Protein 3M7N (pdb70)

Nearest PDB structures (foldseek):
  3m85-assembly1_D  TM=9.993E-01  e=7.919E-49  Archaeoglobus fulgidus
  2ba0-assembly1_E  TM=9.795E-01  e=8.213E-48  Archaeoglobus fulgidus
  2pnz-assembly1_A  TM=9.876E-01  e=5.494E-36  Pyrococcus abyssi
  8xfx-assembly1_A  TM=9.866E-01  e=2.811E-33  Thermoplasma acidophilum DSM 1728
  8xfx-assembly2_B  TM=9.864E-01  e=5.120E-33  Thermoplasma acidophilum DSM 1728

Foldseek 3Di:
DQWDAFFAWPFFCVQAPEDAQWDDDPRTITGRATAGWDDDPRYTHGPHPADAAADDAFWKWKWWFADFDWQKTWTQTWDTPPDPHTHPDGDIAIEGNCQFAVPDDRGLCLADDHGFIWMWGQHDPPHYTHQHDQQTGTQWDADPPPRHIWDDDPQWTAHPPVRHTGHHSDHPNHPVPDD/DQWFAFVDWDAFCVQAPEDEQWDDDPRTITGRATAGWDADPRHTYGDHPADADAADAWFKWKWWFAADDQFKTWTFTFDTPPDPHTHPPTGIEIEGQCQFQVDHDRRPCQAHHHRFIWMWGAHDPPRHTHANDLQTGTQWDADPPPRHIWDDDDQWTADPVPRDTGHHSDHPNRPVVDD/DQWDAFVAWDAFCVQAPEDEQWDDDPRTITGRATAGWDADPRYTYGDHPADQAADDAFWKWKWWFADFDFFKTWTQTFDTPPDPHTHPDTDIEIEGQCQQAVPHDRGPCLAHPHGFIWMWGQHDPPRHTHQRDLQTGTQWDADPPPRHIWDDDPQWTARPVPGDTGHHRDHPNHPVPDD/DVFQDDPQAGPVGDGQQDWADKDKAKDPDDPALIKMWMDGHQWTKMKGKHDQAADPPQVPFAQQWEEEFEFEFEQLPQDPHRDDGDDDVVRVVLRVLLRQLQVVWFPGSVDGNGYMYMYMYTDHDWPCNSQRRSLGRQLRCVRSVGHTQAGKHKWKWFAGPRRIGTRDTRVCVVPTFKIWIWIAGADPLAGDDTSGIDMDGDDDPVRVVVRVVSTRVVRSVSVVSSVVNVVVVVVVVVVVVVD/DAPVAQADPQAGPVGDHQQDFADKDKAKDPDDPALIKMWMDGHQWTKIKGKHDQDDLPPPVVFAAQWEAEFEFEFEQQPQDPHRDDGDDDPVRVVLRVLLSQLQVVWFPGSVRGSGYMYMYMYTDHDWPPNSQRRSLGRQLRCVSSVGHTQAGKHKWKWFAAPNRIGTRDTRSCVVNPFKIWMWIAGADPLAGDGTSGIDMDGDDDPVRVVVRVVSTRVVRSVSVVSSVVNVVVVVVVVVCVVCVVVD/DPFQADPQAGPVGDHQQDFADKDKAKDPDPPALIKIWMDGHQWTKIKGKHDQDADPPQPVFAQQWEQEFFFEFEQQPQDPHGDDGDDDPVRVVLRVLLRQLQVQWFPGRVPGNGYMYMYMYTDHDWPCNSQRRSLGRQLRCVRSVGGTQATKHKWKWAATPNGIGTRDTRCCVVPGFKIKIWIAGADPLAGDGTSGIDMDGDDDPVRVVVRVVSGRVVRSVVVVNSVVNVVVVVVVVVVVVVVVVD/DVVLVVLLVVQVVQVVVPAGPVRDHLLDWADKDKAWPPDPVFLFKIWIQGPNWIKIKGKHKDKWADDQVFQQFAEEDWFEDADVQADVPHDNDDQDDVRVVLRVQLVQLCVQLVFAVRNVQAQDGRTIGMYMYMYMYTRHAFFPVSQRRSQGRQNRLQRGKAPCVVVPNDDIGRGRTDKRKGKWKWADDPLGTHIGDTVSSCSNDDWMKMWIAMPVLDTRDIDTDDPDDDDPVSVVVVSVSGSVVRVVVVVVVD/DVLVVLVVLLVVQVVQVVVVAGPVGDHQLDWADKDKAWDPDVVALTKIWMDGPNWIKIKGKHKDKDADDPVCLQFEEEDFFEDPDCLAPVPHDDDPDDVVRVVLRVQLVQLCVQLVQAPGNVQHQDRRGIGMYMYIYMYTRYAFFCVSQRRSQGRSNRLQRGWAPCVVVVRDDIGRGRTDKRKGKWKWDDDPLGTHIGDTNSNCSNDVWMKMWIAIPVLDTRDIDTDGPDDHDVVSVVVVSVSGSVSRVVVSVVSVVD/DVLVVLVVLLVVQVVQVVVVAGPVRDHQLDWADKDWAWCPDVPALFKIWMQGPNWIKIKGKHKDKDFDDPVDALFEEEDWFEQPDVQADVPRDPDPDDPVRVVLRVQLVQLCVQLVQFVGSVQHQDRGGIGMYMYMYMYTRHAFFPSSQRSSQGRSRRLQSGWHPCVVVVNDDIDRGRTDKRKGKWKWDQDPLGIHIGDTNSNCSNDDWMKMWIAIQVLHTRDIDTDGPDDHDPVSVVVVSVSGSVSRNVVSVVVVVD

Sequence (2044 aa):
MRFVMPGDRIGSAEEYVKGEGVYEEGGELFAAVAGKLIIKDRVAKVESISPIPEIVKGDVVLGRVVDLRNSIALIEVSSKKGENRGPSNRGIGILHVSNVDEGYVKEISEAVGYLDILKARVIGDNLRLSTKEEEMGVLRALCSNCKTEMVREGDILKCPECGRVEKRKISTDYGKGEWMRFVMPGDRIGSAEEYVKGEGVYEEGGELFAAVAGKLIIKDRVAKVESISPIPEIVKGDVVLGRVVDLRNSIALIEVSSKKGENRGPSNRGIGILHVSNVDEGYVKEISEAVGYLDILKARVIGDNLRLSTKEEEMGVLRALCSNCKTEMVREGDILKCPECGRVEKRKISTDYGKGEWMRFVMPGDRIGSAEEYVKGEGVYEEGGELFAAVAGKLIIKDRVAKVESISPIPEIVKGDVVLGRVVDLRNSIALIEVSSKKGENRGPSNRGIGILHVSNVDEGYVKEISEAVGYLDILKARVIGDNLRLSTKEEEMGVLRALCSNCKTEMVREGDILKCPECGRVEKRKISTDYGKGEWPEKLIVDGLRLDGRKFDELRPIKIEASVLKRADGSCYLEMGKNKVIAAVFGPREVHPEHLQDPSKAIIRYRYNMAPFSVEERKRPGPDRRSIEISKVSKEAFEAVIMKELFPRSAIDIFVEVLQADAGSRTACLNAASVALVDAGVPMKGMITSVAVGKADGQLVLDPMKEEDNFGEADMPFAFLIRNGKIESIALLQMDGRMTRDEVKQAIELAKKGALQIYEMQREAILRRYIEVGEEMDEEKPEKLIVDGLRLDGRKFDELRPIKIEASVLKRADGSCYLEMGKNKVIAAVFGPREVHPEHLQDPSKAIIRYRYNMAPFSVEERKRPGPDRRSIEISKVSKEAFEAVIMKELFPRSAIDIFVEVLQADAGSRTACLNAASVALVDAGVPMKGMITSVAVGKADGQLVLDPMKEEDNFGEADMPFAFLIRNGKIESIALLQMDGRMTRDEVKQAIELAKKGALQIYEMQREAILRRYIEVGEEMDEITEPEKLIVDGLRLDGRKFDELRPIKIEASVLKRADGSCYLEMGKNKVIAAVFGPREVHPEHLQDPSKAIIRYRYNMAPFSVEERKRPGPDRRSIEISKVSKEAFEAVIMKELFPRSAIDIFVEVLQADAGSRTACLNAASVALVDAGVPMKGMITSVAVGKADGQLVLDPMKEEDNFGEADMPFAFLIRNGKIESIALLQMDGRMTRDEVKQAIELAKKGALQIYEMQREAILRRYIEVGEEMDEITEDILVDIKRDYVLSKLRDNERIDGRGFDEFRKVEIIPNVIEKAEGSALVKLGDTQVVVGVKMQPGEPYPDTPDRGVIIVNAELVPLASPTFEPGPPDENSIELARVVDRGIRESEAVDLSKLVIEEGEKVWIVFVDIHALDDDGNLLDASALAAIAALMNTKVPAERFDLGEDYLLPVRDLPVSVTSLIVGNKYLVDPSREEMSVGDTTLTITTDKDDNVVAMQKSGGYLLDEKLFDELLDVSINCARKLREKFKPEDILVDIKRDYVLSKLRDNERIDGRGFDEFRKVEIIPNVIEKAEGSALVKLGDTQVVVGVKMQPGEPYPDTPDRGVIIVNAELVPLASPTFEPGPPDENSIELARVVDRGIRESEAVDLSKLVIEEGEKVWIVFVDIHALDDDGNLLDASALAAIAALMNTKVPAERFDLGEDYLLPVRDLPVSVTSLIVGNKYLVDPSREEMSVGDTTLTITTDKDDNVVAMQKSGGYLLDEKLFDELLDVSINCARKLREKFKEIPEDILVDIKRDYVLSKLRDNERIDGRGFDEFRKVEIIPNVIEKAEGSALVKLGDTQVVVGVKMQPGEPYPDTPDRGVIIVNAELVPLASPTFEPGPPDENSIELARVVDRGIRESEAVDLSKLVIEEGEKVWIVFVDIHALDDDGNLLDASALAAIAALMNTKVPAERFDLGEDYLLPVRDLPVSVTSLIVGNKYLVDPSREEMSVGDTTLTITTDKDDNVVAMQKSGGYLLDEKLFDELLDVSINCARKLREKFKEI

Radius of gyration: 37.45 Å; Cα contacts (8 Å, |Δi|>4): 5303; chains: 9; bounding box: 106×106×103 Å

B-factor: mean 49.71, std 21.22, range [17.11, 153.88]

Organism: Archaeoglobus fulgidus (strain ATCC 49558 / DSM 4304 / JCM 9628 / NBRC 100126 / VC-16) (NCBI:txid224325)

CATH classification: 2.40.50.100 (+2 more: 2.40.50.140, 2.20.70.10)

InterPro domains:
  IPR003029 S1 domain [SM00316] (56-132)
  IPR012340 Nucleic acid-binding, OB-fold [G3DSA:2.40.50.140] (53-138)
  IPR012340 Nucleic acid-binding, OB-fold [SSF50249] (54-170)
  IPR019495 Exosome complex component CSL4, C-terminal [PF10447] (52-172)
  IPR025721 Exosome complex component, N-terminal domain [PF14382] (3-39)
  IPR030850 Exosome complex component Csl4, archaea [MF_00975] (3-176)
  IPR030850 Exosome complex component Csl4, archaea [NF034126] (3-176)
  IPR039771 Exosome complex component Csl4 [PTHR12686] (2-173)

Solvent-accessible surface area: 82580 Å² total; per-residue (Å²): 169,167,10,16,0,2,1,32,110,19,4,31,38,168,105,62,88,108,20,134,16,6,9,46,56,76,39,46,3,17,0,4,10,0,0,77,35,42,68,146,113,183,57,0,79,6,74,24,14,20,82,28,4,96,11,74,159,35,23,18,0,0,0,29,0,51,54,42,142,133,50,47,0,40,0,35,2,3,4,33,87,78,61,144,33,28,2,29,58,48,29,86,0,69,1,58,18,65,16,2,69,128,50,219,25,171,102,0,62,97,4,3,9,95,28,2,0,0,2,0,62,2,59,12,129,133,18,108,0,8,3,68,73,138,58,0,1,1,3,27,0,39,0,62,88,25,49,39,42,3,79,91,86,67,114,32,0,68,0,84,106,58,38,109,73,21,134,26,25,22,0,53,28,14,30,100,10,91,50,181,177,11,12,0,3,1,27,122,24,2,31,39,172,101,53,91,117,17,145,14,6,11,68,66,71,31,54,2,16,0,5,9,0,0,86,34,49,77,147,114,181,60,0,78,5,80,24,14,21,75,28,3,102,11,72,145,34,25,22,0,0,0,35,0,52,43,52,136,133,38,58,0,32,0,72,1,11,8,39,87,75,60,154,34,26,5,38,50,142,27,95,0,78,3,62,30,68,20,3,78,125,53,212,26,178,110,9,60,91,4,3,8,91,25,1,0,1,0,0,69,5,54,10,114,136,19,133,1,9,2,86,68,132,62,0,1,0,2,27,0,30,2,72,96,36,50,49,48,1,81,90,102,64,116,41,0,78,1,89,107,51,38,112,66,21,143,22,21,23,0,56,24,12,36,100,8,95,54,170,151,14,18,0,2,1,34,111,24,2,20,45,157,86,52,91,120,20,136,18,9,11,63,61,77,33,54,2,16,0,4,9,0,0,81,33,40,69,143,121,171,55,0,74,3,79,26,16,19,80,27,6,94,7,76,156,36,22,20,0,0,0,25,0,52,59,49,126,138,46,44,0,34,0,43,1,2,4,33,88,77,58,148,33,26,6,35,52,82,27,92,0,67,0,56,26,69,17,0,67,127,52,224,33,182,94,2,59,88,2,2,5,110,22,1,0,0,1,0,62,4,55,15,135,142,17,114,0,9,0,72,68,135,62,0,2,0,3,22,0,36,0,59,93,30,51,36,41,2,88,95,99,60,102,39,0,78,1,82,104,58,36,113,77,17,144,30,24,23,0,56,24,17,23,103,11,90,49,97,159,111,4,28,85,138,53,81,8,82,77,43,18,111,94,26,49,29,13,109,20,114,14,58,5,42,43,17,98,60,14,47,3,1,0,52,0,30,1,22,128,0,33,0,9,0,0,0,4,2,10,59,58,4,131,86,118,150,77,57,28,43,22,83,1,37,7,83,14,37,4,8,15,0,2,0,0,34,88,93,38,49,198,44,25,94,47,82,78,7,52,3,0,16,19,3,1,55,10,0,0,32,8,2,7,27,41,62,79,17,56,88,3,0,0,0,1,14,0,0,0,10,0,9,24,10,22,7,45,0,0,0,0,0,0,0,0,0,0,0,3,5,0,3,1,14,0,66,0,0,0,0,0,0,4,2,3,26,0,53,53,74,22,0,0,1,4,14,72,71,3,54,91,114,22,66,8,26,0,10,0,0,1,0,2,18,80,38,134,30,84,11,2,1,0,0,7,1,48,3,79,4,63,90,71,26,0,50,99,0,1,101,16,0,36,94,0,0,71,82,0,10,95,70,0,53,85,1,0,21,93,45,51,88,70,27,28,105,108,162,135,186,208,140,35,157,110,6,27,66,146,52,70,6,67,63,39,17,106,93,35,62,25,13,110,37,98,8,67,9,37,32,15,103,48,13,51,1,1,0,38,1,48,0,24,113,0,29,0,8,0,0,0,3,1,8,56,66,50,69,48,119,157,89,57,30,56,16,70,2,36,6,78,12,45,3,8,13,0,2,0,0,26,70,102,39,45,200,45,36,99,51,84,81,3,51,4,2,18,17,3,1,46,12,0,0,40,7,1,6,42,29,72,91,18,44,131,10,0,0,4,1,13,1,1,0,10,0,8,20,11,21,3,50,1,0,0,0,1,0,0,0,0,0,0,3,6,0,3,3,16,0,69,0,0,0,0,0,0,3,3,3,23,0,68,48,76,17,0,0,1,3,31,79,58,3,58,88,54,23,65,10,35,0,10,0,0,1,0,2,17,61,42,116,37,75,10,1,1,0,0,7,2,48,4,80,3,56,86,77,32,0,65,98,0,1,98,18,0,40,98,0,0,68,76,1,6,88,67,0,48,88,1,0,29,109,56,49,83,80,27,33,104,90,132,84,98,150,123,169,87,174,140,6,19,80,151,46,76,7,82,75,41,12,118,109,35,68,21,13,109,32,140,12,71,5,41,47,17,106,52,22,49,3,0,0,55,1,32,0,25,126,0,31,0,7,0,0,0,5,2,13,62,56,5,103,72,144,147,85,52,27,45,15,66,1,33,5,80,14,54,3,10,20,0,1,0,0,34,99,106,39,41,189,39,35,96,57,76,66,3,51,4,1,17,25,4,1,45,9,0,0,38,11,0,6,41,34,68,95,14,61,113,13,0,0,2,1,16,0,2,0,12,0,11,20,9,23,7,49,1,0,0,0,1,0,0,0,0,0,0,3,8,0,3,3,15,0,68,0,0,0,0,0,0,5,1,3,24,0,58,48,86,26,0,0,1,6,14,75,64,5,56,94,112,22,64,10,41,0,11,0,0,2,0,2,19,68,39,128,37,78,11,1,2,3,0,5,0,38,4,76,2,62,81,76,28,0,61,99,0,2,96,15,0,37,96,0,0,64,69,0,7,89,69,0,63,99,2,0,31,89,63,49,87,78,22,27,99,97,115,86,112,153,116,168,130,7,76,61,22,10,73,60,10,52,6,24,34,55,11,157,94,94,79,6,38,84,64,24,32,48,69,80,29,26,151,10,62,36,60,54,92,34,2,88,52,14,15,2,1,0,25,0,70,0,29,71,0,34,0,2,0,0,0,2,2,54,28,22,118,14,122,118,116,38,57,73,112,2,16,15,51,6,29,3,27,22,7,3,0,0,8,72,111,35,130,66,38,116,73,81,74,76,3,14,16,18,0,51,7,5,21,28,3,5,111,35,2,84,0,6,18,43,71,118,0,38,57,99,109,41,85,84,0,8,17,0,29,0,4,3,0,0,11,1,26,8,3,8,12,29,0,0,1,11,1,0,0,0,2,0,0,76,53,2,105,0,3,1,95,137,49,134,59,40,133,45,92,126,8,48,45,117,18,20,6,0,2,1,4,1,0,3,23,62,116,60,29,3,0,0,0,16,100,54,1,51,15,27,25,87,23,11,2,3,0,4,0,2,130,106,34,30,0,0,2,2,4,3,15,8,33,25,42,0,63,34,163,9,0,36,96,0,0,56,23,1,14,67,4,0,111,117,11,28,90,104,39,208,43,95,62,0,67,68,23,6,66,65,7,64,4,29,34,55,10,173,98,107,76,5,49,83,66,22,30,45,78,84,28,26,153,14,66,39,63,43,96,38,5,110,45,12,15,2,1,0,29,0,68,0,30,69,0,32,0,2,0,0,0,4,2,59,16,19,102,17,101,124,132,54,62,55,136,4,12,14,56,5,34,5,34,25,8,3,0,0,1,60,99,30,146,83,52,124,71,82,64,65,4,9,15,15,0,51,3,4,21,23,3,6,106,47,3,88,0,5,17,48,55,134,0,39,59,94,123,45,107,76,0,6,10,0,28,0,3,2,0,0,14,2,20,8,3,15,12,30,0,0,0,10,1,0,0,0,3,0,0,75,54,1,110,0,7,3,89,109,56,130,62,44,148,43,88,129,9,45,44,118,16,24,6,0,2,1,6,1,0,5,23,64,108,77,25,1,0,0,1,19,53,55,1,48,17,20,28,86,21,15,1,2,0,4,0,3,114,103,35,28,0,0,1,1,4,2,15,6,36,23,41,0,55,44,165,8,0,33,84,0,0,59,30,2,15,63,12,0,94,112,7,26,103,73,22,167,151,152,62,107,79,0,78,72,22,8,62,59,7,61,5,31,35,58,10,172,98,111,76,8,46,86,67,23,31,45,78,82,28,24,155,11,65,30,56,62,98,36,6,104,53,9,12,2,1,0,28,0,72,0,28,73,0,30,0,5,0,0,0,5,3,51,29,12,101,12,107,124,116,72,55,75,107,3,15,11,54,2,34,3,25,25,3,4,0,2,4,47,94,35,137,78,41,125,66,78,74,77,4,14,16,14,0,57,4,4,21,23,4,6,106,45,2,83,0,5,19,40,45,134,1,44,48,83,150,33,128,84,1,6,12,0,25,0,5,2,1,0,13,2,23,8,3,14,13,28,0,0,0,11,2,0,0,0,7,0,0,84,33,1,111,0,4,1,130,101,54,133,64,40,143,58,90,128,7,49,42,120,16,24,6,0,3,0,5,0,0,3,21,66,101,76,41,2,0,0,2,17,55,64,2,47,17,23,25,89,25,13,1,2,1,3,0,2,103,101,37,28,0,0,1,1,4,5,14,7,36,27,43,0,56,41,120,4,0,32,78,0,0,60,30,2,13,60,10,0,96,103,7,27,106,103,33,174,140,219

Structure (mmCIF, N/CA/C/O backbone):
data_3M7N
#
_entry.id   3M7N
#
_cell.length_a   138.268
_cell.length_b   138.268
_cell.length_c   262.273
_cell.angle_alpha   90.00
_cell.angle_beta   90.00
_cell.angle_gamma   90.00
#
_symmetry.space_group_name_H-M   'P 43 2 2'
#
loop_
_entity.id
_entity.type
_entity.pdbx_description
1 polymer 'Putative uncharacterized protein AF_0206'
2 polymer 'Probable exosome complex exonuclease 1'
3 polymer 'Probable exosome complex exonuclease 2'
4 polymer "5'-R(*C*UP*CP*CP*CP*C)-3'"
5 non-polymer 'ZINC ION'
6 water water
#
loop_
_atom_site.group_PDB
_atom_site.id
_atom_site.type_symbol
_atom_site.label_atom_id
_atom_site.label_alt_id
_atom_site.label_comp_id
_atom_site.label_asym_id
_atom_site.label_entity_id
_atom_site.label_seq_id
_atom_site.pdbx_PDB_ins_code
_atom_site.Cartn_x
_atom_site.Cartn_y
_atom_site.Cartn_z
_atom_site.occupancy
_atom_site.B_iso_or_equiv
_atom_site.auth_seq_id
_atom_site.auth_comp_id
_atom_site.auth_asym_id
_atom_site.auth_atom_id
_atom_site.pdbx_PDB_model_num
ATOM 1 N N . MET A 1 1 ? 27.228 -2.853 -10.171 1.00 50.98 1 MET A N 1
ATOM 2 C CA . MET A 1 1 ? 27.766 -3.956 -9.384 1.00 49.09 1 MET A CA 1
ATOM 3 C C . MET A 1 1 ? 26.650 -4.942 -9.004 1.00 52.26 1 MET A C 1
ATOM 4 O O . MET A 1 1 ? 25.620 -4.546 -8.461 1.00 54.16 1 MET A O 1
ATOM 9 N N . ARG A 1 2 ? 26.854 -6.222 -9.309 1.00 55.21 2 ARG A N 1
ATOM 10 C CA . ARG A 1 2 ? 25.878 -7.266 -9.004 1.00 53.09 2 ARG A CA 1
ATOM 11 C C . ARG A 1 2 ? 26.125 -7.913 -7.630 1.00 53.15 2 ARG A C 1
ATOM 12 O O . ARG A 1 2 ? 25.294 -8.667 -7.124 1.00 48.88 2 ARG A O 1
ATOM 20 N N . PHE A 1 3 ? 27.281 -7.634 -7.042 1.00 45.70 3 PHE A N 1
ATOM 21 C CA . PHE A 1 3 ? 27.627 -8.182 -5.746 1.00 44.39 3 PHE A CA 1
ATOM 22 C C . PHE A 1 3 ? 26.614 -7.762 -4.680 1.00 48.77 3 PHE A C 1
ATOM 23 O O . PHE A 1 3 ? 26.146 -6.625 -4.657 1.00 51.02 3 PHE A O 1
ATOM 31 N N . VAL A 1 4 ? 26.279 -8.693 -3.801 1.00 43.22 4 VAL A N 1
ATOM 32 C CA . VAL A 1 4 ? 25.373 -8.416 -2.701 1.00 43.46 4 VAL A CA 1
ATOM 33 C C . VAL A 1 4 ? 25.925 -9.032 -1.424 1.00 43.38 4 VAL A C 1
ATOM 34 O O . VAL A 1 4 ? 26.520 -10.113 -1.445 1.00 39.19 4 VAL A O 1
ATOM 38 N N . MET A 1 5 ? 25.747 -8.308 -0.327 1.00 42.04 5 MET A N 1
ATOM 39 C CA . MET A 1 5 ? 26.008 -8.805 1.009 1.00 41.86 5 MET A CA 1
ATOM 40 C C . MET A 1 5 ? 24.749 -9.471 1.537 1.00 41.57 5 MET A C 1
ATOM 41 O O . MET A 1 5 ? 23.643 -9.110 1.161 1.00 39.91 5 MET A O 1
ATOM 46 N N . PRO A 1 6 ? 24.915 -10.434 2.444 1.00 44.20 6 PRO A N 1
ATOM 47 C CA . PRO A 1 6 ? 23.750 -11.039 3.092 1.00 39.34 6 PRO A CA 1
ATOM 48 C C . PRO A 1 6 ? 22.959 -9.953 3.800 1.00 41.46 6 PRO A C 1
ATOM 49 O O . PRO A 1 6 ? 23.532 -9.131 4.524 1.00 36.56 6 PRO A O 1
ATOM 53 N N . GLY A 1 7 ? 21.652 -9.937 3.591 1.00 43.14 7 GLY A N 1
ATOM 54 C CA . GLY A 1 7 ? 20.824 -8.901 4.181 1.00 43.55 7 GLY A CA 1
ATOM 55 C C . GLY A 1 7 ? 20.542 -7.771 3.201 1.00 46.60 7 GLY A C 1
ATOM 56 O O . GLY A 1 7 ? 19.725 -6.885 3.482 1.00 44.30 7 GLY A O 1
ATOM 57 N N . ASP A 1 8 ? 21.224 -7.789 2.056 1.00 40.99 8 ASP A N 1
ATOM 58 C CA . ASP A 1 8 ? 20.923 -6.820 1.003 1.00 48.49 8 ASP A CA 1
ATOM 59 C C . ASP A 1 8 ? 19.546 -7.104 0.409 1.00 48.52 8 ASP A C 1
ATOM 60 O O . ASP A 1 8 ? 19.188 -8.257 0.156 1.00 51.44 8 ASP A O 1
ATOM 65 N N . ARG A 1 9 ? 18.764 -6.051 0.212 1.00 50.68 9 ARG A N 1
ATOM 66 C CA . ARG A 1 9 ? 17.409 -6.211 -0.308 1.00 54.53 9 ARG A CA 1
ATOM 67 C C . ARG A 1 9 ? 17.436 -6.400 -1.819 1.00 53.20 9 ARG A C 1
ATOM 68 O O . ARG A 1 9 ? 18.112 -5.661 -2.536 1.00 51.72 9 ARG A O 1
ATOM 76 N N . ILE A 1 10 ? 16.718 -7.410 -2.294 1.00 53.78 10 ILE A N 1
ATOM 77 C CA . ILE A 1 10 ? 16.668 -7.711 -3.715 1.00 52.07 10 ILE A CA 1
ATOM 78 C C . ILE A 1 10 ? 15.360 -7.234 -4.330 1.00 58.56 10 ILE A C 1
ATOM 79 O O . ILE A 1 10 ? 15.283 -6.998 -5.527 1.00 57.57 10 ILE A O 1
ATOM 84 N N . GLY A 1 11 ? 14.332 -7.088 -3.502 1.00 65.62 11 GLY A N 1
ATOM 85 C CA . GLY A 1 11 ? 13.038 -6.631 -3.973 1.00 68.10 11 GLY A CA 1
ATOM 86 C C . GLY A 1 11 ? 11.869 -7.359 -3.336 1.00 71.95 11 GLY A C 1
ATOM 87 O O . GLY A 1 11 ? 12.051 -8.204 -2.456 1.00 66.73 11 GLY A O 1
ATOM 88 N N . SER A 1 12 ? 10.662 -7.033 -3.791 1.00 77.60 12 SER A N 1
ATOM 89 C CA . SER A 1 12 ? 9.450 -7.633 -3.243 1.00 79.13 12 SER A CA 1
ATOM 90 C C . SER A 1 12 ? 9.323 -9.104 -3.618 1.00 75.21 12 SER A C 1
ATOM 91 O O . SER A 1 12 ? 9.893 -9.563 -4.610 1.00 74.99 12 SER A O 1
ATOM 94 N N . ALA A 1 13 ? 8.568 -9.835 -2.807 1.00 77.33 13 ALA A N 1
ATOM 95 C CA . ALA A 1 13 ? 8.318 -11.245 -3.048 1.00 78.50 13 ALA A CA 1
ATOM 96 C C . ALA A 1 13 ? 7.502 -11.410 -4.324 1.00 83.69 13 ALA A C 1
ATOM 97 O O . ALA A 1 13 ? 7.455 -12.488 -4.920 1.00 81.52 13 ALA A O 1
ATOM 99 N N . GLU A 1 14 ? 6.863 -10.326 -4.747 1.00 82.50 14 GLU A N 1
ATOM 100 C CA . GLU A 1 14 ? 5.980 -10.381 -5.897 1.00 82.63 14 GLU A CA 1
ATOM 101 C C . GLU A 1 14 ? 6.696 -9.956 -7.168 1.00 81.04 14 GLU A C 1
ATOM 102 O O . GLU A 1 14 ? 6.262 -10.292 -8.269 1.00 84.65 14 GLU A O 1
ATOM 108 N N . GLU A 1 15 ? 7.800 -9.229 -7.018 1.00 76.90 15 GLU A N 1
ATOM 109 C CA . GLU A 1 15 ? 8.620 -8.874 -8.171 1.00 77.05 15 GLU A CA 1
ATOM 110 C C . GLU A 1 15 ? 9.348 -10.104 -8.700 1.00 77.48 15 GLU A C 1
ATOM 111 O O . GLU A 1 15 ? 9.299 -10.392 -9.894 1.00 73.47 15 GLU A O 1
ATOM 117 N N . TYR A 1 16 ? 10.007 -10.838 -7.809 1.00 78.60 16 TYR A N 1
ATOM 118 C CA . TYR A 1 16 ? 10.770 -12.013 -8.223 1.00 75.74 16 TYR A CA 1
ATOM 119 C C . TYR A 1 16 ? 10.467 -13.254 -7.388 1.00 72.00 16 TYR A C 1
ATOM 120 O O . TYR A 1 16 ? 9.911 -13.165 -6.296 1.00 70.65 16 TYR A O 1
ATOM 129 N N . VAL A 1 17 ? 10.869 -14.406 -7.914 1.00 70.31 17 VAL A N 1
ATOM 130 C CA . VAL A 1 17 ? 10.767 -15.675 -7.208 1.00 71.95 17 VAL A CA 1
ATOM 131 C C . VAL A 1 17 ? 12.068 -16.014 -6.470 1.00 73.38 17 VAL A C 1
ATOM 132 O O . VAL A 1 17 ? 13.167 -15.821 -6.997 1.00 71.20 17 VAL A O 1
ATOM 136 N N . LYS A 1 18 ? 11.922 -16.524 -5.249 1.00 70.09 18 LYS A N 1
ATOM 137 C CA . LYS A 1 18 ? 13.046 -16.909 -4.401 1.00 68.35 18 LYS A CA 1
ATOM 138 C C . LYS A 1 18 ? 13.823 -18.105 -4.963 1.00 69.72 18 LYS A C 1
ATOM 139 O O . LYS A 1 18 ? 13.257 -19.176 -5.187 1.00 66.99 18 LYS A O 1
ATOM 145 N N . GLY A 1 19 ? 15.121 -17.906 -5.191 1.00 67.94 19 GLY A N 1
ATOM 146 C CA . GLY A 1 19 ? 16.023 -18.975 -5.598 1.00 61.08 19 GLY A CA 1
ATOM 147 C C . GLY A 1 19 ? 17.154 -19.172 -4.591 1.00 60.34 19 GLY A C 1
ATOM 148 O O . GLY A 1 19 ? 17.087 -18.697 -3.451 1.00 59.00 19 GLY A O 1
ATOM 149 N N . GLU A 1 20 ? 18.207 -19.868 -5.003 1.00 57.71 20 GLU A N 1
ATOM 150 C CA . GLU A 1 20 ? 19.284 -20.199 -4.072 1.00 59.68 20 GLU A CA 1
ATOM 151 C C . GLU A 1 20 ? 20.043 -18.952 -3.600 1.00 53.57 20 GLU A C 1
ATOM 152 O O . GLU A 1 20 ? 20.450 -18.123 -4.409 1.00 53.24 20 GLU A O 1
ATOM 158 N N . GLY A 1 21 ? 20.209 -18.820 -2.286 1.00 48.93 21 GLY A N 1
ATOM 159 C CA . GLY A 1 21 ? 20.953 -17.715 -1.696 1.00 49.27 21 GLY A CA 1
ATOM 160 C C . GLY A 1 21 ? 20.093 -16.541 -1.250 1.00 54.41 21 GLY A C 1
ATOM 161 O O . GLY A 1 21 ? 20.599 -15.520 -0.752 1.00 45.07 21 GLY A O 1
ATOM 162 N N . VAL A 1 22 ? 18.783 -16.687 -1.429 1.00 54.96 22 VAL A N 1
ATOM 163 C CA . VAL A 1 22 ? 17.851 -15.604 -1.163 1.00 51.68 22 VAL A CA 1
ATOM 164 C C . VAL A 1 22 ? 16.755 -16.105 -0.247 1.00 53.99 22 VAL A C 1
ATOM 165 O O . VAL A 1 22 ? 16.349 -17.253 -0.350 1.00 58.87 22 VAL A O 1
ATOM 169 N N . TYR A 1 23 ? 16.274 -15.251 0.652 1.00 57.09 23 TYR A N 1
ATOM 170 C CA . TYR A 1 23 ? 15.234 -15.662 1.590 1.00 56.61 23 TYR A CA 1
ATOM 171 C C . TYR A 1 23 ? 14.079 -14.665 1.662 1.00 61.41 23 TYR A C 1
ATOM 172 O O . TYR A 1 23 ? 14.250 -13.486 1.360 1.00 63.00 23 TYR A O 1
ATOM 181 N N . GLU A 1 24 ? 12.908 -15.149 2.071 1.00 64.55 24 GLU A N 1
ATOM 182 C CA . GLU A 1 24 ? 11.689 -14.345 2.077 1.00 59.60 24 GLU A CA 1
ATOM 183 C C . GLU A 1 24 ? 11.289 -13.965 3.498 1.00 64.11 24 GLU A C 1
ATOM 184 O O . GLU A 1 24 ? 11.220 -14.823 4.382 1.00 69.05 24 GLU A O 1
ATOM 190 N N . GLU A 1 25 ? 11.026 -12.684 3.727 1.00 59.75 25 GLU A N 1
ATOM 191 C CA . GLU A 1 25 ? 10.495 -12.260 5.022 1.00 64.11 25 GLU A CA 1
ATOM 192 C C . GLU A 1 25 ? 9.745 -10.934 4.917 1.00 67.88 25 GLU A C 1
ATOM 193 O O . GLU A 1 25 ? 10.202 -10.003 4.253 1.00 67.56 25 GLU A O 1
ATOM 199 N N . GLY A 1 26 ? 8.592 -10.854 5.573 1.00 66.75 26 GLY A N 1
ATOM 200 C CA . GLY A 1 26 ? 7.774 -9.657 5.515 1.00 67.15 26 GLY A CA 1
ATOM 201 C C . GLY A 1 26 ? 7.488 -9.243 4.084 1.00 72.36 26 GLY A C 1
ATOM 202 O O . GLY A 1 26 ? 7.459 -8.049 3.766 1.00 69.43 26 GLY A O 1
ATOM 203 N N . GLY A 1 27 ? 7.296 -10.235 3.217 1.00 66.41 27 GLY A N 1
ATOM 204 C CA . GLY A 1 27 ? 6.962 -9.996 1.825 1.00 66.44 27 GLY A CA 1
ATOM 205 C C . GLY A 1 27 ? 8.125 -9.582 0.944 1.00 73.04 27 GLY A C 1
ATOM 206 O O . GLY A 1 27 ? 7.941 -9.282 -0.236 1.00 78.29 27 GLY A O 1
ATOM 207 N N . GLU A 1 28 ? 9.328 -9.577 1.507 1.00 73.47 28 GLU A N 1
ATOM 208 C CA . GLU A 1 28 ? 10.507 -9.103 0.789 1.00 69.99 28 GLU A CA 1
ATOM 209 C C . GLU A 1 28 ? 11.512 -10.211 0.490 1.00 64.41 28 GLU A C 1
ATOM 210 O O . GLU A 1 28 ? 11.503 -11.259 1.128 1.00 66.94 28 GLU A O 1
ATOM 216 N N . LEU A 1 29 ? 12.373 -9.974 -0.494 1.00 68.67 29 LEU A N 1
ATOM 217 C CA . LEU A 1 29 ? 13.463 -10.896 -0.800 1.00 62.68 29 LEU A CA 1
ATOM 218 C C . LEU A 1 29 ? 14.796 -10.285 -0.388 1.00 56.90 29 LEU A C 1
ATOM 219 O O . LEU A 1 29 ? 15.073 -9.128 -0.686 1.00 55.72 29 LEU A O 1
ATOM 224 N N . PHE A 1 30 ? 15.606 -11.068 0.317 1.00 57.06 30 PHE A N 1
ATOM 225 C CA . PHE A 1 30 ? 16.919 -10.627 0.766 1.00 51.16 30 PHE A CA 1
ATOM 226 C C . PHE A 1 30 ? 17.998 -11.617 0.363 1.00 50.83 30 PHE A C 1
ATOM 227 O O . PHE A 1 30 ? 17.715 -12.780 0.091 1.00 50.24 30 PHE A O 1
ATOM 235 N N . ALA A 1 31 ? 19.241 -11.150 0.337 1.00 50.17 31 ALA A N 1
ATOM 236 C CA . ALA A 1 31 ? 20.378 -12.025 0.080 1.00 49.54 31 ALA A CA 1
ATOM 237 C C . ALA A 1 31 ? 20.723 -12.741 1.373 1.00 44.65 31 ALA A C 1
ATOM 238 O O . ALA A 1 31 ? 20.665 -12.147 2.442 1.00 47.60 31 ALA A O 1
ATOM 240 N N . ALA A 1 32 ? 21.066 -14.015 1.283 1.00 43.92 32 ALA A N 1
ATOM 241 C CA . ALA A 1 32 ? 21.418 -14.780 2.476 1.00 45.78 32 ALA A CA 1
ATOM 242 C C . ALA A 1 32 ? 22.917 -15.005 2.485 1.00 45.40 32 ALA A C 1
ATOM 243 O O . ALA A 1 32 ? 23.521 -15.315 3.519 1.00 43.65 32 ALA A O 1
ATOM 245 N N . VAL A 1 33 ? 23.515 -14.843 1.314 1.00 40.94 33 VAL A N 1
ATOM 246 C CA . VAL A 1 33 ? 24.941 -15.042 1.167 1.00 44.64 33 VAL A CA 1
ATOM 247 C C . VAL A 1 33 ? 25.540 -13.919 0.355 1.00 44.52 33 VAL A C 1
ATOM 248 O O . VAL A 1 33 ? 24.865 -13.303 -0.463 1.00 43.70 33 VAL A O 1
ATOM 252 N N . ALA A 1 34 ? 26.810 -13.639 0.610 1.00 43.04 34 ALA A N 1
ATOM 253 C CA . ALA A 1 34 ? 27.535 -12.683 -0.193 1.00 40.25 34 ALA A CA 1
ATOM 254 C C . ALA A 1 34 ? 27.835 -13.328 -1.535 1.00 40.22 34 ALA A C 1
ATOM 255 O O . ALA A 1 34 ? 28.014 -14.540 -1.623 1.00 41.40 34 ALA A O 1
ATOM 257 N N . GLY A 1 35 ? 27.855 -12.521 -2.588 1.00 44.11 35 GLY A N 1
ATOM 258 C CA . GLY A 1 35 ? 28.082 -13.047 -3.921 1.00 42.19 35 GLY A CA 1
ATOM 259 C C . GLY A 1 35 ? 27.369 -12.267 -5.008 1.00 44.85 35 GLY A C 1
ATOM 260 O O . GLY A 1 35 ? 26.851 -11.174 -4.773 1.00 41.28 35 GLY A O 1
ATOM 261 N N . LYS A 1 36 ? 27.350 -12.849 -6.205 1.00 49.55 36 LYS A N 1
ATOM 262 C CA . LYS A 1 36 ? 26.815 -12.207 -7.401 1.00 50.03 36 LYS A CA 1
ATOM 263 C C . LYS A 1 36 ? 25.317 -12.459 -7.545 1.00 52.23 36 LYS A C 1
ATOM 264 O O . LYS A 1 36 ? 24.891 -13.584 -7.838 1.00 48.07 36 LYS A O 1
ATOM 270 N N . LEU A 1 37 ? 24.526 -11.407 -7.343 1.00 54.71 37 LEU A N 1
ATOM 271 C CA . LEU A 1 37 ? 23.081 -11.480 -7.541 1.00 52.14 37 LEU A CA 1
ATOM 272 C C . LEU A 1 37 ? 22.810 -11.717 -9.015 1.00 54.21 37 LEU A C 1
ATOM 273 O O . LEU A 1 37 ? 23.320 -10.997 -9.871 1.00 58.79 37 LEU A O 1
ATOM 278 N N . ILE A 1 38 ? 22.027 -12.748 -9.307 1.00 58.84 38 ILE A N 1
ATOM 279 C CA . ILE A 1 38 ? 21.657 -13.064 -10.676 1.00 59.93 38 ILE A CA 1
ATOM 280 C C . ILE A 1 38 ? 20.158 -13.282 -10.756 1.00 65.51 38 ILE A C 1
ATOM 281 O O . ILE A 1 38 ? 19.585 -13.984 -9.921 1.00 61.47 38 ILE A O 1
ATOM 286 N N . ILE A 1 39 ? 19.530 -12.667 -11.758 1.00 66.18 39 ILE A N 1
ATOM 287 C CA . ILE A 1 39 ? 18.100 -12.836 -11.992 1.00 68.28 39 ILE A CA 1
ATOM 288 C C . ILE A 1 39 ? 17.830 -13.350 -13.403 1.00 63.66 39 ILE A C 1
ATOM 289 O O . ILE A 1 39 ? 18.261 -12.753 -14.378 1.00 63.16 39 ILE A O 1
ATOM 294 N N . LYS A 1 40 ? 17.126 -14.473 -13.494 1.00 67.12 40 LYS A N 1
ATOM 295 C CA . LYS A 1 40 ? 16.768 -15.061 -14.777 1.00 72.68 40 LYS A CA 1
ATOM 296 C C . LYS A 1 40 ? 15.354 -15.627 -14.734 1.00 75.80 40 LYS A C 1
ATOM 297 O O . LYS A 1 40 ? 15.049 -16.490 -13.908 1.00 76.30 40 LYS A O 1
ATOM 303 N N . ASP A 1 41 ? 14.496 -15.127 -15.620 1.00 77.39 41 ASP A N 1
ATOM 304 C CA . ASP A 1 41 ? 13.120 -15.599 -15.713 1.00 74.54 41 ASP A CA 1
ATOM 305 C C . ASP A 1 41 ? 12.376 -15.362 -14.402 1.00 73.20 41 ASP A C 1
ATOM 306 O O . ASP A 1 41 ? 11.649 -16.228 -13.917 1.00 74.94 41 ASP A O 1
ATOM 311 N N . ARG A 1 42 ? 12.574 -14.177 -13.836 1.00 70.71 42 ARG A N 1
ATOM 312 C CA . ARG A 1 42 ? 11.928 -13.787 -12.587 1.00 75.62 42 ARG A CA 1
ATOM 313 C C . ARG A 1 42 ? 12.541 -14.454 -11.352 1.00 72.44 42 ARG A C 1
ATOM 314 O O . ARG A 1 42 ? 12.096 -14.209 -10.232 1.00 70.12 42 ARG A O 1
ATOM 322 N N . VAL A 1 43 ? 13.558 -15.288 -11.552 1.00 71.25 43 VAL A N 1
ATOM 323 C CA . VAL A 1 43 ? 14.183 -15.995 -10.431 1.00 71.51 43 VAL A CA 1
ATOM 324 C C . VAL A 1 43 ? 15.433 -15.296 -9.897 1.00 68.15 43 VAL A C 1
ATOM 325 O O . VAL A 1 43 ? 16.410 -15.110 -10.624 1.00 65.24 43 VAL A O 1
ATOM 329 N N . ALA A 1 44 ? 15.390 -14.921 -8.620 1.00 63.68 44 ALA A N 1
ATOM 330 C CA . ALA A 1 44 ? 16.542 -14.334 -7.941 1.00 63.30 44 ALA A CA 1
ATOM 331 C C . ALA A 1 44 ? 17.385 -15.398 -7.233 1.00 63.89 44 ALA A C 1
ATOM 332 O O . ALA A 1 44 ? 16.876 -16.184 -6.435 1.00 59.77 44 ALA A O 1
ATOM 334 N N . LYS A 1 45 ? 18.676 -15.423 -7.535 1.00 61.58 45 LYS A N 1
ATOM 335 C CA . LYS A 1 45 ? 19.602 -16.270 -6.803 1.00 57.17 45 LYS A CA 1
ATOM 336 C C . LYS A 1 45 ? 20.918 -15.531 -6.583 1.00 57.66 45 LYS A C 1
ATOM 337 O O . LYS A 1 45 ? 21.294 -14.666 -7.374 1.00 56.52 45 LYS A O 1
ATOM 343 N N . VAL A 1 46 ? 21.604 -15.856 -5.493 1.00 54.59 46 VAL A N 1
ATOM 344 C CA . VAL A 1 46 ? 22.940 -15.331 -5.259 1.00 50.11 46 VAL A CA 1
ATOM 345 C C . VAL A 1 46 ? 23.927 -16.485 -5.424 1.00 48.10 46 VAL A C 1
ATOM 346 O O . VAL A 1 46 ? 23.763 -17.519 -4.793 1.00 50.42 46 VAL A O 1
ATOM 350 N N . GLU A 1 47 ? 24.916 -16.326 -6.304 1.00 51.39 47 GLU A N 1
ATOM 351 C CA . GLU A 1 47 ? 26.024 -17.275 -6.397 1.00 48.24 47 GLU A CA 1
ATOM 352 C C . GLU A 1 47 ? 26.975 -16.932 -5.277 1.00 45.50 47 GLU A C 1
ATOM 353 O O . GLU A 1 47 ? 27.642 -15.903 -5.331 1.00 45.05 47 GLU A O 1
ATOM 359 N N . SER A 1 48 ? 27.044 -17.795 -4.268 1.00 46.79 48 SER A N 1
ATOM 360 C CA . SER A 1 48 ? 27.773 -17.491 -3.045 1.00 40.98 48 SER A CA 1
ATOM 361 C C . SER A 1 48 ? 29.278 -17.511 -3.243 1.00 39.50 48 SER A C 1
ATOM 362 O O . SER A 1 48 ? 29.790 -18.286 -4.046 1.00 34.59 48 SER A O 1
ATOM 365 N N . ILE A 1 49 ? 29.982 -16.667 -2.490 1.00 40.10 49 ILE A N 1
ATOM 366 C CA . ILE A 1 49 ? 31.437 -16.689 -2.503 1.00 38.54 49 ILE A CA 1
ATOM 367 C C . ILE A 1 49 ? 31.960 -17.997 -1.915 1.00 42.37 49 ILE A C 1
ATOM 368 O O . ILE A 1 49 ? 33.132 -18.325 -2.084 1.00 42.33 49 ILE A O 1
ATOM 373 N N . SER A 1 50 ? 31.098 -18.737 -1.216 1.00 39.42 50 SER A N 1
ATOM 374 C CA . SER A 1 50 ? 31.501 -20.032 -0.646 1.00 43.08 50 SER A CA 1
ATOM 375 C C . SER A 1 50 ? 30.340 -21.021 -0.606 1.00 40.71 50 SER A C 1
ATOM 376 O O . SER A 1 50 ? 29.694 -21.196 0.424 1.00 41.18 50 SER A O 1
ATOM 379 N N . PRO A 1 51 ? 30.065 -21.652 -1.748 1.00 39.35 51 PRO A N 1
ATOM 380 C CA . PRO A 1 51 ? 28.919 -22.541 -1.962 1.00 40.95 51 PRO A CA 1
ATOM 381 C C . PRO A 1 51 ? 28.983 -23.762 -1.065 1.00 49.39 51 PRO A C 1
ATOM 382 O O . PRO A 1 51 ? 30.027 -24.419 -0.988 1.00 48.37 51 PRO A O 1
ATOM 386 N N . ILE A 1 52 ? 27.880 -24.065 -0.394 1.00 45.76 52 ILE A N 1
ATOM 387 C CA . ILE A 1 52 ? 27.802 -25.290 0.373 1.00 42.83 52 ILE A CA 1
ATOM 388 C C . ILE A 1 52 ? 27.232 -26.381 -0.517 1.00 49.20 52 ILE A C 1
ATOM 389 O O . ILE A 1 52 ? 26.067 -26.319 -0.914 1.00 50.83 52 ILE A O 1
ATOM 394 N N . PRO A 1 53 ? 28.065 -27.378 -0.848 1.00 48.32 53 PRO A N 1
ATOM 395 C CA . PRO A 1 53 ? 27.672 -28.408 -1.813 1.00 50.44 53 PRO A CA 1
ATOM 396 C C . PRO A 1 53 ? 26.452 -29.193 -1.334 1.00 47.07 53 PRO A C 1
ATOM 397 O O . PRO A 1 53 ? 26.294 -29.449 -0.139 1.00 48.84 53 PRO A O 1
ATOM 401 N N . GLU A 1 54 ? 25.597 -29.560 -2.279 1.00 49.93 54 GLU A N 1
ATOM 402 C CA . GLU A 1 54 ? 24.408 -30.346 -1.990 1.00 58.66 54 GLU A CA 1
ATOM 403 C C . GLU A 1 54 ? 24.378 -31.551 -2.935 1.00 61.73 54 GLU A C 1
ATOM 404 O O . GLU A 1 54 ? 24.430 -31.400 -4.162 1.00 59.50 54 GLU A O 1
ATOM 410 N N . ILE A 1 55 ? 24.311 -32.749 -2.368 1.00 57.52 55 ILE A N 1
ATOM 411 C CA . ILE A 1 55 ? 24.341 -33.944 -3.199 1.00 61.98 55 ILE A CA 1
ATOM 412 C C . ILE A 1 55 ? 22.998 -34.165 -3.886 1.00 61.76 55 ILE A C 1
ATOM 413 O O . ILE A 1 55 ? 21.949 -34.180 -3.238 1.00 58.17 55 ILE A O 1
ATOM 418 N N . VAL A 1 56 ? 23.034 -34.326 -5.203 1.00 63.58 56 VAL A N 1
ATOM 419 C CA . VAL A 1 56 ? 21.808 -34.517 -5.968 1.00 64.79 56 VAL A CA 1
ATOM 420 C C . VAL A 1 56 ? 21.948 -35.637 -6.986 1.00 63.20 56 VAL A C 1
ATOM 421 O O . VAL A 1 56 ? 23.048 -36.124 -7.245 1.00 63.13 56 VAL A O 1
ATOM 425 N N . LYS A 1 57 ? 20.822 -36.032 -7.570 1.00 63.84 57 LYS A N 1
ATOM 426 C CA . LYS A 1 57 ? 20.818 -37.031 -8.629 1.00 67.14 57 LYS A CA 1
ATOM 427 C C . LYS A 1 57 ? 21.826 -36.667 -9.724 1.00 64.95 57 LYS A C 1
ATOM 428 O O . LYS A 1 57 ? 21.801 -35.565 -10.266 1.00 65.86 57 LYS A O 1
ATOM 434 N N . GLY A 1 58 ? 22.729 -37.587 -10.035 1.00 64.45 58 GLY A N 1
ATOM 435 C CA . GLY A 1 58 ? 23.691 -37.353 -11.093 1.00 57.88 58 GLY A CA 1
ATOM 436 C C . GLY A 1 58 ? 25.072 -37.011 -10.572 1.00 59.68 58 GLY A C 1
ATOM 437 O O . GLY A 1 58 ? 26.060 -37.131 -11.291 1.00 59.93 58 GLY A O 1
ATOM 438 N N . ASP A 1 59 ? 25.152 -36.580 -9.320 1.00 61.53 59 ASP A N 1
ATOM 439 C CA . ASP A 1 59 ? 26.447 -36.250 -8.732 1.00 57.89 59 ASP A CA 1
ATOM 440 C C . ASP A 1 59 ? 27.345 -37.487 -8.566 1.00 59.74 59 ASP A C 1
ATOM 441 O O . ASP A 1 59 ? 26.861 -38.624 -8.493 1.00 59.00 59 ASP A O 1
ATOM 446 N N . VAL A 1 60 ? 28.655 -37.265 -8.521 1.00 55.31 60 VAL A N 1
ATOM 447 C CA . VAL A 1 60 ? 29.584 -38.346 -8.221 1.00 55.28 60 VAL A CA 1
ATOM 448 C C . VAL A 1 60 ? 30.032 -38.236 -6.774 1.00 55.06 60 VAL A C 1
ATOM 449 O O . VAL A 1 60 ? 30.165 -37.140 -6.232 1.00 53.16 60 VAL A O 1
ATOM 453 N N . VAL A 1 61 ? 30.258 -39.378 -6.143 1.00 51.64 61 VAL A N 1
ATOM 454 C CA . VAL A 1 61 ? 30.280 -39.400 -4.695 1.00 53.14 61 VAL A CA 1
ATOM 455 C C . VAL A 1 61 ? 31.246 -40.432 -4.111 1.00 52.23 61 VAL A C 1
ATOM 456 O O . VAL A 1 61 ? 31.359 -41.551 -4.607 1.00 51.51 61 VAL A O 1
ATOM 460 N N . LEU A 1 62 ? 31.945 -40.033 -3.054 1.00 49.54 62 LEU A N 1
ATOM 461 C CA . LEU A 1 62 ? 32.865 -40.919 -2.355 1.00 48.08 62 LEU A CA 1
ATOM 462 C C . LEU A 1 62 ? 32.212 -41.389 -1.064 1.00 52.11 62 LEU A C 1
ATOM 463 O O . LEU A 1 62 ? 31.595 -40.588 -0.350 1.00 51.08 62 LEU A O 1
ATOM 468 N N . GLY A 1 63 ? 32.338 -42.683 -0.766 1.00 49.65 63 GLY A N 1
ATOM 469 C CA . GLY A 1 63 ? 31.743 -43.238 0.439 1.00 46.80 63 GLY A CA 1
ATOM 470 C C . GLY A 1 63 ? 32.406 -44.489 0.993 1.00 49.73 63 GLY A C 1
ATOM 471 O O . GLY A 1 63 ? 33.273 -45.097 0.363 1.00 46.05 63 GLY A O 1
ATOM 472 N N . ARG A 1 64 ? 31.989 -44.869 2.193 1.00 51.10 64 ARG A N 1
ATOM 473 C CA . ARG A 1 64 ? 32.483 -46.078 2.837 1.00 53.00 64 ARG A CA 1
ATOM 474 C C . ARG A 1 64 ? 31.336 -47.028 3.200 1.00 52.03 64 ARG A C 1
ATOM 475 O O . ARG A 1 64 ? 30.280 -46.588 3.653 1.00 52.59 64 ARG A O 1
ATOM 483 N N . VAL A 1 65 ? 31.536 -48.328 3.000 1.00 50.30 65 VAL A N 1
ATOM 484 C CA . VAL A 1 65 ? 30.500 -49.305 3.358 1.00 56.59 65 VAL A CA 1
ATOM 485 C C . VAL A 1 65 ? 30.457 -49.559 4.861 1.00 54.41 65 VAL A C 1
ATOM 486 O O . VAL A 1 65 ? 31.416 -50.050 5.433 1.00 53.04 65 VAL A O 1
ATOM 490 N N . VAL A 1 66 ? 29.337 -49.243 5.499 1.00 58.25 66 VAL A N 1
ATOM 491 C CA . VAL A 1 66 ? 29.231 -49.409 6.945 1.00 58.95 66 VAL A CA 1
ATOM 492 C C . VAL A 1 66 ? 28.375 -50.607 7.369 1.00 64.86 66 VAL A C 1
ATOM 493 O O . VAL A 1 66 ? 28.442 -51.046 8.523 1.00 60.25 66 VAL A O 1
ATOM 497 N N . ASP A 1 67 ? 27.574 -51.132 6.443 1.00 64.07 67 ASP A N 1
ATOM 498 C CA . ASP A 1 67 ? 26.741 -52.299 6.734 1.00 68.02 67 ASP A CA 1
ATOM 499 C C . ASP A 1 67 ? 26.258 -52.992 5.460 1.00 68.04 67 ASP A C 1
ATOM 500 O O . ASP A 1 67 ? 25.795 -52.340 4.533 1.00 71.09 67 ASP A O 1
ATOM 505 N N . LEU A 1 68 ? 26.378 -54.316 5.425 1.00 71.13 68 LEU A N 1
ATOM 506 C CA . LEU A 1 68 ? 25.813 -55.117 4.347 1.00 72.37 68 LEU A CA 1
ATOM 507 C C . LEU A 1 68 ? 24.666 -55.971 4.857 1.00 77.63 68 LEU A C 1
ATOM 508 O O . LEU A 1 68 ? 24.843 -56.784 5.765 1.00 76.43 68 LEU A O 1
ATOM 513 N N . ARG A 1 69 ? 23.491 -55.788 4.269 1.00 79.61 69 ARG A N 1
ATOM 514 C CA . ARG A 1 69 ? 22.392 -56.710 4.490 1.00 82.14 69 ARG A CA 1
ATOM 515 C C . ARG A 1 69 ? 22.509 -57.763 3.398 1.00 85.76 69 ARG A C 1
ATOM 516 O O . ARG A 1 69 ? 23.620 -58.119 3.010 1.00 86.21 69 ARG A O 1
ATOM 524 N N . ASN A 1 70 ? 21.389 -58.258 2.883 1.00 88.44 70 ASN A N 1
ATOM 525 C CA . ASN A 1 70 ? 21.464 -59.311 1.868 1.00 90.55 70 ASN A CA 1
ATOM 526 C C . ASN A 1 70 ? 21.397 -58.823 0.424 1.00 82.59 70 ASN A C 1
ATOM 527 O O . ASN A 1 70 ? 22.125 -59.316 -0.436 1.00 87.59 70 ASN A O 1
ATOM 532 N N . SER A 1 71 ? 20.536 -57.853 0.158 1.00 76.82 71 SER A N 1
ATOM 533 C CA . SER A 1 71 ? 20.483 -57.267 -1.170 1.00 80.77 71 SER A CA 1
ATOM 534 C C . SER A 1 71 ? 20.791 -55.779 -1.099 1.00 79.77 71 SER A C 1
ATOM 535 O O . SER A 1 71 ? 20.436 -55.014 -1.997 1.00 81.81 71 SER A O 1
ATOM 538 N N . ILE A 1 72 ? 21.469 -55.373 -0.034 1.00 78.88 72 ILE A N 1
ATOM 539 C CA . ILE A 1 72 ? 21.646 -53.954 0.240 1.00 76.72 72 ILE A CA 1
ATOM 540 C C . ILE A 1 72 ? 22.988 -53.635 0.889 1.00 72.30 72 ILE A C 1
ATOM 541 O O . ILE A 1 72 ? 23.425 -54.304 1.824 1.00 77.02 72 ILE A O 1
ATOM 546 N N . ALA A 1 73 ? 23.647 -52.610 0.365 1.00 73.12 73 ALA A N 1
ATOM 547 C CA . ALA A 1 73 ? 24.868 -52.095 0.965 1.00 68.90 73 ALA A CA 1
ATOM 548 C C . ALA A 1 73 ? 24.595 -50.690 1.497 1.00 68.54 73 ALA A C 1
ATOM 549 O O . ALA A 1 73 ? 24.123 -49.818 0.765 1.00 68.93 73 ALA A O 1
ATOM 551 N N . LEU A 1 74 ? 24.866 -50.481 2.778 1.00 64.57 74 LEU A N 1
ATOM 552 C CA . LEU A 1 74 ? 24.704 -49.162 3.374 1.00 67.24 74 LEU A CA 1
ATOM 553 C C . LEU A 1 74 ? 25.996 -48.358 3.276 1.00 63.38 74 LEU A C 1
ATOM 554 O O . LEU A 1 74 ? 27.011 -48.697 3.889 1.00 60.16 74 LEU A O 1
ATOM 559 N N . ILE A 1 75 ? 25.947 -47.283 2.501 1.00 62.44 75 ILE A N 1
ATOM 560 C CA . ILE A 1 75 ? 27.135 -46.477 2.264 1.00 62.75 75 ILE A CA 1
ATOM 561 C C . ILE A 1 75 ? 27.152 -45.139 3.017 1.00 60.80 75 ILE A C 1
ATOM 562 O O . ILE A 1 75 ? 26.214 -44.343 2.945 1.00 59.21 75 ILE A O 1
ATOM 567 N N . GLU A 1 76 ? 28.234 -44.914 3.750 1.00 59.26 76 GLU A N 1
ATOM 568 C CA . GLU A 1 76 ? 28.472 -43.646 4.412 1.00 58.78 76 GLU A CA 1
ATOM 569 C C . GLU A 1 76 ? 29.019 -42.666 3.368 1.00 59.21 76 GLU A C 1
ATOM 570 O O . GLU A 1 76 ? 30.224 -42.624 3.110 1.00 55.68 76 GLU A O 1
ATOM 576 N N . VAL A 1 77 ? 28.118 -41.913 2.742 1.00 57.90 77 VAL A N 1
ATOM 577 C CA . VAL A 1 77 ? 28.489 -40.933 1.728 1.00 55.68 77 VAL A CA 1
ATOM 578 C C . VAL A 1 77 ? 28.995 -39.654 2.379 1.00 54.97 77 VAL A C 1
ATOM 579 O O . VAL A 1 77 ? 28.325 -39.073 3.234 1.00 51.42 77 VAL A O 1
ATOM 583 N N . SER A 1 78 ? 30.174 -39.201 1.980 1.00 53.65 78 SER A N 1
ATOM 584 C CA . SER A 1 78 ? 30.767 -38.088 2.702 1.00 58.59 78 SER A CA 1
ATOM 585 C C . SER A 1 78 ? 31.235 -36.939 1.817 1.00 47.27 78 SER A C 1
ATOM 586 O O . SER A 1 78 ? 31.362 -35.817 2.283 1.00 50.69 78 SER A O 1
ATOM 589 N N . SER A 1 79 ? 31.497 -37.214 0.549 1.00 43.32 79 SER A N 1
ATOM 590 C CA . SER A 1 79 ? 32.072 -36.194 -0.309 1.00 47.47 79 SER A CA 1
ATOM 591 C C . SER A 1 79 ? 31.439 -36.143 -1.696 1.00 50.40 79 SER A C 1
ATOM 592 O O . SER A 1 79 ? 31.074 -37.180 -2.260 1.00 51.86 79 SER A O 1
ATOM 595 N N . LYS A 1 80 ? 31.309 -34.931 -2.243 1.00 53.44 80 LYS A N 1
ATOM 596 C CA . LYS A 1 80 ? 30.786 -34.745 -3.604 1.00 45.66 80 LYS A CA 1
ATOM 597 C C . LYS A 1 80 ? 31.883 -34.306 -4.552 1.00 47.37 80 LYS A C 1
ATOM 598 O O . LYS A 1 80 ? 32.521 -33.278 -4.336 1.00 48.99 80 LYS A O 1
ATOM 604 N N . LYS A 1 81 ? 32.096 -35.082 -5.609 1.00 49.32 81 LYS A N 1
ATOM 605 C CA . LYS A 1 81 ? 33.223 -34.837 -6.498 1.00 49.08 81 LYS A CA 1
ATOM 606 C C . LYS A 1 81 ? 33.235 -33.397 -6.976 1.00 50.22 81 LYS A C 1
ATOM 607 O O . LYS A 1 81 ? 32.187 -32.825 -7.252 1.00 54.23 81 LYS A O 1
ATOM 613 N N . GLY A 1 82 ? 34.424 -32.813 -7.065 1.00 50.26 82 GLY A N 1
ATOM 614 C CA . GLY A 1 82 ? 34.569 -31.466 -7.578 1.00 47.28 82 GLY A CA 1
ATOM 615 C C . GLY A 1 82 ? 34.471 -30.370 -6.534 1.00 56.10 82 GLY A C 1
ATOM 616 O O . GLY A 1 82 ? 34.636 -29.198 -6.858 1.00 60.16 82 GLY A O 1
ATOM 617 N N . GLU A 1 83 ? 34.208 -30.742 -5.284 1.00 54.28 83 GLU A N 1
ATOM 618 C CA . GLU A 1 83 ? 34.037 -29.756 -4.215 1.00 53.06 83 GLU A CA 1
ATOM 619 C C . GLU A 1 83 ? 34.601 -30.256 -2.893 1.00 52.85 83 GLU A C 1
ATOM 620 O O . GLU A 1 83 ? 34.193 -31.300 -2.391 1.00 52.69 83 GLU A O 1
ATOM 626 N N . ASN A 1 84 ? 35.536 -29.500 -2.326 1.00 57.49 84 ASN A N 1
ATOM 627 C CA . ASN A 1 84 ? 36.176 -29.886 -1.067 1.00 55.52 84 ASN A CA 1
ATOM 628 C C . ASN A 1 84 ? 35.331 -29.652 0.177 1.00 48.79 84 ASN A C 1
ATOM 629 O O . ASN A 1 84 ? 35.495 -30.349 1.171 1.00 53.73 84 ASN A O 1
ATOM 634 N N . ARG A 1 85 ? 34.436 -28.673 0.125 1.00 45.01 85 ARG A N 1
ATOM 635 C CA . ARG A 1 85 ? 33.560 -28.376 1.254 1.00 46.18 85 ARG A CA 1
ATOM 636 C C . ARG A 1 85 ? 32.667 -29.592 1.563 1.00 44.63 85 ARG A C 1
ATOM 637 O O . ARG A 1 85 ? 32.217 -30.287 0.654 1.00 43.43 85 ARG A O 1
ATOM 645 N N . GLY A 1 86 ? 32.425 -29.852 2.843 1.00 41.81 86 GLY A N 1
ATOM 646 C CA . GLY A 1 86 ? 31.551 -30.942 3.228 1.00 43.22 86 GLY A CA 1
ATOM 647 C C . GLY A 1 86 ? 30.134 -30.672 2.762 1.00 46.34 86 GLY A C 1
ATOM 648 O O . GLY A 1 86 ? 29.601 -29.592 3.006 1.00 46.56 86 GLY A O 1
ATOM 649 N N . PRO A 1 87 ? 29.522 -31.642 2.071 1.00 43.74 87 PRO A N 1
ATOM 650 C CA . PRO A 1 87 ? 28.137 -31.504 1.600 1.00 49.36 87 PRO A CA 1
ATOM 651 C C . PRO A 1 87 ? 27.164 -31.216 2.742 1.00 52.06 87 PRO A C 1
ATOM 652 O O . PRO A 1 87 ? 27.347 -31.721 3.851 1.00 47.20 87 PRO A O 1
ATOM 656 N N . SER A 1 88 ? 26.145 -30.406 2.467 1.00 49.10 88 SER A N 1
ATOM 657 C CA . SER A 1 88 ? 25.138 -30.078 3.472 1.00 52.63 88 SER A CA 1
ATOM 658 C C . SER A 1 88 ? 24.375 -31.322 3.937 1.00 55.42 88 SER A C 1
ATOM 659 O O . SER A 1 88 ? 23.975 -31.425 5.097 1.00 52.83 88 SER A O 1
ATOM 662 N N . ASN A 1 89 ? 24.176 -32.256 3.014 1.00 51.75 89 ASN A N 1
ATOM 663 C CA . ASN A 1 89 ? 23.370 -33.439 3.259 1.00 57.21 89 ASN A CA 1
ATOM 664 C C . ASN A 1 89 ? 24.195 -34.724 3.255 1.00 60.46 89 ASN A C 1
ATOM 665 O O . ASN A 1 89 ? 23.823 -35.706 2.611 1.00 59.73 89 ASN A O 1
ATOM 670 N N . ARG A 1 90 ? 25.326 -34.710 3.955 1.00 61.94 90 ARG A N 1
ATOM 671 C CA . ARG A 1 90 ? 26.070 -35.936 4.199 1.00 59.18 90 ARG A CA 1
ATOM 672 C C . ARG A 1 90 ? 25.132 -36.919 4.877 1.00 62.98 90 ARG A C 1
ATOM 673 O O . ARG A 1 90 ? 24.357 -36.534 5.755 1.00 61.69 90 ARG A O 1
ATOM 681 N N . GLY A 1 91 ? 25.193 -38.184 4.480 1.00 61.76 91 GLY A N 1
ATOM 682 C CA . GLY A 1 91 ? 24.416 -39.198 5.166 1.00 60.87 91 GLY A CA 1
ATOM 683 C C . GLY A 1 91 ? 24.615 -40.609 4.658 1.00 64.64 91 GLY A C 1
ATOM 684 O O . GLY A 1 91 ? 25.585 -40.911 3.959 1.00 64.43 91 GLY A O 1
ATOM 685 N N . ILE A 1 92 ? 23.677 -41.478 5.015 1.00 67.75 92 ILE A N 1
ATOM 686 C CA . ILE A 1 92 ? 23.697 -42.858 4.557 1.00 64.55 92 ILE A CA 1
ATOM 687 C C . ILE A 1 92 ? 23.038 -42.982 3.200 1.00 61.11 92 ILE A C 1
ATOM 688 O O . ILE A 1 92 ? 21.923 -42.515 2.991 1.00 63.65 92 ILE A O 1
ATOM 693 N N . GLY A 1 93 ? 23.744 -43.611 2.276 1.00 59.97 93 GLY A N 1
ATOM 694 C CA . GLY A 1 93 ? 23.197 -43.893 0.968 1.00 68.02 93 GLY A CA 1
ATOM 695 C C . GLY A 1 93 ? 22.968 -45.382 0.820 1.00 69.74 93 GLY A C 1
ATOM 696 O O . GLY A 1 93 ? 23.487 -46.179 1.603 1.00 68.39 93 GLY A O 1
ATOM 697 N N . ILE A 1 94 ? 22.193 -45.765 -0.186 1.00 70.54 94 ILE A N 1
ATOM 698 C CA . ILE A 1 94 ? 21.869 -47.170 -0.375 1.00 72.68 94 ILE A CA 1
ATOM 699 C C . ILE A 1 94 ? 22.332 -47.695 -1.730 1.00 69.15 94 ILE A C 1
ATOM 700 O O . ILE A 1 94 ? 22.073 -47.082 -2.773 1.00 65.55 94 ILE A O 1
ATOM 705 N N . LEU A 1 95 ? 23.036 -48.827 -1.691 1.00 65.83 95 LEU A N 1
ATOM 706 C CA . LEU A 1 95 ? 23.518 -49.498 -2.891 1.00 69.78 95 LEU A CA 1
ATOM 707 C C . LEU A 1 95 ? 22.841 -50.859 -3.004 1.00 73.39 95 LEU A C 1
ATOM 708 O O . LEU A 1 95 ? 23.229 -51.815 -2.332 1.00 73.63 95 LEU A O 1
ATOM 713 N N . HIS A 1 96 ? 21.824 -50.938 -3.853 1.00 76.67 96 HIS A N 1
ATOM 714 C CA . HIS A 1 96 ? 21.113 -52.186 -4.086 1.00 79.61 96 HIS A CA 1
ATOM 715 C C . HIS A 1 96 ? 21.894 -53.028 -5.092 1.00 76.78 96 HIS A C 1
ATOM 716 O O . HIS A 1 96 ? 22.652 -52.492 -5.901 1.00 74.61 96 HIS A O 1
ATOM 723 N N . VAL A 1 97 ? 21.706 -54.344 -5.045 1.00 75.76 97 VAL A N 1
ATOM 724 C CA . VAL A 1 97 ? 22.509 -55.248 -5.862 1.00 76.40 97 VAL A CA 1
ATOM 725 C C . VAL A 1 97 ? 22.287 -55.041 -7.355 1.00 75.36 97 VAL A C 1
ATOM 726 O O . VAL A 1 97 ? 23.139 -55.385 -8.175 1.00 76.76 97 VAL A O 1
ATOM 730 N N . SER A 1 98 ? 21.139 -54.477 -7.702 1.00 80.59 98 SER A N 1
ATOM 731 C CA . SER A 1 98 ? 20.791 -54.243 -9.098 1.00 77.07 98 SER A CA 1
ATOM 732 C C . SER A 1 98 ? 21.789 -53.306 -9.758 1.00 76.84 98 SER A C 1
ATOM 733 O O . SER A 1 98 ? 22.196 -53.516 -10.902 1.00 79.34 98 SER A O 1
ATOM 736 N N . ASN A 1 99 ? 22.187 -52.277 -9.015 1.00 78.75 99 ASN A N 1
ATOM 737 C CA . ASN A 1 99 ? 22.972 -51.170 -9.558 1.00 79.67 99 ASN A CA 1
ATOM 738 C C . ASN A 1 99 ? 24.479 -51.323 -9.372 1.00 77.82 99 ASN A C 1
ATOM 739 O O . ASN A 1 99 ? 25.252 -50.400 -9.634 1.00 74.96 99 ASN A O 1
ATOM 744 N N . VAL A 1 100 ? 24.884 -52.502 -8.921 1.00 74.26 100 VAL A N 1
ATOM 745 C CA . VAL A 1 100 ? 26.285 -52.807 -8.712 1.00 71.29 100 VAL A CA 1
ATOM 746 C C . VAL A 1 100 ? 27.060 -52.918 -10.027 1.00 77.85 100 VAL A C 1
ATOM 747 O O . VAL A 1 100 ? 28.136 -52.332 -10.170 1.00 75.45 100 VAL A O 1
ATOM 751 N N . ASP A 1 101 ? 26.518 -53.666 -10.987 1.00 79.44 101 ASP A N 1
ATOM 752 C CA . ASP A 1 101 ? 27.261 -53.954 -12.212 1.00 79.25 101 ASP A CA 1
ATOM 753 C C . ASP A 1 101 ? 26.413 -54.045 -13.484 1.00 84.27 101 ASP A C 1
ATOM 754 O O . ASP A 1 101 ? 26.956 -54.160 -14.583 1.00 87.18 101 ASP A O 1
ATOM 759 N N . GLU A 1 102 ? 25.093 -53.994 -13.344 1.00 84.40 102 GLU A N 1
ATOM 760 C CA . GLU A 1 102 ? 24.215 -54.149 -14.498 1.00 90.34 102 GLU A CA 1
ATOM 761 C C . GLU A 1 102 ? 24.409 -55.536 -15.098 1.00 95.65 102 GLU A C 1
ATOM 762 O O . GLU A 1 102 ? 24.058 -55.787 -16.250 1.00 97.57 102 GLU A O 1
ATOM 768 N N . GLY A 1 103 ? 24.995 -56.428 -14.306 1.00 95.88 103 GLY A N 1
ATOM 769 C CA . GLY A 1 103 ? 25.067 -57.835 -14.648 1.00 96.98 103 GLY A CA 1
ATOM 770 C C . GLY A 1 103 ? 24.234 -58.602 -13.640 1.00 103.48 103 GLY A C 1
ATOM 771 O O . GLY A 1 103 ? 23.275 -58.063 -13.084 1.00 103.72 103 GLY A O 1
ATOM 772 N N . TYR A 1 104 ? 24.595 -59.857 -13.400 1.00 108.14 104 TYR A N 1
ATOM 773 C CA . TYR A 1 104 ? 23.971 -60.641 -12.340 1.00 113.12 104 TYR A CA 1
ATOM 774 C C . TYR A 1 104 ? 24.930 -60.716 -11.156 1.00 107.96 104 TYR A C 1
ATOM 775 O O . TYR A 1 104 ? 26.092 -61.100 -11.307 1.00 105.23 104 TYR A O 1
ATOM 784 N N . VAL A 1 105 ? 24.447 -60.331 -9.981 1.00 101.73 105 VAL A N 1
ATOM 785 C CA . VAL A 1 105 ? 25.287 -60.296 -8.793 1.00 101.84 105 VAL A CA 1
ATOM 786 C C . VAL A 1 105 ? 24.519 -60.836 -7.591 1.00 101.14 105 VAL A C 1
ATOM 787 O O . VAL A 1 105 ? 23.867 -60.081 -6.873 1.00 98.34 105 VAL A O 1
ATOM 791 N N . LYS A 1 106 ? 24.598 -62.145 -7.379 1.00 100.59 106 LYS A N 1
ATOM 792 C CA . LYS A 1 106 ? 23.827 -62.792 -6.321 1.00 106.92 106 LYS A CA 1
ATOM 793 C C . LYS A 1 106 ? 23.932 -62.043 -4.992 1.00 102.57 106 LYS A C 1
ATOM 794 O O . LYS A 1 106 ? 23.059 -61.241 -4.659 1.00 99.79 106 LYS A O 1
ATOM 800 N N . GLU A 1 107 ? 24.993 -62.308 -4.234 1.00 99.39 107 GLU A N 1
ATOM 801 C CA . GLU A 1 107 ? 25.229 -61.576 -2.994 1.00 97.32 107 GLU A CA 1
ATOM 802 C C . GLU A 1 107 ? 25.845 -60.213 -3.288 1.00 90.31 107 GLU A C 1
ATOM 803 O O . GLU A 1 107 ? 26.732 -60.081 -4.133 1.00 84.73 107 GLU A O 1
ATOM 809 N N . ILE A 1 108 ? 25.366 -59.196 -2.585 1.00 87.66 108 ILE A N 1
ATOM 810 C CA . ILE A 1 108 ? 25.944 -57.872 -2.710 1.00 82.83 108 ILE A CA 1
ATOM 811 C C . ILE A 1 108 ? 27.360 -57.933 -2.153 1.00 79.01 108 ILE A C 1
ATOM 812 O O . ILE A 1 108 ? 28.171 -57.034 -2.370 1.00 77.69 108 ILE A O 1
ATOM 817 N N . SER A 1 109 ? 27.654 -59.024 -1.455 1.00 77.27 109 SER A N 1
ATOM 818 C CA . SER A 1 109 ? 28.965 -59.234 -0.855 1.00 79.42 109 SER A CA 1
ATOM 819 C C . SER A 1 109 ? 30.031 -59.606 -1.879 1.00 76.73 109 SER A C 1
ATOM 820 O O . SER A 1 109 ? 31.220 -59.548 -1.586 1.00 79.18 109 SER A O 1
ATOM 823 N N . GLU A 1 110 ? 29.607 -59.995 -3.074 1.00 77.15 110 GLU A N 1
ATOM 824 C CA . GLU A 1 110 ? 30.548 -60.361 -4.124 1.00 78.62 110 GLU A CA 1
ATOM 825 C C . GLU A 1 110 ? 31.128 -59.102 -4.762 1.00 78.70 110 GLU A C 1
ATOM 826 O O . GLU A 1 110 ? 32.132 -59.154 -5.474 1.00 72.46 110 GLU A O 1
ATOM 832 N N . ALA A 1 111 ? 30.494 -57.967 -4.481 1.00 75.36 111 ALA A N 1
ATOM 833 C CA . ALA A 1 111 ? 30.872 -56.700 -5.094 1.00 69.77 111 ALA A CA 1
ATOM 834 C C . ALA A 1 111 ? 31.442 -55.695 -4.093 1.00 68.84 111 ALA A C 1
ATOM 835 O O . ALA A 1 111 ? 32.416 -55.010 -4.390 1.00 63.99 111 ALA A O 1
ATOM 837 N N . VAL A 1 112 ? 30.823 -55.605 -2.919 1.00 67.61 112 VAL A N 1
ATOM 838 C CA . VAL A 1 112 ? 31.190 -54.610 -1.916 1.00 61.96 112 VAL A CA 1
ATOM 839 C C . VAL A 1 112 ? 31.445 -55.256 -0.557 1.00 71.59 112 VAL A C 1
ATOM 840 O O . VAL A 1 112 ? 30.771 -56.223 -0.190 1.00 75.81 112 VAL A O 1
ATOM 844 N N . GLY A 1 113 ? 32.401 -54.713 0.196 1.00 62.35 113 GLY A N 1
ATOM 845 C CA . GLY A 1 113 ? 32.781 -55.286 1.476 1.00 56.85 113 GLY A CA 1
ATOM 846 C C . GLY A 1 113 ? 32.834 -54.308 2.637 1.00 54.94 113 GLY A C 1
ATOM 847 O O . GLY A 1 113 ? 33.181 -53.144 2.471 1.00 54.61 113 GLY A O 1
ATOM 848 N N . TYR A 1 114 ? 32.494 -54.796 3.824 1.00 52.97 114 TYR A N 1
ATOM 849 C CA . TYR A 1 114 ? 32.473 -53.978 5.030 1.00 53.65 114 TYR A CA 1
ATOM 850 C C . TYR A 1 114 ? 33.745 -53.122 5.176 1.00 52.24 114 TYR A C 1
ATOM 851 O O . TYR A 1 114 ? 34.865 -53.634 5.198 1.00 48.53 114 TYR A O 1
ATOM 860 N N . LEU A 1 115 ? 33.549 -51.810 5.252 1.00 49.48 115 LEU A N 1
ATOM 861 C CA . LEU A 1 115 ? 34.646 -50.845 5.367 1.00 51.28 115 LEU A CA 1
ATOM 862 C C . LEU A 1 115 ? 35.378 -50.552 4.057 1.00 47.11 115 LEU A C 1
ATOM 863 O O . LEU A 1 115 ? 36.458 -49.957 4.069 1.00 47.42 115 LEU A O 1
ATOM 868 N N . ASP A 1 116 ? 34.807 -50.972 2.935 1.00 43.69 116 ASP A N 1
ATOM 869 C CA . ASP A 1 116 ? 35.413 -50.648 1.655 1.00 47.48 116 ASP A CA 1
ATOM 870 C C . ASP A 1 116 ? 35.196 -49.176 1.391 1.00 46.37 116 ASP A C 1
ATOM 871 O O . ASP A 1 116 ? 34.173 -48.622 1.799 1.00 45.23 116 ASP A O 1
ATOM 876 N N . ILE A 1 117 ? 36.172 -48.543 0.740 1.00 43.91 117 ILE A N 1
ATOM 877 C CA . ILE A 1 117 ? 36.002 -47.186 0.237 1.00 43.66 117 ILE A CA 1
ATOM 878 C C . ILE A 1 117 ? 35.655 -47.234 -1.240 1.00 44.67 117 ILE A C 1
ATOM 879 O O . ILE A 1 117 ? 36.173 -48.055 -2.007 1.00 47.67 117 ILE A O 1
ATOM 884 N N . LEU A 1 118 ? 34.782 -46.333 -1.648 1.00 44.77 118 LEU A N 1
ATOM 885 C CA . LEU A 1 118 ? 34.045 -46.566 -2.866 1.00 49.64 118 LEU A CA 1
ATOM 886 C C . LEU A 1 118 ? 33.588 -45.282 -3.547 1.00 49.21 118 LEU A C 1
ATOM 887 O O . LEU A 1 118 ? 33.309 -44.271 -2.894 1.00 48.14 118 LEU A O 1
ATOM 892 N N . LYS A 1 119 ? 33.523 -45.353 -4.870 1.00 48.72 119 LYS A N 1
ATOM 893 C CA . LYS A 1 119 ? 33.146 -44.243 -5.726 1.00 48.15 119 LYS A CA 1
ATOM 894 C C . LYS A 1 119 ? 31.876 -44.621 -6.500 1.00 52.95 119 LYS A C 1
ATOM 895 O O . LYS A 1 119 ? 31.817 -45.676 -7.135 1.00 46.38 119 LYS A O 1
ATOM 901 N N . ALA A 1 120 ? 30.858 -43.763 -6.439 1.00 60.20 120 ALA A N 1
ATOM 902 C CA . ALA A 1 120 ? 29.541 -44.082 -7.008 1.00 60.85 120 ALA A CA 1
ATOM 903 C C . ALA A 1 120 ? 28.854 -42.896 -7.678 1.00 60.55 120 ALA A C 1
ATOM 904 O O . ALA A 1 120 ? 29.214 -41.743 -7.443 1.00 60.40 120 ALA A O 1
ATOM 906 N N . ARG A 1 121 ? 27.848 -43.179 -8.502 1.00 63.91 121 ARG A N 1
ATOM 907 C CA . ARG A 1 121 ? 26.957 -42.115 -8.965 1.00 65.08 121 ARG A CA 1
ATOM 908 C C . ARG A 1 121 ? 25.588 -42.137 -8.290 1.00 60.23 121 ARG A C 1
ATOM 909 O O . ARG A 1 121 ? 24.920 -43.166 -8.246 1.00 58.32 121 ARG A O 1
ATOM 917 N N . VAL A 1 122 ? 25.178 -40.984 -7.773 1.00 60.88 122 VAL A N 1
ATOM 918 C CA . VAL A 1 122 ? 23.842 -40.839 -7.205 1.00 66.91 122 VAL A CA 1
ATOM 919 C C . VAL A 1 122 ? 22.788 -40.966 -8.309 1.00 68.35 122 VAL A C 1
ATOM 920 O O . VAL A 1 122 ? 22.892 -40.314 -9.352 1.00 66.56 122 VAL A O 1
ATOM 924 N N . ILE A 1 123 ? 21.784 -41.811 -8.082 1.00 70.02 123 ILE A N 1
ATOM 925 C CA . ILE A 1 123 ? 20.733 -42.040 -9.074 1.00 69.57 123 ILE A CA 1
ATOM 926 C C . ILE A 1 123 ? 19.321 -41.875 -8.507 1.00 72.52 123 ILE A C 1
ATOM 927 O O . ILE A 1 123 ? 18.346 -42.247 -9.155 1.00 72.36 123 ILE A O 1
ATOM 932 N N . GLY A 1 124 ? 19.204 -41.325 -7.303 1.00 69.44 124 GLY A N 1
ATOM 933 C CA . GLY A 1 124 ? 17.895 -41.101 -6.724 1.00 68.84 124 GLY A CA 1
ATOM 934 C C . GLY A 1 124 ? 17.942 -40.305 -5.441 1.00 77.12 124 GLY A C 1
ATOM 935 O O . GLY A 1 124 ? 19.015 -39.998 -4.927 1.00 78.99 124 GLY A O 1
ATOM 936 N N . ASP A 1 125 ? 16.769 -39.967 -4.921 1.00 78.52 125 ASP A N 1
ATOM 937 C CA . ASP A 1 125 ? 16.670 -39.274 -3.646 1.00 80.06 125 ASP A CA 1
ATOM 938 C C . ASP A 1 125 ? 17.243 -40.130 -2.532 1.00 77.92 125 ASP A C 1
ATOM 939 O O . ASP A 1 125 ? 17.521 -41.311 -2.730 1.00 73.27 125 ASP A O 1
ATOM 944 N N . ASN A 1 126 ? 17.404 -39.528 -1.357 1.00 79.05 126 ASN A N 1
ATOM 945 C CA . ASN A 1 126 ? 17.888 -40.245 -0.182 1.00 80.88 126 ASN A CA 1
ATOM 946 C C . ASN A 1 126 ? 19.212 -40.973 -0.432 1.00 74.47 126 ASN A C 1
ATOM 947 O O . ASN A 1 126 ? 19.494 -42.007 0.180 1.00 72.26 126 ASN A O 1
ATOM 952 N N . LEU A 1 127 ? 20.016 -40.434 -1.341 1.00 70.18 127 LEU A N 1
ATOM 953 C CA . LEU A 1 127 ? 21.327 -41.002 -1.630 1.00 72.84 127 LEU A CA 1
ATOM 954 C C . LEU A 1 127 ? 21.252 -42.421 -2.183 1.00 74.22 127 LEU A C 1
ATOM 955 O O . LEU A 1 127 ? 21.883 -43.341 -1.653 1.00 70.22 127 LEU A O 1
ATOM 960 N N . ARG A 1 128 ? 20.471 -42.585 -3.247 1.00 72.87 128 ARG A N 1
ATOM 961 C CA . ARG A 1 128 ? 20.374 -43.852 -3.951 1.00 71.44 128 ARG A CA 1
ATOM 962 C C . ARG A 1 128 ? 21.548 -43.946 -4.912 1.00 68.93 128 ARG A C 1
ATOM 963 O O . ARG A 1 128 ? 21.739 -43.071 -5.756 1.00 67.95 128 ARG A O 1
ATOM 971 N N . LEU A 1 129 ? 22.334 -45.008 -4.780 1.00 70.60 129 LEU A N 1
ATOM 972 C CA . LEU A 1 129 ? 23.614 -45.092 -5.472 1.00 68.28 129 LEU A CA 1
ATOM 973 C C . LEU A 1 129 ? 23.707 -46.225 -6.491 1.00 69.32 129 LEU A C 1
ATOM 974 O O . LEU A 1 129 ? 23.023 -47.240 -6.385 1.00 71.39 129 LEU A O 1
ATOM 979 N N . SER A 1 130 ? 24.573 -46.029 -7.476 1.00 64.56 130 SER A N 1
ATOM 980 C CA . SER A 1 130 ? 24.850 -47.028 -8.490 1.00 66.67 130 SER A CA 1
ATOM 981 C C . SER A 1 130 ? 26.355 -47.138 -8.630 1.00 66.57 130 SER A C 1
ATOM 982 O O . SER A 1 130 ? 27.064 -46.163 -8.388 1.00 64.38 130 SER A O 1
ATOM 985 N N . THR A 1 131 ? 26.846 -48.315 -9.013 1.00 69.24 131 THR A N 1
ATOM 986 C CA . THR A 1 131 ? 28.270 -48.488 -9.306 1.00 65.26 131 THR A CA 1
ATOM 987 C C . THR A 1 131 ? 28.462 -49.098 -10.684 1.00 64.18 131 THR A C 1
ATOM 988 O O . THR A 1 131 ? 29.548 -49.575 -11.015 1.00 62.06 131 THR A O 1
ATOM 992 N N . LYS A 1 132 ? 27.399 -49.060 -11.485 1.00 69.04 132 LYS A N 1
ATOM 993 C CA . LYS A 1 132 ? 27.369 -49.733 -12.784 1.00 68.13 132 LYS A CA 1
ATOM 994 C C . LYS A 1 132 ? 28.476 -49.287 -13.733 1.00 63.09 132 LYS A C 1
ATOM 995 O O . LYS A 1 132 ? 29.154 -50.124 -14.333 1.00 64.53 132 LYS A O 1
ATOM 1001 N N . GLU A 1 133 ? 28.657 -47.977 -13.871 1.00 61.29 133 GLU A N 1
ATOM 1002 C CA . GLU A 1 133 ? 29.664 -47.438 -14.784 1.00 62.56 133 GLU A CA 1
ATOM 1003 C C . GLU A 1 133 ? 31.035 -47.990 -14.418 1.00 64.57 133 GLU A C 1
ATOM 1004 O O . GLU A 1 133 ? 31.273 -48.334 -13.261 1.00 62.52 133 GLU A O 1
ATOM 1010 N N . GLU A 1 134 ? 31.932 -48.075 -15.397 1.00 61.59 134 GLU A N 1
ATOM 1011 C CA . GLU A 1 134 ? 33.249 -48.660 -15.163 1.00 62.84 134 GLU A CA 1
ATOM 1012 C C . GLU A 1 134 ? 34.114 -47.811 -14.226 1.00 63.61 134 GLU A C 1
ATOM 1013 O O . GLU A 1 134 ? 35.003 -48.320 -13.543 1.00 62.79 134 GLU A O 1
ATOM 1019 N N . GLU A 1 135 ? 33.836 -46.516 -14.206 1.00 61.89 135 GLU A N 1
ATOM 1020 C CA . GLU A 1 135 ? 34.600 -45.552 -13.432 1.00 59.02 135 GLU A CA 1
ATOM 1021 C C . GLU A 1 135 ? 34.263 -45.707 -11.947 1.00 60.05 135 GLU A C 1
ATOM 1022 O O . GLU A 1 135 ? 35.055 -45.358 -11.066 1.00 52.15 135 GLU A O 1
ATOM 1028 N N . MET A 1 136 ? 33.084 -46.259 -11.687 1.00 58.27 136 MET A N 1
ATOM 1029 C CA . MET A 1 136 ? 32.589 -46.454 -10.334 1.00 58.37 136 MET A CA 1
ATOM 1030 C C . MET A 1 136 ? 33.009 -47.796 -9.728 1.00 59.71 136 MET A C 1
ATOM 1031 O O . MET A 1 136 ? 33.429 -48.709 -10.439 1.00 54.96 136 MET A O 1
ATOM 1036 N N . GLY A 1 137 ? 32.875 -47.907 -8.409 1.00 57.38 137 GLY A N 1
ATOM 1037 C CA . GLY A 1 137 ? 33.255 -49.114 -7.703 1.00 57.54 137 GLY A CA 1
ATOM 1038 C C . GLY A 1 137 ? 34.165 -48.883 -6.509 1.00 55.15 137 GLY A C 1
ATOM 1039 O O . GLY A 1 137 ? 34.297 -47.765 -6.007 1.00 51.46 137 GLY A O 1
ATOM 1040 N N . VAL A 1 138 ? 34.794 -49.961 -6.054 1.00 55.33 138 VAL A N 1
ATOM 1041 C CA . VAL A 1 138 ? 35.654 -49.924 -4.879 1.00 53.85 138 VAL A CA 1
ATOM 1042 C C . VAL A 1 138 ? 36.993 -49.294 -5.210 1.00 52.24 138 VAL A C 1
ATOM 1043 O O . VAL A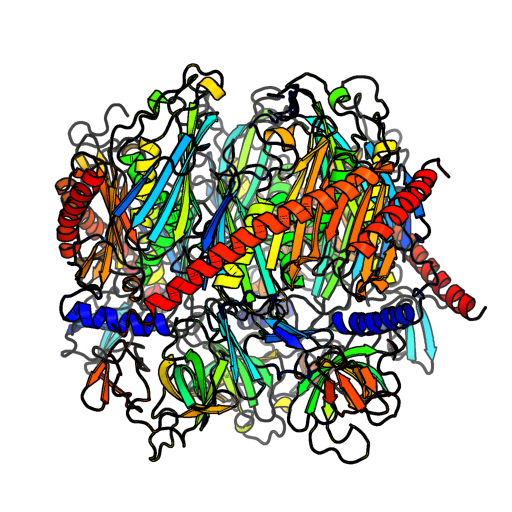 1 138 ? 37.540 -49.515 -6.291 1.00 51.82 138 VAL A O 1
ATOM 1047 N N . LEU A 1 139 ? 37.518 -48.513 -4.270 1.00 50.00 139 LEU A N 1
ATOM 1048 C CA . LEU A 1 139 ? 38.758 -47.775 -4.483 1.00 45.41 139 LEU A CA 1
ATOM 1049 C C . LEU A 1 139 ? 39.848 -48.284 -3.564 1.00 44.85 139 LEU A C 1
ATOM 1050 O O . LEU A 1 139 ? 41.033 -48.222 -3.890 1.00 44.52 139 LEU A O 1
ATOM 1055 N N . ARG A 1 140 ? 39.425 -48.792 -2.410 1.00 46.70 140 ARG A N 1
ATOM 1056 C CA . ARG A 1 140 ? 40.331 -49.301 -1.399 1.00 43.73 140 ARG A CA 1
ATOM 1057 C C . ARG A 1 140 ? 39.609 -50.338 -0.528 1.00 46.73 140 ARG A C 1
ATOM 1058 O O . ARG A 1 140 ? 38.568 -50.052 0.072 1.00 41.06 140 ARG A O 1
ATOM 1066 N N . ALA A 1 141 ? 40.171 -51.544 -0.468 1.00 48.05 141 ALA A N 1
ATOM 1067 C CA . ALA A 1 141 ? 39.620 -52.621 0.353 1.00 47.81 141 ALA A CA 1
ATOM 1068 C C . ALA A 1 141 ? 40.691 -53.232 1.252 1.00 46.86 141 ALA A C 1
ATOM 1069 O O . ALA A 1 141 ? 41.853 -53.341 0.868 1.00 46.59 141 ALA A O 1
ATOM 1071 N N . LEU A 1 142 ? 40.285 -53.630 2.451 1.00 46.57 142 LEU A N 1
ATOM 1072 C CA . LEU A 1 142 ? 41.183 -54.273 3.406 1.00 53.18 142 LEU A CA 1
ATOM 1073 C C . LEU A 1 142 ? 40.933 -55.777 3.469 1.00 51.17 142 LEU A C 1
ATOM 1074 O O . LEU A 1 142 ? 39.790 -56.220 3.428 1.00 56.41 142 LEU A O 1
ATOM 1079 N N . CYS A 1 143 ? 42.004 -56.556 3.580 1.00 55.00 143 CYS A N 1
ATOM 1080 C CA . CYS A 1 143 ? 41.893 -58.013 3.637 1.00 58.87 143 CYS A CA 1
ATOM 1081 C C . CYS A 1 143 ? 41.031 -58.482 4.807 1.00 58.74 143 CYS A C 1
ATOM 1082 O O . CYS A 1 143 ? 41.233 -58.054 5.946 1.00 55.22 143 CYS A O 1
ATOM 1085 N N . SER A 1 144 ? 40.085 -59.376 4.521 1.00 59.76 144 SER A N 1
ATOM 1086 C CA . SER A 1 144 ? 39.188 -59.901 5.549 1.00 64.93 144 SER A CA 1
ATOM 1087 C C . SER A 1 144 ? 39.976 -60.531 6.689 1.00 61.86 144 SER A C 1
ATOM 1088 O O . SER A 1 144 ? 39.612 -60.406 7.860 1.00 56.48 144 SER A O 1
ATOM 1091 N N . ASN A 1 145 ? 41.064 -61.200 6.329 1.00 59.07 145 ASN A N 1
ATOM 1092 C CA . ASN A 1 145 ? 41.905 -61.892 7.293 1.00 59.08 145 ASN A CA 1
ATOM 1093 C C . ASN A 1 145 ? 42.822 -60.971 8.114 1.00 59.61 145 ASN A C 1
ATOM 1094 O O . ASN A 1 145 ? 42.620 -60.793 9.319 1.00 51.85 145 ASN A O 1
ATOM 1099 N N . CYS A 1 146 ? 43.832 -60.393 7.469 1.00 58.57 146 CYS A N 1
ATOM 1100 C CA . CYS A 1 146 ? 44.831 -59.616 8.205 1.00 56.21 146 CYS A CA 1
ATOM 1101 C C . CYS A 1 146 ? 44.611 -58.103 8.151 1.00 56.36 146 CYS A C 1
ATOM 1102 O O . CYS A 1 146 ? 45.425 -57.331 8.670 1.00 52.85 146 CYS A O 1
ATOM 1105 N N . LYS A 1 147 ? 43.514 -57.684 7.525 1.00 55.99 147 LYS A N 1
ATOM 1106 C CA . LYS A 1 147 ? 43.166 -56.271 7.479 1.00 55.95 147 LYS A CA 1
ATOM 1107 C C . LYS A 1 147 ? 44.167 -55.451 6.667 1.00 53.17 147 LYS A C 1
ATOM 1108 O O . LYS A 1 147 ? 44.211 -54.227 6.780 1.00 56.20 147 LYS A O 1
ATOM 1114 N N . THR A 1 148 ? 44.975 -56.124 5.856 1.00 51.26 148 THR A N 1
ATOM 1115 C CA . THR A 1 148 ? 45.942 -55.425 5.023 1.00 54.87 148 THR A CA 1
ATOM 1116 C C . THR A 1 148 ? 45.292 -54.820 3.780 1.00 54.48 148 THR A C 1
ATOM 1117 O O . THR A 1 148 ? 44.401 -55.416 3.166 1.00 52.98 148 THR A O 1
ATOM 1121 N N . GLU A 1 149 ? 45.733 -53.620 3.423 1.00 52.99 149 GLU A N 1
ATOM 1122 C CA . GLU A 1 149 ? 45.250 -52.974 2.219 1.00 49.64 149 GLU A CA 1
ATOM 1123 C C . GLU A 1 149 ? 45.454 -53.897 1.033 1.00 52.34 149 GLU A C 1
ATOM 1124 O O . GLU A 1 149 ? 46.584 -54.245 0.692 1.00 55.59 149 GLU A O 1
ATOM 1130 N N . MET A 1 150 ? 44.356 -54.310 0.419 1.00 52.38 150 MET A N 1
ATOM 1131 C CA . MET A 1 150 ? 44.419 -55.175 -0.747 1.00 53.63 150 MET A CA 1
ATOM 1132 C C . MET A 1 150 ? 45.071 -54.445 -1.910 1.00 55.20 150 MET A C 1
ATOM 1133 O O . MET A 1 150 ? 44.979 -53.225 -2.029 1.00 52.61 150 MET A O 1
ATOM 1138 N N . VAL A 1 151 ? 45.726 -55.200 -2.777 1.00 62.24 151 VAL A N 1
ATOM 1139 C CA . VAL A 1 151 ? 46.344 -54.621 -3.958 1.00 61.90 151 VAL A CA 1
ATOM 1140 C C . VAL A 1 151 ? 45.676 -55.146 -5.221 1.00 69.00 151 VAL A C 1
ATOM 1141 O O . VAL A 1 151 ? 45.305 -56.320 -5.290 1.00 71.27 151 VAL A O 1
ATOM 1145 N N . ARG A 1 152 ? 45.502 -54.278 -6.214 1.00 66.85 152 ARG A N 1
ATOM 1146 C CA . ARG A 1 152 ? 44.859 -54.711 -7.446 1.00 71.81 152 ARG A CA 1
ATOM 1147 C C . ARG A 1 152 ? 45.764 -55.644 -8.247 1.00 79.27 152 ARG A C 1
ATOM 1148 O O . ARG A 1 152 ? 46.929 -55.331 -8.511 1.00 72.74 152 ARG A O 1
ATOM 1156 N N . GLU A 1 153 ? 45.221 -56.796 -8.627 1.00 81.49 153 GLU A N 1
ATOM 1157 C CA . GLU A 1 153 ? 45.980 -57.773 -9.396 1.00 84.78 153 GLU A CA 1
ATOM 1158 C C . GLU A 1 153 ? 45.214 -58.128 -10.659 1.00 86.57 153 GLU A C 1
ATOM 1159 O O . GLU A 1 153 ? 44.328 -58.987 -10.640 1.00 87.98 153 GLU A O 1
ATOM 1165 N N . GLY A 1 154 ? 45.557 -57.458 -11.755 1.00 83.61 154 GLY A N 1
ATOM 1166 C CA . GLY A 1 154 ? 44.776 -57.562 -12.971 1.00 85.39 154 GLY A CA 1
ATOM 1167 C C . GLY A 1 154 ? 43.370 -57.071 -12.689 1.00 82.21 154 GLY A C 1
ATOM 1168 O O . GLY A 1 154 ? 43.151 -55.876 -12.488 1.00 80.47 154 GLY A O 1
ATOM 1169 N N . ASP A 1 155 ? 42.417 -57.996 -12.657 1.00 78.77 155 ASP A N 1
ATOM 1170 C CA . ASP A 1 155 ? 41.034 -57.650 -12.355 1.00 82.45 155 ASP A CA 1
ATOM 1171 C C . ASP A 1 155 ? 40.549 -58.444 -11.151 1.00 81.10 155 ASP A C 1
ATOM 1172 O O . ASP A 1 155 ? 39.510 -59.105 -11.188 1.00 77.60 155 ASP A O 1
ATOM 1177 N N . ILE A 1 156 ? 41.334 -58.365 -10.084 1.00 82.03 156 ILE A N 1
ATOM 1178 C CA . ILE A 1 156 ? 41.034 -59.032 -8.829 1.00 81.73 156 ILE A CA 1
ATOM 1179 C C . ILE A 1 156 ? 41.835 -58.353 -7.723 1.00 78.31 156 ILE A C 1
ATOM 1180 O O . ILE A 1 156 ? 42.948 -57.873 -7.962 1.00 79.92 156 ILE A O 1
ATOM 1185 N N . LEU A 1 157 ? 41.266 -58.289 -6.523 1.00 74.07 157 LEU A N 1
ATOM 1186 C CA . LEU A 1 157 ? 42.010 -57.787 -5.370 1.00 73.65 157 LEU A CA 1
ATOM 1187 C C . LEU A 1 157 ? 42.686 -58.928 -4.614 1.00 72.82 157 LEU A C 1
ATOM 1188 O O . LEU A 1 157 ? 42.083 -59.977 -4.378 1.00 72.03 157 LEU A O 1
ATOM 1193 N N . LYS A 1 158 ? 43.943 -58.721 -4.241 1.00 71.22 158 LYS A N 1
ATOM 1194 C CA . LYS A 1 158 ? 44.685 -59.734 -3.506 1.00 72.46 158 LYS A CA 1
ATOM 1195 C C . LYS A 1 158 ? 45.470 -59.118 -2.356 1.00 69.27 158 LYS A C 1
ATOM 1196 O O . LYS A 1 158 ? 46.138 -58.100 -2.527 1.00 65.13 158 LYS A O 1
ATOM 1202 N N . CYS A 1 159 ? 45.394 -59.741 -1.185 1.00 69.08 159 CYS A N 1
ATOM 1203 C CA . CYS A 1 159 ? 46.224 -59.317 -0.066 1.00 70.15 159 CYS A CA 1
ATOM 1204 C C . CYS A 1 159 ? 47.688 -59.653 -0.345 1.00 71.15 159 CYS A C 1
ATOM 1205 O O . CYS A 1 159 ? 48.008 -60.777 -0.728 1.00 74.23 159 CYS A O 1
ATOM 1208 N N . PRO A 1 160 ? 48.584 -58.675 -0.160 1.00 68.69 160 PRO A N 1
ATOM 1209 C CA . PRO A 1 160 ? 50.005 -58.885 -0.429 1.00 69.83 160 PRO A CA 1
ATOM 1210 C C . PRO A 1 160 ? 50.691 -59.474 0.794 1.00 76.70 160 PRO A C 1
ATOM 1211 O O . PRO A 1 160 ? 51.863 -59.842 0.724 1.00 80.29 160 PRO A O 1
ATOM 1215 N N . GLU A 1 161 ? 49.962 -59.546 1.905 1.00 77.30 161 GLU A N 1
ATOM 1216 C CA . GLU A 1 161 ? 50.521 -59.999 3.173 1.00 72.44 161 GLU A CA 1
ATOM 1217 C C . GLU A 1 161 ? 50.211 -61.470 3.439 1.00 72.37 161 GLU A C 1
ATOM 1218 O O . GLU A 1 161 ? 51.115 -62.264 3.681 1.00 76.51 161 GLU A O 1
ATOM 1224 N N . CYS A 1 162 ? 48.933 -61.830 3.393 1.00 72.86 162 CYS A N 1
ATOM 1225 C CA . CYS A 1 162 ? 48.526 -63.214 3.615 1.00 69.51 162 CYS A CA 1
ATOM 1226 C C . CYS A 1 162 ? 48.257 -63.931 2.297 1.00 71.96 162 CYS A C 1
ATOM 1227 O O . CYS A 1 162 ? 47.966 -65.129 2.276 1.00 69.55 162 CYS A O 1
ATOM 1230 N N . GLY A 1 163 ? 48.335 -63.186 1.200 1.00 71.84 163 GLY A N 1
ATOM 1231 C CA . GLY A 1 163 ? 48.117 -63.745 -0.118 1.00 66.25 163 GLY A CA 1
ATOM 1232 C C . GLY A 1 163 ? 46.665 -63.990 -0.480 1.00 67.67 163 GLY A C 1
ATOM 1233 O O . GLY A 1 163 ? 46.370 -64.340 -1.622 1.00 70.44 163 GLY A O 1
ATOM 1234 N N . ARG A 1 164 ? 45.754 -63.816 0.474 1.00 66.28 164 ARG A N 1
ATOM 1235 C CA . ARG A 1 164 ? 44.333 -64.009 0.184 1.00 69.84 164 ARG A CA 1
ATOM 1236 C C . ARG A 1 164 ? 43.902 -63.256 -1.072 1.00 73.80 164 ARG A C 1
ATOM 1237 O O . ARG A 1 164 ? 44.548 -62.294 -1.493 1.00 73.97 164 ARG A O 1
ATOM 1245 N N . VAL A 1 165 ? 42.803 -63.699 -1.666 1.00 71.55 165 VAL A N 1
ATOM 1246 C CA . VAL A 1 165 ? 42.241 -63.016 -2.815 1.00 68.48 165 VAL A CA 1
ATOM 1247 C C . VAL A 1 165 ? 40.745 -62.829 -2.616 1.00 76.91 165 VAL A C 1
ATOM 1248 O O . VAL A 1 165 ? 40.055 -63.726 -2.119 1.00 77.63 165 VAL A O 1
ATOM 1252 N N . GLU A 1 166 ? 40.255 -61.648 -2.983 1.00 76.62 166 GLU A N 1
ATOM 1253 C CA . GLU A 1 166 ? 38.832 -61.339 -2.892 1.00 77.56 166 GLU A CA 1
ATOM 1254 C C . GLU A 1 166 ? 38.354 -60.642 -4.159 1.00 78.20 166 GLU A C 1
ATOM 1255 O O . GLU A 1 166 ? 39.139 -60.017 -4.875 1.00 76.61 166 GLU A O 1
ATOM 1261 N N . LYS A 1 167 ? 37.061 -60.747 -4.432 1.00 72.39 167 LYS A N 1
ATOM 1262 C CA . LYS A 1 167 ? 36.530 -60.217 -5.670 1.00 74.99 167 LYS A CA 1
ATOM 1263 C C . LYS A 1 167 ? 35.456 -59.177 -5.410 1.00 75.68 167 LYS A C 1
ATOM 1264 O O . LYS A 1 167 ? 34.557 -59.385 -4.589 1.00 77.08 167 LYS A O 1
ATOM 1270 N N . ARG A 1 168 ? 35.563 -58.053 -6.112 1.00 72.30 168 ARG A N 1
ATOM 1271 C CA . ARG A 1 168 ? 34.546 -57.014 -6.045 1.00 70.10 168 ARG A CA 1
ATOM 1272 C C . ARG A 1 168 ? 34.385 -56.247 -7.341 1.00 62.52 168 ARG A C 1
ATOM 1273 O O . ARG A 1 168 ? 35.128 -56.459 -8.300 1.00 58.62 168 ARG A O 1
ATOM 1281 N N . LYS A 1 169 ? 33.391 -55.360 -7.356 1.00 66.69 169 LYS A N 1
ATOM 1282 C CA . LYS A 1 169 ? 33.230 -54.399 -8.439 1.00 63.71 169 LYS A CA 1
ATOM 1283 C C . LYS A 1 169 ? 34.323 -53.344 -8.276 1.00 58.88 169 LYS A C 1
ATOM 1284 O O . LYS A 1 169 ? 34.159 -52.363 -7.551 1.00 57.24 169 LYS A O 1
ATOM 1290 N N . ILE A 1 170 ? 35.452 -53.572 -8.932 1.00 58.42 170 ILE A N 1
ATOM 1291 C CA . ILE A 1 170 ? 36.600 -52.690 -8.803 1.00 57.88 170 ILE A CA 1
ATOM 1292 C C . ILE A 1 170 ? 36.444 -51.463 -9.699 1.00 54.04 170 ILE A C 1
ATOM 1293 O O . ILE A 1 170 ? 36.121 -51.593 -10.868 1.00 52.13 170 ILE A O 1
ATOM 1298 N N . SER A 1 171 ? 36.661 -50.275 -9.143 1.00 55.88 171 SER A N 1
ATOM 1299 C CA . SER A 1 171 ? 36.709 -49.057 -9.950 1.00 55.54 171 SER A CA 1
ATOM 1300 C C . SER A 1 171 ? 38.043 -48.996 -10.680 1.00 54.73 171 SER A C 1
ATOM 1301 O O . SER A 1 171 ? 39.040 -49.562 -10.224 1.00 53.40 171 SER A O 1
ATOM 1304 N N . THR A 1 172 ? 38.073 -48.303 -11.808 1.00 51.98 172 THR A N 1
ATOM 1305 C CA . THR A 1 172 ? 39.312 -48.213 -12.567 1.00 57.64 172 THR A CA 1
ATOM 1306 C C . THR A 1 172 ? 40.326 -47.362 -11.822 1.00 51.25 172 THR A C 1
ATOM 1307 O O . THR A 1 172 ? 41.512 -47.370 -12.146 1.00 50.07 172 THR A O 1
ATOM 1311 N N . ASP A 1 173 ? 39.855 -46.629 -10.821 1.00 49.95 173 ASP A N 1
ATOM 1312 C CA . ASP A 1 173 ? 40.723 -45.736 -10.069 1.00 47.54 173 ASP A CA 1
ATOM 1313 C C . ASP A 1 173 ? 41.291 -46.412 -8.825 1.00 52.61 173 ASP A C 1
ATOM 1314 O O . ASP A 1 173 ? 41.980 -45.771 -8.020 1.00 52.35 173 ASP A O 1
ATOM 1319 N N . TYR A 1 174 ? 41.001 -47.704 -8.663 1.00 50.78 174 TYR A N 1
ATOM 1320 C CA . TYR A 1 174 ? 41.402 -48.422 -7.452 1.00 47.01 174 TYR A CA 1
ATOM 1321 C C . TYR A 1 174 ? 42.905 -48.280 -7.198 1.00 45.93 174 TYR A C 1
ATOM 1322 O O . TYR A 1 174 ? 43.722 -48.550 -8.079 1.00 49.11 174 TYR A O 1
ATOM 1331 N N . GLY A 1 175 ? 43.263 -47.844 -5.996 1.00 44.60 175 GLY A N 1
ATOM 1332 C CA . GLY A 1 175 ? 44.656 -47.734 -5.610 1.00 39.24 175 GLY A CA 1
ATOM 1333 C C . GLY A 1 175 ? 45.390 -46.496 -6.097 1.00 45.03 175 GLY A C 1
ATOM 1334 O O . GLY A 1 175 ? 46.547 -46.290 -5.734 1.00 50.01 175 GLY A O 1
ATOM 1335 N N . LYS A 1 176 ? 44.733 -45.663 -6.898 1.00 43.30 176 LYS A N 1
ATOM 1336 C CA . LYS A 1 176 ? 45.390 -44.487 -7.464 1.00 43.72 176 LYS A CA 1
ATOM 1337 C C . LYS A 1 176 ? 45.362 -43.276 -6.547 1.00 46.71 176 LYS A C 1
ATOM 1338 O O . LYS A 1 176 ? 46.028 -42.278 -6.817 1.00 49.44 176 LYS A O 1
ATOM 1344 N N . GLY A 1 177 ? 44.585 -43.347 -5.472 1.00 43.15 177 GLY A N 1
ATOM 1345 C CA . GLY A 1 177 ? 44.454 -42.205 -4.585 1.00 42.71 177 GLY A CA 1
ATOM 1346 C C . GLY A 1 177 ? 43.704 -41.045 -5.227 1.00 43.94 177 GLY A C 1
ATOM 1347 O O . GLY A 1 177 ? 43.886 -39.880 -4.867 1.00 41.67 177 GLY A O 1
ATOM 1348 N N . GLU A 1 178 ? 42.846 -41.372 -6.181 1.00 43.39 178 GLU A N 1
ATOM 1349 C CA . GLU A 1 178 ? 42.055 -40.371 -6.870 1.00 45.72 178 GLU A CA 1
ATOM 1350 C C . GLU A 1 178 ? 40.670 -40.930 -7.141 1.00 47.45 178 GLU A C 1
ATOM 1351 O O . GLU A 1 178 ? 40.451 -42.139 -7.062 1.00 44.08 178 GLU A O 1
ATOM 1357 N N . TRP A 1 179 ? 39.734 -40.050 -7.464 1.00 48.07 179 TRP A N 1
ATOM 1358 C CA . TRP A 1 179 ? 38.373 -40.474 -7.762 1.00 47.34 179 TRP A CA 1
ATOM 1359 C C . TRP A 1 179 ? 37.637 -39.413 -8.553 1.00 47.78 179 TRP A C 1
ATOM 1360 O O . TRP A 1 179 ? 38.017 -38.232 -8.570 1.00 43.82 179 TRP A O 1
ATOM 1372 N N . MET B 1 1 ? -9.725 -44.461 61.986 1.00 48.27 1 MET B N 1
ATOM 1373 C CA . MET B 1 1 ? -8.933 -43.771 60.969 1.00 43.58 1 MET B CA 1
ATOM 1374 C C . MET B 1 1 ? -8.360 -44.813 60.009 1.00 45.14 1 MET B C 1
ATOM 1375 O O . MET B 1 1 ? -7.817 -45.830 60.436 1.00 46.78 1 MET B O 1
ATOM 1380 N N . ARG B 1 2 ? -8.529 -44.572 58.714 1.00 48.28 2 ARG B N 1
ATOM 1381 C CA . ARG B 1 2 ? -8.155 -45.539 57.689 1.00 49.18 2 ARG B CA 1
ATOM 1382 C C . ARG B 1 2 ? -6.775 -45.240 57.099 1.00 44.67 2 ARG B C 1
ATOM 1383 O O . ARG B 1 2 ? -6.212 -46.047 56.373 1.00 44.73 2 ARG B O 1
ATOM 1391 N N . PHE B 1 3 ? -6.241 -44.071 57.430 1.00 44.86 3 PHE B N 1
ATOM 1392 C CA . PHE B 1 3 ? -4.886 -43.684 57.050 1.00 45.56 3 PHE B CA 1
ATOM 1393 C C . PHE B 1 3 ? -3.862 -44.765 57.381 1.00 42.48 3 PHE B C 1
ATOM 1394 O O . PHE B 1 3 ? -3.950 -45.415 58.421 1.00 49.38 3 PHE B O 1
ATOM 1402 N N . VAL B 1 4 ? -2.898 -44.956 56.486 1.00 41.69 4 VAL B N 1
ATOM 1403 C CA . VAL B 1 4 ? -1.800 -45.889 56.720 1.00 42.06 4 VAL B CA 1
ATOM 1404 C C . VAL B 1 4 ? -0.460 -45.292 56.270 1.00 43.07 4 VAL B C 1
ATOM 1405 O O . VAL B 1 4 ? -0.401 -44.461 55.346 1.00 37.17 4 VAL B O 1
ATOM 1409 N N . MET B 1 5 ? 0.603 -45.716 56.955 1.00 41.31 5 MET B N 1
ATOM 1410 C CA . MET B 1 5 ? 1.975 -45.404 56.582 1.00 36.83 5 MET B CA 1
ATOM 1411 C C . MET B 1 5 ? 2.609 -46.650 55.975 1.00 36.11 5 MET B C 1
ATOM 1412 O O . MET B 1 5 ? 2.232 -47.778 56.317 1.00 36.93 5 MET B O 1
ATOM 1417 N N . PRO B 1 6 ? 3.597 -46.467 55.086 1.00 38.55 6 PRO B N 1
ATOM 1418 C CA . PRO B 1 6 ? 4.245 -47.670 54.554 1.00 38.19 6 PRO B CA 1
ATOM 1419 C C . PRO B 1 6 ? 4.970 -48.410 55.680 1.00 37.10 6 PRO B C 1
ATOM 1420 O O . PRO B 1 6 ? 5.555 -47.790 56.563 1.00 30.18 6 PRO B O 1
ATOM 1424 N N . GLY B 1 7 ? 4.922 -49.735 55.658 1.00 39.22 7 GLY B N 1
ATOM 1425 C CA . GLY B 1 7 ? 5.465 -50.508 56.756 1.00 34.87 7 GLY B CA 1
ATOM 1426 C C . GLY B 1 7 ? 4.361 -51.006 57.678 1.00 39.68 7 GLY B C 1
ATOM 1427 O O . GLY B 1 7 ? 4.496 -52.084 58.268 1.00 39.37 7 GLY B O 1
ATOM 1428 N N . ASP B 1 8 ? 3.272 -50.236 57.791 1.00 39.62 8 ASP B N 1
ATOM 1429 C CA . ASP B 1 8 ? 2.103 -50.634 58.599 1.00 39.25 8 ASP B CA 1
ATOM 1430 C C . ASP B 1 8 ? 1.516 -51.985 58.210 1.00 40.52 8 ASP B C 1
ATOM 1431 O O . ASP B 1 8 ? 1.206 -52.233 57.048 1.00 38.46 8 ASP B O 1
ATOM 1436 N N . ARG B 1 9 ? 1.352 -52.852 59.201 1.00 45.84 9 ARG B N 1
ATOM 1437 C CA . ARG B 1 9 ? 0.768 -54.168 58.971 1.00 47.96 9 ARG B CA 1
ATOM 1438 C C . ARG B 1 9 ? -0.727 -54.058 58.673 1.00 49.75 9 ARG B C 1
ATOM 1439 O O . ARG B 1 9 ? -1.489 -53.480 59.456 1.00 46.68 9 ARG B O 1
ATOM 1447 N N . ILE B 1 10 ? -1.143 -54.618 57.542 1.00 50.21 10 ILE B N 1
ATOM 1448 C CA . ILE B 1 10 ? -2.553 -54.633 57.180 1.00 49.52 10 ILE B CA 1
ATOM 1449 C C . ILE B 1 10 ? -3.252 -55.905 57.650 1.00 56.92 10 ILE B C 1
ATOM 1450 O O . ILE B 1 10 ? -4.348 -55.854 58.206 1.00 55.74 10 ILE B O 1
ATOM 1455 N N . GLY B 1 11 ? -2.621 -57.049 57.428 1.00 61.18 11 GLY B N 1
ATOM 1456 C CA . GLY B 1 11 ? -3.217 -58.308 57.831 1.00 61.34 11 GLY B CA 1
ATOM 1457 C C . GLY B 1 11 ? -2.411 -59.498 57.371 1.00 67.11 11 GLY B C 1
ATOM 1458 O O . GLY B 1 11 ? -1.196 -59.398 57.179 1.00 64.81 11 GLY B O 1
ATOM 1459 N N . SER B 1 12 ? -3.092 -60.626 57.192 1.00 68.56 12 SER B N 1
ATOM 1460 C CA . SER B 1 12 ? -2.451 -61.848 56.739 1.00 67.54 12 SER B CA 1
ATOM 1461 C C . SER B 1 12 ? -2.666 -62.077 55.250 1.00 69.00 12 SER B C 1
ATOM 1462 O O . SER B 1 12 ? -3.690 -61.682 54.690 1.00 70.58 12 SER B O 1
ATOM 1465 N N . ALA B 1 13 ? -1.692 -62.724 54.616 1.00 67.97 13 ALA B N 1
ATOM 1466 C CA . ALA B 1 13 ? -1.772 -63.038 53.195 1.00 72.21 13 ALA B CA 1
ATOM 1467 C C . ALA B 1 13 ? -3.055 -63.797 52.872 1.00 75.27 13 ALA B C 1
ATOM 1468 O O . ALA B 1 13 ? -3.742 -63.482 51.904 1.00 76.10 13 ALA B O 1
ATOM 1470 N N . GLU B 1 14 ? -3.374 -64.793 53.690 1.00 76.89 14 GLU B N 1
ATOM 1471 C CA . GLU B 1 14 ? -4.595 -65.566 53.505 1.00 80.63 14 GLU B CA 1
ATOM 1472 C C . GLU B 1 14 ? -5.831 -64.696 53.706 1.00 79.15 14 GLU B C 1
ATOM 1473 O O . GLU B 1 14 ? -6.743 -64.712 52.878 1.00 79.88 14 GLU B O 1
ATOM 1479 N N . GLU B 1 15 ? -5.858 -63.936 54.798 1.00 76.51 15 GLU B N 1
ATOM 1480 C CA . GLU B 1 15 ? -6.973 -63.024 55.058 1.00 78.01 15 GLU B CA 1
ATOM 1481 C C . GLU B 1 15 ? -7.363 -62.215 53.815 1.00 75.51 15 GLU B C 1
ATOM 1482 O O . GLU B 1 15 ? -8.505 -62.279 53.351 1.00 73.60 15 GLU B O 1
ATOM 1488 N N . TYR B 1 16 ? -6.414 -61.460 53.272 1.00 69.20 16 TYR B N 1
ATOM 1489 C CA . TYR B 1 16 ? -6.728 -60.572 52.163 1.00 68.87 16 TYR B CA 1
ATOM 1490 C C . TYR B 1 16 ? -5.883 -60.843 50.934 1.00 66.33 16 TYR B C 1
ATOM 1491 O O . TYR B 1 16 ? -4.798 -61.406 51.024 1.00 69.24 16 TYR B O 1
ATOM 1500 N N . VAL B 1 17 ? -6.397 -60.438 49.781 1.00 66.92 17 VAL B N 1
ATOM 1501 C CA . VAL B 1 17 ? -5.617 -60.469 48.558 1.00 63.02 17 VAL B CA 1
ATOM 1502 C C . VAL B 1 17 ? -4.919 -59.129 48.324 1.00 65.69 17 VAL B C 1
ATOM 1503 O O . VAL B 1 17 ? -5.555 -58.067 48.309 1.00 64.08 17 VAL B O 1
ATOM 1507 N N . LYS B 1 18 ? -3.604 -59.198 48.151 1.00 62.79 18 LYS B N 1
ATOM 1508 C CA . LYS B 1 18 ? -2.783 -58.034 47.863 1.00 54.89 18 LYS B CA 1
ATOM 1509 C C . LYS B 1 18 ? -3.246 -57.266 46.616 1.00 57.34 18 LYS B C 1
ATOM 1510 O O . LYS B 1 18 ? -3.257 -57.799 45.502 1.00 54.21 18 LYS B O 1
ATOM 1516 N N . GLY B 1 19 ? -3.614 -56.005 46.813 1.00 53.63 19 GLY B N 1
ATOM 1517 C CA . GLY B 1 19 ? -3.903 -55.114 45.708 1.00 49.67 19 GLY B CA 1
ATOM 1518 C C . GLY B 1 19 ? -2.887 -53.988 45.643 1.00 51.94 19 GLY B C 1
ATOM 1519 O O . GLY B 1 19 ? -1.777 -54.104 46.176 1.00 52.40 19 GLY B O 1
ATOM 1520 N N . GLU B 1 20 ? -3.273 -52.882 45.016 1.00 49.42 20 GLU B N 1
ATOM 1521 C CA . GLU B 1 20 ? -2.355 -51.768 44.785 1.00 53.23 20 GLU B CA 1
ATOM 1522 C C . GLU B 1 20 ? -2.046 -50.929 46.039 1.00 49.94 20 GLU B C 1
ATOM 1523 O O . GLU B 1 20 ? -2.956 -50.495 46.759 1.00 47.20 20 GLU B O 1
ATOM 1529 N N . GLY B 1 21 ? -0.761 -50.687 46.278 1.00 43.42 21 GLY B N 1
ATOM 1530 C CA . GLY B 1 21 ? -0.320 -49.966 47.463 1.00 45.45 21 GLY B CA 1
ATOM 1531 C C . GLY B 1 21 ? 0.021 -50.883 48.633 1.00 46.80 21 GLY B C 1
ATOM 1532 O O . GLY B 1 21 ? 0.254 -50.425 49.766 1.00 44.05 21 GLY B O 1
ATOM 1533 N N . VAL B 1 22 ? 0.057 -52.183 48.350 1.00 45.58 22 VAL B N 1
ATOM 1534 C CA . VAL B 1 22 ? 0.331 -53.198 49.362 1.00 47.49 22 VAL B CA 1
ATOM 1535 C C . VAL B 1 22 ? 1.384 -54.176 48.846 1.00 47.69 22 VAL B C 1
ATOM 1536 O O . VAL B 1 22 ? 1.437 -54.460 47.661 1.00 48.96 22 VAL B O 1
ATOM 1540 N N . TYR B 1 23 ? 2.236 -54.681 49.728 1.00 47.35 23 TYR B N 1
ATOM 1541 C CA . TYR B 1 23 ? 3.133 -55.754 49.336 1.00 46.37 23 TYR B CA 1
ATOM 1542 C C . TYR B 1 23 ? 3.052 -56.854 50.370 1.00 47.74 23 TYR B C 1
ATOM 1543 O O . TYR B 1 23 ? 2.450 -56.671 51.431 1.00 49.27 23 TYR B O 1
ATOM 1552 N N . GLU B 1 24 ? 3.649 -57.997 50.048 1.00 51.30 24 GLU B N 1
ATOM 1553 C CA . GLU B 1 24 ? 3.625 -59.166 50.918 1.00 47.19 24 GLU B CA 1
ATOM 1554 C C . GLU B 1 24 ? 5.022 -59.544 51.366 1.00 52.77 24 GLU B C 1
ATOM 1555 O O . GLU B 1 24 ? 6.000 -59.338 50.643 1.00 59.40 24 GLU B O 1
ATOM 1561 N N . GLU B 1 25 ? 5.114 -60.105 52.562 1.00 54.30 25 GLU B N 1
ATOM 1562 C CA . GLU B 1 25 ? 6.373 -60.630 53.050 1.00 56.62 25 GLU B CA 1
ATOM 1563 C C . GLU B 1 25 ? 6.123 -61.539 54.248 1.00 58.52 25 GLU B C 1
ATOM 1564 O O . GLU B 1 25 ? 5.399 -61.170 55.173 1.00 57.45 25 GLU B O 1
ATOM 1570 N N . GLY B 1 26 ? 6.722 -62.727 54.223 1.00 59.67 26 GLY B N 1
ATOM 1571 C CA . GLY B 1 26 ? 6.524 -63.703 55.279 1.00 56.74 26 GLY B CA 1
ATOM 1572 C C . GLY B 1 26 ? 5.056 -63.855 55.624 1.00 61.98 26 GLY B C 1
ATOM 1573 O O . GLY B 1 26 ? 4.676 -63.849 56.799 1.00 59.80 26 GLY B O 1
ATOM 1574 N N . GLY B 1 27 ? 4.227 -63.953 54.588 1.00 61.06 27 GLY B N 1
ATOM 1575 C CA . GLY B 1 27 ? 2.808 -64.205 54.756 1.00 59.29 27 GLY B CA 1
ATOM 1576 C C . GLY B 1 27 ? 1.966 -63.021 55.197 1.00 64.40 27 GLY B C 1
ATOM 1577 O O . GLY B 1 27 ? 0.747 -63.140 55.328 1.00 64.58 27 GLY B O 1
ATOM 1578 N N . GLU B 1 28 ? 2.599 -61.875 55.422 1.00 63.52 28 GLU B N 1
ATOM 1579 C CA . GLU B 1 28 ? 1.872 -60.710 55.923 1.00 61.43 28 GLU B CA 1
ATOM 1580 C C . GLU B 1 28 ? 1.814 -59.586 54.890 1.00 56.61 28 GLU B C 1
ATOM 1581 O O . GLU B 1 28 ? 2.782 -59.344 54.174 1.00 51.97 28 GLU B O 1
ATOM 1587 N N . LEU B 1 29 ? 0.679 -58.892 54.830 1.00 54.46 29 LEU B N 1
ATOM 1588 C CA . LEU B 1 29 ? 0.533 -57.741 53.943 1.00 51.38 29 LEU B CA 1
ATOM 1589 C C . LEU B 1 29 ? 0.846 -56.426 54.657 1.00 52.30 29 LEU B C 1
ATOM 1590 O O . LEU B 1 29 ? 0.396 -56.196 55.782 1.00 48.82 29 LEU B O 1
ATOM 1595 N N . PHE B 1 30 ? 1.625 -55.570 53.993 1.00 51.11 30 PHE B N 1
ATOM 1596 C CA . PHE B 1 30 ? 1.933 -54.232 54.497 1.00 44.08 30 PHE B CA 1
ATOM 1597 C C . PHE B 1 30 ? 1.618 -53.155 53.462 1.00 43.18 30 PHE B C 1
ATOM 1598 O O . PHE B 1 30 ? 1.591 -53.405 52.251 1.00 45.49 30 PHE B O 1
ATOM 1606 N N . ALA B 1 31 ? 1.404 -51.943 53.953 1.00 41.41 31 ALA B N 1
ATOM 1607 C CA . ALA B 1 31 ? 1.262 -50.792 53.085 1.00 43.95 31 ALA B CA 1
ATOM 1608 C C . ALA B 1 31 ? 2.612 -50.495 52.453 1.00 44.65 31 ALA B C 1
ATOM 1609 O O . ALA B 1 31 ? 3.631 -50.440 53.157 1.00 38.67 31 ALA B O 1
ATOM 1611 N N . ALA B 1 32 ? 2.619 -50.310 51.132 1.00 45.08 32 ALA B N 1
ATOM 1612 C CA . ALA B 1 32 ? 3.829 -49.878 50.433 1.00 43.73 32 ALA B CA 1
ATOM 1613 C C . ALA B 1 32 ? 3.873 -48.363 50.346 1.00 38.46 32 ALA B C 1
ATOM 1614 O O . ALA B 1 32 ? 4.943 -47.759 50.243 1.00 42.85 32 ALA B O 1
ATOM 1616 N N . VAL B 1 33 ? 2.701 -47.747 50.387 1.00 38.10 33 VAL B N 1
ATOM 1617 C CA . VAL B 1 33 ? 2.614 -46.298 50.273 1.00 39.37 33 VAL B CA 1
ATOM 1618 C C . VAL B 1 33 ? 1.799 -45.709 51.404 1.00 34.97 33 VAL B C 1
ATOM 1619 O O . VAL B 1 33 ? 1.028 -46.400 52.041 1.00 37.79 33 VAL B O 1
ATOM 1623 N N . ALA B 1 34 ? 1.979 -44.422 51.652 1.00 38.85 34 ALA B N 1
ATOM 1624 C CA . ALA B 1 34 ? 1.098 -43.708 52.558 1.00 37.36 34 ALA B CA 1
ATOM 1625 C C . ALA B 1 34 ? -0.240 -43.442 51.858 1.00 42.41 34 ALA B C 1
ATOM 1626 O O . ALA B 1 34 ? -0.296 -43.325 50.620 1.00 38.94 34 ALA B O 1
ATOM 1628 N N . GLY B 1 35 ? -1.313 -43.355 52.648 1.00 39.85 35 GLY B N 1
ATOM 1629 C CA . GLY B 1 35 ? -2.640 -43.105 52.108 1.00 37.73 35 GLY B CA 1
ATOM 1630 C C . GLY B 1 35 ? -3.764 -43.842 52.817 1.00 42.84 35 GLY B C 1
ATOM 1631 O O . GLY B 1 35 ? -3.633 -44.248 53.982 1.00 40.39 35 GLY B O 1
ATOM 1632 N N . LYS B 1 36 ? -4.871 -44.022 52.100 1.00 43.09 36 LYS B N 1
ATOM 1633 C CA . LYS B 1 36 ? -6.086 -44.622 52.657 1.00 43.41 36 LYS B CA 1
ATOM 1634 C C . LYS B 1 36 ? -6.189 -46.129 52.421 1.00 47.16 36 LYS B C 1
ATOM 1635 O O . LYS B 1 36 ? -6.207 -46.597 51.275 1.00 43.67 36 LYS B O 1
ATOM 1641 N N . LEU B 1 37 ? -6.287 -46.884 53.512 1.00 44.37 37 LEU B N 1
ATOM 1642 C CA . LEU B 1 37 ? -6.477 -48.329 53.429 1.00 45.01 37 LEU B CA 1
ATOM 1643 C C . LEU B 1 37 ? -7.920 -48.615 53.038 1.00 49.46 37 LEU B C 1
ATOM 1644 O O . LEU B 1 37 ? -8.842 -48.033 53.602 1.00 48.62 37 LEU B O 1
ATOM 1649 N N . ILE B 1 38 ? -8.113 -49.501 52.066 1.00 49.31 38 ILE B N 1
ATOM 1650 C CA . ILE B 1 38 ? -9.452 -49.883 51.624 1.00 50.04 38 ILE B CA 1
ATOM 1651 C C . ILE B 1 38 ? -9.565 -51.391 51.442 1.00 54.79 38 ILE B C 1
ATOM 1652 O O . ILE B 1 38 ? -8.794 -51.994 50.700 1.00 53.15 38 ILE B O 1
ATOM 1657 N N . ILE B 1 39 ? -10.538 -52.002 52.103 1.00 58.83 39 ILE B N 1
ATOM 1658 C CA . ILE B 1 39 ? -10.757 -53.430 51.932 1.00 64.29 39 ILE B CA 1
ATOM 1659 C C . ILE B 1 39 ? -12.142 -53.738 51.384 1.00 68.57 39 ILE B C 1
ATOM 1660 O O . ILE B 1 39 ? -13.142 -53.631 52.092 1.00 73.76 39 ILE B O 1
ATOM 1665 N N . LYS B 1 40 ? -12.187 -54.123 50.115 1.00 71.48 40 LYS B N 1
ATOM 1666 C CA . LYS B 1 40 ? -13.434 -54.493 49.464 1.00 76.03 40 LYS B CA 1
ATOM 1667 C C . LYS B 1 40 ? -13.286 -55.851 48.791 1.00 77.19 40 LYS B C 1
ATOM 1668 O O . LYS B 1 40 ? -12.378 -56.058 47.983 1.00 72.45 40 LYS B O 1
ATOM 1674 N N . ASP B 1 41 ? -14.181 -56.773 49.131 1.00 79.27 41 ASP B N 1
ATOM 1675 C CA . ASP B 1 41 ? -14.146 -58.121 48.573 1.00 83.02 41 ASP B CA 1
ATOM 1676 C C . ASP B 1 41 ? -12.823 -58.804 48.882 1.00 77.53 41 ASP B C 1
ATOM 1677 O O . ASP B 1 41 ? -12.201 -59.410 48.003 1.00 74.75 41 ASP B O 1
ATOM 1682 N N . ARG B 1 42 ? -12.397 -58.689 50.137 1.00 71.21 42 ARG B N 1
ATOM 1683 C CA . ARG B 1 42 ? -11.191 -59.362 50.611 1.00 74.14 42 ARG B CA 1
ATOM 1684 C C . ARG B 1 42 ? -9.893 -58.799 50.024 1.00 72.02 42 ARG B C 1
ATOM 1685 O O . ARG B 1 42 ? -8.802 -59.235 50.398 1.00 69.37 42 ARG B O 1
ATOM 1693 N N . VAL B 1 43 ? -10.010 -57.838 49.112 1.00 67.15 43 VAL B N 1
ATOM 1694 C CA . VAL B 1 43 ? -8.836 -57.245 48.482 1.00 63.54 43 VAL B CA 1
ATOM 1695 C C . VAL B 1 43 ? -8.347 -56.011 49.226 1.00 63.17 43 VAL B C 1
ATOM 1696 O O . VAL B 1 43 ? -9.089 -55.042 49.401 1.00 64.90 43 VAL B O 1
ATOM 1700 N N . ALA B 1 44 ? -7.091 -56.033 49.650 1.00 57.17 44 ALA B N 1
ATOM 1701 C CA . ALA B 1 44 ? -6.553 -54.897 50.380 1.00 56.19 44 ALA B CA 1
ATOM 1702 C C . ALA B 1 44 ? -5.775 -53.994 49.444 1.00 55.02 44 ALA B C 1
ATOM 1703 O O . ALA B 1 44 ? -4.896 -54.465 48.721 1.00 54.56 44 ALA B O 1
ATOM 1705 N N . LYS B 1 45 ? -6.099 -52.703 49.453 1.00 47.03 45 LYS B N 1
ATOM 1706 C CA . LYS B 1 45 ? -5.351 -51.732 48.660 1.00 48.55 45 LYS B CA 1
ATOM 1707 C C . LYS B 1 45 ? -5.116 -50.448 49.444 1.00 45.65 45 LYS B C 1
ATOM 1708 O O . LYS B 1 45 ? -5.815 -50.169 50.413 1.00 45.80 45 LYS B O 1
ATOM 1714 N N . VAL B 1 46 ? -4.123 -49.671 49.029 1.00 43.23 46 VAL B N 1
ATOM 1715 C CA . VAL B 1 46 ? -3.899 -48.362 49.629 1.00 43.10 46 VAL B CA 1
ATOM 1716 C C . VAL B 1 46 ? -3.924 -47.284 48.558 1.00 42.55 46 VAL B C 1
ATOM 1717 O O . VAL B 1 46 ? -3.142 -47.320 47.616 1.00 47.74 46 VAL B O 1
ATOM 1721 N N . GLU B 1 47 ? -4.839 -46.334 48.690 1.00 46.05 47 GLU B N 1
ATOM 1722 C CA . GLU B 1 47 ? -4.877 -45.208 47.778 1.00 44.13 47 GLU B CA 1
ATOM 1723 C C . GLU B 1 47 ? -3.790 -44.265 48.214 1.00 42.84 47 GLU B C 1
ATOM 1724 O O . GLU B 1 47 ? -3.851 -43.715 49.308 1.00 44.84 47 GLU B O 1
ATOM 1730 N N . SER B 1 48 ? -2.799 -44.099 47.343 1.00 35.82 48 SER B N 1
ATOM 1731 C CA . SER B 1 48 ? -1.578 -43.383 47.632 1.00 36.76 48 SER B CA 1
ATOM 1732 C C . SER B 1 48 ? -1.773 -41.882 47.619 1.00 39.66 48 SER B C 1
ATOM 1733 O O . SER B 1 48 ? -2.455 -41.343 46.753 1.00 44.35 48 SER B O 1
ATOM 1736 N N . ILE B 1 49 ? -1.162 -41.198 48.578 1.00 40.94 49 ILE B N 1
ATOM 1737 C CA . ILE B 1 49 ? -1.166 -39.746 48.557 1.00 37.54 49 ILE B CA 1
ATOM 1738 C C . ILE B 1 49 ? -0.532 -39.191 47.275 1.00 41.97 49 ILE B C 1
ATOM 1739 O O . ILE B 1 49 ? -0.703 -38.013 46.969 1.00 48.44 49 ILE B O 1
ATOM 1744 N N . SER B 1 50 ? 0.197 -40.018 46.527 1.00 39.01 50 SER B N 1
ATOM 1745 C CA . SER B 1 50 ? 0.839 -39.546 45.292 1.00 40.23 50 SER B CA 1
ATOM 1746 C C . SER B 1 50 ? 0.946 -40.660 44.274 1.00 41.55 50 SER B C 1
ATOM 1747 O O . SER B 1 50 ? 2.028 -41.186 44.044 1.00 39.90 50 SER B O 1
ATOM 1750 N N . PRO B 1 51 ? -0.180 -41.021 43.654 1.00 43.42 51 PRO B N 1
ATOM 1751 C CA . PRO B 1 51 ? -0.206 -42.151 42.720 1.00 44.57 51 PRO B CA 1
ATOM 1752 C C . PRO B 1 51 ? 0.831 -41.962 41.624 1.00 46.19 51 PRO B C 1
ATOM 1753 O O . PRO B 1 51 ? 1.117 -40.840 41.200 1.00 44.94 51 PRO B O 1
ATOM 1757 N N . ILE B 1 52 ? 1.428 -43.060 41.200 1.00 45.65 52 ILE B N 1
ATOM 1758 C CA . ILE B 1 52 ? 2.337 -43.010 40.074 1.00 53.25 52 ILE B CA 1
ATOM 1759 C C . ILE B 1 52 ? 1.575 -43.562 38.875 1.00 54.63 52 ILE B C 1
ATOM 1760 O O . ILE B 1 52 ? 1.158 -44.725 38.878 1.00 50.91 52 ILE B O 1
ATOM 1765 N N . PRO B 1 53 ? 1.366 -42.708 37.861 1.00 56.10 53 PRO B N 1
ATOM 1766 C CA . PRO B 1 53 ? 0.427 -42.981 36.769 1.00 59.24 53 PRO B CA 1
ATOM 1767 C C . PRO B 1 53 ? 0.798 -44.244 36.025 1.00 56.54 53 PRO B C 1
ATOM 1768 O O . PRO B 1 53 ? 1.971 -44.489 35.736 1.00 59.08 53 PRO B O 1
ATOM 1772 N N . GLU B 1 54 ? -0.208 -45.055 35.739 1.00 60.50 54 GLU B N 1
ATOM 1773 C CA . GLU B 1 54 ? -0.022 -46.221 34.890 1.00 66.19 54 GLU B CA 1
ATOM 1774 C C . GLU B 1 54 ? -0.884 -46.079 33.642 1.00 66.70 54 GLU B C 1
ATOM 1775 O O . GLU B 1 54 ? -2.098 -45.901 33.734 1.00 70.25 54 GLU B O 1
ATOM 1781 N N . ILE B 1 55 ? -0.249 -46.133 32.477 1.00 69.11 55 ILE B N 1
ATOM 1782 C CA . ILE B 1 55 ? -0.980 -46.078 31.220 1.00 69.81 55 ILE B CA 1
ATOM 1783 C C . ILE B 1 55 ? -1.530 -47.448 30.882 1.00 68.33 55 ILE B C 1
ATOM 1784 O O . ILE B 1 55 ? -0.774 -48.390 30.663 1.00 65.75 55 ILE B O 1
ATOM 1789 N N . VAL B 1 56 ? -2.850 -47.561 30.848 1.00 71.98 56 VAL B N 1
ATOM 1790 C CA . VAL B 1 56 ? -3.484 -48.839 30.562 1.00 75.51 56 VAL B CA 1
ATOM 1791 C C . VAL B 1 56 ? -4.470 -48.715 29.416 1.00 80.24 56 VAL B C 1
ATOM 1792 O O . VAL B 1 56 ? -4.857 -47.612 29.035 1.00 78.83 56 VAL B O 1
ATOM 1796 N N . LYS B 1 57 ? -4.872 -49.864 28.881 1.00 85.62 57 LYS B N 1
ATOM 1797 C CA . LYS B 1 57 ? -5.833 -49.928 27.788 1.00 86.71 57 LYS B CA 1
ATOM 1798 C C . LYS B 1 57 ? -7.044 -49.047 28.075 1.00 86.22 57 LYS B C 1
ATOM 1799 O O . LYS B 1 57 ? -7.872 -49.373 28.927 1.00 86.86 57 LYS B O 1
ATOM 1805 N N . GLY B 1 58 ? -7.130 -47.923 27.369 1.00 85.48 58 GLY B N 1
ATOM 1806 C CA . GLY B 1 58 ? -8.257 -47.014 27.497 1.00 82.86 58 GLY B CA 1
ATOM 1807 C C . GLY B 1 58 ? -7.858 -45.572 27.765 1.00 83.59 58 GLY B C 1
ATOM 1808 O O . GLY B 1 58 ? -8.639 -44.644 27.545 1.00 79.08 58 GLY B O 1
ATOM 1809 N N . ASP B 1 59 ? -6.635 -45.376 28.242 1.00 83.06 59 ASP B N 1
ATOM 1810 C CA . ASP B 1 59 ? -6.202 -44.047 28.651 1.00 81.39 59 ASP B CA 1
ATOM 1811 C C . ASP B 1 59 ? -6.064 -43.101 27.464 1.00 80.16 59 ASP B C 1
ATOM 1812 O O . ASP B 1 59 ? -5.870 -43.533 26.327 1.00 80.45 59 ASP B O 1
ATOM 1817 N N . VAL B 1 60 ? -6.190 -41.808 27.742 1.00 77.18 60 VAL B N 1
ATOM 1818 C CA . VAL B 1 60 ? -5.931 -40.772 26.756 1.00 73.58 60 VAL B CA 1
ATOM 1819 C C . VAL B 1 60 ? -4.507 -40.257 26.960 1.00 76.04 60 VAL B C 1
ATOM 1820 O O . VAL B 1 60 ? -4.124 -39.883 28.072 1.00 72.50 60 VAL B O 1
ATOM 1824 N N . VAL B 1 61 ? -3.734 -40.231 25.878 1.00 74.21 61 VAL B N 1
ATOM 1825 C CA . VAL B 1 61 ? -2.294 -40.019 25.955 1.00 70.00 61 VAL B CA 1
ATOM 1826 C C . VAL B 1 61 ? -1.781 -38.884 25.058 1.00 72.75 61 VAL B C 1
ATOM 1827 O O . VAL B 1 61 ? -2.406 -38.542 24.056 1.00 74.85 61 VAL B O 1
ATOM 1831 N N . LEU B 1 62 ? -0.640 -38.308 25.435 1.00 67.24 62 LEU B N 1
ATOM 1832 C CA . LEU B 1 62 ? 0.023 -37.272 24.654 1.00 65.06 62 LEU B CA 1
ATOM 1833 C C . LEU B 1 62 ? 1.380 -37.775 24.168 1.00 73.49 62 LEU B C 1
ATOM 1834 O O . LEU B 1 62 ? 2.235 -38.125 24.976 1.00 74.11 62 LEU B O 1
ATOM 1839 N N . GLY B 1 63 ? 1.587 -37.802 22.853 1.00 77.71 63 GLY B N 1
ATOM 1840 C CA . GLY B 1 63 ? 2.820 -38.337 22.297 1.00 77.83 63 GLY B CA 1
ATOM 1841 C C . GLY B 1 63 ? 3.381 -37.574 21.110 1.00 78.61 63 GLY B C 1
ATOM 1842 O O . GLY B 1 63 ? 2.706 -36.734 20.519 1.00 74.55 63 GLY B O 1
ATOM 1843 N N . ARG B 1 64 ? 4.633 -37.863 20.771 1.00 84.29 64 ARG B N 1
ATOM 1844 C CA . ARG B 1 64 ? 5.273 -37.275 19.597 1.00 82.16 64 ARG B CA 1
ATOM 1845 C C . ARG B 1 64 ? 5.826 -38.338 18.658 1.00 83.36 64 ARG B C 1
ATOM 1846 O O . ARG B 1 64 ? 6.457 -39.299 19.097 1.00 82.31 64 ARG B O 1
ATOM 1854 N N . VAL B 1 65 ? 5.595 -38.143 17.363 1.00 86.77 65 VAL B N 1
ATOM 1855 C CA . VAL B 1 65 ? 6.100 -39.038 16.330 1.00 86.72 65 VAL B CA 1
ATOM 1856 C C . VAL B 1 65 ? 7.615 -38.957 16.232 1.00 87.24 65 VAL B C 1
ATOM 1857 O O . VAL B 1 65 ? 8.168 -37.901 15.929 1.00 83.23 65 VAL B O 1
ATOM 1861 N N . VAL B 1 66 ? 8.282 -40.078 16.477 1.00 90.15 66 VAL B N 1
ATOM 1862 C CA . VAL B 1 66 ? 9.737 -40.120 16.416 1.00 89.18 66 VAL B CA 1
ATOM 1863 C C . VAL B 1 66 ? 10.222 -40.909 15.203 1.00 93.77 66 VAL B C 1
ATOM 1864 O O . VAL B 1 66 ? 11.352 -40.729 14.749 1.00 95.36 66 VAL B O 1
ATOM 1868 N N . ASP B 1 67 ? 9.362 -41.781 14.681 1.00 96.02 67 ASP B N 1
ATOM 1869 C CA . ASP B 1 67 ? 9.704 -42.597 13.520 1.00 101.34 67 ASP B CA 1
ATOM 1870 C C . ASP B 1 67 ? 8.455 -42.910 12.701 1.00 102.35 67 ASP B C 1
ATOM 1871 O O . ASP B 1 67 ? 7.384 -43.143 13.260 1.00 101.76 67 ASP B O 1
ATOM 1876 N N . LEU B 1 68 ? 8.599 -42.900 11.377 1.00 105.64 68 LEU B N 1
ATOM 1877 C CA . LEU B 1 68 ? 7.523 -43.303 10.471 1.00 107.68 68 LEU B CA 1
ATOM 1878 C C . LEU B 1 68 ? 7.919 -44.543 9.676 1.00 109.94 68 LEU B C 1
ATOM 1879 O O . LEU B 1 68 ? 8.998 -44.593 9.081 1.00 112.38 68 LEU B O 1
ATOM 1884 N N . ARG B 1 69 ? 7.048 -45.546 9.676 1.00 110.28 69 ARG B N 1
ATOM 1885 C CA . ARG B 1 69 ? 7.249 -46.729 8.848 1.00 114.14 69 ARG B CA 1
ATOM 1886 C C . ARG B 1 69 ? 6.232 -46.726 7.712 1.00 116.40 69 ARG B C 1
ATOM 1887 O O . ARG B 1 69 ? 5.683 -45.680 7.360 1.00 117.04 69 ARG B O 1
ATOM 1895 N N . ASN B 1 70 ? 5.983 -47.899 7.141 1.00 116.72 70 ASN B N 1
ATOM 1896 C CA . ASN B 1 70 ? 4.985 -48.030 6.089 1.00 119.09 70 ASN B CA 1
ATOM 1897 C C . ASN B 1 70 ? 3.577 -47.860 6.647 1.00 117.99 70 ASN B C 1
ATOM 1898 O O . ASN B 1 70 ? 2.915 -46.846 6.408 1.00 118.41 70 ASN B O 1
ATOM 1903 N N . SER B 1 71 ? 3.130 -48.864 7.393 1.00 116.94 71 SER B N 1
ATOM 1904 C CA . SER B 1 71 ? 1.818 -48.836 8.027 1.00 116.84 71 SER B CA 1
ATOM 1905 C C . SER B 1 71 ? 1.955 -48.501 9.509 1.00 117.83 71 SER B C 1
ATOM 1906 O O . SER B 1 71 ? 1.012 -48.010 10.136 1.00 116.04 71 SER B O 1
ATOM 1909 N N . ILE B 1 72 ? 3.140 -48.770 10.055 1.00 117.69 72 ILE B N 1
ATOM 1910 C CA . ILE B 1 72 ? 3.436 -48.525 11.462 1.00 109.60 72 ILE B CA 1
ATOM 1911 C C . ILE B 1 72 ? 4.075 -47.156 11.662 1.00 106.91 72 ILE B C 1
ATOM 1912 O O . ILE B 1 72 ? 4.853 -46.699 10.830 1.00 106.41 72 ILE B O 1
ATOM 1917 N N . ALA B 1 73 ? 3.717 -46.495 12.759 1.00 107.29 73 ALA B N 1
ATOM 1918 C CA . ALA B 1 73 ? 4.347 -45.235 13.143 1.00 105.86 73 ALA B CA 1
ATOM 1919 C C . ALA B 1 73 ? 4.678 -45.243 14.634 1.00 101.54 73 ALA B C 1
ATOM 1920 O O . ALA B 1 73 ? 3.829 -45.561 15.468 1.00 96.87 73 ALA B O 1
ATOM 1922 N N . LEU B 1 74 ? 5.918 -44.894 14.960 1.00 98.88 74 LEU B N 1
ATOM 1923 C CA . LEU B 1 74 ? 6.373 -44.905 16.342 1.00 96.73 74 LEU B CA 1
ATOM 1924 C C . LEU B 1 74 ? 6.140 -43.559 17.031 1.00 93.23 74 LEU B C 1
ATOM 1925 O O . LEU B 1 74 ? 6.667 -42.527 16.604 1.00 87.62 74 LEU B O 1
ATOM 1930 N N . ILE B 1 75 ? 5.334 -43.588 18.092 1.00 94.64 75 ILE B N 1
ATOM 1931 C CA . ILE B 1 75 ? 5.019 -42.392 18.877 1.00 91.91 75 ILE B CA 1
ATOM 1932 C C . ILE B 1 75 ? 5.532 -42.506 20.315 1.00 84.98 75 ILE B C 1
ATOM 1933 O O . ILE B 1 75 ? 5.231 -43.465 21.024 1.00 83.41 75 ILE B O 1
ATOM 1938 N N . GLU B 1 76 ? 6.317 -41.521 20.733 1.00 83.29 76 GLU B N 1
ATOM 1939 C CA . GLU B 1 76 ? 6.865 -41.499 22.080 1.00 87.03 76 GLU B CA 1
ATOM 1940 C C . GLU B 1 76 ? 5.813 -40.995 23.069 1.00 85.66 76 GLU B C 1
ATOM 1941 O O . GLU B 1 76 ? 5.519 -39.798 23.117 1.00 82.45 76 GLU B O 1
ATOM 1947 N N . VAL B 1 77 ? 5.245 -41.919 23.842 1.00 83.23 77 VAL B N 1
ATOM 1948 C CA . VAL B 1 77 ? 4.199 -41.598 24.813 1.00 80.65 77 VAL B CA 1
ATOM 1949 C C . VAL B 1 77 ? 4.804 -41.010 26.090 1.00 76.65 77 VAL B C 1
ATOM 1950 O O . VAL B 1 77 ? 5.632 -41.646 26.740 1.00 78.64 77 VAL B O 1
ATOM 1954 N N . SER B 1 78 ? 4.386 -39.801 26.454 1.00 73.08 78 SER B N 1
ATOM 1955 C CA . SER B 1 78 ? 5.040 -39.071 27.537 1.00 73.66 78 SER B CA 1
ATOM 1956 C C . SER B 1 78 ? 4.117 -38.643 28.681 1.00 70.90 78 SER B C 1
ATOM 1957 O O . SER B 1 78 ? 4.597 -38.207 29.726 1.00 68.51 78 SER B O 1
ATOM 1960 N N . SER B 1 79 ? 2.805 -38.750 28.489 1.00 64.87 79 SER B N 1
ATOM 1961 C CA . SER B 1 79 ? 1.863 -38.319 29.520 1.00 62.92 79 SER B CA 1
ATOM 1962 C C . SER B 1 79 ? 0.568 -39.107 29.535 1.00 66.15 79 SER B C 1
ATOM 1963 O O . SER B 1 79 ? 0.145 -39.667 28.525 1.00 63.80 79 SER B O 1
ATOM 1966 N N . LYS B 1 80 ? -0.057 -39.136 30.703 1.00 63.60 80 LYS B N 1
ATOM 1967 C CA . LYS B 1 80 ? -1.391 -39.679 30.843 1.00 60.75 80 LYS B CA 1
ATOM 1968 C C . LYS B 1 80 ? -2.281 -38.523 31.247 1.00 56.36 80 LYS B C 1
ATOM 1969 O O . LYS B 1 80 ? -2.002 -37.842 32.222 1.00 58.19 80 LYS B O 1
ATOM 1975 N N . LYS B 1 81 ? -3.335 -38.281 30.476 1.00 63.30 81 LYS B N 1
ATOM 1976 C CA . LYS B 1 81 ? -4.213 -37.149 30.734 1.00 60.71 81 LYS B CA 1
ATOM 1977 C C . LYS B 1 81 ? -4.825 -37.264 32.120 1.00 58.20 81 LYS B C 1
ATOM 1978 O O . LYS B 1 81 ? -5.118 -38.362 32.597 1.00 59.93 81 LYS B O 1
ATOM 1984 N N . GLY B 1 82 ? -5.010 -36.125 32.770 1.00 57.83 82 GLY B N 1
ATOM 1985 C CA . GLY B 1 82 ? -5.612 -36.101 34.088 1.00 60.23 82 GLY B CA 1
ATOM 1986 C C . GLY B 1 82 ? -4.609 -36.299 35.205 1.00 63.95 82 GLY B C 1
ATOM 1987 O O . GLY B 1 82 ? -4.976 -36.296 36.379 1.00 66.43 82 GLY B O 1
ATOM 1988 N N . GLU B 1 83 ? -3.341 -36.474 34.846 1.00 62.92 83 GLU B N 1
ATOM 1989 C CA . GLU B 1 83 ? -2.298 -36.679 35.838 1.00 61.49 83 GLU B CA 1
ATOM 1990 C C . GLU B 1 83 ? -0.953 -36.086 35.434 1.00 59.62 83 GLU B C 1
ATOM 1991 O O . GLU B 1 83 ? -0.323 -36.517 34.473 1.00 65.11 83 GLU B O 1
ATOM 1997 N N . ASN B 1 84 ? -0.519 -35.091 36.193 1.00 58.97 84 ASN B N 1
ATOM 1998 C CA . ASN B 1 84 ? 0.722 -34.395 35.900 1.00 67.98 84 ASN B CA 1
ATOM 1999 C C . ASN B 1 84 ? 1.987 -35.231 36.083 1.00 65.14 84 ASN B C 1
ATOM 2000 O O . ASN B 1 84 ? 2.977 -35.025 35.380 1.00 64.23 84 ASN B O 1
ATOM 2005 N N . ARG B 1 85 ? 1.964 -36.163 37.028 1.00 63.20 85 ARG B N 1
ATOM 2006 C CA . ARG B 1 85 ? 3.150 -36.974 37.304 1.00 62.62 85 ARG B CA 1
ATOM 2007 C C . ARG B 1 85 ? 3.482 -37.874 36.104 1.00 59.78 85 ARG B C 1
ATOM 2008 O O . ARG B 1 85 ? 2.587 -38.423 35.463 1.00 53.25 85 ARG B O 1
ATOM 2016 N N . GLY B 1 86 ? 4.767 -38.001 35.789 1.00 59.60 86 GLY B N 1
ATOM 2017 C CA . GLY B 1 86 ? 5.191 -38.889 34.722 1.00 53.89 86 GLY B CA 1
ATOM 2018 C C . GLY B 1 86 ? 4.763 -40.324 34.988 1.00 60.31 86 GLY B C 1
ATOM 2019 O O . GLY B 1 86 ? 4.994 -40.851 36.075 1.00 63.78 86 GLY B O 1
ATOM 2020 N N . PRO B 1 87 ? 4.125 -40.966 33.998 1.00 62.52 87 PRO B N 1
ATOM 2021 C CA . PRO B 1 87 ? 3.718 -42.370 34.107 1.00 59.62 87 PRO B CA 1
ATOM 2022 C C . PRO B 1 87 ? 4.931 -43.278 34.207 1.00 66.28 87 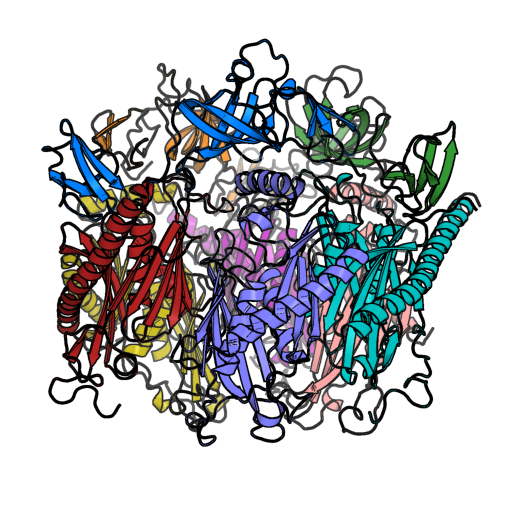PRO B C 1
ATOM 2023 O O . PRO B 1 87 ? 5.964 -43.003 33.591 1.00 69.20 87 PRO B O 1
ATOM 2027 N N . SER B 1 88 ? 4.806 -44.352 34.977 1.00 66.79 88 SER B N 1
ATOM 2028 C CA . SER B 1 88 ? 5.915 -45.269 35.183 1.00 63.63 88 SER B CA 1
ATOM 2029 C C . SER B 1 88 ? 6.226 -46.001 33.889 1.00 70.59 88 SER B C 1
ATOM 2030 O O . SER B 1 88 ? 7.375 -46.346 33.619 1.00 71.05 88 SER B O 1
ATOM 2033 N N . ASN B 1 89 ? 5.194 -46.225 33.083 1.00 72.83 89 ASN B N 1
ATOM 2034 C CA . ASN B 1 89 ? 5.354 -46.970 31.842 1.00 75.75 89 ASN B CA 1
ATOM 2035 C C . ASN B 1 89 ? 5.436 -46.096 30.593 1.00 77.89 89 ASN B C 1
ATOM 2036 O O . ASN B 1 89 ? 4.852 -46.430 29.559 1.00 77.74 89 ASN B O 1
ATOM 2041 N N . ARG B 1 90 ? 6.157 -44.980 30.698 1.00 77.29 90 ARG B N 1
ATOM 2042 C CA . ARG B 1 90 ? 6.528 -44.196 29.524 1.00 77.54 90 ARG B CA 1
ATOM 2043 C C . ARG B 1 90 ? 7.202 -45.118 28.529 1.00 82.75 90 ARG B C 1
ATOM 2044 O O . ARG B 1 90 ? 7.835 -46.097 28.927 1.00 86.53 90 ARG B O 1
ATOM 2052 N N . GLY B 1 91 ? 7.098 -44.802 27.242 1.00 84.47 91 GLY B N 1
ATOM 2053 C CA . GLY B 1 91 ? 7.777 -45.597 26.236 1.00 88.48 91 GLY B CA 1
ATOM 2054 C C . GLY B 1 91 ? 7.370 -45.360 24.795 1.00 88.37 91 GLY B C 1
ATOM 2055 O O . GLY B 1 91 ? 6.881 -44.288 24.430 1.00 82.74 91 GLY B O 1
ATOM 2056 N N . ILE B 1 92 ? 7.593 -46.381 23.973 1.00 92.98 92 ILE B N 1
ATOM 2057 C CA . ILE B 1 92 ? 7.272 -46.334 22.553 1.00 93.05 92 ILE B CA 1
ATOM 2058 C C . ILE B 1 92 ? 5.943 -47.026 22.295 1.00 89.70 92 ILE B C 1
ATOM 2059 O O . ILE B 1 92 ? 5.730 -48.154 22.737 1.00 92.70 92 ILE B O 1
ATOM 2064 N N . GLY B 1 93 ? 5.052 -46.344 21.583 1.00 87.61 93 GLY B N 1
ATOM 2065 C CA . GLY B 1 93 ? 3.755 -46.901 21.235 1.00 95.97 93 GLY B CA 1
ATOM 2066 C C . GLY B 1 93 ? 3.498 -46.882 19.736 1.00 99.47 93 GLY B C 1
ATOM 2067 O O . GLY B 1 93 ? 3.613 -45.838 19.091 1.00 97.08 93 GLY B O 1
ATOM 2068 N N . ILE B 1 94 ? 3.143 -48.040 19.184 1.00 101.81 94 ILE B N 1
ATOM 2069 C CA . ILE B 1 94 ? 2.939 -48.189 17.743 1.00 102.24 94 ILE B CA 1
ATOM 2070 C C . ILE B 1 94 ? 1.532 -47.787 17.300 1.00 102.80 94 ILE B C 1
ATOM 2071 O O . ILE B 1 94 ? 0.536 -48.284 17.830 1.00 101.66 94 ILE B O 1
ATOM 2076 N N . LEU B 1 95 ? 1.467 -46.883 16.325 1.00 102.81 95 LEU B N 1
ATOM 2077 C CA . LEU B 1 95 ? 0.201 -46.457 15.733 1.00 103.81 95 LEU B CA 1
ATOM 2078 C C . LEU B 1 95 ? 0.102 -46.991 14.304 1.00 105.60 95 LEU B C 1
ATOM 2079 O O . LEU B 1 95 ? 1.055 -46.891 13.529 1.00 101.67 95 LEU B O 1
ATOM 2084 N N . HIS B 1 96 ? -1.052 -47.552 13.954 1.00 108.41 96 HIS B N 1
ATOM 2085 C CA . HIS B 1 96 ? -1.232 -48.155 12.636 1.00 111.24 96 HIS B CA 1
ATOM 2086 C C . HIS B 1 96 ? -2.168 -47.349 11.729 1.00 113.59 96 HIS B C 1
ATOM 2087 O O . HIS B 1 96 ? -3.037 -46.617 12.209 1.00 108.82 96 HIS B O 1
ATOM 2094 N N . VAL B 1 97 ? -1.985 -47.498 10.417 1.00 116.86 97 VAL B N 1
ATOM 2095 C CA . VAL B 1 97 ? -2.793 -46.783 9.431 1.00 114.80 97 VAL B CA 1
ATOM 2096 C C . VAL B 1 97 ? -4.284 -47.084 9.568 1.00 112.93 97 VAL B C 1
ATOM 2097 O O . VAL B 1 97 ? -5.121 -46.219 9.321 1.00 111.83 97 VAL B O 1
ATOM 2101 N N . SER B 1 98 ? -4.611 -48.311 9.962 1.00 113.08 98 SER B N 1
ATOM 2102 C CA . SER B 1 98 ? -6.003 -48.709 10.145 1.00 110.68 98 SER B CA 1
ATOM 2103 C C . SER B 1 98 ? -6.682 -47.890 11.242 1.00 110.80 98 SER B C 1
ATOM 2104 O O . SER B 1 98 ? -7.826 -47.451 11.088 1.00 108.29 98 SER B O 1
ATOM 2107 N N . ASN B 1 99 ? -5.964 -47.686 12.345 1.00 112.02 99 ASN B N 1
ATOM 2108 C CA . ASN B 1 99 ? -6.473 -46.920 13.482 1.00 111.08 99 ASN B CA 1
ATOM 2109 C C . ASN B 1 99 ? -6.121 -45.429 13.384 1.00 111.43 99 ASN B C 1
ATOM 2110 O O . ASN B 1 99 ? -5.242 -44.942 14.101 1.00 109.58 99 ASN B O 1
ATOM 2115 N N . VAL B 1 100 ? -6.813 -44.706 12.504 1.00 109.93 100 VAL B N 1
ATOM 2116 C CA . VAL B 1 100 ? -6.481 -43.306 12.239 1.00 104.43 100 VAL B CA 1
ATOM 2117 C C . VAL B 1 100 ? -7.693 -42.381 12.072 1.00 105.08 100 VAL B C 1
ATOM 2118 O O . VAL B 1 100 ? -7.800 -41.360 12.754 1.00 101.73 100 VAL B O 1
ATOM 2122 N N . ASP B 1 101 ? -8.596 -42.728 11.160 1.00 108.40 101 ASP B N 1
ATOM 2123 C CA . ASP B 1 101 ? -9.755 -41.877 10.896 1.00 109.74 101 ASP B CA 1
ATOM 2124 C C . ASP B 1 101 ? -11.035 -42.684 10.679 1.00 108.48 101 ASP B C 1
ATOM 2125 O O . ASP B 1 101 ? -12.102 -42.116 10.448 1.00 111.34 101 ASP B O 1
ATOM 2130 N N . GLU B 1 102 ? -10.926 -44.006 10.760 1.00 109.02 102 GLU B N 1
ATOM 2131 C CA . GLU B 1 102 ? -12.063 -44.885 10.504 1.00 113.61 102 GLU B CA 1
ATOM 2132 C C . GLU B 1 102 ? -12.377 -44.912 9.008 1.00 113.24 102 GLU B C 1
ATOM 2133 O O . GLU B 1 102 ? -13.355 -45.520 8.573 1.00 114.06 102 GLU B O 1
ATOM 2139 N N . GLY B 1 103 ? -11.534 -44.248 8.227 1.00 113.21 103 GLY B N 1
ATOM 2140 C CA . GLY B 1 103 ? -11.648 -44.275 6.781 1.00 118.98 103 GLY B CA 1
ATOM 2141 C C . GLY B 1 103 ? -10.508 -45.060 6.157 1.00 122.79 103 GLY B C 1
ATOM 2142 O O . GLY B 1 103 ? -10.201 -46.174 6.584 1.00 121.93 103 GLY B O 1
ATOM 2143 N N . TYR B 1 104 ? -9.874 -44.473 5.147 1.00 124.01 104 TYR B N 1
ATOM 2144 C CA . TYR B 1 104 ? -8.758 -45.120 4.459 1.00 128.12 104 TYR B CA 1
ATOM 2145 C C . TYR B 1 104 ? -7.576 -44.173 4.271 1.00 125.93 104 TYR B C 1
ATOM 2146 O O . TYR B 1 104 ? -7.732 -43.061 3.762 1.00 122.47 104 TYR B O 1
ATOM 2155 N N . VAL B 1 105 ? -6.395 -44.626 4.682 1.00 125.45 105 VAL B N 1
ATOM 2156 C CA . VAL B 1 105 ? -5.181 -43.823 4.576 1.00 125.03 105 VAL B CA 1
ATOM 2157 C C . VAL B 1 105 ? -3.985 -44.695 4.192 1.00 124.21 105 VAL B C 1
ATOM 2158 O O . VAL B 1 105 ? -3.404 -45.374 5.039 1.00 126.31 105 VAL B O 1
ATOM 2162 N N . LYS B 1 106 ? -3.619 -44.678 2.915 1.00 120.73 106 LYS B N 1
ATOM 2163 C CA . LYS B 1 106 ? -2.476 -45.454 2.457 1.00 120.35 106 LYS B CA 1
ATOM 2164 C C . LYS B 1 106 ? -1.207 -44.885 3.069 0.00 120.89 106 LYS B C 1
ATOM 2165 O O . LYS B 1 106 ? -0.564 -45.522 3.902 0.00 120.56 106 LYS B O 1
ATOM 2171 N N . GLU B 1 107 ? -0.855 -43.676 2.647 0.00 120.72 107 GLU B N 1
ATOM 2172 C CA . GLU B 1 107 ? 0.275 -42.966 3.221 0.00 119.74 107 GLU B CA 1
ATOM 2173 C C . GLU B 1 107 ? 0.043 -42.759 4.705 0.00 118.47 107 GLU B C 1
ATOM 2174 O O . GLU B 1 107 ? -0.787 -41.943 5.097 0.00 118.38 107 GLU B O 1
ATOM 2180 N N . ILE B 1 108 ? 0.765 -43.499 5.537 1.00 116.89 108 ILE B N 1
ATOM 2181 C CA . ILE B 1 108 ? 0.702 -43.248 6.967 1.00 118.78 108 ILE B CA 1
ATOM 2182 C C . ILE B 1 108 ? 1.171 -41.821 7.211 1.00 116.52 108 ILE B C 1
ATOM 2183 O O . ILE B 1 108 ? 0.884 -41.226 8.250 1.00 112.19 108 ILE B O 1
ATOM 2188 N N . SER B 1 109 ? 1.892 -41.278 6.234 1.00 117.33 109 SER B N 1
ATOM 2189 C CA . SER B 1 109 ? 2.362 -39.901 6.294 1.00 114.44 109 SER B CA 1
ATOM 2190 C C . SER B 1 109 ? 1.283 -38.946 5.797 1.00 114.50 109 SER B C 1
ATOM 2191 O O . SER B 1 109 ? 1.569 -37.803 5.444 1.00 116.37 109 SER B O 1
ATOM 2194 N N . GLU B 1 110 ? 0.042 -39.420 5.775 1.00 111.64 110 GLU B N 1
ATOM 2195 C CA . GLU B 1 110 ? -1.078 -38.617 5.303 1.00 113.83 110 GLU B CA 1
ATOM 2196 C C . GLU B 1 110 ? -1.836 -38.020 6.487 1.00 112.88 110 GLU B C 1
ATOM 2197 O O . GLU B 1 110 ? -2.668 -37.124 6.325 1.00 109.45 110 GLU B O 1
ATOM 2203 N N . ALA B 1 111 ? -1.528 -38.516 7.682 1.00 113.47 111 ALA B N 1
ATOM 2204 C CA . ALA B 1 111 ? -2.204 -38.071 8.896 1.00 111.16 111 ALA B CA 1
ATOM 2205 C C . ALA B 1 111 ? -1.229 -37.682 10.012 1.00 107.70 111 ALA B C 1
ATOM 2206 O O . ALA B 1 111 ? -1.530 -36.821 10.837 1.00 102.41 111 ALA B O 1
ATOM 2208 N N . VAL B 1 112 ? -0.062 -38.318 10.041 1.00 107.19 112 VAL B N 1
ATOM 2209 C CA . VAL B 1 112 ? 0.898 -38.071 11.110 1.00 104.40 112 VAL B CA 1
ATOM 2210 C C . VAL B 1 112 ? 2.315 -37.954 10.561 1.00 103.39 112 VAL B C 1
ATOM 2211 O O . VAL B 1 112 ? 2.854 -38.911 10.007 1.00 105.46 112 VAL B O 1
ATOM 2215 N N . GLY B 1 113 ? 2.916 -36.779 10.721 1.00 100.66 113 GLY B N 1
ATOM 2216 C CA . GLY B 1 113 ? 4.253 -36.527 10.207 1.00 96.94 113 GLY B CA 1
ATOM 2217 C C . GLY B 1 113 ? 5.338 -36.632 11.263 1.00 94.57 113 GLY B C 1
ATOM 2218 O O . GLY B 1 113 ? 5.075 -37.048 12.389 1.00 95.29 113 GLY B O 1
ATOM 2219 N N . TYR B 1 114 ? 6.559 -36.249 10.898 1.00 90.85 114 TYR B N 1
ATOM 2220 C CA . TYR B 1 114 ? 7.704 -36.331 11.803 1.00 86.47 114 TYR B CA 1
ATOM 2221 C C . TYR B 1 114 ? 7.699 -35.194 12.828 1.00 85.68 114 TYR B C 1
ATOM 2222 O O . TYR B 1 114 ? 7.447 -34.034 12.488 1.00 81.04 114 TYR B O 1
ATOM 2231 N N . LEU B 1 115 ? 7.964 -35.544 14.085 1.00 85.47 115 LEU B N 1
ATOM 2232 C CA . LEU B 1 115 ? 8.052 -34.570 15.173 1.00 82.30 115 LEU B CA 1
ATOM 2233 C C . LEU B 1 115 ? 6.707 -33.962 15.549 1.00 79.90 115 LEU B C 1
ATOM 2234 O O . LEU B 1 115 ? 6.640 -33.071 16.396 1.00 81.87 115 LEU B O 1
ATOM 2239 N N . ASP B 1 116 ? 5.638 -34.434 14.923 1.00 81.86 116 ASP B N 1
ATOM 2240 C CA . ASP B 1 116 ? 4.317 -33.888 15.207 1.00 85.82 116 ASP B CA 1
ATOM 2241 C C . ASP B 1 116 ? 3.900 -34.220 16.629 1.00 84.54 116 ASP B C 1
ATOM 2242 O O . ASP B 1 116 ? 4.022 -35.365 17.063 1.00 82.64 116 ASP B O 1
ATOM 2247 N N . ILE B 1 117 ? 3.408 -33.222 17.355 1.00 84.16 117 ILE B N 1
ATOM 2248 C CA . ILE B 1 117 ? 2.823 -33.477 18.664 1.00 80.82 117 ILE B CA 1
ATOM 2249 C C . ILE B 1 117 ? 1.385 -33.944 18.496 1.00 79.55 117 ILE B C 1
ATOM 2250 O O . ILE B 1 117 ? 0.574 -33.284 17.846 1.00 77.89 117 ILE B O 1
ATOM 2255 N N . LEU B 1 118 ? 1.082 -35.082 19.107 1.00 80.45 118 LEU B N 1
ATOM 2256 C CA . LEU B 1 118 ? -0.152 -35.806 18.842 1.00 80.75 118 LEU B CA 1
ATOM 2257 C C . LEU B 1 118 ? -0.915 -36.158 20.125 1.00 80.33 118 LEU B C 1
ATOM 2258 O O . LEU B 1 118 ? -0.360 -36.133 21.221 1.00 73.98 118 LEU B O 1
ATOM 2263 N N . LYS B 1 119 ? -2.192 -36.489 19.972 1.00 84.70 119 LYS B N 1
ATOM 2264 C CA . LYS B 1 119 ? -3.048 -36.873 21.091 1.00 78.61 119 LYS B CA 1
ATOM 2265 C C . LYS B 1 119 ? -3.839 -38.132 20.729 1.00 79.74 119 LYS B C 1
ATOM 2266 O O . LYS B 1 119 ? -4.679 -38.102 19.834 1.00 83.78 119 LYS B O 1
ATOM 2272 N N . ALA B 1 120 ? -3.569 -39.237 21.416 1.00 73.15 120 ALA B N 1
ATOM 2273 C CA . ALA B 1 120 ? -4.148 -40.524 21.037 1.00 76.65 120 ALA B CA 1
ATOM 2274 C C . ALA B 1 120 ? -4.805 -41.267 22.202 1.00 83.90 120 ALA B C 1
ATOM 2275 O O . ALA B 1 120 ? -4.605 -40.917 23.364 1.00 83.54 120 ALA B O 1
ATOM 2277 N N . ARG B 1 121 ? -5.584 -42.300 21.889 1.00 82.87 121 ARG B N 1
ATOM 2278 C CA . ARG B 1 121 ? -6.108 -43.183 22.923 1.00 80.47 121 ARG B CA 1
ATOM 2279 C C . ARG B 1 121 ? -5.514 -44.581 22.800 1.00 87.99 121 ARG B C 1
ATOM 2280 O O . ARG B 1 121 ? -5.256 -45.062 21.695 1.00 90.35 121 ARG B O 1
ATOM 2288 N N . VAL B 1 122 ? -5.302 -45.222 23.947 1.00 90.12 122 VAL B N 1
ATOM 2289 C CA . VAL B 1 122 ? -4.733 -46.565 24.006 1.00 90.32 122 VAL B CA 1
ATOM 2290 C C . VAL B 1 122 ? -5.799 -47.610 23.704 1.00 89.57 122 VAL B C 1
ATOM 2291 O O . VAL B 1 122 ? -6.944 -47.480 24.131 1.00 90.76 122 VAL B O 1
ATOM 2295 N N . ILE B 1 123 ? -5.422 -48.649 22.968 1.00 95.30 123 ILE B N 1
ATOM 2296 C CA . ILE B 1 123 ? -6.388 -49.645 22.514 1.00 99.88 123 ILE B CA 1
ATOM 2297 C C . ILE B 1 123 ? -5.903 -51.077 22.753 1.00 99.00 123 ILE B C 1
ATOM 2298 O O . ILE B 1 123 ? -6.686 -52.026 22.709 1.00 96.98 123 ILE B O 1
ATOM 2303 N N . GLY B 1 124 ? -4.607 -51.226 23.007 1.00 102.19 124 GLY B N 1
ATOM 2304 C CA . GLY B 1 124 ? -4.036 -52.524 23.315 1.00 105.85 124 GLY B CA 1
ATOM 2305 C C . GLY B 1 124 ? -2.789 -52.411 24.172 1.00 104.20 124 GLY B C 1
ATOM 2306 O O . GLY B 1 124 ? -2.273 -51.317 24.393 1.00 102.21 124 GLY B O 1
ATOM 2307 N N . ASP B 1 125 ? -2.301 -53.546 24.659 1.00 107.04 125 ASP B N 1
ATOM 2308 C CA . ASP B 1 125 ? -1.075 -53.563 25.446 1.00 108.34 125 ASP B CA 1
ATOM 2309 C C . ASP B 1 125 ? 0.046 -52.922 24.637 1.00 107.10 125 ASP B C 1
ATOM 2310 O O . ASP B 1 125 ? -0.147 -52.557 23.477 1.00 107.15 125 ASP B O 1
ATOM 2315 N N . ASN B 1 126 ? 1.215 -52.782 25.252 1.00 104.43 126 ASN B N 1
ATOM 2316 C CA . ASN B 1 126 ? 2.383 -52.245 24.560 1.00 104.24 126 ASN B CA 1
ATOM 2317 C C . ASN B 1 126 ? 2.188 -50.816 24.055 1.00 104.88 126 ASN B C 1
ATOM 2318 O O . ASN B 1 126 ? 2.911 -50.366 23.167 1.00 103.98 126 ASN B O 1
ATOM 2323 N N . LEU B 1 127 ? 1.214 -50.108 24.617 1.00 104.47 127 LEU B N 1
ATOM 2324 C CA . LEU B 1 127 ? 0.888 -48.759 24.159 1.00 99.59 127 LEU B CA 1
ATOM 2325 C C . LEU B 1 127 ? 0.430 -48.751 22.701 1.00 101.50 127 LEU B C 1
ATOM 2326 O O . LEU B 1 127 ? 0.846 -47.900 21.913 1.00 99.59 127 LEU B O 1
ATOM 2331 N N . ARG B 1 128 ? -0.419 -49.713 22.351 1.00 101.64 128 ARG B N 1
ATOM 2332 C CA . ARG B 1 128 ? -1.054 -49.748 21.040 1.00 102.07 128 ARG B CA 1
ATOM 2333 C C . ARG B 1 128 ? -1.986 -48.543 20.933 1.00 100.12 128 ARG B C 1
ATOM 2334 O O . ARG B 1 128 ? -2.934 -48.413 21.709 1.00 98.18 128 ARG B O 1
ATOM 2342 N N . LEU B 1 129 ? -1.711 -47.654 19.984 1.00 99.90 129 LEU B N 1
ATOM 2343 C CA . LEU B 1 129 ? -2.424 -46.379 19.914 1.00 98.11 129 LEU B CA 1
ATOM 2344 C C . LEU B 1 129 ? -3.476 -46.309 18.808 1.00 99.46 129 LEU B C 1
ATOM 2345 O O . LEU B 1 129 ? -3.475 -47.111 17.868 1.00 99.55 129 LEU B O 1
ATOM 2350 N N . SER B 1 130 ? -4.365 -45.327 18.932 1.00 99.25 130 SER B N 1
ATOM 2351 C CA . SER B 1 130 ? -5.404 -45.079 17.940 1.00 98.80 130 SER B CA 1
ATOM 2352 C C . SER B 1 130 ? -5.950 -43.662 18.078 1.00 96.25 130 SER B C 1
ATOM 2353 O O . SER B 1 130 ? -5.883 -43.068 19.154 1.00 92.37 130 SER B O 1
ATOM 2356 N N . THR B 1 131 ? -6.488 -43.125 16.985 1.00 102.00 131 THR B N 1
ATOM 2357 C CA . THR B 1 131 ? -7.069 -41.782 16.989 1.00 99.67 131 THR B CA 1
ATOM 2358 C C . THR B 1 131 ? -8.331 -41.681 16.134 1.00 96.33 131 THR B C 1
ATOM 2359 O O . THR B 1 131 ? -8.657 -40.605 15.631 1.00 95.01 131 THR B O 1
ATOM 2363 N N . LYS B 1 132 ? -9.036 -42.800 15.976 1.00 95.73 132 LYS B N 1
ATOM 2364 C CA . LYS B 1 132 ? -10.290 -42.827 15.229 1.00 93.40 132 LYS B CA 1
ATOM 2365 C C . LYS B 1 132 ? -11.349 -41.907 15.832 1.00 93.87 132 LYS B C 1
ATOM 2366 O O . LYS B 1 132 ? -12.509 -41.957 15.431 1.00 97.23 132 LYS B O 1
ATOM 2372 N N . GLU B 1 133 ? -10.956 -41.077 16.795 1.00 92.17 133 GLU B N 1
ATOM 2373 C CA . GLU B 1 133 ? -11.898 -40.185 17.468 1.00 89.99 133 GLU B CA 1
ATOM 2374 C C . GLU B 1 133 ? -11.677 -38.723 17.083 1.00 88.37 133 GLU B C 1
ATOM 2375 O O . GLU B 1 133 ? -10.549 -38.294 16.845 1.00 85.94 133 GLU B O 1
ATOM 2381 N N . GLU B 1 134 ? -12.765 -37.963 17.018 1.00 89.56 134 GLU B N 1
ATOM 2382 C CA . GLU B 1 134 ? -12.693 -36.564 16.614 1.00 92.03 134 GLU B CA 1
ATOM 2383 C C . GLU B 1 134 ? -11.767 -35.782 17.530 1.00 91.02 134 GLU B C 1
ATOM 2384 O O . GLU B 1 134 ? -11.064 -34.865 17.094 1.00 90.27 134 GLU B O 1
ATOM 2390 N N . GLU B 1 135 ? -11.775 -36.161 18.804 1.00 90.31 135 GLU B N 1
ATOM 2391 C CA . GLU B 1 135 ? -11.003 -35.481 19.836 1.00 89.11 135 GLU B CA 1
ATOM 2392 C C . GLU B 1 135 ? -9.515 -35.794 19.733 1.00 84.91 135 GLU B C 1
ATOM 2393 O O . GLU B 1 135 ? -8.688 -35.116 20.332 1.00 84.96 135 GLU B O 1
ATOM 2399 N N . MET B 1 136 ? -9.180 -36.825 18.969 1.00 82.77 136 MET B N 1
ATOM 2400 C CA . MET B 1 136 ? -7.802 -37.278 18.873 1.00 84.74 136 MET B CA 1
ATOM 2401 C C . MET B 1 136 ? -7.112 -36.769 17.610 1.00 89.11 136 MET B C 1
ATOM 2402 O O . MET B 1 136 ? -7.750 -36.171 16.742 1.00 87.39 136 MET B O 1
ATOM 2407 N N . GLY B 1 137 ? -5.804 -36.998 17.522 1.00 89.65 137 GLY B N 1
ATOM 2408 C CA . GLY B 1 137 ? -5.030 -36.612 16.356 1.00 88.46 137 GLY B CA 1
ATOM 2409 C C . GLY B 1 137 ? -4.024 -35.504 16.612 1.00 89.52 137 GLY B C 1
ATOM 2410 O O . GLY B 1 137 ? -3.950 -34.948 17.711 1.00 88.55 137 GLY B O 1
ATOM 2411 N N . VAL B 1 138 ? -3.251 -35.187 15.578 1.00 88.45 138 VAL B N 1
ATOM 2412 C CA . VAL B 1 138 ? -2.207 -34.168 15.645 1.00 86.77 138 VAL B CA 1
ATOM 2413 C C . VAL B 1 138 ? -2.701 -32.882 16.312 1.00 85.04 138 VAL B C 1
ATOM 2414 O O . VAL B 1 138 ? -3.777 -32.376 15.989 1.00 84.26 138 VAL B O 1
ATOM 2418 N N . LEU B 1 139 ? -1.904 -32.362 17.243 1.00 81.90 139 LEU B N 1
ATOM 2419 C CA . LEU B 1 139 ? -2.248 -31.141 17.970 1.00 83.33 139 LEU B CA 1
ATOM 2420 C C . LEU B 1 139 ? -1.372 -29.962 17.563 1.00 79.81 139 LEU B C 1
ATOM 2421 O O . LEU B 1 139 ? -1.736 -28.804 17.777 1.00 74.37 139 LEU B O 1
ATOM 2426 N N . ARG B 1 140 ? -0.212 -30.269 16.988 1.00 79.95 140 ARG B N 1
ATOM 2427 C CA . ARG B 1 140 ? 0.776 -29.257 16.630 1.00 81.06 140 ARG B CA 1
ATOM 2428 C C . ARG B 1 140 ? 1.748 -29.832 15.591 1.00 88.75 140 ARG B C 1
ATOM 2429 O O . ARG B 1 140 ? 2.554 -30.718 15.896 1.00 85.89 140 ARG B O 1
ATOM 2437 N N . ALA B 1 141 ? 1.658 -29.324 14.362 1.00 90.11 141 ALA B N 1
ATOM 2438 C CA . ALA B 1 141 ? 2.447 -29.841 13.247 1.00 92.11 141 ALA B CA 1
ATOM 2439 C C . ALA B 1 141 ? 3.479 -28.840 12.722 1.00 93.76 141 ALA B C 1
ATOM 2440 O O . ALA B 1 141 ? 3.249 -27.628 12.710 1.00 92.31 141 ALA B O 1
ATOM 2442 N N . LEU B 1 142 ? 4.620 -29.363 12.288 1.00 95.98 142 LEU B N 1
ATOM 2443 C CA . LEU B 1 142 ? 5.655 -28.545 11.667 1.00 100.28 142 LEU B CA 1
ATOM 2444 C C . LEU B 1 142 ? 5.726 -28.809 10.161 1.00 102.00 142 LEU B C 1
ATOM 2445 O O . LEU B 1 142 ? 5.631 -29.958 9.720 1.00 100.38 142 LEU B O 1
ATOM 2450 N N . CYS B 1 143 ? 5.895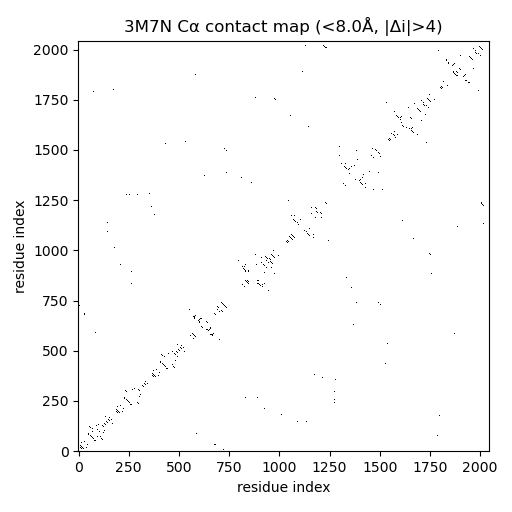 -27.748 9.375 1.00 103.38 143 CYS B N 1
ATOM 2451 C CA . CYS B 1 143 ? 6.063 -27.893 7.931 1.00 105.49 143 CYS B CA 1
ATOM 2452 C C . CYS B 1 143 ? 7.262 -28.773 7.591 1.00 106.09 143 CYS B C 1
ATOM 2453 O O . CYS B 1 143 ? 8.301 -28.721 8.256 1.00 103.32 143 CYS B O 1
ATOM 2456 N N . SER B 1 144 ? 7.110 -29.582 6.548 1.00 107.65 144 SER B N 1
ATOM 2457 C CA . SER B 1 144 ? 8.189 -30.441 6.088 1.00 109.41 144 SER B CA 1
ATOM 2458 C C . SER B 1 144 ? 9.342 -29.585 5.581 1.00 110.25 144 SER B C 1
ATOM 2459 O O . SER B 1 144 ? 10.513 -29.943 5.726 1.00 109.48 144 SER B O 1
ATOM 2462 N N . ASN B 1 145 ? 8.996 -28.445 4.992 1.00 108.34 145 ASN B N 1
ATOM 2463 C CA . ASN B 1 145 ? 9.984 -27.542 4.419 1.00 108.79 145 ASN B CA 1
ATOM 2464 C C . ASN B 1 145 ? 10.665 -26.651 5.456 1.00 106.01 145 ASN B C 1
ATOM 2465 O O . ASN B 1 145 ? 11.726 -26.994 5.979 1.00 105.57 145 ASN B O 1
ATOM 2470 N N . CYS B 1 146 ? 10.050 -25.509 5.747 1.00 104.68 146 CYS B N 1
ATOM 2471 C CA . CYS B 1 146 ? 10.663 -24.513 6.622 1.00 106.07 146 CYS B CA 1
ATOM 2472 C C . CYS B 1 146 ? 10.608 -24.889 8.102 1.00 101.78 146 CYS B C 1
ATOM 2473 O O . CYS B 1 146 ? 11.069 -24.131 8.956 1.00 98.11 146 CYS B O 1
ATOM 2476 N N . LYS B 1 147 ? 10.042 -26.056 8.397 1.00 102.40 147 LYS B N 1
ATOM 2477 C CA . LYS B 1 147 ? 9.976 -26.564 9.764 1.00 99.02 147 LYS B CA 1
ATOM 2478 C C . LYS B 1 147 ? 9.098 -25.694 10.669 1.00 100.05 147 LYS B C 1
ATOM 2479 O O . LYS B 1 147 ? 8.902 -26.005 11.844 1.00 99.61 147 LYS B O 1
ATOM 2485 N N . THR B 1 148 ? 8.567 -24.611 10.112 1.00 99.42 148 THR B N 1
ATOM 2486 C CA . THR B 1 148 ? 7.712 -23.695 10.862 1.00 98.34 148 THR B CA 1
ATOM 2487 C C . THR B 1 148 ? 6.454 -24.382 11.398 1.00 100.63 148 THR B C 1
ATOM 2488 O O . THR B 1 148 ? 5.910 -25.286 10.761 1.00 100.23 148 THR B O 1
ATOM 2492 N N . GLU B 1 149 ? 6.008 -23.954 12.579 1.00 103.17 149 GLU B N 1
ATOM 2493 C CA . GLU B 1 149 ? 4.760 -24.445 13.162 1.00 101.44 149 GLU B CA 1
ATOM 2494 C C . GLU B 1 149 ? 3.575 -24.029 12.304 1.00 99.28 149 GLU B C 1
ATOM 2495 O O . GLU B 1 149 ? 3.341 -22.837 12.086 1.00 94.53 149 GLU B O 1
ATOM 2501 N N . MET B 1 150 ? 2.826 -25.015 11.823 1.00 97.66 150 MET B N 1
ATOM 2502 C CA . MET B 1 150 ? 1.690 -24.734 10.957 1.00 103.76 150 MET B CA 1
ATOM 2503 C C . MET B 1 150 ? 0.437 -24.364 11.746 1.00 103.26 150 MET B C 1
ATOM 2504 O O . MET B 1 150 ? 0.118 -24.990 12.758 1.00 101.03 150 MET B O 1
ATOM 2509 N N . VAL B 1 151 ? -0.251 -23.325 11.281 1.00 103.95 151 VAL B N 1
ATOM 2510 C CA . VAL B 1 151 ? -1.483 -22.859 11.905 1.00 106.39 151 VAL B CA 1
ATOM 2511 C C . VAL B 1 151 ? -2.678 -23.592 11.301 1.00 108.88 151 VAL B C 1
ATOM 2512 O O . VAL B 1 151 ? -2.608 -24.090 10.174 1.00 108.33 151 VAL B O 1
ATOM 2516 N N . ARG B 1 152 ? -3.769 -23.667 12.057 1.00 107.57 152 ARG B N 1
ATOM 2517 C CA . ARG B 1 152 ? -4.962 -24.355 11.585 1.00 108.56 152 ARG B CA 1
ATOM 2518 C C . ARG B 1 152 ? -5.931 -23.409 10.883 1.00 109.78 152 ARG B C 1
ATOM 2519 O O . ARG B 1 152 ? -6.136 -22.272 11.315 1.00 102.28 152 ARG B O 1
ATOM 2527 N N . GLU B 1 153 ? -6.526 -23.900 9.799 1.00 113.92 153 GLU B N 1
ATOM 2528 C CA . GLU B 1 153 ? -7.478 -23.124 9.014 1.00 119.56 153 GLU B CA 1
ATOM 2529 C C . GLU B 1 153 ? -8.590 -24.030 8.483 1.00 117.77 153 GLU B C 1
ATOM 2530 O O . GLU B 1 153 ? -8.390 -24.781 7.524 1.00 116.78 153 GLU B O 1
ATOM 2536 N N . GLY B 1 154 ? -9.756 -23.960 9.121 1.00 114.48 154 GLY B N 1
ATOM 2537 C CA . GLY B 1 154 ? -10.887 -24.793 8.753 1.00 116.95 154 GLY B CA 1
ATOM 2538 C C . GLY B 1 154 ? -10.613 -26.265 8.995 1.00 117.14 154 GLY B C 1
ATOM 2539 O O . GLY B 1 154 ? -10.586 -26.718 10.140 1.00 114.11 154 GLY B O 1
ATOM 2540 N N . ASP B 1 155 ? -10.415 -27.011 7.911 1.00 122.25 155 ASP B N 1
ATOM 2541 C CA . ASP B 1 155 ? -10.043 -28.423 7.995 1.00 122.41 155 ASP B CA 1
ATOM 2542 C C . ASP B 1 155 ? -8.715 -28.679 7.287 1.00 120.92 155 ASP B C 1
ATOM 2543 O O . ASP B 1 155 ? -8.562 -29.662 6.555 1.00 120.26 155 ASP B O 1
ATOM 2548 N N . ILE B 1 156 ? -7.756 -27.786 7.518 1.00 119.13 156 ILE B N 1
ATOM 2549 C CA . ILE B 1 156 ? -6.449 -27.885 6.884 1.00 119.10 156 ILE B CA 1
ATOM 2550 C C . ILE B 1 156 ? -5.391 -27.047 7.616 1.00 117.73 156 ILE B C 1
ATOM 2551 O O . ILE B 1 156 ? -5.726 -26.163 8.411 1.00 112.46 156 ILE B O 1
ATOM 2556 N N . LEU B 1 157 ? -4.118 -27.337 7.352 1.00 117.24 157 LEU B N 1
ATOM 2557 C CA . LEU B 1 157 ? -3.015 -26.650 8.024 1.00 115.17 157 LEU B CA 1
ATOM 2558 C C . LEU B 1 157 ? -2.053 -25.985 7.032 1.00 117.65 157 LEU B C 1
ATOM 2559 O O . LEU B 1 157 ? -1.570 -26.625 6.094 1.00 117.29 157 LEU B O 1
ATOM 2564 N N . LYS B 1 158 ? -1.775 -24.701 7.253 1.00 116.49 158 LYS B N 1
ATOM 2565 C CA . LYS B 1 158 ? -0.970 -23.905 6.328 0.00 115.61 158 LYS B CA 1
ATOM 2566 C C . LYS B 1 158 ? 0.141 -23.130 7.037 1.00 112.61 158 LYS B C 1
ATOM 2567 O O . LYS B 1 158 ? -0.079 -22.562 8.103 1.00 109.71 158 LYS B O 1
ATOM 2573 N N . CYS B 1 159 ? 1.327 -23.099 6.435 1.00 113.77 159 CYS B N 1
ATOM 2574 C CA . CYS B 1 159 ? 2.447 -22.324 6.970 1.00 110.17 159 CYS B CA 1
ATOM 2575 C C . CYS B 1 159 ? 2.266 -20.826 6.746 1.00 110.08 159 CYS B C 1
ATOM 2576 O O . CYS B 1 159 ? 2.266 -20.365 5.610 1.00 113.77 159 CYS B O 1
ATOM 2579 N N . PRO B 1 160 ? 2.128 -20.057 7.835 1.00 112.56 160 PRO B N 1
ATOM 2580 C CA . PRO B 1 160 ? 1.915 -18.608 7.743 1.00 109.83 160 PRO B CA 1
ATOM 2581 C C . PRO B 1 160 ? 3.120 -17.839 7.201 1.00 110.21 160 PRO B C 1
ATOM 2582 O O . PRO B 1 160 ? 3.188 -16.626 7.394 1.00 109.59 160 PRO B O 1
ATOM 2586 N N . GLU B 1 161 ? 4.052 -18.523 6.543 1.00 111.55 161 GLU B N 1
ATOM 2587 C CA . GLU B 1 161 ? 5.183 -17.837 5.918 1.00 113.60 161 GLU B CA 1
ATOM 2588 C C . GLU B 1 161 ? 5.700 -18.562 4.669 1.00 116.48 161 GLU B C 1
ATOM 2589 O O . GLU B 1 161 ? 6.391 -17.971 3.837 1.00 113.66 161 GLU B O 1
ATOM 2595 N N . CYS B 1 162 ? 5.356 -19.840 4.544 1.00 114.46 162 CYS B N 1
ATOM 2596 C CA . CYS B 1 162 ? 5.701 -20.630 3.367 1.00 111.54 162 CYS B CA 1
ATOM 2597 C C . CYS B 1 162 ? 4.462 -20.864 2.504 1.00 116.49 162 CYS B C 1
ATOM 2598 O O . CYS B 1 162 ? 4.566 -21.174 1.318 1.00 120.67 162 CYS B O 1
ATOM 2601 N N . GLY B 1 163 ? 3.286 -20.707 3.106 1.00 117.60 163 GLY B N 1
ATOM 2602 C CA . GLY B 1 163 ? 2.031 -20.854 2.389 1.00 118.58 163 GLY B CA 1
ATOM 2603 C C . GLY B 1 163 ? 1.658 -22.297 2.098 1.00 119.83 163 GLY B C 1
ATOM 2604 O O . GLY B 1 163 ? 0.485 -22.673 2.177 1.00 116.27 163 GLY B O 1
ATOM 2605 N N . ARG B 1 164 ? 2.661 -23.100 1.753 1.00 120.43 164 ARG B N 1
ATOM 2606 C CA . ARG B 1 164 ? 2.467 -24.518 1.472 1.00 121.48 164 ARG B CA 1
ATOM 2607 C C . ARG B 1 164 ? 1.569 -25.171 2.520 1.00 125.24 164 ARG B C 1
ATOM 2608 O O . ARG B 1 164 ? 1.611 -24.815 3.700 1.00 125.33 164 ARG B O 1
ATOM 2616 N N . VAL B 1 165 ? 0.759 -26.130 2.088 1.00 125.29 165 VAL B N 1
ATOM 2617 C CA . VAL B 1 165 ? -0.234 -26.726 2.971 1.00 122.66 165 VAL B CA 1
ATOM 2618 C C . VAL B 1 165 ? -0.089 -28.241 3.094 1.00 124.56 165 VAL B C 1
ATOM 2619 O O . VAL B 1 165 ? 0.227 -28.933 2.121 1.00 121.11 165 VAL B O 1
ATOM 2623 N N . GLU B 1 166 ? -0.312 -28.740 4.309 1.00 124.38 166 GLU B N 1
ATOM 2624 C CA . GLU B 1 166 ? -0.302 -30.173 4.584 1.00 120.38 166 GLU B CA 1
ATOM 2625 C C . GLU B 1 166 ? -1.595 -30.565 5.298 1.00 117.89 166 GLU B C 1
ATOM 2626 O O . GLU B 1 166 ? -2.225 -29.737 5.960 1.00 112.68 166 GLU B O 1
ATOM 2632 N N . LYS B 1 167 ? -1.994 -31.824 5.145 1.00 118.05 167 LYS B N 1
ATOM 2633 C CA . LYS B 1 167 ? -3.235 -32.310 5.736 1.00 113.90 167 LYS B CA 1
ATOM 2634 C C . LYS B 1 167 ? -3.000 -33.584 6.535 1.00 113.90 167 LYS B C 1
ATOM 2635 O O . LYS B 1 167 ? -2.136 -34.396 6.195 1.00 112.65 167 LYS B O 1
ATOM 2641 N N . ARG B 1 168 ? -3.791 -33.756 7.591 1.00 114.38 168 ARG B N 1
ATOM 2642 C CA . ARG B 1 168 ? -3.598 -34.847 8.536 1.00 109.36 168 ARG B CA 1
ATOM 2643 C C . ARG B 1 168 ? -4.739 -34.900 9.546 1.00 105.12 168 ARG B C 1
ATOM 2644 O O . ARG B 1 168 ? -5.472 -33.926 9.713 1.00 102.28 168 ARG B O 1
ATOM 2652 N N . LYS B 1 169 ? -4.885 -36.042 10.211 1.00 104.46 169 LYS B N 1
ATOM 2653 C CA . LYS B 1 169 ? -5.898 -36.208 11.248 1.00 97.66 169 LYS B CA 1
ATOM 2654 C C . LYS B 1 169 ? -5.813 -35.077 12.266 1.00 98.10 169 LYS B C 1
ATOM 2655 O O . LYS B 1 169 ? -5.011 -35.127 13.198 1.00 97.70 169 LYS B O 1
ATOM 2661 N N . ILE B 1 170 ? -6.645 -34.057 12.087 1.00 96.30 170 ILE B N 1
ATOM 2662 C CA . ILE B 1 170 ? -6.615 -32.898 12.969 1.00 95.04 170 ILE B CA 1
ATOM 2663 C C . ILE B 1 170 ? -7.464 -33.105 14.223 1.00 91.15 170 ILE B C 1
ATOM 2664 O O . ILE B 1 170 ? -8.663 -33.373 14.144 1.00 87.85 170 ILE B O 1
ATOM 2669 N N . SER B 1 171 ? -6.823 -32.985 15.380 1.00 89.48 171 SER B N 1
ATOM 2670 C CA . SER B 1 171 ? -7.520 -33.020 16.655 1.00 88.24 171 SER B CA 1
ATOM 2671 C C . SER B 1 171 ? -8.277 -31.715 16.851 1.00 86.44 171 SER B C 1
ATOM 2672 O O . SER B 1 171 ? -7.744 -30.638 16.585 1.00 85.97 171 SER B O 1
ATOM 2675 N N . THR B 1 172 ? -9.517 -31.809 17.318 1.00 82.56 172 THR B N 1
ATOM 2676 C CA . THR B 1 172 ? -10.337 -30.622 17.531 1.00 87.50 172 THR B CA 1
ATOM 2677 C C . THR B 1 172 ? -9.656 -29.611 18.454 1.00 88.19 172 THR B C 1
ATOM 2678 O O . THR B 1 172 ? -10.106 -28.474 18.582 1.00 83.72 172 THR B O 1
ATOM 2682 N N . ASP B 1 173 ? -8.568 -30.035 19.094 1.00 86.93 173 ASP B N 1
ATOM 2683 C CA . ASP B 1 173 ? -7.851 -29.192 20.046 1.00 84.81 173 ASP B CA 1
ATOM 2684 C C . ASP B 1 173 ? -6.594 -28.565 19.457 1.00 81.13 173 ASP B C 1
ATOM 2685 O O . ASP B 1 173 ? -5.949 -27.732 20.101 1.00 76.18 173 ASP B O 1
ATOM 2690 N N . TYR B 1 174 ? -6.253 -28.975 18.236 1.00 83.01 174 TYR B N 1
ATOM 2691 C CA . TYR B 1 174 ? -5.064 -28.490 17.544 1.00 76.56 174 TYR B CA 1
ATOM 2692 C C . TYR B 1 174 ? -4.892 -26.990 17.711 1.00 74.22 174 TYR B C 1
ATOM 2693 O O . TYR B 1 174 ? -5.757 -26.213 17.318 1.00 77.23 174 TYR B O 1
ATOM 2702 N N . GLY B 1 175 ? -3.769 -26.588 18.289 1.00 68.01 175 GLY B N 1
ATOM 2703 C CA . GLY B 1 175 ? -3.460 -25.183 18.458 1.00 67.71 175 GLY B CA 1
ATOM 2704 C C . GLY B 1 175 ? -4.090 -24.526 19.674 1.00 72.62 175 GLY B C 1
ATOM 2705 O O . GLY B 1 175 ? -3.963 -23.314 19.860 1.00 71.52 175 GLY B O 1
ATOM 2706 N N . LYS B 1 176 ? -4.763 -25.309 20.512 1.00 74.23 176 LYS B N 1
ATOM 2707 C CA . LYS B 1 176 ? -5.450 -24.745 21.675 1.00 73.26 176 LYS B CA 1
ATOM 2708 C C . LYS B 1 176 ? -4.554 -24.581 22.908 1.00 67.55 176 LYS B C 1
ATOM 2709 O O . LYS B 1 176 ? -4.924 -23.914 23.880 1.00 63.35 176 LYS B O 1
ATOM 2715 N N . GLY B 1 177 ? -3.369 -25.175 22.858 1.00 63.95 177 GLY B N 1
ATOM 2716 C CA . GLY B 1 177 ? -2.515 -25.216 24.028 1.00 65.06 177 GLY B CA 1
ATOM 2717 C C . GLY B 1 177 ? -3.195 -26.029 25.115 1.00 65.43 177 GLY B C 1
ATOM 2718 O O . GLY B 1 177 ? -3.068 -25.725 26.300 1.00 60.74 177 GLY B O 1
ATOM 2719 N N . GLU B 1 178 ? -3.921 -27.063 24.697 1.00 61.23 178 GLU B N 1
ATOM 2720 C CA . GLU B 1 178 ? -4.685 -27.911 25.604 1.00 67.01 178 GLU B CA 1
ATOM 2721 C C . GLU B 1 178 ? -4.932 -29.262 24.942 1.00 68.75 178 GLU B C 1
ATOM 2722 O O . GLU B 1 178 ? -4.943 -29.360 23.718 1.00 72.01 178 GLU B O 1
ATOM 2728 N N . TRP B 1 179 ? -5.118 -30.300 25.755 1.00 70.73 179 TRP B N 1
ATOM 2729 C CA . TRP B 1 179 ? -5.468 -31.630 25.252 1.00 71.71 179 TRP B CA 1
ATOM 2730 C C . TRP B 1 179 ? -6.328 -32.375 26.269 1.00 69.84 179 TRP B C 1
ATOM 2731 O O . TRP B 1 179 ? -6.669 -31.816 27.313 1.00 65.89 179 TRP B O 1
ATOM 2743 N N . MET C 1 1 ? 66.015 -78.605 24.159 1.00 34.53 1 MET C N 1
ATOM 2744 C CA . MET C 1 1 ? 64.862 -77.947 24.771 1.00 37.62 1 MET C CA 1
ATOM 2745 C C . MET C 1 1 ? 63.865 -77.560 23.678 1.00 38.24 1 MET C C 1
ATOM 2746 O O . MET C 1 1 ? 64.268 -77.109 22.611 1.00 40.55 1 MET C O 1
ATOM 2751 N N . ARG C 1 2 ? 62.571 -77.746 23.923 1.00 41.23 2 ARG C N 1
ATOM 2752 C CA . ARG C 1 2 ? 61.561 -77.343 22.944 1.00 39.45 2 ARG C CA 1
ATOM 2753 C C . ARG C 1 2 ? 61.002 -75.945 23.232 1.00 38.44 2 ARG C C 1
ATOM 2754 O O . ARG C 1 2 ? 60.159 -75.434 22.490 1.00 38.46 2 ARG C O 1
ATOM 2762 N N . PHE C 1 3 ? 61.449 -75.349 24.331 1.00 35.36 3 PHE C N 1
ATOM 2763 C CA . PHE C 1 3 ? 60.981 -74.033 24.741 1.00 33.96 3 PHE C CA 1
ATOM 2764 C C . PHE C 1 3 ? 61.351 -72.974 23.703 1.00 36.44 3 PHE C C 1
ATOM 2765 O O . PHE C 1 3 ? 62.483 -72.945 23.208 1.00 34.42 3 PHE C O 1
ATOM 2773 N N . VAL C 1 4 ? 60.388 -72.124 23.354 1.00 34.23 4 VAL C N 1
ATOM 2774 C CA . VAL C 1 4 ? 60.685 -70.960 22.520 1.00 33.78 4 VAL C CA 1
ATOM 2775 C C . VAL C 1 4 ? 60.135 -69.668 23.121 1.00 32.38 4 VAL C C 1
ATOM 2776 O O . VAL C 1 4 ? 59.179 -69.688 23.900 1.00 34.54 4 VAL C O 1
ATOM 2780 N N . MET C 1 5 ? 60.765 -68.550 22.769 1.00 30.89 5 MET C N 1
ATOM 2781 C CA . MET C 1 5 ? 60.219 -67.225 23.037 1.00 30.27 5 MET C CA 1
ATOM 2782 C C . MET C 1 5 ? 59.609 -66.672 21.755 1.00 31.28 5 MET C C 1
ATOM 2783 O O . MET C 1 5 ? 59.973 -67.099 20.664 1.00 30.27 5 MET C O 1
ATOM 2788 N N . PRO C 1 6 ? 58.685 -65.705 21.886 1.00 32.53 6 PRO C N 1
ATOM 2789 C CA . PRO C 1 6 ? 58.178 -64.996 20.714 1.00 30.50 6 PRO C CA 1
ATOM 2790 C C . PRO C 1 6 ? 59.327 -64.240 20.039 1.00 35.43 6 PRO C C 1
ATOM 2791 O O . PRO C 1 6 ? 60.117 -63.579 20.720 1.00 33.12 6 PRO C O 1
ATOM 2795 N N . GLY C 1 7 ? 59.411 -64.341 18.717 1.00 34.00 7 GLY C N 1
ATOM 2796 C CA . GLY C 1 7 ? 60.535 -63.797 17.980 1.00 32.72 7 GLY C CA 1
ATOM 2797 C C . GLY C 1 7 ? 61.507 -64.880 17.539 1.00 34.92 7 GLY C C 1
ATOM 2798 O O . GLY C 1 7 ? 62.229 -64.691 16.564 1.00 33.65 7 GLY C O 1
ATOM 2799 N N . ASP C 1 8 ? 61.539 -66.015 18.242 1.00 32.78 8 ASP C N 1
ATOM 2800 C CA . ASP C 1 8 ? 62.483 -67.086 17.871 1.00 32.18 8 ASP C CA 1
ATOM 2801 C C . ASP C 1 8 ? 62.137 -67.667 16.498 1.00 37.16 8 ASP C C 1
ATOM 2802 O O . ASP C 1 8 ? 60.960 -67.919 16.185 1.00 35.47 8 ASP C O 1
ATOM 2807 N N . ARG C 1 9 ? 63.162 -67.855 15.673 1.00 38.05 9 ARG C N 1
ATOM 2808 C CA . ARG C 1 9 ? 62.963 -68.401 14.340 1.00 40.12 9 ARG C CA 1
ATOM 2809 C C . ARG C 1 9 ? 62.707 -69.905 14.439 1.00 37.39 9 ARG C C 1
ATOM 2810 O O . ARG C 1 9 ? 63.473 -70.636 15.053 1.00 35.38 9 ARG C O 1
ATOM 2818 N N . ILE C 1 10 ? 61.607 -70.357 13.851 1.00 40.70 10 ILE C N 1
ATOM 2819 C CA . ILE C 1 10 ? 61.276 -71.776 13.827 1.00 40.52 10 ILE C CA 1
ATOM 2820 C C . ILE C 1 10 ? 61.803 -72.465 12.564 1.00 45.34 10 ILE C C 1
ATOM 2821 O O . ILE C 1 10 ? 62.362 -73.559 12.639 1.00 48.61 10 ILE C O 1
ATOM 2826 N N . GLY C 1 11 ? 61.621 -71.816 11.416 1.00 45.39 11 GLY C N 1
ATOM 2827 C CA . GLY C 1 11 ? 62.046 -72.354 10.132 1.00 52.55 11 GLY C CA 1
ATOM 2828 C C . GLY C 1 11 ? 61.397 -71.629 8.961 1.00 56.59 11 GLY C C 1
ATOM 2829 O O . GLY C 1 11 ? 60.500 -70.808 9.161 1.00 50.38 11 GLY C O 1
ATOM 2830 N N . SER C 1 12 ? 61.843 -71.927 7.740 1.00 58.21 12 SER C N 1
ATOM 2831 C CA . SER C 1 12 ? 61.270 -71.306 6.537 1.00 57.38 12 SER C CA 1
ATOM 2832 C C . SER C 1 12 ? 59.830 -71.743 6.278 1.00 52.29 12 SER C C 1
ATOM 2833 O O . SER C 1 12 ? 59.411 -72.822 6.700 1.00 52.41 12 SER C O 1
ATOM 2836 N N . ALA C 1 13 ? 59.086 -70.902 5.567 1.00 46.28 13 ALA C N 1
ATOM 2837 C CA . ALA C 1 13 ? 57.688 -71.184 5.240 1.00 55.55 13 ALA C CA 1
ATOM 2838 C C . ALA C 1 13 ? 57.525 -72.374 4.298 1.00 58.22 13 ALA C C 1
ATOM 2839 O O . ALA C 1 13 ? 56.435 -72.927 4.165 1.00 56.77 13 ALA C O 1
ATOM 2841 N N . GLU C 1 14 ? 58.603 -72.749 3.624 1.00 60.56 14 GLU C N 1
ATOM 2842 C CA . GLU C 1 14 ? 58.576 -73.921 2.768 1.00 65.88 14 GLU C CA 1
ATOM 2843 C C . GLU C 1 14 ? 58.690 -75.171 3.628 1.00 64.40 14 GLU C C 1
ATOM 2844 O O . GLU C 1 14 ? 57.973 -76.144 3.410 1.00 69.19 14 GLU C O 1
ATOM 2850 N N . GLU C 1 15 ? 59.583 -75.141 4.612 1.00 57.47 15 GLU C N 1
ATOM 2851 C CA . GLU C 1 15 ? 59.738 -76.282 5.509 1.00 61.51 15 GLU C CA 1
ATOM 2852 C C . GLU C 1 15 ? 58.419 -76.653 6.197 1.00 59.76 15 GLU C C 1
ATOM 2853 O O . GLU C 1 15 ? 57.994 -77.801 6.138 1.00 60.86 15 GLU C O 1
ATOM 2859 N N . TYR C 1 16 ? 57.766 -75.691 6.845 1.00 58.92 16 TYR C N 1
ATOM 2860 C CA . TYR C 1 16 ? 56.591 -76.024 7.645 1.00 53.36 16 TYR C CA 1
ATOM 2861 C C . TYR C 1 16 ? 55.360 -75.196 7.350 1.00 50.66 16 TYR C C 1
ATOM 2862 O O . TYR C 1 16 ? 55.443 -74.082 6.848 1.00 52.70 16 TYR C O 1
ATOM 2871 N N . VAL C 1 17 ? 54.216 -75.757 7.712 1.00 46.17 17 VAL C N 1
ATOM 2872 C CA . VAL C 1 17 ? 52.950 -75.056 7.668 1.00 46.63 17 VAL C CA 1
ATOM 2873 C C . VAL C 1 17 ? 52.709 -74.361 9.011 1.00 54.70 17 VAL C C 1
ATOM 2874 O O . VAL C 1 17 ? 52.838 -74.972 10.082 1.00 50.77 17 VAL C O 1
ATOM 2878 N N . LYS C 1 18 ? 52.343 -73.086 8.957 1.00 51.35 18 LYS C N 1
ATOM 2879 C CA . LYS C 1 18 ? 52.119 -72.320 10.170 1.00 47.20 18 LYS C CA 1
ATOM 2880 C C . LYS C 1 18 ? 50.835 -72.757 10.867 1.00 46.62 18 LYS C C 1
ATOM 2881 O O . LYS C 1 18 ? 49.762 -72.795 10.259 1.00 46.19 18 LYS C O 1
ATOM 2887 N N . GLY C 1 19 ? 50.964 -73.106 12.143 1.00 45.12 19 GLY C N 1
ATOM 2888 C CA . GLY C 1 19 ? 49.825 -73.442 12.976 1.00 40.33 19 GLY C CA 1
ATOM 2889 C C . GLY C 1 19 ? 49.685 -72.467 14.136 1.00 40.07 19 GLY C C 1
ATOM 2890 O O . GLY C 1 19 ? 50.153 -71.333 14.075 1.00 38.65 19 GLY C O 1
ATOM 2891 N N . GLU C 1 20 ? 49.050 -72.921 15.208 1.00 42.37 20 GLU C N 1
ATOM 2892 C CA . GLU C 1 20 ? 48.733 -72.066 16.335 1.00 41.33 20 GLU C CA 1
ATOM 2893 C C . GLU C 1 20 ? 50.014 -71.560 17.008 1.00 44.63 20 GLU C C 1
ATOM 2894 O O . GLU C 1 20 ? 50.955 -72.335 17.217 1.00 40.10 20 GLU C O 1
ATOM 2900 N N . GLY C 1 21 ? 50.041 -70.262 17.325 1.00 35.13 21 GLY C N 1
ATOM 2901 C CA . GLY C 1 21 ? 51.116 -69.651 18.082 1.00 30.68 21 GLY C CA 1
ATOM 2902 C C . GLY C 1 21 ? 52.347 -69.283 17.276 1.00 34.91 21 GLY C C 1
ATOM 2903 O O . GLY C 1 21 ? 53.400 -68.952 17.833 1.00 33.37 21 GLY C O 1
ATOM 2904 N N . VAL C 1 22 ? 52.206 -69.333 15.960 1.00 33.01 22 VAL C N 1
ATOM 2905 C CA . VAL C 1 22 ? 53.298 -69.089 15.036 1.00 36.19 22 VAL C CA 1
ATOM 2906 C C . VAL C 1 22 ? 52.852 -68.059 13.996 1.00 37.82 22 VAL C C 1
ATOM 2907 O O . VAL C 1 22 ? 51.680 -68.008 13.613 1.00 40.96 22 VAL C O 1
ATOM 2911 N N . TYR C 1 23 ? 53.775 -67.230 13.537 1.00 32.40 23 TYR C N 1
ATOM 2912 C CA . TYR C 1 23 ? 53.430 -66.278 12.491 1.00 34.81 23 TYR C CA 1
ATOM 2913 C C . TYR C 1 23 ? 54.456 -66.335 11.377 1.00 36.02 23 TYR C C 1
ATOM 2914 O O . TYR C 1 23 ? 55.564 -66.849 11.566 1.00 34.94 23 TYR C O 1
ATOM 2923 N N . GLU C 1 24 ? 54.079 -65.814 10.212 1.00 40.34 24 GLU C N 1
ATOM 2924 C CA . GLU C 1 24 ? 54.976 -65.781 9.068 1.00 39.94 24 GLU C CA 1
ATOM 2925 C C . GLU C 1 24 ? 55.288 -64.351 8.680 1.00 39.75 24 GLU C C 1
ATOM 2926 O O . GLU C 1 24 ? 54.439 -63.478 8.787 1.00 40.59 24 GLU C O 1
ATOM 2932 N N . GLU C 1 25 ? 56.522 -64.121 8.244 1.00 43.17 25 GLU C N 1
ATOM 2933 C CA . GLU C 1 25 ? 56.960 -62.826 7.744 1.00 41.54 25 GLU C CA 1
ATOM 2934 C C . GLU C 1 25 ? 58.206 -63.009 6.885 1.00 47.59 25 GLU C C 1
ATOM 2935 O O . GLU C 1 25 ? 59.187 -63.619 7.326 1.00 44.87 25 GLU C O 1
ATOM 2941 N N . GLY C 1 26 ? 58.169 -62.486 5.659 1.00 43.64 26 GLY C N 1
ATOM 2942 C CA . GLY C 1 26 ? 59.321 -62.558 4.778 1.00 41.75 26 GLY C CA 1
ATOM 2943 C C . GLY C 1 26 ? 59.836 -63.969 4.546 1.00 41.91 26 GLY C C 1
ATOM 2944 O O . GLY C 1 26 ? 61.049 -64.187 4.422 1.00 39.92 26 GLY C O 1
ATOM 2945 N N . GLY C 1 27 ? 58.919 -64.934 4.499 1.00 40.53 27 GLY C N 1
ATOM 2946 C CA . GLY C 1 27 ? 59.279 -66.316 4.209 1.00 47.05 27 GLY C CA 1
ATOM 2947 C C . GLY C 1 27 ? 59.768 -67.142 5.393 1.00 50.08 27 GLY C C 1
ATOM 2948 O O . GLY C 1 27 ? 59.996 -68.345 5.269 1.00 49.93 27 GLY C O 1
ATOM 2949 N N . GLU C 1 28 ? 59.932 -66.499 6.544 1.00 48.33 28 GLU C N 1
ATOM 2950 C CA . GLU C 1 28 ? 60.335 -67.211 7.748 1.00 47.55 28 GLU C CA 1
ATOM 2951 C C . GLU C 1 28 ? 59.166 -67.388 8.707 1.00 43.84 28 GLU C C 1
ATOM 2952 O O . GLU C 1 28 ? 58.210 -66.615 8.692 1.00 41.52 28 GLU C O 1
ATOM 2958 N N . LEU C 1 29 ? 59.245 -68.426 9.527 1.00 44.74 29 LEU C N 1
ATOM 2959 C CA . LEU C 1 29 ? 58.243 -68.676 10.544 1.00 39.05 29 LEU C CA 1
ATOM 2960 C C . LEU C 1 29 ? 58.842 -68.401 11.902 1.00 40.17 29 LEU C C 1
ATOM 2961 O O . LEU C 1 29 ? 59.967 -68.812 12.186 1.00 42.35 29 LEU C O 1
ATOM 2966 N N . PHE C 1 30 ? 58.080 -67.715 12.747 1.00 36.12 30 PHE C N 1
ATOM 2967 C CA . PHE C 1 30 ? 58.538 -67.365 14.074 1.00 34.17 30 PHE C CA 1
ATOM 2968 C C . PHE C 1 30 ? 57.476 -67.684 15.111 1.00 35.92 30 PHE C C 1
ATOM 2969 O O . PHE C 1 30 ? 56.283 -67.771 14.801 1.00 34.44 30 PHE C O 1
ATOM 2977 N N . ALA C 1 31 ? 57.916 -67.828 16.356 1.00 32.84 31 ALA C N 1
ATOM 2978 C CA . ALA C 1 31 ? 56.990 -67.970 17.459 1.00 32.31 31 ALA C CA 1
ATOM 2979 C C . ALA C 1 31 ? 56.364 -66.609 17.796 1.00 32.01 31 ALA C C 1
ATOM 2980 O O . ALA C 1 31 ? 57.057 -65.582 17.825 1.00 24.83 31 ALA C O 1
ATOM 2982 N N . ALA C 1 32 ? 55.052 -66.633 18.035 1.00 27.65 32 ALA C N 1
ATOM 2983 C CA . ALA C 1 32 ? 54.281 -65.466 18.438 1.00 29.60 32 ALA C CA 1
ATOM 2984 C C . ALA C 1 32 ? 54.129 -65.417 19.956 1.00 27.16 32 ALA C C 1
ATOM 2985 O O . ALA C 1 32 ? 53.888 -64.359 20.543 1.00 27.13 32 ALA C O 1
ATOM 2987 N N . VAL C 1 33 ? 54.237 -66.580 20.577 1.00 25.75 33 VAL C N 1
ATOM 2988 C CA . VAL C 1 33 ? 54.057 -66.702 22.012 1.00 27.34 33 VAL C CA 1
ATOM 2989 C C . VAL C 1 33 ? 55.168 -67.574 22.559 1.00 30.29 33 VAL C C 1
ATOM 2990 O O . VAL C 1 33 ? 55.883 -68.238 21.799 1.00 26.84 33 VAL C O 1
ATOM 2994 N N . ALA C 1 34 ? 55.319 -67.557 23.875 1.00 31.57 34 ALA C N 1
ATOM 2995 C CA . ALA C 1 34 ? 56.275 -68.437 24.532 1.00 36.02 34 ALA C CA 1
ATOM 2996 C C . ALA C 1 34 ? 55.590 -69.752 24.886 1.00 34.62 34 ALA C C 1
ATOM 2997 O O . ALA C 1 34 ? 54.441 -69.765 25.339 1.00 31.88 34 ALA C O 1
ATOM 2999 N N . GLY C 1 35 ? 56.308 -70.851 24.677 1.00 32.72 35 GLY C N 1
ATOM 3000 C CA . GLY C 1 35 ? 55.845 -72.162 25.088 1.00 29.80 35 GLY C CA 1
ATOM 3001 C C . GLY C 1 35 ? 56.668 -73.262 24.458 1.00 32.23 35 GLY C C 1
ATOM 3002 O O . GLY C 1 35 ? 57.830 -73.048 24.077 1.00 29.23 35 GLY C O 1
ATOM 3003 N N . LYS C 1 36 ? 56.044 -74.430 24.328 1.00 30.68 36 LYS C N 1
ATOM 3004 C CA . LYS C 1 36 ? 56.672 -75.604 23.759 1.00 30.39 36 LYS C CA 1
ATOM 3005 C C . LYS C 1 36 ? 56.390 -75.713 22.257 1.00 33.77 36 LYS C C 1
ATOM 3006 O O . LYS C 1 36 ? 55.235 -75.821 21.837 1.00 31.41 36 LYS C O 1
ATOM 3012 N N . LEU C 1 37 ? 57.461 -75.693 21.467 1.00 30.21 37 LEU C N 1
ATOM 3013 C CA . LEU C 1 37 ? 57.400 -75.855 20.026 1.00 34.42 37 LEU C CA 1
ATOM 3014 C C . LEU C 1 37 ? 57.120 -77.311 19.658 1.00 41.27 37 LEU C C 1
ATOM 3015 O O . LEU C 1 37 ? 57.883 -78.196 20.017 1.00 42.00 37 LEU C O 1
ATOM 3020 N N . ILE C 1 38 ? 56.031 -77.557 18.937 1.00 44.34 38 ILE C N 1
ATOM 3021 C CA . ILE C 1 38 ? 55.738 -78.895 18.431 1.00 43.81 38 ILE C CA 1
ATOM 3022 C C . ILE C 1 38 ? 55.577 -78.872 16.923 1.00 48.72 38 ILE C C 1
ATOM 3023 O O . ILE C 1 38 ? 54.817 -78.061 16.381 1.00 43.12 38 ILE C O 1
ATOM 3028 N N . ILE C 1 39 ? 56.283 -79.769 16.245 1.00 51.38 39 ILE C N 1
ATOM 3029 C CA . ILE C 1 39 ? 56.094 -79.934 14.808 1.00 54.29 39 ILE C CA 1
ATOM 3030 C C . ILE C 1 39 ? 55.504 -81.305 14.501 1.00 56.33 39 ILE C C 1
ATOM 3031 O O . ILE C 1 39 ? 56.184 -82.318 14.631 1.00 61.27 39 ILE C O 1
ATOM 3036 N N . LYS C 1 40 ? 54.233 -81.338 14.113 1.00 57.09 40 LYS C N 1
ATOM 3037 C CA . LYS C 1 40 ? 53.598 -82.594 13.737 1.00 58.48 40 LYS C CA 1
ATOM 3038 C C . LYS C 1 40 ? 53.026 -82.561 12.325 1.00 58.75 40 LYS C C 1
ATOM 3039 O O . LYS C 1 40 ? 52.190 -81.720 12.002 1.00 60.78 40 LYS C O 1
ATOM 3045 N N . ASP C 1 41 ? 53.467 -83.495 11.491 1.00 60.90 41 ASP C N 1
ATOM 3046 C CA . ASP C 1 41 ? 52.992 -83.568 10.115 1.00 63.03 41 ASP C CA 1
ATOM 3047 C C . ASP C 1 41 ? 53.337 -82.282 9.379 1.00 63.53 41 ASP C C 1
ATOM 3048 O O . ASP C 1 41 ? 52.518 -81.734 8.638 1.00 60.90 41 ASP C O 1
ATOM 3053 N N . ARG C 1 42 ? 54.558 -81.809 9.609 1.00 64.93 42 ARG C N 1
ATOM 3054 C CA . ARG C 1 42 ? 55.076 -80.587 8.996 1.00 62.51 42 ARG C CA 1
ATOM 3055 C C . ARG C 1 42 ? 54.397 -79.290 9.461 1.00 56.98 42 ARG C C 1
ATOM 3056 O O . ARG C 1 42 ? 54.711 -78.201 8.971 1.00 53.19 42 ARG C O 1
ATOM 3064 N N . VAL C 1 43 ? 53.480 -79.407 10.413 1.00 50.33 43 VAL C N 1
ATOM 3065 C CA . VAL C 1 43 ? 52.828 -78.230 10.968 1.00 51.93 43 VAL C CA 1
ATOM 3066 C C . VAL C 1 43 ? 53.527 -77.762 12.248 1.00 52.72 43 VAL C C 1
ATOM 3067 O O . VAL C 1 43 ? 53.594 -78.506 13.230 1.00 52.73 43 VAL C O 1
ATOM 3071 N N . ALA C 1 44 ? 54.055 -76.539 12.234 1.00 47.47 44 ALA C N 1
ATOM 3072 C CA . ALA C 1 44 ? 54.671 -75.964 13.429 1.00 41.66 44 ALA C CA 1
ATOM 3073 C C . ALA C 1 44 ? 53.657 -75.215 14.274 1.00 39.55 44 ALA C C 1
ATOM 3074 O O . ALA C 1 44 ? 52.886 -74.395 13.773 1.00 42.06 44 ALA C O 1
ATOM 3076 N N . LYS C 1 45 ? 53.651 -75.514 15.564 1.00 37.33 45 LYS C N 1
ATOM 3077 C CA . LYS C 1 45 ? 52.830 -74.769 16.501 1.00 37.57 45 LYS C CA 1
ATOM 3078 C C . LYS C 1 45 ? 53.576 -74.575 17.805 1.00 36.71 45 LYS C C 1
ATOM 3079 O O . LYS C 1 45 ? 54.518 -75.317 18.119 1.00 34.21 45 LYS C O 1
ATOM 3085 N N . VAL C 1 46 ? 53.153 -73.572 18.565 1.00 35.59 46 VAL C N 1
ATOM 3086 C CA . VAL C 1 46 ? 53.691 -73.364 19.899 1.00 30.41 46 VAL C CA 1
ATOM 3087 C C . VAL C 1 46 ? 52.571 -73.492 20.925 1.00 33.29 46 VAL C C 1
ATOM 3088 O O . VAL C 1 46 ? 51.564 -72.808 20.836 1.00 37.54 46 VAL C O 1
ATOM 3092 N N . GLU C 1 47 ? 52.725 -74.400 21.875 1.00 34.72 47 GLU C N 1
ATOM 3093 C CA . GLU C 1 47 ? 51.778 -74.485 22.970 1.00 33.55 47 GLU C CA 1
ATOM 3094 C C . GLU C 1 47 ? 52.092 -73.380 23.954 1.00 39.02 47 GLU C C 1
ATOM 3095 O O . GLU C 1 47 ? 53.106 -73.424 24.657 1.00 33.82 47 GLU C O 1
ATOM 3101 N N . SER C 1 48 ? 51.201 -72.394 23.994 1.00 36.11 48 SER C N 1
ATOM 3102 C CA . SER C 1 48 ? 51.401 -71.178 24.748 1.00 33.93 48 SER C CA 1
ATOM 3103 C C . SER C 1 48 ? 51.459 -71.448 26.247 1.00 32.42 48 SER C C 1
ATOM 3104 O O . SER C 1 48 ? 50.752 -72.315 26.747 1.00 33.08 48 SER C O 1
ATOM 3107 N N . ILE C 1 49 ? 52.299 -70.707 26.963 1.00 29.84 49 ILE C N 1
ATOM 3108 C CA . ILE C 1 49 ? 52.271 -70.770 28.421 1.00 36.22 49 ILE C CA 1
ATOM 3109 C C . ILE C 1 49 ? 50.973 -70.166 28.948 1.00 37.50 49 ILE C C 1
ATOM 3110 O O . ILE C 1 49 ? 50.656 -70.298 30.128 1.00 38.20 49 ILE C O 1
ATOM 3115 N N . SER C 1 50 ? 50.230 -69.499 28.069 1.00 33.89 50 SER C N 1
ATOM 3116 C CA . SER C 1 50 ? 48.999 -68.839 28.470 1.00 34.18 50 SER C CA 1
ATOM 3117 C C . SER C 1 50 ? 48.008 -68.820 27.327 1.00 32.60 50 SER C C 1
ATOM 3118 O O . SER C 1 50 ? 47.793 -67.789 26.711 1.00 36.47 50 SER C O 1
ATOM 3121 N N . PRO C 1 51 ? 47.381 -69.959 27.048 1.00 36.26 51 PRO C N 1
ATOM 3122 C CA . PRO C 1 51 ? 46.506 -69.958 25.874 1.00 38.70 51 PRO C CA 1
ATOM 3123 C C . PRO C 1 51 ? 45.356 -68.946 25.995 1.00 39.31 51 PRO C C 1
ATOM 3124 O O . PRO C 1 51 ? 44.785 -68.761 27.069 1.00 37.26 51 PRO C O 1
ATOM 3128 N N . ILE C 1 52 ? 45.054 -68.280 24.886 1.00 40.89 52 ILE C N 1
ATOM 3129 C CA . ILE C 1 52 ? 43.839 -67.493 24.760 1.00 41.29 52 ILE C CA 1
ATOM 3130 C C . ILE C 1 52 ? 42.810 -68.367 24.057 1.00 41.85 52 ILE C C 1
ATOM 3131 O O . ILE C 1 52 ? 42.908 -68.612 22.862 1.00 43.72 52 ILE C O 1
ATOM 3136 N N . PRO C 1 53 ? 41.827 -68.860 24.811 1.00 45.80 53 PRO C N 1
ATOM 3137 C CA . PRO C 1 53 ? 40.839 -69.787 24.253 1.00 47.30 53 PRO C CA 1
ATOM 3138 C C . PRO C 1 53 ? 40.044 -69.167 23.114 1.00 44.45 53 PRO C C 1
ATOM 3139 O O . PRO C 1 53 ? 39.748 -67.975 23.108 1.00 42.38 53 PRO C O 1
ATOM 3143 N N . GLU C 1 54 ? 39.716 -70.000 22.141 1.00 44.06 54 GLU C N 1
ATOM 3144 C CA . GLU C 1 54 ? 38.859 -69.598 21.056 1.00 49.90 54 GLU C CA 1
ATOM 3145 C C . GLU C 1 54 ? 37.705 -70.588 21.000 1.00 52.21 54 GLU C C 1
ATOM 3146 O O . GLU C 1 54 ? 37.916 -71.807 20.938 1.00 46.29 54 GLU C O 1
ATOM 3152 N N . ILE C 1 55 ? 36.487 -70.062 21.051 1.00 47.59 55 ILE C N 1
ATOM 3153 C CA . ILE C 1 55 ? 35.303 -70.897 20.954 1.00 52.82 55 ILE C CA 1
ATOM 3154 C C . ILE C 1 55 ? 35.197 -71.475 19.548 1.00 52.87 55 ILE C C 1
ATOM 3155 O O . ILE C 1 55 ? 35.103 -70.730 18.571 1.00 52.41 55 ILE C O 1
ATOM 3160 N N . VAL C 1 56 ? 35.236 -72.800 19.446 1.00 53.23 56 VAL C N 1
ATOM 3161 C CA . VAL C 1 56 ? 35.024 -73.476 18.169 1.00 56.73 56 VAL C CA 1
ATOM 3162 C C . VAL C 1 56 ? 33.824 -74.416 18.241 1.00 60.50 56 VAL C C 1
ATOM 3163 O O . VAL C 1 56 ? 33.140 -74.494 19.266 1.00 61.78 56 VAL C O 1
ATOM 3167 N N . LYS C 1 57 ? 33.583 -75.131 17.146 1.00 59.05 57 LYS C N 1
ATOM 3168 C CA . LYS C 1 57 ? 32.487 -76.089 17.071 1.00 63.46 57 LYS C CA 1
ATOM 3169 C C . LYS C 1 57 ? 32.707 -77.244 18.039 1.00 62.41 57 LYS C C 1
ATOM 3170 O O . LYS C 1 57 ? 33.749 -77.903 18.011 1.00 60.80 57 LYS C O 1
ATOM 3176 N N . GLY C 1 58 ? 31.723 -77.480 18.900 1.00 56.74 58 GLY C N 1
ATOM 3177 C CA . GLY C 1 58 ? 31.798 -78.589 19.828 1.00 57.52 58 GLY C CA 1
ATOM 3178 C C . GLY C 1 58 ? 32.146 -78.175 21.245 1.00 59.20 58 GLY C C 1
ATOM 3179 O O . GLY C 1 58 ? 31.982 -78.959 22.179 1.00 55.98 58 GLY C O 1
ATOM 3180 N N . ASP C 1 59 ? 32.641 -76.951 21.407 1.00 56.90 59 ASP C N 1
ATOM 3181 C CA . ASP C 1 59 ? 32.933 -76.424 22.735 1.00 55.37 59 ASP C CA 1
ATOM 3182 C C . ASP C 1 59 ? 31.656 -76.302 23.551 1.00 57.94 59 ASP C C 1
ATOM 3183 O O . ASP C 1 59 ? 30.567 -76.159 22.991 1.00 56.47 59 ASP C O 1
ATOM 3188 N N . VAL C 1 60 ? 31.784 -76.373 24.873 1.00 55.06 60 VAL C N 1
ATOM 3189 C CA . VAL C 1 60 ? 30.658 -76.077 25.746 1.00 51.19 60 VAL C CA 1
ATOM 3190 C C . VAL C 1 60 ? 30.810 -74.651 26.241 1.00 52.37 60 VAL C C 1
ATOM 3191 O O . VAL C 1 60 ? 31.904 -74.230 26.622 1.00 52.23 60 VAL C O 1
ATOM 3195 N N . VAL C 1 61 ? 29.710 -73.909 26.224 1.00 49.62 61 VAL C N 1
ATOM 3196 C CA . VAL C 1 61 ? 29.763 -72.466 26.377 1.00 45.65 61 VAL C CA 1
ATOM 3197 C C . VAL C 1 61 ? 28.782 -71.955 27.437 1.00 49.05 61 VAL C C 1
ATOM 3198 O O . VAL C 1 61 ? 27.777 -72.601 27.735 1.00 49.30 61 VAL C O 1
ATOM 3202 N N . LEU C 1 62 ? 29.086 -70.796 28.009 1.00 49.35 62 LEU C N 1
ATOM 3203 C CA . LEU C 1 62 ? 28.233 -70.186 29.019 1.00 42.39 62 LEU C CA 1
ATOM 3204 C C . LEU C 1 62 ? 27.796 -68.807 28.552 1.00 49.58 62 LEU C C 1
ATOM 3205 O O . LEU C 1 62 ? 28.623 -67.989 28.125 1.00 49.97 62 LEU C O 1
ATOM 3210 N N . GLY C 1 63 ? 26.503 -68.532 28.637 1.00 46.61 63 GLY C N 1
ATOM 3211 C CA . GLY C 1 63 ? 26.025 -67.220 28.253 1.00 50.46 63 GLY C CA 1
ATOM 3212 C C . GLY C 1 63 ? 24.669 -66.867 28.815 1.00 50.61 63 GLY C C 1
ATOM 3213 O O . GLY C 1 63 ? 23.994 -67.706 29.419 1.00 48.41 63 GLY C O 1
ATOM 3214 N N . ARG C 1 64 ? 24.280 -65.616 28.595 1.00 48.54 64 ARG C N 1
ATOM 3215 C CA . ARG C 1 64 ? 23.007 -65.085 29.051 1.00 50.30 64 ARG C CA 1
ATOM 3216 C C . ARG C 1 64 ? 22.136 -64.644 27.867 1.00 57.30 64 ARG C C 1
ATOM 3217 O O . ARG C 1 64 ? 22.646 -64.242 26.816 1.00 58.51 64 ARG C O 1
ATOM 3225 N N . VAL C 1 65 ? 20.820 -64.723 28.038 1.00 58.97 65 VAL C N 1
ATOM 3226 C CA . VAL C 1 65 ? 19.885 -64.320 26.993 1.00 56.75 65 VAL C CA 1
ATOM 3227 C C . VAL C 1 65 ? 19.690 -62.810 26.955 1.00 59.17 65 VAL C C 1
ATOM 3228 O O . VAL C 1 65 ? 19.223 -62.213 27.930 1.00 56.79 65 VAL C O 1
ATOM 3232 N N . VAL C 1 66 ? 20.049 -62.192 25.829 1.00 60.29 66 VAL C N 1
ATOM 3233 C CA . VAL C 1 66 ? 19.920 -60.738 25.697 1.00 63.98 66 VAL C CA 1
ATOM 3234 C C . VAL C 1 66 ? 18.727 -60.288 24.851 1.00 64.95 66 VAL C C 1
ATOM 3235 O O . VAL C 1 66 ? 18.253 -59.161 24.995 1.00 61.94 66 VAL C O 1
ATOM 3239 N N . ASP C 1 67 ? 18.237 -61.165 23.980 1.00 66.26 67 ASP C N 1
ATOM 3240 C CA . ASP C 1 67 ? 17.090 -60.816 23.153 1.00 70.39 67 ASP C CA 1
ATOM 3241 C C . ASP C 1 67 ? 16.270 -62.032 22.717 1.00 76.39 67 ASP C C 1
ATOM 3242 O O . ASP C 1 67 ? 16.815 -63.094 22.389 1.00 74.92 67 ASP C O 1
ATOM 3247 N N . LEU C 1 68 ? 14.951 -61.855 22.714 1.00 82.57 68 LEU C N 1
ATOM 3248 C CA . LEU C 1 68 ? 14.020 -62.909 22.327 1.00 87.83 68 LEU C CA 1
ATOM 3249 C C . LEU C 1 68 ? 13.131 -62.513 21.149 1.00 89.35 68 LEU C C 1
ATOM 3250 O O . LEU C 1 68 ? 12.323 -61.587 21.250 1.00 90.68 68 LEU C O 1
ATOM 3255 N N . ARG C 1 69 ? 13.284 -63.218 20.033 1.00 88.22 69 ARG C N 1
ATOM 3256 C CA . ARG C 1 69 ? 12.349 -63.083 18.923 1.00 95.61 69 ARG C CA 1
ATOM 3257 C C . ARG C 1 69 ? 11.310 -64.189 19.054 1.00 97.39 69 ARG C C 1
ATOM 3258 O O . ARG C 1 69 ? 11.102 -64.716 20.146 1.00 99.25 69 ARG C O 1
ATOM 3266 N N . ASN C 1 70 ? 10.658 -64.543 17.954 1.00 98.88 70 ASN C N 1
ATOM 3267 C CA . ASN C 1 70 ? 9.679 -65.624 17.991 1.00 100.58 70 ASN C CA 1
ATOM 3268 C C . ASN C 1 70 ? 10.336 -66.994 17.845 1.00 99.88 70 ASN C C 1
ATOM 3269 O O . ASN C 1 70 ? 9.901 -67.978 18.452 1.00 98.27 70 ASN C O 1
ATOM 3274 N N . SER C 1 71 ? 11.396 -67.046 17.046 1.00 94.95 71 SER C N 1
ATOM 3275 C CA . SER C 1 71 ? 12.067 -68.304 16.749 1.00 93.02 71 SER C CA 1
ATOM 3276 C C . SER C 1 71 ? 13.521 -68.291 17.205 1.00 89.77 71 SER C C 1
ATOM 3277 O O . SER C 1 71 ? 14.212 -69.309 17.137 1.00 88.01 71 SER C O 1
ATOM 3280 N N . ILE C 1 72 ? 13.981 -67.137 17.674 1.00 85.83 72 ILE C N 1
ATOM 3281 C CA . ILE C 1 72 ? 15.395 -66.962 17.978 1.00 84.47 72 ILE C CA 1
ATOM 3282 C C . ILE C 1 72 ? 15.643 -66.309 19.338 1.00 85.80 72 ILE C C 1
ATOM 3283 O O . ILE C 1 72 ? 14.933 -65.388 19.745 1.00 87.50 72 ILE C O 1
ATOM 3288 N N . ALA C 1 73 ? 16.645 -66.817 20.046 1.00 81.68 73 ALA C N 1
ATOM 3289 C CA . ALA C 1 73 ? 17.157 -66.151 21.232 1.00 77.52 73 ALA C CA 1
ATOM 3290 C C . ALA C 1 73 ? 18.590 -65.725 20.950 1.00 72.37 73 ALA C C 1
ATOM 3291 O O . ALA C 1 73 ? 19.395 -66.509 20.443 1.00 69.72 73 ALA C O 1
ATOM 3293 N N . LEU C 1 74 ? 18.904 -64.475 21.251 1.00 69.92 74 LEU C N 1
ATOM 3294 C CA . LEU C 1 74 ? 20.272 -64.008 21.117 1.00 67.70 74 LEU C CA 1
ATOM 3295 C C . LEU C 1 74 ? 20.984 -64.168 22.454 1.00 65.93 74 LEU C C 1
ATOM 3296 O O . LEU C 1 74 ? 20.528 -63.657 23.483 1.00 65.76 74 LEU C O 1
ATOM 3301 N N . ILE C 1 75 ? 22.090 -64.904 22.434 1.00 66.24 75 ILE C N 1
ATOM 3302 C CA . ILE C 1 75 ? 22.838 -65.196 23.652 1.00 64.84 75 ILE C CA 1
ATOM 3303 C C . ILE C 1 75 ? 24.182 -64.484 23.686 1.00 60.98 75 ILE C C 1
ATOM 3304 O O . ILE C 1 75 ? 24.997 -64.615 22.771 1.00 59.47 75 ILE C O 1
ATOM 3309 N N . GLU C 1 76 ? 24.400 -63.715 24.745 1.00 58.69 76 GLU C N 1
ATOM 3310 C CA . GLU C 1 76 ? 25.706 -63.133 24.990 1.00 58.54 76 GLU C CA 1
ATOM 3311 C C . GLU C 1 76 ? 26.596 -64.227 25.564 1.00 57.36 76 GLU C C 1
ATOM 3312 O O . GLU C 1 76 ? 26.439 -64.630 26.724 1.00 56.47 76 GLU C O 1
ATOM 3318 N N . VAL C 1 77 ? 27.506 -64.725 24.736 1.00 53.15 77 VAL C N 1
ATOM 3319 C CA . VAL C 1 77 ? 28.405 -65.802 25.129 1.00 57.11 77 VAL C CA 1
ATOM 3320 C C . VAL C 1 77 ? 29.699 -65.224 25.712 1.00 55.97 77 VAL C C 1
ATOM 3321 O O . VAL C 1 77 ? 30.319 -64.344 25.112 1.00 57.77 77 VAL C O 1
ATOM 3325 N N . SER C 1 78 ? 30.099 -65.716 26.882 1.00 53.57 78 SER C N 1
ATOM 3326 C CA . SER C 1 78 ? 31.215 -65.113 27.617 1.00 56.65 78 SER C CA 1
ATOM 3327 C C . SER C 1 78 ? 32.348 -66.067 28.000 1.00 47.79 78 SER C C 1
ATOM 3328 O O . SER C 1 78 ? 33.475 -65.625 28.176 1.00 48.86 78 SER C O 1
ATOM 3331 N N . SER C 1 79 ? 32.059 -67.357 28.158 1.00 44.84 79 SER C N 1
ATOM 3332 C CA . SER C 1 79 ? 33.110 -68.289 28.564 1.00 45.25 79 SER C CA 1
ATOM 3333 C C . SER C 1 79 ? 33.077 -69.595 27.818 1.00 43.49 79 SER C C 1
ATOM 3334 O O . SER C 1 79 ? 32.027 -70.050 27.369 1.00 43.43 79 SER C O 1
ATOM 3337 N N . LYS C 1 80 ? 34.248 -70.204 27.717 1.00 42.64 80 LYS C N 1
ATOM 3338 C CA . LYS C 1 80 ? 34.378 -71.542 27.169 1.00 46.48 80 LYS C CA 1
ATOM 3339 C C . LYS C 1 80 ? 34.801 -72.493 28.293 1.00 45.01 80 LYS C C 1
ATOM 3340 O O . LYS C 1 80 ? 35.828 -72.292 28.936 1.00 44.11 80 LYS C O 1
ATOM 3346 N N . LYS C 1 81 ? 33.995 -73.516 28.541 1.00 43.61 81 LYS C N 1
ATOM 3347 C CA . LYS C 1 81 ? 34.270 -74.440 29.631 1.00 43.72 81 LYS C CA 1
ATOM 3348 C C . LYS C 1 81 ? 35.695 -74.991 29.573 1.00 44.13 81 LYS C C 1
ATOM 3349 O O . LYS C 1 81 ? 36.231 -75.265 28.500 1.00 42.50 81 LYS C O 1
ATOM 3355 N N . GLY C 1 82 ? 36.300 -75.157 30.742 1.00 43.43 82 GLY C N 1
ATOM 3356 C CA . GLY C 1 82 ? 37.639 -75.702 30.823 1.00 42.95 82 GLY C CA 1
ATOM 3357 C C . GLY C 1 82 ? 38.721 -74.638 30.839 1.00 48.30 82 GLY C C 1
ATOM 3358 O O . GLY C 1 82 ? 39.901 -74.949 31.010 1.00 54.80 82 GLY C O 1
ATOM 3359 N N . GLU C 1 83 ? 38.323 -73.378 30.671 1.00 52.13 83 GLU C N 1
ATOM 3360 C CA . GLU C 1 83 ? 39.282 -72.274 30.644 1.00 48.23 83 GLU C CA 1
ATOM 3361 C C . GLU C 1 83 ? 38.724 -71.014 31.290 1.00 45.90 83 GLU C C 1
ATOM 3362 O O . GLU C 1 83 ? 37.658 -70.535 30.910 1.00 50.49 83 GLU C O 1
ATOM 3368 N N . ASN C 1 84 ? 39.450 -70.465 32.256 1.00 44.79 84 ASN C N 1
ATOM 3369 C CA . ASN C 1 84 ? 39.007 -69.249 32.941 1.00 46.97 84 ASN C CA 1
ATOM 3370 C C . ASN C 1 84 ? 39.189 -67.975 32.111 1.00 48.69 84 ASN C C 1
ATOM 3371 O O . ASN C 1 84 ? 38.411 -67.019 32.241 1.00 51.32 84 ASN C O 1
ATOM 3376 N N . ARG C 1 85 ? 40.231 -67.965 31.281 1.00 42.38 85 ARG C N 1
ATOM 3377 C CA . ARG C 1 85 ? 40.618 -66.789 30.498 1.00 40.72 85 ARG C CA 1
ATOM 3378 C C . ARG C 1 85 ? 39.509 -66.398 29.506 1.00 43.92 85 ARG C C 1
ATOM 3379 O O . ARG C 1 85 ? 38.945 -67.258 28.821 1.00 37.23 85 ARG C O 1
ATOM 3387 N N . GLY C 1 86 ? 39.189 -65.110 29.430 1.00 41.99 86 GLY C N 1
ATOM 3388 C CA . GLY C 1 86 ? 38.224 -64.648 28.442 1.00 45.50 86 GLY C CA 1
ATOM 3389 C C . GLY C 1 86 ? 38.616 -65.094 27.038 1.00 48.39 86 GLY C C 1
ATOM 3390 O O . GLY C 1 86 ? 39.726 -64.815 26.580 1.00 48.38 86 GLY C O 1
ATOM 3391 N N . PRO C 1 87 ? 37.719 -65.813 26.351 1.00 43.18 87 PRO C N 1
ATOM 3392 C CA . PRO C 1 87 ? 38.008 -66.310 24.999 1.00 49.82 87 PRO C CA 1
ATOM 3393 C C . PRO C 1 87 ? 38.176 -65.180 23.977 1.00 49.29 87 PRO C C 1
ATOM 3394 O O . PRO C 1 87 ? 37.729 -64.053 24.206 1.00 45.10 87 PRO C O 1
ATOM 3398 N N . SER C 1 88 ? 38.821 -65.480 22.856 1.00 46.31 88 SER C N 1
ATOM 3399 C CA . SER C 1 88 ? 39.117 -64.439 21.879 1.00 49.71 88 SER C CA 1
ATOM 3400 C C . SER C 1 88 ? 37.889 -64.063 21.048 1.00 50.19 88 SER C C 1
ATOM 3401 O O . SER C 1 88 ? 37.677 -62.894 20.728 1.00 48.90 88 SER C O 1
ATOM 3404 N N . ASN C 1 89 ? 37.069 -65.051 20.723 1.00 47.53 89 ASN C N 1
ATOM 3405 C CA . ASN C 1 89 ? 35.895 -64.797 19.899 1.00 51.30 89 ASN C CA 1
ATOM 3406 C C . ASN C 1 89 ? 34.595 -64.787 20.693 1.00 55.13 89 ASN C C 1
ATOM 3407 O O . ASN C 1 89 ? 33.663 -65.522 20.375 1.00 57.15 89 ASN C O 1
ATOM 3412 N N . ARG C 1 90 ? 34.548 -63.961 21.735 1.00 60.20 90 ARG C N 1
ATOM 3413 C CA . ARG C 1 90 ? 33.309 -63.688 22.454 1.00 63.00 90 ARG C CA 1
ATOM 3414 C C . ARG C 1 90 ? 32.326 -62.988 21.528 1.00 64.37 90 ARG C C 1
ATOM 3415 O O . ARG C 1 90 ? 32.733 -62.361 20.550 1.00 67.64 90 ARG C O 1
ATOM 3423 N N . GLY C 1 91 ? 31.036 -63.068 21.846 1.00 63.45 91 GLY C N 1
ATOM 3424 C CA . GLY C 1 91 ? 30.035 -62.338 21.087 1.00 64.83 91 GLY C CA 1
ATOM 3425 C C . GLY C 1 91 ? 28.598 -62.771 21.300 1.00 64.65 91 GLY C C 1
ATOM 3426 O O . GLY C 1 91 ? 28.234 -63.286 22.355 1.00 63.90 91 GLY C O 1
ATOM 3427 N N . ILE C 1 92 ? 27.773 -62.543 20.286 1.00 64.00 92 ILE C N 1
ATOM 3428 C CA . ILE C 1 92 ? 26.385 -62.968 20.324 1.00 66.03 92 ILE C CA 1
ATOM 3429 C C . ILE C 1 92 ? 26.220 -64.241 19.510 1.00 65.84 92 ILE C C 1
ATOM 3430 O O . ILE C 1 92 ? 26.476 -64.257 18.309 1.00 72.15 92 ILE C O 1
ATOM 3435 N N . GLY C 1 93 ? 25.799 -65.312 20.167 1.00 66.32 93 GLY C N 1
ATOM 3436 C CA . GLY C 1 93 ? 25.471 -66.540 19.472 1.00 68.39 93 GLY C CA 1
ATOM 3437 C C . GLY C 1 93 ? 23.969 -66.635 19.289 1.00 73.27 93 GLY C C 1
ATOM 3438 O O . GLY C 1 93 ? 23.212 -65.846 19.869 1.00 67.20 93 GLY C O 1
ATOM 3439 N N . ILE C 1 94 ? 23.525 -67.596 18.486 1.00 70.56 94 ILE C N 1
ATOM 3440 C CA . ILE C 1 94 ? 22.093 -67.780 18.283 1.00 73.78 94 ILE C CA 1
ATOM 3441 C C . ILE C 1 94 ? 21.603 -69.171 18.686 1.00 72.58 94 ILE C C 1
ATOM 3442 O O . ILE C 1 94 ? 22.145 -70.193 18.251 1.00 71.73 94 ILE C O 1
ATOM 3447 N N . LEU C 1 95 ? 20.589 -69.194 19.545 1.00 70.23 95 LEU C N 1
ATOM 3448 C CA . LEU C 1 95 ? 19.886 -70.425 19.858 1.00 72.53 95 LEU C CA 1
ATOM 3449 C C . LEU C 1 95 ? 18.540 -70.378 19.145 1.00 78.57 95 LEU C C 1
ATOM 3450 O O . LEU C 1 95 ? 17.692 -69.534 19.454 1.00 76.26 95 LEU C O 1
ATOM 3455 N N . HIS C 1 96 ? 18.358 -71.273 18.176 1.00 79.99 96 HIS C N 1
ATOM 3456 C CA . HIS C 1 96 ? 17.114 -71.339 17.412 1.00 85.36 96 HIS C CA 1
ATOM 3457 C C . HIS C 1 96 ? 16.200 -72.440 17.959 1.00 85.40 96 HIS C C 1
ATOM 3458 O O . HIS C 1 96 ? 16.664 -73.543 18.259 1.00 81.81 96 HIS C O 1
ATOM 3465 N N . VAL C 1 97 ? 14.910 -72.127 18.086 1.00 83.91 97 VAL C N 1
ATOM 3466 C CA . VAL C 1 97 ? 13.931 -73.041 18.679 1.00 84.34 97 VAL C CA 1
ATOM 3467 C C . VAL C 1 97 ? 14.187 -74.511 18.360 1.00 85.39 97 VAL C C 1
ATOM 3468 O O . VAL C 1 97 ? 14.112 -75.370 19.239 1.00 85.44 97 VAL C O 1
ATOM 3472 N N . SER C 1 98 ? 14.478 -74.797 17.098 1.00 82.01 98 SER C N 1
ATOM 3473 C CA . SER C 1 98 ? 14.719 -76.168 16.668 1.00 85.38 98 SER C CA 1
ATOM 3474 C C . SER C 1 98 ? 15.790 -76.863 17.508 1.00 81.80 98 SER C C 1
ATOM 3475 O O . SER C 1 98 ? 15.711 -78.064 17.761 1.00 85.24 98 SER C O 1
ATOM 3478 N N . ASN C 1 99 ? 16.786 -76.098 17.943 1.00 78.05 99 ASN C N 1
ATOM 3479 C CA . ASN C 1 99 ? 17.934 -76.649 18.651 1.00 80.28 99 ASN C CA 1
ATOM 3480 C C . ASN C 1 99 ? 17.798 -76.548 20.174 1.00 79.66 99 ASN C C 1
ATOM 3481 O O . ASN C 1 99 ? 18.778 -76.311 20.885 1.00 75.85 99 ASN C O 1
ATOM 3486 N N . VAL C 1 100 ? 16.584 -76.745 20.675 1.00 82.27 100 VAL C N 1
ATOM 3487 C CA . VAL C 1 100 ? 16.291 -76.458 22.076 1.00 76.28 100 VAL C CA 1
ATOM 3488 C C . VAL C 1 100 ? 16.073 -77.682 22.968 1.00 79.17 100 VAL C C 1
ATOM 3489 O O . VAL C 1 100 ? 16.452 -77.660 24.142 1.00 79.41 100 VAL C O 1
ATOM 3493 N N . ASP C 1 101 ? 15.472 -78.744 22.431 1.00 84.29 101 ASP C N 1
ATOM 3494 C CA . ASP C 1 101 ? 15.151 -79.910 23.259 1.00 85.24 101 ASP C CA 1
ATOM 3495 C C . ASP C 1 101 ? 14.945 -81.200 22.466 1.00 89.23 101 ASP C C 1
ATOM 3496 O O . ASP C 1 101 ? 14.633 -82.241 23.043 1.00 94.36 101 ASP C O 1
ATOM 3501 N N . GLU C 1 102 ? 15.112 -81.131 21.150 1.00 92.60 102 GLU C N 1
ATOM 3502 C CA . GLU C 1 102 ? 14.941 -82.305 20.292 1.00 101.34 102 GLU C CA 1
ATOM 3503 C C . GLU C 1 102 ? 13.466 -82.649 20.067 1.00 107.35 102 GLU C C 1
ATOM 3504 O O . GLU C 1 102 ? 13.112 -83.296 19.078 1.00 106.59 102 GLU C O 1
ATOM 3510 N N . GLY C 1 103 ? 12.611 -82.223 20.991 1.00 105.31 103 GLY C N 1
ATOM 3511 C CA . GLY C 1 103 ? 11.184 -82.428 20.847 1.00 105.23 103 GLY C CA 1
ATOM 3512 C C . GLY C 1 103 ? 10.584 -81.299 20.040 1.00 107.44 103 GLY C C 1
ATOM 3513 O O . GLY C 1 103 ? 11.187 -80.815 19.082 0.00 109.05 103 GLY C O 1
ATOM 3514 N N . TYR C 1 104 ? 9.388 -80.881 20.428 1.00 108.45 104 TYR C N 1
ATOM 3515 C CA . TYR C 1 104 ? 8.751 -79.727 19.816 1.00 114.06 104 TYR C CA 1
ATOM 3516 C C . TYR C 1 104 ? 8.560 -78.637 20.864 1.00 115.44 104 TYR C C 1
ATOM 3517 O O . TYR C 1 104 ? 8.214 -78.923 22.012 1.00 114.92 104 TYR C O 1
ATOM 3526 N N . VAL C 1 105 ? 8.807 -77.391 20.468 1.00 115.94 105 VAL C N 1
ATOM 3527 C CA . VAL C 1 105 ? 8.625 -76.244 21.350 1.00 114.81 105 VAL C CA 1
ATOM 3528 C C . VAL C 1 105 ? 8.168 -75.050 20.524 1.00 115.46 105 VAL C C 1
ATOM 3529 O O . VAL C 1 105 ? 8.942 -74.497 19.742 1.00 115.08 105 VAL C O 1
ATOM 3533 N N . LYS C 1 106 ? 6.907 -74.661 20.689 1.00 116.74 106 LYS C N 1
ATOM 3534 C CA . LYS C 1 106 ? 6.344 -73.577 19.893 1.00 118.31 106 LYS C CA 1
ATOM 3535 C C . LYS C 1 106 ? 7.100 -72.274 20.120 1.00 117.40 106 LYS C C 1
ATOM 3536 O O . LYS C 1 106 ? 7.846 -71.817 19.250 1.00 115.27 106 LYS C O 1
ATOM 3542 N N . GLU C 1 107 ? 6.903 -71.679 21.290 1.00 115.71 107 GLU C N 1
ATOM 3543 C CA . GLU C 1 107 ? 7.596 -70.446 21.634 1.00 109.87 107 GLU C CA 1
ATOM 3544 C C . GLU C 1 107 ? 9.052 -70.741 21.950 1.00 104.40 107 GLU C C 1
ATOM 3545 O O . GLU C 1 107 ? 9.404 -71.863 22.313 1.00 102.16 107 GLU C O 1
ATOM 3551 N N . ILE C 1 108 ? 9.898 -69.731 21.796 1.00 102.48 108 ILE C N 1
ATOM 3552 C CA . ILE C 1 108 ? 11.277 -69.838 22.240 1.00 96.73 108 ILE C CA 1
ATOM 3553 C C . ILE C 1 108 ? 11.364 -69.264 23.648 1.00 91.26 108 ILE C C 1
ATOM 3554 O O . ILE C 1 108 ? 12.377 -69.400 24.334 0.00 88.15 108 ILE C O 1
ATOM 3559 N N . SER C 1 109 ? 10.278 -68.622 24.066 1.00 92.78 109 SER C N 1
ATOM 3560 C CA . SER C 1 109 ? 10.160 -68.090 25.415 1.00 92.48 109 SER C CA 1
ATOM 3561 C C . SER C 1 109 ? 9.702 -69.203 26.344 1.00 88.53 109 SER C C 1
ATOM 3562 O O . SER C 1 109 ? 9.786 -69.082 27.564 1.00 86.05 109 SER C O 1
ATOM 3565 N N . GLU C 1 110 ? 9.211 -70.287 25.752 1.00 90.50 110 GLU C N 1
ATOM 3566 C CA . GLU C 1 110 ? 8.784 -71.455 26.512 1.00 91.60 110 GLU C CA 1
ATOM 3567 C C . GLU C 1 110 ? 10.001 -72.289 26.909 1.00 90.20 110 GLU C C 1
ATOM 3568 O O . GLU C 1 110 ? 9.883 -73.284 27.629 1.00 88.69 110 GLU C O 1
ATOM 3574 N N . ALA C 1 111 ? 11.173 -71.868 26.443 1.00 86.48 111 ALA C N 1
ATOM 3575 C CA . ALA C 1 111 ? 12.404 -72.612 26.686 1.00 82.77 111 ALA C CA 1
ATOM 3576 C C . ALA C 1 111 ? 13.457 -71.793 27.441 1.00 76.70 111 ALA C C 1
ATOM 3577 O O . ALA C 1 111 ? 14.144 -72.307 28.323 1.00 69.04 111 ALA C O 1
ATOM 3579 N N . VAL C 1 112 ? 13.584 -70.521 27.087 1.00 74.99 112 VAL C N 1
ATOM 3580 C CA . VAL C 1 112 ? 14.618 -69.676 27.661 1.00 68.27 112 VAL C CA 1
ATOM 3581 C C . VAL C 1 112 ? 14.056 -68.280 27.878 1.00 70.37 112 VAL C C 1
ATOM 3582 O O . VAL C 1 112 ? 13.266 -67.798 27.069 1.00 80.14 112 VAL C O 1
ATOM 3586 N N . GLY C 1 113 ? 14.454 -67.633 28.969 1.00 62.91 113 GLY C N 1
ATOM 3587 C CA . GLY C 1 113 ? 13.916 -66.328 29.309 1.00 60.20 113 GLY C CA 1
ATOM 3588 C C . GLY C 1 113 ? 14.908 -65.187 29.171 1.00 62.41 113 GLY C C 1
ATOM 3589 O O . GLY C 1 113 ? 16.121 -65.404 29.125 1.00 57.06 113 GLY C O 1
ATOM 3590 N N . TYR C 1 114 ? 14.393 -63.961 29.109 1.00 59.18 114 TYR C N 1
ATOM 3591 C CA . TYR C 1 114 ? 15.254 -62.785 29.007 1.00 59.23 114 TYR C CA 1
ATOM 3592 C C . TYR C 1 114 ? 16.123 -62.632 30.267 1.00 55.87 114 TYR C C 1
ATOM 3593 O O . TYR C 1 114 ? 15.617 -62.645 31.381 1.00 55.34 114 TYR C O 1
ATOM 3602 N N . LEU C 1 115 ? 17.432 -62.496 30.066 1.00 58.26 115 LEU C N 1
ATOM 3603 C CA . LEU C 1 115 ? 18.399 -62.341 31.154 1.00 55.30 115 LEU C CA 1
ATOM 3604 C C . LEU C 1 115 ? 18.696 -63.663 31.871 1.00 56.41 115 LEU C C 1
ATOM 3605 O O . LEU C 1 115 ? 19.232 -63.674 32.981 1.00 53.13 115 LEU C O 1
ATOM 3610 N N . ASP C 1 116 ? 18.349 -64.776 31.235 1.00 51.72 116 ASP C N 1
ATOM 3611 C CA . ASP C 1 116 ? 18.606 -66.078 31.824 1.00 50.16 116 ASP C CA 1
ATOM 3612 C C . ASP C 1 116 ? 20.048 -66.444 31.625 1.00 55.64 116 ASP C C 1
ATOM 3613 O O . ASP C 1 116 ? 20.625 -66.132 30.584 1.00 58.64 116 ASP C O 1
ATOM 3618 N N . ILE C 1 117 ? 20.636 -67.123 32.605 1.00 49.43 117 ILE C N 1
ATOM 3619 C CA . ILE C 1 117 ? 21.951 -67.706 32.383 1.00 46.53 117 ILE C CA 1
ATOM 3620 C C . ILE C 1 117 ? 21.819 -69.127 31.861 1.00 45.04 117 ILE C C 1
ATOM 3621 O O . ILE C 1 117 ? 20.957 -69.891 32.284 1.00 45.75 117 ILE C O 1
ATOM 3626 N N . LEU C 1 118 ? 22.710 -69.481 30.948 1.00 45.87 118 LEU C N 1
ATOM 3627 C CA . LEU C 1 118 ? 22.516 -70.654 30.140 1.00 45.73 118 LEU C CA 1
ATOM 3628 C C . LEU C 1 118 ? 23.851 -71.320 29.827 1.00 47.92 118 LEU C C 1
ATOM 3629 O O . LEU C 1 118 ? 24.896 -70.669 29.724 1.00 44.91 118 LEU C O 1
ATOM 3634 N N . LYS C 1 119 ? 23.788 -72.633 29.677 1.00 50.98 119 LYS C N 1
ATOM 3635 C CA . LYS C 1 119 ? 24.926 -73.466 29.331 1.00 49.64 119 LYS C CA 1
ATOM 3636 C C . LYS C 1 119 ? 24.574 -74.145 28.001 1.00 51.77 119 LYS C C 1
ATOM 3637 O O . LYS C 1 119 ? 23.525 -74.772 27.894 1.00 50.12 119 LYS C O 1
ATOM 3643 N N . ALA C 1 120 ? 25.418 -73.996 26.979 1.00 56.16 120 ALA C N 1
ATOM 3644 C CA . ALA C 1 120 ? 25.079 -74.520 25.642 1.00 56.51 120 ALA C CA 1
ATOM 3645 C C . ALA C 1 120 ? 26.203 -75.233 24.904 1.00 56.89 120 ALA C C 1
ATOM 3646 O O . ALA C 1 120 ? 27.352 -75.246 25.340 1.00 56.83 120 ALA C O 1
ATOM 3648 N N . ARG C 1 121 ? 25.854 -75.823 23.765 1.00 58.22 121 ARG C N 1
ATOM 3649 C CA . ARG C 1 121 ? 26.864 -76.346 22.857 1.00 61.58 121 ARG C CA 1
ATOM 3650 C C . ARG C 1 121 ? 26.941 -75.577 21.530 1.00 61.53 121 ARG C C 1
ATOM 3651 O O . ARG C 1 121 ? 25.922 -75.235 20.927 1.00 61.96 121 ARG C O 1
ATOM 3659 N N . VAL C 1 122 ? 28.167 -75.300 21.095 1.00 60.83 122 VAL C N 1
ATOM 3660 C CA . VAL C 1 122 ? 28.404 -74.700 19.791 1.00 63.38 122 VAL C CA 1
ATOM 3661 C C . VAL C 1 122 ? 28.384 -75.797 18.727 1.00 61.37 122 VAL C C 1
ATOM 3662 O O . VAL C 1 122 ? 29.148 -76.765 18.801 1.00 60.09 122 VAL C O 1
ATOM 3666 N N . ILE C 1 123 ? 27.498 -75.643 17.748 1.00 65.41 123 ILE C N 1
ATOM 3667 C CA . ILE C 1 123 ? 27.325 -76.638 16.691 1.00 68.98 123 ILE C CA 1
ATOM 3668 C C . ILE C 1 123 ? 27.758 -76.126 15.323 1.00 68.20 123 ILE C C 1
ATOM 3669 O O . ILE C 1 123 ? 27.857 -76.897 14.374 1.00 68.74 123 ILE C O 1
ATOM 3674 N N . GLY C 1 124 ? 28.011 -74.827 15.225 1.00 70.82 124 GLY C N 1
ATOM 3675 C CA . GLY C 1 124 ? 28.454 -74.236 13.975 1.00 76.50 124 GLY C CA 1
ATOM 3676 C C . GLY C 1 124 ? 29.051 -72.852 14.140 1.00 80.71 124 GLY C C 1
ATOM 3677 O O . GLY C 1 124 ? 28.934 -72.231 15.199 1.00 78.63 124 GLY C O 1
ATOM 3678 N N . ASP C 1 125 ? 29.690 -72.369 13.079 1.00 83.68 125 ASP C N 1
ATOM 3679 C CA . ASP C 1 125 ? 30.370 -71.077 13.094 1.00 84.05 125 ASP C CA 1
ATOM 3680 C C . ASP C 1 125 ? 29.466 -69.948 13.579 1.00 83.23 125 ASP C C 1
ATOM 3681 O O . ASP C 1 125 ? 28.257 -70.121 13.731 1.00 79.06 125 ASP C O 1
ATOM 3686 N N . ASN C 1 126 ? 30.065 -68.787 13.817 1.00 84.09 126 ASN C N 1
ATOM 3687 C CA . ASN C 1 126 ? 29.321 -67.623 14.285 1.00 82.60 126 ASN C CA 1
ATOM 3688 C C . ASN C 1 126 ? 28.597 -67.907 15.588 1.00 79.72 126 ASN C C 1
ATOM 3689 O O . ASN C 1 126 ? 27.707 -67.152 15.982 1.00 76.25 126 ASN C O 1
ATOM 3694 N N . LEU C 1 127 ? 28.978 -69.004 16.241 1.00 78.79 127 LEU C N 1
ATOM 3695 C CA . LEU C 1 127 ? 28.395 -69.400 17.523 1.00 78.41 127 LEU C CA 1
ATOM 3696 C C . LEU C 1 127 ? 26.951 -69.912 17.420 1.00 77.49 127 LEU C C 1
ATOM 3697 O O . LEU C 1 127 ? 26.050 -69.375 18.071 1.00 76.99 127 LEU C O 1
ATOM 3702 N N . ARG C 1 128 ? 26.722 -70.940 16.608 1.00 74.18 128 ARG C N 1
ATOM 3703 C CA . ARG C 1 128 ? 25.412 -71.579 16.586 1.00 75.23 128 ARG C CA 1
ATOM 3704 C C . ARG C 1 128 ? 25.279 -72.446 17.838 1.00 68.98 128 ARG C C 1
ATOM 3705 O O . ARG C 1 128 ? 26.116 -73.313 18.088 1.00 63.07 128 ARG C O 1
ATOM 3713 N N . LEU C 1 129 ? 24.233 -72.205 18.627 1.00 66.53 129 LEU C N 1
ATOM 3714 C CA . LEU C 1 129 ? 24.079 -72.885 19.914 1.00 68.51 129 LEU C CA 1
ATOM 3715 C C . LEU C 1 129 ? 22.980 -73.946 19.931 1.00 67.60 129 LEU C C 1
ATOM 3716 O O . LEU C 1 129 ? 21.957 -73.815 19.260 1.00 69.57 129 LEU C O 1
ATOM 3721 N N . SER C 1 130 ? 23.215 -75.003 20.703 1.00 66.48 130 SER C N 1
ATOM 3722 C CA . SER C 1 130 ? 22.214 -76.035 20.941 1.00 70.24 130 SER C CA 1
ATOM 3723 C C . SER C 1 130 ? 22.110 -76.329 22.430 1.00 71.90 130 SER C C 1
ATOM 3724 O O . SER C 1 130 ? 23.122 -76.366 23.132 1.00 67.31 130 SER C O 1
ATOM 3727 N N . THR C 1 131 ? 20.889 -76.551 22.907 1.00 71.30 131 THR C N 1
ATOM 3728 C CA . THR C 1 131 ? 20.678 -76.906 24.305 1.00 66.50 131 THR C CA 1
ATOM 3729 C C . THR C 1 131 ? 19.967 -78.254 24.454 1.00 68.08 131 THR C C 1
ATOM 3730 O O . THR C 1 131 ? 19.371 -78.539 25.493 1.00 65.91 131 THR C O 1
ATOM 3734 N N . LYS C 1 132 ? 20.049 -79.087 23.419 1.00 72.60 132 LYS C N 1
ATOM 3735 C CA . LYS C 1 132 ? 19.316 -80.355 23.394 1.00 74.18 132 LYS C CA 1
ATOM 3736 C C . LYS C 1 132 ? 19.746 -81.327 24.491 1.00 68.52 132 LYS C C 1
ATOM 3737 O O . LYS C 1 132 ? 18.914 -82.018 25.071 1.00 67.82 132 LYS C O 1
ATOM 3743 N N . GLU C 1 133 ? 21.043 -81.377 24.772 1.00 65.13 133 GLU C N 1
ATOM 3744 C CA . GLU C 1 133 ? 21.567 -82.298 25.779 1.00 67.80 133 GLU C CA 1
ATOM 3745 C C . GLU C 1 133 ? 20.985 -82.033 27.166 1.00 67.44 133 GLU C C 1
ATOM 3746 O O . GLU C 1 133 ? 20.463 -80.946 27.437 1.00 63.63 133 GLU C O 1
ATOM 3752 N N . GLU C 1 134 ? 21.067 -83.040 28.033 1.00 65.42 134 GLU C N 1
ATOM 3753 C CA . GLU C 1 134 ? 20.574 -82.918 29.399 1.00 67.16 134 GLU C CA 1
ATOM 3754 C C . GLU C 1 134 ? 21.408 -81.900 30.167 1.00 64.83 134 GLU C C 1
ATOM 3755 O O . GLU C 1 134 ? 20.884 -81.130 30.967 1.00 64.81 134 GLU C O 1
ATOM 3761 N N . GLU C 1 135 ? 22.711 -81.915 29.902 1.00 67.24 135 GLU C N 1
ATOM 3762 C CA . GLU C 1 135 ? 23.665 -80.952 30.440 1.00 61.50 135 GLU C CA 1
ATOM 3763 C C . GLU C 1 135 ? 23.224 -79.515 30.216 1.00 58.63 135 GLU C C 1
ATOM 3764 O O . GLU C 1 135 ? 23.303 -78.683 31.113 1.00 57.83 135 GLU C O 1
ATOM 3770 N N . MET C 1 136 ? 22.778 -79.223 29.002 1.00 56.26 136 MET C N 1
ATOM 3771 C CA . MET C 1 136 ? 22.536 -77.843 28.610 1.00 59.89 136 MET C CA 1
ATOM 3772 C C . MET C 1 136 ? 21.169 -77.375 29.061 1.00 56.82 136 MET C C 1
ATOM 3773 O O . MET C 1 136 ? 20.320 -78.182 29.429 1.00 56.61 136 MET C O 1
ATOM 3778 N N . GLY C 1 137 ? 20.971 -76.063 29.027 1.00 54.54 137 GLY C N 1
ATOM 3779 C CA . GLY C 1 137 ? 19.738 -75.458 29.480 1.00 55.98 137 GLY C CA 1
ATOM 3780 C C . GLY C 1 137 ? 20.014 -74.252 30.353 1.00 56.26 137 GLY C C 1
ATOM 3781 O O . GLY C 1 137 ? 21.167 -73.830 30.507 1.00 53.44 137 GLY C O 1
ATOM 3782 N N . VAL C 1 138 ? 18.948 -73.693 30.917 1.00 53.15 138 VAL C N 1
ATOM 3783 C CA . VAL C 1 138 ? 19.062 -72.573 31.838 1.00 54.93 138 VAL C CA 1
ATOM 3784 C C . VAL C 1 138 ? 19.731 -73.042 33.131 1.00 50.97 138 VAL C C 1
ATOM 3785 O O . VAL C 1 138 ? 19.452 -74.138 33.615 1.00 54.12 138 VAL C O 1
ATOM 3789 N N . LEU C 1 139 ? 20.630 -72.221 33.666 1.00 46.54 139 LEU C N 1
ATOM 3790 C CA . LEU C 1 139 ? 21.298 -72.521 34.933 1.00 53.01 139 LEU C CA 1
ATOM 3791 C C . LEU C 1 139 ? 20.773 -71.595 36.033 1.00 49.02 139 LEU C C 1
ATOM 3792 O O . LEU C 1 139 ? 21.033 -71.790 37.225 1.00 44.89 139 LEU C O 1
ATOM 3797 N N . ARG C 1 140 ? 20.014 -70.593 35.621 1.00 46.33 140 ARG C N 1
ATOM 3798 C CA . ARG C 1 140 ? 19.616 -69.547 36.534 1.00 52.13 140 ARG C CA 1
ATOM 3799 C C . ARG C 1 140 ? 18.601 -68.658 35.846 1.00 54.91 140 ARG C C 1
ATOM 3800 O O . ARG C 1 140 ? 18.891 -68.044 34.810 1.00 54.31 140 ARG C O 1
ATOM 3808 N N . ALA C 1 141 ? 17.403 -68.603 36.414 1.00 53.83 141 ALA C N 1
ATOM 3809 C CA . ALA C 1 141 ? 16.339 -67.789 35.852 1.00 58.57 141 ALA C CA 1
ATOM 3810 C C . ALA C 1 141 ? 15.824 -66.848 36.915 1.00 60.56 141 ALA C C 1
ATOM 3811 O O . ALA C 1 141 ? 15.703 -67.228 38.076 1.00 64.07 141 ALA C O 1
ATOM 3813 N N . LEU C 1 142 ? 15.553 -65.611 36.524 1.00 57.54 142 LEU C N 1
ATOM 3814 C CA . LEU C 1 142 ? 14.902 -64.676 37.418 1.00 64.21 142 LEU C CA 1
ATOM 3815 C C . LEU C 1 142 ? 13.402 -64.742 37.176 1.00 69.47 142 LEU C C 1
ATOM 3816 O O . LEU C 1 142 ? 12.948 -65.241 36.142 1.00 71.62 142 LEU C O 1
ATOM 3821 N N . CYS C 1 143 ? 12.630 -64.242 38.132 1.00 70.96 143 CYS C N 1
ATOM 3822 C CA . CYS C 1 143 ? 11.185 -64.286 38.010 1.00 74.07 143 CYS C CA 1
ATOM 3823 C C . CYS C 1 143 ? 10.704 -63.244 37.016 1.00 73.46 143 CYS C C 1
ATOM 3824 O O . CYS C 1 143 ? 11.287 -62.165 36.913 1.00 72.81 143 CYS C O 1
ATOM 3827 N N . SER C 1 144 ? 9.642 -63.586 36.287 1.00 79.18 144 SER C N 1
ATOM 3828 C CA . SER C 1 144 ? 8.960 -62.654 35.393 1.00 77.75 144 SER C CA 1
ATOM 3829 C C . SER C 1 144 ? 8.379 -61.499 36.190 1.00 77.47 144 SER C C 1
ATOM 3830 O O . SER C 1 144 ? 8.598 -60.331 35.861 1.00 73.35 144 SER C O 1
ATOM 3833 N N . ASN C 1 145 ? 7.634 -61.840 37.239 1.00 78.58 145 ASN C N 1
ATOM 3834 C CA . ASN C 1 145 ? 6.980 -60.840 38.075 1.00 75.88 145 ASN C CA 1
ATOM 3835 C C . ASN C 1 145 ? 7.934 -60.047 38.960 1.00 77.49 145 ASN C C 1
ATOM 3836 O O . ASN C 1 145 ? 8.122 -58.844 38.756 1.00 75.33 145 ASN C O 1
ATOM 3841 N N . CYS C 1 146 ? 8.528 -60.716 39.946 1.00 77.51 146 CYS C N 1
ATOM 3842 C CA . CYS C 1 146 ? 9.282 -60.007 40.980 1.00 77.22 146 CYS C CA 1
ATOM 3843 C C . CYS C 1 146 ? 10.805 -60.005 40.796 1.00 77.39 146 CYS C C 1
ATOM 3844 O O . CYS C 1 146 ? 11.520 -59.366 41.574 1.00 79.45 146 CYS C O 1
ATOM 3847 N N . LYS C 1 147 ? 11.293 -60.719 39.782 1.00 74.41 147 LYS C N 1
ATOM 3848 C CA . LYS C 1 147 ? 12.714 -60.689 39.418 1.00 71.55 147 LYS C CA 1
ATOM 3849 C C . LYS C 1 147 ? 13.613 -61.498 40.346 1.00 72.51 147 LYS C C 1
ATOM 3850 O O . LYS C 1 147 ? 14.835 -61.507 40.182 1.00 70.13 147 LYS C O 1
ATOM 3856 N N . THR C 1 148 ? 13.009 -62.173 41.318 1.00 73.96 148 THR C N 1
ATOM 3857 C CA . THR C 1 148 ? 13.748 -63.046 42.221 1.00 68.13 148 THR C CA 1
ATOM 3858 C C . THR C 1 148 ? 14.377 -64.210 41.454 1.00 64.47 148 THR C C 1
ATOM 3859 O O . THR C 1 148 ? 13.808 -64.697 40.477 1.00 61.70 148 THR C O 1
ATOM 3863 N N . GLU C 1 149 ? 15.557 -64.644 41.888 1.00 63.07 149 GLU C N 1
ATOM 3864 C CA . GLU C 1 149 ? 16.155 -65.856 41.342 1.00 59.84 149 GLU C CA 1
ATOM 3865 C C . GLU C 1 149 ? 15.242 -67.024 41.668 1.00 57.99 149 GLU C C 1
ATOM 3866 O O . GLU C 1 149 ? 14.889 -67.240 42.822 1.00 63.53 149 GLU C O 1
ATOM 3872 N N . MET C 1 150 ? 14.849 -67.776 40.652 1.00 56.67 150 MET C N 1
ATOM 3873 C CA . MET C 1 150 ? 13.918 -68.872 40.861 1.00 60.36 150 MET C CA 1
ATOM 3874 C C . MET C 1 150 ? 14.636 -70.114 41.332 1.00 58.48 150 MET C C 1
ATOM 3875 O O . MET C 1 150 ? 15.822 -70.280 41.071 1.00 65.07 150 MET C O 1
ATOM 3880 N N . VAL C 1 151 ? 13.919 -70.987 42.029 1.00 60.50 151 VAL C N 1
ATOM 3881 C CA . VAL C 1 151 ? 14.510 -72.228 42.516 1.00 62.40 151 VAL C CA 1
ATOM 3882 C C . VAL C 1 151 ? 13.876 -73.432 41.846 1.00 66.07 151 VAL C C 1
ATOM 3883 O O . VAL C 1 151 ? 12.678 -73.438 41.589 1.00 69.68 151 VAL C O 1
ATOM 3887 N N . ARG C 1 152 ? 14.679 -74.451 41.558 1.00 64.08 152 ARG C N 1
ATOM 3888 C CA . ARG C 1 152 ? 14.173 -75.625 40.855 1.00 69.99 152 ARG C CA 1
ATOM 3889 C C . ARG C 1 152 ? 13.338 -76.544 41.747 1.00 74.78 152 ARG C C 1
ATOM 3890 O O . ARG C 1 152 ? 13.805 -77.014 42.787 1.00 69.38 152 ARG C O 1
ATOM 3898 N N . GLU C 1 153 ? 12.101 -76.798 41.329 1.00 75.57 153 GLU C N 1
ATOM 3899 C CA . GLU C 1 153 ? 11.251 -77.772 42.005 1.00 76.93 153 GLU C CA 1
ATOM 3900 C C . GLU C 1 153 ? 10.840 -78.885 41.041 1.00 77.32 153 GLU C C 1
ATOM 3901 O O . GLU C 1 153 ? 9.935 -78.712 40.220 1.00 76.52 153 GLU C O 1
ATOM 3907 N N . GLY C 1 154 ? 11.515 -80.027 41.147 1.00 73.03 154 GLY C N 1
ATOM 3908 C CA . GLY C 1 154 ? 11.313 -81.124 40.221 1.00 79.97 154 GLY C CA 1
ATOM 3909 C C . GLY C 1 154 ? 11.907 -80.802 38.864 1.00 81.77 154 GLY C C 1
ATOM 3910 O O . GLY C 1 154 ? 13.126 -80.714 38.716 1.00 82.66 154 GLY C O 1
ATOM 3911 N N . ASP C 1 155 ? 11.044 -80.630 37.868 1.00 82.02 155 ASP C N 1
ATOM 3912 C CA . ASP C 1 155 ? 11.480 -80.182 36.550 1.00 85.72 155 ASP C CA 1
ATOM 3913 C C . ASP C 1 155 ? 10.723 -78.911 36.176 1.00 85.20 155 ASP C C 1
ATOM 3914 O O . ASP C 1 155 ? 10.236 -78.756 35.052 1.00 80.20 155 ASP C O 1
ATOM 3919 N N . ILE C 1 156 ? 10.641 -78.004 37.143 1.00 80.74 156 ILE C N 1
ATOM 3920 C CA . ILE C 1 156 ? 9.908 -76.761 36.997 1.00 78.60 156 ILE C CA 1
ATOM 3921 C C . ILE C 1 156 ? 10.610 -75.695 37.833 1.00 75.62 156 ILE C C 1
ATOM 3922 O O . ILE C 1 156 ? 11.315 -76.019 38.788 1.00 76.31 156 ILE C O 1
ATOM 3927 N N . LEU C 1 157 ? 10.437 -74.430 37.464 1.00 74.30 157 LEU C N 1
ATOM 3928 C CA . LEU C 1 157 ? 11.029 -73.332 38.223 1.00 73.08 157 LEU C CA 1
ATOM 3929 C C . LEU C 1 157 ? 9.954 -72.502 38.919 1.00 69.68 157 LEU C C 1
ATOM 3930 O O . LEU C 1 157 ? 9.051 -71.977 38.273 1.00 72.50 157 LEU C O 1
ATOM 3935 N N . LYS C 1 158 ? 10.058 -72.388 40.238 1.00 70.01 158 LYS C N 1
ATOM 3936 C CA . LYS C 1 158 ? 9.080 -71.642 41.024 1.00 73.70 158 LYS C CA 1
ATOM 3937 C C . LYS C 1 158 ? 9.736 -70.485 41.760 1.00 67.02 158 LYS C C 1
ATOM 3938 O O . LYS C 1 158 ? 10.784 -70.649 42.380 1.00 68.44 158 LYS C O 1
ATOM 3944 N N . CYS C 1 159 ? 9.113 -69.318 41.708 1.00 63.94 159 CYS C N 1
ATOM 3945 C CA . CYS C 1 159 ? 9.618 -68.203 42.474 1.00 67.28 159 CYS C CA 1
ATOM 3946 C C . CYS C 1 159 ? 9.447 -68.482 43.969 1.00 72.27 159 CYS C C 1
ATOM 3947 O O . CYS C 1 159 ? 8.337 -68.707 44.438 1.00 74.94 159 CYS C O 1
ATOM 3950 N N . PRO C 1 160 ? 10.556 -68.494 44.719 1.00 70.25 160 PRO C N 1
ATOM 3951 C CA . PRO C 1 160 ? 10.485 -68.686 46.172 1.00 77.45 160 PRO C CA 1
ATOM 3952 C C . PRO C 1 160 ? 9.767 -67.531 46.861 1.00 77.68 160 PRO C C 1
ATOM 3953 O O . PRO C 1 160 ? 9.190 -67.711 47.939 1.00 78.18 160 PRO C O 1
ATOM 3957 N N . GLU C 1 161 ? 9.805 -66.356 46.242 1.00 71.80 161 GLU C N 1
ATOM 3958 C CA . GLU C 1 161 ? 9.263 -65.156 46.867 1.00 77.86 161 GLU C CA 1
ATOM 3959 C C . GLU C 1 161 ? 7.797 -64.909 46.516 1.00 79.39 161 GLU C C 1
ATOM 3960 O O . GLU C 1 161 ? 6.974 -64.691 47.403 1.00 83.48 161 GLU C O 1
ATOM 3966 N N . CYS C 1 162 ? 7.471 -64.943 45.228 1.00 74.81 162 CYS C N 1
ATOM 3967 C CA . CYS C 1 162 ? 6.100 -64.699 44.790 1.00 76.06 162 CYS C CA 1
ATOM 3968 C C . CYS C 1 162 ? 5.312 -65.994 44.581 1.00 78.64 162 CYS C C 1
ATOM 3969 O O . CYS C 1 162 ? 4.101 -66.035 44.805 1.00 82.74 162 CYS C O 1
ATOM 3972 N N . GLY C 1 163 ? 5.999 -67.049 44.154 1.00 77.01 163 GLY C N 1
ATOM 3973 C CA . GLY C 1 163 ? 5.370 -68.349 44.005 1.00 73.83 163 GLY C CA 1
ATOM 3974 C C . GLY C 1 163 ? 5.040 -68.687 42.569 1.00 73.33 163 GLY C C 1
ATOM 3975 O O . GLY C 1 163 ? 4.614 -69.806 42.273 1.00 72.30 163 GLY C O 1
ATOM 3976 N N . ARG C 1 164 ? 5.234 -67.716 41.677 1.00 75.60 164 ARG C N 1
ATOM 3977 C CA . ARG C 1 164 ? 4.972 -67.905 40.252 1.00 72.35 164 ARG C CA 1
ATOM 3978 C C . ARG C 1 164 ? 5.769 -69.075 39.699 1.00 74.94 164 ARG C C 1
ATOM 3979 O O . ARG C 1 164 ? 6.852 -69.397 40.196 1.00 75.87 164 ARG C O 1
ATOM 3987 N N . VAL C 1 165 ? 5.240 -69.709 38.663 1.00 70.33 165 VAL C N 1
ATOM 3988 C CA . VAL C 1 165 ? 5.942 -70.819 38.047 1.00 70.66 165 VAL C CA 1
ATOM 3989 C C . VAL C 1 165 ? 6.314 -70.487 36.606 1.00 76.23 165 VAL C C 1
ATOM 3990 O O . VAL C 1 165 ? 5.584 -69.775 35.913 1.00 74.93 165 VAL C O 1
ATOM 3994 N N . GLU C 1 166 ? 7.474 -70.976 36.178 1.00 73.83 166 GLU C N 1
ATOM 3995 C CA . GLU C 1 166 ? 7.904 -70.854 34.792 1.00 73.59 166 GLU C CA 1
ATOM 3996 C C . GLU C 1 166 ? 8.499 -72.180 34.354 1.00 76.98 166 GLU C C 1
ATOM 3997 O O . GLU C 1 166 ? 9.323 -72.764 35.058 1.00 77.33 166 GLU C O 1
ATOM 4003 N N . LYS C 1 167 ? 8.046 -72.673 33.207 1.00 78.16 167 LYS C N 1
ATOM 4004 C CA . LYS C 1 167 ? 8.589 -73.900 32.656 1.00 76.21 167 LYS C CA 1
ATOM 4005 C C . LYS C 1 167 ? 9.495 -73.535 31.501 1.00 76.55 167 LYS C C 1
ATOM 4006 O O . LYS C 1 167 ? 9.078 -72.841 30.576 1.00 82.34 167 LYS C O 1
ATOM 4012 N N . ARG C 1 168 ? 10.745 -73.978 31.575 1.00 72.03 168 ARG C N 1
ATOM 4013 C CA . ARG C 1 168 ? 11.687 -73.797 30.479 1.00 72.07 168 ARG C CA 1
ATOM 4014 C C . ARG C 1 168 ? 12.683 -74.946 30.417 1.00 67.69 168 ARG C C 1
ATOM 4015 O O . ARG C 1 168 ? 12.594 -75.895 31.193 1.00 65.85 168 ARG C O 1
ATOM 4023 N N . LYS C 1 169 ? 13.618 -74.872 29.475 1.00 68.55 169 LYS C N 1
ATOM 4024 C CA . LYS C 1 169 ? 14.622 -75.924 29.336 1.00 67.41 169 LYS C CA 1
ATOM 4025 C C . LYS C 1 169 ? 15.675 -75.774 30.434 1.00 65.76 169 LYS C C 1
ATOM 4026 O O . LYS C 1 169 ? 16.369 -74.756 30.523 1.00 62.65 169 LYS C O 1
ATOM 4032 N N . ILE C 1 170 ? 15.779 -76.796 31.271 1.00 61.62 170 ILE C N 1
ATOM 4033 C CA . ILE C 1 170 ? 16.575 -76.712 32.479 1.00 58.65 170 ILE C CA 1
ATOM 4034 C C . ILE C 1 170 ? 17.815 -77.569 32.385 1.00 59.11 170 ILE C C 1
ATOM 4035 O O . ILE C 1 170 ? 17.730 -78.779 32.177 1.00 58.78 170 ILE C O 1
ATOM 4040 N N . SER C 1 171 ? 18.972 -76.942 32.549 1.00 57.60 171 SER C N 1
ATOM 4041 C CA . SER C 1 171 ? 20.203 -77.694 32.684 1.00 54.51 171 SER C CA 1
ATOM 4042 C C . SER C 1 171 ? 20.128 -78.533 33.950 1.00 51.79 171 SER C C 1
ATOM 4043 O O . SER C 1 171 ? 19.630 -78.075 34.976 1.00 50.23 171 SER C O 1
ATOM 4046 N N . THR C 1 172 ? 20.620 -79.764 33.869 1.00 52.52 172 THR C N 1
ATOM 4047 C CA . THR C 1 172 ? 20.788 -80.602 35.054 1.00 53.64 172 THR C CA 1
ATOM 4048 C C . THR C 1 172 ? 21.712 -79.936 36.085 1.00 50.89 172 THR C C 1
ATOM 4049 O O . THR C 1 172 ? 21.804 -80.376 37.231 1.00 50.90 172 THR C O 1
ATOM 4053 N N . ASP C 1 173 ? 22.397 -78.873 35.679 1.00 51.02 173 ASP C N 1
ATOM 4054 C CA . ASP C 1 173 ? 23.265 -78.153 36.605 1.00 54.00 173 ASP C CA 1
ATOM 4055 C C . ASP C 1 173 ? 22.609 -76.941 37.283 1.00 50.81 173 ASP C C 1
ATOM 4056 O O . ASP C 1 173 ? 23.254 -76.240 38.066 1.00 50.18 173 ASP C O 1
ATOM 4061 N N . TYR C 1 174 ? 21.328 -76.716 36.998 1.00 51.72 174 TYR C N 1
ATOM 4062 C CA . TYR C 1 174 ? 20.606 -75.559 37.526 1.00 50.25 174 TYR C CA 1
ATOM 4063 C C . TYR C 1 174 ? 20.815 -75.369 39.035 1.00 49.15 174 TYR C C 1
ATOM 4064 O O . TYR C 1 174 ? 20.621 -76.296 39.824 1.00 52.28 174 TYR C O 1
ATOM 4073 N N . GLY C 1 175 ? 21.206 -74.164 39.432 1.00 45.88 175 GLY C N 1
ATOM 4074 C CA . GLY C 1 175 ? 21.337 -73.840 40.844 1.00 46.38 175 GLY C CA 1
ATOM 4075 C C . GLY C 1 175 ? 22.598 -74.334 41.544 1.00 45.12 175 GLY C C 1
ATOM 4076 O O . GLY C 1 175 ? 22.863 -73.961 42.691 1.00 46.18 175 GLY C O 1
ATOM 4077 N N . LYS C 1 176 ? 23.386 -75.164 40.873 1.00 43.64 176 LYS C N 1
ATOM 4078 C CA . LYS C 1 176 ? 24.575 -75.736 41.515 1.00 47.65 176 LYS C CA 1
ATOM 4079 C C . LYS C 1 176 ? 25.748 -74.757 41.626 1.00 44.99 176 LYS C C 1
ATOM 4080 O O . LYS C 1 176 ? 26.689 -74.995 42.379 1.00 41.93 176 LYS C O 1
ATOM 4086 N N . GLY C 1 177 ? 25.684 -73.661 40.873 1.00 42.71 177 GLY C N 1
ATOM 4087 C CA . GLY C 1 177 ? 26.790 -72.725 40.782 1.00 39.12 177 GLY C CA 1
ATOM 4088 C C . GLY C 1 177 ? 27.931 -73.384 40.036 1.00 40.44 177 GLY C C 1
ATOM 4089 O O . GLY C 1 177 ? 29.104 -73.123 40.290 1.00 41.68 177 GLY C O 1
ATOM 4090 N N . GLU C 1 178 ? 27.569 -74.263 39.114 1.00 41.78 178 GLU C N 1
ATOM 4091 C CA . GLU C 1 178 ? 28.542 -75.012 38.341 1.00 45.70 178 GLU C CA 1
ATOM 4092 C C . GLU C 1 178 ? 28.018 -75.233 36.930 1.00 42.84 178 GLU C C 1
ATOM 4093 O O . GLU C 1 178 ? 26.820 -75.104 36.682 1.00 45.57 178 GLU C O 1
ATOM 4099 N N . TRP C 1 179 ? 28.920 -75.555 36.012 1.00 42.52 179 TRP C N 1
ATOM 4100 C CA . TRP C 1 179 ? 28.535 -75.873 34.641 1.00 48.67 179 TRP C CA 1
ATOM 4101 C C . TRP C 1 179 ? 29.590 -76.712 33.931 1.00 50.04 179 TRP C C 1
ATOM 4102 O O . TRP C 1 179 ? 30.740 -76.849 34.380 1.00 45.85 179 TRP C O 1
ATOM 4114 N N . PRO D 2 8 ? 44.057 8.515 34.488 1.00 83.69 8 PRO D N 1
ATOM 4115 C CA . PRO D 2 8 ? 43.545 8.444 35.863 1.00 88.00 8 PRO D CA 1
ATOM 4116 C C . PRO D 2 8 ? 43.100 9.809 36.383 1.00 86.45 8 PRO D C 1
ATOM 4117 O O . PRO D 2 8 ? 41.954 9.957 36.805 1.00 88.23 8 PRO D O 1
ATOM 4121 N N . GLU D 2 9 ? 43.997 10.789 36.359 1.00 84.29 9 GLU D N 1
ATOM 4122 C CA . GLU D 2 9 ? 43.661 12.127 36.826 1.00 84.34 9 GLU D CA 1
ATOM 4123 C C . GLU D 2 9 ? 42.455 12.649 36.059 1.00 85.42 9 GLU D C 1
ATOM 4124 O O . GLU D 2 9 ? 41.440 13.020 36.653 1.00 84.68 9 GLU D O 1
ATOM 4130 N N . LYS D 2 10 ? 42.572 12.667 34.735 1.00 81.93 10 LYS D N 1
ATOM 4131 C CA . LYS D 2 10 ? 41.472 13.067 33.862 1.00 76.39 10 LYS D CA 1
ATOM 4132 C C . LYS D 2 10 ? 41.433 12.177 32.626 1.00 73.12 10 LYS D C 1
ATOM 4133 O O . LYS D 2 10 ? 42.465 11.695 32.159 1.00 71.07 10 LYS D O 1
ATOM 4139 N N . LEU D 2 11 ? 40.234 11.948 32.105 1.00 68.09 11 LEU D N 1
ATOM 4140 C CA . LEU D 2 11 ? 40.076 11.075 30.955 1.00 63.51 11 LEU D CA 1
ATOM 4141 C C . LEU D 2 11 ? 39.849 11.909 29.711 1.00 64.27 11 LEU D C 1
ATOM 4142 O O . LEU D 2 11 ? 40.272 11.540 28.615 1.00 63.39 11 LEU D O 1
ATOM 4147 N N . ILE D 2 12 ? 39.177 13.039 29.894 1.00 63.77 12 ILE D N 1
ATOM 4148 C CA . ILE D 2 12 ? 38.906 13.963 28.804 1.00 62.58 12 ILE D CA 1
ATOM 4149 C C . ILE D 2 12 ? 39.528 15.325 29.086 1.00 62.52 12 ILE D C 1
ATOM 4150 O O . ILE D 2 12 ? 39.246 15.938 30.115 1.00 71.16 12 ILE D O 1
ATOM 4155 N N . VAL D 2 13 ? 40.390 15.789 28.188 1.00 58.14 13 VAL D N 1
ATOM 4156 C CA . VAL D 2 13 ? 40.894 17.159 28.275 1.00 66.45 13 VAL D CA 1
ATOM 4157 C C . VAL D 2 13 ? 40.677 17.950 26.975 1.00 67.17 13 VAL D C 1
ATOM 4158 O O . VAL D 2 13 ? 41.330 17.710 25.956 1.00 65.60 13 VAL D O 1
ATOM 4162 N N . ASP D 2 14 ? 39.725 18.877 27.025 1.00 64.06 14 ASP D N 1
ATOM 4163 C CA . ASP D 2 14 ? 39.457 19.762 25.909 1.00 63.61 14 ASP D CA 1
ATOM 4164 C C . ASP D 2 14 ? 38.858 19.010 24.731 1.00 66.42 14 ASP D C 1
ATOM 4165 O O . ASP D 2 14 ? 39.338 19.125 23.601 1.00 59.81 14 ASP D O 1
ATOM 4170 N N . GLY D 2 15 ? 37.805 18.243 25.002 1.00 70.49 15 GLY D N 1
ATOM 4171 C CA . GLY D 2 15 ? 37.106 17.499 23.967 1.00 59.80 15 GLY D CA 1
ATOM 4172 C C . GLY D 2 15 ? 37.885 16.300 23.454 1.00 57.80 15 GLY D C 1
ATOM 4173 O O . GLY D 2 15 ? 37.360 15.508 22.667 1.00 61.09 15 GLY D O 1
ATOM 4174 N N . LEU D 2 16 ? 39.132 16.154 23.900 1.00 55.65 16 LEU D N 1
ATOM 4175 C CA . LEU D 2 16 ? 39.982 15.062 23.418 1.00 58.43 16 LEU D CA 1
ATOM 4176 C C . LEU D 2 16 ? 40.248 13.967 24.452 1.00 59.19 16 LEU D C 1
ATOM 4177 O O . LEU D 2 16 ? 40.554 14.240 25.618 1.00 55.78 16 LEU D O 1
ATOM 4182 N N . ARG D 2 17 ? 40.136 12.719 24.005 1.00 56.39 17 ARG D N 1
ATOM 4183 C CA . ARG D 2 17 ? 40.407 11.572 24.863 1.00 52.45 17 ARG D CA 1
ATOM 4184 C C . ARG D 2 17 ? 41.903 11.320 25.001 1.00 52.61 17 ARG D C 1
ATOM 4185 O O . ARG D 2 17 ? 42.718 11.950 24.317 1.00 51.64 17 ARG D O 1
ATOM 4193 N N . LEU D 2 18 ? 42.259 10.387 25.879 1.00 50.57 18 LEU D N 1
ATOM 4194 C CA . LEU D 2 18 ? 43.665 10.115 26.188 1.00 53.47 18 LEU D CA 1
ATOM 4195 C C . LEU D 2 18 ? 44.521 9.788 24.960 1.00 52.36 18 LEU D C 1
ATOM 4196 O O . LEU D 2 18 ? 45.707 10.109 24.932 1.00 50.20 18 LEU D O 1
ATOM 4201 N N . ASP D 2 19 ? 43.922 9.155 23.951 1.00 46.38 19 ASP D N 1
ATOM 4202 C CA . ASP D 2 19 ? 44.672 8.739 22.769 1.00 51.57 19 ASP D CA 1
ATOM 4203 C C . ASP D 2 19 ? 44.539 9.736 21.613 1.00 50.75 19 ASP D C 1
ATOM 4204 O O . ASP D 2 19 ? 45.108 9.533 20.549 1.00 50.80 19 ASP D O 1
ATOM 4209 N N . GLY D 2 20 ? 43.773 10.800 21.822 1.00 50.76 20 GLY D N 1
ATOM 4210 C CA . GLY D 2 20 ? 43.666 11.853 20.835 1.00 46.31 20 GLY D CA 1
ATOM 4211 C C . GLY D 2 20 ? 42.328 11.896 20.131 1.00 49.13 20 GLY D C 1
ATOM 4212 O O . GLY D 2 20 ? 42.057 12.830 19.380 1.00 49.59 20 GLY D O 1
ATOM 4213 N N . ARG D 2 21 ? 41.483 10.899 20.372 1.00 44.31 21 ARG D N 1
ATOM 4214 C CA . ARG D 2 21 ? 40.237 10.786 19.613 1.00 48.91 21 ARG D CA 1
ATOM 4215 C C . ARG D 2 21 ? 39.129 11.703 20.122 1.00 50.82 21 ARG D C 1
ATOM 4216 O O . ARG D 2 21 ? 39.187 12.222 21.244 1.00 47.94 21 ARG D O 1
ATOM 4224 N N . LYS D 2 22 ? 38.115 11.884 19.279 1.00 51.68 22 LYS D N 1
ATOM 4225 C CA . LYS D 2 22 ? 36.913 12.616 19.655 1.00 50.68 22 LYS D CA 1
ATOM 4226 C C . LYS D 2 22 ? 35.901 11.650 20.270 1.00 48.66 22 LYS D C 1
ATOM 4227 O O . LYS D 2 22 ? 35.986 10.444 20.061 1.00 48.96 22 LYS D O 1
ATOM 4233 N N . PHE D 2 23 ? 34.943 12.187 21.020 1.00 46.18 23 PHE D N 1
ATOM 4234 C CA . PHE D 2 23 ? 33.963 11.374 21.726 1.00 43.59 23 PHE D CA 1
ATOM 4235 C C . PHE D 2 23 ? 33.316 10.327 20.814 1.00 48.25 23 PHE D C 1
ATOM 4236 O O . PHE D 2 23 ? 32.867 9.281 21.289 1.00 44.78 23 PHE D O 1
ATOM 4244 N N . ASP D 2 24 ? 33.286 10.588 19.508 1.00 41.56 24 ASP D N 1
ATOM 4245 C CA . ASP D 2 24 ? 32.577 9.694 18.597 1.00 42.46 24 ASP D CA 1
ATOM 4246 C C . ASP D 2 24 ? 33.460 9.082 17.500 1.00 39.59 24 ASP D C 1
ATOM 4247 O O . ASP D 2 24 ? 33.009 8.851 16.376 1.00 32.00 24 ASP D O 1
ATOM 4252 N N . GLU D 2 25 ? 34.707 8.794 17.855 1.00 41.23 25 GLU D N 1
ATOM 4253 C CA . GLU D 2 25 ? 35.668 8.201 16.933 1.00 45.09 25 GLU D CA 1
ATOM 4254 C C . GLU D 2 25 ? 36.046 6.762 17.297 1.00 43.01 25 GLU D C 1
ATOM 4255 O O . GLU D 2 25 ? 36.430 6.489 18.436 1.00 39.21 25 GLU D O 1
ATOM 4261 N N . LEU D 2 26 ? 35.986 5.869 16.309 1.00 41.70 26 LEU D N 1
ATOM 4262 C CA . LEU D 2 26 ? 36.486 4.503 16.438 1.00 36.60 26 LEU D CA 1
ATOM 4263 C C . LEU D 2 26 ? 37.979 4.515 16.568 1.00 36.92 26 LEU D C 1
ATOM 4264 O O . LEU D 2 26 ? 38.633 5.467 16.154 1.00 44.74 26 LEU D O 1
ATOM 4269 N N . ARG D 2 27 ? 38.536 3.457 17.132 1.00 34.94 27 ARG D N 1
ATOM 4270 C CA . ARG D 2 27 ? 39.974 3.282 17.041 1.00 38.64 27 ARG D CA 1
ATOM 4271 C C . ARG D 2 27 ? 40.205 2.758 15.631 1.00 32.15 27 ARG D C 1
ATOM 4272 O O . ARG D 2 27 ? 39.250 2.387 14.946 1.00 35.10 27 ARG D O 1
ATOM 4280 N N . PRO D 2 28 ? 41.460 2.767 15.171 1.00 35.90 28 PRO D N 1
ATOM 4281 C CA . PRO D 2 28 ? 41.765 2.181 13.860 1.00 34.10 28 PRO D CA 1
ATOM 4282 C C . PRO D 2 28 ? 41.311 0.723 13.777 1.00 35.62 28 PRO D C 1
ATOM 4283 O O . PRO D 2 28 ? 41.594 -0.078 14.665 1.00 37.14 28 PRO D O 1
ATOM 4287 N N . ILE D 2 29 ? 40.605 0.391 12.707 1.00 35.32 29 ILE D N 1
ATOM 4288 C CA . ILE D 2 29 ? 40.153 -0.967 12.475 1.00 37.75 29 ILE D CA 1
ATOM 4289 C C . ILE D 2 29 ? 40.865 -1.553 11.248 1.00 42.42 29 ILE D C 1
ATOM 4290 O O . ILE D 2 29 ? 41.310 -0.814 10.367 1.00 43.08 29 ILE D O 1
ATOM 4295 N N . LYS D 2 30 ? 41.010 -2.875 11.216 1.00 36.92 30 LYS D N 1
ATOM 4296 C CA . LYS D 2 30 ? 41.564 -3.570 10.055 1.00 41.23 30 LYS D CA 1
ATOM 4297 C C . LYS D 2 30 ? 40.871 -4.915 9.931 1.00 37.94 30 LYS D C 1
ATOM 4298 O O . LYS D 2 30 ? 40.783 -5.661 10.897 1.00 39.85 30 LYS D O 1
ATOM 4304 N N . ILE D 2 31 ? 40.365 -5.228 8.750 1.00 36.84 31 ILE D N 1
ATOM 4305 C CA . ILE D 2 31 ? 39.616 -6.457 8.572 1.00 36.39 31 ILE D CA 1
ATOM 4306 C C . ILE D 2 31 ? 40.055 -7.204 7.318 1.00 39.79 31 ILE D C 1
ATOM 4307 O O . ILE D 2 31 ? 40.157 -6.614 6.242 1.00 40.03 31 ILE D O 1
ATOM 4312 N N . GLU D 2 32 ? 40.292 -8.507 7.460 1.00 38.53 32 GLU D N 1
ATOM 4313 C CA . GLU D 2 32 ? 40.773 -9.337 6.357 1.00 40.39 32 GLU D CA 1
ATOM 4314 C C . GLU D 2 32 ? 40.126 -10.722 6.361 1.00 35.51 32 GLU D C 1
ATOM 4315 O O . GLU D 2 32 ? 40.233 -11.462 7.327 1.00 36.29 32 GLU D O 1
ATOM 4321 N N . ALA D 2 33 ? 39.440 -11.059 5.281 1.00 32.04 33 ALA D N 1
ATOM 4322 C CA . ALA D 2 33 ? 38.830 -12.372 5.141 1.00 34.67 33 ALA D CA 1
ATOM 4323 C C . ALA D 2 33 ? 39.791 -13.434 4.571 1.00 36.35 33 ALA D C 1
ATOM 4324 O O . ALA D 2 33 ? 40.855 -13.112 4.029 1.00 33.13 33 ALA D O 1
ATOM 4326 N N . SER D 2 34 ? 39.397 -14.701 4.713 1.00 39.14 34 SER D N 1
ATOM 4327 C CA . SER D 2 34 ? 40.169 -15.852 4.219 1.00 35.45 34 SER D CA 1
ATOM 4328 C C . SER D 2 34 ? 41.634 -15.809 4.599 1.00 32.29 34 SER D C 1
ATOM 4329 O O . SER D 2 34 ? 42.487 -15.710 3.729 1.00 40.60 34 SER D O 1
ATOM 4332 N N . VAL D 2 35 ? 41.936 -15.897 5.886 1.00 34.02 35 VAL D N 1
ATOM 4333 C CA . VAL D 2 35 ? 43.328 -15.924 6.316 1.00 32.78 35 VAL D CA 1
ATOM 4334 C C . VAL D 2 35 ? 43.771 -17.311 6.776 1.00 31.33 35 VAL D C 1
ATOM 4335 O O . VAL D 2 35 ? 44.912 -17.498 7.158 1.00 31.33 35 VAL D O 1
ATOM 4339 N N . LEU D 2 36 ? 42.864 -18.277 6.730 1.00 29.12 36 LEU D N 1
ATOM 4340 C CA . LEU D 2 36 ? 43.156 -19.609 7.232 1.00 34.74 36 LEU D CA 1
ATOM 4341 C C . LEU D 2 36 ? 42.878 -20.642 6.159 1.00 33.95 36 LEU D C 1
ATOM 4342 O O . LEU D 2 36 ? 41.799 -20.673 5.584 1.00 38.16 36 LEU D O 1
ATOM 4347 N N . LYS D 2 37 ? 43.860 -21.487 5.889 1.00 36.23 37 LYS D N 1
ATOM 4348 C CA . LYS D 2 37 ? 43.703 -22.537 4.895 1.00 37.04 37 LYS D CA 1
ATOM 4349 C C . LYS D 2 37 ? 42.689 -23.572 5.359 1.00 35.12 37 LYS D C 1
ATOM 4350 O O . LYS D 2 37 ? 41.784 -23.906 4.623 1.00 34.35 37 LYS D O 1
ATOM 4356 N N . ARG D 2 38 ? 42.814 -24.031 6.598 1.00 32.78 38 ARG D N 1
ATOM 4357 C CA . ARG D 2 38 ? 42.038 -25.180 7.071 1.00 39.34 38 ARG D CA 1
ATOM 4358 C C . ARG D 2 38 ? 40.570 -24.938 7.452 1.00 42.50 38 ARG D C 1
ATOM 4359 O O . ARG D 2 38 ? 39.773 -25.873 7.458 1.00 47.71 38 ARG D O 1
ATOM 4367 N N . ALA D 2 39 ? 40.206 -23.706 7.776 1.00 38.20 39 ALA D N 1
ATOM 4368 C CA . ALA D 2 39 ? 38.837 -23.416 8.202 1.00 36.76 39 ALA D CA 1
ATOM 4369 C C . ALA D 2 39 ? 37.938 -23.258 6.999 1.00 35.21 39 ALA D C 1
ATOM 4370 O O . ALA D 2 39 ? 38.425 -23.074 5.895 1.00 38.03 39 ALA D O 1
ATOM 4372 N N . ASP D 2 40 ? 36.631 -23.331 7.212 1.00 32.09 40 ASP D N 1
ATOM 4373 C CA . ASP D 2 40 ? 35.678 -23.106 6.131 1.00 34.85 40 ASP D CA 1
ATOM 4374 C C . ASP D 2 40 ? 35.500 -21.617 5.829 1.00 35.20 40 ASP D C 1
ATOM 4375 O O . ASP D 2 40 ? 35.115 -21.240 4.723 1.00 34.87 40 ASP D O 1
ATOM 4380 N N . GLY D 2 41 ? 35.770 -20.783 6.829 1.00 33.76 41 GLY D N 1
ATOM 4381 C CA . GLY D 2 41 ? 35.732 -19.337 6.688 1.00 30.77 41 GLY D CA 1
ATOM 4382 C C . GLY D 2 41 ? 36.606 -18.735 7.771 1.00 32.96 41 GLY D C 1
ATOM 4383 O O . GLY D 2 41 ? 36.793 -19.321 8.835 1.00 31.04 41 GLY D O 1
ATOM 4384 N N . SER D 2 42 ? 37.180 -17.575 7.515 1.00 30.87 42 SER D N 1
ATOM 4385 C CA . SER D 2 42 ? 38.003 -16.971 8.544 1.00 29.96 42 SER D CA 1
ATOM 4386 C C . SER D 2 42 ? 38.069 -15.455 8.409 1.00 33.90 42 SER D C 1
ATOM 4387 O O . SER D 2 42 ? 37.738 -14.894 7.364 1.00 32.84 42 SER D O 1
ATOM 4390 N N . CYS D 2 43 ? 38.515 -14.798 9.471 1.00 33.52 43 CYS D N 1
ATOM 4391 C CA . CYS D 2 43 ? 38.783 -13.370 9.414 1.00 33.07 43 CYS D CA 1
ATOM 4392 C C . CYS D 2 43 ? 39.809 -12.985 10.468 1.00 30.22 43 CYS D C 1
ATOM 4393 O O . CYS D 2 43 ? 39.774 -13.488 11.587 1.00 33.20 43 CYS D O 1
ATOM 4396 N N . TYR D 2 44 ? 40.735 -12.109 10.101 1.00 29.66 44 TYR D N 1
ATOM 4397 C CA . TYR D 2 44 ? 41.644 -11.497 11.072 1.00 33.42 44 TYR D CA 1
ATOM 4398 C C . TYR D 2 44 ? 41.228 -10.041 11.200 1.00 34.78 44 TYR D C 1
ATOM 4399 O O . TYR D 2 44 ? 40.907 -9.392 10.205 1.00 32.29 44 TYR D O 1
ATOM 4408 N N . LEU D 2 45 ? 41.218 -9.524 12.420 1.00 30.71 45 LEU D N 1
ATOM 4409 C CA . LEU D 2 45 ? 40.620 -8.218 12.634 1.00 29.57 45 LEU D CA 1
ATOM 4410 C C . LEU D 2 45 ? 41.373 -7.484 13.717 1.00 35.97 45 LEU D C 1
ATOM 4411 O O . LEU D 2 45 ? 41.702 -8.049 14.765 1.00 37.92 45 LEU D O 1
ATOM 4416 N N . GLU D 2 46 ? 41.700 -6.231 13.438 1.00 32.85 46 GLU D N 1
ATOM 4417 C CA . GLU D 2 46 ? 42.256 -5.383 14.469 1.00 37.86 46 GLU D CA 1
ATOM 4418 C C . GLU D 2 46 ? 41.229 -4.318 14.861 1.00 36.22 46 GLU D C 1
ATOM 4419 O O . GLU D 2 46 ? 40.486 -3.829 14.017 1.00 39.83 46 GLU D O 1
ATOM 4425 N N . MET D 2 47 ? 41.159 -4.009 16.150 1.00 35.72 47 MET D N 1
ATOM 4426 C CA . MET D 2 47 ? 40.332 -2.925 16.665 1.00 31.96 47 MET D CA 1
ATOM 4427 C C . MET D 2 47 ? 41.145 -2.257 17.762 1.00 41.28 47 MET D C 1
ATOM 4428 O O . MET D 2 47 ? 41.245 -2.788 18.874 1.00 37.80 47 MET D O 1
ATOM 4433 N N . GLY D 2 48 ? 41.720 -1.094 17.478 1.00 39.40 48 GLY D N 1
ATOM 4434 C CA . GLY D 2 48 ? 42.620 -0.507 18.444 1.00 35.05 48 GLY D CA 1
ATOM 4435 C C . GLY D 2 48 ? 43.681 -1.574 18.615 1.00 39.86 48 GLY D C 1
ATOM 4436 O O . GLY D 2 48 ? 44.000 -2.269 17.653 1.00 39.71 48 GLY D O 1
ATOM 4437 N N . LYS D 2 49 ? 44.203 -1.734 19.827 1.00 39.18 49 LYS D N 1
ATOM 4438 C CA . LYS D 2 49 ? 45.217 -2.749 20.081 1.00 40.64 49 LYS D CA 1
ATOM 4439 C C . LYS D 2 49 ? 44.656 -4.174 20.191 1.00 38.45 49 LYS D C 1
ATOM 4440 O O . LYS D 2 49 ? 45.390 -5.100 20.517 1.00 38.79 49 LYS D O 1
ATOM 4446 N N . ASN D 2 50 ? 43.374 -4.363 19.906 1.00 33.99 50 ASN D N 1
ATOM 4447 C CA . ASN D 2 50 ? 42.864 -5.721 19.822 1.00 36.48 50 ASN D CA 1
ATOM 4448 C C . ASN D 2 50 ? 43.328 -6.375 18.537 1.00 39.79 50 ASN D C 1
ATOM 4449 O O . ASN D 2 50 ? 43.153 -5.797 17.453 1.00 42.15 50 ASN D O 1
ATOM 4454 N N . LYS D 2 51 ? 43.936 -7.558 18.668 1.00 34.30 51 LYS D N 1
ATOM 4455 C CA . LYS D 2 51 ? 44.200 -8.462 17.532 1.00 37.07 51 LYS D CA 1
ATOM 4456 C C . LYS D 2 51 ? 43.420 -9.781 17.684 1.00 36.45 51 LYS D C 1
ATOM 4457 O O . LYS D 2 51 ? 43.554 -10.504 18.672 1.00 32.27 51 LYS D O 1
ATOM 4463 N N . VAL D 2 52 ? 42.632 -10.111 16.678 1.00 33.54 52 VAL D N 1
ATOM 4464 C CA . VAL D 2 52 ? 41.626 -11.140 16.833 1.00 32.75 52 VAL D CA 1
ATOM 4465 C C . VAL D 2 52 ? 41.519 -11.976 15.556 1.00 31.57 52 VAL D C 1
ATOM 4466 O O . VAL D 2 52 ? 41.726 -11.470 14.465 1.00 31.96 52 VAL D O 1
ATOM 4470 N N . ILE D 2 53 ? 41.209 -13.261 15.696 1.00 33.03 53 ILE D N 1
ATOM 4471 C CA . ILE D 2 53 ? 40.990 -14.119 14.536 1.00 31.33 53 ILE D CA 1
ATOM 4472 C C . ILE D 2 53 ? 39.858 -15.130 14.749 1.00 29.13 53 ILE D C 1
ATOM 4473 O O . ILE D 2 53 ? 39.763 -15.759 15.793 1.00 31.31 53 ILE D O 1
ATOM 4478 N N . ALA D 2 54 ? 38.973 -15.228 13.764 1.00 24.73 54 ALA D N 1
ATOM 4479 C CA . ALA D 2 54 ? 37.831 -16.108 13.837 1.00 29.60 54 ALA D CA 1
ATOM 4480 C C . ALA D 2 54 ? 37.900 -17.156 12.733 1.00 30.03 54 ALA D C 1
ATOM 4481 O O . ALA D 2 54 ? 38.375 -16.886 11.644 1.00 30.13 54 ALA D O 1
ATOM 4483 N N . ALA D 2 55 ? 37.426 -18.352 13.049 1.00 32.81 55 ALA D N 1
ATOM 4484 C CA . ALA D 2 55 ? 37.397 -19.474 12.130 1.00 32.87 55 ALA D CA 1
ATOM 4485 C C . ALA D 2 55 ? 36.026 -20.084 12.249 1.00 32.96 55 ALA D C 1
ATOM 4486 O O . ALA D 2 55 ? 35.488 -20.225 13.353 1.00 34.42 55 ALA D O 1
ATOM 4488 N N . VAL D 2 56 ? 35.456 -20.440 11.113 1.00 31.81 56 VAL D N 1
ATOM 4489 C CA . VAL D 2 56 ? 34.163 -21.072 11.096 1.00 32.42 56 VAL D CA 1
ATOM 4490 C C . VAL D 2 56 ? 34.351 -22.450 10.502 1.00 37.02 56 VAL D C 1
ATOM 4491 O O . VAL D 2 56 ? 34.982 -22.595 9.458 1.00 39.38 56 VAL D O 1
ATOM 4495 N N . PHE D 2 57 ? 33.824 -23.464 11.183 1.00 37.27 57 PHE D N 1
ATOM 4496 C CA . PHE D 2 57 ? 33.771 -24.813 10.626 1.00 40.63 57 PHE D CA 1
ATOM 4497 C C . PHE D 2 57 ? 32.313 -25.219 10.609 1.00 39.91 57 PHE D C 1
ATOM 4498 O O . PHE D 2 57 ? 31.607 -25.061 11.608 1.00 44.98 57 PHE D O 1
ATOM 4506 N N . GLY D 2 58 ? 31.850 -25.728 9.478 1.00 36.33 58 GLY D N 1
ATOM 4507 C CA . GLY D 2 58 ? 30.477 -26.178 9.371 1.00 38.90 58 GLY D CA 1
ATOM 4508 C C . GLY D 2 58 ? 29.773 -25.596 8.168 1.00 43.21 58 GLY D C 1
ATOM 4509 O O . GLY D 2 58 ? 30.339 -24.761 7.458 1.00 42.17 58 GLY D O 1
ATOM 4510 N N . PRO D 2 59 ? 28.538 -26.046 7.917 1.00 42.78 59 PRO D N 1
ATOM 4511 C CA . PRO D 2 59 ? 27.843 -27.069 8.712 1.00 44.19 59 PRO D CA 1
ATOM 4512 C C . PRO D 2 59 ? 28.532 -28.432 8.623 1.00 49.29 59 PRO D C 1
ATOM 4513 O O . PRO D 2 59 ? 28.789 -28.939 7.522 1.00 47.03 59 PRO D O 1
ATOM 4517 N N . ARG D 2 60 ? 28.824 -29.004 9.789 1.00 48.30 60 ARG D N 1
ATOM 4518 C CA . ARG D 2 60 ? 29.529 -30.278 9.910 1.00 52.93 60 ARG D CA 1
ATOM 4519 C C . ARG D 2 60 ? 28.716 -31.207 10.829 1.00 55.04 60 ARG D C 1
ATOM 4520 O O . ARG D 2 60 ? 27.837 -30.760 11.574 1.00 49.87 60 ARG D O 1
ATOM 4528 N N . GLU D 2 61 ? 29.003 -32.499 10.777 1.00 60.96 61 GLU D N 1
ATOM 4529 C CA . GLU D 2 61 ? 28.275 -33.445 11.612 1.00 65.21 61 GLU D CA 1
ATOM 4530 C C . GLU D 2 61 ? 28.619 -33.228 13.080 1.00 65.89 61 GLU D C 1
ATOM 4531 O O . GLU D 2 61 ? 29.783 -33.019 13.434 1.00 65.56 61 GLU D O 1
ATOM 4537 N N . VAL D 2 62 ? 27.602 -33.248 13.934 1.00 61.16 62 VAL D N 1
ATOM 4538 C CA . VAL D 2 62 ? 27.819 -32.960 15.344 1.00 62.67 62 VAL D CA 1
ATOM 4539 C C . VAL D 2 62 ? 28.192 -34.217 16.117 1.00 74.59 62 VAL D C 1
ATOM 4540 O O . VAL D 2 62 ? 27.631 -35.293 15.895 1.00 73.58 62 VAL D O 1
ATOM 4544 N N . HIS D 2 63 ? 29.160 -34.072 17.013 1.00 77.46 63 HIS D N 1
ATOM 4545 C CA . HIS D 2 63 ? 29.615 -35.187 17.828 1.00 83.47 63 HIS D CA 1
ATOM 4546 C C . HIS D 2 63 ? 29.429 -34.884 19.310 1.00 83.05 63 HIS D C 1
ATOM 4547 O O . HIS D 2 63 ? 29.769 -33.789 19.768 1.00 81.10 63 HIS D O 1
ATOM 4554 N N . PRO D 2 64 ? 28.903 -35.863 20.067 1.00 85.11 64 PRO D N 1
ATOM 4555 C CA . PRO D 2 64 ? 28.544 -37.202 19.574 1.00 86.25 64 PRO D CA 1
ATOM 4556 C C . PRO D 2 64 ? 27.224 -37.220 18.809 1.00 84.53 64 PRO D C 1
ATOM 4557 O O . PRO D 2 64 ? 27.222 -37.356 17.585 1.00 85.67 64 PRO D O 1
ATOM 4561 N N . GLU D 2 65 ? 26.121 -37.107 19.542 1.00 82.79 65 GLU D N 1
ATOM 4562 C CA . GLU D 2 65 ? 24.782 -37.084 18.967 1.00 80.88 65 GLU D CA 1
ATOM 4563 C C . GLU D 2 65 ? 23.809 -36.564 20.011 1.00 81.69 65 GLU D C 1
ATOM 4564 O O . GLU D 2 65 ? 22.734 -36.068 19.688 1.00 81.04 65 GLU D O 1
ATOM 4570 N N . HIS D 2 66 ? 24.181 -36.680 21.277 1.00 88.65 66 HIS D N 1
ATOM 4571 C CA . HIS D 2 66 ? 23.310 -36.169 22.319 1.00 88.71 66 HIS D CA 1
ATOM 4572 C C . HIS D 2 66 ? 23.161 -34.656 22.145 1.00 88.03 66 HIS D C 1
ATOM 4573 O O . HIS D 2 66 ? 22.449 -33.995 22.904 1.00 91.47 66 HIS D O 1
ATOM 4580 N N . LEU D 2 67 ? 23.824 -34.118 21.125 1.00 75.98 67 LEU D N 1
ATOM 4581 C CA . LEU D 2 67 ? 23.710 -32.700 20.815 1.00 74.42 67 LEU D CA 1
ATOM 4582 C C . LEU D 2 67 ? 22.972 -32.457 19.494 1.00 72.44 67 LEU D C 1
ATOM 4583 O O . LEU D 2 67 ? 22.651 -31.319 19.155 1.00 71.33 67 LEU D O 1
ATOM 4588 N N . GLN D 2 68 ? 22.709 -33.530 18.754 1.00 71.84 68 GLN D N 1
ATOM 4589 C CA . GLN D 2 68 ? 22.004 -33.442 17.478 1.00 65.35 68 GLN D CA 1
ATOM 4590 C C . GLN D 2 68 ? 20.602 -32.871 17.637 1.00 71.20 68 GLN D C 1
ATOM 4591 O O . GLN D 2 68 ? 19.851 -33.284 18.527 1.00 70.61 68 GLN D O 1
ATOM 4597 N N . ASP D 2 69 ? 20.249 -31.928 16.768 1.00 66.26 69 ASP D N 1
ATOM 4598 C CA . ASP D 2 69 ? 18.889 -31.399 16.721 1.00 57.67 69 ASP D CA 1
ATOM 4599 C C . ASP D 2 69 ? 18.250 -31.741 15.385 1.00 60.69 69 ASP D C 1
ATOM 4600 O O . ASP D 2 69 ? 18.769 -31.396 14.327 1.00 62.96 69 ASP D O 1
ATOM 4605 N N . PRO D 2 70 ? 17.109 -32.431 15.431 1.00 65.74 70 PRO D N 1
ATOM 4606 C CA . PRO D 2 70 ? 16.437 -32.938 14.230 1.00 68.87 70 PRO D CA 1
ATOM 4607 C C . PRO D 2 70 ? 15.850 -31.840 13.330 1.00 64.92 70 PRO D C 1
ATOM 4608 O O . PRO D 2 70 ? 15.725 -32.044 12.125 1.00 64.76 70 PRO D O 1
ATOM 4612 N N . SER D 2 71 ? 15.493 -30.699 13.911 1.00 65.10 71 SER D N 1
ATOM 4613 C CA . SER D 2 71 ? 14.767 -29.652 13.188 1.00 65.25 71 SER D CA 1
ATOM 4614 C C . SER D 2 71 ? 15.670 -28.567 12.602 1.00 64.05 71 SER D C 1
ATOM 4615 O O . SER D 2 71 ? 15.394 -28.030 11.528 1.00 61.85 71 SER D O 1
ATOM 4618 N N . LYS D 2 72 ? 16.740 -28.242 13.320 1.00 57.52 72 LYS D N 1
ATOM 4619 C CA . LYS D 2 72 ? 17.635 -27.171 12.918 1.00 56.45 72 LYS D CA 1
ATOM 4620 C C . LYS D 2 72 ? 19.090 -27.594 13.066 1.00 58.51 72 LYS D C 1
ATOM 4621 O O . LYS D 2 72 ? 19.381 -28.773 13.227 1.00 59.63 72 LYS D O 1
ATOM 4627 N N . ALA D 2 73 ? 19.997 -26.625 12.989 1.00 52.20 73 ALA D N 1
ATOM 4628 C CA . ALA D 2 73 ? 21.408 -26.866 13.246 1.00 48.01 73 ALA D CA 1
ATOM 4629 C C . ALA D 2 73 ? 21.715 -26.279 14.599 1.00 45.24 73 ALA D C 1
ATOM 4630 O O . ALA D 2 73 ? 20.909 -25.517 15.135 1.00 47.06 73 ALA D O 1
ATOM 4632 N N . ILE D 2 74 ? 22.873 -26.615 15.160 1.00 41.59 74 ILE D N 1
ATOM 4633 C CA . ILE D 2 74 ? 23.275 -26.004 16.424 1.00 44.14 74 ILE D CA 1
ATOM 4634 C C . ILE D 2 74 ? 24.456 -25.067 16.214 1.00 43.60 74 ILE D C 1
ATOM 4635 O O . ILE D 2 74 ? 25.282 -25.291 15.341 1.00 41.63 74 ILE D O 1
ATOM 4640 N N . ILE D 2 75 ? 24.524 -24.007 17.008 1.00 41.14 75 ILE D N 1
ATOM 4641 C CA . ILE D 2 75 ? 25.595 -23.047 16.862 1.00 40.42 75 ILE D CA 1
ATOM 4642 C C . ILE D 2 75 ? 26.461 -23.074 18.100 1.00 39.15 75 ILE D C 1
ATOM 4643 O O . ILE D 2 75 ? 25.964 -22.927 19.205 1.00 41.40 75 ILE D O 1
ATOM 4648 N N . ARG D 2 76 ? 27.760 -23.260 17.912 1.00 38.81 76 ARG D N 1
ATOM 4649 C CA . ARG D 2 76 ? 28.696 -23.128 19.012 1.00 39.23 76 ARG D CA 1
ATOM 4650 C C . ARG D 2 76 ? 29.612 -21.932 18.764 1.00 36.94 76 ARG D C 1
ATOM 4651 O O . ARG D 2 76 ? 29.957 -21.628 17.622 1.00 40.42 76 ARG D O 1
ATOM 4659 N N . TYR D 2 77 ? 29.984 -21.251 19.839 1.00 32.18 77 TYR D N 1
ATOM 4660 C CA . TYR D 2 77 ? 30.869 -20.109 19.776 1.00 33.85 77 TYR D CA 1
ATOM 4661 C C . TYR D 2 77 ? 31.773 -20.191 20.981 1.00 35.10 77 TYR D C 1
ATOM 4662 O O . TYR D 2 77 ? 31.304 -20.418 22.089 1.00 37.66 77 TYR D O 1
ATOM 4671 N N . ARG D 2 78 ? 33.066 -19.989 20.776 1.00 33.43 78 ARG D N 1
ATOM 4672 C CA . ARG D 2 78 ? 34.001 -20.021 21.884 1.00 35.03 78 ARG D CA 1
ATOM 4673 C C . ARG D 2 78 ? 34.936 -18.826 21.816 1.00 35.45 78 ARG D C 1
ATOM 4674 O O . ARG D 2 78 ? 35.775 -18.731 20.924 1.00 38.21 78 ARG D O 1
ATOM 4682 N N . TYR D 2 79 ? 34.764 -17.897 22.744 1.00 31.05 79 TYR D N 1
ATOM 4683 C CA . TYR D 2 79 ? 35.694 -16.806 22.900 1.00 29.02 79 TYR D CA 1
ATOM 4684 C C . TYR D 2 79 ? 36.818 -17.325 23.777 1.00 35.58 79 TYR D C 1
ATOM 4685 O O . TYR D 2 79 ? 36.570 -17.906 24.835 1.00 41.04 79 TYR D O 1
ATOM 4694 N N . ASN D 2 80 ? 38.055 -17.138 23.348 1.00 34.89 80 ASN D N 1
ATOM 4695 C CA . ASN D 2 80 ? 39.196 -17.595 24.143 1.00 37.30 80 ASN D CA 1
ATOM 4696 C C . ASN D 2 80 ? 40.381 -16.637 24.051 1.00 35.11 80 ASN D C 1
ATOM 4697 O O . ASN D 2 80 ? 40.717 -16.169 22.971 1.00 40.86 80 ASN D O 1
ATOM 4702 N N . MET D 2 81 ? 41.020 -16.356 25.179 1.00 36.35 81 MET D N 1
ATOM 4703 C CA . MET D 2 81 ? 42.154 -15.444 25.204 1.00 36.77 81 MET D CA 1
ATOM 4704 C C . MET D 2 81 ? 43.452 -16.203 25.325 1.00 40.60 81 MET D C 1
ATOM 4705 O O . MET D 2 81 ? 43.595 -17.058 26.195 1.00 40.86 81 MET D O 1
ATOM 4710 N N . ALA D 2 82 ? 44.395 -15.898 24.439 1.00 36.12 82 ALA D N 1
ATOM 4711 C CA . ALA D 2 82 ? 45.691 -16.544 24.495 1.00 33.47 82 ALA D CA 1
ATOM 4712 C C . ALA D 2 82 ? 46.401 -16.024 25.718 1.00 35.65 82 ALA D C 1
ATOM 4713 O O . ALA D 2 82 ? 46.260 -14.853 26.085 1.00 38.97 82 ALA D O 1
ATOM 4715 N N . PRO D 2 83 ? 47.155 -16.899 26.374 1.00 35.03 83 PRO D N 1
ATOM 4716 C CA . PRO D 2 83 ? 47.869 -16.518 27.591 1.00 32.91 83 PRO D CA 1
ATOM 4717 C C . PRO D 2 83 ? 48.597 -15.198 27.429 1.00 34.48 83 PRO D C 1
ATOM 4718 O O . PRO D 2 83 ? 48.672 -14.424 28.375 1.00 33.08 83 PRO D O 1
ATOM 4722 N N . PHE D 2 84 ? 49.136 -14.948 26.237 1.00 35.96 84 PHE D N 1
ATOM 4723 C CA . PHE D 2 84 ? 50.050 -13.830 26.048 1.00 33.59 84 PHE D CA 1
ATOM 4724 C C . PHE D 2 84 ? 49.336 -12.562 25.560 1.00 29.69 84 PHE D C 1
ATOM 4725 O O . PHE D 2 84 ? 49.971 -11.607 25.148 1.00 32.16 84 PHE D O 1
ATOM 4733 N N . SER D 2 85 ? 48.017 -12.553 25.597 1.00 29.67 85 SER D N 1
ATOM 4734 C CA . SER D 2 85 ? 47.281 -11.459 24.981 1.00 36.08 85 SER D CA 1
ATOM 4735 C C . SER D 2 85 ? 46.982 -10.333 25.968 1.00 37.49 85 SER D C 1
ATOM 4736 O O . SER D 2 85 ? 46.473 -9.282 25.579 1.00 37.90 85 SER D O 1
ATOM 4739 N N . VAL D 2 86 ? 47.291 -10.560 27.243 1.00 40.04 86 VAL D N 1
ATOM 4740 C CA . VAL D 2 86 ? 46.990 -9.589 28.293 1.00 39.37 86 VAL D CA 1
ATOM 4741 C C . VAL D 2 86 ? 48.253 -9.214 29.056 1.00 46.04 86 VAL D C 1
ATOM 4742 O O . VAL D 2 86 ? 49.267 -9.912 28.963 1.00 49.16 86 VAL D O 1
ATOM 4746 N N . GLU D 2 87 ? 48.189 -8.105 29.792 1.00 47.79 87 GLU D N 1
ATOM 4747 C CA . GLU D 2 87 ? 49.373 -7.504 30.394 1.00 53.40 87 GLU D CA 1
ATOM 4748 C C . GLU D 2 87 ? 50.080 -8.518 31.264 1.00 48.26 87 GLU D C 1
ATOM 4749 O O . GLU D 2 87 ? 51.301 -8.495 31.418 1.00 48.20 87 GLU D O 1
ATOM 4755 N N . GLU D 2 88 ? 49.293 -9.414 31.834 1.00 46.02 88 GLU D N 1
ATOM 4756 C CA . GLU D 2 88 ? 49.820 -10.398 32.746 1.00 45.98 88 GLU D CA 1
ATOM 4757 C C . GLU D 2 88 ? 49.359 -11.754 32.252 1.00 47.25 88 GLU D C 1
ATOM 4758 O O . GLU D 2 88 ? 48.152 -11.979 32.082 1.00 44.51 88 GLU D O 1
ATOM 4764 N N . ARG D 2 89 ? 50.324 -12.640 32.006 1.00 40.64 89 ARG D N 1
ATOM 4765 C CA . ARG D 2 89 ? 50.053 -13.970 31.463 1.00 43.12 89 ARG D CA 1
ATOM 4766 C C . ARG D 2 89 ? 48.820 -14.606 32.093 1.00 46.36 89 ARG D C 1
ATOM 4767 O O . ARG D 2 89 ? 48.794 -14.875 33.297 1.00 46.22 89 ARG D O 1
ATOM 4775 N N . LYS D 2 90 ? 47.796 -14.836 31.280 1.00 42.49 90 LYS D N 1
ATOM 4776 C CA . LYS D 2 90 ? 46.575 -15.460 31.769 1.00 43.99 90 LYS D CA 1
ATOM 4777 C C . LYS D 2 90 ? 46.681 -16.967 31.607 1.00 47.73 90 LYS D C 1
ATOM 4778 O O . LYS D 2 90 ? 47.029 -17.452 30.533 1.00 43.36 90 LYS D O 1
ATOM 4784 N N . ARG D 2 91 ? 46.382 -17.703 32.674 1.00 52.19 91 ARG D N 1
ATOM 4785 C CA . ARG D 2 91 ? 46.375 -19.160 32.631 1.00 51.01 91 ARG D CA 1
ATOM 4786 C C . ARG D 2 91 ? 45.326 -19.650 31.642 1.00 49.86 91 ARG D C 1
ATOM 4787 O O . ARG D 2 91 ? 44.187 -19.191 31.657 1.00 53.47 91 ARG D O 1
ATOM 4795 N N . PRO D 2 92 ? 45.720 -20.581 30.766 1.00 50.08 92 PRO D N 1
ATOM 4796 C CA . PRO D 2 92 ? 44.883 -21.118 29.684 1.00 46.62 92 PRO D CA 1
ATOM 4797 C C . PRO D 2 92 ? 43.647 -21.827 30.196 1.00 49.82 92 PRO D C 1
ATOM 4798 O O . PRO D 2 92 ? 43.648 -22.371 31.306 1.00 50.42 92 PRO D O 1
ATOM 4802 N N . GLY D 2 93 ? 42.609 -21.850 29.368 1.00 53.36 93 GLY D N 1
ATOM 4803 C CA . GLY D 2 93 ? 41.403 -22.582 29.692 1.00 58.06 93 GLY D CA 1
ATOM 4804 C C . GLY D 2 93 ? 40.219 -21.692 30.017 1.00 58.25 93 GLY D C 1
ATOM 4805 O O . GLY D 2 93 ? 40.384 -20.512 30.342 1.00 52.49 93 GLY D O 1
ATOM 4806 N N . PRO D 2 94 ? 39.009 -22.255 29.907 1.00 59.30 94 PRO D N 1
ATOM 4807 C CA . PRO D 2 94 ? 37.774 -21.563 30.289 1.00 54.46 94 PRO D CA 1
ATOM 4808 C C . PRO D 2 94 ? 37.860 -20.890 31.663 1.00 53.74 94 PRO D C 1
ATOM 4809 O O . PRO D 2 94 ? 38.838 -21.023 32.402 1.00 57.83 94 PRO D O 1
ATOM 4813 N N . ASP D 2 95 ? 36.792 -20.190 32.005 1.00 51.86 95 ASP D N 1
ATOM 4814 C CA . ASP D 2 95 ? 36.917 -18.966 32.750 1.00 40.97 95 ASP D CA 1
ATOM 4815 C C . ASP D 2 95 ? 35.512 -18.373 32.725 1.00 37.82 95 ASP D C 1
ATOM 4816 O O . ASP D 2 95 ? 34.817 -18.465 31.714 1.00 35.73 95 ASP D O 1
ATOM 4821 N N . ARG D 2 96 ? 35.062 -17.812 33.840 1.00 42.46 96 ARG D N 1
ATOM 4822 C CA . ARG D 2 96 ? 33.665 -17.384 33.936 1.00 46.71 96 ARG D CA 1
ATOM 4823 C C . ARG D 2 96 ? 33.326 -16.305 32.906 1.00 40.93 96 ARG D C 1
ATOM 4824 O O . ARG D 2 96 ? 32.295 -16.377 32.224 1.00 35.00 96 ARG D O 1
ATOM 4832 N N . ARG D 2 97 ? 34.199 -15.306 32.809 1.00 39.89 97 ARG D N 1
ATOM 4833 C CA . ARG D 2 97 ? 33.979 -14.203 31.892 1.00 42.96 97 ARG D CA 1
ATOM 4834 C C . ARG D 2 97 ? 33.917 -14.764 30.488 1.00 40.38 97 ARG D C 1
ATOM 4835 O O . ARG D 2 97 ? 32.984 -14.467 29.744 1.00 37.50 97 ARG D O 1
ATOM 4843 N N . SER D 2 98 ? 34.900 -15.606 30.153 1.00 40.45 98 SER D N 1
ATOM 4844 C CA . SER D 2 98 ? 34.973 -16.263 28.847 1.00 36.08 98 SER D CA 1
ATOM 4845 C C . SER D 2 98 ? 33.714 -17.046 28.531 1.00 35.73 98 SER D C 1
ATOM 4846 O O . SER D 2 98 ? 33.187 -16.957 27.417 1.00 33.90 98 SER D O 1
ATOM 4849 N N . ILE D 2 99 ? 33.247 -17.823 29.509 1.00 38.26 99 ILE D N 1
ATOM 4850 C CA . ILE D 2 99 ? 32.063 -18.658 29.330 1.00 34.47 99 ILE D CA 1
ATOM 4851 C C . ILE D 2 99 ? 30.870 -17.756 29.070 1.00 33.97 99 ILE D C 1
ATOM 4852 O O . ILE D 2 99 ? 30.045 -18.036 28.203 1.00 35.44 99 ILE D O 1
ATOM 4857 N N . GLU D 2 100 ? 30.786 -16.671 29.837 1.00 35.82 100 GLU D N 1
ATOM 4858 C CA . GLU D 2 100 ? 29.704 -15.709 29.684 1.00 38.51 100 GLU D CA 1
ATOM 4859 C C . GLU D 2 100 ? 29.747 -15.089 28.293 1.00 38.57 100 GLU D C 1
ATOM 4860 O O . GLU D 2 100 ? 28.762 -15.131 27.549 1.00 39.60 100 GLU D O 1
ATOM 4866 N N . ILE D 2 101 ? 30.900 -14.537 27.933 1.00 35.07 101 ILE D N 1
ATOM 4867 C CA . ILE D 2 101 ? 31.073 -13.938 26.610 1.00 36.39 101 ILE D CA 1
ATOM 4868 C C . ILE D 2 101 ? 30.716 -14.905 25.475 1.00 34.99 101 ILE D C 1
ATOM 4869 O O . ILE D 2 101 ? 30.033 -14.516 24.511 1.00 33.05 101 ILE D O 1
ATOM 4874 N N . SER D 2 102 ? 31.155 -16.160 25.585 1.00 31.87 102 SER D N 1
ATOM 4875 C CA . SER D 2 102 ? 30.838 -17.148 24.544 1.00 30.98 102 SER D CA 1
ATOM 4876 C C . SER D 2 102 ? 29.340 -17.343 24.430 1.00 33.56 102 SER D C 1
ATOM 4877 O O . SER D 2 102 ? 28.818 -17.490 23.331 1.00 34.46 102 SER D O 1
ATOM 4880 N N . LYS D 2 103 ? 28.644 -17.356 25.572 1.00 35.96 103 LYS D N 1
ATOM 4881 C CA . LYS D 2 103 ? 27.205 -17.640 25.571 1.00 36.76 103 LYS D CA 1
ATOM 4882 C C . LYS D 2 103 ? 26.416 -16.549 24.856 1.00 38.54 103 LYS D C 1
ATOM 4883 O O . LYS D 2 103 ? 25.594 -16.827 23.971 1.00 34.49 103 LYS D O 1
ATOM 4889 N N . VAL D 2 104 ? 26.663 -15.307 25.262 1.00 37.15 104 VAL D N 1
ATOM 4890 C CA . VAL D 2 104 ? 25.959 -14.171 24.680 1.00 41.12 104 VAL D CA 1
ATOM 4891 C C . VAL D 2 104 ? 26.378 -13.954 23.216 1.00 38.55 104 VAL D C 1
ATOM 4892 O O . VAL D 2 104 ? 25.562 -13.554 22.373 1.00 38.27 104 VAL D O 1
ATOM 4896 N N . SER D 2 105 ? 27.635 -14.266 22.909 1.00 35.07 105 SER D N 1
ATOM 4897 C CA . SER D 2 105 ? 28.093 -14.226 21.520 1.00 37.47 105 SER D CA 1
ATOM 4898 C C . SER D 2 105 ? 27.382 -15.242 20.644 1.00 34.00 105 SER D C 1
ATOM 4899 O O . SER D 2 105 ? 26.951 -14.917 19.544 1.00 38.76 105 SER D O 1
ATOM 4902 N N . LYS D 2 106 ? 27.265 -16.473 21.119 1.00 32.02 106 LYS D N 1
ATOM 4903 C CA . LYS D 2 106 ? 26.537 -17.489 20.366 1.00 39.16 106 LYS D CA 1
ATOM 4904 C C . LYS D 2 106 ? 25.048 -17.140 20.229 1.00 36.36 106 LYS D C 1
ATOM 4905 O O . LYS D 2 106 ? 24.424 -17.409 19.199 1.00 34.95 106 LYS D O 1
ATOM 4911 N N . GLU D 2 107 ? 24.481 -16.527 21.265 1.00 38.54 107 GLU D N 1
ATOM 4912 C CA . GLU D 2 107 ? 23.072 -16.132 21.208 1.00 43.50 107 GLU D CA 1
ATOM 4913 C C . GLU D 2 107 ? 22.820 -15.115 20.089 1.00 36.72 107 GLU D C 1
ATOM 4914 O O . GLU D 2 107 ? 21.788 -15.141 19.428 1.00 40.51 107 GLU D O 1
ATOM 4920 N N . ALA D 2 108 ? 23.789 -14.243 19.869 1.00 37.74 108 ALA D N 1
ATOM 4921 C CA . ALA D 2 108 ? 23.676 -13.217 18.839 1.00 38.25 108 ALA D CA 1
ATOM 4922 C C . ALA D 2 108 ? 23.629 -13.822 17.452 1.00 38.05 108 ALA D C 1
ATOM 4923 O O . ALA D 2 108 ? 22.945 -13.303 16.576 1.00 43.29 108 ALA D O 1
ATOM 4925 N N . PHE D 2 109 ? 24.339 -14.922 17.236 1.00 38.23 109 PHE D N 1
ATOM 4926 C CA . PHE D 2 109 ? 24.328 -15.522 15.896 1.00 39.43 109 PHE D CA 1
ATOM 4927 C C . PHE D 2 109 ? 23.165 -16.481 15.666 1.00 41.67 109 PHE D C 1
ATOM 4928 O O . PHE D 2 109 ? 22.783 -16.741 14.518 1.00 43.04 109 PHE D O 1
ATOM 4936 N N . GLU D 2 110 ? 22.604 -17.003 16.756 1.00 43.09 110 GLU D N 1
ATOM 4937 C CA . GLU D 2 110 ? 21.411 -17.854 16.679 1.00 43.94 110 GLU D CA 1
ATOM 4938 C C . GLU D 2 110 ? 20.236 -17.059 16.119 1.00 40.12 110 GLU D C 1
ATOM 4939 O O . GLU D 2 110 ? 19.359 -17.597 15.444 1.00 40.44 110 GLU D O 1
ATOM 4945 N N . ALA D 2 111 ? 20.251 -15.759 16.393 1.00 45.80 111 ALA D N 1
ATOM 4946 C CA . ALA D 2 111 ? 19.195 -14.845 15.971 1.00 41.98 111 ALA D CA 1
ATOM 4947 C C . ALA D 2 111 ? 19.291 -14.464 14.487 1.00 44.89 111 ALA D C 1
ATOM 4948 O O . ALA D 2 111 ? 18.504 -13.649 14.008 1.00 48.44 111 ALA D O 1
ATOM 4950 N N . VAL D 2 112 ? 20.235 -15.070 13.764 1.00 42.56 112 VAL D N 1
ATOM 4951 C CA . VAL D 2 112 ? 20.675 -14.556 12.468 1.00 38.94 112 VAL D CA 1
ATOM 4952 C C . VAL D 2 112 ? 21.029 -15.647 11.447 1.00 41.28 112 VAL D C 1
ATOM 4953 O O . VAL D 2 112 ? 20.512 -15.656 10.328 1.00 39.13 112 VAL D O 1
ATOM 4957 N N . ILE D 2 113 ? 21.915 -16.563 11.825 1.00 43.30 113 ILE D N 1
ATOM 4958 C CA . ILE D 2 113 ? 22.199 -17.732 10.991 1.00 42.53 113 ILE D CA 1
ATOM 4959 C C . ILE D 2 113 ? 20.909 -18.492 10.668 1.00 39.38 113 ILE D C 1
ATOM 4960 O O . ILE D 2 113 ? 20.099 -18.743 11.553 1.00 44.89 113 ILE D O 1
ATOM 4965 N N . MET D 2 114 ? 20.710 -18.855 9.407 1.00 40.19 114 MET D N 1
ATOM 4966 C CA . MET D 2 114 ? 19.525 -19.627 9.027 1.00 42.01 114 MET D CA 1
ATOM 4967 C C . MET D 2 114 ? 19.687 -21.096 9.449 1.00 46.62 114 MET D C 1
ATOM 4968 O O . MET D 2 114 ? 19.949 -21.967 8.623 1.00 44.63 114 MET D O 1
ATOM 4973 N N . LYS D 2 115 ? 19.528 -21.368 10.741 1.00 47.62 115 LYS D N 1
ATOM 4974 C CA . LYS D 2 115 ? 19.885 -22.682 11.272 1.00 47.36 115 LYS D CA 1
ATOM 4975 C C . LYS D 2 115 ? 18.914 -23.807 10.891 1.00 47.33 115 LYS D C 1
ATOM 4976 O O . LYS D 2 115 ? 19.262 -24.981 10.942 1.00 53.02 115 LYS D O 1
ATOM 4982 N N . GLU D 2 116 ? 17.708 -23.443 10.484 1.00 48.73 116 GLU D N 1
ATOM 4983 C CA . GLU D 2 116 ? 16.733 -24.415 10.009 1.00 49.16 116 GLU D CA 1
ATOM 4984 C C . GLU D 2 116 ? 17.179 -25.056 8.688 1.00 50.23 116 GLU D C 1
ATOM 4985 O O . GLU D 2 116 ? 16.602 -26.040 8.229 1.00 44.84 116 GLU D O 1
ATOM 4991 N N . LEU D 2 117 ? 18.207 -24.481 8.076 1.00 52.28 117 LEU D N 1
ATOM 4992 C CA . LEU D 2 117 ? 18.676 -24.943 6.780 1.00 51.28 117 LEU D CA 1
ATOM 4993 C C . LEU D 2 117 ? 19.485 -26.221 6.885 1.00 51.72 117 LEU D C 1
ATOM 4994 O O . LEU D 2 117 ? 19.632 -26.956 5.903 1.00 51.54 117 LEU D O 1
ATOM 4999 N N . PHE D 2 118 ? 20.014 -26.489 8.074 1.00 48.72 118 PHE D N 1
ATOM 5000 C CA . PHE D 2 118 ? 20.969 -27.579 8.218 1.00 52.92 118 PHE D CA 1
ATOM 5001 C C . PHE D 2 118 ? 20.689 -28.475 9.419 1.00 51.47 118 PHE D C 1
ATOM 5002 O O . PHE D 2 118 ? 21.388 -28.404 10.426 1.00 54.45 118 PHE D O 1
ATOM 5010 N N . PRO D 2 119 ? 19.663 -29.330 9.312 1.00 51.92 119 PRO D N 1
ATOM 5011 C CA . PRO D 2 119 ? 19.262 -30.155 10.454 1.00 57.25 119 PRO D CA 1
ATOM 5012 C C . PRO D 2 119 ? 20.327 -31.194 10.797 1.00 57.75 119 PRO D C 1
ATOM 5013 O O . PRO D 2 119 ? 20.970 -31.750 9.901 1.00 54.49 119 PRO D O 1
ATOM 5017 N N . ARG D 2 120 ? 20.515 -31.427 12.093 1.00 58.92 120 ARG D N 1
ATOM 5018 C CA . ARG D 2 120 ? 21.475 -32.407 12.589 1.00 61.78 120 ARG D CA 1
ATOM 5019 C C . ARG D 2 120 ? 22.919 -31.976 12.393 1.00 59.14 120 ARG D C 1
ATOM 5020 O O . ARG D 2 120 ? 23.831 -32.769 12.610 1.00 65.85 120 ARG D O 1
ATOM 5028 N N . SER D 2 121 ? 23.129 -30.730 11.983 1.00 53.07 121 SER D N 1
ATOM 5029 C CA . SER D 2 121 ? 24.479 -30.233 11.744 1.00 49.29 121 SER D CA 1
ATOM 5030 C C . SER D 2 121 ? 24.932 -29.323 12.862 1.00 47.61 121 SER D C 1
ATOM 5031 O O . SER D 2 121 ? 24.133 -28.859 13.670 1.00 45.90 121 SER D O 1
ATOM 5034 N N . ALA D 2 122 ? 26.230 -29.074 12.908 1.00 48.20 122 ALA D N 1
ATOM 5035 C CA . ALA D 2 122 ? 26.750 -28.033 13.769 1.00 47.40 122 ALA D CA 1
ATOM 5036 C C . ALA D 2 122 ? 27.415 -26.945 12.915 1.00 47.08 122 ALA D C 1
ATOM 5037 O O . ALA D 2 122 ? 28.018 -27.228 11.875 1.00 42.94 122 ALA D O 1
ATOM 5039 N N . ILE D 2 123 ? 27.267 -25.698 13.344 1.00 42.09 123 ILE D N 1
ATOM 5040 C CA . ILE D 2 123 ? 28.091 -24.628 12.825 1.00 40.25 123 ILE D CA 1
ATOM 5041 C C . ILE D 2 123 ? 28.917 -24.107 13.984 1.00 38.50 123 ILE D C 1
ATOM 5042 O O . ILE D 2 123 ? 28.377 -23.527 14.925 1.00 37.77 123 ILE D O 1
ATOM 5047 N N . ASP D 2 124 ? 30.227 -24.330 13.909 1.00 36.28 124 ASP D N 1
ATOM 5048 C CA . ASP D 2 124 ? 31.132 -23.953 14.982 1.00 36.38 124 ASP D CA 1
ATOM 5049 C C . ASP D 2 124 ? 31.936 -22.708 14.664 1.00 38.07 124 ASP D C 1
ATOM 5050 O O . ASP D 2 124 ? 32.507 -22.573 13.568 1.00 38.67 124 ASP D O 1
ATOM 5055 N N . ILE D 2 125 ? 31.992 -21.813 15.645 1.00 34.22 125 ILE D N 1
ATOM 5056 C CA . ILE D 2 125 ? 32.683 -20.555 15.493 1.00 32.58 125 ILE D CA 1
ATOM 5057 C C . ILE D 2 125 ? 33.717 -20.386 16.583 1.00 34.83 125 ILE D C 1
ATOM 5058 O O . ILE D 2 125 ? 33.394 -20.341 17.768 1.00 36.95 125 ILE D O 1
ATOM 5063 N N . PHE D 2 126 ? 34.968 -20.261 16.182 1.00 34.80 126 PHE D N 1
ATOM 5064 C CA . PHE D 2 126 ? 36.026 -20.082 17.150 1.00 34.83 126 PHE D CA 1
ATOM 5065 C C . PHE D 2 126 ? 36.625 -18.717 16.980 1.00 33.93 126 PHE D C 1
ATOM 5066 O O . PHE D 2 126 ? 36.958 -18.312 15.864 1.00 39.41 126 PHE D O 1
ATOM 5074 N N . VAL D 2 127 ? 36.762 -17.998 18.080 1.00 28.87 127 VAL D N 1
ATOM 5075 C CA . VAL D 2 127 ? 37.448 -16.727 18.025 1.00 31.59 127 VAL D CA 1
ATOM 5076 C C . VAL D 2 127 ? 38.510 -16.673 19.108 1.00 34.64 127 VAL D C 1
ATOM 5077 O O . VAL D 2 127 ? 38.234 -16.963 20.276 1.00 37.34 127 VAL D O 1
ATOM 5081 N N . GLU D 2 128 ? 39.723 -16.295 18.718 1.00 32.88 128 GLU D N 1
ATOM 5082 C CA . GLU D 2 128 ? 40.850 -16.208 19.635 1.00 29.12 128 GLU D CA 1
ATOM 5083 C C . GLU D 2 128 ? 41.351 -14.782 19.664 1.00 34.41 128 GLU D C 1
ATOM 5084 O O . GLU D 2 128 ? 41.681 -14.214 18.615 1.00 33.21 128 GLU D O 1
ATOM 5090 N N . VAL D 2 129 ? 41.432 -14.195 20.852 1.00 35.12 129 VAL D N 1
ATOM 5091 C CA . VAL D 2 129 ? 42.069 -12.899 20.959 1.00 30.03 129 VAL D CA 1
ATOM 5092 C C . VAL D 2 129 ? 43.566 -13.080 21.169 1.00 32.95 129 VAL D C 1
ATOM 5093 O O . VAL D 2 129 ? 44.019 -13.638 22.174 1.00 34.70 129 VAL D O 1
ATOM 5097 N N . LEU D 2 130 ? 44.317 -12.631 20.170 1.00 33.97 130 LEU D N 1
ATOM 5098 C CA . LEU D 2 130 ? 45.768 -12.718 20.141 1.00 31.58 130 LEU D CA 1
ATOM 5099 C C . LEU D 2 130 ? 46.385 -11.567 20.932 1.00 33.47 130 LEU D C 1
ATOM 5100 O O . LEU D 2 130 ? 47.466 -11.708 21.537 1.00 31.80 130 LEU D O 1
ATOM 5105 N N . GLN D 2 131 ? 45.703 -10.420 20.918 1.00 34.25 131 GLN D N 1
ATOM 5106 C CA . GLN D 2 131 ? 46.074 -9.291 21.789 1.00 34.93 131 GLN D CA 1
ATOM 5107 C C . GLN D 2 131 ? 44.824 -8.608 22.300 1.00 36.08 131 GLN D C 1
ATOM 5108 O O . GLN D 2 131 ? 43.948 -8.227 21.521 1.00 36.47 131 GLN D O 1
ATOM 5114 N N . ALA D 2 132 ? 44.722 -8.467 23.614 1.00 38.37 132 ALA D N 1
ATOM 5115 C CA . ALA D 2 132 ? 43.496 -7.925 24.185 1.00 41.50 132 ALA D CA 1
ATOM 5116 C C . ALA D 2 132 ? 43.639 -6.460 24.544 1.00 40.72 132 ALA D C 1
ATOM 5117 O O . ALA D 2 132 ? 44.672 -6.035 25.045 1.00 40.36 132 ALA D O 1
ATOM 5119 N N . ASP D 2 133 ? 42.598 -5.696 24.252 1.00 37.31 133 ASP D N 1
ATOM 5120 C CA . ASP D 2 133 ? 42.420 -4.375 24.832 1.00 41.49 133 ASP D CA 1
ATOM 5121 C C . ASP D 2 133 ? 40.938 -4.292 25.202 1.00 41.94 133 ASP D C 1
ATOM 5122 O O . ASP D 2 133 ? 40.233 -5.294 25.131 1.00 45.94 133 ASP D O 1
ATOM 5127 N N . ALA D 2 134 ? 40.460 -3.125 25.606 1.00 40.04 134 ALA D N 1
ATOM 5128 C CA . ALA D 2 134 ? 39.035 -2.962 25.887 1.00 39.09 134 ALA D CA 1
ATOM 5129 C C . ALA D 2 134 ? 38.225 -3.336 24.652 1.00 36.67 134 ALA D C 1
ATOM 5130 O O . ALA D 2 134 ? 38.679 -3.130 23.537 1.00 33.14 134 ALA D O 1
ATOM 5132 N N . GLY D 2 135 ? 37.045 -3.914 24.855 1.00 34.97 135 GLY D N 1
ATOM 5133 C CA . GLY D 2 135 ? 36.164 -4.282 23.761 1.00 29.99 135 GLY D CA 1
ATOM 5134 C C . GLY D 2 135 ? 36.556 -5.494 22.922 1.00 34.40 135 GLY D C 1
ATOM 5135 O O . GLY D 2 135 ? 36.063 -5.662 21.801 1.00 34.51 135 GLY D O 1
ATOM 5136 N N . SER D 2 136 ? 37.424 -6.351 23.447 1.00 33.29 136 SER D N 1
ATOM 5137 C CA . SER D 2 136 ? 37.803 -7.564 22.717 1.00 36.05 136 SER D CA 1
ATOM 5138 C C . SER D 2 136 ? 36.605 -8.386 22.255 1.00 36.00 136 SER D C 1
ATOM 5139 O O . SER D 2 136 ? 36.593 -8.877 21.126 1.00 38.00 136 SER D O 1
ATOM 5142 N N . ARG D 2 137 ? 35.592 -8.532 23.108 1.00 36.33 137 ARG D N 1
ATOM 5143 C CA . ARG D 2 137 ? 34.426 -9.346 22.738 1.00 37.03 137 ARG D CA 1
ATOM 5144 C C . ARG D 2 137 ? 33.766 -8.722 21.526 1.00 33.98 137 ARG D C 1
ATOM 5145 O O . ARG D 2 137 ? 33.136 -9.386 20.702 1.00 37.40 137 ARG D O 1
ATOM 5153 N N . THR D 2 138 ? 33.946 -7.419 21.422 1.00 35.18 138 THR D N 1
ATOM 5154 C CA . THR D 2 138 ? 33.334 -6.625 20.378 1.00 39.37 138 THR D CA 1
ATOM 5155 C C . THR D 2 138 ? 34.112 -6.842 19.059 1.00 33.47 138 THR D C 1
ATOM 5156 O O . THR D 2 138 ? 33.534 -7.136 17.998 1.00 23.82 138 THR D O 1
ATOM 5160 N N . ALA D 2 139 ? 35.433 -6.746 19.160 1.00 32.98 139 ALA D N 1
ATOM 5161 C CA . ALA D 2 139 ? 36.316 -7.121 18.068 1.00 30.56 139 ALA D CA 1
ATOM 5162 C C . ALA D 2 139 ? 35.948 -8.515 17.525 1.00 36.00 139 ALA D C 1
ATOM 5163 O O . ALA D 2 139 ? 35.798 -8.695 16.299 1.00 34.57 139 ALA D O 1
ATOM 5165 N N . CYS D 2 140 ? 35.767 -9.479 18.441 1.00 30.42 140 CYS D N 1
ATOM 5166 C CA . CYS D 2 140 ? 35.502 -10.873 18.090 1.00 30.46 140 CYS D CA 1
ATOM 5167 C C . CYS D 2 140 ? 34.202 -11.071 17.357 1.00 29.90 140 CYS D C 1
ATOM 5168 O O . CYS D 2 140 ? 34.136 -11.830 16.388 1.00 33.98 140 CYS D O 1
ATOM 5171 N N . LEU D 2 141 ? 33.150 -10.433 17.841 1.00 26.75 141 LEU D N 1
ATOM 5172 C CA . LEU D 2 141 ? 31.863 -10.560 17.182 1.00 30.86 141 LEU D CA 1
ATOM 5173 C C . LEU D 2 141 ? 31.954 -10.057 15.739 1.00 28.96 141 LEU D C 1
ATOM 5174 O O . LEU D 2 141 ? 31.369 -10.652 14.826 1.00 30.68 141 LEU D O 1
ATOM 5179 N N . ASN D 2 142 ? 32.724 -8.989 15.535 1.00 29.48 142 ASN D N 1
ATOM 5180 C CA . ASN D 2 142 ? 32.923 -8.439 14.188 1.00 33.87 142 ASN D CA 1
ATOM 5181 C C . ASN D 2 142 ? 33.626 -9.408 13.262 1.00 29.46 142 ASN D C 1
ATOM 5182 O O . ASN D 2 142 ? 33.166 -9.659 12.145 1.00 31.50 142 ASN D O 1
ATOM 5187 N N . ALA D 2 143 ? 34.722 -9.973 13.744 1.00 30.32 143 ALA D N 1
ATOM 5188 C CA . ALA D 2 143 ? 35.460 -10.979 12.986 1.00 28.43 143 ALA D CA 1
ATOM 5189 C C . ALA D 2 143 ? 34.598 -12.204 12.702 1.00 31.37 143 ALA D C 1
ATOM 5190 O O . ALA D 2 143 ? 34.536 -12.684 11.577 1.00 32.83 143 ALA D O 1
ATOM 5192 N N . ALA D 2 144 ? 33.906 -12.692 13.726 1.00 32.71 144 ALA D N 1
ATOM 5193 C CA . ALA D 2 144 ? 33.066 -13.868 13.567 1.00 28.83 144 ALA D CA 1
ATOM 5194 C C . ALA D 2 144 ? 32.091 -13.679 12.426 1.00 30.12 144 ALA D C 1
ATOM 5195 O O . ALA D 2 144 ? 31.925 -14.568 11.580 1.00 33.22 144 ALA D O 1
ATOM 5197 N N . SER D 2 145 ? 31.436 -12.524 12.394 1.00 30.27 145 SER D N 1
ATOM 5198 C CA . SER D 2 145 ? 30.448 -12.276 11.346 1.00 31.87 145 SER D CA 1
ATOM 5199 C C . SER D 2 145 ? 31.073 -12.367 9.962 1.00 30.50 145 SER D C 1
ATOM 5200 O O . SER D 2 145 ? 30.464 -12.908 9.041 1.00 30.90 145 SER D O 1
ATOM 5203 N N . VAL D 2 146 ? 32.294 -11.844 9.827 1.00 27.54 146 VAL D N 1
ATOM 5204 C CA . VAL D 2 146 ? 32.984 -11.826 8.542 1.00 30.62 146 VAL D CA 1
ATOM 5205 C C . VAL D 2 146 ? 33.373 -13.247 8.137 1.00 34.93 146 VAL D C 1
ATOM 5206 O O . VAL D 2 146 ? 33.249 -13.634 6.969 1.00 33.55 146 VAL D O 1
ATOM 5210 N N . ALA D 2 147 ? 33.836 -14.023 9.114 1.00 31.11 147 ALA D N 1
ATOM 5211 C CA . ALA D 2 147 ? 34.197 -15.412 8.870 1.00 32.77 147 ALA D CA 1
ATOM 5212 C C . ALA D 2 147 ? 32.984 -16.214 8.410 1.00 30.95 147 ALA D C 1
ATOM 5213 O O . ALA D 2 147 ? 33.078 -17.007 7.482 1.00 34.06 147 ALA D O 1
ATOM 5215 N N . LEU D 2 148 ? 31.836 -15.992 9.042 1.00 32.10 148 LEU D N 1
ATOM 5216 C CA . LEU D 2 148 ? 30.604 -16.650 8.605 1.00 31.60 148 LEU D CA 1
ATOM 5217 C C . LEU D 2 148 ? 30.249 -16.297 7.161 1.00 36.40 148 LEU D C 1
ATOM 5218 O O . LEU D 2 148 ? 29.904 -17.169 6.354 1.00 36.42 148 LEU D O 1
ATOM 5223 N N . VAL D 2 149 ? 30.335 -15.017 6.825 1.00 36.16 149 VAL D N 1
ATOM 5224 C CA . VAL D 2 149 ? 30.072 -14.635 5.456 1.00 33.85 149 VAL D CA 1
ATOM 5225 C C . VAL D 2 149 ? 31.102 -15.287 4.549 1.00 29.36 149 VAL D C 1
ATOM 5226 O O . VAL D 2 149 ? 30.752 -15.864 3.530 1.00 28.62 149 VAL D O 1
ATOM 5230 N N . ASP D 2 150 ? 32.368 -15.227 4.948 1.00 32.94 150 ASP D N 1
ATOM 5231 C CA . ASP D 2 150 ? 33.456 -15.888 4.208 1.00 31.25 150 ASP D CA 1
ATOM 5232 C C . ASP D 2 150 ? 33.141 -17.364 3.961 1.00 35.90 150 ASP D C 1
ATOM 5233 O O . ASP D 2 150 ? 33.394 -17.886 2.881 1.00 34.42 150 ASP D O 1
ATOM 5238 N N . ALA D 2 151 ? 32.571 -18.030 4.969 1.00 37.75 151 ALA D N 1
ATOM 5239 C CA . ALA D 2 151 ? 32.233 -19.454 4.882 1.00 34.56 151 ALA D CA 1
ATOM 5240 C C . ALA D 2 151 ? 30.903 -19.736 4.170 1.00 41.57 151 ALA D C 1
ATOM 5241 O O . ALA D 2 151 ? 30.482 -20.888 4.042 1.00 41.90 151 ALA D O 1
ATOM 5243 N N . GLY D 2 152 ? 30.246 -18.687 3.695 1.00 37.43 152 GLY D N 1
ATOM 5244 C CA . GLY D 2 152 ? 29.011 -18.862 2.967 1.00 34.15 152 GLY D CA 1
ATOM 5245 C C . GLY D 2 152 ? 27.851 -19.433 3.780 1.00 41.40 152 GLY D C 1
ATOM 5246 O O . GLY D 2 152 ? 26.923 -20.034 3.208 1.00 41.81 152 GLY D O 1
ATOM 5247 N N . VAL D 2 153 ? 27.853 -19.255 5.100 1.00 32.97 153 VAL D N 1
ATOM 5248 C CA . VAL D 2 153 ? 26.671 -19.724 5.820 1.00 38.71 153 VAL D CA 1
ATOM 5249 C C . VAL D 2 153 ? 25.547 -18.685 5.777 1.00 36.87 153 VAL D C 1
ATOM 5250 O O . VAL D 2 153 ? 25.711 -17.557 6.247 1.00 34.41 153 VAL D O 1
ATOM 5254 N N . PRO D 2 154 ? 24.403 -19.073 5.192 1.00 36.80 154 PRO D N 1
ATOM 5255 C CA . PRO D 2 154 ? 23.216 -18.229 5.058 1.00 39.07 154 PRO D CA 1
ATOM 5256 C C . PRO D 2 154 ? 22.856 -17.514 6.358 1.00 43.30 154 PRO D C 1
ATOM 5257 O O . PRO D 2 154 ? 22.820 -18.105 7.440 1.00 44.49 154 PRO D O 1
ATOM 5261 N N . MET D 2 155 ? 22.597 -16.223 6.246 1.00 42.88 155 MET D N 1
ATOM 5262 C CA . MET D 2 155 ? 22.262 -15.421 7.405 1.00 41.95 155 MET D CA 1
ATOM 5263 C C . MET D 2 155 ? 21.286 -14.337 7.007 1.00 38.48 155 MET D C 1
ATOM 5264 O O . MET D 2 155 ? 21.228 -13.945 5.852 1.00 46.35 155 MET D O 1
ATOM 5269 N N . LYS D 2 156 ? 20.531 -13.852 7.977 1.00 38.74 156 LYS D N 1
ATOM 5270 C CA . LYS D 2 156 ? 19.588 -12.774 7.753 1.00 47.07 156 LYS D CA 1
ATOM 5271 C C . LYS D 2 156 ? 20.284 -11.465 7.344 1.00 46.35 156 LYS D C 1
ATOM 5272 O O . LYS D 2 156 ? 19.689 -10.623 6.675 1.00 44.16 156 LYS D O 1
ATOM 5278 N N . GLY D 2 157 ? 21.540 -11.304 7.749 1.00 37.27 157 GLY D N 1
ATOM 5279 C CA . GLY D 2 157 ? 22.252 -10.065 7.538 1.00 31.08 157 GLY D CA 1
ATOM 5280 C C . GLY D 2 157 ? 23.517 -10.083 8.343 1.00 34.77 157 GLY D C 1
ATOM 5281 O O . GLY D 2 157 ? 23.901 -11.134 8.846 1.00 38.35 157 GLY D O 1
ATOM 5282 N N . MET D 2 158 ? 24.158 -8.927 8.485 1.00 36.54 158 MET D N 1
ATOM 5283 C CA . MET D 2 158 ? 25.393 -8.835 9.253 1.00 37.44 158 MET D CA 1
ATOM 5284 C C . MET D 2 158 ? 25.188 -8.596 10.736 1.00 35.25 158 MET D C 1
ATOM 5285 O O . MET D 2 158 ? 24.184 -8.039 11.172 1.00 38.44 158 MET D O 1
ATOM 5290 N N . ILE D 2 159 ? 26.190 -9.012 11.493 1.00 27.61 159 ILE D N 1
ATOM 5291 C CA . ILE D 2 159 ? 26.318 -8.661 12.888 1.00 32.17 159 ILE D CA 1
ATOM 5292 C C . ILE D 2 159 ? 27.455 -7.650 12.986 1.00 33.96 159 ILE D C 1
ATOM 5293 O O . ILE D 2 159 ? 28.563 -7.898 12.514 1.00 32.02 159 ILE D O 1
ATOM 5298 N N . THR D 2 160 ? 27.193 -6.505 13.595 1.00 33.49 160 THR D N 1
ATOM 5299 C CA . THR D 2 160 ? 28.240 -5.517 13.762 1.00 28.88 160 THR D CA 1
ATOM 5300 C C . THR D 2 160 ? 28.216 -5.063 15.213 1.00 30.90 160 THR D C 1
ATOM 5301 O O . THR D 2 160 ? 27.155 -4.882 15.795 1.00 29.35 160 THR D O 1
ATOM 5305 N N . SER D 2 161 ? 29.383 -4.881 15.809 1.00 29.80 161 SER D N 1
ATOM 5306 C CA . SER D 2 161 ? 29.419 -4.662 17.237 1.00 29.77 161 SER D CA 1
ATOM 5307 C C . SER D 2 161 ? 30.386 -3.552 17.645 1.00 34.30 161 SER D C 1
ATOM 5308 O O . SER D 2 161 ? 31.471 -3.413 17.065 1.00 31.18 161 SER D O 1
ATOM 5311 N N . VAL D 2 162 ? 29.967 -2.764 18.640 1.00 30.19 162 VAL D N 1
ATOM 5312 C CA . VAL D 2 162 ? 30.802 -1.748 19.273 1.00 32.25 162 VAL D CA 1
ATOM 5313 C C . VAL D 2 162 ? 30.298 -1.519 20.673 1.00 28.59 162 VAL D C 1
ATOM 5314 O O . VAL D 2 162 ? 29.119 -1.672 20.940 1.00 27.15 162 VAL D O 1
ATOM 5318 N N . ALA D 2 163 ? 31.182 -1.070 21.543 1.00 27.52 163 ALA D N 1
ATOM 5319 C CA . ALA D 2 163 ? 30.773 -0.665 22.876 1.00 36.64 163 ALA D CA 1
ATOM 5320 C C . ALA D 2 163 ? 30.847 0.851 23.032 1.00 37.71 163 ALA D C 1
ATOM 5321 O O . ALA D 2 163 ? 31.684 1.517 22.418 1.00 36.13 163 ALA D O 1
ATOM 5323 N N . VAL D 2 164 ? 29.949 1.382 23.852 1.00 35.67 164 VAL D N 1
ATOM 5324 C CA . VAL D 2 164 ? 30.009 2.771 24.266 1.00 38.55 164 VAL D CA 1
ATOM 5325 C C . VAL D 2 164 ? 30.387 2.823 25.742 1.00 39.63 164 VAL D C 1
ATOM 5326 O O . VAL D 2 164 ? 29.878 2.037 26.554 1.00 36.05 164 VAL D O 1
ATOM 5330 N N . GLY D 2 165 ? 31.287 3.744 26.069 1.00 36.28 165 GLY D N 1
ATOM 5331 C CA . GLY D 2 165 ? 31.694 3.998 27.431 1.00 33.03 165 GLY D CA 1
ATOM 5332 C C . GLY D 2 165 ? 31.133 5.310 27.958 1.00 42.51 165 GLY D C 1
ATOM 5333 O O . GLY D 2 165 ? 30.398 6.029 27.274 1.00 38.73 165 GLY D O 1
ATOM 5334 N N . LYS D 2 166 ? 31.464 5.606 29.208 1.00 41.65 166 LYS D N 1
ATOM 5335 C CA . LYS D 2 166 ? 31.158 6.891 29.792 1.00 45.07 166 LYS D CA 1
ATOM 5336 C C . LYS D 2 166 ? 32.405 7.358 30.518 1.00 47.03 166 LYS D C 1
ATOM 5337 O O . LYS D 2 166 ? 32.949 6.631 31.341 1.00 44.22 166 LYS D O 1
ATOM 5343 N N . ALA D 2 167 ? 32.870 8.559 30.186 1.00 50.11 167 ALA D N 1
ATOM 5344 C CA . ALA D 2 167 ? 34.101 9.087 30.762 1.00 54.63 167 ALA D CA 1
ATOM 5345 C C . ALA D 2 167 ? 33.901 10.520 31.226 1.00 54.73 167 ALA D C 1
ATOM 5346 O O . ALA D 2 167 ? 33.273 11.313 30.529 1.00 53.00 167 ALA D O 1
ATOM 5348 N N . ASP D 2 168 ? 34.424 10.843 32.407 1.00 58.49 168 ASP D N 1
ATOM 5349 C CA . ASP D 2 168 ? 34.259 12.176 32.976 1.00 52.40 168 ASP D CA 1
ATOM 5350 C C . ASP D 2 168 ? 32.891 12.741 32.580 1.00 56.16 168 ASP D C 1
ATOM 5351 O O . ASP D 2 168 ? 32.783 13.853 32.059 1.00 52.52 168 ASP D O 1
ATOM 5356 N N . GLY D 2 169 ? 31.850 11.944 32.798 1.00 53.03 169 GLY D N 1
ATOM 5357 C CA . GLY D 2 169 ? 30.488 12.361 32.512 1.00 47.62 169 GLY D CA 1
ATOM 5358 C C . GLY D 2 169 ? 30.076 12.367 31.049 1.00 52.53 169 GLY D C 1
ATOM 5359 O O . GLY D 2 169 ? 28.990 12.837 30.712 1.00 45.48 169 GLY D O 1
ATOM 5360 N N . GLN D 2 170 ? 30.919 11.841 30.169 1.00 48.51 170 GLN D N 1
ATOM 5361 C CA . GLN D 2 170 ? 30.593 11.899 28.755 1.00 49.19 170 GLN D CA 1
ATOM 5362 C C . GLN D 2 170 ? 30.626 10.542 28.033 1.00 48.99 170 GLN D C 1
ATOM 5363 O O . GLN D 2 170 ? 31.537 9.736 28.216 1.00 48.98 170 GLN D O 1
ATOM 5369 N N . LEU D 2 171 ? 29.611 10.305 27.216 1.00 41.20 171 LEU D N 1
ATOM 5370 C CA . LEU D 2 171 ? 29.554 9.120 26.385 1.00 42.49 171 LEU D CA 1
ATOM 5371 C C . LEU D 2 171 ? 30.724 9.078 25.391 1.00 49.70 171 LEU D C 1
ATOM 5372 O O . LEU D 2 171 ? 31.036 10.081 24.739 1.00 49.85 171 LEU D O 1
ATOM 5377 N N . VAL D 2 172 ? 31.377 7.926 25.268 1.00 41.56 172 VAL D N 1
ATOM 5378 C CA . VAL D 2 172 ? 32.483 7.805 24.321 1.00 41.35 172 VAL D CA 1
ATOM 5379 C C . VAL D 2 172 ? 32.430 6.489 23.570 1.00 42.53 172 VAL D C 1
ATOM 5380 O O . VAL D 2 172 ? 32.370 5.415 24.178 1.00 40.21 172 VAL D O 1
ATOM 5384 N N . LEU D 2 173 ? 32.462 6.586 22.245 1.00 41.46 173 LEU D N 1
ATOM 5385 C CA . LEU D 2 173 ? 32.416 5.431 21.351 1.00 41.30 173 LEU D CA 1
ATOM 5386 C C . LEU D 2 173 ? 33.693 4.590 21.430 1.00 38.47 173 LEU D C 1
ATOM 5387 O O . LEU D 2 173 ? 34.795 5.139 21.418 1.00 33.07 173 LEU D O 1
ATOM 5392 N N . ASP D 2 174 ? 33.535 3.267 21.528 1.00 37.64 174 ASP D N 1
ATOM 5393 C CA . ASP D 2 174 ? 34.657 2.326 21.419 1.00 33.34 174 ASP D CA 1
ATOM 5394 C C . ASP D 2 174 ? 35.743 2.584 22.456 1.00 38.46 174 ASP D C 1
ATOM 5395 O O . ASP D 2 174 ? 36.882 2.890 22.110 1.00 40.65 174 ASP D O 1
ATOM 5400 N N . PRO D 2 175 ? 35.398 2.458 23.738 1.00 36.76 175 PRO D N 1
ATOM 5401 C CA . PRO D 2 175 ? 36.375 2.767 24.780 1.00 38.83 175 PRO D CA 1
ATOM 5402 C C . PRO D 2 175 ? 37.665 1.960 24.667 1.00 39.16 175 PRO D C 1
ATOM 5403 O O . PRO D 2 175 ? 37.690 0.827 24.161 1.00 37.25 175 PRO D O 1
ATOM 5407 N N . MET D 2 176 ? 38.735 2.587 25.136 1.00 38.83 176 MET D N 1
ATOM 5408 C CA . MET D 2 176 ? 40.041 1.969 25.259 1.00 47.27 176 MET D CA 1
ATOM 5409 C C . MET D 2 176 ? 40.196 1.485 26.708 1.00 46.33 176 MET D C 1
ATOM 5410 O O . MET D 2 176 ? 39.376 1.809 27.572 1.00 46.10 176 MET D O 1
ATOM 5415 N N . LYS D 2 177 ? 41.261 0.737 26.972 1.00 48.12 177 LYS D N 1
ATOM 5416 C CA . LYS D 2 177 ? 41.500 0.165 28.291 1.00 52.30 177 LYS D CA 1
ATOM 5417 C C . LYS D 2 177 ? 41.224 1.159 29.418 1.00 58.49 177 LYS D C 1
ATOM 5418 O O . LYS D 2 177 ? 40.314 0.960 30.235 1.00 51.94 177 LYS D O 1
ATOM 5424 N N . GLU D 2 178 ? 42.020 2.225 29.446 1.00 56.83 178 GLU D N 1
ATOM 5425 C CA . GLU D 2 178 ? 41.969 3.218 30.509 1.00 59.68 178 GLU D CA 1
ATOM 5426 C C . GLU D 2 178 ? 40.553 3.775 30.750 1.00 57.14 178 GLU D C 1
ATOM 5427 O O . GLU D 2 178 ? 40.158 4.032 31.896 1.00 51.53 178 GLU D O 1
ATOM 5433 N N . GLU D 2 179 ? 39.787 3.956 29.678 1.00 53.60 179 GLU D N 1
ATOM 5434 C CA . GLU D 2 179 ? 38.425 4.460 29.818 1.00 50.46 179 GLU D CA 1
ATOM 5435 C C . GLU D 2 179 ? 37.528 3.443 30.511 1.00 48.22 179 GLU D C 1
ATOM 5436 O O . GLU D 2 179 ? 36.695 3.796 31.342 1.00 48.26 179 GLU D O 1
ATOM 5442 N N . ASP D 2 180 ? 37.704 2.182 30.142 1.00 50.20 180 ASP D N 1
ATOM 5443 C CA . ASP D 2 180 ? 37.003 1.066 30.763 1.00 56.66 180 ASP D CA 1
ATOM 5444 C C . ASP D 2 180 ? 37.312 1.007 32.249 1.00 52.06 180 ASP D C 1
ATOM 5445 O O . ASP D 2 180 ? 36.411 0.970 33.087 1.00 52.27 180 ASP D O 1
ATOM 5450 N N . ASN D 2 181 ? 38.605 0.987 32.552 1.00 51.60 181 ASN D N 1
ATOM 5451 C CA . ASN D 2 181 ? 39.090 0.929 33.916 1.00 50.74 181 ASN D CA 1
ATOM 5452 C C . ASN D 2 181 ? 38.612 2.095 34.779 1.00 56.33 181 ASN D C 1
ATOM 5453 O O . ASN D 2 181 ? 38.170 1.891 35.907 1.00 64.08 181 ASN D O 1
ATOM 5458 N N . PHE D 2 182 ? 38.692 3.315 34.259 1.00 55.83 182 PHE D N 1
ATOM 5459 C CA . PHE D 2 182 ? 38.424 4.492 35.080 1.00 51.47 182 PHE D CA 1
ATOM 5460 C C . PHE D 2 182 ? 37.134 5.232 34.740 1.00 50.25 182 PHE D C 1
ATOM 5461 O O . PHE D 2 182 ? 36.805 6.223 35.380 1.00 53.91 182 PHE D O 1
ATOM 5469 N N . GLY D 2 183 ? 36.404 4.757 33.737 1.00 50.63 183 GLY D N 1
ATOM 5470 C CA . GLY D 2 183 ? 35.165 5.399 33.337 1.00 44.27 183 GLY D CA 1
ATOM 5471 C C . GLY D 2 183 ? 34.028 5.108 34.296 1.00 46.46 183 GLY D C 1
ATOM 5472 O O . GLY D 2 183 ? 34.231 4.505 35.345 1.00 48.92 183 GLY D O 1
ATOM 5473 N N . GLU D 2 184 ? 32.823 5.534 33.942 1.00 44.84 184 GLU D N 1
ATOM 5474 C CA . GLU D 2 184 ? 31.688 5.334 34.823 1.00 49.93 184 GLU D CA 1
ATOM 5475 C C . GLU D 2 184 ? 30.779 4.225 34.307 1.00 48.19 184 GLU D C 1
ATOM 5476 O O . GLU D 2 184 ? 29.958 3.688 35.059 1.00 48.10 184 GLU D O 1
ATOM 5482 N N . ALA D 2 185 ? 30.921 3.895 33.028 1.00 41.97 185 ALA D N 1
ATOM 5483 C CA . ALA D 2 185 ? 30.107 2.843 32.420 1.00 40.74 185 ALA D CA 1
ATOM 5484 C C . ALA D 2 185 ? 30.785 2.218 31.205 1.00 40.31 185 ALA D C 1
ATOM 5485 O O . ALA D 2 185 ? 31.727 2.780 30.655 1.00 43.55 185 ALA D O 1
ATOM 5487 N N . ASP D 2 186 ? 30.313 1.040 30.816 1.00 36.76 186 ASP D N 1
ATOM 5488 C CA . ASP D 2 186 ? 30.771 0.357 29.616 1.00 35.11 186 ASP D CA 1
ATOM 5489 C C . ASP D 2 186 ? 29.630 -0.514 29.084 1.00 39.28 186 ASP D C 1
ATOM 5490 O O . ASP D 2 186 ? 29.052 -1.313 29.818 1.00 46.55 186 ASP D O 1
ATOM 5495 N N . MET D 2 187 ? 29.304 -0.364 27.809 1.00 38.12 187 MET D N 1
ATOM 5496 C CA . MET D 2 187 ? 28.124 -0.998 27.249 1.00 35.68 187 MET D CA 1
ATOM 5497 C C . MET D 2 187 ? 28.361 -1.561 25.829 1.00 39.74 187 MET D C 1
ATOM 5498 O O . MET D 2 187 ? 28.266 -0.825 24.840 1.00 38.34 187 MET D O 1
ATOM 5503 N N . PRO D 2 188 ? 28.672 -2.874 25.728 1.00 41.37 188 PRO D N 1
ATOM 5504 C CA . PRO D 2 188 ? 28.808 -3.591 24.444 1.00 33.08 188 PRO D CA 1
ATOM 5505 C C . PRO D 2 188 ? 27.494 -3.660 23.698 1.00 34.93 188 PRO D C 1
ATOM 5506 O O . PRO D 2 188 ? 26.485 -3.931 24.343 1.00 34.34 188 PRO D O 1
ATOM 5510 N N . PHE D 2 189 ? 27.512 -3.455 22.378 1.00 36.27 189 PHE D N 1
ATOM 5511 C CA . PHE D 2 189 ? 26.349 -3.708 21.515 1.00 32.55 189 PHE D CA 1
ATOM 5512 C C . PHE D 2 189 ? 26.716 -4.611 20.337 1.00 33.03 189 PHE D C 1
ATOM 5513 O O . PHE D 2 189 ? 27.871 -4.688 19.941 1.00 37.81 189 PHE D O 1
ATOM 5521 N N . ALA D 2 190 ? 25.712 -5.258 19.760 1.00 30.62 190 ALA D N 1
ATOM 5522 C CA . ALA D 2 190 ? 25.803 -5.772 18.408 1.00 34.57 190 ALA D CA 1
ATOM 5523 C C . ALA D 2 190 ? 24.454 -5.587 17.732 1.00 34.84 190 ALA D C 1
ATOM 5524 O O . ALA D 2 190 ? 23.418 -5.734 18.376 1.00 35.67 190 ALA D O 1
ATOM 5526 N N . PHE D 2 191 ? 24.471 -5.252 16.441 1.00 33.72 191 PHE D N 1
ATOM 5527 C CA . PHE D 2 191 ? 23.237 -5.107 15.671 1.00 35.48 191 PHE D CA 1
ATOM 5528 C C . PHE D 2 191 ? 23.189 -6.044 14.479 1.00 39.49 191 PHE D C 1
ATOM 5529 O O . PHE D 2 191 ? 24.226 -6.407 13.895 1.00 39.48 191 PHE D O 1
ATOM 5537 N N . LEU D 2 192 ? 21.971 -6.428 14.120 1.00 37.43 192 LEU D N 1
ATOM 5538 C CA . LEU D 2 192 ? 21.705 -7.000 12.821 1.00 37.10 192 LEU D CA 1
ATOM 5539 C C . LEU D 2 192 ? 21.701 -5.844 11.821 1.00 43.97 192 LEU D C 1
ATOM 5540 O O . LEU D 2 192 ? 21.092 -4.796 12.077 1.00 41.24 192 LEU D O 1
ATOM 5545 N N . ILE D 2 193 ? 22.398 -6.028 10.703 1.00 42.26 193 ILE D N 1
ATOM 5546 C CA . ILE D 2 193 ? 22.372 -5.072 9.603 1.00 39.14 193 ILE D CA 1
ATOM 5547 C C . ILE D 2 193 ? 21.619 -5.692 8.450 1.00 41.92 193 ILE D C 1
ATOM 5548 O O . ILE D 2 193 ? 22.020 -6.734 7.931 1.00 42.10 193 ILE D O 1
ATOM 5553 N N . ARG D 2 194 ? 20.517 -5.067 8.057 1.00 47.11 194 ARG D N 1
ATOM 5554 C CA . ARG D 2 194 ? 19.755 -5.522 6.901 1.00 43.74 194 ARG D CA 1
ATOM 5555 C C . ARG D 2 194 ? 19.293 -4.308 6.110 1.00 47.85 194 ARG D C 1
ATOM 5556 O O . ARG D 2 194 ? 19.158 -3.213 6.659 1.00 47.81 194 ARG D O 1
ATOM 5564 N N . ASN D 2 195 ? 19.076 -4.496 4.814 1.00 51.81 195 ASN D N 1
ATOM 5565 C CA . ASN D 2 195 ? 18.859 -3.373 3.911 1.00 48.90 195 ASN D CA 1
ATOM 5566 C C . ASN D 2 195 ? 19.840 -2.225 4.172 1.00 49.58 195 ASN D C 1
ATOM 5567 O O . ASN D 2 195 ? 19.496 -1.052 4.052 1.00 54.79 195 ASN D O 1
ATOM 5572 N N . GLY D 2 196 ? 21.066 -2.567 4.542 1.00 47.45 196 GLY D N 1
ATOM 5573 C CA . GLY D 2 196 ? 22.100 -1.568 4.713 1.00 43.54 196 GLY D CA 1
ATOM 5574 C C . GLY D 2 196 ? 21.954 -0.687 5.939 1.00 47.60 196 GLY D C 1
ATOM 5575 O O . GLY D 2 196 ? 22.716 0.265 6.101 1.00 50.72 196 GLY D O 1
ATOM 5576 N N . LYS D 2 197 ? 20.993 -1.001 6.806 1.00 50.09 197 LYS D N 1
ATOM 5577 C CA . LYS D 2 197 ? 20.757 -0.216 8.028 1.00 51.08 197 LYS D CA 1
ATOM 5578 C C . LYS D 2 197 ? 20.787 -1.043 9.323 1.00 48.14 197 LYS D C 1
ATOM 5579 O O . LYS D 2 197 ? 20.585 -2.258 9.320 1.00 42.62 197 LYS D O 1
ATOM 5585 N N . ILE D 2 198 ? 21.022 -0.359 10.435 1.00 45.91 198 ILE D N 1
ATOM 5586 C CA . ILE D 2 198 ? 20.793 -0.937 11.736 1.00 39.36 198 ILE D CA 1
ATOM 5587 C C . ILE D 2 198 ? 19.319 -1.271 11.858 1.00 44.05 198 ILE D C 1
ATOM 5588 O O . ILE D 2 198 ? 18.481 -0.379 11.891 1.00 47.80 198 ILE D O 1
ATOM 5593 N N . GLU D 2 199 ? 18.998 -2.556 11.933 1.00 46.84 199 GLU D N 1
ATOM 5594 C CA . GLU D 2 199 ? 17.620 -2.986 12.137 1.00 45.70 199 GLU D CA 1
ATOM 5595 C C . GLU D 2 199 ? 17.279 -3.224 13.622 1.00 49.67 199 GLU D C 1
ATOM 5596 O O . GLU D 2 199 ? 16.448 -2.518 14.198 1.00 55.28 199 GLU D O 1
ATOM 5602 N N . SER D 2 200 ? 17.917 -4.220 14.231 1.00 44.03 200 SER D N 1
ATOM 5603 C CA . SER D 2 200 ? 17.610 -4.612 15.608 1.00 45.94 200 SER D CA 1
ATOM 5604 C C . SER D 2 200 ? 18.855 -4.887 16.452 1.00 43.51 200 SER D C 1
ATOM 5605 O O . SER D 2 200 ? 19.977 -4.882 15.947 1.00 41.50 200 SER D O 1
ATOM 5608 N N . ILE D 2 201 ? 18.640 -5.117 17.744 1.00 42.74 201 ILE D N 1
ATOM 5609 C CA . ILE D 2 201 ? 19.727 -5.372 18.679 1.00 40.35 201 ILE D CA 1
ATOM 5610 C C . ILE D 2 201 ? 19.922 -6.870 18.903 1.00 41.14 201 ILE D C 1
ATOM 5611 O O . ILE D 2 201 ? 19.007 -7.551 19.369 1.00 40.56 201 ILE D O 1
ATOM 5616 N N . ALA D 2 202 ? 21.121 -7.360 18.577 1.00 39.34 202 ALA D N 1
ATOM 5617 C CA . ALA D 2 202 ? 21.491 -8.771 18.735 1.00 34.89 202 ALA D CA 1
ATOM 5618 C C . ALA D 2 202 ? 22.250 -9.016 20.037 1.00 37.30 202 ALA D C 1
ATOM 5619 O O . ALA D 2 202 ? 22.282 -10.133 20.551 1.00 42.27 202 ALA D O 1
ATOM 5621 N N . LEU D 2 203 ? 22.867 -7.974 20.572 1.00 34.97 203 LEU D N 1
ATOM 5622 C CA . LEU D 2 203 ? 23.595 -8.110 21.821 1.00 36.58 203 LEU D CA 1
ATOM 5623 C C . LEU D 2 203 ? 23.552 -6.814 22.599 1.00 35.62 203 LEU D C 1
ATOM 5624 O O . LEU D 2 203 ? 23.781 -5.742 22.043 1.00 36.78 203 LEU D O 1
ATOM 5629 N N . LEU D 2 204 ? 23.266 -6.917 23.891 1.00 32.78 204 LEU D N 1
ATOM 5630 C CA . LEU D 2 204 ? 23.235 -5.749 24.743 1.00 32.21 204 LEU D CA 1
ATOM 5631 C C . LEU D 2 204 ? 23.661 -6.126 26.160 1.00 34.57 204 LEU D C 1
ATOM 5632 O O . LEU D 2 204 ? 23.092 -7.023 26.770 1.00 35.68 204 LEU D O 1
ATOM 5637 N N . GLN D 2 205 ? 24.674 -5.432 26.662 1.00 34.43 205 GLN D N 1
ATOM 5638 C CA . GLN D 2 205 ? 25.155 -5.605 28.023 1.00 36.68 205 GLN D CA 1
ATOM 5639 C C . GLN D 2 205 ? 25.604 -4.245 28.536 1.00 37.83 205 GLN D C 1
ATOM 5640 O O . GLN D 2 205 ? 26.123 -3.434 27.766 1.00 43.60 205 GLN D O 1
ATOM 5646 N N . MET D 2 206 ? 25.405 -3.982 29.821 1.00 35.40 206 MET D N 1
ATOM 5647 C CA . MET D 2 206 ? 25.962 -2.780 30.421 1.00 36.30 206 MET D CA 1
ATOM 5648 C C . MET D 2 206 ? 26.355 -3.026 31.861 1.00 36.39 206 MET D C 1
ATOM 5649 O O . MET D 2 206 ? 25.663 -3.712 32.598 1.00 40.19 206 MET D O 1
ATOM 5654 N N . ASP D 2 207 ? 27.478 -2.446 32.247 1.00 37.04 207 ASP D N 1
ATOM 5655 C CA . ASP D 2 207 ? 27.901 -2.423 33.626 1.00 37.43 207 ASP D CA 1
ATOM 5656 C C . ASP D 2 207 ? 28.240 -0.964 33.931 1.00 43.34 207 ASP D C 1
ATOM 5657 O O . ASP D 2 207 ? 28.842 -0.289 33.097 1.00 44.85 207 ASP D O 1
ATOM 5662 N N . GLY D 2 208 ? 27.840 -0.458 35.097 1.00 44.84 208 GLY D N 1
ATOM 5663 C CA . GLY D 2 208 ? 28.246 0.887 35.506 1.00 48.68 208 GLY D CA 1
ATOM 5664 C C . GLY D 2 208 ? 27.199 1.743 36.208 1.00 46.93 208 GLY D C 1
ATOM 5665 O O . GLY D 2 208 ? 26.514 1.282 37.115 1.00 44.44 208 GLY D O 1
ATOM 5666 N N . ARG D 2 209 ? 27.081 3.001 35.792 1.00 46.00 209 ARG D N 1
ATOM 5667 C CA . ARG D 2 209 ? 26.029 3.878 36.311 1.00 47.52 209 ARG D CA 1
ATOM 5668 C C . ARG D 2 209 ? 25.616 4.933 35.276 1.00 52.40 209 ARG D C 1
ATOM 5669 O O . ARG D 2 209 ? 26.373 5.856 34.963 1.00 47.00 209 ARG D O 1
ATOM 5677 N N . MET D 2 210 ? 24.404 4.793 34.756 1.00 50.00 210 MET D N 1
ATOM 5678 C CA . MET D 2 210 ? 23.947 5.641 33.674 1.00 45.63 210 MET D CA 1
ATOM 5679 C C . MET D 2 210 ? 22.518 6.097 33.880 1.00 48.94 210 MET D C 1
ATOM 5680 O O . MET D 2 210 ? 21.654 5.304 34.249 1.00 42.30 210 MET D O 1
ATOM 5685 N N . THR D 2 211 ? 22.265 7.376 33.615 1.00 48.86 211 THR D N 1
ATOM 5686 C CA . THR D 2 211 ? 20.897 7.878 33.586 1.00 47.11 211 THR D CA 1
ATOM 5687 C C . THR D 2 211 ? 20.123 7.175 32.480 1.00 42.34 211 THR D C 1
ATOM 5688 O O . THR D 2 211 ? 20.704 6.583 31.572 1.00 40.94 211 THR D O 1
ATOM 5692 N N . ARG D 2 212 ? 18.805 7.241 32.569 1.00 46.98 212 ARG D N 1
ATOM 5693 C CA . ARG D 2 212 ? 17.938 6.610 31.591 1.00 45.46 212 ARG D CA 1
ATOM 5694 C C . ARG D 2 212 ? 18.154 7.211 30.204 1.00 51.36 212 ARG D C 1
ATOM 5695 O O . ARG D 2 212 ? 18.057 6.507 29.199 1.00 48.54 212 ARG D O 1
ATOM 5703 N N . ASP D 2 213 ? 18.439 8.513 30.158 1.00 50.31 213 ASP D N 1
ATOM 5704 C CA . ASP D 2 213 ? 18.666 9.207 28.891 1.00 50.59 213 ASP D CA 1
ATOM 5705 C C . ASP D 2 213 ? 20.043 8.889 28.337 1.00 45.59 213 ASP D C 1
ATOM 5706 O O . ASP D 2 213 ? 20.196 8.682 27.135 1.00 45.87 213 ASP D O 1
ATOM 5711 N N . GLU D 2 214 ? 21.038 8.879 29.219 1.00 42.71 214 GLU D N 1
ATOM 5712 C CA . GLU D 2 214 ? 22.383 8.456 28.868 1.00 45.00 214 GLU D CA 1
ATOM 5713 C C . GLU D 2 214 ? 22.345 7.125 28.113 1.00 47.03 214 GLU D C 1
ATOM 5714 O O . GLU D 2 214 ? 23.017 6.956 27.096 1.00 44.76 214 GLU D O 1
ATOM 5720 N N . VAL D 2 215 ? 21.529 6.195 28.594 1.00 48.24 215 VAL D N 1
ATOM 5721 C CA . VAL D 2 215 ? 21.394 4.890 27.952 1.00 46.43 215 VAL D CA 1
ATOM 5722 C C . VAL D 2 215 ? 20.881 5.012 26.524 1.00 44.41 215 VAL D C 1
ATOM 5723 O O . VAL D 2 215 ? 21.491 4.478 25.604 1.00 46.48 215 VAL D O 1
ATOM 5727 N N . LYS D 2 216 ? 19.763 5.703 26.334 1.00 47.38 216 LYS D N 1
ATOM 5728 C CA . LYS D 2 216 ? 19.219 5.885 24.984 1.00 50.81 216 LYS D CA 1
ATOM 5729 C C . LYS D 2 216 ? 20.211 6.631 24.086 1.00 49.43 216 LYS D C 1
ATOM 5730 O O . LYS D 2 216 ? 20.345 6.308 22.903 1.00 48.97 216 LYS D O 1
ATOM 5736 N N . GLN D 2 217 ? 20.905 7.615 24.659 1.00 42.90 217 GLN D N 1
ATOM 5737 C CA . GLN D 2 217 ? 21.937 8.354 23.943 1.00 44.41 217 GLN D CA 1
ATOM 5738 C C . GLN D 2 217 ? 23.068 7.420 23.540 1.00 49.10 217 GLN D C 1
ATOM 5739 O O . GLN D 2 217 ? 23.629 7.526 22.441 1.00 45.34 217 GLN D O 1
ATOM 5745 N N . ALA D 2 218 ? 23.394 6.494 24.432 1.00 46.63 218 ALA D N 1
ATOM 5746 C CA . ALA D 2 218 ? 24.483 5.568 24.180 1.00 42.58 218 ALA D CA 1
ATOM 5747 C C . ALA D 2 218 ? 24.174 4.666 22.983 1.00 41.65 218 ALA D C 1
ATOM 5748 O O . ALA D 2 218 ? 25.083 4.276 22.247 1.00 39.35 218 ALA D O 1
ATOM 5750 N N . ILE D 2 219 ? 22.893 4.361 22.781 1.00 42.38 219 ILE D N 1
ATOM 5751 C CA . ILE D 2 219 ? 22.465 3.506 21.670 1.00 44.38 219 ILE D CA 1
ATOM 5752 C C . ILE D 2 219 ? 22.656 4.207 20.329 1.00 44.61 219 ILE D C 1
ATOM 5753 O O . ILE D 2 219 ? 23.188 3.622 19.386 1.00 41.11 219 ILE D O 1
ATOM 5758 N N . GLU D 2 220 ? 22.219 5.464 20.252 1.00 46.29 220 GLU D N 1
ATOM 5759 C CA . GLU D 2 220 ? 22.429 6.274 19.057 1.00 45.60 220 GLU D CA 1
ATOM 5760 C C . GLU D 2 220 ? 23.914 6.344 18.732 1.00 41.79 220 GLU D C 1
ATOM 5761 O O . GLU D 2 220 ? 24.303 6.155 17.588 1.00 42.51 220 GLU D O 1
ATOM 5767 N N . LEU D 2 221 ? 24.737 6.612 19.746 1.00 39.63 221 LEU D N 1
ATOM 5768 C CA . LEU D 2 221 ? 26.177 6.676 19.562 1.00 37.17 221 LEU D CA 1
ATOM 5769 C C . LEU D 2 221 ? 26.712 5.336 19.035 1.00 42.91 221 LEU D C 1
ATOM 5770 O O . LEU D 2 221 ? 27.600 5.306 18.181 1.00 42.00 221 LEU D O 1
ATOM 5775 N N . ALA D 2 222 ? 26.156 4.230 19.522 1.00 41.82 222 ALA D N 1
ATOM 5776 C CA . ALA D 2 222 ? 26.642 2.914 19.120 1.00 38.06 222 ALA D CA 1
ATOM 5777 C C . ALA D 2 222 ? 26.296 2.648 17.672 1.00 39.21 222 ALA D C 1
ATOM 5778 O O . ALA D 2 222 ? 27.106 2.129 16.905 1.00 35.56 222 ALA D O 1
ATOM 5780 N N . LYS D 2 223 ? 25.077 2.997 17.296 1.00 41.64 223 LYS D N 1
ATOM 5781 C CA . LYS D 2 223 ? 24.611 2.690 15.957 1.00 40.64 223 LYS D CA 1
ATOM 5782 C C . LYS D 2 223 ? 25.447 3.397 14.884 1.00 45.96 223 LYS D C 1
ATOM 5783 O O . LYS D 2 223 ? 25.682 2.852 13.805 1.00 45.69 223 LYS D O 1
ATOM 5789 N N . LYS D 2 224 ? 25.903 4.606 15.188 1.00 43.58 224 LYS D N 1
ATOM 5790 C CA . LYS D 2 224 ? 26.709 5.365 14.240 1.00 41.55 224 LYS D CA 1
ATOM 5791 C C . LYS D 2 224 ? 28.071 4.718 14.018 1.00 44.40 224 LYS D C 1
ATOM 5792 O O . LYS D 2 224 ? 28.545 4.619 12.874 1.00 46.84 224 LYS D O 1
ATOM 5798 N N . GLY D 2 225 ? 28.707 4.306 15.115 1.00 40.32 225 GLY D N 1
ATOM 5799 C CA . GLY D 2 225 ? 29.943 3.550 15.047 1.00 40.35 225 GLY D CA 1
ATOM 5800 C C . GLY D 2 225 ? 29.735 2.253 14.276 1.00 41.38 225 GLY D C 1
ATOM 5801 O O . GLY D 2 225 ? 30.558 1.887 13.426 1.00 40.59 225 GLY D O 1
ATOM 5802 N N . ALA D 2 226 ? 28.630 1.563 14.562 1.00 38.70 226 ALA D N 1
ATOM 5803 C CA . ALA D 2 226 ? 28.356 0.275 13.928 1.00 38.51 226 ALA D CA 1
ATOM 5804 C C . ALA D 2 226 ? 28.315 0.407 12.428 1.00 36.52 226 ALA D C 1
ATOM 5805 O O . ALA D 2 226 ? 28.984 -0.348 11.731 1.00 37.45 226 ALA D O 1
ATOM 5807 N N . LEU D 2 227 ? 27.525 1.360 11.936 1.00 41.45 227 LEU D N 1
ATOM 5808 C CA . LEU D 2 227 ? 27.381 1.575 10.494 1.00 39.95 227 LEU D CA 1
ATOM 5809 C C . LEU D 2 227 ? 28.751 1.757 9.865 1.00 37.79 227 LEU D C 1
ATOM 5810 O O . LEU D 2 227 ? 29.055 1.161 8.834 1.00 35.16 227 LEU D O 1
ATOM 5815 N N . GLN D 2 228 ? 29.588 2.561 10.513 1.00 34.44 228 GLN D N 1
ATOM 5816 C CA . GLN D 2 228 ? 30.945 2.773 10.033 1.00 36.75 228 GLN D CA 1
ATOM 5817 C C . GLN D 2 228 ? 31.725 1.446 9.941 1.00 37.78 228 GLN D C 1
ATOM 5818 O O . GLN D 2 228 ? 32.408 1.177 8.942 1.00 37.88 228 GLN D O 1
ATOM 5824 N N . ILE D 2 229 ? 31.595 0.611 10.974 1.00 42.71 229 ILE D N 1
ATOM 5825 C CA . ILE D 2 229 ? 32.319 -0.661 11.051 1.00 35.95 229 ILE D CA 1
ATOM 5826 C C . ILE D 2 229 ? 31.767 -1.610 10.023 1.00 34.54 229 ILE D C 1
ATOM 5827 O O . ILE D 2 229 ? 32.509 -2.322 9.353 1.00 36.41 229 ILE D O 1
ATOM 5832 N N . TYR D 2 230 ? 30.447 -1.613 9.900 1.00 33.96 230 TYR D N 1
ATOM 5833 C CA . TYR D 2 230 ? 29.789 -2.484 8.953 1.00 30.59 230 TYR D CA 1
ATOM 5834 C C . TYR D 2 230 ? 30.337 -2.287 7.538 1.00 39.19 230 TYR D C 1
ATOM 5835 O O . TYR D 2 230 ? 30.479 -3.251 6.770 1.00 41.38 230 TYR D O 1
ATOM 5844 N N . GLU D 2 231 ? 30.627 -1.038 7.188 1.00 33.07 231 GLU D N 1
ATOM 5845 C CA . GLU D 2 231 ? 31.128 -0.736 5.862 1.00 37.67 231 GLU D CA 1
ATOM 5846 C C . GLU D 2 231 ? 32.508 -1.368 5.672 1.00 35.13 231 GLU D C 1
ATOM 5847 O O . GLU D 2 231 ? 32.797 -1.943 4.626 1.00 40.05 231 GLU D O 1
ATOM 5853 N N . MET D 2 232 ? 33.346 -1.302 6.699 1.00 33.36 232 MET D N 1
ATOM 5854 C CA . MET D 2 232 ? 34.634 -1.981 6.644 1.00 34.51 232 MET D CA 1
ATOM 5855 C C . MET D 2 232 ? 34.479 -3.496 6.492 1.00 35.42 232 MET D C 1
ATOM 5856 O O . MET D 2 232 ? 35.243 -4.143 5.779 1.00 34.92 232 MET D O 1
ATOM 5861 N N . GLN D 2 233 ? 33.489 -4.066 7.168 1.00 37.50 233 GLN D N 1
ATOM 5862 C CA . GLN D 2 233 ? 33.238 -5.498 7.042 1.00 38.91 233 GLN D CA 1
ATOM 5863 C C . GLN D 2 233 ? 32.906 -5.778 5.589 1.00 41.11 233 GLN D C 1
ATOM 5864 O O . GLN D 2 233 ? 33.371 -6.767 5.006 1.00 38.83 233 GLN D O 1
ATOM 5870 N N . ARG D 2 234 ? 32.103 -4.894 5.010 1.00 37.79 234 ARG D N 1
ATOM 5871 C CA . ARG D 2 234 ? 31.669 -5.068 3.639 1.00 40.60 234 ARG D CA 1
ATOM 5872 C C . ARG D 2 234 ? 32.856 -5.022 2.662 1.00 40.47 234 ARG D C 1
ATOM 5873 O O . ARG D 2 234 ? 32.989 -5.880 1.787 1.00 39.67 234 ARG D O 1
ATOM 5881 N N . GLU D 2 235 ? 33.725 -4.034 2.811 1.00 37.44 235 GLU D N 1
ATOM 5882 C CA . GLU D 2 235 ? 34.837 -3.926 1.878 1.00 42.75 235 GLU D CA 1
ATOM 5883 C C . GLU D 2 235 ? 35.677 -5.190 1.950 1.00 41.01 235 GLU D C 1
ATOM 5884 O O . GLU D 2 235 ? 36.094 -5.743 0.919 1.00 40.89 235 GLU D O 1
ATOM 5890 N N . ALA D 2 236 ? 35.895 -5.665 3.172 1.00 37.42 236 ALA D N 1
ATOM 5891 C CA . ALA D 2 236 ? 36.650 -6.896 3.376 1.00 38.23 236 ALA D CA 1
ATOM 5892 C C . ALA D 2 236 ? 36.034 -8.077 2.607 1.00 36.71 236 ALA D C 1
ATOM 5893 O O . ALA D 2 236 ? 36.758 -8.870 1.995 1.00 36.43 236 ALA D O 1
ATOM 5895 N N . ILE D 2 237 ? 34.709 -8.197 2.629 1.00 33.50 237 ILE D N 1
ATOM 5896 C CA . ILE D 2 237 ? 34.049 -9.277 1.891 1.00 36.01 237 ILE D CA 1
ATOM 5897 C C . ILE D 2 237 ? 34.138 -9.042 0.390 1.00 38.40 237 ILE D C 1
ATOM 5898 O O . ILE D 2 237 ? 34.261 -9.984 -0.401 1.00 36.67 237 ILE D O 1
ATOM 5903 N N . LEU D 2 238 ? 34.079 -7.769 0.012 1.00 39.87 238 LEU D N 1
ATOM 5904 C CA . LEU D 2 238 ? 34.209 -7.359 -1.378 1.00 40.33 238 LEU D CA 1
ATOM 5905 C C . LEU D 2 238 ? 35.579 -7.742 -1.938 1.00 35.64 238 LEU D C 1
ATOM 5906 O O . LEU D 2 238 ? 35.678 -8.255 -3.048 1.00 33.17 238 LEU D O 1
ATOM 5911 N N . ARG D 2 239 ? 36.637 -7.497 -1.175 1.00 32.80 239 ARG D N 1
ATOM 5912 C CA . ARG D 2 239 ? 37.956 -7.915 -1.632 1.00 34.75 239 ARG D CA 1
ATOM 5913 C C . ARG D 2 239 ? 37.960 -9.419 -1.858 1.00 39.19 239 ARG D C 1
ATOM 5914 O O . ARG D 2 239 ? 38.363 -9.892 -2.923 1.00 38.92 239 ARG D O 1
ATOM 5922 N N . ARG D 2 240 ? 37.473 -10.169 -0.870 1.00 36.05 240 ARG D N 1
ATOM 5923 C CA . ARG D 2 240 ? 37.410 -11.622 -0.981 1.00 37.47 240 ARG D CA 1
ATOM 5924 C C . ARG D 2 240 ? 36.691 -12.081 -2.257 1.00 37.30 240 ARG D C 1
ATOM 5925 O O . ARG D 2 240 ? 37.141 -12.999 -2.930 1.00 34.94 240 ARG D O 1
ATOM 5933 N N . TYR D 2 241 ? 35.574 -11.426 -2.570 1.00 40.41 241 TYR D N 1
ATOM 5934 C CA . TYR D 2 241 ? 34.759 -11.712 -3.753 1.00 34.71 241 TYR D CA 1
ATOM 5935 C C . TYR D 2 241 ? 35.556 -11.502 -5.035 1.00 38.93 241 TYR D C 1
ATOM 5936 O O . TYR D 2 241 ? 35.458 -12.280 -5.974 1.00 44.10 241 TYR D O 1
ATOM 5945 N N . ILE D 2 242 ? 36.359 -10.445 -5.059 1.00 40.27 242 ILE D N 1
ATOM 5946 C CA . ILE D 2 242 ? 37.236 -10.157 -6.178 1.00 36.16 242 ILE D CA 1
ATOM 5947 C C . ILE D 2 242 ? 38.315 -11.219 -6.259 1.00 42.73 242 ILE D C 1
ATOM 5948 O O . ILE D 2 242 ? 38.700 -11.662 -7.343 1.00 43.97 242 ILE D O 1
ATOM 5953 N N . GLU D 2 243 ? 38.803 -11.623 -5.093 1.00 40.98 243 GLU D N 1
ATOM 5954 C CA . GLU D 2 243 ? 39.853 -12.627 -5.008 1.00 44.16 243 GLU D CA 1
ATOM 5955 C C . GLU D 2 243 ? 39.409 -14.008 -5.494 1.00 46.55 243 GLU D C 1
ATOM 5956 O O . GLU D 2 243 ? 40.195 -14.725 -6.112 1.00 45.33 243 GLU D O 1
ATOM 5962 N N . VAL D 2 244 ? 38.169 -14.399 -5.219 1.00 42.52 244 VAL D N 1
ATOM 5963 C CA . VAL D 2 244 ? 37.751 -15.716 -5.681 1.00 51.99 244 VAL D CA 1
ATOM 5964 C C . VAL D 2 244 ? 37.538 -15.734 -7.190 1.00 51.00 244 VAL D C 1
ATOM 5965 O O . VAL D 2 244 ? 37.749 -16.758 -7.831 1.00 56.39 244 VAL D O 1
ATOM 5969 N N . GLY D 2 245 ? 37.143 -14.594 -7.752 1.00 53.10 245 GLY D N 1
ATOM 5970 C CA . GLY D 2 245 ? 37.004 -14.457 -9.194 1.00 48.32 245 GLY D CA 1
ATOM 5971 C C . GLY D 2 245 ? 38.370 -14.453 -9.853 1.00 56.36 245 GLY D C 1
ATOM 5972 O O . GLY D 2 245 ? 38.607 -15.148 -10.840 1.00 59.81 245 GLY D O 1
ATOM 5973 N N . GLU D 2 246 ? 39.285 -13.665 -9.301 1.00 57.84 246 GLU D N 1
ATOM 5974 C CA . GLU D 2 246 ? 40.649 -13.657 -9.805 1.00 60.49 246 GLU D CA 1
ATOM 5975 C C . GLU D 2 246 ? 41.206 -15.076 -9.788 1.00 61.64 246 GLU D C 1
ATOM 5976 O O . GLU D 2 246 ? 41.781 -15.525 -10.773 1.00 69.15 246 GLU D O 1
ATOM 5982 N N . GLU D 2 247 ? 41.009 -15.783 -8.677 1.00 59.38 247 GLU D N 1
ATOM 5983 C CA . GLU D 2 247 ? 41.360 -17.205 -8.572 1.00 63.95 247 GLU D CA 1
ATOM 5984 C C . GLU D 2 247 ? 40.943 -18.016 -9.807 1.00 70.06 247 GLU D C 1
ATOM 5985 O O . GLU D 2 247 ? 41.777 -18.628 -10.470 1.00 74.75 247 GLU D O 1
ATOM 5991 N N . MET D 2 248 ? 39.647 -18.035 -10.097 1.00 66.08 248 MET D N 1
ATOM 5992 C CA . MET D 2 248 ? 39.141 -18.775 -11.243 1.00 70.39 248 MET D CA 1
ATOM 5993 C C . MET D 2 248 ? 39.853 -18.377 -12.536 1.00 75.05 248 MET D C 1
ATOM 5994 O O . MET D 2 248 ? 40.345 -19.240 -13.265 1.00 81.03 248 MET D O 1
ATOM 5999 N N . ASP D 2 249 ? 39.926 -17.076 -12.804 1.00 72.17 249 ASP D N 1
ATOM 6000 C CA . ASP D 2 249 ? 40.620 -16.556 -13.989 1.00 76.82 249 ASP D CA 1
ATOM 6001 C C . ASP D 2 249 ? 42.052 -17.079 -14.163 1.00 80.97 249 ASP D C 1
ATOM 6002 O O . ASP D 2 249 ? 42.670 -16.892 -15.214 1.00 82.82 249 ASP D O 1
ATOM 6007 N N . GLU D 2 250 ? 42.582 -17.718 -13.129 1.00 80.01 250 GLU D N 1
ATOM 6008 C CA . GLU D 2 250 ? 43.927 -18.271 -13.180 1.00 83.26 250 GLU D CA 1
ATOM 6009 C C . GLU D 2 250 ? 43.954 -19.506 -14.077 1.00 88.17 250 GLU D C 1
ATOM 6010 O O . GLU D 2 250 ? 43.186 -20.450 -13.874 1.00 88.61 250 GLU D O 1
ATOM 6016 N N . GLU E 2 6 ? 36.252 -23.353 71.104 1.00 77.90 6 GLU E N 1
ATOM 6017 C CA . GLU E 2 6 ? 36.856 -23.341 72.435 1.00 84.32 6 GLU E CA 1
ATOM 6018 C C . GLU E 2 6 ? 36.276 -24.433 73.346 1.00 83.63 6 GLU E C 1
ATOM 6019 O O . GLU E 2 6 ? 35.104 -24.379 73.734 1.00 84.98 6 GLU E O 1
ATOM 6025 N N . LYS E 2 7 ? 37.115 -25.413 73.685 1.00 81.12 7 LYS E N 1
ATOM 6026 C CA . LYS E 2 7 ? 36.697 -26.617 74.414 1.00 74.48 7 LYS E CA 1
ATOM 6027 C C . LYS E 2 7 ? 36.056 -26.355 75.784 1.00 78.05 7 LYS E C 1
ATOM 6028 O O . LYS E 2 7 ? 36.728 -25.916 76.720 1.00 76.74 7 LYS E O 1
ATOM 6034 N N . PRO E 2 8 ? 34.751 -26.656 75.898 1.00 76.77 8 PRO E N 1
ATOM 6035 C CA . PRO E 2 8 ? 33.880 -26.453 77.066 1.00 77.18 8 PRO E CA 1
ATOM 6036 C C . PRO E 2 8 ? 34.445 -26.962 78.389 1.00 76.80 8 PRO E C 1
ATOM 6037 O O . PRO E 2 8 ? 33.937 -26.571 79.439 1.00 81.27 8 PRO E O 1
ATOM 6041 N N . GLU E 2 9 ? 35.458 -27.821 78.344 1.00 76.89 9 GLU E N 1
ATOM 6042 C CA . GLU E 2 9 ? 36.029 -28.401 79.561 1.00 78.58 9 GLU E CA 1
ATOM 6043 C C . GLU E 2 9 ? 35.091 -29.404 80.226 1.00 74.23 9 GLU E C 1
ATOM 6044 O O . GLU E 2 9 ? 35.531 -30.456 80.693 1.00 73.79 9 GLU E O 1
ATOM 6050 N N . LYS E 2 10 ? 33.801 -29.084 80.268 1.00 71.19 10 LYS E N 1
ATOM 6051 C CA . LYS E 2 10 ? 32.854 -29.954 80.949 1.00 62.45 10 LYS E CA 1
ATOM 6052 C C . LYS E 2 10 ? 31.986 -30.808 80.031 1.00 57.26 10 LYS E C 1
ATOM 6053 O O . LYS E 2 10 ? 32.173 -32.016 79.978 1.00 62.17 10 LYS E O 1
ATOM 6059 N N . LEU E 2 11 ? 31.049 -30.193 79.316 1.00 52.11 11 LEU E N 1
ATOM 6060 C CA . LEU E 2 11 ? 30.063 -30.931 78.485 1.00 52.19 11 LEU E CA 1
ATOM 6061 C C . LEU E 2 11 ? 28.842 -31.448 79.250 1.00 46.75 11 LEU E C 1
ATOM 6062 O O . LEU E 2 11 ? 27.708 -31.247 78.821 1.00 46.94 11 LEU E O 1
ATOM 6067 N N . ILE E 2 12 ? 29.061 -32.135 80.362 1.00 47.60 12 ILE E N 1
ATOM 6068 C CA . ILE E 2 12 ? 27.934 -32.502 81.216 1.00 49.41 12 ILE E CA 1
ATOM 6069 C C . ILE E 2 12 ? 28.085 -31.960 82.635 1.00 52.42 12 ILE E C 1
ATOM 6070 O O . ILE E 2 12 ? 29.075 -32.242 83.310 1.00 56.53 12 ILE E O 1
ATOM 6075 N N . VAL E 2 13 ? 27.107 -31.165 83.071 1.00 49.45 13 VAL E N 1
ATOM 6076 C CA . VAL E 2 13 ? 27.107 -30.609 84.429 1.00 53.63 13 VAL E CA 1
ATOM 6077 C C . VAL E 2 13 ? 25.778 -30.874 85.128 1.00 55.32 13 VAL E C 1
ATOM 6078 O O . VAL E 2 13 ? 24.718 -30.526 84.613 1.00 56.05 13 VAL E O 1
ATOM 6082 N N . ASP E 2 14 ? 25.838 -31.489 86.303 1.00 52.64 14 ASP E N 1
ATOM 6083 C CA . ASP E 2 14 ? 24.630 -31.790 87.052 1.00 54.60 14 ASP E CA 1
ATOM 6084 C C . ASP E 2 14 ? 23.627 -32.536 86.176 1.00 55.27 14 ASP E C 1
ATOM 6085 O O . ASP E 2 14 ? 22.429 -32.244 86.176 1.00 54.04 14 ASP E O 1
ATOM 6090 N N . GLY E 2 15 ? 24.131 -33.508 85.428 1.00 56.12 15 GLY E N 1
ATOM 6091 C CA . GLY E 2 15 ? 23.285 -34.350 84.606 1.00 48.53 15 GLY E CA 1
ATOM 6092 C C . GLY E 2 15 ? 22.647 -33.576 83.481 1.00 47.68 15 GLY E C 1
ATOM 6093 O O . GLY E 2 15 ? 21.725 -34.064 82.823 1.00 51.53 15 GLY E O 1
ATOM 6094 N N . LEU E 2 16 ? 23.127 -32.359 83.263 1.00 45.73 16 LEU E N 1
ATOM 6095 C CA . LEU E 2 16 ? 22.633 -31.548 82.158 1.00 45.68 16 LEU E CA 1
ATOM 6096 C C . LEU E 2 16 ? 23.722 -31.246 81.141 1.00 45.84 16 LEU E C 1
ATOM 6097 O O . LEU E 2 16 ? 24.877 -30.996 81.491 1.00 42.63 16 LEU E O 1
ATOM 6102 N N . ARG E 2 17 ? 23.333 -31.254 79.872 1.00 44.87 17 ARG E N 1
ATOM 6103 C CA . ARG E 2 17 ? 24.260 -30.932 78.807 1.00 43.31 17 ARG E CA 1
ATOM 6104 C C . ARG E 2 17 ? 24.313 -29.419 78.618 1.00 45.29 17 ARG E C 1
ATOM 6105 O O . ARG E 2 17 ? 23.458 -28.694 79.137 1.00 42.29 17 ARG E O 1
ATOM 6113 N N . LEU E 2 18 ? 25.304 -28.957 77.858 1.00 41.20 18 LEU E N 1
ATOM 6114 C CA . LEU E 2 18 ? 25.486 -27.531 77.589 1.00 44.98 18 LEU E CA 1
ATOM 6115 C C . LEU E 2 18 ? 24.232 -26.791 77.102 1.00 47.64 18 LEU E C 1
ATOM 6116 O O . LEU E 2 18 ? 24.110 -25.587 77.308 1.00 45.58 18 LEU E O 1
ATOM 6121 N N . ASP E 2 19 ? 23.305 -27.499 76.461 1.00 42.15 19 ASP E N 1
ATOM 6122 C CA . ASP E 2 19 ? 22.088 -26.860 75.958 1.00 43.63 19 ASP E CA 1
ATOM 6123 C C . ASP E 2 19 ? 20.884 -27.124 76.864 1.00 43.73 19 ASP E C 1
ATOM 6124 O O . ASP E 2 19 ? 19.756 -26.763 76.537 1.00 41.39 19 ASP E O 1
ATOM 6129 N N . GLY E 2 20 ? 21.112 -27.791 77.986 1.00 43.69 20 GLY E N 1
ATOM 6130 C CA . GLY E 2 20 ? 20.038 -28.020 78.933 1.00 42.13 20 GLY E CA 1
ATOM 6131 C C . GLY E 2 20 ? 19.352 -29.374 78.886 1.00 43.89 20 GLY E C 1
ATOM 6132 O O . GLY E 2 20 ? 18.630 -29.732 79.821 1.00 47.28 20 GLY E O 1
ATOM 6133 N N . ARG E 2 21 ? 19.566 -30.147 77.829 1.00 39.87 21 ARG E N 1
ATOM 6134 C CA . ARG E 2 21 ? 18.855 -31.416 77.728 1.00 38.95 21 ARG E CA 1
ATOM 6135 C C . ARG E 2 21 ? 19.452 -32.548 78.553 1.00 38.50 21 ARG E C 1
ATOM 6136 O O . ARG E 2 21 ? 20.564 -32.444 79.094 1.00 37.54 21 ARG E O 1
ATOM 6144 N N . LYS E 2 22 ? 18.677 -33.619 78.672 1.00 35.88 22 LYS E N 1
ATOM 6145 C CA . LYS E 2 22 ? 19.122 -34.808 79.378 1.00 40.21 22 LYS E CA 1
ATOM 6146 C C . LYS E 2 22 ? 19.780 -35.790 78.404 1.00 38.34 22 LYS E C 1
ATOM 6147 O O . LYS E 2 22 ? 19.659 -35.653 77.190 1.00 34.93 22 LYS E O 1
ATOM 6153 N N . PHE E 2 23 ? 20.456 -36.788 78.958 1.00 35.35 23 PHE E N 1
ATOM 6154 C CA . PHE E 2 23 ? 21.172 -37.763 78.169 1.00 37.13 23 PHE E CA 1
ATOM 6155 C C . PHE E 2 23 ? 20.279 -38.403 77.103 1.00 39.87 23 PHE E C 1
ATOM 6156 O O . PHE E 2 23 ? 20.758 -38.748 76.023 1.00 36.60 23 PHE E O 1
ATOM 6164 N N . ASP E 2 24 ? 18.988 -38.547 77.389 1.00 37.23 24 ASP E N 1
ATOM 6165 C CA . ASP E 2 24 ? 18.094 -39.235 76.458 1.00 34.86 24 ASP E CA 1
ATOM 6166 C C . ASP E 2 24 ? 17.082 -38.331 75.728 1.00 34.87 24 ASP E C 1
ATOM 6167 O O . ASP E 2 24 ? 16.065 -38.806 75.234 1.00 31.80 24 ASP E O 1
ATOM 6172 N N . GLU E 2 25 ? 17.366 -37.039 75.653 1.00 33.96 25 GLU E N 1
ATOM 6173 C CA . GLU E 2 25 ? 16.472 -36.105 74.971 1.00 41.14 25 GLU E CA 1
ATOM 6174 C C . GLU E 2 25 ? 16.949 -35.656 73.577 1.00 36.82 25 GLU E C 1
ATOM 6175 O O . GLU E 2 25 ? 18.110 -35.281 73.402 1.00 35.61 25 GLU E O 1
ATOM 6181 N N . LEU E 2 26 ? 16.036 -35.681 72.607 1.00 34.90 26 LEU E N 1
ATOM 6182 C CA . LEU E 2 26 ? 16.287 -35.157 71.260 1.00 36.46 26 LEU E CA 1
ATOM 6183 C C . LEU E 2 26 ? 16.318 -33.642 71.248 1.00 35.86 26 LEU E C 1
ATOM 6184 O O . LEU E 2 26 ? 15.716 -32.993 72.109 1.00 30.88 26 LEU E O 1
ATOM 6189 N N . ARG E 2 27 ? 16.991 -33.088 70.240 1.00 32.41 27 ARG E N 1
ATOM 6190 C CA . ARG E 2 27 ? 16.920 -31.656 69.957 1.00 33.92 27 ARG E CA 1
ATOM 6191 C C . ARG E 2 27 ? 15.556 -31.352 69.350 1.00 28.80 27 ARG E C 1
ATOM 6192 O O . ARG E 2 27 ? 14.920 -32.247 68.802 1.00 29.14 27 ARG E O 1
ATOM 6200 N N . PRO E 2 28 ? 15.083 -30.103 69.474 1.00 27.71 28 PRO E N 1
ATOM 6201 C CA . PRO E 2 28 ? 13.824 -29.705 68.825 1.00 29.31 28 PRO E CA 1
ATOM 6202 C C . PRO E 2 28 ? 13.831 -30.061 67.340 1.00 36.02 28 PRO E C 1
ATOM 6203 O O . PRO E 2 28 ? 14.841 -29.895 66.649 1.00 34.99 28 PRO E O 1
ATOM 6207 N N . ILE E 2 29 ? 12.692 -30.536 66.860 1.00 33.86 29 ILE E N 1
ATOM 6208 C CA . ILE E 2 29 ? 12.558 -31.028 65.511 1.00 32.53 29 ILE E CA 1
ATOM 6209 C C . ILE E 2 29 ? 11.296 -30.457 64.884 1.00 39.31 29 ILE E C 1
ATOM 6210 O O . ILE E 2 29 ? 10.273 -30.331 65.554 1.00 38.28 29 ILE E O 1
ATOM 6215 N N . LYS E 2 30 ? 11.389 -30.083 63.607 1.00 35.50 30 LYS E N 1
ATOM 6216 C CA . LYS E 2 30 ? 10.237 -29.668 62.811 1.00 32.52 30 LYS E CA 1
ATOM 6217 C C . LYS E 2 30 ? 10.303 -30.391 61.467 1.00 36.81 30 LYS E C 1
ATOM 6218 O O . LYS E 2 30 ? 11.372 -30.461 60.847 1.00 37.52 30 LYS E O 1
ATOM 6224 N N . ILE E 2 31 ? 9.178 -30.940 61.021 1.00 31.00 31 ILE E N 1
ATOM 6225 C CA . ILE E 2 31 ? 9.123 -31.668 59.762 1.00 30.18 31 ILE E CA 1
ATOM 6226 C C . ILE E 2 31 ? 7.929 -31.189 58.948 1.00 37.65 31 ILE E C 1
ATOM 6227 O O . ILE E 2 31 ? 6.799 -31.218 59.424 1.00 32.92 31 ILE E O 1
ATOM 6232 N N . GLU E 2 32 ? 8.176 -30.775 57.710 1.00 37.80 32 GLU E N 1
ATOM 6233 C CA . GLU E 2 32 ? 7.092 -30.389 56.816 1.00 36.95 32 GLU E CA 1
ATOM 6234 C C . GLU E 2 32 ? 7.226 -31.006 55.420 1.00 36.15 32 GLU E C 1
ATOM 6235 O O . GLU E 2 32 ? 8.250 -30.862 54.752 1.00 38.74 32 GLU E O 1
ATOM 6241 N N . ALA E 2 33 ? 6.173 -31.682 54.985 1.00 34.18 33 ALA E N 1
ATOM 6242 C CA . ALA E 2 33 ? 6.131 -32.306 53.676 1.00 35.88 33 ALA E CA 1
ATOM 6243 C C . ALA E 2 33 ? 5.547 -31.368 52.599 1.00 39.30 33 ALA E C 1
ATOM 6244 O O . ALA E 2 33 ? 4.827 -30.430 52.925 1.00 37.89 33 ALA E O 1
ATOM 6246 N N . SER E 2 34 ? 5.866 -31.637 51.325 1.00 39.41 34 SER E N 1
ATOM 6247 C CA . SER E 2 34 ? 5.422 -30.829 50.173 1.00 34.84 34 SER E CA 1
ATOM 6248 C C . SER E 2 34 ? 5.727 -29.363 50.342 1.00 35.84 34 SER E C 1
ATOM 6249 O O . SER E 2 34 ? 4.813 -28.564 50.501 1.00 42.03 34 SER E O 1
ATOM 6252 N N . VAL E 2 35 ? 6.999 -29.005 50.328 1.00 34.60 35 VAL E N 1
ATOM 6253 C CA . VAL E 2 35 ? 7.380 -27.611 50.435 1.00 30.68 35 VAL E CA 1
ATOM 6254 C C . VAL E 2 35 ? 7.944 -27.086 49.113 1.00 35.74 35 VAL E C 1
ATOM 6255 O O . VAL E 2 35 ? 8.261 -25.900 48.992 1.00 35.76 35 VAL E O 1
ATOM 6259 N N . LEU E 2 36 ? 8.070 -27.975 48.136 1.00 31.60 36 LEU E N 1
ATOM 6260 C CA . LEU E 2 36 ? 8.580 -27.612 46.820 1.00 39.63 36 LEU E CA 1
ATOM 6261 C C . LEU E 2 36 ? 7.562 -27.921 45.733 1.00 40.94 36 LEU E C 1
ATOM 6262 O O . LEU E 2 36 ? 7.029 -29.026 45.659 1.00 42.06 36 LEU E O 1
ATOM 6267 N N . LYS E 2 37 ? 7.319 -26.937 44.880 1.00 41.30 37 LYS E N 1
ATOM 6268 C CA . LYS E 2 37 ? 6.420 -27.081 43.745 1.00 46.93 37 LYS E CA 1
ATOM 6269 C C . LYS E 2 37 ? 6.949 -28.036 42.678 1.00 43.27 37 LYS E C 1
ATOM 6270 O O . LYS E 2 37 ? 6.210 -28.875 42.170 1.00 45.32 37 LYS E O 1
ATOM 6276 N N . ARG E 2 38 ? 8.224 -27.903 42.333 1.00 38.27 38 ARG E N 1
ATOM 6277 C CA . ARG E 2 38 ? 8.756 -28.623 41.169 1.00 47.93 38 ARG E CA 1
ATOM 6278 C C . ARG E 2 38 ? 9.149 -30.091 41.401 1.00 48.49 38 ARG E C 1
ATOM 6279 O O . ARG E 2 38 ? 9.237 -30.866 40.452 1.00 52.28 38 ARG E O 1
ATOM 6287 N N . ALA E 2 39 ? 9.360 -30.484 42.651 1.00 44.62 39 ALA E N 1
ATOM 6288 C CA . ALA E 2 39 ? 9.737 -31.863 42.942 1.00 38.40 39 ALA E CA 1
ATOM 6289 C C . ALA E 2 39 ? 8.528 -32.797 43.030 1.00 38.94 39 ALA E C 1
ATOM 6290 O O . ALA E 2 39 ? 7.433 -32.379 43.392 1.00 38.78 39 ALA E O 1
ATOM 6292 N N . ASP E 2 40 ? 8.723 -34.064 42.690 1.00 33.52 40 ASP E N 1
ATOM 6293 C CA . ASP E 2 40 ? 7.680 -35.055 42.918 1.00 33.34 40 ASP E CA 1
ATOM 6294 C C . ASP E 2 40 ? 7.368 -35.231 44.413 1.00 36.91 40 ASP E C 1
ATOM 6295 O O . ASP E 2 40 ? 6.233 -35.500 44.786 1.00 40.10 40 ASP E O 1
ATOM 6300 N N . GLY E 2 41 ? 8.375 -35.075 45.266 1.00 31.94 41 GLY E N 1
ATOM 6301 C CA . GLY E 2 41 ? 8.167 -35.146 46.695 1.00 35.38 41 GLY E CA 1
ATOM 6302 C C . GLY E 2 41 ? 9.218 -34.341 47.425 1.00 34.26 41 GLY E C 1
ATOM 6303 O O . GLY E 2 41 ? 10.352 -34.206 46.963 1.00 30.30 41 GLY E O 1
ATOM 6304 N N . SER E 2 42 ? 8.856 -33.797 48.574 1.00 31.18 42 SER E N 1
ATOM 6305 C CA . SER E 2 42 ? 9.805 -32.956 49.283 1.00 31.12 42 SER E CA 1
ATOM 6306 C C . SER E 2 42 ? 9.543 -32.900 50.771 1.00 33.12 42 SER E C 1
ATOM 6307 O O . SER E 2 42 ? 8.465 -33.260 51.249 1.00 33.42 42 SER E O 1
ATOM 6310 N N . CYS E 2 43 ? 10.532 -32.405 51.498 1.00 32.57 43 CYS E N 1
ATOM 6311 C CA . CYS E 2 43 ? 10.406 -32.254 52.927 1.00 29.98 43 CYS E CA 1
ATOM 6312 C C . CYS E 2 43 ? 11.383 -31.214 53.413 1.00 28.41 43 CYS E C 1
ATOM 6313 O O . CYS E 2 43 ? 12.560 -31.275 53.071 1.00 28.58 43 CYS E O 1
ATOM 6316 N N . TYR E 2 44 ? 10.886 -30.247 54.185 1.00 27.02 44 TYR E N 1
ATOM 6317 C CA . TYR E 2 44 ? 11.757 -29.372 54.967 1.00 30.75 44 TYR E CA 1
ATOM 6318 C C . TYR E 2 44 ? 11.807 -29.866 56.428 1.00 31.07 44 TYR E C 1
ATOM 6319 O O . TYR E 2 44 ? 10.791 -30.234 57.008 1.00 34.48 44 TYR E O 1
ATOM 6328 N N . LEU E 2 45 ? 12.997 -29.890 57.009 1.00 25.30 45 LEU E N 1
ATOM 6329 C CA . LEU E 2 45 ? 13.212 -30.581 58.264 1.00 26.34 45 LEU E CA 1
ATOM 6330 C C . LEU E 2 45 ? 14.216 -29.789 59.047 1.00 30.63 45 LEU E C 1
ATOM 6331 O O . LEU E 2 45 ? 15.240 -29.362 58.512 1.00 32.49 45 LEU E O 1
ATOM 6336 N N . GLU E 2 46 ? 13.891 -29.561 60.310 1.00 32.38 46 GLU E N 1
ATOM 6337 C CA . GLU E 2 46 ? 14.837 -29.016 61.257 1.00 34.46 46 GLU E CA 1
ATOM 6338 C C . GLU E 2 46 ? 15.121 -30.073 62.326 1.00 34.81 46 GLU E C 1
ATOM 6339 O O . GLU E 2 46 ? 14.276 -30.921 62.644 1.00 31.84 46 GLU E O 1
ATOM 6345 N N . MET E 2 47 ? 16.325 -30.026 62.862 1.00 32.11 47 MET E N 1
ATOM 6346 C CA . MET E 2 47 ? 16.746 -30.985 63.857 1.00 34.24 47 MET E CA 1
ATOM 6347 C C . MET E 2 47 ? 17.857 -30.301 64.604 1.00 36.18 47 MET E C 1
ATOM 6348 O O . MET E 2 47 ? 19.004 -30.285 64.149 1.00 37.71 47 MET E O 1
ATOM 6353 N N . GLY E 2 48 ? 17.516 -29.708 65.741 1.00 32.27 48 GLY E N 1
ATOM 6354 C CA . GLY E 2 48 ? 18.440 -28.810 66.404 1.00 34.97 48 GLY E CA 1
ATOM 6355 C C . GLY E 2 48 ? 18.709 -27.636 65.472 1.00 37.49 48 GLY E C 1
ATOM 6356 O O . GLY E 2 48 ? 17.787 -27.070 64.885 1.00 31.09 48 GLY E O 1
ATOM 6357 N N . LYS E 2 49 ? 19.976 -27.281 65.316 1.00 36.65 49 LYS E N 1
ATOM 6358 C CA . LYS E 2 49 ? 20.330 -26.179 64.443 1.00 38.44 49 LYS E CA 1
ATOM 6359 C C . LYS E 2 49 ? 20.452 -26.598 62.993 1.00 37.75 49 LYS E C 1
ATOM 6360 O O . LYS E 2 49 ? 20.679 -25.753 62.127 1.00 40.91 49 LYS E O 1
ATOM 6366 N N . ASN E 2 50 ? 20.309 -27.892 62.719 1.00 36.04 50 ASN E N 1
ATOM 6367 C CA . ASN E 2 50 ? 20.345 -28.364 61.339 1.00 32.03 50 ASN E CA 1
ATOM 6368 C C . ASN E 2 50 ? 19.134 -27.853 60.619 1.00 34.98 50 ASN E C 1
ATOM 6369 O O . ASN E 2 50 ? 18.031 -27.903 61.157 1.00 33.44 50 ASN E O 1
ATOM 6374 N N . LYS E 2 51 ? 19.328 -27.358 59.402 1.00 37.74 51 LYS E N 1
ATOM 6375 C CA . LYS E 2 51 ? 18.185 -27.033 58.547 1.00 36.35 51 LYS E CA 1
ATOM 6376 C C . LYS E 2 51 ? 18.422 -27.618 57.181 1.00 32.16 51 LYS E C 1
ATOM 6377 O O . LYS E 2 51 ? 19.334 -27.204 56.478 1.00 32.47 51 LYS E O 1
ATOM 6383 N N . VAL E 2 52 ? 17.597 -28.581 56.801 1.00 29.19 52 VAL E N 1
ATOM 6384 C CA . VAL E 2 52 ? 17.840 -29.307 55.574 1.00 26.96 52 VAL E CA 1
ATOM 6385 C C . VAL E 2 52 ? 16.590 -29.354 54.740 1.00 29.49 52 VAL E C 1
ATOM 6386 O O . VAL E 2 52 ? 15.479 -29.208 55.252 1.00 28.69 52 VAL E O 1
ATOM 6390 N N . ILE E 2 53 ? 16.781 -29.558 53.443 1.00 30.26 53 ILE E N 1
ATOM 6391 C CA . ILE E 2 53 ? 15.662 -29.750 52.536 1.00 31.08 53 ILE E CA 1
ATOM 6392 C C . ILE E 2 53 ? 15.902 -30.931 51.576 1.00 28.20 53 ILE E C 1
ATOM 6393 O O . ILE E 2 53 ? 17.011 -31.148 51.094 1.00 34.64 53 ILE E O 1
ATOM 6398 N N . ALA E 2 54 ? 14.869 -31.716 51.326 1.00 30.26 54 ALA E N 1
ATOM 6399 C CA . ALA E 2 54 ? 15.020 -32.919 50.526 1.00 26.08 54 ALA E CA 1
ATOM 6400 C C . ALA E 2 54 ? 14.039 -32.879 49.389 1.00 31.87 54 ALA E C 1
ATOM 6401 O O . ALA E 2 54 ? 12.942 -32.338 49.525 1.00 31.00 54 ALA E O 1
ATOM 6403 N N . ALA E 2 55 ? 14.425 -33.502 48.281 1.00 32.09 55 ALA E N 1
ATOM 6404 C CA . ALA E 2 55 ? 13.620 -33.488 47.077 1.00 33.60 55 ALA E CA 1
ATOM 6405 C C . ALA E 2 55 ? 13.786 -34.803 46.340 1.00 32.25 55 ALA E C 1
ATOM 6406 O O . ALA E 2 55 ? 14.892 -35.351 46.240 1.00 34.00 55 ALA E O 1
ATOM 6408 N N . VAL E 2 56 ? 12.677 -35.296 45.816 1.00 31.61 56 VAL E N 1
ATOM 6409 C CA . VAL E 2 56 ? 12.651 -36.549 45.097 1.00 32.09 56 VAL E CA 1
ATOM 6410 C C . VAL E 2 56 ? 12.063 -36.392 43.694 1.00 34.94 56 VAL E C 1
ATOM 6411 O O . VAL E 2 56 ? 11.019 -35.759 43.498 1.00 34.99 56 VAL E O 1
ATOM 6415 N N . PHE E 2 57 ? 12.735 -36.994 42.723 1.00 34.78 57 PHE E N 1
ATOM 6416 C CA . PHE E 2 57 ? 12.258 -37.018 41.344 1.00 35.26 57 PHE E CA 1
ATOM 6417 C C . PHE E 2 57 ? 12.342 -38.449 40.873 1.00 37.96 57 PHE E C 1
ATOM 6418 O O . PHE E 2 57 ? 13.420 -39.044 40.904 1.00 37.71 57 PHE E O 1
ATOM 6426 N N . GLY E 2 58 ? 11.215 -39.004 40.443 1.00 37.01 58 GLY E N 1
ATOM 6427 C CA . GLY E 2 58 ? 11.180 -40.366 39.956 1.00 35.66 58 GLY E CA 1
ATOM 6428 C C . GLY E 2 58 ? 9.900 -41.061 40.359 1.00 39.71 58 GLY E C 1
ATOM 6429 O O . GLY E 2 58 ? 9.089 -40.496 41.083 1.00 42.11 58 GLY E O 1
ATOM 6430 N N . PRO E 2 59 ? 9.689 -42.282 39.863 1.00 40.75 59 PRO E N 1
ATOM 6431 C CA . PRO E 2 59 ? 10.542 -42.931 38.857 1.00 42.89 59 PRO E CA 1
ATOM 6432 C C . PRO E 2 59 ? 10.522 -42.147 37.552 1.00 49.42 59 PRO E C 1
ATOM 6433 O O . PRO E 2 59 ? 9.444 -41.789 37.086 1.00 46.82 59 PRO E O 1
ATOM 6437 N N . ARG E 2 60 ? 11.691 -41.893 36.972 1.00 51.93 60 ARG E N 1
ATOM 6438 C CA . ARG E 2 60 ? 11.779 -41.188 35.699 1.00 51.39 60 ARG E CA 1
ATOM 6439 C C . ARG E 2 60 ? 12.924 -41.736 34.861 1.00 52.80 60 ARG E C 1
ATOM 6440 O O . ARG E 2 60 ? 13.535 -42.746 35.217 1.00 52.73 60 ARG E O 1
ATOM 6448 N N . GLU E 2 61 ? 13.199 -41.060 33.745 1.00 62.89 61 GLU E N 1
ATOM 6449 C CA . GLU E 2 61 ? 14.445 -41.233 32.990 1.00 65.52 61 GLU E CA 1
ATOM 6450 C C . GLU E 2 61 ? 14.648 -42.615 32.413 1.00 73.81 61 GLU E C 1
ATOM 6451 O O . GLU E 2 61 ? 13.863 -43.533 32.652 1.00 77.40 61 GLU E O 1
ATOM 6457 N N . VAL E 2 62 ? 15.720 -42.751 31.642 1.00 85.46 62 VAL E N 1
ATOM 6458 C CA . VAL E 2 62 ? 16.244 -44.063 31.290 1.00 82.95 62 VAL E CA 1
ATOM 6459 C C . VAL E 2 62 ? 16.977 -44.612 32.523 1.00 79.94 62 VAL E C 1
ATOM 6460 O O . VAL E 2 62 ? 16.494 -45.575 33.128 1.00 72.35 62 VAL E O 1
ATOM 6464 N N . HIS E 2 63 ? 18.102 -44.016 32.941 1.00 82.43 63 HIS E N 1
ATOM 6465 C CA . HIS E 2 63 ? 18.800 -42.895 32.297 1.00 84.04 63 HIS E CA 1
ATOM 6466 C C . HIS E 2 63 ? 20.128 -42.737 33.035 1.00 94.33 63 HIS E C 1
ATOM 6467 O O . HIS E 2 63 ? 20.220 -43.176 34.190 1.00 85.73 63 HIS E O 1
ATOM 6474 N N . PRO E 2 64 ? 21.161 -42.111 32.402 1.00 100.97 64 PRO E N 1
ATOM 6475 C CA . PRO E 2 64 ? 21.280 -41.491 31.067 1.00 90.83 64 PRO E CA 1
ATOM 6476 C C . PRO E 2 64 ? 20.938 -42.440 29.934 1.00 90.54 64 PRO E C 1
ATOM 6477 O O . PRO E 2 64 ? 19.969 -42.218 29.208 1.00 90.62 64 PRO E O 1
ATOM 6481 N N . GLU E 2 65 ? 21.743 -43.483 29.784 1.00 89.61 65 GLU E N 1
ATOM 6482 C CA . GLU E 2 65 ? 21.428 -44.561 28.864 1.00 88.78 65 GLU E CA 1
ATOM 6483 C C . GLU E 2 65 ? 22.012 -45.858 29.392 1.00 88.49 65 GLU E C 1
ATOM 6484 O O . GLU E 2 65 ? 21.284 -46.769 29.790 1.00 86.05 65 GLU E O 1
ATOM 6490 N N . HIS E 2 66 ? 23.337 -45.921 29.413 1.00 90.56 66 HIS E N 1
ATOM 6491 C CA . HIS E 2 66 ? 24.048 -47.104 29.880 1.00 93.46 66 HIS E CA 1
ATOM 6492 C C . HIS E 2 66 ? 23.818 -47.371 31.370 1.00 85.60 66 HIS E C 1
ATOM 6493 O O . HIS E 2 66 ? 23.852 -48.520 31.809 1.00 83.43 66 HIS E O 1
ATOM 6500 N N . LEU E 2 67 ? 23.589 -46.317 32.148 1.00 83.16 67 LEU E N 1
ATOM 6501 C CA . LEU E 2 67 ? 23.378 -46.487 33.582 1.00 78.64 67 LEU E CA 1
ATOM 6502 C C . LEU E 2 67 ? 22.118 -47.294 33.880 1.00 69.42 67 LEU E C 1
ATOM 6503 O O . LEU E 2 67 ? 22.089 -48.079 34.815 1.00 72.80 67 LEU E O 1
ATOM 6508 N N . GLN E 2 68 ? 21.084 -47.107 33.073 1.00 71.51 68 GLN E N 1
ATOM 6509 C CA . GLN E 2 68 ? 19.829 -47.829 33.253 1.00 67.98 68 GLN E CA 1
ATOM 6510 C C . GLN E 2 68 ? 20.026 -49.322 33.587 1.00 61.79 68 GLN E C 1
ATOM 6511 O O . GLN E 2 68 ? 20.880 -49.988 33.008 1.00 59.43 68 GLN E O 1
ATOM 6517 N N . ASP E 2 69 ? 19.236 -49.833 34.532 1.00 56.02 69 ASP E N 1
ATOM 6518 C CA . ASP E 2 69 ? 19.284 -51.245 34.930 1.00 49.74 69 ASP E CA 1
ATOM 6519 C C . ASP E 2 69 ? 18.027 -51.967 34.456 1.00 52.50 69 ASP E C 1
ATOM 6520 O O . ASP E 2 69 ? 16.907 -51.536 34.725 1.00 50.48 69 ASP E O 1
ATOM 6525 N N . PRO E 2 70 ? 18.212 -53.085 33.750 1.00 55.81 70 PRO E N 1
ATOM 6526 C CA . PRO E 2 70 ? 17.078 -53.700 33.056 1.00 55.25 70 PRO E CA 1
ATOM 6527 C C . PRO E 2 70 ? 16.041 -54.226 34.038 1.00 55.16 70 PRO E C 1
ATOM 6528 O O . PRO E 2 70 ? 14.851 -54.020 33.837 1.00 58.71 70 PRO E O 1
ATOM 6532 N N . SER E 2 71 ? 16.498 -54.882 35.097 1.00 54.03 71 SER E N 1
ATOM 6533 C CA . SER E 2 71 ? 15.608 -55.601 35.995 1.00 55.36 71 SER E CA 1
ATOM 6534 C C . SER E 2 71 ? 15.009 -54.742 37.106 1.00 53.04 71 SER E C 1
ATOM 6535 O O . SER E 2 71 ? 14.031 -55.146 37.734 1.00 54.27 71 SER E O 1
ATOM 6538 N N . LYS E 2 72 ? 15.589 -53.570 37.352 1.00 48.33 72 LYS E N 1
ATOM 6539 C CA . LYS E 2 72 ? 15.167 -52.756 38.492 1.00 50.87 72 LYS E CA 1
ATOM 6540 C C . LYS E 2 72 ? 15.592 -51.297 38.359 1.00 49.82 72 LYS E C 1
ATOM 6541 O O . LYS E 2 72 ? 16.470 -50.970 37.573 1.00 45.00 72 LYS E O 1
ATOM 6547 N N . ALA E 2 73 ? 14.980 -50.430 39.163 1.00 50.44 73 ALA E N 1
ATOM 6548 C CA . ALA E 2 73 ? 15.331 -49.011 39.185 1.00 43.87 73 ALA E CA 1
ATOM 6549 C C . ALA E 2 73 ? 16.678 -48.793 39.849 1.00 40.65 73 ALA E C 1
ATOM 6550 O O . ALA E 2 73 ? 17.127 -49.624 40.629 1.00 43.47 73 ALA E O 1
ATOM 6552 N N . ILE E 2 74 ? 17.324 -47.674 39.544 1.00 36.60 74 ILE E N 1
ATOM 6553 C CA . ILE E 2 74 ? 18.516 -47.311 40.278 1.00 34.69 74 ILE E CA 1
ATOM 6554 C C . ILE E 2 74 ? 18.157 -46.180 41.195 1.00 35.24 74 ILE E C 1
ATOM 6555 O O . ILE E 2 74 ? 17.218 -45.441 40.923 1.00 35.14 74 ILE E O 1
ATOM 6560 N N . ILE E 2 75 ? 18.913 -46.055 42.282 1.00 33.12 75 ILE E N 1
ATOM 6561 C CA . ILE E 2 75 ? 18.695 -45.001 43.255 1.00 31.47 75 ILE E CA 1
ATOM 6562 C C . ILE E 2 75 ? 19.907 -44.097 43.318 1.00 29.62 75 ILE E C 1
ATOM 6563 O O . ILE E 2 75 ? 21.035 -44.563 43.350 1.00 30.40 75 ILE E O 1
ATOM 6568 N N . ARG E 2 76 ? 19.672 -42.795 43.354 1.00 30.12 76 ARG E N 1
ATOM 6569 C CA . ARG E 2 76 ? 20.770 -41.873 43.517 1.00 35.99 76 ARG E CA 1
ATOM 6570 C C . ARG E 2 76 ? 20.433 -40.967 44.679 1.00 34.57 76 ARG E C 1
ATOM 6571 O O . ARG E 2 76 ? 19.273 -40.644 44.917 1.00 35.03 76 ARG E O 1
ATOM 6579 N N . TYR E 2 77 ? 21.445 -40.603 45.439 1.00 26.35 77 TYR E N 1
ATOM 6580 C CA . TYR E 2 77 ? 21.205 -39.802 46.599 1.00 30.82 77 TYR E CA 1
ATOM 6581 C C . TYR E 2 77 ? 22.390 -38.901 46.642 1.00 27.65 77 TYR E C 1
ATOM 6582 O O . TYR E 2 77 ? 23.522 -39.351 46.566 1.00 31.85 77 TYR E O 1
ATOM 6591 N N . ARG E 2 78 ? 22.123 -37.617 46.739 1.00 30.28 78 ARG E N 1
ATOM 6592 C CA . ARG E 2 78 ? 23.186 -36.650 46.791 1.00 31.67 78 ARG E CA 1
ATOM 6593 C C . ARG E 2 78 ? 23.030 -35.803 48.032 1.00 31.52 78 ARG E C 1
ATOM 6594 O O . ARG E 2 78 ? 21.986 -35.197 48.261 1.00 33.99 78 ARG E O 1
ATOM 6602 N N . TYR E 2 79 ? 24.086 -35.770 48.825 1.00 32.38 79 TYR E N 1
ATOM 6603 C CA . TYR E 2 79 ? 24.142 -34.980 50.026 1.00 29.04 79 TYR E CA 1
ATOM 6604 C C . TYR E 2 79 ? 25.053 -33.806 49.740 1.00 35.49 79 TYR E C 1
ATOM 6605 O O . TYR E 2 79 ? 26.201 -33.977 49.326 1.00 33.25 79 TYR E O 1
ATOM 6614 N N . ASN E 2 80 ? 24.549 -32.608 49.973 1.00 35.71 80 ASN E N 1
ATOM 6615 C CA . ASN E 2 80 ? 25.294 -31.424 49.611 1.00 32.93 80 ASN E CA 1
ATOM 6616 C C . ASN E 2 80 ? 25.092 -30.312 50.619 1.00 37.20 80 ASN E C 1
ATOM 6617 O O . ASN E 2 80 ? 23.964 -29.998 51.005 1.00 37.60 80 ASN E O 1
ATOM 6622 N N . MET E 2 81 ? 26.191 -29.721 51.055 1.00 34.57 81 MET E N 1
ATOM 6623 C CA . MET E 2 81 ? 26.116 -28.626 51.990 1.00 38.45 81 MET E CA 1
ATOM 6624 C C . MET E 2 81 ? 26.278 -27.315 51.223 1.00 40.94 81 MET E C 1
ATOM 6625 O O . MET E 2 81 ? 27.170 -27.186 50.384 1.00 43.51 81 MET E O 1
ATOM 6630 N N . ALA E 2 82 ? 25.402 -26.356 51.508 1.00 38.85 82 ALA E N 1
ATOM 6631 C CA . ALA E 2 82 ? 25.478 -25.027 50.920 1.00 36.99 82 ALA E CA 1
ATOM 6632 C C . ALA E 2 82 ? 26.661 -24.284 51.513 1.00 34.85 82 ALA E C 1
ATOM 6633 O O . ALA E 2 82 ? 27.002 -24.488 52.671 1.00 36.10 82 ALA E O 1
ATOM 6635 N N . PRO E 2 83 ? 27.306 -23.419 50.715 1.00 37.84 83 PRO E N 1
ATOM 6636 C CA . PRO E 2 83 ? 28.522 -22.743 51.179 1.00 37.97 83 PRO E CA 1
ATOM 6637 C C . PRO E 2 83 ? 28.346 -22.026 52.517 1.00 37.92 83 PRO E C 1
ATOM 6638 O O . PRO E 2 83 ? 29.310 -21.898 53.264 1.00 42.86 83 PRO E O 1
ATOM 6642 N N . PHE E 2 84 ? 27.128 -21.593 52.816 1.00 33.72 84 PHE E N 1
ATOM 6643 C CA . PHE E 2 84 ? 26.854 -20.783 54.002 1.00 38.33 84 PHE E CA 1
ATOM 6644 C C . PHE E 2 84 ? 26.278 -21.604 55.169 1.00 41.01 84 PHE E C 1
ATOM 6645 O O . PHE E 2 84 ? 25.839 -21.045 56.166 1.00 38.09 84 PHE E O 1
ATOM 6653 N N . SER E 2 85 ? 26.269 -22.926 55.043 1.00 38.27 85 SER E N 1
ATOM 6654 C CA . SER E 2 85 ? 25.632 -23.750 56.053 1.00 38.02 85 SER E CA 1
ATOM 6655 C C . SER E 2 85 ? 26.549 -24.000 57.256 1.00 43.34 85 SER E C 1
ATOM 6656 O O . SER E 2 85 ? 26.087 -24.424 58.323 1.00 43.11 85 SER E O 1
ATOM 6659 N N . VAL E 2 86 ? 27.836 -23.709 57.091 1.00 39.81 86 VAL E N 1
ATOM 6660 C CA . VAL E 2 86 ? 28.813 -23.986 58.136 1.00 44.44 86 VAL E CA 1
ATOM 6661 C C . VAL E 2 86 ? 29.508 -22.736 58.665 1.00 49.08 86 VAL E C 1
ATOM 6662 O O . VAL E 2 86 ? 29.362 -21.647 58.127 1.00 49.70 86 VAL E O 1
ATOM 6666 N N . GLU E 2 87 ? 30.277 -22.912 59.729 1.00 54.08 87 GLU E N 1
ATOM 6667 C CA . GLU E 2 87 ? 30.884 -21.793 60.435 1.00 54.07 87 GLU E CA 1
ATOM 6668 C C . GLU E 2 87 ? 31.815 -20.988 59.523 1.00 56.24 87 GLU E C 1
ATOM 6669 O O . GLU E 2 87 ? 31.793 -19.756 59.533 1.00 48.31 87 GLU E O 1
ATOM 6675 N N . GLU E 2 88 ? 32.625 -21.697 58.739 1.00 54.61 88 GLU E N 1
ATOM 6676 C CA . GLU E 2 88 ? 33.546 -21.075 57.792 1.00 58.50 88 GLU E CA 1
ATOM 6677 C C . GLU E 2 88 ? 33.096 -21.416 56.381 1.00 52.40 88 GLU E C 1
ATOM 6678 O O . GLU E 2 88 ? 33.077 -22.591 56.013 1.00 56.46 88 GLU E O 1
ATOM 6684 N N . ARG E 2 89 ? 32.738 -20.407 55.591 1.00 48.12 89 ARG E N 1
ATOM 6685 C CA . ARG E 2 89 ? 32.179 -20.654 54.257 1.00 47.65 89 ARG E CA 1
ATOM 6686 C C . ARG E 2 89 ? 32.929 -21.776 53.551 1.00 48.96 89 ARG E C 1
ATOM 6687 O O . ARG E 2 89 ? 34.156 -21.760 53.470 1.00 52.73 89 ARG E O 1
ATOM 6695 N N . LYS E 2 90 ? 32.187 -22.753 53.049 1.00 51.99 90 LYS E N 1
ATOM 6696 C CA . LYS E 2 90 ? 32.792 -23.960 52.493 1.00 51.70 90 LYS E CA 1
ATOM 6697 C C . LYS E 2 90 ? 32.683 -24.007 50.968 1.00 51.56 90 LYS E C 1
ATOM 6698 O O . LYS E 2 90 ? 31.585 -23.922 50.426 1.00 47.85 90 LYS E O 1
ATOM 6704 N N . ARG E 2 91 ? 33.821 -24.150 50.288 1.00 57.79 91 ARG E N 1
ATOM 6705 C CA . ARG E 2 91 ? 33.843 -24.191 48.823 1.00 60.47 91 ARG E CA 1
ATOM 6706 C C . ARG E 2 91 ? 32.861 -25.228 48.284 1.00 56.70 91 ARG E C 1
ATOM 6707 O O . ARG E 2 91 ? 32.866 -26.387 48.713 1.00 60.52 91 ARG E O 1
ATOM 6715 N N . PRO E 2 92 ? 31.996 -24.800 47.357 1.00 53.46 92 PRO E N 1
ATOM 6716 C CA . PRO E 2 92 ? 30.971 -25.655 46.743 1.00 56.81 92 PRO E CA 1
ATOM 6717 C C . PRO E 2 92 ? 31.593 -26.820 45.968 1.00 61.44 92 PRO E C 1
ATOM 6718 O O . PRO E 2 92 ? 32.767 -26.769 45.585 1.00 51.91 92 PRO E O 1
ATOM 6722 N N . GLY E 2 93 ? 30.802 -27.863 45.739 1.00 63.37 93 GLY E N 1
ATOM 6723 C CA . GLY E 2 93 ? 31.309 -29.073 45.118 1.00 65.05 93 GLY E CA 1
ATOM 6724 C C . GLY E 2 93 ? 31.484 -30.191 46.130 1.00 61.34 93 GLY E C 1
ATOM 6725 O O . GLY E 2 93 ? 31.650 -29.933 47.325 1.00 59.00 93 GLY E O 1
ATOM 6726 N N . PRO E 2 94 ? 31.451 -31.444 45.658 1.00 57.80 94 PRO E N 1
ATOM 6727 C CA . PRO E 2 94 ? 31.501 -32.558 46.600 1.00 54.49 94 PRO E CA 1
ATOM 6728 C C . PRO E 2 94 ? 32.908 -32.713 47.128 1.00 54.23 94 PRO E C 1
ATOM 6729 O O . PRO E 2 94 ? 33.874 -32.504 46.396 1.00 58.27 94 PRO E O 1
ATOM 6733 N N . ASP E 2 95 ? 33.011 -33.040 48.407 1.00 49.48 95 ASP E N 1
ATOM 6734 C CA . ASP E 2 95 ? 34.262 -33.488 48.970 1.00 39.46 95 ASP E CA 1
ATOM 6735 C C . ASP E 2 95 ? 34.131 -34.971 49.332 1.00 35.00 95 ASP E C 1
ATOM 6736 O O . ASP E 2 95 ? 33.085 -35.594 49.131 1.00 33.62 95 ASP E O 1
ATOM 6741 N N . ARG E 2 96 ? 35.196 -35.543 49.853 1.00 34.47 96 ARG E N 1
ATOM 6742 C CA . ARG E 2 96 ? 35.189 -36.963 50.153 1.00 41.12 96 ARG E CA 1
ATOM 6743 C C . ARG E 2 96 ? 34.121 -37.319 51.187 1.00 34.21 96 ARG E C 1
ATOM 6744 O O . ARG E 2 96 ? 33.420 -38.323 51.048 1.00 32.46 96 ARG E O 1
ATOM 6752 N N . ARG E 2 97 ? 33.974 -36.462 52.192 1.00 35.61 97 ARG E N 1
ATOM 6753 C CA . ARG E 2 97 ? 32.972 -36.658 53.234 1.00 36.66 97 ARG E CA 1
ATOM 6754 C C . ARG E 2 97 ? 31.547 -36.677 52.646 1.00 35.33 97 ARG E C 1
ATOM 6755 O O . ARG E 2 97 ? 30.757 -37.568 52.960 1.00 34.21 97 ARG E O 1
ATOM 6763 N N . SER E 2 98 ? 31.232 -35.717 51.778 1.00 34.07 98 SER E N 1
ATOM 6764 C CA . SER E 2 98 ? 29.919 -35.669 51.142 1.00 30.90 98 SER E CA 1
ATOM 6765 C C . SER E 2 98 ? 29.724 -36.862 50.233 1.00 32.79 98 SER E C 1
ATOM 6766 O O . SER E 2 98 ? 28.606 -37.373 50.083 1.00 30.00 98 SER E O 1
ATOM 6769 N N . ILE E 2 99 ? 30.809 -37.299 49.604 1.00 30.69 99 ILE E N 1
ATOM 6770 C CA . ILE E 2 99 ? 30.718 -38.446 48.716 1.00 32.17 99 ILE E CA 1
ATOM 6771 C C . ILE E 2 99 ? 30.386 -39.704 49.527 1.00 30.05 99 ILE E C 1
ATOM 6772 O O . ILE E 2 99 ? 29.539 -40.514 49.153 1.00 29.80 99 ILE E O 1
ATOM 6777 N N . GLU E 2 100 ? 31.045 -39.835 50.662 1.00 30.51 100 GLU E N 1
ATOM 6778 C CA . GLU E 2 100 ? 30.834 -40.971 51.542 1.00 33.32 100 GLU E CA 1
ATOM 6779 C C . GLU E 2 100 ? 29.423 -40.957 52.111 1.00 30.57 100 GLU E C 1
ATOM 6780 O O . GLU E 2 100 ? 28.736 -41.975 52.121 1.00 29.10 100 GLU E O 1
ATOM 6786 N N . ILE E 2 101 ? 28.989 -39.794 52.584 1.00 30.78 101 ILE E N 1
ATOM 6787 C CA . ILE E 2 101 ? 27.645 -39.668 53.139 1.00 28.44 101 ILE E CA 1
ATOM 6788 C C . ILE E 2 101 ? 26.580 -39.985 52.098 1.00 29.59 101 ILE E C 1
ATOM 6789 O O . ILE E 2 101 ? 25.595 -40.670 52.390 1.00 29.86 101 ILE E O 1
ATOM 6794 N N . SER E 2 102 ? 26.784 -39.485 50.881 1.00 27.45 102 SER E N 1
ATOM 6795 C CA . SER E 2 102 ? 25.886 -39.782 49.760 1.00 30.39 102 SER E CA 1
ATOM 6796 C C . SER E 2 102 ? 25.790 -41.290 49.472 1.00 28.44 102 SER E C 1
ATOM 6797 O O . SER E 2 102 ? 24.705 -41.822 49.216 1.00 29.11 102 SER E O 1
ATOM 6800 N N . LYS E 2 103 ? 26.927 -41.976 49.508 1.00 28.57 103 LYS E N 1
ATOM 6801 C CA . LYS E 2 103 ? 26.961 -43.407 49.182 1.00 32.67 103 LYS E CA 1
ATOM 6802 C C . LYS E 2 103 ? 26.225 -44.240 50.237 1.00 29.97 103 LYS E C 1
ATOM 6803 O O . LYS E 2 103 ? 25.405 -45.092 49.920 1.00 29.44 103 LYS E O 1
ATOM 6809 N N . VAL E 2 104 ? 26.516 -43.985 51.501 1.00 26.84 104 VAL E N 1
ATOM 6810 C CA . VAL E 2 104 ? 25.884 -44.775 52.544 1.00 30.59 104 VAL E CA 1
ATOM 6811 C C . VAL E 2 104 ? 24.381 -44.442 52.675 1.00 32.44 104 VAL E C 1
ATOM 6812 O O . VAL E 2 104 ? 23.568 -45.336 52.907 1.00 29.33 104 VAL E O 1
ATOM 6816 N N . SER E 2 105 ? 24.018 -43.171 52.478 1.00 28.20 105 SER E N 1
ATOM 6817 C CA . SER E 2 105 ? 22.617 -42.767 52.430 1.00 25.60 105 SER E CA 1
ATOM 6818 C C . SER E 2 105 ? 21.885 -43.473 51.317 1.00 29.29 105 SER E C 1
ATOM 6819 O O . SER E 2 105 ? 20.761 -43.953 51.510 1.00 30.93 105 SER E O 1
ATOM 6822 N N . LYS E 2 106 ? 22.500 -43.522 50.137 1.00 29.36 106 LYS E N 1
ATOM 6823 C CA . LYS E 2 106 ? 21.871 -44.226 49.024 1.00 29.51 106 LYS E CA 1
ATOM 6824 C C . LYS E 2 106 ? 21.642 -45.677 49.409 1.00 28.74 106 LYS E C 1
ATOM 6825 O O . LYS E 2 106 ? 20.600 -46.289 49.101 1.00 31.19 106 LYS E O 1
ATOM 6831 N N . GLU E 2 107 ? 22.656 -46.234 50.056 1.00 28.68 107 GLU E N 1
ATOM 6832 C CA . GLU E 2 107 ? 22.638 -47.635 50.454 1.00 31.39 107 GLU E CA 1
ATOM 6833 C C . GLU E 2 107 ? 21.476 -47.919 51.422 1.00 30.59 107 GLU E C 1
ATOM 6834 O O . GLU E 2 107 ? 20.813 -48.948 51.310 1.00 28.90 107 GLU E O 1
ATOM 6840 N N . ALA E 2 108 ? 21.205 -46.974 52.324 1.00 27.51 108 ALA E N 1
ATOM 6841 C CA . ALA E 2 108 ? 20.110 -47.120 53.281 1.00 29.25 108 ALA E CA 1
ATOM 6842 C C . ALA E 2 108 ? 18.771 -47.231 52.569 1.00 31.80 108 ALA E C 1
ATOM 6843 O O . ALA E 2 108 ? 17.872 -47.944 53.016 1.00 35.32 108 ALA E O 1
ATOM 6845 N N . PHE E 2 109 ? 18.623 -46.531 51.452 1.00 34.11 109 PHE E N 1
ATOM 6846 C CA . PHE E 2 109 ? 17.342 -46.571 50.754 1.00 29.36 109 PHE E CA 1
ATOM 6847 C C . PHE E 2 109 ? 17.235 -47.714 49.759 1.00 32.92 109 PHE E C 1
ATOM 6848 O O . PHE E 2 109 ? 16.127 -48.189 49.469 1.00 30.95 109 PHE E O 1
ATOM 6856 N N . GLU E 2 110 ? 18.382 -48.166 49.241 1.00 38.42 110 GLU E N 1
ATOM 6857 C CA . GLU E 2 110 ? 18.377 -49.270 48.280 1.00 38.54 110 GLU E CA 1
ATOM 6858 C C . GLU E 2 110 ? 17.795 -50.467 48.981 1.00 35.84 110 GLU E C 1
ATOM 6859 O O . GLU E 2 110 ? 17.135 -51.306 48.381 1.00 35.21 110 GLU E O 1
ATOM 6865 N N . ALA E 2 111 ? 18.037 -50.507 50.283 1.00 41.89 111 ALA E N 1
ATOM 6866 C CA . ALA E 2 111 ? 17.567 -51.585 51.149 1.00 42.30 111 ALA E CA 1
ATOM 6867 C C . ALA E 2 111 ? 16.045 -51.583 51.377 1.00 43.80 111 ALA E C 1
ATOM 6868 O O . ALA E 2 111 ? 15.509 -52.503 51.990 1.00 47.33 111 ALA E O 1
ATOM 6870 N N . VAL E 2 112 ? 15.348 -50.567 50.874 1.00 39.03 112 VAL E N 1
ATOM 6871 C CA . VAL E 2 112 ? 13.976 -50.336 51.288 1.00 38.19 112 VAL E CA 1
ATOM 6872 C C . VAL E 2 112 ? 12.986 -49.937 50.176 1.00 38.79 112 VAL E C 1
ATOM 6873 O O . VAL E 2 112 ? 11.819 -50.320 50.207 1.00 38.48 112 VAL E O 1
ATOM 6877 N N . ILE E 2 113 ? 13.445 -49.160 49.206 1.00 38.33 113 ILE E N 1
ATOM 6878 C CA . ILE E 2 113 ? 12.614 -48.824 48.056 1.00 38.83 113 ILE E CA 1
ATOM 6879 C C . ILE E 2 113 ? 12.351 -50.075 47.231 1.00 36.56 113 ILE E C 1
ATOM 6880 O O . ILE E 2 113 ? 13.260 -50.856 46.978 1.00 37.96 113 ILE E O 1
ATOM 6885 N N . MET E 2 114 ? 11.102 -50.287 46.834 1.00 37.77 114 MET E N 1
ATOM 6886 C CA . MET E 2 114 ? 10.784 -51.410 45.952 1.00 41.74 114 MET E CA 1
ATOM 6887 C C . MET E 2 114 ? 11.196 -51.089 44.506 1.00 41.09 114 MET E C 1
ATOM 6888 O O . MET E 2 114 ? 10.365 -50.788 43.650 1.00 38.76 114 MET E O 1
ATOM 6893 N N . LYS E 2 115 ? 12.492 -51.154 44.240 1.00 45.10 115 LYS E N 1
ATOM 6894 C CA . LYS E 2 115 ? 12.999 -50.731 42.942 1.00 44.50 115 LYS E CA 1
ATOM 6895 C C . LYS E 2 115 ? 12.614 -51.671 41.790 1.00 46.46 115 LYS E C 1
ATOM 6896 O O . LYS E 2 115 ? 12.516 -51.240 40.640 1.00 43.76 115 LYS E O 1
ATOM 6902 N N . GLU E 2 116 ? 12.353 -52.935 42.099 1.00 43.47 116 GLU E N 1
ATOM 6903 C CA . GLU E 2 116 ? 11.903 -53.878 41.070 1.00 47.09 116 GLU E CA 1
ATOM 6904 C C . GLU E 2 116 ? 10.666 -53.408 40.301 1.00 45.51 116 GLU E C 1
ATOM 6905 O O . GLU E 2 116 ? 10.354 -53.920 39.226 1.00 43.61 116 GLU E O 1
ATOM 6911 N N . LEU E 2 117 ? 9.952 -52.445 40.862 1.00 48.37 117 LEU E N 1
ATOM 6912 C CA . LEU E 2 117 ? 8.709 -51.987 40.257 1.00 46.64 117 LEU E CA 1
ATOM 6913 C C . LEU E 2 117 ? 8.961 -51.045 39.100 1.00 45.53 117 LEU E C 1
ATOM 6914 O O . LEU E 2 117 ? 8.079 -50.815 38.282 1.00 48.09 117 LEU E O 1
ATOM 6919 N N . PHE E 2 118 ? 10.161 -50.487 39.041 1.00 40.32 118 PHE E N 1
ATOM 6920 C CA . PHE E 2 118 ? 10.452 -49.488 38.028 1.00 43.26 118 PHE E CA 1
ATOM 6921 C C . PHE E 2 118 ? 11.742 -49.797 37.269 1.00 43.48 118 PHE E C 1
ATOM 6922 O O . PHE E 2 118 ? 12.715 -49.049 37.347 1.00 43.17 118 PHE E O 1
ATOM 6930 N N . PRO E 2 119 ? 11.742 -50.910 36.523 1.00 45.46 119 PRO E N 1
ATOM 6931 C CA . PRO E 2 119 ? 12.889 -51.265 35.685 1.00 49.11 119 PRO E CA 1
ATOM 6932 C C . PRO E 2 119 ? 13.274 -50.093 34.798 1.00 50.42 119 PRO E C 1
ATOM 6933 O O . PRO E 2 119 ? 12.417 -49.272 34.427 1.00 49.26 119 PRO E O 1
ATOM 6937 N N . ARG E 2 120 ? 14.562 -50.012 34.485 1.00 44.69 120 ARG E N 1
ATOM 6938 C CA . ARG E 2 120 ? 15.064 -49.009 33.555 1.00 54.29 120 ARG E CA 1
ATOM 6939 C C . ARG E 2 120 ? 14.627 -47.619 33.959 1.00 54.84 120 ARG E C 1
ATOM 6940 O O . ARG E 2 120 ? 14.441 -46.763 33.101 1.00 65.61 120 ARG E O 1
ATOM 6948 N N . SER E 2 121 ? 14.450 -47.395 35.259 1.00 52.89 121 SER E N 1
ATOM 6949 C CA . SER E 2 121 ? 14.122 -46.063 35.757 1.00 48.77 121 SER E CA 1
ATOM 6950 C C . SER E 2 121 ? 15.161 -45.539 36.730 1.00 46.34 121 SER E C 1
ATOM 6951 O O . SER E 2 121 ? 16.051 -46.263 37.174 1.00 39.43 121 SER E O 1
ATOM 6954 N N . ALA E 2 122 ? 15.058 -44.259 37.043 1.00 45.28 122 ALA E N 1
ATOM 6955 C CA . ALA E 2 122 ? 15.850 -43.709 38.120 1.00 39.31 122 ALA E CA 1
ATOM 6956 C C . ALA E 2 122 ? 14.926 -43.033 39.114 1.00 44.18 122 ALA E C 1
ATOM 6957 O O . ALA E 2 122 ? 13.944 -42.385 38.730 1.00 42.58 122 ALA E O 1
ATOM 6959 N N . ILE E 2 123 ? 15.228 -43.221 40.394 1.00 34.26 123 ILE E N 1
ATOM 6960 C CA . ILE E 2 123 ? 14.620 -42.437 41.440 1.00 29.51 123 ILE E CA 1
ATOM 6961 C C . ILE E 2 123 ? 15.728 -41.649 42.088 1.00 31.49 123 ILE E C 1
ATOM 6962 O O . ILE E 2 123 ? 16.631 -42.230 42.698 1.00 37.20 123 ILE E O 1
ATOM 6967 N N . ASP E 2 124 ? 15.663 -40.331 41.957 1.00 28.24 124 ASP E N 1
ATOM 6968 C CA . ASP E 2 124 ? 16.736 -39.447 42.392 1.00 32.57 124 ASP E CA 1
ATOM 6969 C C . ASP E 2 124 ? 16.390 -38.704 43.685 1.00 36.94 124 ASP E C 1
ATOM 6970 O O . ASP E 2 124 ? 15.286 -38.176 43.838 1.00 36.49 124 ASP E O 1
ATOM 6975 N N . ILE E 2 125 ? 17.350 -38.645 44.601 1.00 34.03 125 ILE E N 1
ATOM 6976 C CA . ILE E 2 125 ? 17.138 -38.035 45.900 1.00 30.59 125 ILE E CA 1
ATOM 6977 C C . ILE E 2 125 ? 18.215 -37.006 46.186 1.00 32.38 125 ILE E C 1
ATOM 6978 O O . ILE E 2 125 ? 19.420 -37.311 46.205 1.00 32.97 125 ILE E O 1
ATOM 6983 N N . PHE E 2 126 ? 17.781 -35.777 46.405 1.00 27.00 126 PHE E N 1
ATOM 6984 C CA . PHE E 2 126 ? 18.718 -34.714 46.685 1.00 31.14 126 PHE E CA 1
ATOM 6985 C C . PHE E 2 126 ? 18.405 -34.187 48.051 1.00 30.93 126 PHE E C 1
ATOM 6986 O O . PHE E 2 126 ? 17.239 -34.019 48.414 1.00 34.85 126 PHE E O 1
ATOM 6994 N N . VAL E 2 127 ? 19.440 -33.931 48.827 1.00 29.56 127 VAL E N 1
ATOM 6995 C CA . VAL E 2 127 ? 19.225 -33.307 50.102 1.00 28.37 127 VAL E CA 1
ATOM 6996 C C . VAL E 2 127 ? 20.243 -32.207 50.272 1.00 32.56 127 VAL E C 1
ATOM 6997 O O . VAL E 2 127 ? 21.435 -32.396 49.999 1.00 34.43 127 VAL E O 1
ATOM 7001 N N . GLU E 2 128 ? 19.769 -31.058 50.738 1.00 32.31 128 GLU E N 1
ATOM 7002 C CA . GLU E 2 128 ? 20.608 -29.884 50.859 1.00 31.30 128 GLU E CA 1
ATOM 7003 C C . GLU E 2 128 ? 20.674 -29.405 52.291 1.00 32.19 128 GLU E C 1
ATOM 7004 O O . GLU E 2 128 ? 19.648 -29.118 52.910 1.00 34.23 128 GLU E O 1
ATOM 7010 N N . VAL E 2 129 ? 21.884 -29.315 52.821 1.00 33.06 129 VAL E N 1
ATOM 7011 C CA . VAL E 2 129 ? 22.068 -28.746 54.137 1.00 37.81 129 VAL E CA 1
ATOM 7012 C C . VAL E 2 129 ? 22.159 -27.226 54.025 1.00 36.33 129 VAL E C 1
ATOM 7013 O O . VAL E 2 129 ? 23.172 -26.689 53.599 1.00 34.29 129 VAL E O 1
ATOM 7017 N N . LEU E 2 130 ? 21.089 -26.550 54.425 1.00 35.99 130 LEU E N 1
ATOM 7018 C CA . LEU E 2 130 ? 21.022 -25.097 54.414 1.00 33.30 130 LEU E CA 1
ATOM 7019 C C . LEU E 2 130 ? 21.697 -24.540 55.649 1.00 37.01 130 LEU E C 1
ATOM 7020 O O . LEU E 2 130 ? 22.256 -23.446 55.632 1.00 32.84 130 LEU E O 1
ATOM 7025 N N . GLN E 2 131 ? 21.626 -25.294 56.740 1.00 35.28 131 GLN E N 1
ATOM 7026 C CA . GLN E 2 131 ? 22.311 -24.906 57.950 1.00 35.18 131 GLN E CA 1
ATOM 7027 C C . GLN E 2 131 ? 22.740 -26.169 58.664 1.00 39.25 131 GLN E C 1
ATOM 7028 O O . GLN E 2 131 ? 21.926 -27.085 58.874 1.00 34.65 131 GLN E O 1
ATOM 7034 N N . ALA E 2 132 ? 24.019 -26.205 59.031 1.00 36.71 132 ALA E N 1
ATOM 7035 C CA . ALA E 2 132 ? 24.638 -27.428 59.495 1.00 38.16 132 ALA E CA 1
ATOM 7036 C C . ALA E 2 132 ? 24.909 -27.416 60.978 1.00 40.22 132 ALA E C 1
ATOM 7037 O O . ALA E 2 132 ? 25.393 -26.436 61.541 1.00 40.17 132 ALA E O 1
ATOM 7039 N N . ASP E 2 133 ? 24.598 -28.531 61.611 1.00 38.92 133 ASP E N 1
ATOM 7040 C CA . ASP E 2 133 ? 25.086 -28.774 62.953 1.00 43.36 133 ASP E CA 1
ATOM 7041 C C . ASP E 2 133 ? 25.407 -30.259 63.039 1.00 43.42 133 ASP E C 1
ATOM 7042 O O . ASP E 2 133 ? 25.366 -30.954 62.022 1.00 42.51 133 ASP E O 1
ATOM 7047 N N . ALA E 2 134 ? 25.746 -30.743 64.229 1.00 39.21 134 ALA E N 1
ATOM 7048 C CA . ALA E 2 134 ? 26.037 -32.158 64.393 1.00 37.28 134 ALA E CA 1
ATOM 7049 C C . ALA E 2 134 ? 24.837 -32.961 63.913 1.00 31.01 134 ALA E C 1
ATOM 7050 O O . ALA E 2 134 ? 23.703 -32.544 64.092 1.00 31.29 134 ALA E O 1
ATOM 7052 N N . GLY E 2 135 ? 25.090 -34.103 63.288 1.00 29.28 135 GLY E N 1
ATOM 7053 C CA . GLY E 2 135 ? 24.025 -34.984 62.873 1.00 24.66 135 GLY E CA 1
ATOM 7054 C C . GLY E 2 135 ? 23.340 -34.648 61.557 1.00 31.04 135 GLY E C 1
ATOM 7055 O O . GLY E 2 135 ? 22.313 -35.266 61.239 1.00 30.35 135 GLY E O 1
ATOM 7056 N N . SER E 2 136 ? 23.881 -33.702 60.784 1.00 29.74 136 SER E N 1
ATOM 7057 C CA . SER E 2 136 ? 23.228 -33.309 59.521 1.00 31.35 136 SER E CA 1
ATOM 7058 C C . SER E 2 136 ? 22.924 -34.489 58.599 1.00 28.57 136 SER E C 1
ATOM 7059 O O . SER E 2 136 ? 21.919 -34.483 57.885 1.00 31.90 136 SER E O 1
ATOM 7062 N N . ARG E 2 137 ? 23.758 -35.519 58.632 1.00 26.82 137 ARG E N 1
ATOM 7063 C CA . ARG E 2 137 ? 23.465 -36.691 57.808 1.00 31.84 137 ARG E CA 1
ATOM 7064 C C . ARG E 2 137 ? 22.197 -37.423 58.281 1.00 29.75 137 ARG E C 1
ATOM 7065 O O . ARG E 2 137 ? 21.440 -37.953 57.469 1.00 27.65 137 ARG E O 1
ATOM 7073 N N . THR E 2 138 ? 21.955 -37.431 59.594 1.00 33.75 138 THR E N 1
ATOM 7074 C CA . THR E 2 138 ? 20.742 -38.058 60.141 1.00 29.93 138 THR E CA 1
ATOM 7075 C C . THR E 2 138 ? 19.506 -37.203 59.804 1.00 25.35 138 THR E C 1
ATOM 7076 O O . THR E 2 138 ? 18.487 -37.723 59.351 1.00 26.66 138 THR E O 1
ATOM 7080 N N . ALA E 2 139 ? 19.628 -35.891 59.982 1.00 22.05 139 ALA E N 1
ATOM 7081 C CA . ALA E 2 139 ? 18.607 -34.960 59.516 1.00 27.35 139 ALA E CA 1
ATOM 7082 C C . ALA E 2 139 ? 18.215 -35.199 58.051 1.00 28.78 139 ALA E C 1
ATOM 7083 O O . ALA E 2 139 ? 17.017 -35.341 57.731 1.00 30.68 139 ALA E O 1
ATOM 7085 N N . CYS E 2 140 ? 19.206 -35.291 57.162 1.00 31.12 140 CYS E N 1
ATOM 7086 C CA . CYS E 2 140 ? 18.903 -35.516 55.735 1.00 30.27 140 CYS E CA 1
ATOM 7087 C C . CYS E 2 140 ? 18.210 -36.836 55.508 1.00 25.08 140 CYS E C 1
ATOM 7088 O O . CYS E 2 140 ? 17.261 -36.926 54.730 1.00 27.55 140 CYS E O 1
ATOM 7091 N N . LEU E 2 141 ? 18.677 -37.878 56.177 1.00 25.59 141 LEU E N 1
ATOM 7092 C CA . LEU E 2 141 ? 18.030 -39.168 56.008 1.00 24.92 141 LEU E CA 1
ATOM 7093 C C . LEU E 2 141 ? 16.559 -39.102 56.442 1.00 30.51 141 LEU E C 1
ATOM 7094 O O . LEU E 2 141 ? 15.684 -39.675 55.777 1.00 28.48 141 LEU E O 1
ATOM 7099 N N . ASN E 2 142 ? 16.277 -38.382 57.533 1.00 26.59 142 ASN E N 1
ATOM 7100 C CA . ASN E 2 142 ? 14.889 -38.270 57.971 1.00 30.79 142 ASN E CA 1
ATOM 7101 C C . ASN E 2 142 ? 14.085 -37.498 56.956 1.00 28.28 142 ASN E C 1
ATOM 7102 O O . ASN E 2 142 ? 12.958 -37.878 56.633 1.00 24.52 142 ASN E O 1
ATOM 7107 N N . ALA E 2 143 ? 14.662 -36.406 56.462 1.00 27.44 143 ALA E N 1
ATOM 7108 C CA . ALA E 2 143 ? 13.953 -35.571 55.497 1.00 26.10 143 ALA E CA 1
ATOM 7109 C C . ALA E 2 143 ? 13.743 -36.346 54.208 1.00 27.17 143 ALA E C 1
ATOM 7110 O O . ALA E 2 143 ? 12.666 -36.301 53.605 1.00 27.84 143 ALA E O 1
ATOM 7112 N N . ALA E 2 144 ? 14.752 -37.111 53.805 1.00 26.92 144 ALA E N 1
ATOM 7113 C CA . ALA E 2 144 ? 14.626 -37.869 52.562 1.00 27.49 144 ALA E CA 1
ATOM 7114 C C . ALA E 2 144 ? 13.510 -38.932 52.590 1.00 30.10 144 ALA E C 1
ATOM 7115 O O . ALA E 2 144 ? 12.803 -39.109 51.596 1.00 31.63 144 ALA E O 1
ATOM 7117 N N . SER E 2 145 ? 13.346 -39.628 53.720 1.00 32.53 145 SER E N 1
ATOM 7118 C CA . SER E 2 145 ? 12.302 -40.656 53.842 1.00 28.90 145 SER E CA 1
ATOM 7119 C C . SER E 2 145 ? 10.922 -40.021 53.798 1.00 26.74 145 SER E C 1
ATOM 7120 O O . SER E 2 145 ? 9.983 -40.583 53.230 1.00 26.03 145 SER E O 1
ATOM 7123 N N . VAL E 2 146 ? 10.800 -38.840 54.404 1.00 30.17 146 VAL E N 1
ATOM 7124 C CA . VAL E 2 146 ? 9.550 -38.084 54.319 1.00 31.00 146 VAL E CA 1
ATOM 7125 C C . VAL E 2 146 ? 9.275 -37.729 52.857 1.00 31.93 146 VAL E C 1
ATOM 7126 O O . VAL E 2 146 ? 8.180 -38.001 52.346 1.00 30.56 146 VAL E O 1
ATOM 7130 N N . ALA E 2 147 ? 10.285 -37.170 52.180 1.00 28.17 147 ALA E N 1
ATOM 7131 C CA . ALA E 2 147 ? 10.151 -36.805 50.761 1.00 33.13 147 ALA E CA 1
ATOM 7132 C C . ALA E 2 147 ? 9.774 -37.996 49.879 1.00 32.26 147 ALA E C 1
ATOM 7133 O O . ALA E 2 147 ? 8.933 -37.885 48.979 1.00 30.51 147 ALA E O 1
ATOM 7135 N N . LEU E 2 148 ? 10.402 -39.137 50.139 1.00 33.26 148 LEU E N 1
ATOM 7136 C CA . LEU E 2 148 ? 10.078 -40.348 49.396 1.00 31.43 148 LEU E CA 1
ATOM 7137 C C . LEU E 2 148 ? 8.613 -40.711 49.588 1.00 33.81 148 LEU E C 1
ATOM 7138 O O . LEU E 2 148 ? 7.914 -41.035 48.620 1.00 36.81 148 LEU E O 1
ATOM 7143 N N . VAL E 2 149 ? 8.129 -40.627 50.824 1.00 30.26 149 VAL E N 1
ATOM 7144 C CA . VAL E 2 149 ? 6.741 -40.993 51.073 1.00 33.68 149 VAL E CA 1
ATOM 7145 C C . VAL E 2 149 ? 5.805 -39.992 50.423 1.00 27.77 149 VAL E C 1
ATOM 7146 O O . VAL E 2 149 ? 4.790 -40.366 49.849 1.00 25.36 149 VAL E O 1
ATOM 7150 N N . ASP E 2 150 ? 6.182 -38.720 50.503 1.00 30.05 150 ASP E N 1
ATOM 7151 C CA . ASP E 2 150 ? 5.424 -37.635 49.896 1.00 31.07 150 ASP E CA 1
ATOM 7152 C C . ASP E 2 150 ? 5.295 -37.848 48.378 1.00 36.42 150 ASP E C 1
ATOM 7153 O O . ASP E 2 150 ? 4.257 -37.549 47.783 1.00 34.36 150 ASP E O 1
ATOM 7158 N N . ALA E 2 151 ? 6.344 -38.393 47.764 1.00 34.08 151 ALA E N 1
ATOM 7159 C CA . ALA E 2 151 ? 6.329 -38.704 46.331 1.00 37.40 151 ALA E CA 1
ATOM 7160 C C . ALA E 2 151 ? 5.696 -40.058 46.045 1.00 36.53 151 ALA E C 1
ATOM 7161 O O . ALA E 2 151 ? 5.651 -40.503 44.908 1.00 37.18 151 ALA E O 1
ATOM 7163 N N . GLY E 2 152 ? 5.213 -40.726 47.081 1.00 37.80 152 GLY E N 1
ATOM 7164 C CA . GLY E 2 152 ? 4.494 -41.972 46.878 1.00 36.65 152 GLY E CA 1
ATOM 7165 C C . GLY E 2 152 ? 5.316 -43.109 46.293 1.00 37.32 152 GLY E C 1
ATOM 7166 O O . GLY E 2 152 ? 4.770 -43.996 45.651 1.00 38.04 152 GLY E O 1
ATOM 7167 N N . VAL E 2 153 ? 6.628 -43.118 46.500 1.00 35.07 153 VAL E N 1
ATOM 7168 C CA . VAL E 2 153 ? 7.379 -44.255 45.984 1.00 39.66 153 VAL E CA 1
ATOM 7169 C C . VAL E 2 153 ? 7.332 -45.421 46.968 1.00 38.71 153 VAL E C 1
ATOM 7170 O O . VAL E 2 153 ? 7.673 -45.275 48.140 1.00 36.27 153 VAL E O 1
ATOM 7174 N N . PRO E 2 154 ? 6.868 -46.575 46.488 1.00 35.26 154 PRO E N 1
ATOM 7175 C CA . PRO E 2 154 ? 6.634 -47.769 47.306 1.00 38.45 154 PRO E CA 1
ATOM 7176 C C . PRO E 2 154 ? 7.881 -48.174 48.087 1.00 40.95 154 PRO E C 1
ATOM 7177 O O . PRO E 2 154 ? 8.981 -48.218 47.529 1.00 39.76 154 PRO E O 1
ATOM 7181 N N . MET E 2 155 ? 7.701 -48.455 49.373 1.00 41.23 155 MET E N 1
ATOM 7182 C CA . MET E 2 155 ? 8.814 -48.772 50.269 1.00 40.79 155 MET E CA 1
ATOM 7183 C C . MET E 2 155 ? 8.399 -49.859 51.255 1.00 42.95 155 MET E C 1
ATOM 7184 O O . MET E 2 155 ? 7.207 -50.018 51.547 1.00 43.52 155 MET E O 1
ATOM 7189 N N . LYS E 2 156 ? 9.376 -50.617 51.753 1.00 41.40 156 LYS E N 1
ATOM 7190 C CA . LYS E 2 156 ? 9.113 -51.647 52.753 1.00 39.99 156 LYS E CA 1
ATOM 7191 C C . LYS E 2 156 ? 8.588 -51.001 54.033 1.00 39.19 156 LYS E C 1
ATOM 7192 O O . LYS E 2 156 ? 7.765 -51.562 54.734 1.00 41.55 156 LYS E O 1
ATOM 7198 N N . GLY E 2 157 ? 9.093 -49.814 54.328 1.00 33.27 157 GLY E N 1
ATOM 7199 C CA . GLY E 2 157 ? 8.684 -49.071 55.490 1.00 28.49 157 GLY E CA 1
ATOM 7200 C C . GLY E 2 157 ? 9.466 -47.776 55.498 1.00 32.95 157 GLY E C 1
ATOM 7201 O O . GLY E 2 157 ? 10.019 -47.379 54.491 1.00 34.32 157 GLY E O 1
ATOM 7202 N N . MET E 2 158 ? 9.539 -47.127 56.644 1.00 30.85 158 MET E N 1
ATOM 7203 C CA . MET E 2 158 ? 10.181 -45.844 56.719 1.00 29.33 158 MET E CA 1
ATOM 7204 C C . MET E 2 158 ? 11.614 -45.928 57.220 1.00 31.85 158 MET E C 1
ATOM 7205 O O . MET E 2 158 ? 12.023 -46.905 57.842 1.00 33.82 158 MET E O 1
ATOM 7210 N N . ILE E 2 159 ? 12.372 -44.884 56.945 1.00 25.91 159 ILE E N 1
ATOM 7211 C CA . ILE E 2 159 ? 13.741 -44.832 57.361 1.00 24.35 159 ILE E CA 1
ATOM 7212 C C . ILE E 2 159 ? 13.823 -43.745 58.413 1.00 26.17 159 ILE E C 1
ATOM 7213 O O . ILE E 2 159 ? 13.372 -42.625 58.194 1.00 26.62 159 ILE E O 1
ATOM 7218 N N . THR E 2 160 ? 14.386 -44.072 59.564 1.00 21.90 160 THR E N 1
ATOM 7219 C CA . THR E 2 160 ? 14.444 -43.106 60.637 1.00 24.26 160 THR E CA 1
ATOM 7220 C C . THR E 2 160 ? 15.844 -43.124 61.226 1.00 24.90 160 THR E C 1
ATOM 7221 O O . THR E 2 160 ? 16.464 -44.180 61.379 1.00 29.27 160 THR E O 1
ATOM 7225 N N . SER E 2 161 ? 16.347 -41.963 61.582 1.00 22.56 161 SER E N 1
ATOM 7226 C CA . SER E 2 161 ? 17.763 -41.870 61.830 1.00 25.43 161 SER E CA 1
ATOM 7227 C C . SER E 2 161 ? 18.094 -40.933 62.986 1.00 24.80 161 SER E C 1
ATOM 7228 O O . SER E 2 161 ? 17.516 -39.851 63.095 1.00 28.99 161 SER E O 1
ATOM 7231 N N . VAL E 2 162 ? 19.017 -41.364 63.844 1.00 21.68 162 VAL E N 1
ATOM 7232 C CA . VAL E 2 162 ? 19.625 -40.509 64.855 1.00 22.99 162 VAL E CA 1
ATOM 7233 C C . VAL E 2 162 ? 21.026 -41.010 65.169 1.00 22.95 162 VAL E C 1
ATOM 7234 O O . VAL E 2 162 ? 21.325 -42.185 64.985 1.00 24.17 162 VAL E O 1
ATOM 7238 N N . ALA E 2 163 ? 21.852 -40.134 65.721 1.00 20.82 163 ALA E N 1
ATOM 7239 C CA . ALA E 2 163 ? 23.155 -40.527 66.225 1.00 26.95 163 ALA E CA 1
ATOM 7240 C C . ALA E 2 163 ? 23.138 -40.574 67.756 1.00 31.74 163 ALA E C 1
ATOM 7241 O O . ALA E 2 163 ? 22.374 -39.870 68.404 1.00 29.75 163 ALA E O 1
ATOM 7243 N N . VAL E 2 164 ? 23.982 -41.422 68.326 1.00 31.19 164 VAL E N 1
ATOM 7244 C CA . VAL E 2 164 ? 24.229 -41.378 69.748 1.00 31.35 164 VAL E CA 1
ATOM 7245 C C . VAL E 2 164 ? 25.658 -40.919 69.885 1.00 35.42 164 VAL E C 1
ATOM 7246 O O . VAL E 2 164 ? 26.534 -41.398 69.157 1.00 36.35 164 VAL E O 1
ATOM 7250 N N . GLY E 2 165 ? 25.890 -39.977 70.791 1.00 31.67 165 GLY E N 1
ATOM 7251 C CA . GLY E 2 165 ? 27.231 -39.512 71.082 1.00 29.51 165 GLY E CA 1
ATOM 7252 C C . GLY E 2 165 ? 27.712 -40.070 72.405 1.00 33.99 165 GLY E C 1
ATOM 7253 O O . GLY E 2 165 ? 27.026 -40.840 73.068 1.00 29.81 165 GLY E O 1
ATOM 7254 N N . LYS E 2 166 ? 28.917 -39.687 72.783 1.00 34.38 166 LYS E N 1
ATOM 7255 C CA . LYS E 2 166 ? 29.439 -40.055 74.073 1.00 33.71 166 LYS E CA 1
ATOM 7256 C C . LYS E 2 166 ? 30.181 -38.849 74.616 1.00 35.26 166 LYS E C 1
ATOM 7257 O O . LYS E 2 166 ? 31.107 -38.343 73.982 1.00 36.31 166 LYS E O 1
ATOM 7263 N N . ALA E 2 167 ? 29.749 -38.383 75.784 1.00 35.74 167 ALA E N 1
ATOM 7264 C CA . ALA E 2 167 ? 30.279 -37.166 76.379 1.00 36.33 167 ALA E CA 1
ATOM 7265 C C . ALA E 2 167 ? 30.578 -37.372 77.861 1.00 39.56 167 ALA E C 1
ATOM 7266 O O . ALA E 2 167 ? 29.747 -37.895 78.607 1.00 38.79 167 ALA E O 1
ATOM 7268 N N . ASP E 2 168 ? 31.782 -36.982 78.275 1.00 42.02 168 ASP E N 1
ATOM 7269 C CA . ASP E 2 168 ? 32.219 -37.169 79.658 1.00 39.35 168 ASP E CA 1
ATOM 7270 C C . ASP E 2 168 ? 31.941 -38.574 80.122 1.00 41.03 168 ASP E C 1
ATOM 7271 O O . ASP E 2 168 ? 31.591 -38.786 81.276 1.00 42.99 168 ASP E O 1
ATOM 7276 N N . GLY E 2 169 ? 32.074 -39.536 79.222 1.00 37.94 169 GLY E N 1
ATOM 7277 C CA . GLY E 2 169 ? 31.911 -40.925 79.592 1.00 34.70 169 GLY E CA 1
ATOM 7278 C C . GLY E 2 169 ? 30.468 -41.366 79.512 1.00 36.26 169 GLY E C 1
ATOM 7279 O O . GLY E 2 169 ? 30.157 -42.531 79.728 1.00 38.73 169 GLY E O 1
ATOM 7280 N N . GLN E 2 170 ? 29.579 -40.439 79.196 1.00 36.32 170 GLN E N 1
ATOM 7281 C CA . GLN E 2 170 ? 28.155 -40.752 79.187 1.00 39.74 170 GLN E CA 1
ATOM 7282 C C . GLN E 2 170 ? 27.578 -40.773 77.772 1.00 36.54 170 GLN E C 1
ATOM 7283 O O . GLN E 2 170 ? 27.854 -39.883 76.973 1.00 33.25 170 GLN E O 1
ATOM 7289 N N . LEU E 2 171 ? 26.790 -41.801 77.470 1.00 36.66 171 LEU E N 1
ATOM 7290 C CA . LEU E 2 171 ? 26.060 -41.869 76.208 1.00 32.68 171 LEU E CA 1
ATOM 7291 C C . LEU E 2 171 ? 25.010 -40.763 76.157 1.00 37.86 171 LEU E C 1
ATOM 7292 O O . LEU E 2 171 ? 24.279 -40.532 77.126 1.00 36.99 171 LEU E O 1
ATOM 7297 N N . VAL E 2 172 ? 24.933 -40.060 75.035 1.00 34.86 172 VAL E N 1
ATOM 7298 C CA . VAL E 2 172 ? 23.883 -39.067 74.895 1.00 30.91 172 VAL E CA 1
ATOM 7299 C C . VAL E 2 172 ? 23.181 -39.259 73.573 1.00 32.25 172 VAL E C 1
ATOM 7300 O O . VAL E 2 172 ? 23.788 -39.707 72.604 1.00 35.19 172 VAL E O 1
ATOM 7304 N N . LEU E 2 173 ? 21.897 -38.928 73.537 1.00 33.12 173 LEU E N 1
ATOM 7305 C CA . LEU E 2 173 ? 21.103 -39.061 72.327 1.00 31.45 173 LEU E CA 1
ATOM 7306 C C . LEU E 2 173 ? 21.203 -37.797 71.488 1.00 32.67 173 LEU E C 1
ATOM 7307 O O . LEU E 2 173 ? 21.058 -36.706 72.024 1.00 30.62 173 LEU E O 1
ATOM 7312 N N . ASP E 2 174 ? 21.472 -37.939 70.186 1.00 28.92 174 ASP E N 1
ATOM 7313 C CA . ASP E 2 174 ? 21.396 -36.808 69.248 1.00 25.41 174 ASP E CA 1
ATOM 7314 C C . ASP E 2 174 ? 22.385 -35.706 69.578 1.00 28.66 174 ASP E C 1
ATOM 7315 O O . ASP E 2 174 ? 21.994 -34.591 69.900 1.00 29.95 174 ASP E O 1
ATOM 7320 N N . PRO E 2 175 ? 23.677 -35.995 69.466 1.00 27.84 175 PRO E N 1
ATOM 7321 C CA . PRO E 2 175 ? 24.656 -34.986 69.899 1.00 32.32 175 PRO E CA 1
ATOM 7322 C C . PRO E 2 175 ? 24.553 -33.649 69.146 1.00 32.69 175 PRO E C 1
ATOM 7323 O O . PRO E 2 175 ? 24.094 -33.586 67.998 1.00 32.27 175 PRO E O 1
ATOM 7327 N N . MET E 2 176 ? 24.992 -32.591 69.820 1.00 30.24 176 MET E N 1
ATOM 7328 C CA . MET E 2 176 ? 25.069 -31.246 69.261 1.00 36.29 176 MET E CA 1
ATOM 7329 C C . MET E 2 176 ? 26.535 -31.015 68.901 1.00 35.02 176 MET E C 1
ATOM 7330 O O . MET E 2 176 ? 27.402 -31.827 69.229 1.00 34.18 176 MET E O 1
ATOM 7335 N N . LYS E 2 177 ? 26.819 -29.883 68.280 1.00 35.75 177 LYS E N 1
ATOM 7336 C CA . LYS E 2 177 ? 28.135 -29.645 67.701 1.00 39.39 177 LYS E CA 1
ATOM 7337 C C . LYS E 2 177 ? 29.248 -29.794 68.739 1.00 41.28 177 LYS E C 1
ATOM 7338 O O . LYS E 2 177 ? 30.245 -30.497 68.508 1.00 36.57 177 LYS E O 1
ATOM 7344 N N . GLU E 2 178 ? 29.066 -29.125 69.874 1.00 36.72 178 GLU E N 1
ATOM 7345 C CA . GLU E 2 178 ? 30.022 -29.167 70.976 1.00 39.59 178 GLU E CA 1
ATOM 7346 C C . GLU E 2 178 ? 30.350 -30.600 71.415 1.00 37.89 178 GLU E C 1
ATOM 7347 O O . GLU E 2 178 ? 31.509 -30.937 71.653 1.00 39.76 178 GLU E O 1
ATOM 7353 N N . GLU E 2 179 ? 29.331 -31.441 71.530 1.00 34.01 179 GLU E N 1
ATOM 7354 C CA . GLU E 2 179 ? 29.534 -32.800 72.008 1.00 38.28 179 GLU E CA 1
ATOM 7355 C C . GLU E 2 179 ? 30.236 -33.632 70.947 1.00 39.76 179 GLU E C 1
ATOM 7356 O O . GLU E 2 179 ? 31.064 -34.486 71.253 1.00 37.47 179 GLU E O 1
ATOM 7362 N N . ASP E 2 180 ? 29.885 -33.373 69.693 1.00 40.99 180 ASP E N 1
ATOM 7363 C CA . ASP E 2 180 ? 30.563 -33.982 68.562 1.00 43.74 180 ASP E CA 1
ATOM 7364 C C . ASP E 2 180 ? 32.046 -33.638 68.554 1.00 40.74 180 ASP E C 1
ATOM 7365 O O . ASP E 2 180 ? 32.888 -34.529 68.495 1.00 42.00 180 ASP E O 1
ATOM 7370 N N . ASN E 2 181 ? 32.358 -32.345 68.613 1.00 39.12 181 ASN E N 1
ATOM 7371 C CA . ASN E 2 181 ? 33.740 -31.885 68.515 1.00 40.46 181 ASN E CA 1
ATOM 7372 C C . ASN E 2 181 ? 34.603 -32.306 69.692 1.00 44.14 181 ASN E C 1
ATOM 7373 O O . ASN E 2 181 ? 35.765 -32.644 69.510 1.00 49.39 181 ASN E O 1
ATOM 7378 N N . PHE E 2 182 ? 34.047 -32.286 70.899 1.00 41.20 182 PHE E N 1
ATOM 7379 C CA . PHE E 2 182 ? 34.855 -32.523 72.095 1.00 41.95 182 PHE E CA 1
ATOM 7380 C C . PHE E 2 182 ? 34.516 -33.804 72.862 1.00 39.62 182 PHE E C 1
ATOM 7381 O O . PHE E 2 182 ? 35.158 -34.108 73.871 1.00 41.82 182 PHE E O 1
ATOM 7389 N N . GLY E 2 183 ? 33.514 -34.543 72.380 1.00 35.37 183 GLY E N 1
ATOM 7390 C CA . GLY E 2 183 ? 33.100 -35.800 72.985 1.00 35.25 183 GLY E CA 1
ATOM 7391 C C . GLY E 2 183 ? 34.055 -36.954 72.707 1.00 40.42 183 GLY E C 1
ATOM 7392 O O . GLY E 2 183 ? 35.171 -36.755 72.233 1.00 41.26 183 GLY E O 1
ATOM 7393 N N . GLU E 2 184 ? 33.619 -38.172 72.996 1.00 35.54 184 GLU E N 1
ATOM 7394 C CA . GLU E 2 184 ? 34.500 -39.322 72.877 1.00 33.70 184 GLU E CA 1
ATOM 7395 C C . GLU E 2 184 ? 34.092 -40.244 71.730 1.00 33.78 184 GLU E C 1
ATOM 7396 O O . GLU E 2 184 ? 34.856 -41.131 71.328 1.00 31.48 184 GLU E O 1
ATOM 7402 N N . ALA E 2 185 ? 32.885 -40.047 71.211 1.00 28.51 185 ALA E N 1
ATOM 7403 C CA . ALA E 2 185 ? 32.387 -40.923 70.170 1.00 26.91 185 ALA E CA 1
ATOM 7404 C C . ALA E 2 185 ? 31.152 -40.356 69.474 1.00 30.45 185 ALA E C 1
ATOM 7405 O O . ALA E 2 185 ? 30.421 -39.563 70.042 1.00 30.17 185 ALA E O 1
ATOM 7407 N N . ASP E 2 186 ? 30.932 -40.765 68.234 1.00 30.92 186 ASP E N 1
ATOM 7408 C CA . ASP E 2 186 ? 29.781 -40.312 67.475 1.00 31.95 186 ASP E CA 1
ATOM 7409 C C . ASP E 2 186 ? 29.316 -41.458 66.584 1.00 31.28 186 ASP E C 1
ATOM 7410 O O . ASP E 2 186 ? 30.104 -42.045 65.830 1.00 30.95 186 ASP E O 1
ATOM 7415 N N . MET E 2 187 ? 28.033 -41.785 66.667 1.00 33.10 187 MET E N 1
ATOM 7416 C CA . MET E 2 187 ? 27.547 -43.000 66.039 1.00 27.43 187 MET E CA 1
ATOM 7417 C C . MET E 2 187 ? 26.143 -42.865 65.442 1.00 31.23 187 MET E C 1
ATOM 7418 O O . MET E 2 187 ? 25.138 -43.183 66.085 1.00 25.85 187 MET E O 1
ATOM 7423 N N . PRO E 2 188 ? 26.078 -42.391 64.188 1.00 31.33 188 PRO E N 1
ATOM 7424 C CA . PRO E 2 188 ? 24.807 -42.273 63.467 1.00 29.00 188 PRO E CA 1
ATOM 7425 C C . PRO E 2 188 ? 24.196 -43.635 63.161 1.00 25.97 188 PRO E C 1
ATOM 7426 O O . PRO E 2 188 ? 24.926 -44.551 62.810 1.00 27.92 188 PRO E O 1
ATOM 7430 N N . PHE E 2 189 ? 22.876 -43.755 63.311 1.00 26.99 189 PHE E N 1
ATOM 7431 C CA . PHE E 2 189 ? 22.127 -44.950 62.904 1.00 28.30 189 PHE E CA 1
ATOM 7432 C C . PHE E 2 189 ? 20.996 -44.523 61.990 1.00 26.13 189 PHE E C 1
ATOM 7433 O O . PHE E 2 189 ? 20.587 -43.363 61.993 1.00 27.51 189 PHE E O 1
ATOM 7441 N N . ALA E 2 190 ? 20.454 -45.479 61.247 1.00 26.32 190 ALA E N 1
ATOM 7442 C CA . ALA E 2 190 ? 19.128 -45.316 60.673 1.00 26.50 190 ALA E CA 1
ATOM 7443 C C . ALA E 2 190 ? 18.509 -46.693 60.667 1.00 29.23 190 ALA E C 1
ATOM 7444 O O . ALA E 2 190 ? 19.208 -47.688 60.467 1.00 26.73 190 ALA E O 1
ATOM 7446 N N . PHE E 2 191 ? 17.201 -46.748 60.891 1.00 25.96 191 PHE E N 1
ATOM 7447 C CA . PHE E 2 191 ? 16.508 -48.018 60.999 1.00 27.85 191 PHE E CA 1
ATOM 7448 C C . PHE E 2 191 ? 15.361 -48.065 60.011 1.00 28.55 191 PHE E C 1
ATOM 7449 O O . PHE E 2 191 ? 14.815 -47.031 59.624 1.00 27.66 191 PHE E O 1
ATOM 7457 N N . LEU E 2 192 ? 14.997 -49.276 59.620 1.00 27.41 192 LEU E N 1
ATOM 7458 C CA . LEU E 2 192 ? 13.714 -49.524 59.000 1.00 32.09 192 LEU E CA 1
ATOM 7459 C C . LEU E 2 192 ? 12.649 -49.671 60.104 1.00 35.37 192 LEU E C 1
ATOM 7460 O O . LEU E 2 192 ? 12.792 -50.523 60.988 1.00 30.40 192 LEU E O 1
ATOM 7465 N N . ILE E 2 193 ? 11.619 -48.819 60.069 1.00 32.46 193 ILE E N 1
ATOM 7466 C CA . ILE E 2 193 ? 10.430 -48.986 60.896 1.00 33.69 193 ILE E CA 1
ATOM 7467 C C . ILE E 2 193 ? 9.354 -49.711 60.098 1.00 39.11 193 ILE E C 1
ATOM 7468 O O . ILE E 2 193 ? 8.990 -49.283 58.999 1.00 41.18 193 ILE E O 1
ATOM 7473 N N . ARG E 2 194 ? 8.840 -50.801 60.652 1.00 35.72 194 ARG E N 1
ATOM 7474 C CA . ARG E 2 194 ? 7.797 -51.584 60.005 1.00 38.05 194 ARG E CA 1
ATOM 7475 C C . ARG E 2 194 ? 6.856 -52.040 61.104 1.00 43.17 194 ARG E C 1
ATOM 7476 O O . ARG E 2 194 ? 7.298 -52.393 62.195 1.00 47.55 194 ARG E O 1
ATOM 7484 N N . ASN E 2 195 ? 5.558 -52.013 60.832 1.00 45.20 195 ASN E N 1
ATOM 7485 C CA . ASN E 2 195 ? 4.584 -52.370 61.846 1.00 45.08 195 ASN E CA 1
ATOM 7486 C C . ASN E 2 195 ? 4.789 -51.508 63.101 1.00 49.79 195 ASN E C 1
ATOM 7487 O O . ASN E 2 195 ? 4.739 -52.000 64.231 1.00 51.74 195 ASN E O 1
ATOM 7492 N N . GLY E 2 196 ? 5.048 -50.221 62.892 1.00 43.76 196 GLY E N 1
ATOM 7493 C CA . GLY E 2 196 ? 5.220 -49.287 63.995 1.00 37.98 196 GLY E CA 1
ATOM 7494 C C . GLY E 2 196 ? 6.471 -49.439 64.843 1.00 44.25 196 GLY E C 1
ATOM 7495 O O . GLY E 2 196 ? 6.588 -48.793 65.885 1.00 48.11 196 GLY E O 1
ATOM 7496 N N . LYS E 2 197 ? 7.417 -50.276 64.420 1.00 45.37 197 LYS E N 1
ATOM 7497 C CA . LYS E 2 197 ? 8.604 -50.510 65.248 1.00 44.52 197 LYS E CA 1
ATOM 7498 C C . LYS E 2 197 ? 9.935 -50.746 64.500 1.00 42.85 197 LYS E C 1
ATOM 7499 O O . LYS E 2 197 ? 9.976 -50.989 63.284 1.00 35.78 197 LYS E O 1
ATOM 7505 N N . ILE E 2 198 ? 11.029 -50.672 65.253 1.00 39.19 198 ILE E N 1
ATOM 7506 C CA . ILE E 2 198 ? 12.362 -50.867 64.703 1.00 34.41 198 ILE E CA 1
ATOM 7507 C C . ILE E 2 198 ? 12.500 -52.288 64.195 1.00 33.47 198 ILE E C 1
ATOM 7508 O O . ILE E 2 198 ? 12.408 -53.224 64.963 1.00 39.28 198 ILE E O 1
ATOM 7513 N N . GLU E 2 199 ? 12.723 -52.450 62.899 1.00 35.38 199 GLU E N 1
ATOM 7514 C CA . GLU E 2 199 ? 12.772 -53.778 62.290 1.00 36.42 199 GLU E CA 1
ATOM 7515 C C . GLU E 2 199 ? 14.196 -54.228 61.948 1.00 41.04 199 GLU E C 1
ATOM 7516 O O . GLU E 2 199 ? 14.492 -55.432 61.943 1.00 38.18 199 GLU E O 1
ATOM 7522 N N . SER E 2 200 ? 15.053 -53.261 61.621 1.00 31.66 200 SER E N 1
ATOM 7523 C CA . SER E 2 200 ? 16.464 -53.522 61.361 1.00 31.73 200 SER E CA 1
ATOM 7524 C C . SER E 2 200 ? 17.265 -52.248 61.120 1.00 31.57 200 SER E C 1
ATOM 7525 O O . SER E 2 200 ? 16.733 -51.143 61.181 1.00 32.46 200 SER E O 1
ATOM 7528 N N . ILE E 2 201 ? 18.557 -52.429 60.881 1.00 32.72 201 ILE E N 1
ATOM 7529 C CA . ILE E 2 201 ? 19.508 -51.340 60.755 1.00 28.43 201 ILE E CA 1
ATOM 7530 C C . ILE E 2 201 ? 19.780 -51.082 59.282 1.00 27.53 201 ILE E C 1
ATOM 7531 O O . ILE E 2 201 ? 20.227 -51.979 58.558 1.00 27.49 201 ILE E O 1
ATOM 7536 N N . ALA E 2 202 ? 19.519 -49.852 58.851 1.00 24.72 202 ALA E N 1
ATOM 7537 C CA . ALA E 2 202 ? 19.701 -49.459 57.452 1.00 27.49 202 ALA E CA 1
ATOM 7538 C C . ALA E 2 202 ? 21.001 -48.688 57.245 1.00 26.66 202 ALA E C 1
ATOM 7539 O O . ALA E 2 202 ? 21.529 -48.641 56.151 1.00 27.97 202 ALA E O 1
ATOM 7541 N N . LEU E 2 203 ? 21.513 -48.097 58.315 1.00 28.78 203 LEU E N 1
ATOM 7542 C CA . LEU E 2 203 ? 22.761 -47.355 58.278 1.00 27.88 203 LEU E CA 1
ATOM 7543 C C . LEU E 2 203 ? 23.414 -47.434 59.645 1.00 29.29 203 LEU E C 1
ATOM 7544 O O . LEU E 2 203 ? 22.755 -47.214 60.669 1.00 29.28 203 LEU E O 1
ATOM 7549 N N . LEU E 2 204 ? 24.708 -47.726 59.667 1.00 26.74 204 LEU E N 1
ATOM 7550 C CA . LEU E 2 204 ? 25.451 -47.743 60.913 1.00 27.09 204 LEU E CA 1
ATOM 7551 C C . LEU E 2 204 ? 26.880 -47.273 60.667 1.00 28.39 204 LEU E C 1
ATOM 7552 O O . LEU E 2 204 ? 27.596 -47.859 59.864 1.00 28.95 204 LEU E O 1
ATOM 7557 N N . GLN E 2 205 ? 27.294 -46.220 61.362 1.00 24.11 205 GLN E N 1
ATOM 7558 C CA . GLN E 2 205 ? 28.685 -45.786 61.313 1.00 28.15 205 GLN E CA 1
ATOM 7559 C C . GLN E 2 205 ? 29.086 -45.348 62.705 1.00 30.68 205 GLN E C 1
ATOM 7560 O O . GLN E 2 205 ? 28.235 -44.930 63.489 1.00 33.78 205 GLN E O 1
ATOM 7566 N N . MET E 2 206 ? 30.370 -45.420 63.023 1.00 24.12 206 MET E N 1
ATOM 7567 C CA . MET E 2 206 ? 30.809 -44.840 64.268 1.00 28.05 206 MET E CA 1
ATOM 7568 C C . MET E 2 206 ? 32.267 -44.476 64.207 1.00 27.27 206 MET E C 1
ATOM 7569 O O . MET E 2 206 ? 33.030 -45.107 63.489 1.00 25.14 206 MET E O 1
ATOM 7574 N N . ASP E 2 207 ? 32.639 -43.432 64.944 1.00 28.92 207 ASP E N 1
ATOM 7575 C CA . ASP E 2 207 ? 34.046 -43.171 65.208 1.00 32.78 207 ASP E CA 1
ATOM 7576 C C . ASP E 2 207 ? 34.221 -42.648 66.602 1.00 33.14 207 ASP E C 1
ATOM 7577 O O . ASP E 2 207 ? 33.329 -42.002 67.131 1.00 30.43 207 ASP E O 1
ATOM 7582 N N . GLY E 2 208 ? 35.376 -42.961 67.186 1.00 30.63 208 GLY E N 1
ATOM 7583 C CA . GLY E 2 208 ? 35.728 -42.518 68.509 1.00 29.72 208 GLY E CA 1
ATOM 7584 C C . GLY E 2 208 ? 36.245 -43.690 69.319 1.00 33.74 208 GLY E C 1
ATOM 7585 O O . GLY E 2 208 ? 37.026 -44.500 68.821 1.00 34.31 208 GLY E O 1
ATOM 7586 N N . ARG E 2 209 ? 35.795 -43.792 70.564 1.00 27.68 209 ARG E N 1
ATOM 7587 C CA . ARG E 2 209 ? 36.266 -44.841 71.445 1.00 32.06 209 ARG E CA 1
ATOM 7588 C C . ARG E 2 209 ? 35.144 -45.268 72.371 1.00 32.50 209 ARG E C 1
ATOM 7589 O O . ARG E 2 209 ? 34.727 -44.498 73.231 1.00 35.14 209 ARG E O 1
ATOM 7597 N N . MET E 2 210 ? 34.641 -46.483 72.183 1.00 30.72 210 MET E N 1
ATOM 7598 C CA . MET E 2 210 ? 33.557 -46.999 73.013 1.00 33.19 210 MET E CA 1
ATOM 7599 C C . MET E 2 210 ? 33.821 -48.454 73.394 1.00 33.03 210 MET E C 1
ATOM 7600 O O . MET E 2 210 ? 34.454 -49.196 72.632 1.00 30.68 210 MET E O 1
ATOM 7605 N N . THR E 2 211 ? 33.298 -48.881 74.543 1.00 31.10 211 THR E N 1
ATOM 7606 C CA . THR E 2 211 ? 33.433 -50.288 74.932 1.00 29.20 211 THR E CA 1
ATOM 7607 C C . THR E 2 211 ? 32.385 -51.103 74.214 1.00 31.99 211 THR E C 1
ATOM 7608 O O . THR E 2 211 ? 31.363 -50.561 73.768 1.00 33.59 211 THR E O 1
ATOM 7612 N N . ARG E 2 212 ? 32.643 -52.404 74.087 1.00 28.65 212 ARG E N 1
ATOM 7613 C CA . ARG E 2 212 ? 31.647 -53.317 73.564 1.00 29.17 212 ARG E CA 1
ATOM 7614 C C . ARG E 2 212 ? 30.280 -53.036 74.222 1.00 35.09 212 ARG E C 1
ATOM 7615 O O . ARG E 2 212 ? 29.275 -52.908 73.512 1.00 31.82 212 ARG E O 1
ATOM 7623 N N . ASP E 2 213 ? 30.253 -52.914 75.562 1.00 27.15 213 ASP E N 1
ATOM 7624 C CA . ASP E 2 213 ? 29.006 -52.651 76.284 1.00 31.34 213 ASP E CA 1
ATOM 7625 C C . ASP E 2 213 ? 28.400 -51.312 75.882 1.00 31.77 213 ASP E C 1
ATOM 7626 O O . ASP E 2 213 ? 27.194 -51.222 75.661 1.00 33.77 213 ASP E O 1
ATOM 7631 N N . GLU E 2 214 ? 29.227 -50.272 75.808 1.00 27.77 214 GLU E N 1
ATOM 7632 C CA . GLU E 2 214 ? 28.730 -48.956 75.404 1.00 31.44 214 GLU E CA 1
ATOM 7633 C C . GLU E 2 214 ? 28.091 -48.989 74.017 1.00 33.13 214 GLU E C 1
ATOM 7634 O O . GLU E 2 214 ? 27.106 -48.297 73.777 1.00 31.53 214 GLU E O 1
ATOM 7640 N N . VAL E 2 215 ? 28.642 -49.804 73.117 1.00 30.19 215 VAL E N 1
ATOM 7641 C CA . VAL E 2 215 ? 28.113 -49.893 71.762 1.00 31.93 215 VAL E CA 1
ATOM 7642 C C . VAL E 2 215 ? 26.700 -50.450 71.817 1.00 34.59 215 VAL E C 1
ATOM 7643 O O . VAL E 2 215 ? 25.781 -49.939 71.162 1.00 30.90 215 VAL E O 1
ATOM 7647 N N . LYS E 2 216 ? 26.528 -51.490 72.625 1.00 35.33 216 LYS E N 1
ATOM 7648 C CA . LYS E 2 216 ? 25.219 -52.122 72.786 1.00 34.43 216 LYS E CA 1
ATOM 7649 C C . LYS E 2 216 ? 24.164 -51.225 73.446 1.00 32.70 216 LYS E C 1
ATOM 7650 O O . LYS E 2 216 ? 23.007 -51.214 73.030 1.00 32.58 216 LYS E O 1
ATOM 7656 N N . GLN E 2 217 ? 24.570 -50.463 74.455 1.00 31.54 217 GLN E N 1
ATOM 7657 C CA . GLN E 2 217 ? 23.682 -49.480 75.059 1.00 31.63 217 GLN E CA 1
ATOM 7658 C C . GLN E 2 217 ? 23.317 -48.351 74.080 1.00 37.27 217 GLN E C 1
ATOM 7659 O O . GLN E 2 217 ? 22.185 -47.849 74.081 1.00 36.84 217 GLN E O 1
ATOM 7665 N N . ALA E 2 218 ? 24.276 -47.953 73.247 1.00 34.28 218 ALA E N 1
ATOM 7666 C CA . ALA E 2 218 ? 24.036 -46.897 72.259 1.00 33.87 218 ALA E CA 1
ATOM 7667 C C . ALA E 2 218 ? 22.924 -47.309 71.298 1.00 31.41 218 ALA E C 1
ATOM 7668 O O . ALA E 2 218 ? 22.043 -46.505 70.975 1.00 32.46 218 ALA E O 1
ATOM 7670 N N . ILE E 2 219 ? 22.950 -48.567 70.868 1.00 30.47 219 ILE E N 1
ATOM 7671 C CA . ILE E 2 219 ? 21.887 -49.089 70.020 1.00 31.87 219 ILE E CA 1
ATOM 7672 C C . ILE E 2 219 ? 20.526 -48.963 70.699 1.00 33.53 219 ILE E C 1
ATOM 7673 O O . ILE E 2 219 ? 19.542 -48.591 70.057 1.00 32.02 219 ILE E O 1
ATOM 7678 N N . GLU E 2 220 ? 20.460 -49.276 71.992 1.00 33.36 220 GLU E N 1
ATOM 7679 C CA . GLU E 2 220 ? 19.183 -49.155 72.700 1.00 36.96 220 GLU E CA 1
ATOM 7680 C C . GLU E 2 220 ? 18.715 -47.706 72.728 1.00 31.39 220 GLU E C 1
ATOM 7681 O O . GLU E 2 220 ? 17.554 -47.426 72.450 1.00 29.49 220 GLU E O 1
ATOM 7687 N N . LEU E 2 221 ? 19.626 -46.796 73.056 1.00 29.96 221 LEU E N 1
ATOM 7688 C CA . LEU E 2 221 ? 19.311 -45.377 73.119 1.00 30.13 221 LEU E CA 1
ATOM 7689 C C . LEU E 2 221 ? 18.793 -44.884 71.775 1.00 35.15 221 LEU E C 1
ATOM 7690 O O . LEU E 2 221 ? 17.753 -44.226 71.695 1.00 34.07 221 LEU E O 1
ATOM 7695 N N . ALA E 2 222 ? 19.515 -45.220 70.711 1.00 33.62 222 ALA E N 1
ATOM 7696 C CA . ALA E 2 222 ? 19.148 -44.746 69.382 1.00 32.46 222 ALA E CA 1
ATOM 7697 C C . ALA E 2 222 ? 17.771 -45.252 68.954 1.00 31.33 222 ALA E C 1
ATOM 7698 O O . ALA E 2 222 ? 16.979 -44.489 68.403 1.00 32.79 222 ALA E O 1
ATOM 7700 N N . LYS E 2 223 ? 17.483 -46.529 69.189 1.00 28.54 223 LYS E N 1
ATOM 7701 C CA . LYS E 2 223 ? 16.158 -47.057 68.849 1.00 33.63 223 LYS E CA 1
ATOM 7702 C C . LYS E 2 223 ? 15.032 -46.242 69.510 1.00 34.80 223 LYS E C 1
ATOM 7703 O O . LYS E 2 223 ? 14.039 -45.859 68.877 1.00 29.68 223 LYS E O 1
ATOM 7709 N N . LYS E 2 224 ? 15.219 -45.947 70.786 1.00 37.46 224 LYS E N 1
ATOM 7710 C CA . LYS E 2 224 ? 14.265 -45.124 71.512 1.00 39.32 224 LYS E CA 1
ATOM 7711 C C . LYS E 2 224 ? 14.048 -43.770 70.814 1.00 34.81 224 LYS E C 1
ATOM 7712 O O . LYS E 2 224 ? 12.929 -43.424 70.441 1.00 34.52 224 LYS E O 1
ATOM 7718 N N . GLY E 2 225 ? 15.118 -43.003 70.646 1.00 32.08 225 GLY E N 1
ATOM 7719 C CA . GLY E 2 225 ? 15.024 -41.749 69.926 1.00 31.39 225 GLY E CA 1
ATOM 7720 C C . GLY E 2 225 ? 14.417 -41.939 68.539 1.00 33.36 225 GLY E C 1
ATOM 7721 O O . GLY E 2 225 ? 13.585 -41.145 68.104 1.00 31.22 225 GLY E O 1
ATOM 7722 N N . ALA E 2 226 ? 14.823 -43.002 67.847 1.00 32.27 226 ALA E N 1
ATOM 7723 C CA . ALA E 2 226 ? 14.305 -43.272 66.503 1.00 34.03 226 ALA E CA 1
ATOM 7724 C C . ALA E 2 226 ? 12.784 -43.394 66.504 1.00 30.75 226 ALA E C 1
ATOM 7725 O O . ALA E 2 226 ? 12.114 -42.864 65.614 1.00 32.44 226 ALA E O 1
ATOM 7727 N N . LEU E 2 227 ? 12.235 -44.084 67.500 1.00 33.33 227 LEU E N 1
ATOM 7728 C CA . LEU E 2 227 ? 10.780 -44.200 67.606 1.00 33.93 227 LEU E CA 1
ATOM 7729 C C . LEU E 2 227 ? 10.110 -42.853 67.841 1.00 30.91 227 LEU E C 1
ATOM 7730 O O . LEU E 2 227 ? 9.014 -42.620 67.352 1.00 30.04 227 LEU E O 1
ATOM 7735 N N . GLN E 2 228 ? 10.765 -41.972 68.586 1.00 27.03 228 GLN E N 1
ATOM 7736 C CA . GLN E 2 228 ? 10.218 -40.634 68.804 1.00 31.27 228 GLN E CA 1
ATOM 7737 C C . GLN E 2 228 ? 10.162 -39.848 67.489 1.00 30.99 228 GLN E C 1
ATOM 7738 O O . GLN E 2 228 ? 9.103 -39.367 67.093 1.00 33.15 228 GLN E O 1
ATOM 7744 N N . ILE E 2 229 ? 11.300 -39.744 66.803 1.00 34.31 229 ILE E N 1
ATOM 7745 C CA . ILE E 2 229 ? 11.374 -39.057 65.510 1.00 29.79 229 ILE E CA 1
ATOM 7746 C C . ILE E 2 229 ? 10.379 -39.650 64.523 1.00 30.80 229 ILE E C 1
ATOM 7747 O O . ILE E 2 229 ? 9.690 -38.926 63.799 1.00 29.84 229 ILE E O 1
ATOM 7752 N N . TYR E 2 230 ? 10.300 -40.974 64.493 1.00 29.10 230 TYR E N 1
ATOM 7753 C CA . TYR E 2 230 ? 9.419 -41.612 63.534 1.00 28.15 230 TYR E CA 1
ATOM 7754 C C . TYR E 2 230 ? 7.971 -41.121 63.635 1.00 37.67 230 TYR E C 1
ATOM 7755 O O . TYR E 2 230 ? 7.324 -40.863 62.612 1.00 31.96 230 TYR E O 1
ATOM 7764 N N . GLU E 2 231 ? 7.453 -41.003 64.862 1.00 36.12 231 GLU E N 1
ATOM 7765 C CA . GLU E 2 231 ? 6.106 -40.475 65.039 1.00 36.18 231 GLU E CA 1
ATOM 7766 C C . GLU E 2 231 ? 5.995 -39.053 64.485 1.00 33.33 231 GLU E C 1
ATOM 7767 O O . GLU E 2 231 ? 4.955 -38.681 63.954 1.00 33.87 231 GLU E O 1
ATOM 7773 N N . MET E 2 232 ? 7.065 -38.266 64.582 1.00 27.42 232 MET E N 1
ATOM 7774 C CA . MET E 2 232 ? 7.039 -36.937 63.959 1.00 34.71 232 MET E CA 1
ATOM 7775 C C . MET E 2 232 ? 6.882 -37.023 62.430 1.00 34.89 232 MET E C 1
ATOM 7776 O O . MET E 2 232 ? 6.143 -36.239 61.823 1.00 36.22 232 MET E O 1
ATOM 7781 N N . GLN E 2 233 ? 7.553 -38.004 61.834 1.00 31.75 233 GLN E N 1
ATOM 7782 C CA . GLN E 2 233 ? 7.541 -38.201 60.398 1.00 32.95 233 GLN E CA 1
ATOM 7783 C C . GLN E 2 233 ? 6.133 -38.592 60.000 1.00 36.64 233 GLN E C 1
ATOM 7784 O O . GLN E 2 233 ? 5.595 -38.138 58.981 1.00 35.51 233 GLN E O 1
ATOM 7790 N N . ARG E 2 234 ? 5.543 -39.457 60.810 1.00 37.67 234 ARG E N 1
ATOM 7791 C CA . ARG E 2 234 ? 4.208 -39.964 60.530 1.00 38.61 234 ARG E CA 1
ATOM 7792 C C . ARG E 2 234 ? 3.234 -38.795 60.591 1.00 37.19 234 ARG E C 1
ATOM 7793 O O . ARG E 2 234 ? 2.394 -38.637 59.723 1.00 34.93 234 ARG E O 1
ATOM 7801 N N . GLU E 2 235 ? 3.384 -37.958 61.613 1.00 37.53 235 GLU E N 1
ATOM 7802 C CA . GLU E 2 235 ? 2.532 -36.795 61.772 1.00 38.41 235 GLU E CA 1
ATOM 7803 C C . GLU E 2 235 ? 2.635 -35.868 60.561 1.00 40.98 235 GLU E C 1
ATOM 7804 O O . GLU E 2 235 ? 1.622 -35.418 60.003 1.00 37.37 235 GLU E O 1
ATOM 7810 N N . ALA E 2 236 ? 3.870 -35.584 60.159 1.00 41.16 236 ALA E N 1
ATOM 7811 C CA . ALA E 2 236 ? 4.101 -34.705 59.014 1.00 41.79 236 ALA E CA 1
ATOM 7812 C C . ALA E 2 236 ? 3.419 -35.227 57.742 1.00 35.23 236 ALA E C 1
ATOM 7813 O O . ALA E 2 236 ? 2.900 -34.452 56.949 1.00 34.88 236 ALA E O 1
ATOM 7815 N N . ILE E 2 237 ? 3.403 -36.545 57.573 1.00 33.80 237 ILE E N 1
ATOM 7816 C CA . ILE E 2 237 ? 2.765 -37.164 56.417 1.00 31.77 237 ILE E CA 1
ATOM 7817 C C . ILE E 2 237 ? 1.240 -37.199 56.579 1.00 37.91 237 ILE E C 1
ATOM 7818 O O . ILE E 2 237 ? 0.491 -37.071 55.609 1.00 38.99 237 ILE E O 1
ATOM 7823 N N . LEU E 2 238 ? 0.780 -37.364 57.814 1.00 39.52 238 LEU E N 1
ATOM 7824 C CA . LEU E 2 238 ? -0.645 -37.336 58.094 1.00 41.55 238 LEU E CA 1
ATOM 7825 C C . LEU E 2 238 ? -1.209 -35.962 57.670 1.00 40.38 238 LEU E C 1
ATOM 7826 O O . LEU E 2 238 ? -2.252 -35.860 57.022 1.00 37.72 238 LEU E O 1
ATOM 7831 N N . ARG E 2 239 ? -0.496 -34.906 58.033 1.00 38.82 239 ARG E N 1
ATOM 7832 C CA . ARG E 2 239 ? -0.905 -33.556 57.678 1.00 39.87 239 ARG E CA 1
ATOM 7833 C C . ARG E 2 239 ? -1.038 -33.415 56.166 1.00 40.50 239 ARG E C 1
ATOM 7834 O O . ARG E 2 239 ? -2.035 -32.900 55.668 1.00 41.33 239 ARG E O 1
ATOM 7842 N N . ARG E 2 240 ? -0.024 -33.890 55.449 1.00 39.88 240 ARG E N 1
ATOM 7843 C CA . ARG E 2 240 ? -0.025 -33.892 54.001 1.00 39.29 240 ARG E CA 1
ATOM 7844 C C . ARG E 2 240 ? -1.218 -34.679 53.469 1.00 41.42 240 ARG E C 1
ATOM 7845 O O . ARG E 2 240 ? -1.852 -34.295 52.484 1.00 38.88 240 ARG E O 1
ATOM 7853 N N . TYR E 2 241 ? -1.509 -35.796 54.119 1.00 38.81 241 TYR E N 1
ATOM 7854 C CA . TYR E 2 241 ? -2.667 -36.602 53.762 1.00 42.20 241 TYR E CA 1
ATOM 7855 C C . TYR E 2 241 ? -3.958 -35.792 53.873 1.00 42.06 241 TYR E C 1
ATOM 7856 O O . TYR E 2 241 ? -4.825 -35.869 53.009 1.00 41.62 241 TYR E O 1
ATOM 7865 N N . ILE E 2 242 ? -4.073 -34.995 54.928 1.00 42.11 242 ILE E N 1
ATOM 7866 C CA . ILE E 2 242 ? -5.243 -34.149 55.102 1.00 39.33 242 ILE E CA 1
ATOM 7867 C C . ILE E 2 242 ? -5.305 -33.085 54.004 1.00 44.48 242 ILE E C 1
ATOM 7868 O O . ILE E 2 242 ? -6.378 -32.721 53.525 1.00 48.14 242 ILE E O 1
ATOM 7873 N N . GLU E 2 243 ? -4.142 -32.601 53.597 1.00 43.97 243 GLU E N 1
ATOM 7874 C CA . GLU E 2 243 ? -4.066 -31.561 52.585 1.00 45.72 243 GLU E CA 1
ATOM 7875 C C . GLU E 2 243 ? -4.502 -31.987 51.185 1.00 47.84 243 GLU E C 1
ATOM 7876 O O . GLU E 2 243 ? -5.238 -31.249 50.527 1.00 52.83 243 GLU E O 1
ATOM 7882 N N . VAL E 2 244 ? -4.063 -33.150 50.715 1.00 41.80 244 VAL E N 1
ATOM 7883 C CA . VAL E 2 244 ? -4.474 -33.556 49.377 1.00 50.32 244 VAL E CA 1
ATOM 7884 C C . VAL E 2 244 ? -5.928 -33.949 49.441 1.00 53.20 244 VAL E C 1
ATOM 7885 O O . VAL E 2 244 ? -6.629 -33.940 48.437 1.00 53.70 244 VAL E O 1
ATOM 7889 N N . GLY E 2 245 ? -6.372 -34.289 50.645 1.00 53.93 245 GLY E N 1
ATOM 7890 C CA . GLY E 2 245 ? -7.757 -34.643 50.868 1.00 51.16 245 GLY E CA 1
ATOM 7891 C C . GLY E 2 245 ? -8.645 -33.433 50.702 1.00 59.77 245 GLY E C 1
ATOM 7892 O O . GLY E 2 245 ? -9.557 -33.433 49.878 1.00 66.16 245 GLY E O 1
ATOM 7893 N N . GLU E 2 246 ? -8.370 -32.390 51.480 1.00 59.81 246 GLU E N 1
ATOM 7894 C CA . GLU E 2 246 ? -9.228 -31.213 51.488 1.00 63.14 246 GLU E CA 1
ATOM 7895 C C . GLU E 2 246 ? -9.070 -30.374 50.234 1.00 66.01 246 GLU E C 1
ATOM 7896 O O . GLU E 2 246 ? -9.988 -29.661 49.843 1.00 77.48 246 GLU E O 1
ATOM 7902 N N . GLU E 2 247 ? -7.911 -30.474 49.596 1.00 64.60 247 GLU E N 1
ATOM 7903 C CA . GLU E 2 247 ? -7.661 -29.731 48.370 1.00 66.55 247 GLU E CA 1
ATOM 7904 C C . GLU E 2 247 ? -8.241 -30.465 47.153 1.00 75.23 247 GLU E C 1
ATOM 7905 O O . GLU E 2 247 ? -8.358 -29.895 46.066 1.00 78.48 247 GLU E O 1
ATOM 7911 N N . MET E 2 248 ? -8.624 -31.725 47.348 1.00 74.67 248 MET E N 1
ATOM 7912 C CA . MET E 2 248 ? -9.355 -32.463 46.323 1.00 74.45 248 MET E CA 1
ATOM 7913 C C . MET E 2 248 ? -10.759 -31.912 46.236 1.00 84.86 248 MET E C 1
ATOM 7914 O O . MET E 2 248 ? -11.106 -31.202 45.292 1.00 89.91 248 MET E O 1
ATOM 7919 N N . ASP E 2 249 ? -11.569 -32.236 47.235 1.00 82.49 249 ASP E N 1
ATOM 7920 C CA . ASP E 2 249 ? -12.934 -31.739 47.271 1.00 90.32 249 ASP E CA 1
ATOM 7921 C C . ASP E 2 249 ? -12.948 -30.228 47.485 1.00 93.50 249 ASP E C 1
ATOM 7922 O O . ASP E 2 249 ? -13.984 -29.644 47.799 1.00 98.88 249 ASP E O 1
ATOM 7927 N N . GLU E 2 250 ? -11.785 -29.605 47.324 1.00 89.36 250 GLU E N 1
ATOM 7928 C CA . GLU E 2 250 ? -11.699 -28.155 47.247 1.00 91.99 250 GLU E CA 1
ATOM 7929 C C . GLU E 2 250 ? -12.052 -27.735 45.826 1.00 98.21 250 GLU E C 1
ATOM 7930 O O . GLU E 2 250 ? -12.602 -26.656 45.599 1.00 100.22 250 GLU E O 1
ATOM 7936 N N . ILE E 2 251 ? -11.731 -28.604 44.871 1.00 97.37 251 ILE E N 1
ATOM 7937 C CA . ILE E 2 251 ? -12.126 -28.397 43.484 1.00 104.25 251 ILE E CA 1
ATOM 7938 C C . ILE E 2 251 ? -13.634 -28.598 43.349 1.00 108.58 251 ILE E C 1
ATOM 7939 O O . ILE E 2 251 ? -14.328 -27.787 42.731 1.00 110.54 251 ILE E O 1
ATOM 7944 N N . THR E 2 252 ? -14.138 -29.675 43.944 1.00 105.72 252 THR E N 1
ATOM 7945 C CA . THR E 2 252 ? -15.572 -29.952 43.937 1.00 110.11 252 THR E CA 1
ATOM 7946 C C . THR E 2 252 ? -16.277 -29.194 45.066 1.00 109.36 252 THR E C 1
ATOM 7947 O O . THR E 2 252 ? -17.020 -29.779 45.859 1.00 109.17 252 THR E O 1
ATOM 7951 N N . GLU E 2 253 ? -16.036 -27.889 45.129 1.00 106.03 253 GLU E N 1
ATOM 7952 C CA . GLU E 2 253 ? -16.592 -27.054 46.184 1.00 105.05 253 GLU E CA 1
ATOM 7953 C C . GLU E 2 253 ? -16.445 -25.593 45.785 1.00 107.81 253 GLU E C 1
ATOM 7954 O O . GLU E 2 253 ? -17.054 -24.707 46.387 1.00 105.91 253 GLU E O 1
ATOM 7960 N N . PRO F 2 8 ? 77.903 -33.127 43.282 1.00 75.87 8 PRO F N 1
ATOM 7961 C CA . PRO F 2 8 ? 78.936 -34.170 43.207 1.00 76.59 8 PRO F CA 1
ATOM 7962 C C . PRO F 2 8 ? 80.141 -33.691 42.407 1.00 75.37 8 PRO F C 1
ATOM 7963 O O . PRO F 2 8 ? 79.966 -33.130 41.323 1.00 70.65 8 PRO F O 1
ATOM 7967 N N . GLU F 2 9 ? 81.342 -33.900 42.941 1.00 72.38 9 GLU F N 1
ATOM 7968 C CA . GLU F 2 9 ? 82.557 -33.474 42.257 1.00 71.72 9 GLU F CA 1
ATOM 7969 C C . GLU F 2 9 ? 82.603 -34.106 40.875 1.00 72.86 9 GLU F C 1
ATOM 7970 O O . GLU F 2 9 ? 82.227 -33.479 39.882 1.00 73.45 9 GLU F O 1
ATOM 7976 N N . LYS F 2 10 ? 83.056 -35.355 40.819 1.00 66.35 10 LYS F N 1
ATOM 7977 C CA . LYS F 2 10 ? 83.126 -36.084 39.559 1.00 64.34 10 LYS F CA 1
ATOM 7978 C C . LYS F 2 10 ? 82.286 -37.363 39.575 1.00 55.32 10 LYS F C 1
ATOM 7979 O O . LYS F 2 10 ? 82.091 -37.986 40.615 1.00 52.64 10 LYS F O 1
ATOM 7985 N N . LEU F 2 11 ? 81.781 -37.743 38.409 1.00 51.21 11 LEU F N 1
ATOM 7986 C CA . LEU F 2 11 ? 80.936 -38.922 38.304 1.00 44.52 11 LEU F CA 1
ATOM 7987 C C . LEU F 2 11 ? 81.758 -40.148 37.955 1.00 43.59 11 LEU F C 1
ATOM 7988 O O . LEU F 2 11 ? 81.330 -41.277 38.197 1.00 36.99 11 LEU F O 1
ATOM 7993 N N . ILE F 2 12 ? 82.943 -39.922 37.387 1.00 45.62 12 ILE F N 1
ATOM 7994 C CA . ILE F 2 12 ? 83.827 -41.018 36.995 1.00 47.15 12 ILE F CA 1
ATOM 7995 C C . ILE F 2 12 ? 85.234 -40.793 37.519 1.00 47.53 12 ILE F C 1
ATOM 7996 O O . ILE F 2 12 ? 85.783 -39.706 37.390 1.00 55.90 12 ILE F O 1
ATOM 8001 N N . VAL F 2 13 ? 85.814 -41.825 38.113 1.00 48.69 13 VAL F N 1
ATOM 8002 C CA . VAL F 2 13 ? 87.151 -41.733 38.672 1.00 47.38 13 VAL F CA 1
ATOM 8003 C C . VAL F 2 13 ? 87.884 -43.036 38.409 1.00 51.58 13 VAL F C 1
ATOM 8004 O O . VAL F 2 13 ? 87.487 -44.095 38.890 1.00 53.39 13 VAL F O 1
ATOM 8008 N N . ASP F 2 14 ? 88.951 -42.962 37.629 1.00 52.33 14 ASP F N 1
ATOM 8009 C CA . ASP F 2 14 ? 89.724 -44.151 37.333 1.00 55.71 14 ASP F CA 1
ATOM 8010 C C . ASP F 2 14 ? 88.854 -45.139 36.576 1.00 53.11 14 ASP F C 1
ATOM 8011 O O . ASP F 2 14 ? 88.988 -46.352 36.736 1.00 53.60 14 ASP F O 1
ATOM 8016 N N . GLY F 2 15 ? 87.951 -44.606 35.760 1.00 51.23 15 GLY F N 1
ATOM 8017 C CA . GLY F 2 15 ? 87.075 -45.423 34.940 1.00 46.31 15 GLY F CA 1
ATOM 8018 C C . GLY F 2 15 ? 85.988 -46.149 35.712 1.00 43.28 15 GLY F C 1
ATOM 8019 O O . GLY F 2 15 ? 85.389 -47.092 35.197 1.00 41.32 15 GLY F O 1
ATOM 8020 N N . LEU F 2 16 ? 85.737 -45.724 36.947 1.00 42.10 16 LEU F N 1
ATOM 8021 C CA . LEU F 2 16 ? 84.669 -46.322 37.743 1.00 44.37 16 LEU F CA 1
ATOM 8022 C C . LEU F 2 16 ? 83.640 -45.265 38.096 1.00 44.29 16 LEU F C 1
ATOM 8023 O O . LEU F 2 16 ? 83.988 -44.106 38.345 1.00 47.17 16 LEU F O 1
ATOM 8028 N N . ARG F 2 17 ? 82.373 -45.664 38.105 1.00 39.57 17 ARG F N 1
ATOM 8029 C CA . ARG F 2 17 ? 81.287 -44.748 38.436 1.00 37.23 17 ARG F CA 1
ATOM 8030 C C . ARG F 2 17 ? 81.045 -44.685 39.939 1.00 37.91 17 ARG F C 1
ATOM 8031 O O . ARG F 2 17 ? 81.570 -45.496 40.698 1.00 35.47 17 ARG F O 1
ATOM 8039 N N . LEU F 2 18 ? 80.233 -43.723 40.356 1.00 37.43 18 LEU F N 1
ATOM 8040 C CA . LEU F 2 18 ? 79.953 -43.517 41.774 1.00 40.39 18 LEU F CA 1
ATOM 8041 C C . LEU F 2 18 ? 79.601 -44.814 42.501 1.00 40.12 18 LEU F C 1
ATOM 8042 O O . LEU F 2 18 ? 79.838 -44.938 43.702 1.00 40.23 18 LEU F O 1
ATOM 8047 N N . ASP F 2 19 ? 79.038 -45.780 41.777 1.00 35.62 19 ASP F N 1
ATOM 8048 C CA . ASP F 2 19 ? 78.545 -46.994 42.421 1.00 37.03 19 ASP F CA 1
ATOM 8049 C C . ASP F 2 19 ? 79.462 -48.171 42.181 1.00 36.55 19 ASP F C 1
ATOM 8050 O O . ASP F 2 19 ? 79.195 -49.283 42.634 1.00 39.05 19 ASP F O 1
ATOM 8055 N N . GLY F 2 20 ? 80.548 -47.918 41.460 1.00 36.60 20 GLY F N 1
ATOM 8056 C CA . GLY F 2 20 ? 81.540 -48.942 41.197 1.00 38.72 20 GLY F CA 1
ATOM 8057 C C . GLY F 2 20 ? 81.396 -49.577 39.823 1.00 38.05 20 GLY F C 1
ATOM 8058 O O . GLY F 2 20 ? 82.185 -50.444 39.447 1.00 38.14 20 GLY F O 1
ATOM 8059 N N . ARG F 2 21 ? 80.397 -49.153 39.062 1.00 33.15 21 ARG F N 1
ATOM 8060 C CA . ARG F 2 21 ? 80.202 -49.730 37.740 1.00 36.96 21 ARG F CA 1
ATOM 8061 C C . ARG F 2 21 ? 81.191 -49.228 36.691 1.00 32.02 21 ARG F C 1
ATOM 8062 O O . ARG F 2 21 ? 81.702 -48.107 36.757 1.00 34.48 21 ARG F O 1
ATOM 8070 N N . LYS F 2 22 ? 81.458 -50.083 35.723 1.00 31.24 22 LYS F N 1
ATOM 8071 C CA . LYS F 2 22 ? 82.175 -49.664 34.537 1.00 32.99 22 LYS F CA 1
ATOM 8072 C C . LYS F 2 22 ? 81.180 -49.019 33.567 1.00 34.09 22 LYS F C 1
ATOM 8073 O O . LYS F 2 22 ? 79.961 -49.193 33.705 1.00 29.83 22 LYS F O 1
ATOM 8079 N N . PHE F 2 23 ? 81.705 -48.287 32.587 1.00 32.68 23 PHE F N 1
ATOM 8080 C CA . PHE F 2 23 ? 80.882 -47.554 31.629 1.00 31.20 23 PHE F CA 1
ATOM 8081 C C . PHE F 2 23 ? 79.857 -48.432 30.925 1.00 32.56 23 PHE F C 1
ATOM 8082 O O . PHE F 2 23 ? 78.814 -47.941 30.500 1.00 32.81 23 PHE F O 1
ATOM 8090 N N . ASP F 2 24 ? 80.143 -49.728 30.810 1.00 30.56 24 ASP F N 1
ATOM 8091 C CA . ASP F 2 24 ? 79.297 -50.615 30.022 1.00 29.08 24 ASP F CA 1
ATOM 8092 C C . ASP F 2 24 ? 78.553 -51.662 30.846 1.00 32.39 24 ASP F C 1
ATOM 8093 O O . ASP F 2 24 ? 78.199 -52.724 30.339 1.00 27.89 24 ASP F O 1
ATOM 8098 N N . GLU F 2 25 ? 78.279 -51.341 32.103 1.00 31.04 25 GLU F N 1
ATOM 8099 C CA . GLU F 2 25 ? 77.733 -52.323 33.032 1.00 30.91 25 GLU F CA 1
ATOM 8100 C C . GLU F 2 25 ? 76.332 -51.975 33.572 1.00 30.37 25 GLU F C 1
ATOM 8101 O O . GLU F 2 25 ? 76.099 -50.870 34.071 1.00 29.65 25 GLU F O 1
ATOM 8107 N N . LEU F 2 26 ? 75.400 -52.919 33.471 1.00 29.17 26 LEU F N 1
ATOM 8108 C CA . LEU F 2 26 ? 74.049 -52.732 34.011 1.00 29.96 26 LEU F CA 1
ATOM 8109 C C . LEU F 2 26 ? 73.983 -52.684 35.542 1.00 32.11 26 LEU F C 1
ATOM 8110 O O . LEU F 2 26 ? 74.814 -53.276 36.227 1.00 32.44 26 LEU F O 1
ATOM 8115 N N . ARG F 2 27 ? 72.987 -51.979 36.073 1.00 26.89 27 ARG F N 1
ATOM 8116 C CA . ARG F 2 27 ? 72.631 -52.114 37.484 1.00 31.98 27 ARG F CA 1
ATOM 8117 C C . ARG F 2 27 ? 72.039 -53.500 37.727 1.00 29.61 27 ARG F C 1
ATOM 8118 O O . ARG F 2 27 ? 71.658 -54.191 36.783 1.00 27.48 27 ARG F O 1
ATOM 8126 N N . PRO F 2 28 ? 71.986 -53.923 38.997 1.00 31.17 28 PRO F N 1
ATOM 8127 C CA . PRO F 2 28 ? 71.404 -55.236 39.312 1.00 29.92 28 PRO F CA 1
ATOM 8128 C C . PRO F 2 28 ? 69.962 -55.321 38.868 1.00 29.16 28 PRO F C 1
ATOM 8129 O O . PRO F 2 28 ? 69.219 -54.355 39.024 1.00 32.82 28 PRO F O 1
ATOM 8133 N N . ILE F 2 29 ? 69.576 -56.457 38.296 1.00 28.18 29 ILE F N 1
ATOM 8134 C CA . ILE F 2 29 ? 68.220 -56.635 37.797 1.00 31.43 29 ILE F CA 1
ATOM 8135 C C . ILE F 2 29 ? 67.578 -57.902 38.356 1.00 30.83 29 ILE F C 1
ATOM 8136 O O . ILE F 2 29 ? 68.229 -58.928 38.465 1.00 32.65 29 ILE F O 1
ATOM 8141 N N . LYS F 2 30 ? 66.302 -57.816 38.719 1.00 29.48 30 LYS F N 1
ATOM 8142 C CA . LYS F 2 30 ? 65.505 -58.988 39.063 1.00 30.09 30 LYS F CA 1
ATOM 8143 C C . LYS F 2 30 ? 64.245 -58.942 38.230 1.00 29.10 30 LYS F C 1
ATOM 8144 O O . LYS F 2 30 ? 63.587 -57.914 38.179 1.00 29.66 30 LYS F O 1
ATOM 8150 N N . ILE F 2 31 ? 63.892 -60.062 37.614 1.00 27.07 31 ILE F N 1
ATOM 8151 C CA . ILE F 2 31 ? 62.657 -60.157 36.876 1.00 27.57 31 ILE F CA 1
ATOM 8152 C C . ILE F 2 31 ? 61.891 -61.390 37.345 1.00 32.56 31 ILE F C 1
ATOM 8153 O O . ILE F 2 31 ? 62.455 -62.474 37.419 1.00 29.16 31 ILE F O 1
ATOM 8158 N N . GLU F 2 32 ? 60.610 -61.201 37.666 1.00 29.72 32 GLU F N 1
ATOM 8159 C CA . GLU F 2 32 ? 59.713 -62.277 38.081 1.00 31.91 32 GLU F CA 1
ATOM 8160 C C . GLU F 2 32 ? 58.372 -62.187 37.378 1.00 27.69 32 GLU F C 1
ATOM 8161 O O . GLU F 2 32 ? 57.674 -61.174 37.484 1.00 25.22 32 GLU F O 1
ATOM 8167 N N . ALA F 2 33 ? 57.992 -63.260 36.705 1.00 25.45 33 ALA F N 1
ATOM 8168 C CA . ALA F 2 33 ? 56.700 -63.309 36.025 1.00 31.19 33 ALA F CA 1
ATOM 8169 C C . ALA F 2 33 ? 55.649 -63.956 36.908 1.00 28.40 33 ALA F C 1
ATOM 8170 O O . ALA F 2 33 ? 55.989 -64.670 37.854 1.00 32.29 33 ALA F O 1
ATOM 8172 N N . SER F 2 34 ? 54.379 -63.732 36.573 1.00 26.46 34 SER F N 1
ATOM 8173 C CA . SER F 2 34 ? 53.266 -64.348 37.287 1.00 29.88 34 SER F CA 1
ATOM 8174 C C . SER F 2 34 ? 53.310 -64.057 38.772 1.00 30.08 34 SER F C 1
ATOM 8175 O O . SER F 2 34 ? 53.482 -64.967 39.571 1.00 33.00 34 SER F O 1
ATOM 8178 N N . VAL F 2 35 ? 53.175 -62.798 39.151 1.00 29.07 35 VAL F N 1
ATOM 8179 C CA . VAL F 2 35 ? 53.173 -62.459 40.558 1.00 26.42 35 VAL F CA 1
ATOM 8180 C C . VAL F 2 35 ? 51.794 -62.004 40.987 1.00 30.15 35 VAL F C 1
ATOM 8181 O O . VAL F 2 35 ? 51.562 -61.790 42.173 1.00 28.89 35 VAL F O 1
ATOM 8185 N N . LEU F 2 36 ? 50.881 -61.851 40.024 1.00 28.85 36 LEU F N 1
ATOM 8186 C CA . LEU F 2 36 ? 49.537 -61.343 40.317 1.00 29.44 36 LEU F CA 1
ATOM 8187 C C . LEU F 2 36 ? 48.475 -62.339 39.901 1.00 30.39 36 LEU F C 1
ATOM 8188 O O . LEU F 2 36 ? 48.443 -62.753 38.764 1.00 31.43 36 LEU F O 1
ATOM 8193 N N . LYS F 2 37 ? 47.596 -62.693 40.827 1.00 31.03 37 LYS F N 1
ATOM 8194 C CA . LYS F 2 37 ? 46.533 -63.654 40.578 1.00 29.43 37 LYS F CA 1
ATOM 8195 C C . LYS F 2 37 ? 45.454 -63.063 39.691 1.00 28.51 37 LYS F C 1
ATOM 8196 O O . LYS F 2 37 ? 44.946 -63.722 38.791 1.00 26.76 37 LYS F O 1
ATOM 8202 N N . ARG F 2 38 ? 45.109 -61.812 39.956 1.00 28.30 38 ARG F N 1
ATOM 8203 C CA . ARG F 2 38 ? 44.002 -61.166 39.270 1.00 32.97 38 ARG F CA 1
ATOM 8204 C C . ARG F 2 38 ? 44.514 -60.310 38.124 1.00 37.25 38 ARG F C 1
ATOM 8205 O O . ARG F 2 38 ? 44.394 -59.094 38.156 1.00 43.21 38 ARG F O 1
ATOM 8213 N N . ALA F 2 39 ? 45.096 -60.956 37.125 1.00 35.16 39 ALA F N 1
ATOM 8214 C CA . ALA F 2 39 ? 45.554 -60.296 35.911 1.00 33.81 39 ALA F CA 1
ATOM 8215 C C . ALA F 2 39 ? 45.905 -61.418 34.959 1.00 28.53 39 ALA F C 1
ATOM 8216 O O . ALA F 2 39 ? 46.229 -62.510 35.407 1.00 36.03 39 ALA F O 1
ATOM 8218 N N . ASP F 2 40 ? 45.809 -61.182 33.659 1.00 27.40 40 ASP F N 1
ATOM 8219 C CA . ASP F 2 40 ? 46.092 -62.241 32.699 1.00 31.31 40 ASP F CA 1
ATOM 8220 C C . ASP F 2 40 ? 47.592 -62.528 32.567 1.00 29.55 40 ASP F C 1
ATOM 8221 O O . ASP F 2 40 ? 47.995 -63.620 32.195 1.00 27.70 40 ASP F O 1
ATOM 8226 N N . GLY F 2 41 ? 48.416 -61.538 32.877 1.00 27.78 41 GLY F N 1
ATOM 8227 C CA . GLY F 2 41 ? 49.854 -61.706 32.829 1.00 25.27 41 GLY F CA 1
ATOM 8228 C C . GLY F 2 41 ? 50.458 -60.617 33.685 1.00 26.35 41 GLY F C 1
ATOM 8229 O O . GLY F 2 41 ? 49.839 -59.568 33.877 1.00 25.66 41 GLY F O 1
ATOM 8230 N N . SER F 2 42 ? 51.650 -60.859 34.215 1.00 21.94 42 SER F N 1
ATOM 82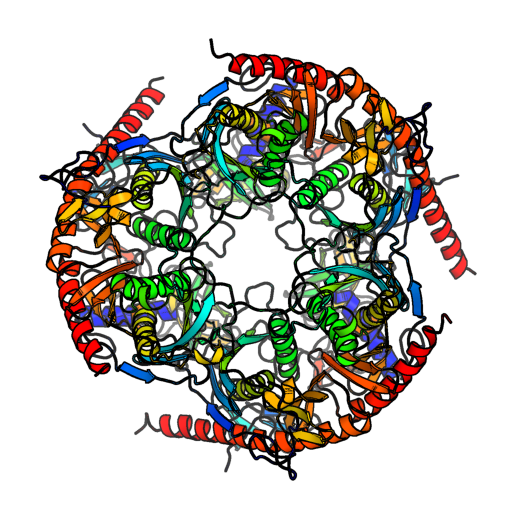31 C CA . SER F 2 42 ? 52.243 -59.895 35.139 1.00 23.85 42 SER F CA 1
ATOM 8232 C C . SER F 2 42 ? 53.733 -60.147 35.349 1.00 25.17 42 SER F C 1
ATOM 8233 O O . SER F 2 42 ? 54.252 -61.219 35.041 1.00 23.85 42 SER F O 1
ATOM 8236 N N . CYS F 2 43 ? 54.407 -59.146 35.893 1.00 25.89 43 CYS F N 1
ATOM 8237 C CA . CYS F 2 43 ? 55.831 -59.211 36.126 1.00 21.66 43 CYS F CA 1
ATOM 8238 C C . CYS F 2 43 ? 56.219 -58.159 37.141 1.00 21.55 43 CYS F C 1
ATOM 8239 O O . CYS F 2 43 ? 55.801 -57.005 37.025 1.00 23.33 43 CYS F O 1
ATOM 8242 N N . TYR F 2 44 ? 57.011 -58.572 38.132 1.00 20.68 44 TYR F N 1
ATOM 8243 C CA . TYR F 2 44 ? 57.641 -57.661 39.077 1.00 22.95 44 TYR F CA 1
ATOM 8244 C C . TYR F 2 44 ? 59.103 -57.523 38.668 1.00 25.88 44 TYR F C 1
ATOM 8245 O O . TYR F 2 44 ? 59.747 -58.513 38.340 1.00 26.92 44 TYR F O 1
ATOM 8254 N N . LEU F 2 45 ? 59.628 -56.302 38.707 1.00 25.81 45 LEU F N 1
ATOM 8255 C CA . LEU F 2 45 ? 60.931 -56.018 38.127 1.00 24.13 45 LEU F CA 1
ATOM 8256 C C . LEU F 2 45 ? 61.669 -54.969 38.934 1.00 27.17 45 LEU F C 1
ATOM 8257 O O . LEU F 2 45 ? 61.138 -53.894 39.229 1.00 27.57 45 LEU F O 1
ATOM 8262 N N . GLU F 2 46 ? 62.901 -55.303 39.297 1.00 28.02 46 GLU F N 1
ATOM 8263 C CA . GLU F 2 46 ? 63.807 -54.343 39.902 1.00 31.40 46 GLU F CA 1
ATOM 8264 C C . GLU F 2 46 ? 64.957 -54.025 38.941 1.00 28.66 46 GLU F C 1
ATOM 8265 O O . GLU F 2 46 ? 65.515 -54.918 38.294 1.00 26.21 46 GLU F O 1
ATOM 8271 N N . MET F 2 47 ? 65.271 -52.739 38.831 1.00 30.70 47 MET F N 1
ATOM 8272 C CA . MET F 2 47 ? 66.331 -52.261 37.950 1.00 28.16 47 MET F CA 1
ATOM 8273 C C . MET F 2 47 ? 67.053 -51.157 38.704 1.00 28.75 47 MET F C 1
ATOM 8274 O O . MET F 2 47 ? 66.541 -50.033 38.854 1.00 27.40 47 MET F O 1
ATOM 8279 N N . GLY F 2 48 ? 68.228 -51.493 39.228 1.00 25.19 48 GLY F N 1
ATOM 8280 C CA . GLY F 2 48 ? 68.856 -50.639 40.218 1.00 26.06 48 GLY F CA 1
ATOM 8281 C C . GLY F 2 48 ? 67.869 -50.480 41.369 1.00 33.67 48 GLY F C 1
ATOM 8282 O O . GLY F 2 48 ? 67.328 -51.472 41.872 1.00 28.90 48 GLY F O 1
ATOM 8283 N N . LYS F 2 49 ? 67.607 -49.238 41.767 1.00 31.43 49 LYS F N 1
ATOM 8284 C CA . LYS F 2 49 ? 66.663 -48.974 42.849 1.00 34.69 49 LYS F CA 1
ATOM 8285 C C . LYS F 2 49 ? 65.218 -48.836 42.361 1.00 31.36 49 LYS F C 1
ATOM 8286 O O . LYS F 2 49 ? 64.332 -48.489 43.125 1.00 35.54 49 LYS F O 1
ATOM 8292 N N . ASN F 2 50 ? 64.977 -49.088 41.087 1.00 28.19 50 ASN F N 1
ATOM 8293 C CA . ASN F 2 50 ? 63.609 -49.083 40.608 1.00 29.34 50 ASN F CA 1
ATOM 8294 C C . ASN F 2 50 ? 62.920 -50.353 41.061 1.00 30.43 50 ASN F C 1
ATOM 8295 O O . ASN F 2 50 ? 63.471 -51.446 40.927 1.00 31.32 50 ASN F O 1
ATOM 8300 N N . LYS F 2 51 ? 61.724 -50.211 41.612 1.00 28.82 51 LYS F N 1
ATOM 8301 C CA . LYS F 2 51 ? 60.880 -51.369 41.850 1.00 28.95 51 LYS F CA 1
ATOM 8302 C C . LYS F 2 51 ? 59.589 -51.122 41.094 1.00 26.33 51 LYS F C 1
ATOM 8303 O O . LYS F 2 51 ? 58.906 -50.148 41.362 1.00 24.96 51 LYS F O 1
ATOM 8309 N N . VAL F 2 52 ? 59.276 -51.977 40.125 1.00 23.43 52 VAL F N 1
ATOM 8310 C CA . VAL F 2 52 ? 58.088 -51.761 39.308 1.00 25.17 52 VAL F CA 1
ATOM 8311 C C . VAL F 2 52 ? 57.258 -53.024 39.182 1.00 24.37 52 VAL F C 1
ATOM 8312 O O . VAL F 2 52 ? 57.779 -54.142 39.247 1.00 26.79 52 VAL F O 1
ATOM 8316 N N . ILE F 2 53 ? 55.962 -52.848 38.996 1.00 22.42 53 ILE F N 1
ATOM 8317 C CA . ILE F 2 53 ? 55.085 -54.000 38.860 1.00 24.55 53 ILE F CA 1
ATOM 8318 C C . ILE F 2 53 ? 54.192 -53.775 37.627 1.00 25.22 53 ILE F C 1
ATOM 8319 O O . ILE F 2 53 ? 53.642 -52.690 37.442 1.00 24.03 53 ILE F O 1
ATOM 8324 N N . ALA F 2 54 ? 54.117 -54.765 36.744 1.00 21.87 54 ALA F N 1
ATOM 8325 C CA . ALA F 2 54 ? 53.356 -54.602 35.500 1.00 22.77 54 ALA F CA 1
ATOM 8326 C C . ALA F 2 54 ? 52.224 -55.616 35.390 1.00 27.86 54 ALA F C 1
ATOM 8327 O O . ALA F 2 54 ? 52.384 -56.786 35.774 1.00 25.85 54 ALA F O 1
ATOM 8329 N N . ALA F 2 55 ? 51.095 -55.178 34.836 1.00 23.43 55 ALA F N 1
ATOM 8330 C CA . ALA F 2 55 ? 49.925 -56.039 34.741 1.00 26.77 55 ALA F CA 1
ATOM 8331 C C . ALA F 2 55 ? 49.251 -55.904 33.394 1.00 29.83 55 ALA F C 1
ATOM 8332 O O . ALA F 2 55 ? 49.065 -54.797 32.868 1.00 32.49 55 ALA F O 1
ATOM 8334 N N . VAL F 2 56 ? 48.865 -57.039 32.840 1.00 28.46 56 VAL F N 1
ATOM 8335 C CA . VAL F 2 56 ? 48.220 -57.068 31.543 1.00 26.80 56 VAL F CA 1
ATOM 8336 C C . VAL F 2 56 ? 46.814 -57.650 31.644 1.00 27.24 56 VAL F C 1
ATOM 8337 O O . VAL F 2 56 ? 46.593 -58.674 32.294 1.00 27.21 56 VAL F O 1
ATOM 8341 N N . PHE F 2 57 ? 45.860 -56.986 31.010 1.00 29.04 57 PHE F N 1
ATOM 8342 C CA . PHE F 2 57 ? 44.493 -57.466 30.996 1.00 29.32 57 PHE F CA 1
ATOM 8343 C C . PHE F 2 57 ? 44.053 -57.444 29.558 1.00 30.02 57 PHE F C 1
ATOM 8344 O O . PHE F 2 57 ? 44.056 -56.394 28.936 1.00 33.78 57 PHE F O 1
ATOM 8352 N N . GLY F 2 58 ? 43.705 -58.607 29.021 1.00 32.05 58 GLY F N 1
ATOM 8353 C CA . GLY F 2 58 ? 43.151 -58.695 27.686 1.00 31.58 58 GLY F CA 1
ATOM 8354 C C . GLY F 2 58 ? 43.651 -59.902 26.929 1.00 32.46 58 GLY F C 1
ATOM 8355 O O . GLY F 2 58 ? 44.472 -60.660 27.436 1.00 36.25 58 GLY F O 1
ATOM 8356 N N . PRO F 2 59 ? 43.158 -60.091 25.701 1.00 32.83 59 PRO F N 1
ATOM 8357 C CA . PRO F 2 59 ? 42.179 -59.219 25.043 1.00 36.21 59 PRO F CA 1
ATOM 8358 C C . PRO F 2 59 ? 40.817 -59.266 25.729 1.00 37.65 59 PRO F C 1
ATOM 8359 O O . PRO F 2 59 ? 40.243 -60.350 25.822 1.00 36.63 59 PRO F O 1
ATOM 8363 N N . ARG F 2 60 ? 40.331 -58.121 26.204 1.00 41.19 60 ARG F N 1
ATOM 8364 C CA . ARG F 2 60 ? 39.007 -58.000 26.823 1.00 43.22 60 ARG F CA 1
ATOM 8365 C C . ARG F 2 60 ? 38.103 -57.144 25.941 1.00 46.87 60 ARG F C 1
ATOM 8366 O O . ARG F 2 60 ? 38.548 -56.571 24.944 1.00 46.41 60 ARG F O 1
ATOM 8374 N N . GLU F 2 61 ? 36.834 -57.033 26.312 1.00 51.39 61 GLU F N 1
ATOM 8375 C CA . GLU F 2 61 ? 35.935 -56.167 25.563 1.00 56.23 61 GLU F CA 1
ATOM 8376 C C . GLU F 2 61 ? 36.284 -54.725 25.874 1.00 57.82 61 GLU F C 1
ATOM 8377 O O . GLU F 2 61 ? 36.815 -54.419 26.940 1.00 56.24 61 GLU F O 1
ATOM 8383 N N . VAL F 2 62 ? 35.992 -53.835 24.939 1.00 56.36 62 VAL F N 1
ATOM 8384 C CA . VAL F 2 62 ? 36.431 -52.463 25.083 1.00 61.35 62 VAL F CA 1
ATOM 8385 C C . VAL F 2 62 ? 35.318 -51.564 25.616 1.00 68.49 62 VAL F C 1
ATOM 8386 O O . VAL F 2 62 ? 34.238 -51.460 25.025 1.00 64.20 62 VAL F O 1
ATOM 8390 N N . HIS F 2 63 ? 35.589 -50.938 26.756 1.00 68.79 63 HIS F N 1
ATOM 8391 C CA . HIS F 2 63 ? 34.683 -49.951 27.325 1.00 74.36 63 HIS F CA 1
ATOM 8392 C C . HIS F 2 63 ? 35.360 -48.586 27.334 1.00 76.70 63 HIS F C 1
ATOM 8393 O O . HIS F 2 63 ? 36.479 -48.454 27.842 1.00 73.38 63 HIS F O 1
ATOM 8400 N N . PRO F 2 64 ? 34.682 -47.560 26.781 1.00 78.14 64 PRO F N 1
ATOM 8401 C CA . PRO F 2 64 ? 33.323 -47.603 26.215 1.00 77.97 64 PRO F CA 1
ATOM 8402 C C . PRO F 2 64 ? 33.241 -48.212 24.810 1.00 76.26 64 PRO F C 1
ATOM 8403 O O . PRO F 2 64 ? 34.236 -48.267 24.092 1.00 77.04 64 PRO F O 1
ATOM 8407 N N . GLU F 2 65 ? 32.043 -48.631 24.418 1.00 72.98 65 GLU F N 1
ATOM 8408 C CA . GLU F 2 65 ? 31.828 -49.262 23.118 1.00 74.03 65 GLU F CA 1
ATOM 8409 C C . GLU F 2 65 ? 32.219 -48.432 21.882 1.00 76.75 65 GLU F C 1
ATOM 8410 O O . GLU F 2 65 ? 32.057 -48.903 20.750 1.00 74.76 65 GLU F O 1
ATOM 8416 N N . HIS F 2 66 ? 32.721 -47.213 22.078 1.00 74.74 66 HIS F N 1
ATOM 8417 C CA . HIS F 2 66 ? 33.028 -46.346 20.931 1.00 74.65 66 HIS F CA 1
ATOM 8418 C C . HIS F 2 66 ? 34.524 -46.207 20.656 1.00 67.15 66 HIS F C 1
ATOM 8419 O O . HIS F 2 66 ? 34.915 -45.751 19.585 1.00 64.64 66 HIS F O 1
ATOM 8426 N N . LEU F 2 67 ? 35.347 -46.584 21.631 1.00 66.24 67 LEU F N 1
ATOM 8427 C CA . LEU F 2 67 ? 36.796 -46.603 21.462 1.00 64.67 67 LEU F CA 1
ATOM 8428 C C . LEU F 2 67 ? 37.200 -47.855 20.699 1.00 58.94 67 LEU F C 1
ATOM 8429 O O . LEU F 2 67 ? 38.369 -48.057 20.360 1.00 56.38 67 LEU F O 1
ATOM 8434 N N . GLN F 2 68 ? 36.209 -48.701 20.461 1.00 59.22 68 GLN F N 1
ATOM 8435 C CA . GLN F 2 68 ? 36.360 -49.941 19.726 1.00 55.18 68 GLN F CA 1
ATOM 8436 C C . GLN F 2 68 ? 36.902 -49.685 18.322 1.00 55.56 68 GLN F C 1
ATOM 8437 O O . GLN F 2 68 ? 36.507 -48.722 17.670 1.00 55.20 68 GLN F O 1
ATOM 8443 N N . ASP F 2 69 ? 37.816 -50.542 17.870 1.00 54.55 69 ASP F N 1
ATOM 8444 C CA . ASP F 2 69 ? 38.354 -50.483 16.507 1.00 49.57 69 ASP F CA 1
ATOM 8445 C C . ASP F 2 69 ? 37.928 -51.744 15.774 1.00 47.02 69 ASP F C 1
ATOM 8446 O O . ASP F 2 69 ? 38.206 -52.851 16.221 1.00 47.36 69 ASP F O 1
ATOM 8451 N N . PRO F 2 70 ? 37.229 -51.580 14.647 1.00 49.88 70 PRO F N 1
ATOM 8452 C CA . PRO F 2 70 ? 36.587 -52.745 14.019 1.00 52.35 70 PRO F CA 1
ATOM 8453 C C . PRO F 2 70 ? 37.586 -53.680 13.343 1.00 48.63 70 PRO F C 1
ATOM 8454 O O . PRO F 2 70 ? 37.247 -54.817 13.020 1.00 45.21 70 PRO F O 1
ATOM 8458 N N . SER F 2 71 ? 38.808 -53.212 13.136 1.00 43.16 71 SER F N 1
ATOM 8459 C CA . SER F 2 71 ? 39.767 -54.020 12.411 1.00 48.28 71 SER F CA 1
ATOM 8460 C C . SER F 2 71 ? 40.898 -54.565 13.285 1.00 45.91 71 SER F C 1
ATOM 8461 O O . SER F 2 71 ? 41.676 -55.395 12.843 1.00 44.00 71 SER F O 1
ATOM 8464 N N . LYS F 2 72 ? 40.988 -54.119 14.530 1.00 44.40 72 LYS F N 1
ATOM 8465 C CA . LYS F 2 72 ? 42.094 -54.564 15.372 1.00 41.94 72 LYS F CA 1
ATOM 8466 C C . LYS F 2 72 ? 41.889 -54.244 16.848 1.00 39.18 72 LYS F C 1
ATOM 8467 O O . LYS F 2 72 ? 41.045 -53.436 17.215 1.00 41.74 72 LYS F O 1
ATOM 8473 N N . ALA F 2 73 ? 42.675 -54.898 17.687 1.00 37.66 73 ALA F N 1
ATOM 8474 C CA . ALA F 2 73 ? 42.723 -54.573 19.100 1.00 37.98 73 ALA F CA 1
ATOM 8475 C C . ALA F 2 73 ? 43.266 -53.174 19.259 1.00 35.11 73 ALA F C 1
ATOM 8476 O O . ALA F 2 73 ? 44.105 -52.741 18.460 1.00 33.75 73 ALA F O 1
ATOM 8478 N N . ILE F 2 74 ? 42.789 -52.468 20.281 1.00 28.65 74 ILE F N 1
ATOM 8479 C CA . ILE F 2 74 ? 43.456 -51.248 20.710 1.00 32.76 74 ILE F CA 1
ATOM 8480 C C . ILE F 2 74 ? 44.359 -51.556 21.907 1.00 35.99 74 ILE F C 1
ATOM 8481 O O . ILE F 2 74 ? 44.043 -52.415 22.742 1.00 29.21 74 ILE F O 1
ATOM 8486 N N . ILE F 2 75 ? 45.486 -50.853 21.965 1.00 32.63 75 ILE F N 1
ATOM 8487 C CA . ILE F 2 75 ? 46.473 -51.008 23.019 1.00 30.48 75 ILE F CA 1
ATOM 8488 C C . ILE F 2 75 ? 46.438 -49.800 23.952 1.00 32.36 75 ILE F C 1
ATOM 8489 O O . ILE F 2 75 ? 46.472 -48.660 23.505 1.00 30.84 75 ILE F O 1
ATOM 8494 N N . ARG F 2 76 ? 46.379 -50.044 25.254 1.00 30.02 76 ARG F N 1
ATOM 8495 C CA . ARG F 2 76 ? 46.459 -48.944 26.199 1.00 32.81 76 ARG F CA 1
ATOM 8496 C C . ARG F 2 76 ? 47.563 -49.219 27.187 1.00 29.78 76 ARG F C 1
ATOM 8497 O O . ARG F 2 76 ? 47.836 -50.363 27.546 1.00 25.83 76 ARG F O 1
ATOM 8505 N N . TYR F 2 77 ? 48.227 -48.162 27.605 1.00 25.61 77 TYR F N 1
ATOM 8506 C CA . TYR F 2 77 ? 49.379 -48.332 28.454 1.00 25.32 77 TYR F CA 1
ATOM 8507 C C . TYR F 2 77 ? 49.407 -47.199 29.438 1.00 24.11 77 TYR F C 1
ATOM 8508 O O . TYR F 2 77 ? 49.399 -46.033 29.050 1.00 24.99 77 TYR F O 1
ATOM 8517 N N . ARG F 2 78 ? 49.444 -47.537 30.721 1.00 28.70 78 ARG F N 1
ATOM 8518 C CA . ARG F 2 78 ? 49.511 -46.499 31.738 1.00 26.71 78 ARG F CA 1
ATOM 8519 C C . ARG F 2 78 ? 50.716 -46.657 32.618 1.00 30.29 78 ARG F C 1
ATOM 8520 O O . ARG F 2 78 ? 50.880 -47.675 33.289 1.00 30.81 78 ARG F O 1
ATOM 8528 N N . TYR F 2 79 ? 51.553 -45.629 32.629 1.00 27.92 79 TYR F N 1
ATOM 8529 C CA . TYR F 2 79 ? 52.688 -45.587 33.524 1.00 26.68 79 TYR F CA 1
ATOM 8530 C C . TYR F 2 79 ? 52.314 -44.668 34.693 1.00 30.31 79 TYR F C 1
ATOM 8531 O O . TYR F 2 79 ? 51.927 -43.522 34.500 1.00 30.66 79 TYR F O 1
ATOM 8540 N N . ASN F 2 80 ? 52.414 -45.171 35.910 1.00 31.94 80 ASN F N 1
ATOM 8541 C CA . ASN F 2 80 ? 51.978 -44.397 37.068 1.00 27.91 80 ASN F CA 1
ATOM 8542 C C . ASN F 2 80 ? 52.967 -44.509 38.222 1.00 27.56 80 ASN F C 1
ATOM 8543 O O . ASN F 2 80 ? 53.451 -45.591 38.545 1.00 26.91 80 ASN F O 1
ATOM 8548 N N . MET F 2 81 ? 53.295 -43.375 38.825 1.00 30.47 81 MET F N 1
ATOM 8549 C CA . MET F 2 81 ? 54.237 -43.364 39.928 1.00 30.15 81 MET F CA 1
ATOM 8550 C C . MET F 2 81 ? 53.514 -43.305 41.255 1.00 33.63 81 MET F C 1
ATOM 8551 O O . MET F 2 81 ? 52.813 -42.333 41.536 1.00 35.19 81 MET F O 1
ATOM 8556 N N . ALA F 2 82 ? 53.681 -44.341 42.076 1.00 30.05 82 ALA F N 1
ATOM 8557 C CA . ALA F 2 82 ? 53.028 -44.348 43.377 1.00 28.25 82 ALA F CA 1
ATOM 8558 C C . ALA F 2 82 ? 53.528 -43.162 44.195 1.00 28.15 82 ALA F C 1
ATOM 8559 O O . ALA F 2 82 ? 54.684 -42.757 44.057 1.00 30.55 82 ALA F O 1
ATOM 8561 N N . PRO F 2 83 ? 52.657 -42.590 45.041 1.00 30.33 83 PRO F N 1
ATOM 8562 C CA . PRO F 2 83 ? 53.031 -41.402 45.828 1.00 28.27 83 PRO F CA 1
ATOM 8563 C C . PRO F 2 83 ? 54.288 -41.589 46.658 1.00 27.24 83 PRO F C 1
ATOM 8564 O O . PRO F 2 83 ? 55.023 -40.628 46.857 1.00 32.27 83 PRO F O 1
ATOM 8568 N N . PHE F 2 84 ? 54.537 -42.801 47.141 1.00 28.77 84 PHE F N 1
ATOM 8569 C CA . PHE F 2 84 ? 55.680 -43.037 48.022 1.00 29.89 84 PHE F CA 1
ATOM 8570 C C . PHE F 2 84 ? 56.944 -43.466 47.267 1.00 30.95 84 PHE F C 1
ATOM 8571 O O . PHE F 2 84 ? 57.940 -43.788 47.889 1.00 31.57 84 PHE F O 1
ATOM 8579 N N . SER F 2 85 ? 56.904 -43.491 45.938 1.00 30.36 85 SER F N 1
ATOM 8580 C CA . SER F 2 85 ? 58.030 -44.032 45.163 1.00 33.40 85 SER F CA 1
ATOM 8581 C C . SER F 2 85 ? 59.185 -43.045 44.977 1.00 34.60 85 SER F C 1
ATOM 8582 O O . SER F 2 85 ? 60.266 -43.430 44.534 1.00 31.51 85 SER F O 1
ATOM 8585 N N . VAL F 2 86 ? 58.951 -41.785 45.328 1.00 33.41 86 VAL F N 1
ATOM 8586 C CA . VAL F 2 86 ? 59.943 -40.730 45.164 1.00 37.08 86 VAL F CA 1
ATOM 8587 C C . VAL F 2 86 ? 60.324 -40.033 46.483 1.00 40.42 86 VAL F C 1
ATOM 8588 O O . VAL F 2 86 ? 59.649 -40.183 47.506 1.00 36.58 86 VAL F O 1
ATOM 8592 N N . GLU F 2 87 ? 61.412 -39.271 46.449 1.00 41.21 87 GLU F N 1
ATOM 8593 C CA . GLU F 2 87 ? 61.999 -38.702 47.664 1.00 40.19 87 GLU F CA 1
ATOM 8594 C C . GLU F 2 87 ? 61.032 -37.797 48.416 1.00 40.16 87 GLU F C 1
ATOM 8595 O O . GLU F 2 87 ? 60.930 -37.871 49.636 1.00 44.25 87 GLU F O 1
ATOM 8601 N N . GLU F 2 88 ? 60.341 -36.927 47.697 1.00 36.32 88 GLU F N 1
ATOM 8602 C CA . GLU F 2 88 ? 59.277 -36.142 48.302 1.00 39.72 88 GLU F CA 1
ATOM 8603 C C . GLU F 2 88 ? 57.949 -36.632 47.738 1.00 39.43 88 GLU F C 1
ATOM 8604 O O . GLU F 2 88 ? 57.809 -36.766 46.527 1.00 44.14 88 GLU F O 1
ATOM 8610 N N . ARG F 2 89 ? 56.991 -36.902 48.623 1.00 36.32 89 ARG F N 1
ATOM 8611 C CA . ARG F 2 89 ? 55.677 -37.422 48.259 1.00 36.13 89 ARG F CA 1
ATOM 8612 C C . ARG F 2 89 ? 55.065 -36.795 47.007 1.00 39.87 89 ARG F C 1
ATOM 8613 O O . ARG F 2 89 ? 54.907 -35.578 46.909 1.00 39.92 89 ARG F O 1
ATOM 8621 N N . LYS F 2 90 ? 54.705 -37.642 46.052 1.00 37.20 90 LYS F N 1
ATOM 8622 C CA . LYS F 2 90 ? 54.164 -37.164 44.795 1.00 37.27 90 LYS F CA 1
ATOM 8623 C C . LYS F 2 90 ? 52.649 -37.211 44.800 1.00 38.43 90 LYS F C 1
ATOM 8624 O O . LYS F 2 90 ? 52.052 -38.254 44.998 1.00 36.68 90 LYS F O 1
ATOM 8630 N N . ARG F 2 91 ? 52.024 -36.069 44.585 1.00 43.91 91 ARG F N 1
ATOM 8631 C CA . ARG F 2 91 ? 50.577 -36.021 44.576 1.00 44.86 91 ARG F CA 1
ATOM 8632 C C . ARG F 2 91 ? 50.098 -36.901 43.442 1.00 44.25 91 ARG F C 1
ATOM 8633 O O . ARG F 2 91 ? 50.518 -36.721 42.300 1.00 52.13 91 ARG F O 1
ATOM 8641 N N . PRO F 2 92 ? 49.215 -37.858 43.756 1.00 44.69 92 PRO F N 1
ATOM 8642 C CA . PRO F 2 92 ? 48.715 -38.859 42.807 1.00 43.37 92 PRO F CA 1
ATOM 8643 C C . PRO F 2 92 ? 47.996 -38.190 41.640 1.00 43.96 92 PRO F C 1
ATOM 8644 O O . PRO F 2 92 ? 47.668 -37.000 41.702 1.00 44.50 92 PRO F O 1
ATOM 8648 N N . GLY F 2 93 ? 47.734 -38.959 40.591 1.00 43.52 93 GLY F N 1
ATOM 8649 C CA . GLY F 2 93 ? 47.149 -38.401 39.389 1.00 55.57 93 GLY F CA 1
ATOM 8650 C C . GLY F 2 93 ? 48.230 -38.093 38.367 1.00 58.30 93 GLY F C 1
ATOM 8651 O O . GLY F 2 93 ? 49.320 -37.620 38.725 1.00 54.50 93 GLY F O 1
ATOM 8652 N N . PRO F 2 94 ? 47.941 -38.369 37.091 1.00 52.13 94 PRO F N 1
ATOM 8653 C CA . PRO F 2 94 ? 48.914 -38.170 36.015 1.00 46.53 94 PRO F CA 1
ATOM 8654 C C . PRO F 2 94 ? 49.345 -36.722 35.892 1.00 47.27 94 PRO F C 1
ATOM 8655 O O . PRO F 2 94 ? 48.594 -35.797 36.216 1.00 53.21 94 PRO F O 1
ATOM 8659 N N . ASP F 2 95 ? 50.583 -36.540 35.460 1.00 43.88 95 ASP F N 1
ATOM 8660 C CA . ASP F 2 95 ? 51.072 -35.238 35.061 1.00 39.94 95 ASP F CA 1
ATOM 8661 C C . ASP F 2 95 ? 51.568 -35.361 33.624 1.00 37.28 95 ASP F C 1
ATOM 8662 O O . ASP F 2 95 ? 51.459 -36.436 33.027 1.00 32.87 95 ASP F O 1
ATOM 8667 N N . ARG F 2 96 ? 52.089 -34.271 33.065 1.00 36.97 96 ARG F N 1
ATOM 8668 C CA . ARG F 2 96 ? 52.412 -34.228 31.639 1.00 36.02 96 ARG F CA 1
ATOM 8669 C C . ARG F 2 96 ? 53.441 -35.300 31.306 1.00 38.47 96 ARG F C 1
ATOM 8670 O O . ARG F 2 96 ? 53.356 -35.964 30.268 1.00 33.53 96 ARG F O 1
ATOM 8678 N N . ARG F 2 97 ? 54.409 -35.466 32.204 1.00 37.21 97 ARG F N 1
ATOM 8679 C CA . ARG F 2 97 ? 55.488 -36.414 31.991 1.00 34.54 97 ARG F CA 1
ATOM 8680 C C . ARG F 2 97 ? 54.989 -37.861 31.949 1.00 32.13 97 ARG F C 1
ATOM 8681 O O . ARG F 2 97 ? 55.395 -38.640 31.080 1.00 34.21 97 ARG F O 1
ATOM 8689 N N . SER F 2 98 ? 54.107 -38.216 32.876 1.00 32.18 98 SER F N 1
ATOM 8690 C CA . SER F 2 98 ? 53.553 -39.568 32.910 1.00 32.95 98 SER F CA 1
ATOM 8691 C C . SER F 2 98 ? 52.730 -39.846 31.667 1.00 30.95 98 SER F C 1
ATOM 8692 O O . SER F 2 98 ? 52.705 -40.970 31.180 1.00 30.72 98 SER F O 1
ATOM 8695 N N . ILE F 2 99 ? 52.052 -38.816 31.168 1.00 27.73 99 ILE F N 1
ATOM 8696 C CA . ILE F 2 99 ? 51.163 -38.974 30.043 1.00 28.34 99 ILE F CA 1
ATOM 8697 C C . ILE F 2 99 ? 52.023 -39.209 28.806 1.00 29.46 99 ILE F C 1
ATOM 8698 O O . ILE F 2 99 ? 51.705 -40.037 27.967 1.00 30.57 99 ILE F O 1
ATOM 8703 N N . GLU F 2 100 ? 53.132 -38.493 28.746 1.00 26.73 100 GLU F N 1
ATOM 8704 C CA . GLU F 2 100 ? 54.098 -38.588 27.673 1.00 32.19 100 GLU F CA 1
ATOM 8705 C C . GLU F 2 100 ? 54.700 -39.986 27.650 1.00 29.86 100 GLU F C 1
ATOM 8706 O O . GLU F 2 100 ? 54.714 -40.652 26.618 1.00 26.52 100 GLU F O 1
ATOM 8712 N N . ILE F 2 101 ? 55.143 -40.436 28.817 1.00 28.27 101 ILE F N 1
ATOM 8713 C CA . ILE F 2 101 ? 55.690 -41.776 28.974 1.00 26.07 101 ILE F CA 1
ATOM 8714 C C . ILE F 2 101 ? 54.674 -42.840 28.586 1.00 28.08 101 ILE F C 1
ATOM 8715 O O . ILE F 2 101 ? 55.022 -43.819 27.916 1.00 27.96 101 ILE F O 1
ATOM 8720 N N . SER F 2 102 ? 53.412 -42.649 28.968 1.00 26.40 102 SER F N 1
ATOM 8721 C CA . SER F 2 102 ? 52.402 -43.668 28.669 1.00 24.38 102 SER F CA 1
ATOM 8722 C C . SER F 2 102 ? 52.200 -43.787 27.171 1.00 28.03 102 SER F C 1
ATOM 8723 O O . SER F 2 102 ? 51.981 -44.885 26.639 1.00 27.12 102 SER F O 1
ATOM 8726 N N . LYS F 2 103 ? 52.256 -42.639 26.500 1.00 25.79 103 LYS F N 1
ATOM 8727 C CA . LYS F 2 103 ? 52.096 -42.579 25.065 1.00 27.63 103 LYS F CA 1
ATOM 8728 C C . LYS F 2 103 ? 53.242 -43.295 24.316 1.00 23.14 103 LYS F C 1
ATOM 8729 O O . LYS F 2 103 ? 52.984 -44.127 23.442 1.00 25.45 103 LYS F O 1
ATOM 8735 N N . VAL F 2 104 ? 54.495 -42.976 24.639 1.00 19.72 104 VAL F N 1
ATOM 8736 C CA . VAL F 2 104 ? 55.592 -43.596 23.889 1.00 25.77 104 VAL F CA 1
ATOM 8737 C C . VAL F 2 104 ? 55.637 -45.079 24.173 1.00 25.26 104 VAL F C 1
ATOM 8738 O O . VAL F 2 104 ? 55.858 -45.875 23.267 1.00 27.66 104 VAL F O 1
ATOM 8742 N N . SER F 2 105 ? 55.376 -45.454 25.423 1.00 20.87 105 SER F N 1
ATOM 8743 C CA . SER F 2 105 ? 55.354 -46.868 25.773 1.00 25.62 105 SER F CA 1
ATOM 8744 C C . SER F 2 105 ? 54.272 -47.603 25.015 1.00 25.08 105 SER F C 1
ATOM 8745 O O . SER F 2 105 ? 54.501 -48.705 24.517 1.00 26.90 105 SER F O 1
ATOM 8748 N N . LYS F 2 106 ? 53.100 -46.990 24.911 1.00 24.65 106 LYS F N 1
ATOM 8749 C CA . LYS F 2 106 ? 52.030 -47.592 24.124 1.00 26.48 106 LYS F CA 1
ATOM 8750 C C . LYS F 2 106 ? 52.539 -47.822 22.725 1.00 23.99 106 LYS F C 1
ATOM 8751 O O . LYS F 2 106 ? 52.406 -48.910 22.173 1.00 26.77 106 LYS F O 1
ATOM 8757 N N . GLU F 2 107 ? 53.116 -46.774 22.154 1.00 26.87 107 GLU F N 1
ATOM 8758 C CA . GLU F 2 107 ? 53.559 -46.805 20.756 1.00 28.58 107 GLU F CA 1
ATOM 8759 C C . GLU F 2 107 ? 54.634 -47.858 20.564 1.00 25.66 107 GLU F C 1
ATOM 8760 O O . GLU F 2 107 ? 54.666 -48.510 19.539 1.00 27.38 107 GLU F O 1
ATOM 8766 N N . ALA F 2 108 ? 55.494 -48.044 21.564 1.00 20.27 108 ALA F N 1
ATOM 8767 C CA . ALA F 2 108 ? 56.498 -49.087 21.473 1.00 20.85 108 ALA F CA 1
ATOM 8768 C C . ALA F 2 108 ? 55.882 -50.481 21.247 1.00 27.13 108 ALA F C 1
ATOM 8769 O O . ALA F 2 108 ? 56.467 -51.309 20.548 1.00 27.22 108 ALA F O 1
ATOM 8771 N N . PHE F 2 109 ? 54.707 -50.736 21.820 1.00 26.62 109 PHE F N 1
ATOM 8772 C CA . PHE F 2 109 ? 54.102 -52.077 21.750 1.00 25.29 109 PHE F CA 1
ATOM 8773 C C . PHE F 2 109 ? 53.135 -52.209 20.604 1.00 30.77 109 PHE F C 1
ATOM 8774 O O . PHE F 2 109 ? 52.873 -53.325 20.140 1.00 27.09 109 PHE F O 1
ATOM 8782 N N . GLU F 2 110 ? 52.627 -51.063 20.136 1.00 31.80 110 GLU F N 1
ATOM 8783 C CA . GLU F 2 110 ? 51.692 -51.039 19.020 1.00 32.38 110 GLU F CA 1
ATOM 8784 C C . GLU F 2 110 ? 52.386 -51.638 17.829 1.00 31.60 110 GLU F C 1
ATOM 8785 O O . GLU F 2 110 ? 51.764 -52.134 16.890 1.00 37.40 110 GLU F O 1
ATOM 8791 N N . ALA F 2 111 ? 53.702 -51.596 17.918 1.00 32.65 111 ALA F N 1
ATOM 8792 C CA . ALA F 2 111 ? 54.598 -51.961 16.853 1.00 37.63 111 ALA F CA 1
ATOM 8793 C C . ALA F 2 111 ? 54.854 -53.487 16.816 1.00 36.72 111 ALA F C 1
ATOM 8794 O O . ALA F 2 111 ? 55.320 -54.038 15.820 1.00 41.31 111 ALA F O 1
ATOM 8796 N N . VAL F 2 112 ? 54.500 -54.160 17.902 1.00 32.80 112 VAL F N 1
ATOM 8797 C CA . VAL F 2 112 ? 54.928 -55.527 18.160 1.00 32.01 112 VAL F CA 1
ATOM 8798 C C . VAL F 2 112 ? 53.765 -56.492 18.427 1.00 28.35 112 VAL F C 1
ATOM 8799 O O . VAL F 2 112 ? 53.774 -57.628 17.976 1.00 29.69 112 VAL F O 1
ATOM 8803 N N . ILE F 2 113 ? 52.763 -56.026 19.163 1.00 30.60 113 ILE F N 1
ATOM 8804 C CA . ILE F 2 113 ? 51.616 -56.849 19.493 1.00 27.91 113 ILE F CA 1
ATOM 8805 C C . ILE F 2 113 ? 50.850 -57.140 18.225 1.00 28.21 113 ILE F C 1
ATOM 8806 O O . ILE F 2 113 ? 50.640 -56.256 17.420 1.00 31.08 113 ILE F O 1
ATOM 8811 N N . MET F 2 114 ? 50.431 -58.382 18.049 1.00 28.04 114 MET F N 1
ATOM 8812 C CA . MET F 2 114 ? 49.692 -58.752 16.853 1.00 32.64 114 MET F CA 1
ATOM 8813 C C . MET F 2 114 ? 48.204 -58.396 16.956 1.00 36.25 114 MET F C 1
ATOM 8814 O O . MET F 2 114 ? 47.357 -59.279 17.039 1.00 33.57 114 MET F O 1
ATOM 8819 N N . LYS F 2 115 ? 47.898 -57.097 16.923 1.00 37.27 115 LYS F N 1
ATOM 8820 C CA . LYS F 2 115 ? 46.561 -56.608 17.268 1.00 38.03 115 LYS F CA 1
ATOM 8821 C C . LYS F 2 115 ? 45.463 -56.995 16.287 1.00 39.68 115 LYS F C 1
ATOM 8822 O O . LYS F 2 115 ? 44.286 -57.058 16.653 1.00 36.70 115 LYS F O 1
ATOM 8828 N N . GLU F 2 116 ? 45.861 -57.248 15.047 1.00 34.80 116 GLU F N 1
ATOM 8829 C CA . GLU F 2 116 ? 44.947 -57.673 13.995 1.00 37.31 116 GLU F CA 1
ATOM 8830 C C . GLU F 2 116 ? 44.193 -58.941 14.368 1.00 40.10 116 GLU F C 1
ATOM 8831 O O . GLU F 2 116 ? 43.158 -59.240 13.779 1.00 39.80 116 GLU F O 1
ATOM 8837 N N . LEU F 2 117 ? 44.721 -59.702 15.325 1.00 37.48 117 LEU F N 1
ATOM 8838 C CA . LEU F 2 117 ? 44.103 -60.970 15.688 1.00 34.10 117 LEU F CA 1
ATOM 8839 C C . LEU F 2 117 ? 42.865 -60.798 16.551 1.00 35.62 117 LEU F C 1
ATOM 8840 O O . LEU F 2 117 ? 42.074 -61.727 16.689 1.00 36.77 117 LEU F O 1
ATOM 8845 N N . PHE F 2 118 ? 42.697 -59.609 17.128 1.00 36.55 118 PHE F N 1
ATOM 8846 C CA . PHE F 2 118 ? 41.647 -59.367 18.126 1.00 35.83 118 PHE F CA 1
ATOM 8847 C C . PHE F 2 118 ? 40.838 -58.085 17.860 1.00 36.37 118 PHE F C 1
ATOM 8848 O O . PHE F 2 118 ? 40.852 -57.151 18.658 1.00 36.68 118 PHE F O 1
ATOM 8856 N N . PRO F 2 119 ? 40.117 -58.050 16.737 1.00 40.62 119 PRO F N 1
ATOM 8857 C CA . PRO F 2 119 ? 39.252 -56.916 16.379 1.00 39.10 119 PRO F CA 1
ATOM 8858 C C . PRO F 2 119 ? 38.301 -56.571 17.516 1.00 43.06 119 PRO F C 1
ATOM 8859 O O . PRO F 2 119 ? 37.792 -57.475 18.190 1.00 43.46 119 PRO F O 1
ATOM 8863 N N . ARG F 2 120 ? 38.053 -55.280 17.712 1.00 44.64 120 ARG F N 1
ATOM 8864 C CA . ARG F 2 120 ? 37.051 -54.813 18.674 1.00 46.92 120 ARG F CA 1
ATOM 8865 C C . ARG F 2 120 ? 37.447 -55.128 20.105 1.00 45.32 120 ARG F C 1
ATOM 8866 O O . ARG F 2 120 ? 36.590 -55.303 20.972 1.00 51.05 120 ARG F O 1
ATOM 8874 N N . SER F 2 121 ? 38.747 -55.202 20.355 1.00 42.11 121 SER F N 1
ATOM 8875 C CA . SER F 2 121 ? 39.218 -55.544 21.686 1.00 41.08 121 SER F CA 1
ATOM 8876 C C . SER F 2 121 ? 40.188 -54.527 22.212 1.00 36.22 121 SER F C 1
ATOM 8877 O O . SER F 2 121 ? 40.695 -53.694 21.478 1.00 36.27 121 SER F O 1
ATOM 8880 N N . ALA F 2 122 ? 40.437 -54.613 23.508 1.00 39.72 122 ALA F N 1
ATOM 8881 C CA . ALA F 2 122 ? 41.490 -53.848 24.137 1.00 34.03 122 ALA F CA 1
ATOM 8882 C C . ALA F 2 122 ? 42.506 -54.813 24.739 1.00 33.97 122 ALA F C 1
ATOM 8883 O O . ALA F 2 122 ? 42.159 -55.913 25.184 1.00 35.15 122 ALA F O 1
ATOM 8885 N N . ILE F 2 123 ? 43.769 -54.406 24.720 1.00 34.87 123 ILE F N 1
ATOM 8886 C CA . ILE F 2 123 ? 44.795 -55.061 25.514 1.00 30.05 123 ILE F CA 1
ATOM 8887 C C . ILE F 2 123 ? 45.391 -53.991 26.407 1.00 29.71 123 ILE F C 1
ATOM 8888 O O . ILE F 2 123 ? 46.031 -53.062 25.922 1.00 33.99 123 ILE F O 1
ATOM 8893 N N . ASP F 2 124 ? 45.153 -54.102 27.708 1.00 28.69 124 ASP F N 1
ATOM 8894 C CA . ASP F 2 124 ? 45.535 -53.056 28.639 1.00 28.90 124 ASP F CA 1
ATOM 8895 C C . ASP F 2 124 ? 46.766 -53.437 29.440 1.00 31.31 124 ASP F C 1
ATOM 8896 O O . ASP F 2 124 ? 46.872 -54.546 29.986 1.00 30.79 124 ASP F O 1
ATOM 8901 N N . ILE F 2 125 ? 47.687 -52.493 29.512 1.00 27.22 125 ILE F N 1
ATOM 8902 C CA . ILE F 2 125 ? 48.947 -52.695 30.179 1.00 26.93 125 ILE F CA 1
ATOM 8903 C C . ILE F 2 125 ? 49.056 -51.626 31.224 1.00 26.35 125 ILE F C 1
ATOM 8904 O O . ILE F 2 125 ? 49.043 -50.433 30.915 1.00 30.87 125 ILE F O 1
ATOM 8909 N N . PHE F 2 126 ? 49.154 -52.046 32.472 1.00 29.76 126 PHE F N 1
ATOM 8910 C CA . PHE F 2 126 ? 49.303 -51.115 33.569 1.00 24.77 126 PHE F CA 1
ATOM 8911 C C . PHE F 2 126 ? 50.654 -51.352 34.165 1.00 23.65 126 PHE F C 1
ATOM 8912 O O . PHE F 2 126 ? 51.017 -52.480 34.489 1.00 28.03 126 PHE F O 1
ATOM 8920 N N . VAL F 2 127 ? 51.418 -50.291 34.302 1.00 23.77 127 VAL F N 1
ATOM 8921 C CA . VAL F 2 127 ? 52.698 -50.415 34.955 1.00 24.91 127 VAL F CA 1
ATOM 8922 C C . VAL F 2 127 ? 52.812 -49.411 36.092 1.00 27.17 127 VAL F C 1
ATOM 8923 O O . VAL F 2 127 ? 52.526 -48.223 35.945 1.00 27.26 127 VAL F O 1
ATOM 8927 N N . GLU F 2 128 ? 53.249 -49.913 37.231 1.00 29.38 128 GLU F N 1
ATOM 8928 C CA . GLU F 2 128 ? 53.233 -49.147 38.452 1.00 27.19 128 GLU F CA 1
ATOM 8929 C C . GLU F 2 128 ? 54.655 -49.067 38.996 1.00 27.59 128 GLU F C 1
ATOM 8930 O O . GLU F 2 128 ? 55.315 -50.085 39.201 1.00 27.96 128 GLU F O 1
ATOM 8936 N N . VAL F 2 129 ? 55.147 -47.859 39.210 1.00 27.38 129 VAL F N 1
ATOM 8937 C CA . VAL F 2 129 ? 56.4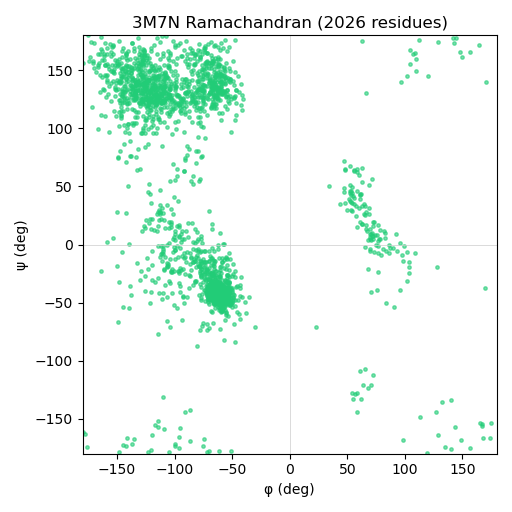37 -47.739 39.853 1.00 26.71 129 VAL F CA 1
ATOM 8938 C C . VAL F 2 129 ? 56.283 -47.528 41.366 1.00 28.77 129 VAL F C 1
ATOM 8939 O O . VAL F 2 129 ? 55.735 -46.523 41.836 1.00 27.90 129 VAL F O 1
ATOM 8943 N N . LEU F 2 130 ? 56.761 -48.521 42.106 1.00 26.61 130 LEU F N 1
ATOM 8944 C CA . LEU F 2 130 ? 56.680 -48.543 43.552 1.00 26.96 130 LEU F CA 1
ATOM 8945 C C . LEU F 2 130 ? 57.871 -47.827 44.188 1.00 30.21 130 LEU F C 1
ATOM 8946 O O . LEU F 2 130 ? 57.723 -47.155 45.207 1.00 27.40 130 LEU F O 1
ATOM 8951 N N . GLN F 2 131 ? 59.048 -47.976 43.585 1.00 27.37 131 GLN F N 1
ATOM 8952 C CA . GLN F 2 131 ? 60.206 -47.177 43.968 1.00 26.59 131 GLN F CA 1
ATOM 8953 C C . GLN F 2 131 ? 60.874 -46.692 42.691 1.00 30.33 131 GLN F C 1
ATOM 8954 O O . GLN F 2 131 ? 61.146 -47.485 41.766 1.00 29.63 131 GLN F O 1
ATOM 8960 N N . ALA F 2 132 ? 61.126 -45.391 42.614 1.00 30.67 132 ALA F N 1
ATOM 8961 C CA . ALA F 2 132 ? 61.719 -44.840 41.394 1.00 32.65 132 ALA F CA 1
ATOM 8962 C C . ALA F 2 132 ? 63.176 -44.488 41.565 1.00 32.20 132 ALA F C 1
ATOM 8963 O O . ALA F 2 132 ? 63.606 -44.036 42.619 1.00 31.74 132 ALA F O 1
ATOM 8965 N N . ASP F 2 133 ? 63.932 -44.716 40.506 1.00 33.52 133 ASP F N 1
ATOM 8966 C CA . ASP F 2 133 ? 65.269 -44.173 40.379 1.00 32.89 133 ASP F CA 1
ATOM 8967 C C . ASP F 2 133 ? 65.392 -43.789 38.913 1.00 35.57 133 ASP F C 1
ATOM 8968 O O . ASP F 2 133 ? 64.387 -43.757 38.188 1.00 33.67 133 ASP F O 1
ATOM 8973 N N . ALA F 2 134 ? 66.602 -43.515 38.452 1.00 32.53 134 ALA F N 1
ATOM 8974 C CA . ALA F 2 134 ? 66.771 -43.159 37.051 1.00 30.63 134 ALA F CA 1
ATOM 8975 C C . ALA F 2 134 ? 66.332 -44.323 36.177 1.00 24.50 134 ALA F C 1
ATOM 8976 O O . ALA F 2 134 ? 66.456 -45.473 36.566 1.00 25.80 134 ALA F O 1
ATOM 8978 N N . GLY F 2 135 ? 65.806 -44.024 34.999 1.00 28.88 135 GLY F N 1
ATOM 8979 C CA . GLY F 2 135 ? 65.426 -45.051 34.044 1.00 24.77 135 GLY F CA 1
ATOM 8980 C C . GLY F 2 135 ? 64.190 -45.878 34.351 1.00 30.04 135 GLY F C 1
ATOM 8981 O O . GLY F 2 135 ? 64.011 -46.968 33.773 1.00 27.65 135 GLY F O 1
ATOM 8982 N N . SER F 2 136 ? 63.330 -45.372 35.240 1.00 24.89 136 SER F N 1
ATOM 8983 C CA . SER F 2 136 ? 62.082 -46.065 35.562 1.00 26.86 136 SER F CA 1
ATOM 8984 C C . SER F 2 136 ? 61.207 -46.414 34.334 1.00 26.17 136 SER F C 1
ATOM 8985 O O . SER F 2 136 ? 60.590 -47.492 34.296 1.00 27.79 136 SER F O 1
ATOM 8988 N N . ARG F 2 137 ? 61.148 -45.534 33.334 1.00 23.47 137 ARG F N 1
ATOM 8989 C CA . ARG F 2 137 ? 60.309 -45.813 32.158 1.00 24.60 137 ARG F CA 1
ATOM 8990 C C . ARG F 2 137 ? 60.876 -47.010 31.376 1.00 24.81 137 ARG F C 1
ATOM 8991 O O . ARG F 2 137 ? 60.178 -47.725 30.671 1.00 24.80 137 ARG F O 1
ATOM 8999 N N . THR F 2 138 ? 62.170 -47.201 31.524 1.00 24.20 138 THR F N 1
ATOM 9000 C CA . THR F 2 138 ? 62.887 -48.296 30.914 1.00 24.67 138 THR F CA 1
ATOM 9001 C C . THR F 2 138 ? 62.610 -49.598 31.705 1.00 23.53 138 THR F C 1
ATOM 9002 O O . THR F 2 138 ? 62.282 -50.636 31.132 1.00 22.76 138 THR F O 1
ATOM 9006 N N . ALA F 2 139 ? 62.698 -49.519 33.030 1.00 23.49 139 ALA F N 1
ATOM 9007 C CA . ALA F 2 139 ? 62.293 -50.618 33.902 1.00 23.16 139 ALA F CA 1
ATOM 9008 C C . ALA F 2 139 ? 60.863 -51.108 33.596 1.00 24.51 139 ALA F C 1
ATOM 9009 O O . ALA F 2 139 ? 60.615 -52.314 33.485 1.00 27.12 139 ALA F O 1
ATOM 9011 N N . CYS F 2 140 ? 59.936 -50.172 33.398 1.00 26.20 140 CYS F N 1
ATOM 9012 C CA . CYS F 2 140 ? 58.531 -50.512 33.142 1.00 21.91 140 CYS F CA 1
ATOM 9013 C C . CYS F 2 140 ? 58.302 -51.208 31.822 1.00 24.59 140 CYS F C 1
ATOM 9014 O O . CYS F 2 140 ? 57.533 -52.186 31.751 1.00 27.83 140 CYS F O 1
ATOM 9017 N N . LEU F 2 141 ? 58.923 -50.691 30.766 1.00 17.53 141 LEU F N 1
ATOM 9018 C CA . LEU F 2 141 ? 58.849 -51.343 29.466 1.00 21.07 141 LEU F CA 1
ATOM 9019 C C . LEU F 2 141 ? 59.325 -52.789 29.539 1.00 20.86 141 LEU F C 1
ATOM 9020 O O . LEU F 2 141 ? 58.751 -53.659 28.907 1.00 23.01 141 LEU F O 1
ATOM 9025 N N . ASN F 2 142 ? 60.391 -53.030 30.299 1.00 21.60 142 ASN F N 1
ATOM 9026 C CA . ASN F 2 142 ? 60.919 -54.379 30.446 1.00 22.48 142 ASN F CA 1
ATOM 9027 C C . ASN F 2 142 ? 59.932 -55.282 31.156 1.00 25.75 142 ASN F C 1
ATOM 9028 O O . ASN F 2 142 ? 59.669 -56.418 30.709 1.00 23.35 142 ASN F O 1
ATOM 9033 N N . ALA F 2 143 ? 59.388 -54.773 32.261 1.00 22.57 143 ALA F N 1
ATOM 9034 C CA . ALA F 2 143 ? 58.326 -55.476 32.968 1.00 23.37 143 ALA F CA 1
ATOM 9035 C C . ALA F 2 143 ? 57.103 -55.715 32.072 1.00 24.93 143 ALA F C 1
ATOM 9036 O O . ALA F 2 143 ? 56.583 -56.832 31.996 1.00 23.15 143 ALA F O 1
ATOM 9038 N N . ALA F 2 144 ? 56.656 -54.671 31.372 1.00 24.65 144 ALA F N 1
ATOM 9039 C CA . ALA F 2 144 ? 55.425 -54.782 30.599 1.00 22.70 144 ALA F CA 1
ATOM 9040 C C . ALA F 2 144 ? 55.575 -55.866 29.552 1.00 24.86 144 ALA F C 1
ATOM 9041 O O . ALA F 2 144 ? 54.666 -56.650 29.303 1.00 28.19 144 ALA F O 1
ATOM 9043 N N . SER F 2 145 ? 56.744 -55.910 28.943 1.00 21.22 145 SER F N 1
ATOM 9044 C CA . SER F 2 145 ? 56.994 -56.852 27.883 1.00 22.74 145 SER F CA 1
ATOM 9045 C C . SER F 2 145 ? 56.942 -58.276 28.413 1.00 22.68 145 SER F C 1
ATOM 9046 O O . SER F 2 145 ? 56.378 -59.176 27.769 1.00 23.04 145 SER F O 1
ATOM 9049 N N . VAL F 2 146 ? 57.533 -58.479 29.587 1.00 21.44 146 VAL F N 1
ATOM 9050 C CA . VAL F 2 146 ? 57.476 -59.776 30.239 1.00 23.86 146 VAL F CA 1
ATOM 9051 C C . VAL F 2 146 ? 56.037 -60.144 30.573 1.00 26.55 146 VAL F C 1
ATOM 9052 O O . VAL F 2 146 ? 55.595 -61.264 30.292 1.00 24.73 146 VAL F O 1
ATOM 9056 N N . ALA F 2 147 ? 55.320 -59.193 31.173 1.00 21.85 147 ALA F N 1
ATOM 9057 C CA . ALA F 2 147 ? 53.923 -59.386 31.529 1.00 24.23 147 ALA F CA 1
ATOM 9058 C C . ALA F 2 147 ? 53.068 -59.763 30.314 1.00 27.43 147 ALA F C 1
ATOM 9059 O O . ALA F 2 147 ? 52.125 -60.574 30.421 1.00 26.19 147 ALA F O 1
ATOM 9061 N N . LEU F 2 148 ? 53.398 -59.192 29.157 1.00 22.67 148 LEU F N 1
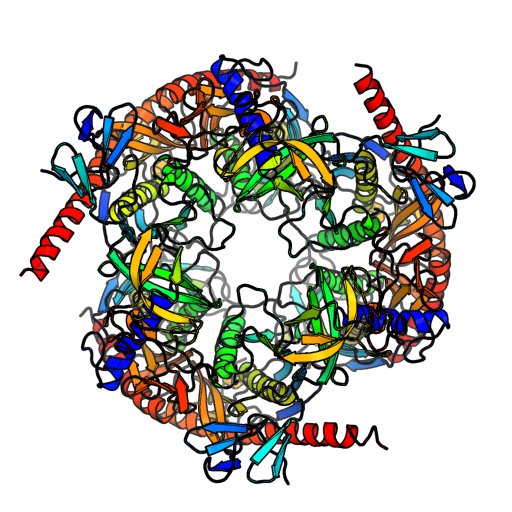ATOM 9062 C CA . LEU F 2 148 ? 52.647 -59.521 27.948 1.00 26.54 148 LEU F CA 1
ATOM 9063 C C . LEU F 2 148 ? 52.883 -60.960 27.542 1.00 22.84 148 LEU F C 1
ATOM 9064 O O . LEU F 2 148 ? 51.956 -61.653 27.113 1.00 28.31 148 LEU F O 1
ATOM 9069 N N . VAL F 2 149 ? 54.120 -61.412 27.692 1.00 20.74 149 VAL F N 1
ATOM 9070 C CA . VAL F 2 149 ? 54.479 -62.761 27.293 1.00 26.78 149 VAL F CA 1
ATOM 9071 C C . VAL F 2 149 ? 53.870 -63.746 28.273 1.00 25.54 149 VAL F C 1
ATOM 9072 O O . VAL F 2 149 ? 53.331 -64.769 27.872 1.00 24.05 149 VAL F O 1
ATOM 9076 N N . ASP F 2 150 ? 53.944 -63.407 29.552 1.00 26.38 150 ASP F N 1
ATOM 9077 C CA . ASP F 2 150 ? 53.264 -64.161 30.613 1.00 29.31 150 ASP F CA 1
ATOM 9078 C C . ASP F 2 150 ? 51.772 -64.294 30.279 1.00 27.91 150 ASP F C 1
ATOM 9079 O O . ASP F 2 150 ? 51.175 -65.330 30.528 1.00 29.48 150 ASP F O 1
ATOM 9084 N N . ALA F 2 151 ? 51.179 -63.259 29.689 1.00 25.32 151 ALA F N 1
ATOM 9085 C CA . ALA F 2 151 ? 49.764 -63.316 29.306 1.00 26.45 151 ALA F CA 1
ATOM 9086 C C . ALA F 2 151 ? 49.502 -64.048 27.992 1.00 32.23 151 ALA F C 1
ATOM 9087 O O . ALA F 2 151 ? 48.368 -64.112 27.532 1.00 32.01 151 ALA F O 1
ATOM 9089 N N . GLY F 2 152 ? 50.540 -64.595 27.380 1.00 28.41 152 GLY F N 1
ATOM 9090 C CA . GLY F 2 152 ? 50.365 -65.234 26.090 1.00 27.45 152 GLY F CA 1
ATOM 9091 C C . GLY F 2 152 ? 49.779 -64.359 24.977 1.00 30.43 152 GLY F C 1
ATOM 9092 O O . GLY F 2 152 ? 49.206 -64.890 24.018 1.00 30.12 152 GLY F O 1
ATOM 9093 N N . VAL F 2 153 ? 49.918 -63.032 25.059 1.00 27.54 153 VAL F N 1
ATOM 9094 C CA . VAL F 2 153 ? 49.470 -62.205 23.929 1.00 29.56 153 VAL F CA 1
ATOM 9095 C C . VAL F 2 153 ? 50.516 -62.144 22.800 1.00 26.06 153 VAL F C 1
ATOM 9096 O O . VAL F 2 153 ? 51.660 -61.783 23.019 1.00 26.43 153 VAL F O 1
ATOM 9100 N N . PRO F 2 154 ? 50.114 -62.565 21.598 1.00 30.55 154 PRO F N 1
ATOM 9101 C CA . PRO F 2 154 ? 50.985 -62.746 20.425 1.00 29.73 154 PRO F CA 1
ATOM 9102 C C . PRO F 2 154 ? 51.721 -61.473 20.028 1.00 33.06 154 PRO F C 1
ATOM 9103 O O . PRO F 2 154 ? 51.141 -60.381 19.920 1.00 30.87 154 PRO F O 1
ATOM 9107 N N . MET F 2 155 ? 53.021 -61.632 19.829 1.00 29.87 155 MET F N 1
ATOM 9108 C CA . MET F 2 155 ? 53.904 -60.520 19.560 1.00 30.00 155 MET F CA 1
ATOM 9109 C C . MET F 2 155 ? 54.961 -60.964 18.556 1.00 29.66 155 MET F C 1
ATOM 9110 O O . MET F 2 155 ? 55.294 -62.147 18.486 1.00 26.75 155 MET F O 1
ATOM 9115 N N . LYS F 2 156 ? 55.489 -60.023 17.783 1.00 30.92 156 LYS F N 1
ATOM 9116 C CA . LYS F 2 156 ? 56.512 -60.343 16.789 1.00 32.45 156 LYS F CA 1
ATOM 9117 C C . LYS F 2 156 ? 57.822 -60.761 17.447 1.00 29.68 156 LYS F C 1
ATOM 9118 O O . LYS F 2 156 ? 58.622 -61.452 16.842 1.00 34.57 156 LYS F O 1
ATOM 9124 N N . GLY F 2 157 ? 58.031 -60.322 18.680 1.00 23.45 157 GLY F N 1
ATOM 9125 C CA . GLY F 2 157 ? 59.246 -60.618 19.420 1.00 26.24 157 GLY F CA 1
ATOM 9126 C C . GLY F 2 157 ? 59.205 -59.840 20.714 1.00 23.67 157 GLY F C 1
ATOM 9127 O O . GLY F 2 157 ? 58.159 -59.306 21.059 1.00 27.96 157 GLY F O 1
ATOM 9128 N N . MET F 2 158 ? 60.329 -59.756 21.416 1.00 23.59 158 MET F N 1
ATOM 9129 C CA . MET F 2 158 ? 60.403 -59.063 22.695 1.00 24.95 158 MET F CA 1
ATOM 9130 C C . MET F 2 158 ? 60.662 -57.559 22.588 1.00 26.42 158 MET F C 1
ATOM 9131 O O . MET F 2 158 ? 61.339 -57.097 21.660 1.00 26.39 158 MET F O 1
ATOM 9136 N N . ILE F 2 159 ? 60.139 -56.808 23.555 1.00 21.05 159 ILE F N 1
ATOM 9137 C CA . ILE F 2 159 ? 60.517 -55.413 23.738 1.00 23.20 159 ILE F CA 1
ATOM 9138 C C . ILE F 2 159 ? 61.540 -55.360 24.865 1.00 24.55 159 ILE F C 1
ATOM 9139 O O . ILE F 2 159 ? 61.267 -55.839 25.950 1.00 25.03 159 ILE F O 1
ATOM 9144 N N . THR F 2 160 ? 62.726 -54.813 24.600 1.00 24.10 160 THR F N 1
ATOM 9145 C CA . THR F 2 160 ? 63.765 -54.706 25.623 1.00 21.13 160 THR F CA 1
ATOM 9146 C C . THR F 2 160 ? 64.317 -53.280 25.639 1.00 22.65 160 THR F C 1
ATOM 9147 O O . THR F 2 160 ? 64.575 -52.673 24.590 1.00 21.39 160 THR F O 1
ATOM 9151 N N . SER F 2 161 ? 64.516 -52.767 26.844 1.00 22.60 161 SER F N 1
ATOM 9152 C CA . SER F 2 161 ? 64.747 -51.350 27.060 1.00 23.04 161 SER F CA 1
ATOM 9153 C C . SER F 2 161 ? 65.847 -51.052 28.095 1.00 22.77 161 SER F C 1
ATOM 9154 O O . SER F 2 161 ? 65.907 -51.664 29.150 1.00 23.63 161 SER F O 1
ATOM 9157 N N . VAL F 2 162 ? 66.686 -50.079 27.765 1.00 20.99 162 VAL F N 1
ATOM 9158 C CA . VAL F 2 162 ? 67.692 -49.532 28.647 1.00 22.90 162 VAL F CA 1
ATOM 9159 C C . VAL F 2 162 ? 68.027 -48.153 28.088 1.00 25.61 162 VAL F C 1
ATOM 9160 O O . VAL F 2 162 ? 67.828 -47.879 26.899 1.00 22.87 162 VAL F O 1
ATOM 9164 N N . ALA F 2 163 ? 68.519 -47.280 28.953 1.00 24.09 163 ALA F N 1
ATOM 9165 C CA . ALA F 2 163 ? 68.946 -45.976 28.528 1.00 26.09 163 ALA F CA 1
ATOM 9166 C C . ALA F 2 163 ? 70.457 -45.923 28.528 1.00 28.68 163 ALA F C 1
ATOM 9167 O O . ALA F 2 163 ? 71.132 -46.707 29.205 1.00 24.77 163 ALA F O 1
ATOM 9169 N N . VAL F 2 164 ? 70.975 -44.959 27.786 1.00 23.04 164 VAL F N 1
ATOM 9170 C CA . VAL F 2 164 ? 72.373 -44.631 27.855 1.00 27.63 164 VAL F CA 1
ATOM 9171 C C . VAL F 2 164 ? 72.475 -43.202 28.304 1.00 24.92 164 VAL F C 1
ATOM 9172 O O . VAL F 2 164 ? 71.705 -42.337 27.868 1.00 25.16 164 VAL F O 1
ATOM 9176 N N . GLY F 2 165 ? 73.427 -42.954 29.189 1.00 28.55 165 GLY F N 1
ATOM 9177 C CA . GLY F 2 165 ? 73.712 -41.600 29.617 1.00 29.12 165 GLY F CA 1
ATOM 9178 C C . GLY F 2 165 ? 75.101 -41.132 29.225 1.00 30.18 165 GLY F C 1
ATOM 9179 O O . GLY F 2 165 ? 75.905 -41.891 28.650 1.00 29.47 165 GLY F O 1
ATOM 9180 N N . LYS F 2 166 ? 75.382 -39.877 29.566 1.00 29.40 166 LYS F N 1
ATOM 9181 C CA . LYS F 2 166 ? 76.694 -39.278 29.363 1.00 31.67 166 LYS F CA 1
ATOM 9182 C C . LYS F 2 166 ? 77.160 -38.593 30.642 1.00 35.48 166 LYS F C 1
ATOM 9183 O O . LYS F 2 166 ? 76.491 -37.694 31.154 1.00 38.68 166 LYS F O 1
ATOM 9189 N N . ALA F 2 167 ? 78.307 -39.022 31.153 1.00 33.77 167 ALA F N 1
ATOM 9190 C CA . ALA F 2 167 ? 78.844 -38.491 32.403 1.00 37.06 167 ALA F CA 1
ATOM 9191 C C . ALA F 2 167 ? 80.342 -38.176 32.272 1.00 39.78 167 ALA F C 1
ATOM 9192 O O . ALA F 2 167 ? 81.126 -39.020 31.840 1.00 38.70 167 ALA F O 1
ATOM 9194 N N . ASP F 2 168 ? 80.725 -36.960 32.651 1.00 38.37 168 ASP F N 1
ATOM 9195 C CA . ASP F 2 168 ? 82.091 -36.475 32.480 1.00 37.30 168 ASP F CA 1
ATOM 9196 C C . ASP F 2 168 ? 82.584 -36.767 31.071 1.00 36.93 168 ASP F C 1
ATOM 9197 O O . ASP F 2 168 ? 83.673 -37.302 30.881 1.00 38.67 168 ASP F O 1
ATOM 9202 N N . GLY F 2 169 ? 81.764 -36.428 30.085 1.00 34.95 169 GLY F N 1
ATOM 9203 C CA . GLY F 2 169 ? 82.124 -36.619 28.695 1.00 30.02 169 GLY F CA 1
ATOM 9204 C C . GLY F 2 169 ? 82.184 -38.064 28.211 1.00 36.85 169 GLY F C 1
ATOM 9205 O O . GLY F 2 169 ? 82.587 -38.317 27.074 1.00 39.98 169 GLY F O 1
ATOM 9206 N N . GLN F 2 170 ? 81.775 -39.010 29.053 1.00 35.33 170 GLN F N 1
ATOM 9207 C CA . GLN F 2 170 ? 81.843 -40.434 28.715 1.00 33.24 170 GLN F CA 1
ATOM 9208 C C . GLN F 2 170 ? 80.454 -41.104 28.717 1.00 36.12 170 GLN F C 1
ATOM 9209 O O . GLN F 2 170 ? 79.655 -40.890 29.636 1.00 31.33 170 GLN F O 1
ATOM 9215 N N . LEU F 2 171 ? 80.172 -41.906 27.689 1.00 35.48 171 LEU F N 1
ATOM 9216 C CA . LEU F 2 171 ? 78.907 -42.638 27.596 1.00 30.53 171 LEU F CA 1
ATOM 9217 C C . LEU F 2 171 ? 78.816 -43.753 28.624 1.00 30.29 171 LEU F C 1
ATOM 9218 O O . LEU F 2 171 ? 79.702 -44.583 28.723 1.00 28.41 171 LEU F O 1
ATOM 9223 N N . VAL F 2 172 ? 77.719 -43.787 29.369 1.00 30.13 172 VAL F N 1
ATOM 9224 C CA . VAL F 2 172 ? 77.511 -44.862 30.331 1.00 29.69 172 VAL F CA 1
ATOM 9225 C C . VAL F 2 172 ? 76.213 -45.613 30.050 1.00 30.59 172 VAL F C 1
ATOM 9226 O O . VAL F 2 172 ? 75.208 -45.013 29.642 1.00 31.94 172 VAL F O 1
ATOM 9230 N N . LEU F 2 173 ? 76.246 -46.929 30.231 1.00 27.65 173 LEU F N 1
ATOM 9231 C CA . LEU F 2 173 ? 75.052 -47.764 30.095 1.00 24.80 173 LEU F CA 1
ATOM 9232 C C . LEU F 2 173 ? 74.198 -47.684 31.381 1.00 23.95 173 LEU F C 1
ATOM 9233 O O . LEU F 2 173 ? 74.733 -47.779 32.480 1.00 22.10 173 LEU F O 1
ATOM 9238 N N . ASP F 2 174 ? 72.887 -47.487 31.247 1.00 23.58 174 ASP F N 1
ATOM 9239 C CA . ASP F 2 174 ? 71.970 -47.580 32.404 1.00 25.19 174 ASP F CA 1
ATOM 9240 C C . ASP F 2 174 ? 72.299 -46.621 33.557 1.00 23.61 174 ASP F C 1
ATOM 9241 O O . ASP F 2 174 ? 72.652 -47.041 34.627 1.00 24.80 174 ASP F O 1
ATOM 9246 N N . PRO F 2 175 ? 72.181 -45.321 33.319 1.00 27.50 175 PRO F N 1
ATOM 9247 C CA . PRO F 2 175 ? 72.561 -44.299 34.303 1.00 25.51 175 PRO F CA 1
ATOM 9248 C C . PRO F 2 175 ? 71.855 -44.455 35.643 1.00 28.93 175 PRO F C 1
ATOM 9249 O O . PRO F 2 175 ? 70.715 -44.906 35.663 1.00 30.50 175 PRO F O 1
ATOM 9253 N N . MET F 2 176 ? 72.524 -44.048 36.727 1.00 29.00 176 MET F N 1
ATOM 9254 C CA . MET F 2 176 ? 71.909 -43.920 38.045 1.00 35.52 176 MET F CA 1
ATOM 9255 C C . MET F 2 176 ? 71.476 -42.472 38.249 1.00 41.51 176 MET F C 1
ATOM 9256 O O . MET F 2 176 ? 71.798 -41.586 37.432 1.00 34.91 176 MET F O 1
ATOM 9261 N N . LYS F 2 177 ? 70.778 -42.246 39.363 1.00 39.21 177 LYS F N 1
ATOM 9262 C CA . LYS F 2 177 ? 70.169 -40.960 39.680 1.00 42.04 177 LYS F CA 1
ATOM 9263 C C . LYS F 2 177 ? 71.122 -39.775 39.590 1.00 42.12 177 LYS F C 1
ATOM 9264 O O . LYS F 2 177 ? 70.804 -38.761 38.972 1.00 44.77 177 LYS F O 1
ATOM 9270 N N . GLU F 2 178 ? 72.282 -39.902 40.216 1.00 39.14 178 GLU F N 1
ATOM 9271 C CA . GLU F 2 178 ? 73.279 -38.847 40.210 1.00 38.47 178 GLU F CA 1
ATOM 9272 C C . GLU F 2 178 ? 73.753 -38.546 38.785 1.00 41.16 178 GLU F C 1
ATOM 9273 O O . GLU F 2 178 ? 73.993 -37.385 38.441 1.00 42.12 178 GLU F O 1
ATOM 9279 N N . GLU F 2 179 ? 73.886 -39.586 37.957 1.00 36.58 179 GLU F N 1
ATOM 9280 C CA . GLU F 2 179 ? 74.313 -39.413 36.565 1.00 37.53 179 GLU F CA 1
ATOM 9281 C C . GLU F 2 179 ? 73.242 -38.735 35.714 1.00 35.58 179 GLU F C 1
ATOM 9282 O O . GLU F 2 179 ? 73.534 -37.934 34.839 1.00 35.02 179 GLU F O 1
ATOM 9288 N N . ASP F 2 180 ? 71.992 -39.070 35.970 1.00 35.91 180 ASP F N 1
ATOM 9289 C CA . ASP F 2 180 ? 70.899 -38.419 35.285 1.00 38.70 180 ASP F CA 1
ATOM 9290 C C . ASP F 2 180 ? 70.945 -36.924 35.557 1.00 40.22 180 ASP F C 1
ATOM 9291 O O . ASP F 2 180 ? 71.044 -36.125 34.641 1.00 42.03 180 ASP F O 1
ATOM 9296 N N . ASN F 2 181 ? 70.905 -36.562 36.834 1.00 39.15 181 ASN F N 1
ATOM 9297 C CA . ASN F 2 181 ? 70.815 -35.168 37.238 1.00 43.08 181 ASN F CA 1
ATOM 9298 C C . ASN F 2 181 ? 72.043 -34.342 36.922 1.00 41.39 181 ASN F C 1
ATOM 9299 O O . ASN F 2 181 ? 71.920 -33.170 36.600 1.00 42.97 181 ASN F O 1
ATOM 9304 N N . PHE F 2 182 ? 73.228 -34.930 37.033 1.00 39.25 182 PHE F N 1
ATOM 9305 C CA . PHE F 2 182 ? 74.446 -34.124 36.961 1.00 40.77 182 PHE F CA 1
ATOM 9306 C C . PHE F 2 182 ? 75.293 -34.376 35.728 1.00 43.03 182 PHE F C 1
ATOM 9307 O O . PHE F 2 182 ? 76.328 -33.733 35.538 1.00 43.49 182 PHE F O 1
ATOM 9315 N N . GLY F 2 183 ? 74.843 -35.310 34.895 1.00 38.31 183 GLY F N 1
ATOM 9316 C CA . GLY F 2 183 ? 75.547 -35.650 33.675 1.00 37.53 183 GLY F CA 1
ATOM 9317 C C . GLY F 2 183 ? 75.137 -34.747 32.531 1.00 37.13 183 GLY F C 1
ATOM 9318 O O . GLY F 2 183 ? 74.440 -33.751 32.739 1.00 39.82 183 GLY F O 1
ATOM 9319 N N . GLU F 2 184 ? 75.554 -35.108 31.323 1.00 36.09 184 GLU F N 1
ATOM 9320 C CA . GLU F 2 184 ? 75.361 -34.248 30.156 1.00 35.21 184 GLU F CA 1
ATOM 9321 C C . GLU F 2 184 ? 74.242 -34.689 29.204 1.00 30.29 184 GLU F C 1
ATOM 9322 O O . GLU F 2 184 ? 73.838 -33.927 28.334 1.00 32.40 184 GLU F O 1
ATOM 9328 N N . ALA F 2 185 ? 73.740 -35.911 29.372 1.00 29.41 185 ALA F N 1
ATOM 9329 C CA . ALA F 2 185 ? 72.717 -36.426 28.483 1.00 28.41 185 ALA F CA 1
ATOM 9330 C C . ALA F 2 185 ? 72.053 -37.681 29.033 1.00 28.38 185 ALA F C 1
ATOM 9331 O O . ALA F 2 185 ? 72.673 -38.438 29.780 1.00 27.14 185 ALA F O 1
ATOM 9333 N N . ASP F 2 186 ? 70.798 -37.908 28.647 1.00 26.10 186 ASP F N 1
ATOM 9334 C CA . ASP F 2 186 ? 70.098 -39.136 28.996 1.00 27.05 186 ASP F CA 1
ATOM 9335 C C . ASP F 2 186 ? 69.312 -39.594 27.792 1.00 29.56 186 ASP F C 1
ATOM 9336 O O . ASP F 2 186 ? 68.605 -38.801 27.194 1.00 28.56 186 ASP F O 1
ATOM 9341 N N . MET F 2 187 ? 69.416 -40.875 27.441 1.00 30.07 187 MET F N 1
ATOM 9342 C CA . MET F 2 187 ? 68.816 -41.353 26.195 1.00 27.36 187 MET F CA 1
ATOM 9343 C C . MET F 2 187 ? 68.219 -42.761 26.315 1.00 27.48 187 MET F C 1
ATOM 9344 O O . MET F 2 187 ? 68.916 -43.760 26.198 1.00 25.49 187 MET F O 1
ATOM 9349 N N . PRO F 2 188 ? 66.909 -42.833 26.546 1.00 25.67 188 PRO F N 1
ATOM 9350 C CA . PRO F 2 188 ? 66.225 -44.121 26.685 1.00 25.72 188 PRO F CA 1
ATOM 9351 C C . PRO F 2 188 ? 66.022 -44.791 25.334 1.00 26.14 188 PRO F C 1
ATOM 9352 O O . PRO F 2 188 ? 65.559 -44.133 24.386 1.00 24.00 188 PRO F O 1
ATOM 9356 N N . PHE F 2 189 ? 66.318 -46.087 25.262 1.00 20.92 189 PHE F N 1
ATOM 9357 C CA . PHE F 2 189 ? 65.992 -46.879 24.080 1.00 23.37 189 PHE F CA 1
ATOM 9358 C C . PHE F 2 189 ? 65.081 -48.044 24.451 1.00 23.66 189 PHE F C 1
ATOM 9359 O O . PHE F 2 189 ? 65.094 -48.554 25.579 1.00 23.81 189 PHE F O 1
ATOM 9367 N N . ALA F 2 190 ? 64.341 -48.516 23.466 1.00 22.30 190 ALA F N 1
ATOM 9368 C CA . ALA F 2 190 ? 63.770 -49.841 23.541 1.00 24.36 190 ALA F CA 1
ATOM 9369 C C . ALA F 2 190 ? 63.873 -50.490 22.159 1.00 25.66 190 ALA F C 1
ATOM 9370 O O . ALA F 2 190 ? 63.670 -49.834 21.126 1.00 29.30 190 ALA F O 1
ATOM 9372 N N . PHE F 2 191 ? 64.178 -51.778 22.135 1.00 24.15 191 PHE F N 1
ATOM 9373 C CA . PHE F 2 191 ? 64.348 -52.485 20.876 1.00 24.28 191 PHE F CA 1
ATOM 9374 C C . PHE F 2 191 ? 63.357 -53.619 20.702 1.00 25.39 191 PHE F C 1
ATOM 9375 O O . PHE F 2 191 ? 62.903 -54.202 21.679 1.00 26.66 191 PHE F O 1
ATOM 9383 N N . LEU F 2 192 ? 63.037 -53.939 19.450 1.00 22.69 192 LEU F N 1
ATOM 9384 C CA . LEU F 2 192 ? 62.445 -55.233 19.127 1.00 24.11 192 LEU F CA 1
ATOM 9385 C C . LEU F 2 192 ? 63.559 -56.273 18.985 1.00 27.98 192 LEU F C 1
ATOM 9386 O O . LEU F 2 192 ? 64.528 -56.058 18.256 1.00 26.03 192 LEU F O 1
ATOM 9391 N N . ILE F 2 193 ? 63.430 -57.376 19.712 1.00 26.90 193 ILE F N 1
ATOM 9392 C CA . ILE F 2 193 ? 64.356 -58.489 19.596 1.00 28.12 193 ILE F CA 1
ATOM 9393 C C . ILE F 2 193 ? 63.675 -59.706 18.954 1.00 31.45 193 ILE F C 1
ATOM 9394 O O . ILE F 2 193 ? 62.661 -60.188 19.438 1.00 29.14 193 ILE F O 1
ATOM 9399 N N . ARG F 2 194 ? 64.224 -60.166 17.833 1.00 34.14 194 ARG F N 1
ATOM 9400 C CA . ARG F 2 194 ? 63.675 -61.301 17.082 1.00 35.11 194 ARG F CA 1
ATOM 9401 C C . ARG F 2 194 ? 64.866 -62.143 16.668 1.00 37.22 194 ARG F C 1
ATOM 9402 O O . ARG F 2 194 ? 65.951 -61.613 16.432 1.00 36.17 194 ARG F O 1
ATOM 9410 N N . ASN F 2 195 ? 64.675 -63.452 16.581 1.00 40.90 195 ASN F N 1
ATOM 9411 C CA . ASN F 2 195 ? 65.774 -64.335 16.257 1.00 39.56 195 ASN F CA 1
ATOM 9412 C C . ASN F 2 195 ? 66.970 -64.081 17.188 1.00 40.61 195 ASN F C 1
ATOM 9413 O O . ASN F 2 195 ? 68.122 -64.124 16.763 1.00 45.49 195 ASN F O 1
ATOM 9418 N N . GLY F 2 196 ? 66.695 -63.800 18.454 1.00 36.40 196 GLY F N 1
ATOM 9419 C CA . GLY F 2 196 ? 67.757 -63.587 19.426 1.00 36.37 196 GLY F CA 1
ATOM 9420 C C . GLY F 2 196 ? 68.610 -62.354 19.183 1.00 40.54 196 GLY F C 1
ATOM 9421 O O . GLY F 2 196 ? 69.664 -62.192 19.791 1.00 46.36 196 GLY F O 1
ATOM 9422 N N . LYS F 2 197 ? 68.146 -61.468 18.309 1.00 37.67 197 LYS F N 1
ATOM 9423 C CA . LYS F 2 197 ? 68.949 -60.329 17.877 1.00 41.40 197 LYS F CA 1
ATOM 9424 C C . LYS F 2 197 ? 68.168 -59.034 17.973 1.00 38.52 197 LYS F C 1
ATOM 9425 O O . LYS F 2 197 ? 66.939 -59.032 17.875 1.00 36.09 197 LYS F O 1
ATOM 9431 N N . ILE F 2 198 ? 68.890 -57.929 18.133 1.00 38.42 198 ILE F N 1
ATOM 9432 C CA . ILE F 2 198 ? 68.310 -56.607 17.938 1.00 33.85 198 ILE F CA 1
ATOM 9433 C C . ILE F 2 198 ? 67.849 -56.465 16.492 1.00 35.82 198 ILE F C 1
ATOM 9434 O O . ILE F 2 198 ? 68.640 -56.637 15.573 1.00 40.48 198 ILE F O 1
ATOM 9439 N N . GLU F 2 199 ? 66.577 -56.141 16.285 1.00 35.46 199 GLU F N 1
ATOM 9440 C CA . GLU F 2 199 ? 66.042 -55.954 14.945 1.00 29.59 199 GLU F CA 1
ATOM 9441 C C . GLU F 2 199 ? 65.783 -54.503 14.602 1.00 32.37 199 GLU F C 1
ATOM 9442 O O . GLU F 2 199 ? 66.064 -54.053 13.498 1.00 34.49 199 GLU F O 1
ATOM 9448 N N . SER F 2 200 ? 65.172 -53.788 15.531 1.00 29.06 200 SER F N 1
ATOM 9449 C CA . SER F 2 200 ? 64.836 -52.391 15.296 1.00 28.76 200 SER F CA 1
ATOM 9450 C C . SER F 2 200 ? 64.496 -51.650 16.583 1.00 25.60 200 SER F C 1
ATOM 9451 O O . SER F 2 200 ? 64.516 -52.224 17.678 1.00 26.67 200 SER F O 1
ATOM 9454 N N . ILE F 2 201 ? 64.211 -50.367 16.425 1.00 25.82 201 ILE F N 1
ATOM 9455 C CA . ILE F 2 201 ? 64.055 -49.439 17.522 1.00 25.95 201 ILE F CA 1
ATOM 9456 C C . ILE F 2 201 ? 62.576 -49.190 17.749 1.00 27.19 201 ILE F C 1
ATOM 9457 O O . ILE F 2 201 ? 61.869 -48.793 16.834 1.00 30.72 201 ILE F O 1
ATOM 9462 N N . ALA F 2 202 ? 62.097 -49.446 18.958 1.00 24.68 202 ALA F N 1
ATOM 9463 C CA . ALA F 2 202 ? 60.673 -49.285 19.233 1.00 24.00 202 ALA F CA 1
ATOM 9464 C C . ALA F 2 202 ? 60.432 -47.981 19.982 1.00 22.62 202 ALA F C 1
ATOM 9465 O O . ALA F 2 202 ? 59.341 -47.441 19.976 1.00 22.64 202 ALA F O 1
ATOM 9467 N N . LEU F 2 203 ? 61.475 -47.480 20.612 1.00 20.13 203 LEU F N 1
ATOM 9468 C CA . LEU F 2 203 ? 61.359 -46.287 21.386 1.00 21.91 203 LEU F CA 1
ATOM 9469 C C . LEU F 2 203 ? 62.699 -45.619 21.375 1.00 22.72 203 LEU F C 1
ATOM 9470 O O . LEU F 2 203 ? 63.723 -46.259 21.601 1.00 20.10 203 LEU F O 1
ATOM 9475 N N . LEU F 2 204 ? 62.683 -44.317 21.130 1.00 22.22 204 LEU F N 1
ATOM 9476 C CA . LEU F 2 204 ? 63.894 -43.548 21.188 1.00 22.68 204 LEU F CA 1
ATOM 9477 C C . LEU F 2 204 ? 63.571 -42.142 21.678 1.00 23.64 204 LEU F C 1
ATOM 9478 O O . LEU F 2 204 ? 62.753 -41.438 21.096 1.00 26.46 204 LEU F O 1
ATOM 9483 N N . GLN F 2 205 ? 64.230 -41.731 22.748 1.00 24.45 205 GLN F N 1
ATOM 9484 C CA . GLN F 2 205 ? 64.110 -40.358 23.220 1.00 28.80 205 GLN F CA 1
ATOM 9485 C C . GLN F 2 205 ? 65.472 -39.961 23.699 1.00 26.19 205 GLN F C 1
ATOM 9486 O O . GLN F 2 205 ? 66.299 -40.838 23.986 1.00 23.75 205 GLN F O 1
ATOM 9492 N N . MET F 2 206 ? 65.698 -38.652 23.788 1.00 23.85 206 MET F N 1
ATOM 9493 C CA . MET F 2 206 ? 66.966 -38.133 24.249 1.00 26.09 206 MET F CA 1
ATOM 9494 C C . MET F 2 206 ? 66.855 -36.659 24.668 1.00 25.32 206 MET F C 1
ATOM 9495 O O . MET F 2 206 ? 66.136 -35.877 24.040 1.00 25.99 206 MET F O 1
ATOM 9500 N N . ASP F 2 207 ? 67.590 -36.287 25.710 1.00 22.87 207 ASP F N 1
ATOM 9501 C CA . ASP F 2 207 ? 67.732 -34.890 26.128 1.00 29.06 207 ASP F CA 1
ATOM 9502 C C . ASP F 2 207 ? 69.174 -34.697 26.591 1.00 31.00 207 ASP F C 1
ATOM 9503 O O . ASP F 2 207 ? 69.800 -35.634 27.082 1.00 29.44 207 ASP F O 1
ATOM 9508 N N . GLY F 2 208 ? 69.718 -33.502 26.432 1.00 30.23 208 GLY F N 1
ATOM 9509 C CA . GLY F 2 208 ? 71.101 -33.289 26.811 1.00 30.15 208 GLY F CA 1
ATOM 9510 C C . GLY F 2 208 ? 71.917 -32.683 25.687 1.00 26.94 208 GLY F C 1
ATOM 9511 O O . GLY F 2 208 ? 71.431 -31.849 24.951 1.00 26.09 208 GLY F O 1
ATOM 9512 N N . ARG F 2 209 ? 73.180 -33.079 25.582 1.00 29.39 209 ARG F N 1
ATOM 9513 C CA . ARG F 2 209 ? 74.048 -32.516 24.563 1.00 30.33 209 ARG F CA 1
ATOM 9514 C C . ARG F 2 209 ? 75.061 -33.553 24.128 1.00 27.70 209 ARG F C 1
ATOM 9515 O O . ARG F 2 209 ? 76.023 -33.817 24.842 1.00 34.32 209 ARG F O 1
ATOM 9523 N N . MET F 2 210 ? 74.815 -34.157 22.970 1.00 26.58 210 MET F N 1
ATOM 9524 C CA . MET F 2 210 ? 75.705 -35.155 22.383 1.00 28.33 210 MET F CA 1
ATOM 9525 C C . MET F 2 210 ? 76.157 -34.751 20.966 1.00 30.42 210 MET F C 1
ATOM 9526 O O . MET F 2 210 ? 75.372 -34.191 20.169 1.00 26.23 210 MET F O 1
ATOM 9531 N N . THR F 2 211 ? 77.420 -35.033 20.653 1.00 24.60 211 THR F N 1
ATOM 9532 C CA . THR F 2 211 ? 77.869 -34.974 19.269 1.00 24.62 211 THR F CA 1
ATOM 9533 C C . THR F 2 211 ? 77.193 -36.089 18.486 1.00 25.46 211 THR F C 1
ATOM 9534 O O . THR F 2 211 ? 76.690 -37.065 19.047 1.00 26.03 211 THR F O 1
ATOM 9538 N N . ARG F 2 212 ? 77.188 -35.925 17.177 1.00 24.62 212 ARG F N 1
ATOM 9539 C CA . ARG F 2 212 ? 76.669 -36.927 16.259 1.00 29.62 212 ARG F CA 1
ATOM 9540 C C . ARG F 2 212 ? 77.341 -38.298 16.449 1.00 29.34 212 ARG F C 1
ATOM 9541 O O . ARG F 2 212 ? 76.682 -39.333 16.390 1.00 28.09 212 ARG F O 1
ATOM 9549 N N . ASP F 2 213 ? 78.653 -38.308 16.664 1.00 28.07 213 ASP F N 1
ATOM 9550 C CA . ASP F 2 213 ? 79.356 -39.571 16.840 1.00 30.41 213 ASP F CA 1
ATOM 9551 C C . ASP F 2 213 ? 78.892 -40.226 18.147 1.00 29.92 213 ASP F C 1
ATOM 9552 O O . ASP F 2 213 ? 78.734 -41.447 18.226 1.00 31.73 213 ASP F O 1
ATOM 9557 N N . GLU F 2 214 ? 78.674 -39.409 19.171 1.00 26.90 214 GLU F N 1
ATOM 9558 C CA . GLU F 2 214 ? 78.187 -39.921 20.448 1.00 32.44 214 GLU F CA 1
ATOM 9559 C C . GLU F 2 214 ? 76.816 -40.589 20.318 1.00 30.08 214 GLU F C 1
ATOM 9560 O O . GLU F 2 214 ? 76.578 -41.662 20.893 1.00 25.97 214 GLU F O 1
ATOM 9566 N N . VAL F 2 215 ? 75.928 -39.964 19.548 1.00 25.41 215 VAL F N 1
ATOM 9567 C CA . VAL F 2 215 ? 74.622 -40.555 19.291 1.00 28.18 215 VAL F CA 1
ATOM 9568 C C . VAL F 2 215 ? 74.731 -41.979 18.714 1.00 31.28 215 VAL F C 1
ATOM 9569 O O . VAL F 2 215 ? 74.109 -42.900 19.226 1.00 29.67 215 VAL F O 1
ATOM 9573 N N . LYS F 2 216 ? 75.539 -42.158 17.669 1.00 30.81 216 LYS F N 1
ATOM 9574 C CA . LYS F 2 216 ? 75.676 -43.463 17.027 1.00 28.59 216 LYS F CA 1
ATOM 9575 C C . LYS F 2 216 ? 76.342 -44.476 17.943 1.00 27.37 216 LYS F C 1
ATOM 9576 O O . LYS F 2 216 ? 75.997 -45.645 17.935 1.00 32.43 216 LYS F O 1
ATOM 9582 N N . GLN F 2 217 ? 77.318 -44.024 18.715 1.00 29.59 217 GLN F N 1
ATOM 9583 C CA . GLN F 2 217 ? 77.984 -44.874 19.678 1.00 28.96 217 GLN F CA 1
ATOM 9584 C C . GLN F 2 217 ? 77.022 -45.311 20.784 1.00 32.48 217 GLN F C 1
ATOM 9585 O O . GLN F 2 217 ? 77.053 -46.472 21.215 1.00 32.06 217 GLN F O 1
ATOM 9591 N N . ALA F 2 218 ? 76.168 -44.379 21.214 1.00 29.60 218 ALA F N 1
ATOM 9592 C CA . ALA F 2 218 ? 75.145 -44.640 22.231 1.00 35.05 218 ALA F CA 1
ATOM 9593 C C . ALA F 2 218 ? 74.276 -45.810 21.838 1.00 27.74 218 ALA F C 1
ATOM 9594 O O . ALA F 2 218 ? 73.959 -46.650 22.671 1.00 30.19 218 ALA F O 1
ATOM 9596 N N . ILE F 2 219 ? 73.907 -45.868 20.568 1.00 27.81 219 ILE F N 1
ATOM 9597 C CA . ILE F 2 219 ? 73.096 -46.977 20.072 1.00 33.07 219 ILE F CA 1
ATOM 9598 C C . ILE F 2 219 ? 73.792 -48.320 20.244 1.00 30.95 219 ILE F C 1
ATOM 9599 O O . ILE F 2 219 ? 73.156 -49.308 20.611 1.00 28.67 219 ILE F O 1
ATOM 9604 N N . GLU F 2 220 ? 75.091 -48.354 19.964 1.00 29.14 220 GLU F N 1
ATOM 9605 C CA . GLU F 2 220 ? 75.846 -49.592 20.079 1.00 29.94 220 GLU F CA 1
ATOM 9606 C C . GLU F 2 220 ? 75.881 -50.030 21.534 1.00 30.31 220 GLU F C 1
ATOM 9607 O O . GLU F 2 220 ? 75.739 -51.202 21.829 1.00 27.72 220 GLU F O 1
ATOM 9613 N N . LEU F 2 221 ? 76.076 -49.068 22.430 1.00 26.91 221 LEU F N 1
ATOM 9614 C CA . LEU F 2 221 ? 76.161 -49.342 23.847 1.00 28.57 221 LEU F CA 1
ATOM 9615 C C . LEU F 2 221 ? 74.834 -49.886 24.355 1.00 30.92 221 LEU F C 1
ATOM 9616 O O . LEU F 2 221 ? 74.812 -50.859 25.118 1.00 28.64 221 LEU F O 1
ATOM 9621 N N . ALA F 2 222 ? 73.742 -49.244 23.925 1.00 26.42 222 ALA F N 1
ATOM 9622 C CA . ALA F 2 222 ? 72.387 -49.630 24.312 1.00 27.57 222 ALA F CA 1
ATOM 9623 C C . ALA F 2 222 ? 72.071 -51.044 23.860 1.00 27.41 222 ALA F C 1
ATOM 9624 O O . ALA F 2 222 ? 71.457 -51.801 24.593 1.00 27.74 222 ALA F O 1
ATOM 9626 N N . LYS F 2 223 ? 72.497 -51.395 22.651 1.00 28.52 223 LYS F N 1
ATOM 9627 C CA . LYS F 2 223 ? 72.197 -52.712 22.113 1.00 29.87 223 LYS F CA 1
ATOM 9628 C C . LYS F 2 223 ? 72.884 -53.796 22.932 1.00 29.05 223 LYS F C 1
ATOM 9629 O O . LYS F 2 223 ? 72.287 -54.828 23.238 1.00 28.76 223 LYS F O 1
ATOM 9635 N N . LYS F 2 224 ? 74.135 -53.539 23.304 1.00 31.11 224 LYS F N 1
ATOM 9636 C CA . LYS F 2 224 ? 74.895 -54.481 24.115 1.00 30.48 224 LYS F CA 1
ATOM 9637 C C . LYS F 2 224 ? 74.166 -54.743 25.428 1.00 29.21 224 LYS F C 1
ATOM 9638 O O . LYS F 2 224 ? 73.977 -55.898 25.819 1.00 35.43 224 LYS F O 1
ATOM 9644 N N . GLY F 2 225 ? 73.730 -53.672 26.086 1.00 24.92 225 GLY F N 1
ATOM 9645 C CA . GLY F 2 225 ? 72.955 -53.770 27.315 1.00 29.18 225 GLY F CA 1
ATOM 9646 C C . GLY F 2 225 ? 71.594 -54.441 27.163 1.00 26.06 225 GLY F C 1
ATOM 9647 O O . GLY F 2 225 ? 71.194 -55.270 27.981 1.00 26.68 225 GLY F O 1
ATOM 9648 N N . ALA F 2 226 ? 70.888 -54.086 26.100 1.00 26.32 226 ALA F N 1
ATOM 9649 C CA . ALA F 2 226 ? 69.588 -54.676 25.820 1.00 30.55 226 ALA F CA 1
ATOM 9650 C C . ALA F 2 226 ? 69.653 -56.199 25.630 1.00 30.05 226 ALA F C 1
ATOM 9651 O O . ALA F 2 226 ? 68.792 -56.935 26.138 1.00 29.18 226 ALA F O 1
ATOM 9653 N N . LEU F 2 227 ? 70.663 -56.672 24.904 1.00 24.82 227 LEU F N 1
ATOM 9654 C CA . LEU F 2 227 ? 70.869 -58.118 24.783 1.00 32.79 227 LEU F CA 1
ATOM 9655 C C . LEU F 2 227 ? 71.029 -58.786 26.143 1.00 26.68 227 LEU F C 1
ATOM 9656 O O . LEU F 2 227 ? 70.425 -59.820 26.400 1.00 28.68 227 LEU F O 1
ATOM 9661 N N . GLN F 2 228 ? 71.823 -58.181 27.016 1.00 25.85 228 GLN F N 1
ATOM 9662 C CA . GLN F 2 228 ? 72.003 -58.724 28.362 1.00 26.50 228 GLN F CA 1
ATOM 9663 C C . GLN F 2 228 ? 70.682 -58.785 29.137 1.00 28.45 228 GLN F C 1
ATOM 9664 O O . GLN F 2 228 ? 70.351 -59.816 29.711 1.00 32.00 228 GLN F O 1
ATOM 9670 N N . ILE F 2 229 ? 69.930 -57.685 29.150 1.00 26.64 229 ILE F N 1
ATOM 9671 C CA . ILE F 2 229 ? 68.619 -57.681 29.785 1.00 26.58 229 ILE F CA 1
ATOM 9672 C C . ILE F 2 229 ? 67.677 -58.709 29.142 1.00 30.93 229 ILE F C 1
ATOM 9673 O O . ILE F 2 229 ? 66.918 -59.403 29.841 1.00 26.39 229 ILE F O 1
ATOM 9678 N N . TYR F 2 230 ? 67.710 -58.788 27.813 1.00 25.76 230 TYR F N 1
ATOM 9679 C CA . TYR F 2 230 ? 66.878 -59.752 27.122 1.00 25.93 230 TYR F CA 1
ATOM 9680 C C . TYR F 2 230 ? 67.064 -61.188 27.663 1.00 31.93 230 TYR F C 1
ATOM 9681 O O . TYR F 2 230 ? 66.085 -61.919 27.820 1.00 28.26 230 TYR F O 1
ATOM 9690 N N . GLU F 2 231 ? 68.307 -61.595 27.939 1.00 27.30 231 GLU F N 1
ATOM 9691 C CA . GLU F 2 231 ? 68.541 -62.938 28.458 1.00 28.78 231 GLU F CA 1
ATOM 9692 C C . GLU F 2 231 ? 67.875 -63.074 29.825 1.00 32.04 231 GLU F C 1
ATOM 9693 O O . GLU F 2 231 ? 67.416 -64.156 30.211 1.00 32.47 231 GLU F O 1
ATOM 9699 N N . MET F 2 232 ? 67.832 -61.976 30.564 1.00 25.55 232 MET F N 1
ATOM 9700 C CA . MET F 2 232 ? 67.129 -61.986 31.835 1.00 30.06 232 MET F CA 1
ATOM 9701 C C . MET F 2 232 ? 65.609 -62.105 31.665 1.00 26.85 232 MET F C 1
ATOM 9702 O O . MET F 2 232 ? 64.944 -62.725 32.476 1.00 29.87 232 MET F O 1
ATOM 9707 N N . GLN F 2 233 ? 65.054 -61.521 30.611 1.00 29.14 233 GLN F N 1
ATOM 9708 C CA . GLN F 2 233 ? 63.602 -61.603 30.402 1.00 27.72 233 GLN F CA 1
ATOM 9709 C C . GLN F 2 233 ? 63.217 -63.035 30.029 1.00 31.61 233 GLN F C 1
ATOM 9710 O O . GLN F 2 233 ? 62.237 -63.601 30.530 1.00 29.99 233 GLN F O 1
ATOM 9716 N N . ARG F 2 234 ? 64.010 -63.598 29.126 1.00 30.39 234 ARG F N 1
ATOM 9717 C CA . ARG F 2 234 ? 63.840 -64.951 28.658 1.00 29.93 234 ARG F CA 1
ATOM 9718 C C . ARG F 2 234 ? 63.860 -65.888 29.853 1.00 32.21 234 ARG F C 1
ATOM 9719 O O . ARG F 2 234 ? 63.036 -66.803 29.946 1.00 29.32 234 ARG F O 1
ATOM 9727 N N . GLU F 2 235 ? 64.779 -65.630 30.786 1.00 33.18 235 GLU F N 1
ATOM 9728 C CA . GLU F 2 235 ? 64.980 -66.539 31.911 1.00 35.68 235 GLU F CA 1
ATOM 9729 C C . GLU F 2 235 ? 63.781 -66.496 32.861 1.00 37.22 235 GLU F C 1
ATOM 9730 O O . GLU F 2 235 ? 63.324 -67.543 33.326 1.00 36.92 235 GLU F O 1
ATOM 9736 N N . ALA F 2 236 ? 63.262 -65.297 33.129 1.00 28.36 236 ALA F N 1
ATOM 9737 C CA . ALA F 2 236 ? 62.007 -65.175 33.875 1.00 34.04 236 ALA F CA 1
ATOM 9738 C C . ALA F 2 236 ? 60.872 -65.963 33.216 1.00 32.92 236 ALA F C 1
ATOM 9739 O O . ALA F 2 236 ? 60.082 -66.616 33.901 1.00 34.34 236 ALA F O 1
ATOM 9741 N N . ILE F 2 237 ? 60.780 -65.897 31.893 1.00 28.89 237 ILE F N 1
ATOM 9742 C CA . ILE F 2 237 ? 59.722 -66.615 31.202 1.00 28.41 237 ILE F CA 1
ATOM 9743 C C . ILE F 2 237 ? 59.979 -68.131 31.257 1.00 30.96 237 ILE F C 1
ATOM 9744 O O . ILE F 2 237 ? 59.050 -68.934 31.371 1.00 29.55 237 ILE F O 1
ATOM 9749 N N . LEU F 2 238 ? 61.247 -68.517 31.192 1.00 30.83 238 LEU F N 1
ATOM 9750 C CA . LEU F 2 238 ? 61.615 -69.923 31.239 1.00 31.53 238 LEU F CA 1
ATOM 9751 C C . LEU F 2 238 ? 61.208 -70.523 32.589 1.00 32.37 238 LEU F C 1
ATOM 9752 O O . LEU F 2 238 ? 60.773 -71.674 32.662 1.00 30.12 238 LEU F O 1
ATOM 9757 N N . ARG F 2 239 ? 61.358 -69.751 33.657 1.00 26.86 239 ARG F N 1
ATOM 9758 C CA . ARG F 2 239 ? 61.013 -70.268 34.967 1.00 33.07 239 ARG F CA 1
ATOM 9759 C C . ARG F 2 239 ? 59.502 -70.459 35.035 1.00 31.14 239 ARG F C 1
ATOM 9760 O O . ARG F 2 239 ? 59.000 -71.437 35.596 1.00 28.26 239 ARG F O 1
ATOM 9768 N N . ARG F 2 240 ? 58.788 -69.519 34.440 1.00 31.71 240 ARG F N 1
ATOM 9769 C CA . ARG F 2 240 ? 57.336 -69.558 34.458 1.00 35.76 240 ARG F CA 1
ATOM 9770 C C . ARG F 2 240 ? 56.893 -70.820 33.740 1.00 30.77 240 ARG F C 1
ATOM 9771 O O . ARG F 2 240 ? 56.039 -71.546 34.218 1.00 32.60 240 ARG F O 1
ATOM 9779 N N . TYR F 2 241 ? 57.516 -71.077 32.599 1.00 32.02 241 TYR F N 1
ATOM 9780 C CA . TYR F 2 241 ? 57.278 -72.278 31.815 1.00 30.43 241 TYR F CA 1
ATOM 9781 C C . TYR F 2 241 ? 57.547 -73.534 32.656 1.00 33.86 241 TYR F C 1
ATOM 9782 O O . TYR F 2 241 ? 56.793 -74.504 32.616 1.00 35.45 241 TYR F O 1
ATOM 9791 N N . ILE F 2 242 ? 58.615 -73.505 33.443 1.00 30.48 242 ILE F N 1
ATOM 9792 C CA . ILE F 2 242 ? 58.932 -74.638 34.282 1.00 34.00 242 ILE F CA 1
ATOM 9793 C C . ILE F 2 242 ? 57.877 -74.805 35.369 1.00 36.92 242 ILE F C 1
ATOM 9794 O O . ILE F 2 242 ? 57.441 -75.912 35.657 1.00 39.02 242 ILE F O 1
ATOM 9799 N N . GLU F 2 243 ? 57.455 -73.691 35.949 1.00 33.78 243 GLU F N 1
ATOM 9800 C CA . GLU F 2 243 ? 56.480 -73.717 37.023 1.00 40.20 243 GLU F CA 1
ATOM 9801 C C . GLU F 2 243 ? 55.085 -74.238 36.616 1.00 46.42 243 GLU F C 1
ATOM 9802 O O . GLU F 2 243 ? 54.473 -74.995 37.375 1.00 44.83 243 GLU F O 1
ATOM 9808 N N . VAL F 2 244 ? 54.580 -73.852 35.440 1.00 42.69 244 VAL F N 1
ATOM 9809 C CA . VAL F 2 244 ? 53.261 -74.350 35.037 1.00 48.38 244 VAL F CA 1
ATOM 9810 C C . VAL F 2 244 ? 53.325 -75.852 34.798 1.00 49.67 244 VAL F C 1
ATOM 9811 O O . VAL F 2 244 ? 52.384 -76.574 35.085 1.00 58.31 244 VAL F O 1
ATOM 9815 N N . GLY F 2 245 ? 54.460 -76.319 34.303 1.00 46.54 245 GLY F N 1
ATOM 9816 C CA . GLY F 2 245 ? 54.628 -77.717 33.975 1.00 48.22 245 GLY F CA 1
ATOM 9817 C C . GLY F 2 245 ? 54.705 -78.596 35.196 1.00 56.77 245 GLY F C 1
ATOM 9818 O O . GLY F 2 245 ? 54.116 -79.670 35.237 1.00 68.83 245 GLY F O 1
ATOM 9819 N N . GLU F 2 246 ? 55.438 -78.151 36.203 1.00 55.27 246 GLU F N 1
ATOM 9820 C CA . GLU F 2 246 ? 55.558 -78.950 37.413 1.00 61.80 246 GLU F CA 1
ATOM 9821 C C . GLU F 2 246 ? 54.315 -78.852 38.309 1.00 63.96 246 GLU F C 1
ATOM 9822 O O . GLU F 2 246 ? 54.078 -79.717 39.145 1.00 62.40 246 GLU F O 1
ATOM 9828 N N . GLU F 2 247 ? 53.514 -77.810 38.114 1.00 64.74 247 GLU F N 1
ATOM 9829 C CA . GLU F 2 247 ? 52.211 -77.735 38.764 1.00 70.22 247 GLU F CA 1
ATOM 9830 C C . GLU F 2 247 ? 51.258 -78.735 38.114 1.00 72.91 247 GLU F C 1
ATOM 9831 O O . GLU F 2 247 ? 50.512 -79.423 38.806 1.00 80.44 247 GLU F O 1
ATOM 9837 N N . MET F 2 248 ? 51.275 -78.806 36.784 1.00 68.89 248 MET F N 1
ATOM 9838 C CA . MET F 2 248 ? 50.433 -79.756 36.069 1.00 74.22 248 MET F CA 1
ATOM 9839 C C . MET F 2 248 ? 50.807 -81.183 36.467 1.00 79.82 248 MET F C 1
ATOM 9840 O O . MET F 2 248 ? 50.087 -82.132 36.163 1.00 85.74 248 MET F O 1
ATOM 9845 N N . ASP F 2 249 ? 51.935 -81.320 37.163 1.00 78.82 249 ASP F N 1
ATOM 9846 C CA . ASP F 2 249 ? 52.358 -82.600 37.724 1.00 78.77 249 ASP F CA 1
ATOM 9847 C C . ASP F 2 249 ? 51.930 -82.719 39.186 1.00 85.48 249 ASP F C 1
ATOM 9848 O O . ASP F 2 249 ? 51.819 -83.817 39.726 1.00 88.74 249 ASP F O 1
ATOM 9853 N N . GLU F 2 250 ? 51.716 -81.577 39.829 1.00 84.52 250 GLU F N 1
ATOM 9854 C CA . GLU F 2 250 ? 51.276 -81.559 41.215 1.00 86.44 250 GLU F CA 1
ATOM 9855 C C . GLU F 2 250 ? 49.874 -82.153 41.298 1.00 93.72 250 GLU F C 1
ATOM 9856 O O . GLU F 2 250 ? 49.615 -83.040 42.112 1.00 95.69 250 GLU F O 1
ATOM 9862 N N . ILE F 2 251 ? 48.973 -81.661 40.449 1.00 93.46 251 ILE F N 1
ATOM 9863 C CA . ILE F 2 251 ? 47.648 -82.254 40.312 1.00 93.08 251 ILE F CA 1
ATOM 9864 C C . ILE F 2 251 ? 47.783 -83.759 40.067 1.00 95.80 251 ILE F C 1
ATOM 9865 O O . ILE F 2 251 ? 47.133 -84.571 40.734 1.00 94.85 251 ILE F O 1
ATOM 9870 N N . THR F 2 252 ? 48.651 -84.116 39.121 1.00 94.37 252 THR F N 1
ATOM 9871 C CA . THR F 2 252 ? 48.937 -85.510 38.777 1.00 95.36 252 THR F CA 1
ATOM 9872 C C . THR F 2 252 ? 49.616 -86.249 39.939 1.00 97.48 252 THR F C 1
ATOM 9873 O O . THR F 2 252 ? 49.700 -87.478 39.952 1.00 95.56 252 THR F O 1
ATOM 9877 N N . GLU F 2 253 ? 50.087 -85.483 40.920 1.00 97.89 253 GLU F N 1
ATOM 9878 C CA . GLU F 2 253 ? 50.770 -86.034 42.085 1.00 99.17 253 GLU F CA 1
ATOM 9879 C C . GLU F 2 253 ? 49.852 -85.974 43.312 1.00 101.24 253 GLU F C 1
ATOM 9880 O O . GLU F 2 253 ? 50.174 -86.497 44.383 1.00 100.62 253 GLU F O 1
ATOM 9886 N N . ASP G 3 4 ? 9.346 -32.190 27.600 1.00 64.57 4 ASP G N 1
ATOM 9887 C CA . ASP G 3 4 ? 9.684 -31.451 26.390 1.00 69.86 4 ASP G CA 1
ATOM 9888 C C . ASP G 3 4 ? 8.483 -31.299 25.444 1.00 68.66 4 ASP G C 1
ATOM 9889 O O . ASP G 3 4 ? 8.235 -30.215 24.906 1.00 64.13 4 ASP G O 1
ATOM 9894 N N . ILE G 3 5 ? 7.748 -32.387 25.235 1.00 69.07 5 ILE G N 1
ATOM 9895 C CA . ILE G 3 5 ? 6.508 -32.337 24.465 1.00 67.99 5 ILE G CA 1
ATOM 9896 C C . ILE G 3 5 ? 5.508 -31.384 25.129 1.00 67.92 5 ILE G C 1
ATOM 9897 O O . ILE G 3 5 ? 4.958 -30.498 24.478 1.00 65.42 5 ILE G O 1
ATOM 9902 N N . LEU G 3 6 ? 5.280 -31.580 26.426 1.00 60.96 6 LEU G N 1
ATOM 9903 C CA . LEU G 3 6 ? 4.409 -30.717 27.210 1.00 59.95 6 LEU G CA 1
ATOM 9904 C C . LEU G 3 6 ? 4.795 -29.244 27.137 1.00 59.30 6 LEU G C 1
ATOM 9905 O O . LEU G 3 6 ? 3.927 -28.385 27.129 1.00 59.34 6 LEU G O 1
ATOM 9910 N N . VAL G 3 7 ? 6.091 -28.946 27.112 1.00 58.84 7 VAL G N 1
ATOM 9911 C CA . VAL G 3 7 ? 6.529 -27.552 27.056 1.00 60.80 7 VAL G CA 1
ATOM 9912 C C . VAL G 3 7 ? 6.012 -26.882 25.781 1.00 61.34 7 VAL G C 1
ATOM 9913 O O . VAL G 3 7 ? 5.581 -25.725 25.804 1.00 60.93 7 VAL G O 1
ATOM 9917 N N . ASP G 3 8 ? 6.021 -27.631 24.682 1.00 61.38 8 ASP G N 1
ATOM 9918 C CA . ASP G 3 8 ? 5.544 -27.128 23.400 1.00 63.37 8 ASP G CA 1
ATOM 9919 C C . ASP G 3 8 ? 4.068 -26.779 23.454 1.00 60.22 8 ASP G C 1
ATOM 9920 O O . ASP G 3 8 ? 3.663 -25.702 23.024 1.00 58.30 8 ASP G O 1
ATOM 9925 N N . ILE G 3 9 ? 3.267 -27.694 23.981 1.00 56.61 9 ILE G N 1
ATOM 9926 C CA . ILE G 3 9 ? 1.837 -27.460 24.077 1.00 55.78 9 ILE G CA 1
ATOM 9927 C C . ILE G 3 9 ? 1.526 -26.269 24.974 1.00 57.05 9 ILE G C 1
ATOM 9928 O O . ILE G 3 9 ? 0.686 -25.437 24.648 1.00 56.12 9 ILE G O 1
ATOM 9933 N N . LYS G 3 10 ? 2.224 -26.181 26.098 1.00 56.70 10 LYS G N 1
ATOM 9934 C CA . LYS G 3 10 ? 2.043 -25.075 27.034 1.00 58.86 10 LYS G CA 1
ATOM 9935 C C . LYS G 3 10 ? 2.472 -23.775 26.344 1.00 59.63 10 LYS G C 1
ATOM 9936 O O . LYS G 3 10 ? 1.848 -22.713 26.514 1.00 52.02 10 LYS G O 1
ATOM 9942 N N . ARG G 3 11 ? 3.536 -23.879 25.551 1.00 56.06 11 ARG G N 1
ATOM 9943 C CA . ARG G 3 11 ? 3.976 -22.783 24.698 1.00 54.72 11 ARG G CA 1
ATOM 9944 C C . ARG G 3 11 ? 2.830 -22.283 23.811 1.00 54.88 11 ARG G C 1
ATOM 9945 O O . ARG G 3 11 ? 2.621 -21.071 23.688 1.00 51.80 11 ARG G O 1
ATOM 9953 N N . ASP G 3 12 ? 2.098 -23.215 23.197 1.00 52.16 12 ASP G N 1
ATOM 9954 C CA . ASP G 3 12 ? 0.923 -22.866 22.397 1.00 54.19 12 ASP G CA 1
ATOM 9955 C C . ASP G 3 12 ? -0.048 -22.043 23.234 1.00 57.71 12 ASP G C 1
ATOM 9956 O O . ASP G 3 12 ? -0.468 -20.954 22.826 1.00 56.04 12 ASP G O 1
ATOM 9961 N N . TYR G 3 13 ? -0.377 -22.558 24.417 1.00 54.03 13 TYR G N 1
ATOM 9962 C CA . TYR G 3 13 ? -1.344 -21.909 25.288 1.00 50.83 13 TYR G CA 1
ATOM 9963 C C . TYR G 3 13 ? -0.898 -20.509 25.666 1.00 53.26 13 TYR G C 1
ATOM 9964 O O . TYR G 3 13 ? -1.708 -19.582 25.693 1.00 55.74 13 TYR G O 1
ATOM 9973 N N . VAL G 3 14 ? 0.390 -20.347 25.955 1.00 51.60 14 VAL G N 1
ATOM 9974 C CA . VAL G 3 14 ? 0.886 -19.033 26.343 1.00 51.65 14 VAL G CA 1
ATOM 9975 C C . VAL G 3 14 ? 0.745 -18.020 25.207 1.00 53.75 14 VAL G C 1
ATOM 9976 O O . VAL G 3 14 ? 0.365 -16.859 25.428 1.00 50.59 14 VAL G O 1
ATOM 9980 N N . LEU G 3 15 ? 1.042 -18.466 23.993 1.00 51.62 15 LEU G N 1
ATOM 9981 C CA . LEU G 3 15 ? 1.000 -17.585 22.834 1.00 56.31 15 LEU G CA 1
ATOM 9982 C C . LEU G 3 15 ? -0.441 -17.188 22.493 1.00 59.46 15 LEU G C 1
ATOM 9983 O O . LEU G 3 15 ? -0.709 -16.054 22.102 1.00 54.49 15 LEU G O 1
ATOM 9988 N N . SER G 3 16 ? -1.367 -18.126 22.666 1.00 62.21 16 SER G N 1
ATOM 9989 C CA . SER G 3 16 ? -2.774 -17.854 22.408 1.00 60.57 16 SER G CA 1
ATOM 9990 C C . SER G 3 16 ? -3.266 -16.675 23.243 1.00 59.72 16 SER G C 1
ATOM 9991 O O . SER G 3 16 ? -3.960 -15.793 22.746 1.00 62.25 16 SER G O 1
ATOM 9994 N N . LYS G 3 17 ? -2.891 -16.655 24.513 1.00 55.12 17 LYS G N 1
ATOM 9995 C CA . LYS G 3 17 ? -3.339 -15.600 25.407 1.00 58.51 17 LYS G CA 1
ATOM 9996 C C . LYS G 3 17 ? -2.571 -14.299 25.173 1.00 58.96 17 LYS G C 1
ATOM 9997 O O . LYS G 3 17 ? -3.078 -13.204 25.450 1.00 56.12 17 LYS G O 1
ATOM 10003 N N . LEU G 3 18 ? -1.349 -14.433 24.660 1.00 58.62 18 LEU G N 1
ATOM 10004 C CA . LEU G 3 18 ? -0.535 -13.294 24.260 1.00 55.52 18 LEU G CA 1
ATOM 10005 C C . LEU G 3 18 ? -1.232 -12.551 23.132 1.00 57.86 18 LEU G C 1
ATOM 10006 O O . LEU G 3 18 ? -1.321 -11.329 23.150 1.00 56.14 18 LEU G O 1
ATOM 10011 N N . ARG G 3 19 ? -1.719 -13.306 22.148 1.00 59.59 19 ARG G N 1
ATOM 10012 C CA . ARG G 3 19 ? -2.430 -12.735 21.010 1.00 60.20 19 ARG G CA 1
ATOM 10013 C C . ARG G 3 19 ? -3.591 -11.861 21.469 1.00 62.98 19 ARG G C 1
ATOM 10014 O O . ARG G 3 19 ? -3.814 -10.774 20.928 1.00 62.94 19 ARG G O 1
ATOM 10022 N N . ASP G 3 20 ? -4.324 -12.342 22.470 1.00 55.18 20 ASP G N 1
ATOM 10023 C CA . ASP G 3 20 ? -5.439 -11.596 23.025 1.00 55.40 20 ASP G CA 1
ATOM 10024 C C . ASP G 3 20 ? -4.939 -10.571 24.036 1.00 57.57 20 ASP G C 1
ATOM 10025 O O . ASP G 3 20 ? -5.713 -10.001 24.802 1.00 55.81 20 ASP G O 1
ATOM 10030 N N . ASN G 3 21 ? -3.633 -10.347 24.026 1.00 55.60 21 ASN G N 1
ATOM 10031 C CA . ASN G 3 21 ? -2.996 -9.416 24.946 1.00 58.83 21 ASN G CA 1
ATOM 10032 C C . ASN G 3 21 ? -3.331 -9.650 26.421 1.00 60.96 21 ASN G C 1
ATOM 10033 O O . ASN G 3 21 ? -3.716 -8.722 27.140 1.00 56.19 21 ASN G O 1
ATOM 10038 N N . GLU G 3 22 ? -3.165 -10.894 26.869 1.00 61.01 22 GLU G N 1
ATOM 10039 C CA . GLU G 3 22 ? -3.391 -11.247 28.272 1.00 59.18 22 GLU G CA 1
ATOM 10040 C C . GLU G 3 22 ? -2.540 -12.445 28.718 1.00 56.54 22 GLU G C 1
ATOM 10041 O O . GLU G 3 22 ? -2.443 -13.443 28.008 1.00 60.24 22 GLU G O 1
ATOM 10047 N N . ARG G 3 23 ? -1.927 -12.343 29.894 1.00 56.31 23 ARG G N 1
ATOM 10048 C CA . ARG G 3 23 ? -1.106 -13.434 30.438 1.00 52.96 23 ARG G CA 1
ATOM 10049 C C . ARG G 3 23 ? -1.957 -14.547 31.068 1.00 55.51 23 ARG G C 1
ATOM 10050 O O . ARG G 3 23 ? -3.040 -14.291 31.611 1.00 56.02 23 ARG G O 1
ATOM 10058 N N . ILE G 3 24 ? -1.446 -15.774 31.005 1.00 51.91 24 ILE G N 1
ATOM 10059 C CA . ILE G 3 24 ? -2.174 -16.966 31.447 1.00 54.36 24 ILE G CA 1
ATOM 10060 C C . ILE G 3 24 ? -2.743 -16.896 32.870 1.00 53.32 24 ILE G C 1
ATOM 10061 O O . ILE G 3 24 ? -3.666 -17.629 33.207 1.00 55.88 24 ILE G O 1
ATOM 10066 N N . ASP G 3 25 ? -2.187 -16.025 33.702 1.00 49.33 25 ASP G N 1
ATOM 10067 C CA . ASP G 3 25 ? -2.627 -15.918 35.082 1.00 49.89 25 ASP G CA 1
ATOM 10068 C C . ASP G 3 25 ? -3.260 -14.547 35.342 1.00 57.00 25 ASP G C 1
ATOM 10069 O O . ASP G 3 25 ? -3.494 -14.155 36.490 1.00 54.58 25 ASP G O 1
ATOM 10074 N N . GLY G 3 26 ? -3.516 -13.812 34.263 1.00 56.18 26 GLY G N 1
ATOM 10075 C CA . GLY G 3 26 ? -4.194 -12.534 34.351 1.00 48.53 26 GLY G CA 1
ATOM 10076 C C . GLY G 3 26 ? -3.374 -11.380 34.893 1.00 52.99 26 GLY G C 1
ATOM 10077 O O . GLY G 3 26 ? -3.917 -10.310 35.150 1.00 51.93 26 GLY G O 1
ATOM 10078 N N . ARG G 3 27 ? -2.074 -11.572 35.086 1.00 52.68 27 ARG G N 1
ATOM 10079 C CA . ARG G 3 27 ? -1.251 -10.439 35.485 1.00 53.96 27 ARG G CA 1
ATOM 10080 C C . ARG G 3 27 ? -1.209 -9.436 34.338 1.00 52.08 27 ARG G C 1
ATOM 10081 O O . ARG G 3 27 ? -1.469 -9.787 33.189 1.00 46.34 27 ARG G O 1
ATOM 10089 N N . GLY G 3 28 ? -0.905 -8.183 34.656 1.00 51.65 28 GLY G N 1
ATOM 10090 C CA . GLY G 3 28 ? -0.630 -7.206 33.621 1.00 53.90 28 GLY G CA 1
ATOM 10091 C C . GLY G 3 28 ? 0.801 -7.381 33.141 1.00 50.85 28 GLY G C 1
ATOM 10092 O O . GLY G 3 28 ? 1.681 -7.755 33.914 1.00 53.14 28 GLY G O 1
ATOM 10093 N N . PHE G 3 29 ? 1.042 -7.101 31.870 1.00 51.12 29 PHE G N 1
ATOM 10094 C CA . PHE G 3 29 ? 2.360 -7.320 31.295 1.00 48.54 29 PHE G CA 1
ATOM 10095 C C . PHE G 3 29 ? 3.475 -6.624 32.062 1.00 48.91 29 PHE G C 1
ATOM 10096 O O . PHE G 3 29 ? 4.647 -6.931 31.857 1.00 46.38 29 PHE G O 1
ATOM 10104 N N . ASP G 3 30 ? 3.120 -5.722 32.972 1.00 49.16 30 ASP G N 1
ATOM 10105 C CA . ASP G 3 30 ? 4.144 -5.046 33.766 1.00 46.51 30 ASP G CA 1
ATOM 10106 C C . ASP G 3 30 ? 4.121 -5.387 35.259 1.00 46.25 30 ASP G C 1
ATOM 10107 O O . ASP G 3 30 ? 4.684 -4.649 36.071 1.00 46.61 30 ASP G O 1
ATOM 10112 N N . GLU G 3 31 ? 3.511 -6.522 35.605 1.00 49.01 31 GLU G N 1
ATOM 10113 C CA . GLU G 3 31 ? 3.219 -6.878 37.004 1.00 50.62 31 GLU G CA 1
ATOM 10114 C C . GLU G 3 31 ? 4.013 -8.068 37.583 1.00 44.86 31 GLU G C 1
ATOM 10115 O O . GLU G 3 31 ? 3.867 -9.211 37.136 1.00 41.90 31 GLU G O 1
ATOM 10121 N N . PHE G 3 32 ? 4.832 -7.789 38.597 1.00 47.96 32 PHE G N 1
ATOM 10122 C CA . PHE G 3 32 ? 5.522 -8.834 39.356 1.00 48.44 32 PHE G CA 1
ATOM 10123 C C . PHE G 3 32 ? 4.541 -9.671 40.172 1.00 49.78 32 PHE G C 1
ATOM 10124 O O . PHE G 3 32 ? 3.537 -9.149 40.664 1.00 51.62 32 PHE G O 1
ATOM 10132 N N . ARG G 3 33 ? 4.826 -10.965 40.314 1.00 50.28 33 ARG G N 1
ATOM 10133 C CA . ARG G 3 33 ? 4.038 -11.819 41.201 1.00 47.66 33 ARG G CA 1
ATOM 10134 C C . ARG G 3 33 ? 4.293 -11.394 42.635 1.00 45.31 33 ARG G C 1
ATOM 10135 O O . ARG G 3 33 ? 5.149 -10.551 42.893 1.00 45.56 33 ARG G O 1
ATOM 10143 N N . LYS G 3 34 ? 3.563 -11.995 43.569 1.00 46.16 34 LYS G N 1
ATOM 10144 C CA . LYS G 3 34 ? 3.727 -11.692 44.986 1.00 45.06 34 LYS G CA 1
ATOM 10145 C C . LYS G 3 34 ? 5.173 -11.882 45.463 1.00 44.78 34 LYS G C 1
ATOM 10146 O O . LYS G 3 34 ? 5.769 -12.937 45.279 1.00 42.09 34 LYS G O 1
ATOM 10152 N N . VAL G 3 35 ? 5.728 -10.852 46.087 1.00 44.89 35 VAL G N 1
ATOM 10153 C CA . VAL G 3 35 ? 7.100 -10.914 46.560 1.00 43.35 35 VAL G CA 1
ATOM 10154 C C . VAL G 3 35 ? 7.133 -11.030 48.082 1.00 47.57 35 VAL G C 1
ATOM 10155 O O . VAL G 3 35 ? 6.322 -10.421 48.776 1.00 48.44 35 VAL G O 1
ATOM 10159 N N . GLU G 3 36 ? 8.081 -11.801 48.601 1.00 44.39 36 GLU G N 1
ATOM 10160 C CA . GLU G 3 36 ? 8.153 -12.042 50.033 1.00 43.39 36 GLU G CA 1
ATOM 10161 C C . GLU G 3 36 ? 9.613 -12.199 50.436 1.00 39.06 36 GLU G C 1
ATOM 10162 O O . GLU G 3 36 ? 10.316 -13.061 49.919 1.00 45.01 36 GLU G O 1
ATOM 10168 N N . ILE G 3 37 ? 10.061 -11.354 51.352 1.00 38.37 37 ILE G N 1
ATOM 10169 C CA . ILE G 3 37 ? 11.457 -11.283 51.761 1.00 41.99 37 ILE G CA 1
ATOM 10170 C C . ILE G 3 37 ? 11.620 -11.603 53.249 1.00 42.60 37 ILE G C 1
ATOM 10171 O O . ILE G 3 37 ? 11.270 -10.795 54.099 1.00 42.74 37 ILE G O 1
ATOM 10176 N N . ILE G 3 38 ? 12.175 -12.773 53.557 1.00 44.02 38 ILE G N 1
ATOM 10177 C CA . ILE G 3 38 ? 12.425 -13.164 54.942 1.00 41.69 38 ILE G CA 1
ATOM 10178 C C . ILE G 3 38 ? 13.915 -13.161 55.298 1.00 37.26 38 ILE G C 1
ATOM 10179 O O . ILE G 3 38 ? 14.655 -14.049 54.911 1.00 42.85 38 ILE G O 1
ATOM 10184 N N . PRO G 3 39 ? 14.358 -12.164 56.050 1.00 38.02 39 PRO G N 1
ATOM 10185 C CA . PRO G 3 39 ? 15.758 -12.089 56.479 1.00 40.72 39 PRO G CA 1
ATOM 10186 C C . PRO G 3 39 ? 16.115 -13.091 57.577 1.00 41.24 39 PRO G C 1
ATOM 10187 O O . PRO G 3 39 ? 15.240 -13.746 58.127 1.00 47.06 39 PRO G O 1
ATOM 10191 N N . ASN G 3 40 ? 17.405 -13.197 57.875 1.00 39.67 40 ASN G N 1
ATOM 10192 C CA . ASN G 3 40 ? 17.911 -14.033 58.962 1.00 46.30 40 ASN G CA 1
ATOM 10193 C C . ASN G 3 40 ? 17.408 -15.477 58.990 1.00 44.77 40 ASN G C 1
ATOM 10194 O O . ASN G 3 40 ? 17.314 -16.067 60.060 1.00 47.85 40 ASN G O 1
ATOM 10199 N N . VAL G 3 41 ? 17.094 -16.051 57.832 1.00 43.31 41 VAL G N 1
ATOM 10200 C CA . VAL G 3 41 ? 16.673 -17.457 57.771 1.00 40.39 41 VAL G CA 1
ATOM 10201 C C . VAL G 3 41 ? 17.791 -18.471 58.094 1.00 43.88 41 VAL G C 1
ATOM 10202 O O . VAL G 3 41 ? 17.512 -19.629 58.406 1.00 44.88 41 VAL G O 1
ATOM 10206 N N . ILE G 3 42 ? 19.046 -18.034 58.031 1.00 40.12 42 ILE G N 1
ATOM 10207 C CA . ILE G 3 42 ? 20.165 -18.875 58.423 1.00 40.23 42 ILE G CA 1
ATOM 10208 C C . ILE G 3 42 ? 21.036 -18.183 59.464 1.00 42.07 42 ILE G C 1
ATOM 10209 O O . ILE G 3 42 ? 22.049 -17.568 59.124 1.00 42.12 42 ILE G O 1
ATOM 10214 N N . GLU G 3 43 ? 20.643 -18.275 60.733 1.00 42.74 43 GLU G N 1
ATOM 10215 C CA . GLU G 3 43 ? 21.524 -17.853 61.808 1.00 43.89 43 GLU G CA 1
ATOM 10216 C C . GLU G 3 43 ? 22.776 -18.669 61.563 1.00 49.46 43 GLU G C 1
ATOM 10217 O O . GLU G 3 43 ? 22.710 -19.732 60.935 1.00 49.32 43 GLU G O 1
ATOM 10223 N N . LYS G 3 44 ? 23.912 -18.190 62.041 1.00 44.00 44 LYS G N 1
ATOM 10224 C CA . LYS G 3 44 ? 25.181 -18.872 61.776 1.00 47.94 44 LYS G CA 1
ATOM 10225 C C . LYS G 3 44 ? 25.830 -18.230 60.585 1.00 45.18 44 LYS G C 1
ATOM 10226 O O . LYS G 3 44 ? 27.046 -18.076 60.541 1.00 51.97 44 LYS G O 1
ATOM 10232 N N . ALA G 3 45 ? 25.013 -17.880 59.605 1.00 39.13 45 ALA G N 1
ATOM 10233 C CA . ALA G 3 45 ? 25.485 -17.054 58.513 1.00 44.69 45 ALA G CA 1
ATOM 10234 C C . ALA G 3 45 ? 25.576 -15.637 59.050 1.00 48.27 45 ALA G C 1
ATOM 10235 O O . ALA G 3 45 ? 24.811 -15.258 59.931 1.00 45.64 45 ALA G O 1
ATOM 10237 N N . GLU G 3 46 ? 26.510 -14.846 58.544 1.00 47.19 46 GLU G N 1
ATOM 10238 C CA . GLU G 3 46 ? 26.598 -13.471 59.017 1.00 44.82 46 GLU G CA 1
ATOM 10239 C C . GLU G 3 46 ? 25.492 -12.605 58.398 1.00 45.75 46 GLU G C 1
ATOM 10240 O O . GLU G 3 46 ? 25.109 -11.580 58.959 1.00 45.42 46 GLU G O 1
ATOM 10246 N N . GLY G 3 47 ? 24.977 -13.034 57.249 1.00 42.03 47 GLY G N 1
ATOM 10247 C CA . GLY G 3 47 ? 23.822 -12.410 56.631 1.00 37.68 47 GLY G CA 1
ATOM 10248 C C . GLY G 3 47 ? 23.084 -13.477 55.849 1.00 35.16 47 GLY G C 1
ATOM 10249 O O . GLY G 3 47 ? 23.681 -14.488 55.510 1.00 37.09 47 GLY G O 1
ATOM 10250 N N . SER G 3 48 ? 21.798 -13.275 55.572 1.00 33.31 48 SER G N 1
ATOM 10251 C CA . SER G 3 48 ? 21.013 -14.277 54.854 1.00 33.84 48 SER G CA 1
ATOM 10252 C C . SER G 3 48 ? 19.585 -13.817 54.647 1.00 33.87 48 SER G C 1
ATOM 10253 O O . SER G 3 48 ? 19.066 -12.998 55.399 1.00 38.86 48 SER G O 1
ATOM 10256 N N . ALA G 3 49 ? 18.940 -14.368 53.633 1.00 32.15 49 ALA G N 1
ATOM 10257 C CA . ALA G 3 49 ? 17.583 -13.986 53.315 1.00 36.86 49 ALA G CA 1
ATOM 10258 C C . ALA G 3 49 ? 16.960 -15.004 52.380 1.00 34.52 49 ALA G C 1
ATOM 10259 O O . ALA G 3 49 ? 17.638 -15.595 51.554 1.00 38.54 49 ALA G O 1
ATOM 10261 N N . LEU G 3 50 ? 15.665 -15.218 52.534 1.00 33.58 50 LEU G N 1
ATOM 10262 C CA . LEU G 3 50 ? 14.911 -16.071 51.640 1.00 32.74 50 LEU G CA 1
ATOM 10263 C C . LEU G 3 50 ? 13.961 -15.179 50.881 1.00 36.45 50 LEU G C 1
ATOM 10264 O O . LEU G 3 50 ? 13.401 -14.236 51.439 1.00 39.09 50 LEU G O 1
ATOM 10269 N N . VAL G 3 51 ? 13.810 -15.445 49.596 1.00 36.22 51 VAL G N 1
ATOM 10270 C CA . VAL G 3 51 ? 12.863 -14.708 48.787 1.00 33.86 51 VAL G CA 1
ATOM 10271 C C . VAL G 3 51 ? 11.949 -15.670 48.052 1.00 35.10 51 VAL G C 1
ATOM 10272 O O . VAL G 3 51 ? 12.402 -16.631 47.433 1.00 37.78 51 VAL G O 1
ATOM 10276 N N . LYS G 3 52 ? 10.652 -15.426 48.152 1.00 39.76 52 LYS G N 1
ATOM 10277 C CA . LYS G 3 52 ? 9.703 -16.141 47.327 1.00 41.11 52 LYS G CA 1
ATOM 10278 C C . LYS G 3 52 ? 9.101 -15.109 46.390 1.00 41.20 52 LYS G C 1
ATOM 10279 O O . LYS G 3 52 ? 8.782 -13.994 46.800 1.00 42.21 52 LYS G O 1
ATOM 10285 N N . LEU G 3 53 ? 8.965 -15.501 45.132 1.00 38.40 53 LEU G N 1
ATOM 10286 C CA . LEU G 3 53 ? 8.463 -14.658 44.067 1.00 35.36 53 LEU G CA 1
ATOM 10287 C C . LEU G 3 53 ? 7.527 -15.572 43.359 1.00 36.97 53 LEU G C 1
ATOM 10288 O O . LEU G 3 53 ? 7.961 -16.460 42.636 1.00 36.17 53 LEU G O 1
ATOM 10293 N N . GLY G 3 54 ? 6.234 -15.388 43.583 1.00 43.25 54 GLY G N 1
ATOM 10294 C CA . GLY G 3 54 ? 5.289 -16.423 43.219 1.00 45.76 54 GLY G CA 1
ATOM 10295 C C . GLY G 3 54 ? 5.734 -17.710 43.904 1.00 45.15 54 GLY G C 1
ATOM 10296 O O . GLY G 3 54 ? 6.082 -17.720 45.096 1.00 42.15 54 GLY G O 1
ATOM 10297 N N . ASP G 3 55 ? 5.754 -18.793 43.141 1.00 43.45 55 ASP G N 1
ATOM 10298 C CA . ASP G 3 55 ? 6.195 -20.079 43.659 1.00 46.52 55 ASP G CA 1
ATOM 10299 C C . ASP G 3 55 ? 7.700 -20.315 43.473 1.00 44.81 55 ASP G C 1
ATOM 10300 O O . ASP G 3 55 ? 8.188 -21.424 43.677 1.00 48.66 55 ASP G O 1
ATOM 10305 N N . THR G 3 56 ? 8.434 -19.276 43.099 1.00 36.51 56 THR G N 1
ATOM 10306 C CA . THR G 3 56 ? 9.872 -19.401 42.933 1.00 39.26 56 THR G CA 1
ATOM 10307 C C . THR G 3 56 ? 10.565 -19.099 44.251 1.00 39.40 56 THR G C 1
ATOM 10308 O O . THR G 3 56 ? 10.309 -18.059 44.865 1.00 41.70 56 THR G O 1
ATOM 10312 N N . GLN G 3 57 ? 11.441 -20.000 44.694 1.00 38.37 57 GLN G N 1
ATOM 10313 C CA . GLN G 3 57 ? 12.095 -19.810 45.990 1.00 39.97 57 GLN G CA 1
ATOM 10314 C C . GLN G 3 57 ? 13.615 -19.869 45.930 1.00 37.06 57 GLN G C 1
ATOM 10315 O O . GLN G 3 57 ? 14.179 -20.728 45.260 1.00 37.72 57 GLN G O 1
ATOM 10321 N N . VAL G 3 58 ? 14.261 -18.970 46.672 1.00 33.81 58 VAL G N 1
ATOM 10322 C CA . VAL G 3 58 ? 15.704 -18.819 46.645 1.00 34.95 58 VAL G CA 1
ATOM 10323 C C . VAL G 3 58 ? 16.187 -18.313 47.991 1.00 34.61 58 VAL G C 1
ATOM 10324 O O . VAL G 3 58 ? 15.585 -17.405 48.567 1.00 35.36 58 VAL G O 1
ATOM 10328 N N . VAL G 3 59 ? 17.301 -18.857 48.467 1.00 27.81 59 VAL G N 1
ATOM 10329 C CA . VAL G 3 59 ? 17.897 -18.366 49.698 1.00 35.26 59 VAL G CA 1
ATOM 10330 C C . VAL G 3 59 ? 19.313 -17.928 49.411 1.00 35.19 59 VAL G C 1
ATOM 10331 O O . VAL G 3 59 ? 20.015 -18.543 48.607 1.00 35.76 59 VAL G O 1
ATOM 10335 N N . VAL G 3 60 ? 19.738 -16.867 50.074 1.00 33.00 60 VAL G N 1
ATOM 10336 C CA . VAL G 3 60 ? 21.066 -16.352 49.848 1.00 37.25 60 VAL G CA 1
ATOM 10337 C C . VAL G 3 60 ? 21.733 -16.193 51.177 1.00 35.17 60 VAL G C 1
ATOM 10338 O O . VAL G 3 60 ? 21.204 -15.538 52.071 1.00 37.69 60 VAL G O 1
ATOM 10342 N N . GLY G 3 61 ? 22.896 -16.808 51.307 1.00 32.85 61 GLY G N 1
ATOM 10343 C CA . GLY G 3 61 ? 23.662 -16.693 52.520 1.00 36.31 61 GLY G CA 1
ATOM 10344 C C . GLY G 3 61 ? 24.858 -15.804 52.284 1.00 40.67 61 GLY G C 1
ATOM 10345 O O . GLY G 3 61 ? 25.457 -15.814 51.199 1.00 40.26 61 GLY G O 1
ATOM 10346 N N . VAL G 3 62 ? 25.212 -15.033 53.303 1.00 38.67 62 VAL G N 1
ATOM 10347 C CA . VAL G 3 62 ? 26.416 -14.232 53.242 1.00 39.60 62 VAL G CA 1
ATOM 10348 C C . VAL G 3 62 ? 27.390 -14.673 54.324 1.00 41.59 62 VAL G C 1
ATOM 10349 O O . VAL G 3 62 ? 26.994 -14.853 55.472 1.00 46.14 62 VAL G O 1
ATOM 10353 N N . LYS G 3 63 ? 28.659 -14.842 53.947 1.00 43.54 63 LYS G N 1
ATOM 10354 C CA . LYS G 3 63 ? 29.723 -15.189 54.889 1.00 41.67 63 LYS G CA 1
ATOM 10355 C C . LYS G 3 63 ? 30.868 -14.183 54.791 1.00 43.24 63 LYS G C 1
ATOM 10356 O O . LYS G 3 63 ? 31.155 -13.656 53.713 1.00 45.37 63 LYS G O 1
ATOM 10362 N N . MET G 3 64 ? 31.523 -13.906 55.911 1.00 40.79 64 MET G N 1
ATOM 10363 C CA . MET G 3 64 ? 32.627 -12.953 55.902 1.00 47.46 64 MET G CA 1
ATOM 10364 C C . MET G 3 64 ? 33.833 -13.457 56.675 1.00 49.58 64 MET G C 1
ATOM 10365 O O . MET G 3 64 ? 33.713 -13.922 57.807 1.00 50.31 64 MET G O 1
ATOM 10370 N N . GLN G 3 65 ? 35.000 -13.361 56.049 1.00 53.31 65 GLN G N 1
ATOM 10371 C CA . GLN G 3 65 ? 36.250 -13.735 56.701 1.00 54.87 65 GLN G CA 1
ATOM 10372 C C . GLN G 3 65 ? 37.383 -12.832 56.217 1.00 51.98 65 GLN G C 1
ATOM 10373 O O . GLN G 3 65 ? 37.329 -12.309 55.110 1.00 52.31 65 GLN G O 1
ATOM 10379 N N . PRO G 3 66 ? 38.403 -12.629 57.061 1.00 52.67 66 PRO G N 1
ATOM 10380 C CA . PRO G 3 66 ? 39.557 -11.824 56.655 1.00 54.87 66 PRO G CA 1
ATOM 10381 C C . PRO G 3 66 ? 40.419 -12.584 55.648 1.00 56.80 66 PRO G C 1
ATOM 10382 O O . PRO G 3 66 ? 40.431 -13.818 55.657 1.00 53.45 66 PRO G O 1
ATOM 10386 N N . GLY G 3 67 ? 41.122 -11.849 54.788 1.00 59.84 67 GLY G N 1
ATOM 10387 C CA . GLY G 3 67 ? 41.984 -12.450 53.785 1.00 61.26 67 GLY G CA 1
ATOM 10388 C C . GLY G 3 67 ? 42.871 -11.435 53.086 1.00 66.12 67 GLY G C 1
ATOM 10389 O O . GLY G 3 67 ? 42.742 -10.226 53.297 1.00 67.07 67 GLY G O 1
ATOM 10390 N N . GLU G 3 68 ? 43.786 -11.933 52.259 1.00 72.33 68 GLU G N 1
ATOM 10391 C CA . GLU G 3 68 ? 44.647 -11.075 51.455 1.00 74.13 68 GLU G CA 1
ATOM 10392 C C . GLU G 3 68 ? 43.808 -10.393 50.390 1.00 69.84 68 GLU G C 1
ATOM 10393 O O . GLU G 3 68 ? 42.894 -10.995 49.840 1.00 69.18 68 GLU G O 1
ATOM 10399 N N . PRO G 3 69 ? 44.110 -9.122 50.105 1.00 70.77 69 PRO G N 1
ATOM 10400 C CA . PRO G 3 69 ? 43.417 -8.382 49.053 1.00 73.00 69 PRO G CA 1
ATOM 10401 C C . PRO G 3 69 ? 44.048 -8.719 47.714 1.00 74.18 69 PRO G C 1
ATOM 10402 O O . PRO G 3 69 ? 45.218 -9.088 47.676 1.00 71.21 69 PRO G O 1
ATOM 10406 N N . TYR G 3 70 ? 43.295 -8.593 46.631 1.00 76.38 70 TYR G N 1
ATOM 10407 C CA . TYR G 3 70 ? 43.873 -8.818 45.315 1.00 81.80 70 TYR G CA 1
ATOM 10408 C C . TYR G 3 70 ? 44.981 -7.806 45.034 1.00 81.84 70 TYR G C 1
ATOM 10409 O O . TYR G 3 70 ? 44.828 -6.615 45.313 1.00 79.92 70 TYR G O 1
ATOM 10418 N N . PRO G 3 71 ? 46.108 -8.290 44.488 1.00 83.53 71 PRO G N 1
ATOM 10419 C CA . PRO G 3 71 ? 47.300 -7.470 44.263 1.00 82.36 71 PRO G CA 1
ATOM 10420 C C . PRO G 3 71 ? 46.914 -6.119 43.702 1.00 81.80 71 PRO G C 1
ATOM 10421 O O . PRO G 3 71 ? 47.417 -5.095 44.152 1.00 82.20 71 PRO G O 1
ATOM 10425 N N . ASP G 3 72 ? 46.009 -6.131 42.732 1.00 84.48 72 ASP G N 1
ATOM 10426 C CA . ASP G 3 72 ? 45.552 -4.912 42.089 1.00 80.58 72 ASP G CA 1
ATOM 10427 C C . ASP G 3 72 ? 45.191 -3.882 43.140 1.00 80.78 72 ASP G C 1
ATOM 10428 O O . ASP G 3 72 ? 45.875 -2.877 43.298 1.00 82.41 72 ASP G O 1
ATOM 10433 N N . THR G 3 73 ? 44.115 -4.154 43.868 1.00 82.33 73 THR G N 1
ATOM 10434 C CA . THR G 3 73 ? 43.493 -3.161 44.738 1.00 83.28 73 THR G CA 1
ATOM 10435 C C . THR G 3 73 ? 43.667 -3.471 46.229 1.00 78.64 73 THR G C 1
ATOM 10436 O O . THR G 3 73 ? 42.782 -4.051 46.854 1.00 73.26 73 THR G O 1
ATOM 10440 N N . PRO G 3 74 ? 44.802 -3.052 46.807 1.00 82.26 74 PRO G N 1
ATOM 10441 C CA . PRO G 3 74 ? 45.202 -3.390 48.179 1.00 79.84 74 PRO G CA 1
ATOM 10442 C C . PRO G 3 74 ? 44.496 -2.495 49.173 1.00 77.90 74 PRO G C 1
ATOM 10443 O O . PRO G 3 74 ? 44.834 -2.479 50.353 1.00 81.27 74 PRO G O 1
ATOM 10447 N N . ASP G 3 75 ? 43.518 -1.746 48.685 1.00 77.26 75 ASP G N 1
ATOM 10448 C CA . ASP G 3 75 ? 42.864 -0.741 49.496 1.00 76.81 75 ASP G CA 1
ATOM 10449 C C . ASP G 3 75 ? 41.366 -1.009 49.567 1.00 73.31 75 ASP G C 1
ATOM 10450 O O . ASP G 3 75 ? 40.579 -0.120 49.903 1.00 71.25 75 ASP G O 1
ATOM 10455 N N . ARG G 3 76 ? 40.961 -2.231 49.247 1.00 68.60 76 ARG G N 1
ATOM 10456 C CA . ARG G 3 76 ? 39.538 -2.555 49.285 1.00 69.79 76 ARG G CA 1
ATOM 10457 C C . ARG G 3 76 ? 39.243 -3.990 49.706 1.00 65.18 76 ARG G C 1
ATOM 10458 O O . ARG G 3 76 ? 40.047 -4.896 49.489 1.00 63.11 76 ARG G O 1
ATOM 10466 N N . GLY G 3 77 ? 38.083 -4.181 50.323 1.00 61.92 77 GLY G N 1
ATOM 10467 C CA . GLY G 3 77 ? 37.591 -5.510 50.622 1.00 59.16 77 GLY G CA 1
ATOM 10468 C C . GLY G 3 77 ? 37.195 -6.199 49.335 1.00 58.39 77 GLY G C 1
ATOM 10469 O O . GLY G 3 77 ? 37.357 -5.633 48.250 1.00 59.08 77 GLY G O 1
ATOM 10470 N N . VAL G 3 78 ? 36.669 -7.414 49.449 1.00 53.38 78 VAL G N 1
ATOM 10471 C CA . VAL G 3 78 ? 36.275 -8.182 48.274 1.00 51.82 78 VAL G CA 1
ATOM 10472 C C . VAL G 3 78 ? 34.836 -8.720 48.365 1.00 50.18 78 VAL G C 1
ATOM 10473 O O . VAL G 3 78 ? 34.408 -9.196 49.417 1.00 50.54 78 VAL G O 1
ATOM 10477 N N . ILE G 3 79 ? 34.096 -8.645 47.263 1.00 45.18 79 ILE G N 1
ATOM 10478 C CA . ILE G 3 79 ? 32.811 -9.327 47.168 1.00 47.02 79 ILE G CA 1
ATOM 10479 C C . ILE G 3 79 ? 32.811 -10.433 46.106 1.00 48.68 79 ILE G C 1
ATOM 10480 O O . ILE G 3 79 ? 33.097 -10.180 44.941 1.00 49.08 79 ILE G O 1
ATOM 10485 N N . ILE G 3 80 ? 32.481 -11.657 46.513 1.00 44.17 80 ILE G N 1
ATOM 10486 C CA . ILE G 3 80 ? 32.414 -12.780 45.583 1.00 40.40 80 ILE G CA 1
ATOM 10487 C C . ILE G 3 80 ? 31.025 -13.408 45.596 1.00 37.40 80 ILE G C 1
ATOM 10488 O O . ILE G 3 80 ? 30.545 -13.823 46.647 1.00 40.92 80 ILE G O 1
ATOM 10493 N N . VAL G 3 81 ? 30.393 -13.461 44.425 1.00 35.63 81 VAL G N 1
ATOM 10494 C CA . VAL G 3 81 ? 29.054 -14.016 44.251 1.00 35.30 81 VAL G CA 1
ATOM 10495 C C . VAL G 3 81 ? 29.061 -15.340 43.469 1.00 40.31 81 VAL G C 1
ATOM 10496 O O . VAL G 3 81 ? 29.542 -15.396 42.339 1.00 40.45 81 VAL G O 1
ATOM 10500 N N . ASN G 3 82 ? 28.503 -16.394 44.064 1.00 39.39 82 ASN G N 1
ATOM 10501 C CA . ASN G 3 82 ? 28.325 -17.671 43.371 1.00 39.68 82 ASN G CA 1
ATOM 10502 C C . ASN G 3 82 ? 26.890 -18.160 43.400 1.00 34.17 82 ASN G C 1
ATOM 10503 O O . ASN G 3 82 ? 26.090 -17.712 44.206 1.00 40.61 82 ASN G O 1
ATOM 10508 N N . ALA G 3 83 ? 26.569 -19.103 42.534 1.00 38.52 83 ALA G N 1
ATOM 10509 C CA . ALA G 3 83 ? 25.234 -19.686 42.532 1.00 37.35 83 ALA G CA 1
ATOM 10510 C C . ALA G 3 83 ? 25.290 -21.181 42.309 1.00 37.65 83 ALA G C 1
ATOM 10511 O O . ALA G 3 83 ? 26.151 -21.697 41.588 1.00 38.88 83 ALA G O 1
ATOM 10513 N N . GLU G 3 84 ? 24.361 -21.874 42.943 1.00 37.76 84 GLU G N 1
ATOM 10514 C CA . GLU G 3 84 ? 24.153 -23.275 42.677 1.00 39.45 84 GLU G CA 1
ATOM 10515 C C . GLU G 3 84 ? 22.709 -23.422 42.289 1.00 41.02 84 GLU G C 1
ATOM 10516 O O . GLU G 3 84 ? 21.816 -23.177 43.099 1.00 43.43 84 GLU G O 1
ATOM 10522 N N . LEU G 3 85 ? 22.475 -23.791 41.038 1.00 44.08 85 LEU G N 1
ATOM 10523 C CA . LEU G 3 85 ? 21.138 -24.142 40.590 1.00 45.09 85 LEU G CA 1
ATOM 10524 C C . LEU G 3 85 ? 20.961 -25.652 40.776 1.00 52.19 85 LEU G C 1
ATOM 10525 O O . LEU G 3 85 ? 20.780 -26.408 39.819 1.00 56.18 85 LEU G O 1
ATOM 10530 N N . VAL G 3 86 ? 21.026 -26.072 42.038 1.00 55.05 86 VAL G N 1
ATOM 10531 C CA . VAL G 3 86 ? 20.986 -27.486 42.430 1.00 58.49 86 VAL G CA 1
ATOM 10532 C C . VAL G 3 86 ? 19.769 -28.248 41.875 1.00 60.08 86 VAL G C 1
ATOM 10533 O O . VAL G 3 86 ? 18.667 -27.705 41.772 1.00 58.44 86 VAL G O 1
ATOM 10537 N N . PRO G 3 87 ? 19.977 -29.514 41.500 1.00 63.36 87 PRO G N 1
ATOM 10538 C CA . PRO G 3 87 ? 18.904 -30.337 40.936 1.00 59.88 87 PRO G CA 1
ATOM 10539 C C . PRO G 3 87 ? 17.670 -30.354 41.830 1.00 60.58 87 PRO G C 1
ATOM 10540 O O . PRO G 3 87 ? 16.633 -30.898 41.439 1.00 59.30 87 PRO G O 1
ATOM 10544 N N . LEU G 3 88 ? 17.791 -29.769 43.021 1.00 59.66 88 LEU G N 1
ATOM 10545 C CA . LEU G 3 88 ? 16.686 -29.686 43.973 1.00 50.80 88 LEU G CA 1
ATOM 10546 C C . LEU G 3 88 ? 15.542 -28.851 43.407 1.00 51.67 88 LEU G C 1
ATOM 10547 O O . LEU G 3 88 ? 14.375 -29.216 43.531 1.00 52.45 88 LEU G O 1
ATOM 10552 N N . ALA G 3 89 ? 15.891 -27.745 42.753 1.00 55.30 89 ALA G N 1
ATOM 10553 C CA . ALA G 3 89 ? 14.895 -26.778 42.269 1.00 50.76 89 ALA G CA 1
ATOM 10554 C C . ALA G 3 89 ? 14.032 -27.224 41.071 1.00 55.09 89 ALA G C 1
ATOM 10555 O O . ALA G 3 89 ? 12.957 -26.663 40.858 1.00 54.32 89 ALA G O 1
ATOM 10557 N N . SER G 3 90 ? 14.504 -28.200 40.286 1.00 56.78 90 SER G N 1
ATOM 10558 C CA . SER G 3 90 ? 13.724 -28.748 39.168 1.00 56.18 90 SER G CA 1
ATOM 10559 C C . SER G 3 90 ? 14.370 -29.998 38.539 1.00 59.53 90 SER G C 1
ATOM 10560 O O . SER G 3 90 ? 15.588 -30.185 38.608 1.00 55.65 90 SER G O 1
ATOM 10563 N N . PRO G 3 91 ? 13.551 -30.844 37.888 1.00 60.81 91 PRO G N 1
ATOM 10564 C CA . PRO G 3 91 ? 14.051 -32.073 37.250 1.00 58.92 91 PRO G CA 1
ATOM 10565 C C . PRO G 3 91 ? 15.053 -31.755 36.135 1.00 65.36 91 PRO G C 1
ATOM 10566 O O . PRO G 3 91 ? 15.638 -32.661 35.530 1.00 67.27 91 PRO G O 1
ATOM 10570 N N . THR G 3 92 ? 15.235 -30.462 35.876 1.00 68.61 92 THR G N 1
ATOM 10571 C CA . THR G 3 92 ? 16.104 -29.966 34.810 1.00 67.52 92 THR G CA 1
ATOM 10572 C C . THR G 3 92 ? 17.550 -29.759 35.270 1.00 67.31 92 THR G C 1
ATOM 10573 O O . THR G 3 92 ? 18.489 -30.150 34.581 1.00 72.75 92 THR G O 1
ATOM 10577 N N . PHE G 3 93 ? 17.728 -29.155 36.440 1.00 69.39 93 PHE G N 1
ATOM 10578 C CA . PHE G 3 93 ? 19.067 -28.901 36.970 1.00 70.29 93 PHE G CA 1
ATOM 10579 C C . PHE G 3 93 ? 19.877 -30.187 37.158 1.00 71.39 93 PHE G C 1
ATOM 10580 O O . PHE G 3 93 ? 19.346 -31.218 37.584 1.00 73.61 93 PHE G O 1
ATOM 10588 N N . GLU G 3 94 ? 21.167 -30.109 36.832 1.00 80.46 94 GLU G N 1
ATOM 10589 C CA . GLU G 3 94 ? 22.079 -31.258 36.876 1.00 82.69 94 GLU G CA 1
ATOM 10590 C C . GLU G 3 94 ? 23.104 -31.132 38.011 1.00 82.60 94 GLU G C 1
ATOM 10591 O O . GLU G 3 94 ? 23.555 -30.024 38.327 1.00 81.95 94 GLU G O 1
ATOM 10597 N N . PRO G 3 95 ? 23.469 -32.270 38.630 1.00 79.94 95 PRO G N 1
ATOM 10598 C CA . PRO G 3 95 ? 24.398 -32.267 39.766 1.00 77.32 95 PRO G CA 1
ATOM 10599 C C . PRO G 3 95 ? 25.742 -31.571 39.497 1.00 78.73 95 PRO G C 1
ATOM 10600 O O . PRO G 3 95 ? 26.361 -31.083 40.445 1.00 82.39 95 PRO G O 1
ATOM 10604 N N . GLY G 3 96 ? 26.176 -31.518 38.242 1.00 72.89 96 GLY G N 1
ATOM 10605 C CA . GLY G 3 96 ? 27.507 -31.026 37.914 1.00 78.69 96 GLY G CA 1
ATOM 10606 C C . GLY G 3 96 ? 27.922 -29.676 38.492 1.00 79.53 96 GLY G C 1
ATOM 10607 O O . GLY G 3 96 ? 27.162 -29.052 39.240 1.00 77.08 96 GLY G O 1
ATOM 10608 N N . PRO G 3 97 ? 29.142 -29.216 38.135 1.00 77.80 97 PRO G N 1
ATOM 10609 C CA . PRO G 3 97 ? 29.737 -27.934 38.544 1.00 73.30 97 PRO G CA 1
ATOM 10610 C C . PRO G 3 97 ? 29.045 -26.762 37.847 1.00 68.90 97 PRO G C 1
ATOM 10611 O O . PRO G 3 97 ? 28.341 -26.990 36.866 1.00 65.65 97 PRO G O 1
ATOM 10615 N N . PRO G 3 98 ? 29.249 -25.526 38.340 1.00 70.01 98 PRO G N 1
ATOM 10616 C CA . PRO G 3 98 ? 28.500 -24.363 37.835 1.00 64.94 98 PRO G CA 1
ATOM 10617 C C . PRO G 3 98 ? 28.455 -24.308 36.301 1.00 67.85 98 PRO G C 1
ATOM 10618 O O . PRO G 3 98 ? 29.482 -24.092 35.642 1.00 64.62 98 PRO G O 1
ATOM 10622 N N . ASP G 3 99 ? 27.269 -24.520 35.739 1.00 56.62 99 ASP G N 1
ATOM 10623 C CA . ASP G 3 99 ? 27.117 -24.481 34.299 1.00 51.34 99 ASP G CA 1
ATOM 10624 C C . ASP G 3 99 ? 26.776 -23.070 33.804 1.00 50.85 99 ASP G C 1
ATOM 10625 O O . ASP G 3 99 ? 26.593 -22.137 34.580 1.00 51.95 99 ASP G O 1
ATOM 10630 N N . GLU G 3 100 ? 26.715 -22.940 32.492 1.00 52.09 100 GLU G N 1
ATOM 10631 C CA . GLU G 3 100 ? 26.345 -21.717 31.796 1.00 53.07 100 GLU G CA 1
ATOM 10632 C C . GLU G 3 100 ? 25.361 -20.801 32.537 1.00 49.39 100 GLU G C 1
ATOM 10633 O O . GLU G 3 100 ? 25.723 -19.699 32.982 1.00 47.23 100 GLU G O 1
ATOM 10639 N N . ASN G 3 101 ? 24.112 -21.243 32.636 1.00 43.11 101 ASN G N 1
ATOM 10640 C CA . ASN G 3 101 ? 23.072 -20.450 33.291 1.00 44.14 101 ASN G CA 1
ATOM 10641 C C . ASN G 3 101 ? 23.434 -20.000 34.704 1.00 43.13 101 ASN G C 1
ATOM 10642 O O . ASN G 3 101 ? 23.201 -18.851 35.095 1.00 39.53 101 ASN G O 1
ATOM 10647 N N . SER G 3 102 ? 24.038 -20.895 35.469 1.00 47.13 102 SER G N 1
ATOM 10648 C CA . SER G 3 102 ? 24.387 -20.551 36.833 1.00 44.16 102 SER G CA 1
ATOM 10649 C C . SER G 3 102 ? 25.487 -19.496 36.911 1.00 42.13 102 SER G C 1
ATOM 10650 O O . SER G 3 102 ? 25.475 -18.637 37.795 1.00 40.23 102 SER G O 1
ATOM 10653 N N . ILE G 3 103 ? 26.446 -19.559 35.996 1.00 41.22 103 ILE G N 1
ATOM 10654 C CA . ILE G 3 103 ? 27.511 -18.566 35.990 1.00 43.33 103 ILE G CA 1
ATOM 10655 C C . ILE G 3 103 ? 26.912 -17.221 35.619 1.00 43.03 103 ILE G C 1
ATOM 10656 O O . ILE G 3 103 ? 27.236 -16.189 36.210 1.00 41.33 103 ILE G O 1
ATOM 10661 N N . GLU G 3 104 ? 26.013 -17.247 34.645 1.00 40.41 104 GLU G N 1
ATOM 10662 C CA . GLU G 3 104 ? 25.378 -16.032 34.183 1.00 43.33 104 GLU G CA 1
ATOM 10663 C C . GLU G 3 104 ? 24.518 -15.388 35.285 1.00 42.97 104 GLU G C 1
ATOM 10664 O O . GLU G 3 104 ? 24.610 -14.175 35.539 1.00 37.38 104 GLU G O 1
ATOM 10670 N N . LEU G 3 105 ? 23.693 -16.196 35.947 1.00 41.23 105 LEU G N 1
ATOM 10671 C CA . LEU G 3 105 ? 22.831 -15.667 37.000 1.00 35.91 105 LEU G CA 1
ATOM 10672 C C . LEU G 3 105 ? 23.677 -15.002 38.059 1.00 36.15 105 LEU G C 1
ATOM 10673 O O . LEU G 3 105 ? 23.394 -13.890 38.483 1.00 38.70 105 LEU G O 1
ATOM 10678 N N . ALA G 3 106 ? 24.740 -15.673 38.478 1.00 38.69 106 ALA G N 1
ATOM 10679 C CA . ALA G 3 106 ? 25.554 -15.133 39.553 1.00 36.32 106 ALA G CA 1
ATOM 10680 C C . ALA G 3 106 ? 26.295 -13.853 39.148 1.00 39.72 106 ALA G C 1
ATOM 10681 O O . ALA G 3 106 ? 26.460 -12.941 39.960 1.00 37.45 106 ALA G O 1
ATOM 10683 N N . ARG G 3 107 ? 26.740 -13.780 37.898 1.00 40.87 107 ARG G N 1
ATOM 10684 C CA . ARG G 3 107 ? 27.442 -12.586 37.434 1.00 41.08 107 ARG G CA 1
ATOM 10685 C C . ARG G 3 107 ? 26.500 -11.383 37.355 1.00 40.10 107 ARG G C 1
ATOM 10686 O O . ARG G 3 107 ? 26.885 -10.269 37.716 1.00 38.69 107 ARG G O 1
ATOM 10694 N N . VAL G 3 108 ? 25.268 -11.604 36.896 1.00 38.85 108 VAL G N 1
ATOM 10695 C CA . VAL G 3 108 ? 24.306 -10.512 36.846 1.00 38.77 108 VAL G CA 1
ATOM 10696 C C . VAL G 3 108 ? 24.052 -9.946 38.257 1.00 42.96 108 VAL G C 1
ATOM 10697 O O . VAL G 3 108 ? 24.170 -8.734 38.483 1.00 40.46 108 VAL G O 1
ATOM 10701 N N . VAL G 3 109 ? 23.733 -10.821 39.207 1.00 40.17 109 VAL G N 1
ATOM 10702 C CA . VAL G 3 109 ? 23.582 -10.385 40.595 1.00 35.28 109 VAL G CA 1
ATOM 10703 C C . VAL G 3 109 ? 24.813 -9.605 41.070 1.00 37.30 109 VAL G C 1
ATOM 10704 O O . VAL G 3 109 ? 24.695 -8.544 41.685 1.00 37.67 109 VAL G O 1
ATOM 10708 N N . ASP G 3 110 ? 26.000 -10.117 40.772 1.00 38.85 110 ASP G N 1
ATOM 10709 C CA . ASP G 3 110 ? 27.228 -9.447 41.178 1.00 35.91 110 ASP G CA 1
ATOM 10710 C C . ASP G 3 110 ? 27.354 -8.019 40.628 1.00 42.79 110 ASP G C 1
ATOM 10711 O O . ASP G 3 110 ? 27.779 -7.103 41.342 1.00 39.31 110 ASP G O 1
ATOM 10716 N N . ARG G 3 111 ? 27.000 -7.841 39.355 1.00 40.52 111 ARG G N 1
ATOM 10717 C CA . ARG G 3 111 ? 27.149 -6.549 38.675 1.00 41.42 111 ARG G CA 1
ATOM 10718 C C . ARG G 3 111 ? 26.270 -5.459 39.281 1.00 39.07 111 ARG G C 1
ATOM 10719 O O . ARG G 3 111 ? 26.749 -4.351 39.571 1.00 33.13 111 ARG G O 1
ATOM 10727 N N . GLY G 3 112 ? 24.993 -5.786 39.480 1.00 40.72 112 GLY G N 1
ATOM 10728 C CA . GLY G 3 112 ? 24.091 -4.918 40.226 1.00 40.99 112 GLY G CA 1
ATOM 10729 C C . GLY G 3 112 ? 24.700 -4.441 41.535 1.00 35.65 112 GLY G C 1
ATOM 10730 O O . GLY G 3 112 ? 24.669 -3.256 41.835 1.00 38.67 112 GLY G O 1
ATOM 10731 N N . ILE G 3 113 ? 25.269 -5.362 42.308 1.00 34.93 113 ILE G N 1
ATOM 10732 C CA . ILE G 3 113 ? 25.826 -5.028 43.619 1.00 37.30 113 ILE G CA 1
ATOM 10733 C C . ILE G 3 113 ? 27.078 -4.181 43.491 1.00 39.23 113 ILE G C 1
ATOM 10734 O O . ILE G 3 113 ? 27.309 -3.241 44.270 1.00 35.91 113 ILE G O 1
ATOM 10739 N N . ARG G 3 114 ? 27.916 -4.564 42.534 1.00 41.73 114 ARG G N 1
ATOM 10740 C CA . ARG G 3 114 ? 29.208 -3.922 42.340 1.00 42.12 114 ARG G CA 1
ATOM 10741 C C . ARG G 3 114 ? 29.060 -2.523 41.713 1.00 41.36 114 ARG G C 1
ATOM 10742 O O . ARG G 3 114 ? 29.622 -1.550 42.208 1.00 38.06 114 ARG G O 1
ATOM 10750 N N . GLU G 3 115 ? 28.281 -2.421 40.645 1.00 38.93 115 GLU G N 1
ATOM 10751 C CA . GLU G 3 115 ? 28.182 -1.156 39.931 1.00 43.86 115 GLU G CA 1
ATOM 10752 C C . GLU G 3 115 ? 27.401 -0.114 40.723 1.00 46.81 115 GLU G C 1
ATOM 10753 O O . GLU G 3 115 ? 27.715 1.078 40.661 1.00 45.66 115 GLU G O 1
ATOM 10759 N N . SER G 3 116 ? 26.395 -0.558 41.479 1.00 44.19 116 SER G N 1
ATOM 10760 C CA . SER G 3 116 ? 25.647 0.371 42.330 1.00 45.66 116 SER G CA 1
ATOM 10761 C C . SER G 3 116 ? 26.464 0.735 43.555 1.00 42.53 116 SER G C 1
ATOM 10762 O O . SER G 3 116 ? 26.116 1.657 44.278 1.00 46.36 116 SER G O 1
ATOM 10765 N N . GLU G 3 117 ? 27.549 0.004 43.790 1.00 41.16 117 GLU G N 1
ATOM 10766 C CA . GLU G 3 117 ? 28.405 0.279 44.936 1.00 45.66 117 GLU G CA 1
ATOM 10767 C C . GLU G 3 117 ? 27.625 0.257 46.271 1.00 49.15 117 GLU G C 1
ATOM 10768 O O . GLU G 3 117 ? 27.864 1.086 47.156 1.00 48.42 117 GLU G O 1
ATOM 10774 N N . ALA G 3 118 ? 26.699 -0.697 46.397 1.00 44.08 118 ALA G N 1
ATOM 10775 C CA . ALA G 3 118 ? 25.930 -0.910 47.627 1.00 46.76 118 ALA G CA 1
ATOM 10776 C C . ALA G 3 118 ? 26.812 -1.099 48.861 1.00 44.87 118 ALA G C 1
ATOM 10777 O O . ALA G 3 118 ? 26.477 -0.651 49.952 1.00 45.80 118 ALA G O 1
ATOM 10779 N N . VAL G 3 119 ? 27.939 -1.767 48.691 1.00 39.61 119 VAL G N 1
ATOM 10780 C CA . VAL G 3 119 ? 28.817 -1.998 49.817 1.00 47.84 119 VAL G CA 1
ATOM 10781 C C . VAL G 3 119 ? 30.088 -1.181 49.683 1.00 50.37 119 VAL G C 1
ATOM 10782 O O . VAL G 3 119 ? 30.742 -1.186 48.648 1.00 54.07 119 VAL G O 1
ATOM 10786 N N . ASP G 3 120 ? 30.440 -0.483 50.750 1.00 57.19 120 ASP G N 1
ATOM 10787 C CA . ASP G 3 120 ? 31.574 0.417 50.717 1.00 58.98 120 ASP G CA 1
ATOM 10788 C C . ASP G 3 120 ? 32.883 -0.343 50.903 1.00 59.68 120 ASP G C 1
ATOM 10789 O O . ASP G 3 120 ? 33.441 -0.364 52.004 1.00 65.60 120 ASP G O 1
ATOM 10794 N N . LEU G 3 121 ? 33.374 -0.956 49.825 1.00 59.97 121 LEU G N 1
ATOM 10795 C CA . LEU G 3 121 ? 34.558 -1.825 49.887 1.00 58.69 121 LEU G CA 1
ATOM 10796 C C . LEU G 3 121 ? 35.727 -1.217 50.641 1.00 64.30 121 LEU G C 1
ATOM 10797 O O . LEU G 3 121 ? 36.593 -1.941 51.127 1.00 66.98 121 LEU G O 1
ATOM 10802 N N . SER G 3 122 ? 35.756 0.109 50.738 1.00 66.99 122 SER G N 1
ATOM 10803 C CA . SER G 3 122 ? 36.851 0.797 51.423 1.00 67.50 122 SER G CA 1
ATOM 10804 C C . SER G 3 122 ? 36.756 0.654 52.944 1.00 65.86 122 SER G C 1
ATOM 10805 O O . SER G 3 122 ? 37.770 0.675 53.647 1.00 65.29 122 SER G O 1
ATOM 10808 N N . LYS G 3 123 ? 35.534 0.508 53.444 1.00 64.02 123 LYS G N 1
ATOM 10809 C CA . LYS G 3 123 ? 35.310 0.313 54.875 1.00 67.79 123 LYS G CA 1
ATOM 10810 C C . LYS G 3 123 ? 35.702 -1.092 55.331 1.00 63.07 123 LYS G C 1
ATOM 10811 O O . LYS G 3 123 ? 35.674 -1.396 56.521 1.00 59.85 123 LYS G O 1
ATOM 10817 N N . LEU G 3 124 ? 36.065 -1.949 54.380 1.00 65.27 124 LEU G N 1
ATOM 10818 C CA . LEU G 3 124 ? 36.327 -3.353 54.692 1.00 64.87 124 LEU G CA 1
ATOM 10819 C C . LEU G 3 124 ? 37.806 -3.695 54.741 1.00 63.38 124 LEU G C 1
ATOM 10820 O O . LEU G 3 124 ? 38.181 -4.870 54.722 1.00 62.51 124 LEU G O 1
ATOM 10825 N N . VAL G 3 125 ? 38.641 -2.666 54.818 1.00 63.51 125 VAL G N 1
ATOM 10826 C CA . VAL G 3 125 ? 40.065 -2.879 54.989 1.00 61.88 125 VAL G CA 1
ATOM 10827 C C . VAL G 3 125 ? 40.373 -3.058 56.459 1.00 65.18 125 VAL G C 1
ATOM 10828 O O . VAL G 3 125 ? 39.780 -2.398 57.307 1.00 62.83 125 VAL G O 1
ATOM 10832 N N . ILE G 3 126 ? 41.296 -3.968 56.750 1.00 66.86 126 ILE G N 1
ATOM 10833 C CA . ILE G 3 126 ? 41.764 -4.194 58.109 1.00 71.32 126 ILE G CA 1
ATOM 10834 C C . ILE G 3 126 ? 43.171 -3.615 58.256 1.00 74.60 126 ILE G C 1
ATOM 10835 O O . ILE G 3 126 ? 43.394 -2.658 58.998 1.00 73.06 126 ILE G O 1
ATOM 10840 N N . GLU G 3 127 ? 44.113 -4.204 57.533 1.00 78.35 127 GLU G N 1
ATOM 10841 C CA . GLU G 3 127 ? 45.452 -3.654 57.409 1.00 79.99 127 GLU G CA 1
ATOM 10842 C C . GLU G 3 127 ? 45.762 -3.557 55.926 1.00 78.93 127 GLU G C 1
ATOM 10843 O O . GLU G 3 127 ? 45.919 -4.573 55.2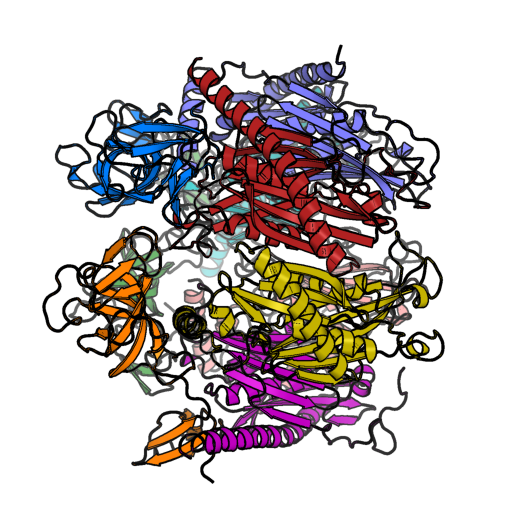54 1.00 78.68 127 GLU G O 1
ATOM 10849 N N . GLU G 3 128 ? 45.844 -2.336 55.414 1.00 81.12 128 GLU G N 1
ATOM 10850 C CA . GLU G 3 128 ? 45.975 -2.130 53.974 1.00 86.10 128 GLU G CA 1
ATOM 10851 C C . GLU G 3 128 ? 47.050 -2.994 53.299 1.00 84.00 128 GLU G C 1
ATOM 10852 O O . GLU G 3 128 ? 48.151 -3.173 53.829 1.00 81.50 128 GLU G O 1
ATOM 10858 N N . GLY G 3 129 ? 46.710 -3.533 52.131 1.00 78.00 129 GLY G N 1
ATOM 10859 C CA . GLY G 3 129 ? 47.637 -4.323 51.341 1.00 81.88 129 GLY G CA 1
ATOM 10860 C C . GLY G 3 129 ? 47.980 -5.673 51.941 1.00 78.39 129 GLY G C 1
ATOM 10861 O O . GLY G 3 129 ? 48.814 -6.411 51.413 1.00 81.98 129 GLY G O 1
ATOM 10862 N N . GLU G 3 130 ? 47.329 -6.006 53.044 1.00 76.23 130 GLU G N 1
ATOM 10863 C CA . GLU G 3 130 ? 47.600 -7.268 53.710 1.00 82.97 130 GLU G CA 1
ATOM 10864 C C . GLU G 3 130 ? 46.311 -7.941 54.187 1.00 81.04 130 GLU G C 1
ATOM 10865 O O . GLU G 3 130 ? 46.135 -9.148 54.027 1.00 79.53 130 GLU G O 1
ATOM 10871 N N . LYS G 3 131 ? 45.408 -7.157 54.766 1.00 76.82 131 LYS G N 1
ATOM 10872 C CA . LYS G 3 131 ? 44.231 -7.725 55.407 1.00 73.67 131 LYS G CA 1
ATOM 10873 C C . LYS G 3 131 ? 42.958 -6.967 55.066 1.00 69.54 131 LYS G C 1
ATOM 10874 O O . LYS G 3 131 ? 42.856 -5.759 55.284 1.00 67.98 131 LYS G O 1
ATOM 10880 N N . VAL G 3 132 ? 41.984 -7.701 54.540 1.00 66.38 132 VAL G N 1
ATOM 10881 C CA . VAL G 3 132 ? 40.724 -7.117 54.112 1.00 66.28 132 VAL G CA 1
ATOM 10882 C C . VAL G 3 132 ? 39.591 -8.139 54.262 1.00 63.04 132 VAL G C 1
ATOM 10883 O O . VAL G 3 132 ? 39.842 -9.350 54.286 1.00 58.84 132 VAL G O 1
ATOM 10887 N N . TRP G 3 133 ? 38.353 -7.661 54.385 1.00 57.48 133 TRP G N 1
ATOM 10888 C CA . TRP G 3 133 ? 37.214 -8.568 54.516 1.00 55.82 133 TRP G CA 1
ATOM 10889 C C . TRP G 3 133 ? 36.829 -9.141 53.162 1.00 53.64 133 TRP G C 1
ATOM 10890 O O . TRP G 3 133 ? 36.743 -8.407 52.182 1.00 54.66 133 TRP G O 1
ATOM 10901 N N . ILE G 3 134 ? 36.598 -10.450 53.106 1.00 52.68 134 ILE G N 1
ATOM 10902 C CA . ILE G 3 134 ? 36.071 -11.073 51.895 1.00 47.32 134 ILE G CA 1
ATOM 10903 C C . ILE G 3 134 ? 34.596 -11.395 52.072 1.00 45.02 134 ILE G C 1
ATOM 10904 O O . ILE G 3 134 ? 34.218 -12.143 52.967 1.00 46.79 134 ILE G O 1
ATOM 10909 N N . VAL G 3 135 ? 33.757 -10.834 51.218 1.00 46.49 135 VAL G N 1
ATOM 10910 C CA . VAL G 3 135 ? 32.330 -11.080 51.322 1.00 37.49 135 VAL G CA 1
ATOM 10911 C C . VAL G 3 135 ? 31.884 -12.129 50.314 1.00 44.25 135 VAL G C 1
ATOM 10912 O O . VAL G 3 135 ? 31.800 -11.860 49.112 1.00 44.93 135 VAL G O 1
ATOM 10916 N N . PHE G 3 136 ? 31.623 -13.337 50.816 1.00 41.81 136 PHE G N 1
ATOM 10917 C CA . PHE G 3 136 ? 31.062 -14.410 50.007 1.00 36.88 136 PHE G CA 1
ATOM 10918 C C . PHE G 3 136 ? 29.547 -14.317 50.006 1.00 41.30 136 PHE G C 1
ATOM 10919 O O . PHE G 3 136 ? 28.907 -14.341 51.066 1.00 44.49 136 PHE G O 1
ATOM 10927 N N . VAL G 3 137 ? 28.981 -14.191 48.813 1.00 38.07 137 VAL G N 1
ATOM 10928 C CA . VAL G 3 137 ? 27.540 -14.161 48.633 1.00 36.47 137 VAL G CA 1
ATOM 10929 C C . VAL G 3 137 ? 27.171 -15.401 47.866 1.00 35.30 137 VAL G C 1
ATOM 10930 O O . VAL G 3 137 ? 27.487 -15.531 46.684 1.00 39.27 137 VAL G O 1
ATOM 10934 N N . ASP G 3 138 ? 26.512 -16.330 48.533 1.00 34.65 138 ASP G N 1
ATOM 10935 C CA . ASP G 3 138 ? 26.168 -17.576 47.867 1.00 38.38 138 ASP G CA 1
ATOM 10936 C C . ASP G 3 138 ? 24.677 -17.756 47.672 1.00 35.72 138 ASP G C 1
ATOM 10937 O O . ASP G 3 138 ? 23.876 -17.626 48.605 1.00 39.49 138 ASP G O 1
ATOM 10942 N N . ILE G 3 139 ? 24.313 -18.035 46.431 1.00 33.81 139 ILE G N 1
ATOM 10943 C CA . ILE G 3 139 ? 22.924 -18.134 46.046 1.00 31.81 139 ILE G CA 1
ATOM 10944 C C . ILE G 3 139 ? 22.518 -19.584 45.889 1.00 34.25 139 ILE G C 1
ATOM 10945 O O . ILE G 3 139 ? 23.144 -20.337 45.154 1.00 34.49 139 ILE G O 1
ATOM 10950 N N . HIS G 3 140 ? 21.454 -19.970 46.578 1.00 36.90 140 HIS G N 1
ATOM 10951 C CA . HIS G 3 140 ? 20.976 -21.342 46.518 1.00 35.06 140 HIS G CA 1
ATOM 10952 C C . HIS G 3 140 ? 19.519 -21.384 46.108 1.00 33.02 140 HIS G C 1
ATOM 10953 O O . HIS G 3 140 ? 18.638 -20.994 46.868 1.00 38.20 140 HIS G O 1
ATOM 10960 N N . ALA G 3 141 ? 19.270 -21.851 44.895 1.00 36.45 141 ALA G N 1
ATOM 10961 C CA . ALA G 3 141 ? 17.917 -21.995 44.397 1.00 37.04 141 ALA G CA 1
ATOM 10962 C C . ALA G 3 141 ? 17.234 -23.120 45.146 1.00 37.07 141 ALA G C 1
ATOM 10963 O O . ALA G 3 141 ? 17.837 -24.155 45.408 1.00 43.39 141 ALA G O 1
ATOM 10965 N N . LEU G 3 142 ? 15.973 -22.920 45.491 1.00 36.87 142 LEU G N 1
ATOM 10966 C CA . LEU G 3 142 ? 15.199 -23.971 46.132 1.00 37.29 142 LEU G CA 1
ATOM 10967 C C . LEU G 3 142 ? 14.112 -24.495 45.203 1.00 39.14 142 LEU G C 1
ATOM 10968 O O . LEU G 3 142 ? 13.940 -25.704 45.038 1.00 43.52 142 LEU G O 1
ATOM 10973 N N . ASP G 3 143 ? 13.387 -23.579 44.581 1.00 36.44 143 ASP G N 1
ATOM 10974 C CA . ASP G 3 143 ? 12.260 -23.960 43.751 1.00 40.30 143 ASP G CA 1
ATOM 10975 C C . ASP G 3 143 ? 12.273 -23.055 42.544 1.00 37.48 143 ASP G C 1
ATOM 10976 O O . ASP G 3 143 ? 12.273 -21.838 42.681 1.00 40.27 143 ASP G O 1
ATOM 10981 N N . ASP G 3 144 ? 12.296 -23.652 41.364 1.00 39.85 144 ASP G N 1
ATOM 10982 C CA . ASP G 3 144 ? 12.438 -22.892 40.126 1.00 45.31 144 ASP G CA 1
ATOM 10983 C C . ASP G 3 144 ? 11.096 -22.763 39.444 1.00 39.24 144 ASP G C 1
ATOM 10984 O O . ASP G 3 144 ? 10.679 -23.657 38.706 1.00 37.54 144 ASP G O 1
ATOM 10989 N N . ASP G 3 145 ? 10.418 -21.653 39.695 1.00 41.53 145 ASP G N 1
ATOM 10990 C CA . ASP G 3 145 ? 9.163 -21.400 39.002 1.00 46.60 145 ASP G CA 1
ATOM 10991 C C . ASP G 3 145 ? 9.249 -20.195 38.074 1.00 43.76 145 ASP G C 1
ATOM 10992 O O . ASP G 3 145 ? 8.227 -19.676 37.641 1.00 46.56 145 ASP G O 1
ATOM 10997 N N . GLY G 3 146 ? 10.473 -19.764 37.774 1.00 42.55 146 GLY G N 1
ATOM 10998 C CA . GLY G 3 146 ? 10.711 -18.706 36.811 1.00 35.95 146 GLY G CA 1
ATOM 10999 C C . GLY G 3 146 ? 11.429 -17.527 37.426 1.00 37.84 146 GLY G C 1
ATOM 11000 O O . GLY G 3 146 ? 11.210 -17.193 38.586 1.00 41.11 146 GLY G O 1
ATOM 11001 N N . ASN G 3 147 ? 12.292 -16.890 36.648 1.00 34.04 147 ASN G N 1
ATOM 11002 C CA . ASN G 3 147 ? 12.928 -15.653 37.070 1.00 31.77 147 ASN G CA 1
ATOM 11003 C C . ASN G 3 147 ? 13.627 -15.783 38.429 1.00 41.20 147 ASN G C 1
ATOM 11004 O O . ASN G 3 147 ? 13.441 -14.957 39.339 1.00 41.80 147 ASN G O 1
ATOM 11009 N N . LEU G 3 148 ? 14.440 -16.827 38.561 1.00 35.12 148 LEU G N 1
ATOM 11010 C CA . LEU G 3 148 ? 15.284 -16.974 39.731 1.00 32.45 148 LEU G CA 1
ATOM 11011 C C . LEU G 3 148 ? 16.229 -15.800 39.772 1.00 35.37 148 LEU G C 1
ATOM 11012 O O . LEU G 3 148 ? 16.760 -15.433 40.817 1.00 34.10 148 LEU G O 1
ATOM 11017 N N . LEU G 3 149 ? 16.451 -15.210 38.607 1.00 38.49 149 LEU G N 1
ATOM 11018 C CA . LEU G 3 149 ? 17.379 -14.099 38.509 1.00 37.25 149 LEU G CA 1
ATOM 11019 C C . LEU G 3 149 ? 16.944 -12.931 39.412 1.00 33.92 149 LEU G C 1
ATOM 11020 O O . LEU G 3 149 ? 17.701 -12.501 40.285 1.00 34.52 149 LEU G O 1
ATOM 11025 N N . ASP G 3 150 ? 15.728 -12.431 39.210 1.00 33.10 150 ASP G N 1
ATOM 11026 C CA . ASP G 3 150 ? 15.227 -11.298 39.999 1.00 36.30 150 ASP G CA 1
ATOM 11027 C C . ASP G 3 150 ? 15.090 -11.671 41.475 1.00 34.25 150 ASP G C 1
ATOM 11028 O O . ASP G 3 150 ? 15.424 -10.879 42.368 1.00 35.54 150 ASP G O 1
ATOM 11033 N N . ALA G 3 151 ? 14.611 -12.883 41.732 1.00 33.44 151 ALA G N 1
ATOM 11034 C CA . ALA G 3 151 ? 14.492 -13.359 43.106 1.00 33.89 151 ALA G CA 1
ATOM 11035 C C . ALA G 3 151 ? 15.867 -13.346 43.798 1.00 37.09 151 ALA G C 1
ATOM 11036 O O . ALA G 3 151 ? 16.014 -12.878 44.949 1.00 31.72 151 ALA G O 1
ATOM 11038 N N . SER G 3 152 ? 16.873 -13.837 43.080 1.00 31.46 152 SER G N 1
ATOM 11039 C CA . SER G 3 152 ? 18.208 -13.974 43.645 1.00 33.22 152 SER G CA 1
ATOM 11040 C C . SER G 3 152 ? 18.783 -12.596 43.918 1.00 32.66 152 SER G C 1
ATOM 11041 O O . SER G 3 152 ? 19.412 -12.357 44.960 1.00 34.35 152 SER G O 1
ATOM 11044 N N . ALA G 3 153 ? 18.541 -11.677 42.991 1.00 34.39 153 ALA G N 1
ATOM 11045 C CA . ALA G 3 153 ? 19.023 -10.314 43.161 1.00 38.27 153 ALA G CA 1
ATOM 11046 C C . ALA G 3 153 ? 18.393 -9.669 44.408 1.00 34.01 153 ALA G C 1
ATOM 11047 O O . ALA G 3 153 ? 19.100 -9.114 45.269 1.00 36.23 153 ALA G O 1
ATOM 11049 N N . LEU G 3 154 ? 17.070 -9.760 44.506 1.00 31.46 154 LEU G N 1
ATOM 11050 C CA . LEU G 3 154 ? 16.351 -9.358 45.721 1.00 34.52 154 LEU G CA 1
ATOM 11051 C C . LEU G 3 154 ? 16.961 -9.994 46.968 1.00 33.68 154 LEU G C 1
ATOM 11052 O O . LEU G 3 154 ? 17.316 -9.306 47.949 1.00 31.70 154 LEU G O 1
ATOM 11057 N N . ALA G 3 155 ? 17.077 -11.320 46.917 1.00 31.81 155 ALA G N 1
ATOM 11058 C CA . ALA G 3 155 ? 17.516 -12.097 48.062 1.00 30.87 155 ALA G CA 1
ATOM 11059 C C . ALA G 3 155 ? 18.894 -11.666 48.527 1.00 34.30 155 ALA G C 1
ATOM 11060 O O . ALA G 3 155 ? 19.163 -11.610 49.732 1.00 37.55 155 ALA G O 1
ATOM 11062 N N . ALA G 3 156 ? 19.754 -11.343 47.564 1.00 32.10 156 ALA G N 1
ATOM 11063 C CA . ALA G 3 156 ? 21.155 -11.023 47.838 1.00 34.39 156 ALA G CA 1
ATOM 11064 C C . ALA G 3 156 ? 21.303 -9.686 48.515 1.00 34.64 156 ALA G C 1
ATOM 11065 O O . ALA G 3 156 ? 22.105 -9.532 49.440 1.00 40.84 156 ALA G O 1
ATOM 11067 N N . ILE G 3 157 ? 20.542 -8.704 48.048 1.00 33.83 157 ILE G N 1
ATOM 11068 C CA . ILE G 3 157 ? 20.656 -7.376 48.631 1.00 35.40 157 ILE G CA 1
ATOM 11069 C C . ILE G 3 157 ? 19.991 -7.358 50.012 1.00 35.47 157 ILE G C 1
ATOM 11070 O O . ILE G 3 157 ? 20.538 -6.776 50.953 1.00 39.18 157 ILE G O 1
ATOM 11075 N N . ALA G 3 158 ? 18.853 -8.039 50.152 1.00 35.51 158 ALA G N 1
ATOM 11076 C CA . ALA G 3 158 ? 18.271 -8.268 51.489 1.00 40.85 158 ALA G CA 1
ATOM 11077 C C . ALA G 3 158 ? 19.293 -8.858 52.469 1.00 41.06 158 ALA G C 1
ATOM 11078 O O . ALA G 3 158 ? 19.489 -8.348 53.577 1.00 41.31 158 ALA G O 1
ATOM 11080 N N . ALA G 3 159 ? 19.960 -9.926 52.049 1.00 40.23 159 ALA G N 1
ATOM 11081 C CA . ALA G 3 159 ? 20.923 -10.596 52.910 1.00 36.51 159 ALA G CA 1
ATOM 11082 C C . ALA G 3 159 ? 22.099 -9.689 53.264 1.00 39.65 159 ALA G C 1
ATOM 11083 O O . ALA G 3 159 ? 22.642 -9.733 54.382 1.00 41.31 159 ALA G O 1
ATOM 11085 N N . LEU G 3 160 ? 22.521 -8.875 52.310 1.00 38.77 160 LEU G N 1
ATOM 11086 C CA . LEU G 3 160 ? 23.615 -7.958 52.588 1.00 37.91 160 LEU G CA 1
ATOM 11087 C C . LEU G 3 160 ? 23.148 -6.900 53.578 1.00 36.49 160 LEU G C 1
ATOM 11088 O O . LEU G 3 160 ? 23.903 -6.480 54.455 1.00 37.49 160 LEU G O 1
ATOM 11093 N N . MET G 3 161 ? 21.898 -6.473 53.432 1.00 39.29 161 MET G N 1
ATOM 11094 C CA . MET G 3 161 ? 21.325 -5.467 54.325 1.00 44.27 161 MET G CA 1
ATOM 11095 C C . MET G 3 161 ? 21.106 -6.045 55.711 1.00 47.06 161 MET G C 1
ATOM 11096 O O . MET G 3 161 ? 20.896 -5.305 56.669 1.00 49.38 161 MET G O 1
ATOM 11101 N N . ASN G 3 162 ? 21.165 -7.369 55.820 1.00 45.22 162 ASN G N 1
ATOM 11102 C CA . ASN G 3 162 ? 20.957 -8.017 57.102 1.00 41.73 162 ASN G CA 1
ATOM 11103 C C . ASN G 3 162 ? 22.201 -8.717 57.584 1.00 45.54 162 ASN G C 1
ATOM 11104 O O . ASN G 3 162 ? 22.141 -9.684 58.345 1.00 46.78 162 ASN G O 1
ATOM 11109 N N . THR G 3 163 ? 23.342 -8.188 57.160 1.00 43.46 163 THR G N 1
ATOM 11110 C CA . THR G 3 163 ? 24.613 -8.822 57.443 1.00 39.42 163 THR G CA 1
ATOM 11111 C C . THR G 3 163 ? 25.310 -8.169 58.626 1.00 44.26 163 THR G C 1
ATOM 11112 O O . THR G 3 163 ? 25.286 -6.945 58.784 1.00 44.68 163 THR G O 1
ATOM 11116 N N . LYS G 3 164 ? 25.915 -9.000 59.468 1.00 41.22 164 LYS G N 1
ATOM 11117 C CA . LYS G 3 164 ? 26.673 -8.508 60.607 1.00 50.08 164 LYS G CA 1
ATOM 11118 C C . LYS G 3 164 ? 28.134 -8.939 60.493 1.00 49.60 164 LYS G C 1
ATOM 11119 O O . LYS G 3 164 ? 28.442 -10.130 60.456 1.00 51.47 164 LYS G O 1
ATOM 11125 N N . VAL G 3 165 ? 29.029 -7.961 60.428 1.00 47.45 165 VAL G N 1
ATOM 11126 C CA . VAL G 3 165 ? 30.454 -8.235 60.309 1.00 52.41 165 VAL G CA 1
ATOM 11127 C C . VAL G 3 165 ? 30.998 -8.866 61.590 1.00 54.50 165 VAL G C 1
ATOM 11128 O O . VAL G 3 165 ? 30.959 -8.258 62.662 1.00 52.45 165 VAL G O 1
ATOM 11132 N N . PRO G 3 166 ? 31.501 -10.101 61.471 1.00 51.96 166 PRO G N 1
ATOM 11133 C CA . PRO G 3 166 ? 31.934 -10.952 62.583 1.00 53.22 166 PRO G CA 1
ATOM 11134 C C . PRO G 3 166 ? 33.301 -10.560 63.139 1.00 53.70 166 PRO G C 1
ATOM 11135 O O . PRO G 3 166 ? 34.204 -11.393 63.200 1.00 48.80 166 PRO G O 1
ATOM 11139 N N . ALA G 3 167 ? 33.443 -9.306 63.553 1.00 53.70 167 ALA G N 1
ATOM 11140 C CA . ALA G 3 167 ? 34.736 -8.799 63.986 1.00 55.72 167 ALA G CA 1
ATOM 11141 C C . ALA G 3 167 ? 35.263 -9.490 65.241 1.00 57.60 167 ALA G C 1
ATOM 11142 O O . ALA G 3 167 ? 36.445 -9.841 65.317 1.00 57.55 167 ALA G O 1
ATOM 11144 N N . GLU G 3 168 ? 34.393 -9.681 66.228 1.00 58.01 168 GLU G N 1
ATOM 11145 C CA . GLU G 3 168 ? 34.824 -10.260 67.501 1.00 63.43 168 GLU G CA 1
ATOM 11146 C C . GLU G 3 168 ? 35.369 -11.669 67.288 1.00 59.41 168 GLU G C 1
ATOM 11147 O O . GLU G 3 168 ? 36.406 -12.042 67.849 1.00 59.60 168 GLU G O 1
ATOM 11153 N N . ARG G 3 169 ? 34.681 -12.430 66.445 1.00 52.21 169 ARG G N 1
ATOM 11154 C CA . ARG G 3 169 ? 35.103 -13.782 66.118 1.00 59.16 169 ARG G CA 1
ATOM 11155 C C . ARG G 3 169 ? 36.574 -13.823 65.718 1.00 59.93 169 ARG G C 1
ATOM 11156 O O . ARG G 3 169 ? 37.299 -14.759 66.069 1.00 55.00 169 ARG G O 1
ATOM 11164 N N . PHE G 3 170 ? 36.998 -12.803 64.976 1.00 56.74 170 PHE G N 1
ATOM 11165 C CA . PHE G 3 170 ? 38.350 -12.736 64.446 1.00 59.01 170 PHE G CA 1
ATOM 11166 C C . PHE G 3 170 ? 39.220 -11.765 65.243 1.00 64.81 170 PHE G C 1
ATOM 11167 O O . PHE G 3 170 ? 40.254 -11.305 64.758 1.00 62.46 170 PHE G O 1
ATOM 11175 N N . ASP G 3 171 ? 38.796 -11.448 66.464 1.00 65.58 171 ASP G N 1
ATOM 11176 C CA . ASP G 3 171 ? 39.569 -10.555 67.316 1.00 67.48 171 ASP G CA 1
ATOM 11177 C C . ASP G 3 171 ? 39.803 -9.208 66.643 1.00 67.48 171 ASP G C 1
ATOM 11178 O O . ASP G 3 171 ? 40.838 -8.571 66.844 1.00 66.88 171 ASP G O 1
ATOM 11183 N N . LEU G 3 172 ? 38.839 -8.775 65.844 1.00 63.27 172 LEU G N 1
ATOM 11184 C CA . LEU G 3 172 ? 38.986 -7.537 65.101 1.00 61.95 172 LEU G CA 1
ATOM 11185 C C . LEU G 3 172 ? 38.182 -6.417 65.738 1.00 64.05 172 LEU G C 1
ATOM 11186 O O . LEU G 3 172 ? 37.913 -5.396 65.104 1.00 64.57 172 LEU G O 1
ATOM 11191 N N . GLY G 3 173 ? 37.807 -6.613 67.001 1.00 65.87 173 GLY G N 1
ATOM 11192 C CA . GLY G 3 173 ? 36.986 -5.653 67.718 1.00 62.80 173 GLY G CA 1
ATOM 11193 C C . GLY G 3 173 ? 35.527 -6.059 67.726 1.00 58.35 173 GLY G C 1
ATOM 11194 O O . GLY G 3 173 ? 35.204 -7.181 67.360 1.00 57.81 173 GLY G O 1
ATOM 11195 N N . GLU G 3 174 ? 34.650 -5.147 68.141 1.00 59.20 174 GLU G N 1
ATOM 11196 C CA . GLU G 3 174 ? 33.211 -5.416 68.204 1.00 61.27 174 GLU G CA 1
ATOM 11197 C C . GLU G 3 174 ? 32.576 -5.783 66.862 1.00 61.35 174 GLU G C 1
ATOM 11198 O O . GLU G 3 174 ? 32.985 -5.285 65.810 1.00 57.36 174 GLU G O 1
ATOM 11204 N N . ASP G 3 175 ? 31.568 -6.653 66.910 1.00 60.40 175 ASP G N 1
ATOM 11205 C CA . ASP G 3 175 ? 30.719 -6.893 65.748 1.00 60.57 175 ASP G CA 1
ATOM 11206 C C . ASP G 3 175 ? 30.001 -5.601 65.374 1.00 58.19 175 ASP G C 1
ATOM 11207 O O . ASP G 3 175 ? 29.820 -4.720 66.212 1.00 62.72 175 ASP G O 1
ATOM 11212 N N . TYR G 3 176 ? 29.601 -5.480 64.117 1.00 54.52 176 TYR G N 1
ATOM 11213 C CA . TYR G 3 176 ? 28.816 -4.328 63.688 1.00 51.83 176 TYR G CA 1
ATOM 11214 C C . TYR G 3 176 ? 28.147 -4.618 62.359 1.00 53.16 176 TYR G C 1
ATOM 11215 O O . TYR G 3 176 ? 28.592 -5.502 61.625 1.00 52.70 176 TYR G O 1
ATOM 11224 N N . LEU G 3 177 ? 27.086 -3.877 62.047 1.00 45.54 177 LEU G N 1
ATOM 11225 C CA . LEU G 3 177 ? 26.376 -4.094 60.798 1.00 49.75 177 LEU G CA 1
ATOM 11226 C C . LEU G 3 177 ? 27.245 -3.743 59.596 1.00 55.72 177 LEU G C 1
ATOM 11227 O O . LEU G 3 177 ? 28.011 -2.776 59.626 1.00 54.07 177 LEU G O 1
ATOM 11232 N N . LEU G 3 178 ? 27.135 -4.554 58.547 1.00 55.81 178 LEU G N 1
ATOM 11233 C CA . LEU G 3 178 ? 27.751 -4.233 57.272 1.00 51.97 178 LEU G CA 1
ATOM 11234 C C . LEU G 3 178 ? 27.066 -2.997 56.729 1.00 48.98 178 LEU G C 1
ATOM 11235 O O . LEU G 3 178 ? 25.862 -3.010 56.497 1.00 46.17 178 LEU G O 1
ATOM 11240 N N . PRO G 3 179 ? 27.834 -1.915 56.536 1.00 54.07 179 PRO G N 1
ATOM 11241 C CA . PRO G 3 179 ? 27.262 -0.679 55.995 1.00 51.16 179 PRO G CA 1
ATOM 11242 C C . PRO G 3 179 ? 26.844 -0.880 54.550 1.00 47.35 179 PRO G C 1
ATOM 11243 O O . PRO G 3 179 ? 27.656 -1.287 53.730 1.00 49.95 179 PRO G O 1
ATOM 11247 N N . VAL G 3 180 ? 25.587 -0.595 54.251 1.00 48.31 180 VAL G N 1
ATOM 11248 C CA . VAL G 3 180 ? 25.055 -0.752 52.910 1.00 43.11 180 VAL G CA 1
ATOM 11249 C C . VAL G 3 180 ? 24.464 0.571 52.438 1.00 49.15 180 VAL G C 1
ATOM 11250 O O . VAL G 3 180 ? 23.708 1.208 53.164 1.00 56.23 180 VAL G O 1
ATOM 11254 N N . ARG G 3 181 ? 24.807 0.995 51.226 1.00 47.96 181 ARG G N 1
ATOM 11255 C CA . ARG G 3 181 ? 24.448 2.340 50.787 1.00 45.55 181 ARG G CA 1
ATOM 11256 C C . ARG G 3 181 ? 23.680 2.420 49.471 1.00 44.30 181 ARG G C 1
ATOM 11257 O O . ARG G 3 181 ? 23.563 3.491 48.897 1.00 49.44 181 ARG G O 1
ATOM 11265 N N . ASP G 3 182 ? 23.163 1.295 48.989 1.00 45.14 182 ASP G N 1
ATOM 11266 C CA . ASP G 3 182 ? 22.340 1.311 47.781 1.00 44.43 182 ASP G CA 1
ATOM 11267 C C . ASP G 3 182 ? 21.459 0.074 47.698 1.00 39.61 182 ASP G C 1
ATOM 11268 O O . ASP G 3 182 ? 21.695 -0.914 48.382 1.00 39.54 182 ASP G O 1
ATOM 11273 N N . LEU G 3 183 ? 20.452 0.126 46.842 1.00 36.33 183 LEU G N 1
ATOM 11274 C CA . LEU G 3 183 ? 19.550 -0.989 46.706 1.00 40.09 183 LEU G CA 1
ATOM 11275 C C . LEU G 3 183 ? 19.366 -1.329 45.244 1.00 40.71 183 LEU G C 1
ATOM 11276 O O . LEU G 3 183 ? 18.382 -0.925 44.628 1.00 40.38 183 LEU G O 1
ATOM 11281 N N . PRO G 3 184 ? 20.317 -2.097 44.693 1.00 35.61 184 PRO G N 1
ATOM 11282 C CA . PRO G 3 184 ? 20.215 -2.601 43.329 1.00 34.35 184 PRO G CA 1
ATOM 11283 C C . PRO G 3 184 ? 19.039 -3.522 43.283 1.00 36.36 184 PRO G C 1
ATOM 11284 O O . PRO G 3 184 ? 18.968 -4.418 44.123 1.00 40.71 184 PRO G O 1
ATOM 11288 N N . VAL G 3 185 ? 18.133 -3.309 42.338 1.00 36.14 185 VAL G N 1
ATOM 11289 C CA . VAL G 3 185 ? 17.046 -4.236 42.092 1.00 34.86 185 VAL G CA 1
ATOM 11290 C C . VAL G 3 185 ? 17.041 -4.508 40.608 1.00 41.18 185 VAL G C 1
ATOM 11291 O O . VAL G 3 185 ? 17.264 -3.590 39.810 1.00 39.38 185 VAL G O 1
ATOM 11295 N N . SER G 3 186 ? 16.773 -5.752 40.229 1.00 33.46 186 SER G N 1
ATOM 11296 C CA . SER G 3 186 ? 16.810 -6.105 38.828 1.00 34.30 186 SER G CA 1
ATOM 11297 C C . SER G 3 186 ? 15.446 -6.524 38.334 1.00 36.28 186 SER G C 1
ATOM 11298 O O . SER G 3 186 ? 14.625 -7.027 39.096 1.00 38.32 186 SER G O 1
ATOM 11301 N N . VAL G 3 187 ? 15.209 -6.300 37.049 1.00 35.60 187 VAL G N 1
ATOM 11302 C CA . VAL G 3 187 ? 13.922 -6.583 36.447 1.00 38.45 187 VAL G CA 1
ATOM 11303 C C . VAL G 3 187 ? 14.113 -7.285 35.122 1.00 39.19 187 VAL G C 1
ATOM 11304 O O . VAL G 3 187 ? 14.630 -6.704 34.165 1.00 41.66 187 VAL G O 1
ATOM 11308 N N . THR G 3 188 ? 13.648 -8.520 35.062 1.00 38.22 188 THR G N 1
ATOM 11309 C CA . THR G 3 188 ? 13.768 -9.337 33.873 1.00 37.92 188 THR G CA 1
ATOM 11310 C C . THR G 3 188 ? 12.417 -9.508 33.206 1.00 38.52 188 THR G C 1
ATOM 11311 O O . THR G 3 188 ? 11.425 -9.773 33.879 1.00 42.34 188 THR G O 1
ATOM 11315 N N . SER G 3 189 ? 12.377 -9.371 31.886 1.00 34.52 189 SER G N 1
ATOM 11316 C CA . SER G 3 189 ? 11.155 -9.620 31.143 1.00 35.27 189 SER G CA 1
ATOM 11317 C C . SER G 3 189 ? 11.469 -10.595 30.049 1.00 36.49 189 SER G C 1
ATOM 11318 O O . SER G 3 189 ? 12.559 -10.567 29.486 1.00 37.43 189 SER G O 1
ATOM 11321 N N . LEU G 3 190 ? 10.494 -11.448 29.763 1.00 34.08 190 LEU G N 1
ATOM 11322 C CA . LEU G 3 190 ? 10.519 -12.348 28.637 1.00 37.68 190 LEU G CA 1
ATOM 11323 C C . LEU G 3 190 ? 10.143 -11.514 27.417 1.00 44.69 190 LEU G C 1
ATOM 11324 O O . LEU G 3 190 ? 9.135 -10.798 27.449 1.00 43.02 190 LEU G O 1
ATOM 11329 N N . ILE G 3 191 ? 10.943 -11.577 26.353 1.00 43.27 191 ILE G N 1
ATOM 11330 C CA . ILE G 3 191 ? 10.560 -10.938 25.094 1.00 38.24 191 ILE G CA 1
ATOM 11331 C C . ILE G 3 191 ? 10.056 -11.960 24.078 1.00 42.22 191 ILE G C 1
ATOM 11332 O O . ILE G 3 191 ? 10.719 -12.939 23.784 1.00 44.17 191 ILE G O 1
ATOM 11337 N N . VAL G 3 192 ? 8.856 -11.727 23.562 1.00 49.41 192 VAL G N 1
ATOM 11338 C CA . VAL G 3 192 ? 8.252 -12.602 22.574 1.00 47.94 192 VAL G CA 1
ATOM 11339 C C . VAL G 3 192 ? 7.816 -11.745 21.401 1.00 54.91 192 VAL G C 1
ATOM 11340 O O . VAL G 3 192 ? 6.725 -11.168 21.417 1.00 55.28 192 VAL G O 1
ATOM 11344 N N . GLY G 3 193 ? 8.663 -11.664 20.381 1.00 57.50 193 GLY G N 1
ATOM 11345 C CA . GLY G 3 193 ? 8.397 -10.788 19.256 1.00 59.27 193 GLY G CA 1
ATOM 11346 C C . GLY G 3 193 ? 8.487 -9.351 19.734 1.00 58.47 193 GLY G C 1
ATOM 11347 O O . GLY G 3 193 ? 9.500 -8.942 20.300 1.00 53.09 193 GLY G O 1
ATOM 11348 N N . ASN G 3 194 ? 7.415 -8.594 19.539 1.00 56.92 194 ASN G N 1
ATOM 11349 C CA . ASN G 3 194 ? 7.399 -7.184 19.915 1.00 60.85 194 ASN G CA 1
ATOM 11350 C C . ASN G 3 194 ? 6.782 -6.913 21.292 1.00 59.46 194 ASN G C 1
ATOM 11351 O O . ASN G 3 194 ? 6.593 -5.762 21.675 1.00 55.47 194 ASN G O 1
ATOM 11356 N N . LYS G 3 195 ? 6.486 -7.977 22.035 1.00 63.03 195 LYS G N 1
ATOM 11357 C CA . LYS G 3 195 ? 5.815 -7.861 23.330 1.00 54.51 195 LYS G CA 1
ATOM 11358 C C . LYS G 3 195 ? 6.724 -8.257 24.493 1.00 55.47 195 LYS G C 1
ATOM 11359 O O . LYS G 3 195 ? 7.631 -9.076 24.336 1.00 53.63 195 LYS G O 1
ATOM 11365 N N . TYR G 3 196 ? 6.493 -7.673 25.663 1.00 52.75 196 TYR G N 1
ATOM 11366 C CA . TYR G 3 196 ? 7.259 -8.071 26.837 1.00 51.22 196 TYR G CA 1
ATOM 11367 C C . TYR G 3 196 ? 6.371 -8.555 27.988 1.00 51.16 196 TYR G C 1
ATOM 11368 O O . TYR G 3 196 ? 5.223 -8.120 28.131 1.00 46.72 196 TYR G O 1
ATOM 11377 N N . LEU G 3 197 ? 6.907 -9.474 28.792 1.00 46.94 197 LEU G N 1
ATOM 11378 C CA . LEU G 3 197 ? 6.212 -9.954 29.990 1.00 41.19 197 LEU G CA 1
ATOM 11379 C C . LEU G 3 197 ? 7.155 -9.823 31.164 1.00 40.54 197 LEU G C 1
ATOM 11380 O O . LEU G 3 197 ? 8.061 -10.637 31.347 1.00 39.73 197 LEU G O 1
ATOM 11385 N N . VAL G 3 198 ? 6.964 -8.768 31.938 1.00 40.97 198 VAL G N 1
ATOM 11386 C CA . VAL G 3 198 ? 7.751 -8.568 33.142 1.00 40.34 198 VAL G CA 1
ATOM 11387 C C . VAL G 3 198 ? 7.558 -9.769 34.065 1.00 45.12 198 VAL G C 1
ATOM 11388 O O . VAL G 3 198 ? 6.481 -10.364 34.098 1.00 42.96 198 VAL G O 1
ATOM 11392 N N . ASP G 3 199 ? 8.615 -10.128 34.790 1.00 42.08 199 ASP G N 1
ATOM 11393 C CA . ASP G 3 199 ? 8.593 -11.252 35.733 1.00 43.18 199 ASP G CA 1
ATOM 11394 C C . ASP G 3 199 ? 7.989 -12.537 35.165 1.00 40.02 199 ASP G C 1
ATOM 11395 O O . ASP G 3 199 ? 6.967 -13.017 35.641 1.00 39.88 199 ASP G O 1
ATOM 11400 N N . PRO G 3 200 ? 8.641 -13.108 34.147 1.00 41.18 200 PRO G N 1
ATOM 11401 C CA . PRO G 3 200 ? 8.170 -14.365 33.559 1.00 39.10 200 PRO G CA 1
ATOM 11402 C C . PRO G 3 200 ? 8.118 -15.507 34.570 1.00 43.00 200 PRO G C 1
ATOM 11403 O O . PRO G 3 200 ? 9.042 -15.722 35.379 1.00 39.71 200 PRO G O 1
ATOM 11407 N N . SER G 3 201 ? 7.007 -16.228 34.508 1.00 42.04 201 SER G N 1
ATOM 11408 C CA . SER G 3 201 ? 6.838 -17.468 35.219 1.00 41.80 201 SER G CA 1
ATOM 11409 C C . SER G 3 201 ? 7.471 -18.543 34.375 1.00 42.23 201 SER G C 1
ATOM 11410 O O . SER G 3 201 ? 7.652 -18.369 33.172 1.00 45.84 201 SER G O 1
ATOM 11413 N N . ARG G 3 202 ? 7.781 -19.668 35.005 1.00 44.88 202 ARG G N 1
ATOM 11414 C CA . ARG G 3 202 ? 8.446 -20.772 34.332 1.00 47.24 202 ARG G CA 1
ATOM 11415 C C . ARG G 3 202 ? 7.531 -21.332 33.256 1.00 45.11 202 ARG G C 1
ATOM 11416 O O . ARG G 3 202 ? 7.976 -21.840 32.229 1.00 45.87 202 ARG G O 1
ATOM 11424 N N . GLU G 3 203 ? 6.237 -21.223 33.501 1.00 46.44 203 GLU G N 1
ATOM 11425 C CA . GLU G 3 203 ? 5.242 -21.690 32.553 1.00 52.39 203 GLU G CA 1
ATOM 11426 C C . GLU G 3 203 ? 5.294 -20.809 31.302 1.00 49.75 203 GLU G C 1
ATOM 11427 O O . GLU G 3 203 ? 5.169 -21.280 30.172 1.00 43.30 203 GLU G O 1
ATOM 11433 N N . GLU G 3 204 ? 5.479 -19.516 31.528 1.00 43.11 204 GLU G N 1
ATOM 11434 C CA . GLU G 3 204 ? 5.602 -18.573 30.441 1.00 44.05 204 GLU G CA 1
ATOM 11435 C C . GLU G 3 204 ? 6.895 -18.837 29.670 1.00 47.15 204 GLU G C 1
ATOM 11436 O O . GLU G 3 204 ? 6.903 -18.791 28.440 1.00 44.71 204 GLU G O 1
ATOM 11442 N N . MET G 3 205 ? 7.971 -19.150 30.397 1.00 45.69 205 MET G N 1
ATOM 11443 C CA . MET G 3 205 ? 9.266 -19.467 29.788 1.00 42.36 205 MET G CA 1
ATOM 11444 C C . MET G 3 205 ? 9.224 -20.638 28.797 1.00 47.84 205 MET G C 1
ATOM 11445 O O . MET G 3 205 ? 10.255 -21.005 28.230 1.00 47.90 205 MET G O 1
ATOM 11450 N N . SER G 3 206 ? 8.051 -21.225 28.580 1.00 43.04 206 SER G N 1
ATOM 11451 C CA . SER G 3 206 ? 7.952 -22.337 27.643 1.00 46.86 206 SER G CA 1
ATOM 11452 C C . SER G 3 206 ? 8.102 -21.862 26.196 1.00 46.11 206 SER G C 1
ATOM 11453 O O . SER G 3 206 ? 8.428 -22.641 25.309 1.00 45.55 206 SER G O 1
ATOM 11456 N N . VAL G 3 207 ? 7.854 -20.578 25.968 1.00 49.67 207 VAL G N 1
ATOM 11457 C CA . VAL G 3 207 ? 7.989 -19.996 24.634 1.00 51.22 207 VAL G CA 1
ATOM 11458 C C . VAL G 3 207 ? 9.453 -19.942 24.195 1.00 43.93 207 VAL G C 1
ATOM 11459 O O . VAL G 3 207 ? 9.740 -20.052 23.014 1.00 52.47 207 VAL G O 1
ATOM 11463 N N . GLY G 3 208 ? 10.366 -19.756 25.150 1.00 41.86 208 GLY G N 1
ATOM 11464 C CA . GLY G 3 208 ? 11.798 -19.781 24.890 1.00 34.41 208 GLY G CA 1
ATOM 11465 C C . GLY G 3 208 ? 12.583 -18.885 25.830 1.00 36.79 208 GLY G C 1
ATOM 11466 O O . GLY G 3 208 ? 12.025 -17.990 26.441 1.00 44.41 208 GLY G O 1
ATOM 11467 N N . ASP G 3 209 ? 13.883 -19.106 25.950 1.00 35.08 209 ASP G N 1
ATOM 11468 C CA . ASP G 3 209 ? 14.645 -18.368 26.937 1.00 40.57 209 ASP G CA 1
ATOM 11469 C C . ASP G 3 209 ? 15.130 -17.016 26.416 1.00 40.31 209 ASP G C 1
ATOM 11470 O O . ASP G 3 209 ? 16.321 -16.700 26.492 1.00 39.77 209 ASP G O 1
ATOM 11475 N N . THR G 3 210 ? 14.197 -16.210 25.921 1.00 35.40 210 THR G N 1
ATOM 11476 C CA . THR G 3 210 ? 14.532 -14.916 25.331 1.00 37.91 210 THR G CA 1
ATOM 11477 C C . THR G 3 210 ? 14.137 -13.763 26.236 1.00 37.27 210 THR G C 1
ATOM 11478 O O . THR G 3 210 ? 12.980 -13.363 26.274 1.00 39.09 210 THR G O 1
ATOM 11482 N N . THR G 3 211 ? 15.104 -13.207 26.950 1.00 36.22 211 THR G N 1
ATOM 11483 C CA . THR G 3 211 ? 14.794 -12.271 28.017 1.00 39.38 211 THR G CA 1
ATOM 11484 C C . THR G 3 211 ? 15.639 -10.999 27.948 1.00 37.65 211 THR G C 1
ATOM 11485 O O . THR G 3 211 ? 16.496 -10.862 27.081 1.00 38.35 211 THR G O 1
ATOM 11489 N N . LEU G 3 212 ? 15.372 -10.075 28.869 1.00 34.81 212 LEU G N 1
ATOM 11490 C CA . LEU G 3 212 ? 16.132 -8.839 29.005 1.00 36.57 212 LEU G CA 1
ATOM 11491 C C . LEU G 3 212 ? 16.101 -8.510 30.480 1.00 37.74 212 LEU G C 1
ATOM 11492 O O . LEU G 3 212 ? 15.088 -8.699 31.144 1.00 36.31 212 LEU G O 1
ATOM 11497 N N . THR G 3 213 ? 17.209 -8.021 31.006 1.00 35.97 213 THR G N 1
ATOM 11498 C CA . THR G 3 213 ? 17.255 -7.708 32.415 1.00 33.47 213 THR G CA 1
ATOM 11499 C C . THR G 3 213 ? 17.890 -6.344 32.623 1.00 39.39 213 THR G C 1
ATOM 11500 O O . THR G 3 213 ? 18.953 -6.043 32.059 1.00 41.61 213 THR G O 1
ATOM 11504 N N . ILE G 3 214 ? 17.233 -5.523 33.439 1.00 40.33 214 ILE G N 1
ATOM 11505 C CA . ILE G 3 214 ? 17.695 -4.175 33.734 1.00 37.65 214 ILE G CA 1
ATOM 11506 C C . ILE G 3 214 ? 17.767 -4.016 35.231 1.00 39.13 214 ILE G C 1
ATOM 11507 O O . ILE G 3 214 ? 16.860 -4.427 35.939 1.00 41.49 214 ILE G O 1
ATOM 11512 N N . THR G 3 215 ? 18.843 -3.409 35.705 1.00 36.56 215 THR G N 1
ATOM 11513 C CA . THR G 3 215 ? 19.084 -3.287 37.118 1.00 39.84 215 THR G CA 1
ATOM 11514 C C . THR G 3 215 ? 19.371 -1.829 37.466 1.00 43.15 215 THR G C 1
ATOM 11515 O O . THR G 3 215 ? 20.302 -1.219 36.921 1.00 42.92 215 THR G O 1
ATOM 11519 N N . THR G 3 216 ? 18.576 -1.281 38.387 1.00 43.59 216 THR G N 1
ATOM 11520 C CA . THR G 3 216 ? 18.687 0.127 38.754 1.00 42.88 216 THR G CA 1
ATOM 11521 C C . THR G 3 216 ? 19.129 0.305 40.194 1.00 45.91 216 THR G C 1
ATOM 11522 O O . THR G 3 216 ? 19.058 -0.634 40.999 1.00 44.43 216 THR G O 1
ATOM 11526 N N . ASP G 3 217 ? 19.575 1.518 40.517 1.00 43.72 217 ASP G N 1
ATOM 11527 C CA . ASP G 3 217 ? 19.956 1.849 41.877 1.00 42.85 217 ASP G CA 1
ATOM 11528 C C . ASP G 3 217 ? 18.874 2.628 42.650 1.00 45.24 217 ASP G C 1
ATOM 11529 O O . ASP G 3 217 ? 17.739 2.785 42.192 1.00 46.05 217 ASP G O 1
ATOM 11534 N N . LYS G 3 218 ? 19.251 3.059 43.848 1.00 45.64 218 LYS G N 1
ATOM 11535 C CA . LYS G 3 218 ? 18.502 3.995 44.692 1.00 48.52 218 LYS G CA 1
ATOM 11536 C C . LYS G 3 218 ? 17.830 5.094 43.880 1.00 53.29 218 LYS G C 1
ATOM 11537 O O . LYS G 3 218 ? 16.611 5.254 43.896 1.00 55.21 218 LYS G O 1
ATOM 11543 N N . ASP G 3 219 ? 18.657 5.846 43.160 1.00 50.78 219 ASP G N 1
ATOM 11544 C CA . ASP G 3 219 ? 18.232 7.043 42.455 1.00 49.42 219 ASP G CA 1
ATOM 11545 C C . ASP G 3 219 ? 17.738 6.763 41.040 1.00 49.51 219 ASP G C 1
ATOM 11546 O O . ASP G 3 219 ? 17.697 7.663 40.206 1.00 55.14 219 ASP G O 1
ATOM 11551 N N . ASP G 3 220 ? 17.386 5.518 40.755 1.00 48.86 220 ASP G N 1
ATOM 11552 C CA . ASP G 3 220 ? 16.814 5.177 39.454 1.00 47.70 220 ASP G CA 1
ATOM 11553 C C . ASP G 3 220 ? 17.777 5.199 38.263 1.00 48.66 220 ASP G C 1
ATOM 11554 O O . ASP G 3 220 ? 17.334 5.107 37.120 1.00 53.05 220 ASP G O 1
ATOM 11559 N N . ASN G 3 221 ? 19.076 5.330 38.510 1.00 48.25 221 ASN G N 1
ATOM 11560 C CA . ASN G 3 221 ? 20.059 5.137 37.446 1.00 46.94 221 ASN G CA 1
ATOM 11561 C C . ASN G 3 221 ? 20.161 3.660 37.090 1.00 48.27 221 ASN G C 1
ATOM 11562 O O . ASN G 3 221 ? 20.071 2.795 37.960 1.00 45.08 221 ASN G O 1
ATOM 11567 N N . VAL G 3 222 ? 20.346 3.375 35.806 1.00 49.74 222 VAL G N 1
ATOM 11568 C CA . VAL G 3 222 ? 20.634 2.026 35.367 1.00 41.25 222 VAL G CA 1
ATOM 11569 C C . VAL G 3 222 ? 22.076 1.679 35.711 1.00 43.20 222 VAL G C 1
ATOM 11570 O O . VAL G 3 222 ? 22.997 2.470 35.495 1.00 41.81 222 VAL G O 1
ATOM 11574 N N . VAL G 3 223 ? 22.261 0.501 36.292 1.00 43.48 223 VAL G N 1
ATOM 11575 C CA . VAL G 3 223 ? 23.562 0.142 36.829 1.00 41.53 223 VAL G CA 1
ATOM 11576 C C . VAL G 3 223 ? 24.124 -1.111 36.153 1.00 41.02 223 VAL G C 1
ATOM 11577 O O . VAL G 3 223 ? 25.330 -1.372 36.192 1.00 41.34 223 VAL G O 1
ATOM 11581 N N . ALA G 3 224 ? 23.244 -1.859 35.500 1.00 34.71 224 ALA G N 1
ATOM 11582 C CA . ALA G 3 224 ? 23.647 -3.029 34.744 1.00 39.71 224 ALA G CA 1
ATOM 11583 C C . ALA G 3 224 ? 22.481 -3.493 33.881 1.00 38.99 224 ALA G C 1
ATOM 11584 O O . ALA G 3 224 ? 21.325 -3.292 34.245 1.00 35.06 224 ALA G O 1
ATOM 11586 N N . MET G 3 225 ? 22.786 -4.070 32.720 1.00 36.59 225 MET G N 1
ATOM 11587 C CA . MET G 3 225 ? 21.757 -4.667 31.884 1.00 37.54 225 MET G CA 1
ATOM 11588 C C . MET G 3 225 ? 22.318 -5.927 31.248 1.00 41.82 225 MET G C 1
ATOM 11589 O O . MET G 3 225 ? 23.541 -6.115 31.217 1.00 37.35 225 MET G O 1
ATOM 11594 N N . GLN G 3 226 ? 21.426 -6.759 30.709 1.00 34.85 226 GLN G N 1
ATOM 11595 C CA . GLN G 3 226 ? 21.814 -8.013 30.083 1.00 36.84 226 GLN G CA 1
ATOM 11596 C C . GLN G 3 226 ? 20.692 -8.583 29.222 1.00 38.28 226 GLN G C 1
ATOM 11597 O O . GLN G 3 226 ? 19.661 -9.013 29.735 1.00 41.94 226 GLN G O 1
ATOM 11603 N N . LYS G 3 227 ? 20.896 -8.586 27.912 1.00 34.01 227 LYS G N 1
ATOM 11604 C CA . LYS G 3 227 ? 20.007 -9.280 26.998 1.00 37.00 227 LYS G CA 1
ATOM 11605 C C . LYS G 3 227 ? 20.488 -10.739 26.885 1.00 39.40 227 LYS G C 1
ATOM 11606 O O . LYS G 3 227 ? 21.698 -10.979 26.866 1.00 40.63 227 LYS G O 1
ATOM 11612 N N . SER G 3 228 ? 19.571 -11.708 26.830 1.00 32.95 228 SER G N 1
ATOM 11613 C CA . SER G 3 228 ? 19.977 -13.117 26.782 1.00 33.49 228 SER G CA 1
ATOM 11614 C C . SER G 3 228 ? 19.045 -13.981 25.963 1.00 32.72 228 SER G C 1
ATOM 11615 O O . SER G 3 228 ? 17.837 -13.784 25.973 1.00 35.37 228 SER G O 1
ATOM 11618 N N . GLY G 3 229 ? 19.611 -14.949 25.254 1.00 33.76 229 GLY G N 1
ATOM 11619 C CA . GLY G 3 229 ? 18.827 -15.820 24.401 1.00 32.19 229 GLY G CA 1
ATOM 11620 C C . GLY G 3 229 ? 18.977 -15.480 22.935 1.00 39.76 229 GLY G C 1
ATOM 11621 O O . GLY G 3 229 ? 19.499 -14.419 22.597 1.00 39.51 229 GLY G O 1
ATOM 11622 N N . GLY G 3 230 ? 18.504 -16.372 22.068 1.00 39.29 230 GLY G N 1
ATOM 11623 C CA . GLY G 3 230 ? 18.674 -16.220 20.634 1.00 38.61 230 GLY G CA 1
ATOM 11624 C C . GLY G 3 230 ? 17.543 -15.486 19.942 1.00 44.75 230 GLY G C 1
ATOM 11625 O O . GLY G 3 230 ? 16.744 -16.085 19.216 1.00 41.88 230 GLY G O 1
ATOM 11626 N N . TYR G 3 231 ? 17.472 -14.176 20.151 1.00 40.57 231 TYR G N 1
ATOM 11627 C CA . TYR G 3 231 ? 16.405 -13.395 19.537 1.00 40.25 231 TYR G CA 1
ATOM 11628 C C . TYR G 3 231 ? 16.902 -11.989 19.226 1.00 42.09 231 TYR G C 1
ATOM 11629 O O . TYR G 3 231 ? 17.891 -11.525 19.814 1.00 38.89 231 TYR G O 1
ATOM 11638 N N . LEU G 3 232 ? 16.215 -11.311 18.310 1.00 40.04 232 LEU G N 1
ATOM 11639 C CA . LEU G 3 232 ? 16.519 -9.913 18.007 1.00 39.80 232 LEU G CA 1
ATOM 11640 C C . LEU G 3 232 ? 15.631 -8.967 18.828 1.00 40.41 232 LEU G C 1
ATOM 11641 O O . LEU G 3 232 ? 14.412 -9.083 18.809 1.00 40.46 232 LEU G O 1
ATOM 11646 N N . LEU G 3 233 ? 16.258 -8.053 19.560 1.00 38.01 233 LEU G N 1
ATOM 11647 C CA . LEU G 3 233 ? 15.551 -7.088 20.383 1.00 40.36 233 LEU G CA 1
ATOM 11648 C C . LEU G 3 233 ? 15.256 -5.824 19.566 1.00 46.45 233 LEU G C 1
ATOM 11649 O O . LEU G 3 233 ? 16.172 -5.185 19.041 1.00 42.47 233 LEU G O 1
ATOM 11654 N N . ASP G 3 234 ? 13.979 -5.467 19.460 1.00 46.56 234 ASP G N 1
ATOM 11655 C CA . ASP G 3 234 ? 13.582 -4.245 18.773 1.00 47.43 234 ASP G CA 1
ATOM 11656 C C . ASP G 3 234 ? 13.906 -3.030 19.643 1.00 45.86 234 ASP G C 1
ATOM 11657 O O . ASP G 3 234 ? 13.678 -3.043 20.850 1.00 44.55 234 ASP G O 1
ATOM 11662 N N . GLU G 3 235 ? 14.448 -1.985 19.026 1.00 46.99 235 GLU G N 1
ATOM 11663 C CA . GLU G 3 235 ? 14.906 -0.813 19.769 1.00 48.82 235 GLU G CA 1
ATOM 11664 C C . GLU G 3 235 ? 13.774 -0.013 20.435 1.00 52.04 235 GLU G C 1
ATOM 11665 O O . GLU G 3 235 ? 13.950 0.525 21.532 1.00 50.50 235 GLU G O 1
ATOM 11671 N N . LYS G 3 236 ? 12.621 0.071 19.772 1.00 53.79 236 LYS G N 1
ATOM 11672 C CA . LYS G 3 236 ? 11.486 0.802 20.326 1.00 55.85 236 LYS G CA 1
ATOM 11673 C C . LYS G 3 236 ? 11.027 0.124 21.607 1.00 53.72 236 LYS G C 1
ATOM 11674 O O . LYS G 3 236 ? 10.845 0.776 22.642 1.00 54.18 236 LYS G O 1
ATOM 11680 N N . LEU G 3 237 ? 10.847 -1.192 21.521 1.00 50.74 237 LEU G N 1
ATOM 11681 C CA . LEU G 3 237 ? 10.491 -2.011 22.667 1.00 46.16 237 LEU G CA 1
ATOM 11682 C C . LEU G 3 237 ? 11.478 -1.734 23.775 1.00 46.75 237 LEU G C 1
ATOM 11683 O O . LEU G 3 237 ? 11.097 -1.483 24.920 1.00 47.99 237 LEU G O 1
ATOM 11688 N N . PHE G 3 238 ? 12.758 -1.765 23.440 1.00 42.04 238 PHE G N 1
ATOM 11689 C CA . PHE G 3 238 ? 13.748 -1.501 24.463 1.00 47.33 238 PHE G CA 1
ATOM 11690 C C . PHE G 3 238 ? 13.464 -0.194 25.187 1.00 46.82 238 PHE G C 1
ATOM 11691 O O . PHE G 3 238 ? 13.431 -0.158 26.417 1.00 49.70 238 PHE G O 1
ATOM 11699 N N . ASP G 3 239 ? 13.266 0.877 24.421 1.00 48.82 239 ASP G N 1
ATOM 11700 C CA . ASP G 3 239 ? 13.020 2.204 24.994 1.00 51.07 239 ASP G CA 1
ATOM 11701 C C . ASP G 3 239 ? 11.892 2.150 26.025 1.00 52.64 239 ASP G C 1
ATOM 11702 O O . ASP G 3 239 ? 12.015 2.684 27.143 1.00 49.74 239 ASP G O 1
ATOM 11707 N N . GLU G 3 240 ? 10.798 1.499 25.631 1.00 46.07 240 GLU G N 1
ATOM 11708 C CA . GLU G 3 240 ? 9.622 1.363 26.472 1.00 51.32 240 GLU G CA 1
ATOM 11709 C C . GLU G 3 240 ? 9.945 0.577 27.743 1.00 52.63 240 GLU G C 1
ATOM 11710 O O . GLU G 3 240 ? 9.691 1.030 28.866 1.00 49.21 240 GLU G O 1
ATOM 11716 N N . LEU G 3 241 ? 10.517 -0.605 27.544 1.00 49.49 241 LEU G N 1
ATOM 11717 C CA . LEU G 3 241 ? 10.833 -1.500 28.636 1.00 47.04 241 LEU G CA 1
ATOM 11718 C C . LEU G 3 241 ? 11.813 -0.846 29.599 1.00 47.49 241 LEU G C 1
ATOM 11719 O O . LEU G 3 241 ? 11.826 -1.163 30.781 1.00 48.87 241 LEU G O 1
ATOM 11724 N N . LEU G 3 242 ? 12.628 0.077 29.102 1.00 44.29 242 LEU G N 1
ATOM 11725 C CA . LEU G 3 242 ? 13.561 0.771 29.983 1.00 46.40 242 LEU G CA 1
ATOM 11726 C C . LEU G 3 242 ? 12.802 1.489 31.100 1.00 51.24 242 LEU G C 1
ATOM 11727 O O . LEU G 3 242 ? 13.126 1.348 32.296 1.00 46.32 242 LEU G O 1
ATOM 11732 N N . ASP G 3 243 ? 11.795 2.265 30.698 1.00 50.62 243 ASP G N 1
ATOM 11733 C CA . ASP G 3 243 ? 11.008 3.051 31.641 1.00 50.31 243 ASP G CA 1
ATOM 11734 C C . ASP G 3 243 ? 10.189 2.144 32.558 1.00 48.55 243 ASP G C 1
ATOM 11735 O O . ASP G 3 243 ? 10.153 2.349 33.769 1.00 48.08 243 ASP G O 1
ATOM 11740 N N . VAL G 3 244 ? 9.545 1.139 31.975 1.00 44.01 244 VAL G N 1
ATOM 11741 C CA . VAL G 3 244 ? 8.773 0.182 32.753 1.00 47.89 244 VAL G CA 1
ATOM 11742 C C . VAL G 3 244 ? 9.663 -0.468 33.809 1.00 51.10 244 VAL G C 1
ATOM 11743 O O . VAL G 3 244 ? 9.300 -0.554 34.981 1.00 52.15 244 VAL G O 1
ATOM 11747 N N . SER G 3 245 ? 10.851 -0.886 33.390 1.00 48.80 245 SER G N 1
ATOM 11748 C CA . SER G 3 245 ? 11.780 -1.561 34.283 1.00 46.82 245 SER G CA 1
ATOM 11749 C C . SER G 3 245 ? 12.215 -0.661 35.418 1.00 46.24 245 SER G C 1
ATOM 11750 O O . SER G 3 245 ? 12.324 -1.106 36.556 1.00 46.47 245 SER G O 1
ATOM 11753 N N . ILE G 3 246 ? 12.491 0.600 35.110 1.00 47.71 246 ILE G N 1
ATOM 11754 C CA . ILE G 3 246 ? 12.844 1.547 36.154 1.00 45.79 246 ILE G CA 1
ATOM 11755 C C . ILE G 3 246 ? 11.649 1.669 37.107 1.00 50.87 246 ILE G C 1
ATOM 11756 O O . ILE G 3 246 ? 11.811 1.741 38.325 1.00 43.12 246 ILE G O 1
ATOM 11761 N N . ASN G 3 247 ? 10.449 1.645 36.531 1.00 50.68 247 ASN G N 1
ATOM 11762 C CA . ASN G 3 247 ? 9.220 1.708 37.304 1.00 53.70 247 ASN G CA 1
ATOM 11763 C C . ASN G 3 247 ? 9.098 0.560 38.288 1.00 53.06 247 ASN G C 1
ATOM 11764 O O . ASN G 3 247 ? 8.955 0.785 39.498 1.00 49.92 247 ASN G O 1
ATOM 11769 N N . CYS G 3 248 ? 9.133 -0.665 37.759 1.00 47.52 248 CYS G N 1
ATOM 11770 C CA . CYS G 3 248 ? 9.027 -1.866 38.591 1.00 50.75 248 CYS G CA 1
ATOM 11771 C C . CYS G 3 248 ? 10.065 -1.876 39.717 1.00 46.65 248 CYS G C 1
ATOM 11772 O O . CYS G 3 248 ? 9.756 -2.209 40.854 1.00 48.80 248 CYS G O 1
ATOM 11775 N N . ALA G 3 249 ? 11.294 -1.496 39.397 1.00 45.58 249 ALA G N 1
ATOM 11776 C CA . ALA G 3 249 ? 12.362 -1.509 40.387 1.00 47.80 249 ALA G CA 1
ATOM 11777 C C . ALA G 3 249 ? 12.024 -0.607 41.564 1.00 47.29 249 ALA G C 1
ATOM 11778 O O . ALA G 3 249 ? 12.287 -0.955 42.711 1.00 48.39 249 ALA G O 1
ATOM 11780 N N . ARG G 3 250 ? 11.442 0.552 41.271 1.00 52.90 250 ARG G N 1
ATOM 11781 C CA . ARG G 3 250 ? 11.050 1.506 42.310 1.00 51.26 250 ARG G CA 1
ATOM 11782 C C . ARG G 3 250 ? 10.005 0.899 43.240 1.00 48.23 250 ARG G C 1
ATOM 11783 O O . ARG G 3 250 ? 10.107 1.023 44.464 1.00 52.50 250 ARG G O 1
ATOM 11791 N N . LYS G 3 251 ? 8.999 0.256 42.652 1.00 44.10 251 LYS G N 1
ATOM 11792 C CA . LYS G 3 251 ? 7.964 -0.443 43.411 1.00 51.47 251 LYS G CA 1
ATOM 11793 C C . LYS G 3 251 ? 8.521 -1.599 44.241 1.00 54.40 251 LYS G C 1
ATOM 11794 O O . LYS G 3 251 ? 8.175 -1.764 45.421 1.00 54.17 251 LYS G O 1
ATOM 11800 N N . LEU G 3 252 ? 9.380 -2.401 43.622 1.00 46.58 252 LEU G N 1
ATOM 11801 C CA . LEU G 3 252 ? 10.015 -3.498 44.332 1.00 48.74 252 LEU G CA 1
ATOM 11802 C C . LEU G 3 252 ? 10.806 -2.957 45.508 1.00 48.40 252 LEU G C 1
ATOM 11803 O O . LEU G 3 252 ? 10.841 -3.559 46.573 1.00 53.77 252 LEU G O 1
ATOM 11808 N N . ARG G 3 253 ? 11.425 -1.801 45.325 1.00 44.71 253 ARG G N 1
ATOM 11809 C CA . ARG G 3 253 ? 12.308 -1.258 46.348 1.00 50.93 253 ARG G CA 1
ATOM 11810 C C . ARG G 3 253 ? 11.595 -0.964 47.684 1.00 57.93 253 ARG G C 1
ATOM 11811 O O . ARG G 3 253 ? 12.213 -0.993 48.755 1.00 53.22 253 ARG G O 1
ATOM 11819 N N . GLU G 3 254 ? 10.294 -0.699 47.625 1.00 58.27 254 GLU G N 1
ATOM 11820 C CA . GLU G 3 254 ? 9.574 -0.267 48.819 1.00 60.57 254 GLU G CA 1
ATOM 11821 C C . GLU G 3 254 ? 9.259 -1.448 49.720 1.00 60.51 254 GLU G C 1
ATOM 11822 O O . GLU G 3 254 ? 8.965 -1.271 50.901 1.00 64.54 254 GLU G O 1
ATOM 11828 N N . LYS G 3 255 ? 9.322 -2.652 49.159 1.00 54.41 255 LYS G N 1
ATOM 11829 C CA . LYS G 3 255 ? 9.157 -3.859 49.953 1.00 52.11 255 LYS G CA 1
ATOM 11830 C C . LYS G 3 255 ? 10.339 -4.016 50.896 1.00 54.40 255 LYS G C 1
ATOM 11831 O O . LYS G 3 255 ? 10.385 -4.935 51.706 1.00 63.97 255 LYS G O 1
ATOM 11837 N N . PHE G 3 256 ? 11.296 -3.109 50.790 1.00 52.99 256 PHE G N 1
ATOM 11838 C CA . PHE G 3 256 ? 12.457 -3.130 51.657 1.00 55.80 256 PHE G CA 1
ATOM 11839 C C . PHE G 3 256 ? 12.283 -2.110 52.769 1.00 67.03 256 PHE G C 1
ATOM 11840 O O . PHE G 3 256 ? 13.145 -1.981 53.644 1.00 67.33 256 PHE G O 1
ATOM 11848 N N . LYS G 3 257 ? 11.168 -1.381 52.722 1.00 67.36 257 LYS G N 1
ATOM 11849 C CA . LYS G 3 257 ? 10.859 -0.382 53.742 1.00 72.63 257 LYS G CA 1
ATOM 11850 C C . LYS G 3 257 ? 9.564 -0.705 54.485 1.00 72.32 257 LYS G C 1
ATOM 11851 O O . LYS G 3 257 ? 9.545 -1.562 55.371 1.00 65.96 257 LYS G O 1
ATOM 11857 N N . PRO H 3 2 ? 28.071 -58.860 31.189 1.00 86.58 2 PRO H N 1
ATOM 11858 C CA . PRO H 3 2 ? 29.029 -59.750 30.518 1.00 88.04 2 PRO H CA 1
ATOM 11859 C C . PRO H 3 2 ? 29.936 -60.427 31.541 1.00 81.30 2 PRO H C 1
ATOM 11860 O O . PRO H 3 2 ? 29.865 -61.641 31.744 1.00 76.68 2 PRO H O 1
ATOM 11864 N N . GLU H 3 3 ? 30.787 -59.629 32.174 1.00 84.11 3 GLU H N 1
ATOM 11865 C CA . GLU H 3 3 ? 31.565 -60.075 33.319 1.00 80.76 3 GLU H CA 1
ATOM 11866 C C . GLU H 3 3 ? 30.620 -60.654 34.366 1.00 70.83 3 GLU H C 1
ATOM 11867 O O . GLU H 3 3 ? 30.964 -61.593 35.082 1.00 65.22 3 GLU H O 1
ATOM 11873 N N . ASP H 3 4 ? 29.419 -60.086 34.428 1.00 71.96 4 ASP H N 1
ATOM 11874 C CA . ASP H 3 4 ? 28.406 -60.470 35.403 1.00 67.86 4 ASP H CA 1
ATOM 11875 C C . ASP H 3 4 ? 28.127 -61.975 35.412 1.00 62.79 4 ASP H C 1
ATOM 11876 O O . ASP H 3 4 ? 27.840 -62.551 36.466 1.00 56.16 4 ASP H O 1
ATOM 11881 N N . ILE H 3 5 ? 28.231 -62.603 34.241 1.00 63.82 5 ILE H N 1
ATOM 11882 C CA . ILE H 3 5 ? 27.758 -63.973 34.037 1.00 54.72 5 ILE H CA 1
ATOM 11883 C C . ILE H 3 5 ? 28.496 -65.030 34.871 1.00 45.44 5 ILE H C 1
ATOM 11884 O O . ILE H 3 5 ? 27.878 -65.835 35.554 1.00 44.82 5 ILE H O 1
ATOM 11889 N N . LEU H 3 6 ? 29.816 -65.029 34.811 1.00 44.99 6 LEU H N 1
ATOM 11890 C CA . LEU H 3 6 ? 30.594 -65.923 35.643 1.00 43.91 6 LEU H CA 1
ATOM 11891 C C . LEU H 3 6 ? 30.362 -65.630 37.132 1.00 43.78 6 LEU H C 1
ATOM 11892 O O . LEU H 3 6 ? 30.174 -66.552 37.913 1.00 38.85 6 LEU H O 1
ATOM 11897 N N . VAL H 3 7 ? 30.347 -64.349 37.500 1.00 41.27 7 VAL H N 1
ATOM 11898 C CA . VAL H 3 7 ? 30.081 -63.921 38.867 1.00 39.04 7 VAL H CA 1
ATOM 11899 C C . VAL H 3 7 ? 28.734 -64.453 39.366 1.00 43.49 7 VAL H C 1
ATOM 11900 O O . VAL H 3 7 ? 28.648 -65.067 40.435 1.00 38.69 7 VAL H O 1
ATOM 11904 N N . ASP H 3 8 ? 27.685 -64.239 38.583 1.00 45.87 8 ASP H N 1
ATOM 11905 C CA . ASP H 3 8 ? 26.362 -64.720 38.959 1.00 43.29 8 ASP H CA 1
ATOM 11906 C C . ASP H 3 8 ? 26.343 -66.227 39.248 1.00 42.45 8 ASP H C 1
ATOM 11907 O O . ASP H 3 8 ? 25.656 -66.687 40.171 1.00 39.50 8 ASP H O 1
ATOM 11912 N N . ILE H 3 9 ? 27.090 -66.992 38.460 1.00 36.99 9 ILE H N 1
ATOM 11913 C CA . ILE H 3 9 ? 27.103 -68.434 38.625 1.00 36.07 9 ILE H CA 1
ATOM 11914 C C . ILE H 3 9 ? 27.881 -68.764 39.879 1.00 39.68 9 ILE H C 1
ATOM 11915 O O . ILE H 3 9 ? 27.482 -69.631 40.666 1.00 35.91 9 ILE H O 1
ATOM 11920 N N . LYS H 3 10 ? 28.980 -68.040 40.064 1.00 38.83 10 LYS H N 1
ATOM 11921 C CA . LYS H 3 10 ? 29.808 -68.172 41.255 1.00 40.89 10 LYS H CA 1
ATOM 11922 C C . LYS H 3 10 ? 29.006 -67.795 42.500 1.00 35.81 10 LYS H C 1
ATOM 11923 O O . LYS H 3 10 ? 29.231 -68.326 43.579 1.00 34.89 10 LYS H O 1
ATOM 11929 N N . ARG H 3 11 ? 28.076 -66.865 42.342 1.00 35.37 11 ARG H N 1
ATOM 11930 C CA . ARG H 3 11 ? 27.187 -66.502 43.425 1.00 33.93 11 ARG H CA 1
ATOM 11931 C C . ARG H 3 11 ? 26.329 -67.706 43.838 1.00 37.76 11 ARG H C 1
ATOM 11932 O O . ARG H 3 11 ? 26.178 -67.999 45.029 1.00 33.84 11 ARG H O 1
ATOM 11940 N N . ASP H 3 12 ? 25.783 -68.415 42.854 1.00 35.68 12 ASP H N 1
ATOM 11941 C CA . ASP H 3 12 ? 25.012 -69.615 43.148 1.00 32.67 12 ASP H CA 1
ATOM 11942 C C . ASP H 3 12 ? 25.835 -70.641 43.919 1.00 35.00 12 ASP H C 1
ATOM 11943 O O . ASP H 3 12 ? 25.328 -71.283 44.823 1.00 35.42 12 ASP H O 1
ATOM 11948 N N . TYR H 3 13 ? 27.105 -70.789 43.556 1.00 33.48 13 TYR H N 1
ATOM 11949 C CA . TYR H 3 13 ? 27.963 -71.776 44.186 1.00 35.04 13 TYR H CA 1
ATOM 11950 C C . TYR H 3 13 ? 28.230 -71.445 45.663 1.00 33.13 13 TYR H C 1
ATOM 11951 O O . TYR H 3 13 ? 28.077 -72.296 46.534 1.00 33.18 13 TYR H O 1
ATOM 11960 N N . VAL H 3 14 ? 28.616 -70.204 45.931 1.00 29.44 14 VAL H N 1
ATOM 11961 C CA . VAL H 3 14 ? 28.789 -69.731 47.292 1.00 29.35 14 VAL H CA 1
ATOM 11962 C C . VAL H 3 14 ? 27.502 -69.898 48.090 1.00 31.66 14 VAL H C 1
ATOM 11963 O O . VAL H 3 14 ? 27.524 -70.378 49.213 1.00 33.03 14 VAL H O 1
ATOM 11967 N N . LEU H 3 15 ? 26.374 -69.515 47.510 1.00 31.27 15 LEU H N 1
ATOM 11968 C CA . LEU H 3 15 ? 25.121 -69.582 48.248 1.00 35.07 15 LEU H CA 1
ATOM 11969 C C . LEU H 3 15 ? 24.734 -71.026 48.533 1.00 32.79 15 LEU H C 1
ATOM 11970 O O . LEU H 3 15 ? 24.184 -71.337 49.590 1.00 33.16 15 LEU H O 1
ATOM 11975 N N . SER H 3 16 ? 25.045 -71.905 47.597 1.00 29.56 16 SER H N 1
ATOM 11976 C CA . SER H 3 16 ? 24.747 -73.323 47.759 1.00 32.07 16 SER H CA 1
ATOM 11977 C C . SER H 3 16 ? 25.538 -73.876 48.957 1.00 37.19 16 SER H C 1
ATOM 11978 O O . SER H 3 16 ? 24.987 -74.528 49.839 1.00 37.31 16 SER H O 1
ATOM 11981 N N . LYS H 3 17 ? 26.825 -73.561 49.009 1.00 35.20 17 LYS H N 1
ATOM 11982 C CA . LYS H 3 17 ? 27.652 -73.967 50.120 1.00 29.35 17 LYS H CA 1
ATOM 11983 C C . LYS H 3 17 ? 27.169 -73.391 51.446 1.00 34.49 17 LYS H C 1
ATOM 11984 O O . LYS H 3 17 ? 27.171 -74.091 52.472 1.00 32.52 17 LYS H O 1
ATOM 11990 N N . LEU H 3 18 ? 26.759 -72.125 51.426 1.00 26.09 18 LEU H N 1
ATOM 11991 C CA . LEU H 3 18 ? 26.293 -71.444 52.628 1.00 28.15 18 LEU H CA 1
ATOM 11992 C C . LEU H 3 18 ? 25.055 -72.133 53.201 1.00 35.29 18 LEU H C 1
ATOM 11993 O O . LEU H 3 18 ? 24.852 -72.172 54.418 1.00 39.36 18 LEU H O 1
ATOM 11998 N N . ARG H 3 19 ? 24.220 -72.649 52.308 1.00 33.23 19 ARG H N 1
ATOM 11999 C CA . ARG H 3 19 ? 23.007 -73.349 52.691 1.00 36.24 19 ARG H CA 1
ATOM 12000 C C . ARG H 3 19 ? 23.347 -74.621 53.447 1.00 35.28 19 ARG H C 1
ATOM 12001 O O . ARG H 3 19 ? 22.565 -75.087 54.261 1.00 41.70 19 ARG H O 1
ATOM 12009 N N . ASP H 3 20 ? 24.512 -75.184 53.158 1.00 32.58 20 ASP H N 1
ATOM 12010 C CA . ASP H 3 20 ? 24.982 -76.371 53.850 1.00 30.58 20 ASP H CA 1
ATOM 12011 C C . ASP H 3 20 ? 26.031 -75.978 54.868 1.00 30.70 20 ASP H C 1
ATOM 12012 O O . ASP H 3 20 ? 26.945 -76.745 55.127 1.00 31.81 20 ASP H O 1
ATOM 12017 N N . ASN H 3 21 ? 25.918 -74.764 55.413 1.00 29.70 21 ASN H N 1
ATOM 12018 C CA . ASN H 3 21 ? 26.793 -74.305 56.502 1.00 33.05 21 ASN H CA 1
ATOM 12019 C C . ASN H 3 21 ? 28.320 -74.396 56.260 1.00 32.58 21 ASN H C 1
ATOM 12020 O O . ASN H 3 21 ? 29.096 -74.675 57.184 1.00 31.65 21 ASN H O 1
ATOM 12025 N N . GLU H 3 22 ? 28.748 -74.157 55.029 1.00 29.23 22 GLU H N 1
ATOM 12026 C CA . GLU H 3 22 ? 30.162 -74.241 54.672 1.00 33.48 22 GLU H CA 1
ATOM 12027 C C . GLU H 3 22 ? 30.608 -73.044 53.842 1.00 30.70 22 GLU H C 1
ATOM 12028 O O . GLU H 3 22 ? 29.810 -72.437 53.152 1.00 26.66 22 GLU H O 1
ATOM 12034 N N . ARG H 3 23 ? 31.894 -72.730 53.907 1.00 26.83 23 ARG H N 1
ATOM 12035 C CA . ARG H 3 23 ? 32.493 -71.786 52.978 1.00 28.27 23 ARG H CA 1
ATOM 12036 C C . ARG H 3 23 ? 33.218 -72.522 51.838 1.00 29.79 23 ARG H C 1
ATOM 12037 O O . ARG H 3 23 ? 33.644 -73.684 51.981 1.00 27.67 23 ARG H O 1
ATOM 12045 N N . ILE H 3 24 ? 33.347 -71.819 50.719 1.00 26.24 24 ILE H N 1
ATOM 12046 C CA . ILE H 3 24 ? 34.088 -72.268 49.526 1.00 32.78 24 ILE H CA 1
ATOM 12047 C C . ILE H 3 24 ? 35.388 -73.014 49.800 1.00 29.46 24 ILE H C 1
ATOM 12048 O O . ILE H 3 24 ? 35.652 -74.062 49.214 1.00 28.98 24 ILE H O 1
ATOM 12053 N N . ASP H 3 25 ? 36.225 -72.443 50.656 1.00 28.83 25 ASP H N 1
ATOM 12054 C CA . ASP H 3 25 ? 37.553 -72.999 50.885 1.00 28.75 25 ASP H CA 1
ATOM 12055 C C . ASP H 3 25 ? 37.690 -73.737 52.214 1.00 28.71 25 ASP H C 1
ATOM 12056 O O . ASP H 3 25 ? 38.810 -74.001 52.653 1.00 33.36 25 ASP H O 1
ATOM 12061 N N . GLY H 3 26 ? 36.572 -74.056 52.863 1.00 28.32 26 GLY H N 1
ATOM 12062 C CA . GLY H 3 26 ? 36.611 -74.740 54.155 1.00 24.53 26 GLY H CA 1
ATOM 12063 C C . GLY H 3 26 ? 36.923 -73.903 55.390 1.00 25.25 26 GLY H C 1
ATOM 12064 O O . GLY H 3 26 ? 37.059 -74.442 56.473 1.00 34.89 26 GLY H O 1
ATOM 12065 N N . ARG H 3 27 ? 37.045 -72.590 55.260 1.00 27.42 27 ARG H N 1
ATOM 12066 C CA . ARG H 3 27 ? 37.292 -71.770 56.444 1.00 26.53 27 ARG H CA 1
ATOM 12067 C C . ARG H 3 27 ? 36.079 -71.787 57.367 1.00 25.53 27 ARG H C 1
ATOM 12068 O O . ARG H 3 27 ? 34.960 -72.038 56.934 1.00 26.93 27 ARG H O 1
ATOM 12076 N N . GLY H 3 28 ? 36.292 -71.513 58.648 1.00 27.51 28 GLY H N 1
ATOM 12077 C CA . GLY H 3 28 ? 35.178 -71.228 59.524 1.00 21.96 28 GLY H CA 1
ATOM 12078 C C . GLY H 3 28 ? 34.634 -69.839 59.228 1.00 27.62 28 GLY H C 1
ATOM 12079 O O . GLY H 3 28 ? 35.251 -69.053 58.513 1.00 27.62 28 GLY H O 1
ATOM 12080 N N . PHE H 3 29 ? 33.478 -69.520 59.787 1.00 25.24 29 PHE H N 1
ATOM 12081 C CA . PHE H 3 29 ? 32.833 -68.257 59.484 1.00 26.70 29 PHE H CA 1
ATOM 12082 C C . PHE H 3 29 ? 33.447 -67.072 60.189 1.00 26.71 29 PHE H C 1
ATOM 12083 O O . PHE H 3 29 ? 33.067 -65.928 59.932 1.00 29.26 29 PHE H O 1
ATOM 12091 N N . ASP H 3 30 ? 34.405 -67.346 61.065 1.00 27.27 30 ASP H N 1
ATOM 12092 C CA . ASP H 3 30 ? 35.079 -66.297 61.809 1.00 21.88 30 ASP H CA 1
ATOM 12093 C C . ASP H 3 30 ? 36.584 -66.392 61.595 1.00 25.64 30 ASP H C 1
ATOM 12094 O O . ASP H 3 30 ? 37.375 -65.838 62.376 1.00 23.05 30 ASP H O 1
ATOM 12099 N N . GLU H 3 31 ? 36.972 -67.057 60.504 1.00 21.48 31 GLU H N 1
ATOM 12100 C CA . GLU H 3 31 ? 38.387 -67.340 60.218 1.00 26.78 31 GLU H CA 1
ATOM 12101 C C . GLU H 3 31 ? 39.021 -66.511 59.076 1.00 25.17 31 GLU H C 1
ATOM 12102 O O . GLU H 3 31 ? 38.600 -66.607 57.922 1.00 27.31 31 GLU H O 1
ATOM 12108 N N . PHE H 3 32 ? 40.043 -65.724 59.397 1.00 25.31 32 PHE H N 1
ATOM 12109 C CA . PHE H 3 32 ? 40.843 -65.013 58.389 1.00 25.44 32 PHE H CA 1
ATOM 12110 C C . PHE H 3 32 ? 41.709 -65.964 57.566 1.00 27.53 32 PHE H C 1
ATOM 12111 O O . PHE H 3 32 ? 42.107 -67.031 58.041 1.00 29.39 32 PHE H O 1
ATOM 12119 N N . ARG H 3 33 ? 42.011 -65.589 56.329 1.00 31.85 33 ARG H N 1
ATOM 12120 C CA . ARG H 3 33 ? 43.031 -66.325 55.585 1.00 27.96 33 ARG H CA 1
ATOM 12121 C C . ARG H 3 33 ? 44.408 -66.035 56.182 1.00 29.05 33 ARG H C 1
ATOM 12122 O O . ARG H 3 33 ? 44.566 -65.183 57.057 1.00 24.26 33 ARG H O 1
ATOM 12130 N N . LYS H 3 34 ? 45.405 -66.756 55.693 1.00 29.54 34 LYS H N 1
ATOM 12131 C CA . LYS H 3 34 ? 46.769 -66.554 56.108 1.00 26.59 34 LYS H CA 1
ATOM 12132 C C . LYS H 3 34 ? 47.143 -65.100 55.850 1.00 29.34 34 LYS H C 1
ATOM 12133 O O . LYS H 3 34 ? 46.890 -64.561 54.768 1.00 29.45 34 LYS H O 1
ATOM 12139 N N . VAL H 3 35 ? 47.734 -64.469 56.855 1.00 22.95 35 VAL H N 1
ATOM 12140 C CA . VAL H 3 35 ? 48.170 -63.102 56.767 1.00 25.43 35 VAL H CA 1
ATOM 12141 C C . VAL H 3 35 ? 49.687 -63.069 56.757 1.00 29.80 35 VAL H C 1
ATOM 12142 O O . VAL H 3 35 ? 50.329 -63.820 57.460 1.00 30.40 35 VAL H O 1
ATOM 12146 N N . GLU H 3 36 ? 50.258 -62.195 55.948 1.00 34.92 36 GLU H N 1
ATOM 12147 C CA . GLU H 3 36 ? 51.691 -61.988 55.955 1.00 32.41 36 GLU H CA 1
ATOM 12148 C C . GLU H 3 36 ? 51.946 -60.490 55.928 1.00 29.39 36 GLU H C 1
ATOM 12149 O O . GLU H 3 36 ? 51.379 -59.773 55.090 1.00 30.21 36 GLU H O 1
ATOM 12155 N N . ILE H 3 37 ? 52.777 -60.024 56.857 1.00 23.12 37 ILE H N 1
ATOM 12156 C CA . ILE H 3 37 ? 53.113 -58.610 56.981 1.00 28.17 37 ILE H CA 1
ATOM 12157 C C . ILE H 3 37 ? 54.620 -58.365 56.776 1.00 34.42 37 ILE H C 1
ATOM 12158 O O . ILE H 3 37 ? 55.425 -58.761 57.614 1.00 31.68 37 ILE H O 1
ATOM 12163 N N . ILE H 3 38 ? 54.992 -57.717 55.668 1.00 29.79 38 ILE H N 1
ATOM 12164 C CA . ILE H 3 38 ? 56.398 -57.459 55.362 1.00 26.91 38 ILE H CA 1
ATOM 12165 C C . ILE H 3 38 ? 56.730 -55.975 55.414 1.00 29.75 38 ILE H C 1
ATOM 12166 O O . ILE H 3 38 ? 56.386 -55.221 54.501 1.00 33.93 38 ILE H O 1
ATOM 12171 N N . PRO H 3 39 ? 57.422 -55.545 56.466 1.00 28.14 39 PRO H N 1
ATOM 12172 C CA . PRO H 3 39 ? 57.829 -54.139 56.589 1.00 32.34 39 PRO H CA 1
ATOM 12173 C C . PRO H 3 39 ? 59.052 -53.774 55.718 1.00 34.65 39 PRO H C 1
ATOM 12174 O O . PRO H 3 39 ? 59.793 -54.652 55.267 1.00 30.38 39 PRO H O 1
ATOM 12178 N N . ASN H 3 40 ? 59.246 -52.479 55.483 1.00 33.46 40 ASN H N 1
ATOM 12179 C CA . ASN H 3 40 ? 60.448 -51.993 54.804 1.00 38.38 40 ASN H CA 1
ATOM 12180 C C . ASN H 3 40 ? 60.604 -52.429 53.348 1.00 36.94 40 ASN H C 1
ATOM 12181 O O . ASN H 3 40 ? 61.714 -52.648 52.883 1.00 38.60 40 ASN H O 1
ATOM 12186 N N . VAL H 3 41 ? 59.507 -52.577 52.624 1.00 34.10 41 VAL H N 1
ATOM 12187 C CA . VAL H 3 41 ? 59.631 -53.038 51.255 1.00 29.47 41 VAL H CA 1
ATOM 12188 C C . VAL H 3 41 ? 59.982 -51.899 50.310 1.00 30.62 41 VAL H C 1
ATOM 12189 O O . VAL H 3 41 ? 60.404 -52.143 49.190 1.00 31.48 41 VAL H O 1
ATOM 12193 N N . ILE H 3 42 ? 59.831 -50.661 50.781 1.00 29.73 42 ILE H N 1
ATOM 12194 C CA . ILE H 3 42 ? 60.183 -49.482 50.001 1.00 30.13 42 ILE H CA 1
ATOM 12195 C C . ILE H 3 42 ? 61.198 -48.638 50.754 1.00 34.57 42 ILE H C 1
ATOM 12196 O O . ILE H 3 42 ? 60.823 -47.696 51.448 1.00 34.57 42 ILE H O 1
ATOM 12201 N N . GLU H 3 43 ? 62.483 -48.953 50.602 1.00 35.19 43 GLU H N 1
ATOM 12202 C CA . GLU H 3 43 ? 63.540 -48.224 51.314 1.00 38.68 43 GLU H CA 1
ATOM 12203 C C . GLU H 3 43 ? 63.443 -46.706 51.190 1.00 36.64 43 GLU H C 1
ATOM 12204 O O . GLU H 3 43 ? 63.749 -45.985 52.131 1.00 36.29 43 GLU H O 1
ATOM 12210 N N . LYS H 3 44 ? 63.045 -46.213 50.021 1.00 39.46 44 LYS H N 1
ATOM 12211 C CA . LYS H 3 44 ? 63.026 -44.772 49.808 1.00 36.70 44 LYS H CA 1
ATOM 12212 C C . LYS H 3 44 ? 61.937 -44.119 50.626 1.00 33.95 44 LYS H C 1
ATOM 12213 O O . LYS H 3 44 ? 61.975 -42.916 50.871 1.00 41.50 44 LYS H O 1
ATOM 12219 N N . ALA H 3 45 ? 60.948 -44.898 51.039 1.00 31.44 45 ALA H N 1
ATOM 12220 C CA . ALA H 3 45 ? 59.909 -44.344 51.896 1.00 34.92 45 ALA H CA 1
ATOM 12221 C C . ALA H 3 45 ? 60.395 -44.204 53.347 1.00 35.32 45 ALA H C 1
ATOM 12222 O O . ALA H 3 45 ? 61.360 -44.853 53.761 1.00 34.48 45 ALA H O 1
ATOM 12224 N N . GLU H 3 46 ? 59.726 -43.349 54.112 1.00 37.37 46 GLU H N 1
ATOM 12225 C CA . GLU H 3 46 ? 59.988 -43.244 55.550 1.00 36.23 46 GLU H CA 1
ATOM 12226 C C . GLU H 3 46 ? 59.527 -44.488 56.320 1.00 33.83 46 GLU H C 1
ATOM 12227 O O . GLU H 3 46 ? 60.167 -44.922 57.281 1.00 33.70 46 GLU H O 1
ATOM 12233 N N . GLY H 3 47 ? 58.420 -45.061 55.878 1.00 33.80 47 GLY H N 1
ATOM 12234 C CA . GLY H 3 47 ? 57.913 -46.309 56.431 1.00 32.91 47 GLY H CA 1
ATOM 12235 C C . GLY H 3 47 ? 57.138 -47.020 55.331 1.00 34.97 47 GLY H C 1
ATOM 12236 O O . GLY H 3 47 ? 56.653 -46.380 54.389 1.00 29.59 47 GLY H O 1
ATOM 12237 N N . SER H 3 48 ? 57.035 -48.342 55.422 1.00 30.05 48 SER H N 1
ATOM 12238 C CA . SER H 3 48 ? 56.347 -49.070 54.381 1.00 29.20 48 SER H CA 1
ATOM 12239 C C . SER H 3 48 ? 56.024 -50.467 54.816 1.00 30.38 48 SER H C 1
ATOM 12240 O O . SER H 3 48 ? 56.697 -51.024 55.679 1.00 31.81 48 SER H O 1
ATOM 12243 N N . ALA H 3 49 ? 55.006 -51.050 54.195 1.00 24.11 49 ALA H N 1
ATOM 12244 C CA . ALA H 3 49 ? 54.675 -52.421 54.500 1.00 27.68 49 ALA H CA 1
ATOM 12245 C C . ALA H 3 49 ? 53.880 -53.081 53.387 1.00 28.79 49 ALA H C 1
ATOM 12246 O O . ALA H 3 49 ? 53.011 -52.469 52.767 1.00 28.74 49 ALA H O 1
ATOM 12248 N N . LEU H 3 50 ? 54.214 -54.333 53.119 1.00 26.28 50 LEU H N 1
ATOM 12249 C CA . LEU H 3 50 ? 53.424 -55.144 52.220 1.00 28.09 50 LEU H CA 1
ATOM 12250 C C . LEU H 3 50 ? 52.641 -56.135 53.057 1.00 27.65 50 LEU H C 1
ATOM 12251 O O . LEU H 3 50 ? 53.191 -56.817 53.930 1.00 29.83 50 LEU H O 1
ATOM 12256 N N . VAL H 3 51 ? 51.345 -56.199 52.806 1.00 25.37 51 VAL H N 1
ATOM 12257 C CA . VAL H 3 51 ? 50.530 -57.211 53.428 1.00 24.00 51 VAL H CA 1
ATOM 12258 C C . VAL H 3 51 ? 49.922 -58.171 52.427 1.00 24.52 51 VAL H C 1
ATOM 12259 O O . VAL H 3 51 ? 49.384 -57.756 51.407 1.00 29.59 51 VAL H O 1
ATOM 12263 N N . LYS H 3 52 ? 49.998 -59.457 52.744 1.00 26.78 52 LYS H N 1
ATOM 12264 C CA . LYS H 3 52 ? 49.268 -60.485 52.014 1.00 31.16 52 LYS H CA 1
ATOM 12265 C C . LYS H 3 52 ? 48.187 -61.089 52.905 1.00 31.02 52 LYS H C 1
ATOM 12266 O O . LYS H 3 52 ? 48.446 -61.495 54.049 1.00 28.29 52 LYS H O 1
ATOM 12272 N N . LEU H 3 53 ? 46.982 -61.133 52.355 1.00 27.45 53 LEU H N 1
ATOM 12273 C CA . LEU H 3 53 ? 45.802 -61.612 53.040 1.00 27.34 53 LEU H CA 1
ATOM 12274 C C . LEU H 3 53 ? 45.189 -62.612 52.096 1.00 22.95 53 LEU H C 1
ATOM 12275 O O . LEU H 3 53 ? 44.457 -62.235 51.199 1.00 27.59 53 LEU H O 1
ATOM 12280 N N . GLY H 3 54 ? 45.482 -63.890 52.295 1.00 24.84 54 GLY H N 1
ATOM 12281 C CA . GLY H 3 54 ? 45.217 -64.879 51.261 1.00 30.04 54 GLY H CA 1
ATOM 12282 C C . GLY H 3 54 ? 45.975 -64.464 50.004 1.00 30.35 54 GLY H C 1
ATOM 12283 O O . GLY H 3 54 ? 47.175 -64.187 50.072 1.00 28.87 54 GLY H O 1
ATOM 12284 N N . ASP H 3 55 ? 45.285 -64.387 48.870 1.00 26.60 55 ASP H N 1
ATOM 12285 C CA . ASP H 3 55 ? 45.908 -63.909 47.628 1.00 27.30 55 ASP H CA 1
ATOM 12286 C C . ASP H 3 55 ? 45.809 -62.396 47.429 1.00 30.74 55 ASP H C 1
ATOM 12287 O O . ASP H 3 55 ? 46.418 -61.841 46.508 1.00 30.15 55 ASP H O 1
ATOM 12292 N N . THR H 3 56 ? 45.068 -61.727 48.306 1.00 26.92 56 THR H N 1
ATOM 12293 C CA . THR H 3 56 ? 45.045 -60.275 48.319 1.00 25.07 56 THR H CA 1
ATOM 12294 C C . THR H 3 56 ? 46.394 -59.672 48.744 1.00 25.58 56 THR H C 1
ATOM 12295 O O . THR H 3 56 ? 47.003 -60.116 49.717 1.00 25.29 56 THR H O 1
ATOM 12299 N N . GLN H 3 57 ? 46.850 -58.665 47.990 1.00 26.18 57 GLN H N 1
ATOM 12300 C CA . GLN H 3 57 ? 48.123 -57.991 48.238 1.00 25.68 57 GLN H CA 1
ATOM 12301 C C . GLN H 3 57 ? 47.970 -56.473 48.151 1.00 26.69 57 GLN H C 1
ATOM 12302 O O . GLN H 3 57 ? 47.317 -55.943 47.258 1.00 24.61 57 GLN H O 1
ATOM 12308 N N . VAL H 3 58 ? 48.588 -55.765 49.078 1.00 27.18 58 VAL H N 1
ATOM 12309 C CA . VAL H 3 58 ? 48.517 -54.316 49.057 1.00 23.38 58 VAL H CA 1
ATOM 12310 C C . VAL H 3 58 ? 49.762 -53.812 49.717 1.00 25.66 58 VAL H C 1
ATOM 12311 O O . VAL H 3 58 ? 50.321 -54.460 50.617 1.00 25.98 58 VAL H O 1
ATOM 12315 N N . VAL H 3 59 ? 50.231 -52.666 49.255 1.00 24.86 59 VAL H N 1
ATOM 12316 C CA . VAL H 3 59 ? 51.410 -52.090 49.861 1.00 26.25 59 VAL H CA 1
ATOM 12317 C C . VAL H 3 59 ? 51.071 -50.702 50.298 1.00 24.68 59 VAL H C 1
ATOM 12318 O O . VAL H 3 59 ? 50.323 -49.995 49.628 1.00 26.14 59 VAL H O 1
ATOM 12322 N N . VAL H 3 60 ? 51.600 -50.320 51.450 1.00 25.43 60 VAL H N 1
ATOM 12323 C CA . VAL H 3 60 ? 51.380 -48.995 51.952 1.00 24.13 60 VAL H CA 1
ATOM 12324 C C . VAL H 3 60 ? 52.727 -48.369 52.193 1.00 26.94 60 VAL H C 1
ATOM 12325 O O . VAL H 3 60 ? 53.623 -49.013 52.748 1.00 28.53 60 VAL H O 1
ATOM 12329 N N . GLY H 3 61 ? 52.877 -47.114 51.785 1.00 27.75 61 GLY H N 1
ATOM 12330 C CA . GLY H 3 61 ? 54.089 -46.371 52.087 1.00 27.47 61 GLY H CA 1
ATOM 12331 C C . GLY H 3 61 ? 53.755 -45.110 52.853 1.00 31.93 61 GLY H C 1
ATOM 12332 O O . GLY H 3 61 ? 52.685 -44.524 52.681 1.00 33.02 61 GLY H O 1
ATOM 12333 N N . VAL H 3 62 ? 54.669 -44.694 53.714 1.00 29.78 62 VAL H N 1
ATOM 12334 C CA . VAL H 3 62 ? 54.468 -43.486 54.482 1.00 28.79 62 VAL H CA 1
ATOM 12335 C C . VAL H 3 62 ? 55.522 -42.463 54.115 1.00 30.46 62 VAL H C 1
ATOM 12336 O O . VAL H 3 62 ? 56.688 -42.799 53.982 1.00 30.29 62 VAL H O 1
ATOM 12340 N N . LYS H 3 63 ? 55.099 -41.214 53.960 1.00 33.24 63 LYS H N 1
ATOM 12341 C CA . LYS H 3 63 ? 56.016 -40.113 53.715 1.00 34.78 63 LYS H CA 1
ATOM 12342 C C . LYS H 3 63 ? 55.769 -38.984 54.710 1.00 35.42 63 LYS H C 1
ATOM 12343 O O . LYS H 3 63 ? 54.624 -38.637 55.005 1.00 36.69 63 LYS H O 1
ATOM 12349 N N . MET H 3 64 ? 56.844 -38.402 55.222 1.00 34.75 64 MET H N 1
ATOM 12350 C CA . MET H 3 64 ? 56.715 -37.300 56.157 1.00 40.13 64 MET H CA 1
ATOM 12351 C C . MET H 3 64 ? 57.507 -36.108 55.665 1.00 40.75 64 MET H C 1
ATOM 12352 O O . MET H 3 64 ? 58.641 -36.249 55.207 1.00 43.59 64 MET H O 1
ATOM 12357 N N . GLN H 3 65 ? 56.901 -34.935 55.752 1.00 41.81 65 GLN H N 1
ATOM 12358 C CA . GLN H 3 65 ? 57.591 -33.700 55.426 1.00 45.00 65 GLN H CA 1
ATOM 12359 C C . GLN H 3 65 ? 57.056 -32.587 56.318 1.00 44.11 65 GLN H C 1
ATOM 12360 O O . GLN H 3 65 ? 55.897 -32.618 56.726 1.00 43.75 65 GLN H O 1
ATOM 12366 N N . PRO H 3 66 ? 57.918 -31.625 56.669 1.00 50.63 66 PRO H N 1
ATOM 12367 C CA . PRO H 3 66 ? 57.474 -30.470 57.457 1.00 47.16 66 PRO H CA 1
ATOM 12368 C C . PRO H 3 66 ? 56.424 -29.716 56.674 1.00 49.78 66 PRO H C 1
ATOM 12369 O O . PRO H 3 66 ? 56.417 -29.823 55.456 1.00 52.49 66 PRO H O 1
ATOM 12373 N N . GLY H 3 67 ? 55.543 -28.985 57.344 1.00 53.72 67 GLY H N 1
ATOM 12374 C CA . GLY H 3 67 ? 54.513 -28.254 56.634 1.00 52.77 67 GLY H CA 1
ATOM 12375 C C . GLY H 3 67 ? 53.617 -27.374 57.488 1.00 59.23 67 GLY H C 1
ATOM 12376 O O . GLY H 3 67 ? 53.819 -27.206 58.694 1.00 58.69 67 GLY H O 1
ATOM 12377 N N . GLU H 3 68 ? 52.610 -26.813 56.830 1.00 64.04 68 GLU H N 1
ATOM 12378 C CA . GLU H 3 68 ? 51.613 -25.961 57.463 1.00 69.35 68 GLU H CA 1
ATOM 12379 C C . GLU H 3 68 ? 50.748 -26.741 58.428 1.00 65.17 68 GLU H C 1
ATOM 12380 O O . GLU H 3 68 ? 50.194 -27.766 58.062 1.00 71.29 68 GLU H O 1
ATOM 12386 N N . PRO H 3 69 ? 50.618 -26.257 59.667 1.00 69.17 69 PRO H N 1
ATOM 12387 C CA . PRO H 3 69 ? 49.642 -26.835 60.594 1.00 65.92 69 PRO H CA 1
ATOM 12388 C C . PRO H 3 69 ? 48.272 -26.340 60.199 1.00 69.94 69 PRO H C 1
ATOM 12389 O O . PRO H 3 69 ? 48.182 -25.366 59.458 1.00 74.10 69 PRO H O 1
ATOM 12393 N N . TYR H 3 70 ? 47.217 -26.983 60.678 1.00 73.62 70 TYR H N 1
ATOM 12394 C CA . TYR H 3 70 ? 45.879 -26.473 60.414 1.00 76.45 70 TYR H CA 1
ATOM 12395 C C . TYR H 3 70 ? 45.493 -25.367 61.390 1.00 77.69 70 TYR H C 1
ATOM 12396 O O . TYR H 3 70 ? 45.653 -25.521 62.600 1.00 79.43 70 TYR H O 1
ATOM 12405 N N . PRO H 3 71 ? 44.997 -24.240 60.855 1.00 82.16 71 PRO H N 1
ATOM 12406 C CA . PRO H 3 71 ? 44.602 -23.057 61.627 1.00 79.49 71 PRO H CA 1
ATOM 12407 C C . PRO H 3 71 ? 43.829 -23.425 62.884 1.00 80.14 71 PRO H C 1
ATOM 12408 O O . PRO H 3 71 ? 44.011 -22.788 63.917 1.00 80.81 71 PRO H O 1
ATOM 12412 N N . ASP H 3 72 ? 42.992 -24.453 62.794 1.00 81.76 72 ASP H N 1
ATOM 12413 C CA . ASP H 3 72 ? 42.208 -24.917 63.932 1.00 77.03 72 ASP H CA 1
ATOM 12414 C C . ASP H 3 72 ? 43.028 -25.738 64.918 1.00 79.18 72 ASP H C 1
ATOM 12415 O O . ASP H 3 72 ? 42.587 -25.984 66.038 1.00 80.55 72 ASP H O 1
ATOM 12420 N N . THR H 3 73 ? 44.212 -26.175 64.501 1.00 77.09 73 THR H N 1
ATOM 12421 C CA . THR H 3 73 ? 44.976 -27.141 65.283 1.00 79.19 73 THR H CA 1
ATOM 12422 C C . THR H 3 73 ? 46.476 -26.841 65.292 1.00 78.73 73 THR H C 1
ATOM 12423 O O . THR H 3 73 ? 47.297 -27.725 65.042 1.00 77.97 73 THR H O 1
ATOM 12427 N N . PRO H 3 74 ? 46.837 -25.595 65.613 1.00 79.13 74 PRO H N 1
ATOM 12428 C CA . PRO H 3 74 ? 48.224 -25.130 65.503 1.00 77.28 74 PRO H CA 1
ATOM 12429 C C . PRO H 3 74 ? 49.219 -25.980 66.280 1.00 74.92 74 PRO H C 1
ATOM 12430 O O . PRO H 3 74 ? 50.421 -25.816 66.089 1.00 77.39 74 PRO H O 1
ATOM 12434 N N . ASP H 3 75 ? 48.744 -26.865 67.145 1.00 72.41 75 ASP H N 1
ATOM 12435 C CA . ASP H 3 75 ? 49.673 -27.656 67.940 1.00 76.48 75 ASP H CA 1
ATOM 12436 C C . ASP H 3 75 ? 49.630 -29.136 67.594 1.00 69.07 75 ASP H C 1
ATOM 12437 O O . ASP H 3 75 ? 49.891 -29.980 68.448 1.00 67.61 75 ASP H O 1
ATOM 12442 N N . ARG H 3 76 ? 49.304 -29.461 66.349 1.00 69.26 76 ARG H N 1
ATOM 12443 C CA . ARG H 3 76 ? 49.233 -30.873 65.970 1.00 67.22 76 ARG H CA 1
ATOM 12444 C C . ARG H 3 76 ? 49.731 -31.177 64.563 1.00 60.91 76 ARG H C 1
ATOM 12445 O O . ARG H 3 76 ? 49.332 -30.528 63.587 1.00 58.66 76 ARG H O 1
ATOM 12453 N N . GLY H 3 77 ? 50.593 -32.186 64.475 1.00 59.39 77 GLY H N 1
ATOM 12454 C CA . GLY H 3 77 ? 50.974 -32.758 63.201 1.00 49.40 77 GLY H CA 1
ATOM 12455 C C . GLY H 3 77 ? 49.728 -33.245 62.484 1.00 54.74 77 GLY H C 1
ATOM 12456 O O . GLY H 3 77 ? 48.642 -33.315 63.081 1.00 46.13 77 GLY H O 1
ATOM 12457 N N . VAL H 3 78 ? 49.893 -33.588 61.206 1.00 51.13 78 VAL H N 1
ATOM 12458 C CA . VAL H 3 78 ? 48.784 -33.941 60.326 1.00 43.61 78 VAL H CA 1
ATOM 12459 C C . VAL H 3 78 ? 48.941 -35.343 59.730 1.00 43.77 78 VAL H C 1
ATOM 12460 O O . VAL H 3 78 ? 50.050 -35.757 59.385 1.00 47.40 78 VAL H O 1
ATOM 12464 N N . ILE H 3 79 ? 47.834 -36.076 59.615 1.00 44.18 79 ILE H N 1
ATOM 12465 C CA . ILE H 3 79 ? 47.842 -37.378 58.947 1.00 39.21 79 ILE H CA 1
ATOM 12466 C C . ILE H 3 79 ? 46.824 -37.358 57.842 1.00 37.68 79 ILE H C 1
ATOM 12467 O O . ILE H 3 79 ? 45.688 -36.935 58.042 1.00 43.18 79 ILE H O 1
ATOM 12472 N N . ILE H 3 80 ? 47.239 -37.802 56.664 1.00 37.81 80 ILE H N 1
ATOM 12473 C CA . ILE H 3 80 ? 46.378 -37.797 55.493 1.00 33.85 80 ILE H CA 1
ATOM 12474 C C . ILE H 3 80 ? 46.504 -39.150 54.834 1.00 33.50 80 ILE H C 1
ATOM 12475 O O . ILE H 3 80 ? 47.609 -39.603 54.543 1.00 33.62 80 ILE H O 1
ATOM 12480 N N . VAL H 3 81 ? 45.370 -39.794 54.607 1.00 31.51 81 VAL H N 1
ATOM 12481 C CA . VAL H 3 81 ? 45.357 -41.139 54.077 1.00 31.07 81 VAL H CA 1
ATOM 12482 C C . VAL H 3 81 ? 44.732 -41.138 52.689 1.00 30.83 81 VAL H C 1
ATOM 12483 O O . VAL H 3 81 ? 43.642 -40.619 52.493 1.00 28.36 81 VAL H O 1
ATOM 12487 N N . ASN H 3 82 ? 45.433 -41.705 51.721 1.00 29.35 82 ASN H N 1
ATOM 12488 C CA . ASN H 3 82 ? 44.858 -41.878 50.393 1.00 28.12 82 ASN H CA 1
ATOM 12489 C C . ASN H 3 82 ? 45.029 -43.308 49.903 1.00 26.43 82 ASN H C 1
ATOM 12490 O O . ASN H 3 82 ? 45.982 -43.997 50.259 1.00 26.99 82 ASN H O 1
ATOM 12495 N N . ALA H 3 83 ? 44.104 -43.744 49.067 1.00 24.33 83 ALA H N 1
ATOM 12496 C CA . ALA H 3 83 ? 44.220 -45.044 48.474 1.00 32.01 83 ALA H CA 1
ATOM 12497 C C . ALA H 3 83 ? 44.121 -44.947 46.946 1.00 29.85 83 ALA H C 1
ATOM 12498 O O . ALA H 3 83 ? 43.379 -44.138 46.401 1.00 31.82 83 ALA H O 1
ATOM 12500 N N . GLU H 3 84 ? 44.915 -45.750 46.262 1.00 28.35 84 GLU H N 1
ATOM 12501 C CA . GLU H 3 84 ? 44.701 -45.973 44.850 1.00 32.21 84 GLU H CA 1
ATOM 12502 C C . GLU H 3 84 ? 44.347 -47.449 44.678 1.00 30.64 84 GLU H C 1
ATOM 12503 O O . GLU H 3 84 ? 45.101 -48.333 45.087 1.00 25.38 84 GLU H O 1
ATOM 12509 N N . LEU H 3 85 ? 43.167 -47.695 44.123 1.00 30.68 85 LEU H N 1
ATOM 12510 C CA . LEU H 3 85 ? 42.740 -49.033 43.752 1.00 37.98 85 LEU H CA 1
ATOM 12511 C C . LEU H 3 85 ? 42.939 -49.142 42.243 1.00 41.97 85 LEU H C 1
ATOM 12512 O O . LEU H 3 85 ? 41.992 -49.170 41.464 1.00 49.86 85 LEU H O 1
ATOM 12517 N N . VAL H 3 86 ? 44.199 -49.166 41.833 1.00 47.11 86 VAL H N 1
ATOM 12518 C CA . VAL H 3 86 ? 44.543 -49.016 40.419 1.00 49.19 86 VAL H CA 1
ATOM 12519 C C . VAL H 3 86 ? 44.181 -50.239 39.574 1.00 53.62 86 VAL H C 1
ATOM 12520 O O . VAL H 3 86 ? 44.045 -51.357 40.089 1.00 52.53 86 VAL H O 1
ATOM 12524 N N . PRO H 3 87 ? 44.018 -50.022 38.265 1.00 53.83 87 PRO H N 1
ATOM 12525 C CA . PRO H 3 87 ? 43.661 -51.090 37.323 1.00 55.56 87 PRO H CA 1
ATOM 12526 C C . PRO H 3 87 ? 44.610 -52.291 37.411 1.00 51.13 87 PRO H C 1
ATOM 12527 O O . PRO H 3 87 ? 44.216 -53.410 37.093 1.00 49.50 87 PRO H O 1
ATOM 12531 N N . LEU H 3 88 ? 45.843 -52.038 37.845 1.00 51.22 88 LEU H N 1
ATOM 12532 C CA . LEU H 3 88 ? 46.836 -53.072 38.150 1.00 44.45 88 LEU H CA 1
ATOM 12533 C C . LEU H 3 88 ? 46.288 -54.171 39.063 1.00 44.01 88 LEU H C 1
ATOM 12534 O O . LEU H 3 88 ? 46.471 -55.350 38.801 1.00 40.38 88 LEU H O 1
ATOM 12539 N N . ALA H 3 89 ? 45.659 -53.770 40.162 1.00 48.08 89 ALA H N 1
ATOM 12540 C CA . ALA H 3 89 ? 44.851 -54.687 40.967 1.00 53.74 89 ALA H CA 1
ATOM 12541 C C . ALA H 3 89 ? 43.439 -54.754 40.368 1.00 61.17 89 ALA H C 1
ATOM 12542 O O . ALA H 3 89 ? 42.793 -53.708 40.195 1.00 65.34 89 ALA H O 1
ATOM 12544 N N . SER H 3 90 ? 42.959 -55.956 40.039 1.00 54.84 90 SER H N 1
ATOM 12545 C CA . SER H 3 90 ? 41.585 -56.115 39.511 1.00 53.92 90 SER H CA 1
ATOM 12546 C C . SER H 3 90 ? 41.263 -55.506 38.113 1.00 60.09 90 SER H C 1
ATOM 12547 O O . SER H 3 90 ? 41.528 -54.321 37.837 1.00 54.28 90 SER H O 1
ATOM 12550 N N . PRO H 3 91 ? 40.644 -56.320 37.236 1.00 61.39 91 PRO H N 1
ATOM 12551 C CA . PRO H 3 91 ? 40.180 -55.865 35.914 1.00 55.06 91 PRO H CA 1
ATOM 12552 C C . PRO H 3 91 ? 39.001 -54.899 36.044 1.00 62.58 91 PRO H C 1
ATOM 12553 O O . PRO H 3 91 ? 38.595 -54.261 35.072 1.00 61.81 91 PRO H O 1
ATOM 12557 N N . THR H 3 92 ? 38.472 -54.806 37.261 1.00 63.92 92 THR H N 1
ATOM 12558 C CA . THR H 3 92 ? 37.299 -54.003 37.587 1.00 63.50 92 THR H CA 1
ATOM 12559 C C . THR H 3 92 ? 37.669 -52.563 37.917 1.00 62.20 92 THR H C 1
ATOM 12560 O O . THR H 3 92 ? 36.859 -51.650 37.750 1.00 65.13 92 THR H O 1
ATOM 12564 N N . PHE H 3 93 ? 38.894 -52.372 38.399 1.00 65.91 93 PHE H N 1
ATOM 12565 C CA . PHE H 3 93 ? 39.380 -51.043 38.768 1.00 66.52 93 PHE H CA 1
ATOM 12566 C C . PHE H 3 93 ? 39.694 -50.227 37.508 1.00 67.37 93 PHE H C 1
ATOM 12567 O O . PHE H 3 93 ? 40.397 -50.695 36.606 1.00 67.63 93 PHE H O 1
ATOM 12575 N N . GLU H 3 94 ? 39.148 -49.016 37.453 1.00 69.00 94 GLU H N 1
ATOM 12576 C CA . GLU H 3 94 ? 39.330 -48.126 36.315 1.00 71.28 94 GLU H CA 1
ATOM 12577 C C . GLU H 3 94 ? 40.315 -47.013 36.679 1.00 73.33 94 GLU H C 1
ATOM 12578 O O . GLU H 3 94 ? 40.541 -46.745 37.866 1.00 71.29 94 GLU H O 1
ATOM 12584 N N . PRO H 3 95 ? 40.929 -46.385 35.657 1.00 78.06 95 PRO H N 1
ATOM 12585 C CA . PRO H 3 95 ? 41.821 -45.231 35.853 1.00 72.17 95 PRO H CA 1
ATOM 12586 C C . PRO H 3 95 ? 41.036 -43.963 36.166 1.00 69.88 95 PRO H C 1
ATOM 12587 O O . PRO H 3 95 ? 39.945 -43.774 35.626 1.00 75.67 95 PRO H O 1
ATOM 12591 N N . GLY H 3 96 ? 41.590 -43.107 37.020 1.00 67.43 96 GLY H N 1
ATOM 12592 C CA . GLY H 3 96 ? 40.986 -41.823 37.320 1.00 67.81 96 GLY H CA 1
ATOM 12593 C C . GLY H 3 96 ? 41.177 -41.424 38.770 1.00 71.94 96 GLY H C 1
ATOM 12594 O O . GLY H 3 96 ? 41.755 -42.180 39.554 1.00 67.46 96 GLY H O 1
ATOM 12595 N N . PRO H 3 97 ? 40.698 -40.225 39.139 1.00 71.40 97 PRO H N 1
ATOM 12596 C CA . PRO H 3 97 ? 40.711 -39.835 40.551 1.00 68.70 97 PRO H CA 1
ATOM 12597 C C . PRO H 3 97 ? 39.997 -40.886 41.411 1.00 65.13 97 PRO H C 1
ATOM 12598 O O . PRO H 3 97 ? 39.306 -41.763 40.869 1.00 57.72 97 PRO H O 1
ATOM 12602 N N . PRO H 3 98 ? 40.169 -40.808 42.741 1.00 62.58 98 PRO H N 1
ATOM 12603 C CA . PRO H 3 98 ? 39.544 -41.803 43.616 1.00 58.47 98 PRO H CA 1
ATOM 12604 C C . PRO H 3 98 ? 38.062 -42.015 43.295 1.00 59.61 98 PRO H C 1
ATOM 12605 O O . PRO H 3 98 ? 37.249 -41.072 43.225 1.00 55.07 98 PRO H O 1
ATOM 12609 N N . ASP H 3 99 ? 37.740 -43.280 43.063 1.00 52.28 99 ASP H N 1
ATOM 12610 C CA . ASP H 3 99 ? 36.377 -43.753 43.003 1.00 50.66 99 ASP H CA 1
ATOM 12611 C C . ASP H 3 99 ? 35.791 -43.597 44.412 1.00 47.67 99 ASP H C 1
ATOM 12612 O O . ASP H 3 99 ? 36.515 -43.296 45.359 1.00 45.70 99 ASP H O 1
ATOM 12617 N N . GLU H 3 100 ? 34.491 -43.783 44.571 1.00 44.46 100 GLU H N 1
ATOM 12618 C CA . GLU H 3 100 ? 33.917 -43.667 45.904 1.00 42.62 100 GLU H CA 1
ATOM 12619 C C . GLU H 3 100 ? 34.350 -44.866 46.760 1.00 43.37 100 GLU H C 1
ATOM 12620 O O . GLU H 3 100 ? 34.545 -44.741 47.967 1.00 37.25 100 GLU H O 1
ATOM 12626 N N . ASN H 3 101 ? 34.523 -46.017 46.115 1.00 45.47 101 ASN H N 1
ATOM 12627 C CA . ASN H 3 101 ? 35.100 -47.181 46.771 1.00 41.69 101 ASN H CA 1
ATOM 12628 C C . ASN H 3 101 ? 36.458 -46.870 47.374 1.00 38.71 101 ASN H C 1
ATOM 12629 O O . ASN H 3 101 ? 36.756 -47.224 48.518 1.00 39.91 101 ASN H O 1
ATOM 12634 N N . SER H 3 102 ? 37.281 -46.190 46.599 1.00 37.58 102 SER H N 1
ATOM 12635 C CA . SER H 3 102 ? 38.627 -45.898 47.033 1.00 32.58 102 SER H CA 1
ATOM 12636 C C . SER H 3 102 ? 38.632 -44.824 48.129 1.00 34.21 102 SER H C 1
ATOM 12637 O O . SER H 3 102 ? 39.452 -44.858 49.043 1.00 30.32 102 SER H O 1
ATOM 12640 N N . ILE H 3 103 ? 37.721 -43.861 48.031 1.00 32.84 103 ILE H N 1
ATOM 12641 C CA . ILE H 3 103 ? 37.584 -42.842 49.068 1.00 36.08 103 ILE H CA 1
ATOM 12642 C C . ILE H 3 103 ? 37.083 -43.464 50.382 1.00 32.42 103 ILE H C 1
ATOM 12643 O O . ILE H 3 103 ? 37.577 -43.159 51.472 1.00 33.53 103 ILE H O 1
ATOM 12648 N N . GLU H 3 104 ? 36.116 -44.359 50.263 1.00 28.43 104 GLU H N 1
ATOM 12649 C CA . GLU H 3 104 ? 35.592 -45.068 51.417 1.00 34.37 104 GLU H CA 1
ATOM 12650 C C . GLU H 3 104 ? 36.697 -45.848 52.147 1.00 30.55 104 GLU H C 1
ATOM 12651 O O . GLU H 3 104 ? 36.907 -45.661 53.339 1.00 31.95 104 GLU H O 1
ATOM 12657 N N . LEU H 3 105 ? 37.405 -46.701 51.420 1.00 28.83 105 LEU H N 1
ATOM 12658 C CA . LEU H 3 105 ? 38.512 -47.468 51.976 1.00 28.52 105 LEU H CA 1
ATOM 12659 C C . LEU H 3 105 ? 39.526 -46.593 52.709 1.00 28.77 105 LEU H C 1
ATOM 12660 O O . LEU H 3 105 ? 39.866 -46.859 53.850 1.00 29.70 105 LEU H O 1
ATOM 12665 N N . ALA H 3 106 ? 40.016 -45.542 52.069 1.00 30.46 106 ALA H N 1
ATOM 12666 C CA . ALA H 3 106 ? 41.032 -44.718 52.721 1.00 29.56 106 ALA H CA 1
ATOM 12667 C C . ALA H 3 106 ? 40.477 -44.100 53.993 1.00 27.80 106 ALA H C 1
ATOM 12668 O O . ALA H 3 106 ? 41.192 -43.916 54.977 1.00 24.50 106 ALA H O 1
ATOM 12670 N N . ARG H 3 107 ? 39.202 -43.756 53.964 1.00 31.20 107 ARG H N 1
ATOM 12671 C CA . ARG H 3 107 ? 38.610 -43.112 55.122 1.00 30.47 107 ARG H CA 1
ATOM 12672 C C . ARG H 3 107 ? 38.387 -44.102 56.254 1.00 29.54 107 ARG H C 1
ATOM 12673 O O . ARG H 3 107 ? 38.432 -43.708 57.407 1.00 30.19 107 ARG H O 1
ATOM 12681 N N . VAL H 3 108 ? 38.145 -45.373 55.946 1.00 23.65 108 VAL H N 1
ATOM 12682 C CA . VAL H 3 108 ? 37.973 -46.312 57.035 1.00 26.70 108 VAL H CA 1
ATOM 12683 C C . VAL H 3 108 ? 39.327 -46.505 57.708 1.00 28.46 108 VAL H C 1
ATOM 12684 O O . VAL H 3 108 ? 39.431 -46.424 58.928 1.00 29.74 108 VAL H O 1
ATOM 12688 N N . VAL H 3 109 ? 40.366 -46.724 56.909 1.00 29.15 109 VAL H N 1
ATOM 12689 C CA . VAL H 3 109 ? 41.707 -46.889 57.448 1.00 27.02 109 VAL H CA 1
ATOM 12690 C C . VAL H 3 109 ? 42.074 -45.665 58.290 1.00 29.57 109 VAL H C 1
ATOM 12691 O O . VAL H 3 109 ? 42.575 -45.781 59.415 1.00 27.17 109 VAL H O 1
ATOM 12695 N N . ASP H 3 110 ? 41.791 -44.485 57.763 1.00 27.69 110 ASP H N 1
ATOM 12696 C CA . ASP H 3 110 ? 42.123 -43.268 58.483 1.00 26.62 110 ASP H CA 1
ATOM 12697 C C . ASP H 3 110 ? 41.367 -43.164 59.828 1.00 27.53 110 ASP H C 1
ATOM 12698 O O . ASP H 3 110 ? 41.944 -42.803 60.851 1.00 26.81 110 ASP H O 1
ATOM 12703 N N . ARG H 3 111 ? 40.085 -43.489 59.817 1.00 23.41 111 ARG H N 1
ATOM 12704 C CA . ARG H 3 111 ? 39.280 -43.453 61.023 1.00 27.53 111 ARG H CA 1
ATOM 12705 C C . ARG H 3 111 ? 39.836 -44.361 62.118 1.00 27.05 111 ARG H C 1
ATOM 12706 O O . ARG H 3 111 ? 39.896 -43.972 63.277 1.00 25.76 111 ARG H O 1
ATOM 12714 N N . GLY H 3 112 ? 40.285 -45.551 61.736 1.00 27.46 112 GLY H N 1
ATOM 12715 C CA . GLY H 3 112 ? 40.908 -46.456 62.682 1.00 28.86 112 GLY H CA 1
ATOM 12716 C C . GLY H 3 112 ? 42.146 -45.866 63.327 1.00 27.28 112 GLY H C 1
ATOM 12717 O O . GLY H 3 112 ? 42.320 -45.946 64.529 1.00 32.40 112 GLY H O 1
ATOM 12718 N N . ILE H 3 113 ? 43.007 -45.272 62.515 1.00 28.33 113 ILE H N 1
ATOM 12719 C CA . ILE H 3 113 ? 44.276 -44.725 62.978 1.00 28.23 113 ILE H CA 1
ATOM 12720 C C . ILE H 3 113 ? 44.055 -43.465 63.822 1.00 30.49 113 ILE H C 1
ATOM 12721 O O . ILE H 3 113 ? 44.700 -43.256 64.858 1.00 29.10 113 ILE H O 1
ATOM 12726 N N . ARG H 3 114 ? 43.136 -42.632 63.353 1.00 27.59 114 ARG H N 1
ATOM 12727 C CA . ARG H 3 114 ? 42.820 -41.370 63.991 1.00 31.00 114 ARG H CA 1
ATOM 12728 C C . ARG H 3 114 ? 42.160 -41.582 65.359 1.00 33.43 114 ARG H C 1
ATOM 12729 O O . ARG H 3 114 ? 42.663 -41.112 66.374 1.00 30.69 114 ARG H O 1
ATOM 12737 N N . GLU H 3 115 ? 41.041 -42.300 65.373 1.00 30.88 115 GLU H N 1
ATOM 12738 C CA . GLU H 3 115 ? 40.255 -42.470 66.584 1.00 30.23 115 GLU H CA 1
ATOM 12739 C C . GLU H 3 115 ? 40.932 -43.359 67.646 1.00 32.42 115 GLU H C 1
ATOM 12740 O O . GLU H 3 115 ? 40.621 -43.254 68.825 1.00 32.83 115 GLU H O 1
ATOM 12746 N N . SER H 3 116 ? 41.848 -44.231 67.237 1.00 30.15 116 SER H N 1
ATOM 12747 C CA . SER H 3 116 ? 42.634 -44.991 68.206 1.00 30.33 116 SER H CA 1
ATOM 12748 C C . SER H 3 116 ? 43.756 -44.120 68.756 1.00 30.14 116 SER H C 1
ATOM 12749 O O . SER H 3 116 ? 44.417 -44.499 69.709 1.00 33.56 116 SER H O 1
ATOM 12752 N N . GLU H 3 117 ? 43.983 -42.966 68.134 1.00 30.45 117 GLU H N 1
ATOM 12753 C CA . GLU H 3 117 ? 45.140 -42.111 68.444 1.00 33.64 117 GLU H CA 1
ATOM 12754 C C . GLU H 3 117 ? 46.475 -42.861 68.409 1.00 32.72 117 GLU H C 1
ATOM 12755 O O . GLU H 3 117 ? 47.356 -42.624 69.216 1.00 36.54 117 GLU H O 1
ATOM 12761 N N . ALA H 3 118 ? 46.609 -43.756 67.441 1.00 36.60 118 ALA H N 1
ATOM 12762 C CA . ALA H 3 118 ? 47.810 -44.559 67.242 1.00 32.97 118 ALA H CA 1
ATOM 12763 C C . ALA H 3 118 ? 49.097 -43.747 67.119 1.00 34.55 118 ALA H C 1
ATOM 12764 O O . ALA H 3 118 ? 50.177 -44.235 67.453 1.00 34.78 118 ALA H O 1
ATOM 12766 N N . VAL H 3 119 ? 48.990 -42.523 66.619 1.00 32.93 119 VAL H N 1
ATOM 12767 C CA . VAL H 3 119 ? 50.163 -41.677 66.465 1.00 34.52 119 VAL H CA 1
ATOM 12768 C C . VAL H 3 119 ? 49.960 -40.406 67.251 1.00 41.26 119 VAL H C 1
ATOM 12769 O O . VAL H 3 119 ? 48.956 -39.716 67.075 1.00 43.78 119 VAL H O 1
ATOM 12773 N N . ASP H 3 120 ? 50.907 -40.100 68.129 1.00 47.36 120 ASP H N 1
ATOM 12774 C CA . ASP H 3 120 ? 50.809 -38.910 68.959 1.00 52.02 120 ASP H CA 1
ATOM 12775 C C . ASP H 3 120 ? 51.126 -37.684 68.125 1.00 50.32 120 ASP H C 1
ATOM 12776 O O . ASP H 3 120 ? 52.290 -37.379 67.871 1.00 53.20 120 ASP H O 1
ATOM 12781 N N . LEU H 3 121 ? 50.084 -36.982 67.708 1.00 46.61 121 LEU H N 1
ATOM 12782 C CA . LEU H 3 121 ? 50.247 -35.875 66.784 1.00 50.04 121 LEU H CA 1
ATOM 12783 C C . LEU H 3 121 ? 50.945 -34.692 67.437 1.00 58.80 121 LEU H C 1
ATOM 12784 O O . LEU H 3 121 ? 51.715 -33.985 66.789 1.00 59.53 121 LEU H O 1
ATOM 12789 N N . SER H 3 122 ? 50.678 -34.477 68.720 1.00 56.89 122 SER H N 1
ATOM 12790 C CA . SER H 3 122 ? 51.224 -33.315 69.407 1.00 60.04 122 SER H CA 1
ATOM 12791 C C . SER H 3 122 ? 52.742 -33.427 69.531 1.00 57.16 122 SER H C 1
ATOM 12792 O O . SER H 3 122 ? 53.435 -32.424 69.662 1.00 61.00 122 SER H O 1
ATOM 12795 N N . LYS H 3 123 ? 53.250 -34.653 69.480 1.00 56.36 123 LYS H N 1
ATOM 12796 C CA . LYS H 3 123 ? 54.686 -34.890 69.478 1.00 53.60 123 LYS H CA 1
ATOM 12797 C C . LYS H 3 123 ? 55.303 -34.681 68.096 1.00 57.68 123 LYS H C 1
ATOM 12798 O O . LYS H 3 123 ? 56.494 -34.925 67.894 1.00 60.13 123 LYS H O 1
ATOM 12804 N N . LEU H 3 124 ? 54.489 -34.235 67.144 1.00 58.62 124 LEU H N 1
ATOM 12805 C CA . LEU H 3 124 ? 54.961 -34.000 65.777 1.00 62.74 124 LEU H CA 1
ATOM 12806 C C . LEU H 3 124 ? 54.956 -32.520 65.456 1.00 59.43 124 LEU H C 1
ATOM 12807 O O . LEU H 3 124 ? 54.917 -32.121 64.285 1.00 54.49 124 LEU H O 1
ATOM 12812 N N . VAL H 3 125 ? 54.994 -31.717 66.513 1.00 56.88 125 VAL H N 1
ATOM 12813 C CA . VAL H 3 125 ? 55.062 -30.275 66.379 1.00 58.79 125 VAL H CA 1
ATOM 12814 C C . VAL H 3 125 ? 56.519 -29.846 66.329 1.00 57.64 125 VAL H C 1
ATOM 12815 O O . VAL H 3 125 ? 57.373 -30.422 67.004 1.00 61.60 125 VAL H O 1
ATOM 12819 N N . ILE H 3 126 ? 56.805 -28.848 65.508 1.00 58.44 126 ILE H N 1
ATOM 12820 C CA . ILE H 3 126 ? 58.166 -28.368 65.349 1.00 63.60 126 ILE H CA 1
ATOM 12821 C C . ILE H 3 126 ? 58.231 -26.918 65.812 1.00 65.37 126 ILE H C 1
ATOM 12822 O O . ILE H 3 126 ? 59.232 -26.463 66.358 1.00 63.99 126 ILE H O 1
ATOM 12827 N N . GLU H 3 127 ? 57.129 -26.210 65.618 1.00 63.36 127 GLU H N 1
ATOM 12828 C CA . GLU H 3 127 ? 57.054 -24.799 65.921 1.00 67.51 127 GLU H CA 1
ATOM 12829 C C . GLU H 3 127 ? 55.578 -24.432 65.895 1.00 70.98 127 GLU H C 1
ATOM 12830 O O . GLU H 3 127 ? 55.009 -24.247 64.818 1.00 66.41 127 GLU H O 1
ATOM 12836 N N . GLU H 3 128 ? 54.955 -24.352 67.073 1.00 69.60 128 GLU H N 1
ATOM 12837 C CA . GLU H 3 128 ? 53.509 -24.151 67.159 1.00 69.98 128 GLU H CA 1
ATOM 12838 C C . GLU H 3 128 ? 53.035 -23.091 66.184 1.00 70.65 128 GLU H C 1
ATOM 12839 O O . GLU H 3 128 ? 53.611 -22.007 66.111 1.00 73.31 128 GLU H O 1
ATOM 12845 N N . GLY H 3 129 ? 51.992 -23.414 65.427 1.00 68.69 129 GLY H N 1
ATOM 12846 C CA . GLY H 3 129 ? 51.441 -22.500 64.444 1.00 67.10 129 GLY H CA 1
ATOM 12847 C C . GLY H 3 129 ? 52.327 -22.245 63.235 1.00 70.67 129 GLY H C 1
ATOM 12848 O O . GLY H 3 129 ? 51.921 -21.564 62.293 1.00 71.28 129 GLY H O 1
ATOM 12849 N N . GLU H 3 130 ? 53.538 -22.788 63.252 1.00 66.90 130 GLU H N 1
ATOM 12850 C CA . GLU H 3 130 ? 54.462 -22.603 62.138 1.00 73.11 130 GLU H CA 1
ATOM 12851 C C . GLU H 3 130 ? 54.770 -23.913 61.408 1.00 75.45 130 GLU H C 1
ATOM 12852 O O . GLU H 3 130 ? 54.251 -24.162 60.314 1.00 69.91 130 GLU H O 1
ATOM 12858 N N . LYS H 3 131 ? 55.621 -24.738 62.016 1.00 70.00 131 LYS H N 1
ATOM 12859 C CA . LYS H 3 131 ? 56.087 -25.970 61.388 1.00 67.10 131 LYS H CA 1
ATOM 12860 C C . LYS H 3 131 ? 55.634 -27.213 62.140 1.00 65.14 131 LYS H C 1
ATOM 12861 O O . LYS H 3 131 ? 55.863 -27.344 63.346 1.00 62.24 131 LYS H O 1
ATOM 12867 N N . VAL H 3 132 ? 55.010 -28.133 61.410 1.00 61.76 132 VAL H N 1
ATOM 12868 C CA . VAL H 3 132 ? 54.539 -29.387 61.984 1.00 57.25 132 VAL H CA 1
ATOM 12869 C C . VAL H 3 132 ? 54.688 -30.533 60.979 1.00 55.05 132 VAL H C 1
ATOM 12870 O O . VAL H 3 132 ? 54.570 -30.328 59.769 1.00 54.51 132 VAL H O 1
ATOM 12874 N N . TRP H 3 133 ? 54.967 -31.736 61.467 1.00 54.00 133 TRP H N 1
ATOM 12875 C CA . TRP H 3 133 ? 55.132 -32.868 60.568 1.00 45.62 133 TRP H CA 1
ATOM 12876 C C . TRP H 3 133 ? 53.818 -33.265 59.919 1.00 49.60 133 TRP H C 1
ATOM 12877 O O . TRP H 3 133 ? 52.760 -33.235 60.547 1.00 50.12 133 TRP H O 1
ATOM 12888 N N . ILE H 3 134 ? 53.894 -33.628 58.647 1.00 45.64 134 ILE H N 1
ATOM 12889 C CA . ILE H 3 134 ? 52.741 -34.140 57.934 1.00 46.40 134 ILE H CA 1
ATOM 12890 C C . ILE H 3 134 ? 53.010 -35.573 57.519 1.00 40.30 134 ILE H C 1
ATOM 12891 O O . ILE H 3 134 ? 54.015 -35.853 56.885 1.00 42.53 134 ILE H O 1
ATOM 12896 N N . VAL H 3 135 ? 52.127 -36.484 57.903 1.00 43.69 135 VAL H N 1
ATOM 12897 C CA . VAL H 3 135 ? 52.304 -37.901 57.585 1.00 38.65 135 VAL H CA 1
ATOM 12898 C C . VAL H 3 135 ? 51.372 -38.327 56.449 1.00 37.29 135 VAL H C 1
ATOM 12899 O O . VAL H 3 135 ? 50.153 -38.333 56.616 1.00 39.91 135 VAL H O 1
ATOM 12903 N N . PHE H 3 136 ? 51.947 -38.655 55.292 1.00 31.18 136 PHE H N 1
ATOM 12904 C CA . PHE H 3 136 ? 51.177 -39.152 54.158 1.00 30.14 136 PHE H CA 1
ATOM 12905 C C . PHE H 3 136 ? 51.120 -40.652 54.192 1.00 30.81 136 PHE H C 1
ATOM 12906 O O . PHE H 3 136 ? 52.156 -41.321 54.120 1.00 27.86 136 PHE H O 1
ATOM 12914 N N . VAL H 3 137 ? 49.907 -41.180 54.318 1.00 30.52 137 VAL H N 1
ATOM 12915 C CA . VAL H 3 137 ? 49.704 -42.621 54.276 1.00 28.93 137 VAL H CA 1
ATOM 12916 C C . VAL H 3 137 ? 49.099 -42.956 52.926 1.00 28.80 137 VAL H C 1
ATOM 12917 O O . VAL H 3 137 ? 47.956 -42.589 52.622 1.00 29.72 137 VAL H O 1
ATOM 12921 N N . ASP H 3 138 ? 49.874 -43.629 52.088 1.00 32.87 138 ASP H N 1
ATOM 12922 C CA . ASP H 3 138 ? 49.407 -43.884 50.731 1.00 28.42 138 ASP H CA 1
ATOM 12923 C C . ASP H 3 138 ? 49.255 -45.366 50.487 1.00 26.68 138 ASP H C 1
ATOM 12924 O O . ASP H 3 138 ? 50.211 -46.131 50.586 1.00 28.37 138 ASP H O 1
ATOM 12929 N N . ILE H 3 139 ? 48.018 -45.762 50.207 1.00 29.13 139 ILE H N 1
ATOM 12930 C CA . ILE H 3 139 ? 47.642 -47.164 50.082 1.00 27.48 139 ILE H CA 1
ATOM 12931 C C . ILE H 3 139 ? 47.596 -47.504 48.604 1.00 28.65 139 ILE H C 1
ATOM 12932 O O . ILE H 3 139 ? 47.017 -46.759 47.824 1.00 28.93 139 ILE H O 1
ATOM 12937 N N . HIS H 3 140 ? 48.174 -48.642 48.234 1.00 27.72 140 HIS H N 1
ATOM 12938 C CA . HIS H 3 140 ? 48.289 -49.029 46.836 1.00 28.36 140 HIS H CA 1
ATOM 12939 C C . HIS H 3 140 ? 47.965 -50.501 46.642 1.00 25.97 140 HIS H C 1
ATOM 12940 O O . HIS H 3 140 ? 48.764 -51.362 46.958 1.00 28.77 140 HIS H O 1
ATOM 12947 N N . ALA H 3 141 ? 46.791 -50.786 46.105 1.00 25.69 141 ALA H N 1
ATOM 12948 C CA . ALA H 3 141 ? 46.372 -52.156 45.884 1.00 26.48 141 ALA H CA 1
ATOM 12949 C C . ALA H 3 141 ? 47.241 -52.800 44.808 1.00 25.08 141 ALA H C 1
ATOM 12950 O O . ALA H 3 141 ? 47.560 -52.157 43.820 1.00 28.42 141 ALA H O 1
ATOM 12952 N N . LEU H 3 142 ? 47.640 -54.054 45.003 1.00 24.58 142 LEU H N 1
ATOM 12953 C CA . LEU H 3 142 ? 48.379 -54.791 43.971 1.00 26.47 142 LEU H CA 1
ATOM 12954 C C . LEU H 3 142 ? 47.533 -55.902 43.377 1.00 32.27 142 LEU H C 1
ATOM 12955 O O . LEU H 3 142 ? 47.523 -56.107 42.153 1.00 27.40 142 LEU H O 1
ATOM 12960 N N . ASP H 3 143 ? 46.809 -56.601 44.246 1.00 26.20 143 ASP H N 1
ATOM 12961 C CA . ASP H 3 143 ? 46.088 -57.794 43.842 1.00 28.08 143 ASP H CA 1
ATOM 12962 C C . ASP H 3 143 ? 44.809 -57.880 44.651 1.00 28.08 143 ASP H C 1
ATOM 12963 O O . ASP H 3 143 ? 44.837 -58.104 45.856 1.00 30.17 143 ASP H O 1
ATOM 12968 N N . ASP H 3 144 ? 43.682 -57.686 43.994 1.00 26.78 144 ASP H N 1
ATOM 12969 C CA . ASP H 3 144 ? 42.424 -57.737 44.698 1.00 28.56 144 ASP H CA 1
ATOM 12970 C C . ASP H 3 144 ? 41.824 -59.117 44.675 1.00 28.17 144 ASP H C 1
ATOM 12971 O O . ASP H 3 144 ? 41.157 -59.487 43.715 1.00 29.26 144 ASP H O 1
ATOM 12976 N N . ASP H 3 145 ? 42.042 -59.876 45.742 1.00 30.93 145 ASP H N 1
ATOM 12977 C CA . ASP H 3 145 ? 41.308 -61.124 45.907 1.00 30.70 145 ASP H CA 1
ATOM 12978 C C . ASP H 3 145 ? 40.338 -61.052 47.101 1.00 29.67 145 ASP H C 1
ATOM 12979 O O . ASP H 3 145 ? 40.103 -62.048 47.774 1.00 27.64 145 ASP H O 1
ATOM 12984 N N . GLY H 3 146 ? 39.772 -59.874 47.341 1.00 27.04 146 GLY H N 1
ATOM 12985 C CA . GLY H 3 146 ? 38.808 -59.688 48.416 1.00 24.38 146 GLY H CA 1
ATOM 12986 C C . GLY H 3 146 ? 39.401 -59.011 49.644 1.00 23.48 146 GLY H C 1
ATOM 12987 O O . GLY H 3 146 ? 40.570 -59.211 49.979 1.00 24.74 146 GLY H O 1
ATOM 12988 N N . ASN H 3 147 ? 38.587 -58.191 50.304 1.00 20.85 147 ASN H N 1
ATOM 12989 C CA . ASN H 3 147 ? 38.937 -57.555 51.576 1.00 21.10 147 ASN H CA 1
ATOM 12990 C C . ASN H 3 147 ? 40.244 -56.755 51.586 1.00 24.37 147 ASN H C 1
ATOM 12991 O O . ASN H 3 147 ? 41.047 -56.859 52.522 1.00 25.36 147 ASN H O 1
ATOM 12996 N N . LEU H 3 148 ? 40.452 -55.965 50.536 1.00 26.12 148 LEU H N 1
ATOM 12997 C CA . LEU H 3 148 ? 41.530 -54.981 50.486 1.00 25.70 148 LEU H CA 1
ATOM 12998 C C . LEU H 3 148 ? 41.449 -54.061 51.692 1.00 23.52 148 LEU H C 1
ATOM 12999 O O . LEU H 3 148 ? 42.456 -53.537 52.174 1.00 20.57 148 LEU H O 1
ATOM 13004 N N . LEU H 3 149 ? 40.230 -53.842 52.162 1.00 22.09 149 LEU H N 1
ATOM 13005 C CA . LEU H 3 149 ? 40.028 -53.001 53.326 1.00 25.36 149 LEU H CA 1
ATOM 13006 C C . LEU H 3 149 ? 40.848 -53.468 54.563 1.00 24.93 149 LEU H C 1
ATOM 13007 O O . LEU H 3 149 ? 41.702 -52.731 55.062 1.00 22.69 149 LEU H O 1
ATOM 13012 N N . ASP H 3 150 ? 40.617 -54.688 55.049 1.00 20.73 150 ASP H N 1
ATOM 13013 C CA . ASP H 3 150 ? 41.375 -55.137 56.228 1.00 24.43 150 ASP H CA 1
ATOM 13014 C C . ASP H 3 150 ? 42.870 -55.257 55.920 1.00 20.95 150 ASP H C 1
ATOM 13015 O O . ASP H 3 150 ? 43.703 -54.832 56.712 1.00 24.83 150 ASP H O 1
ATOM 13020 N N . ALA H 3 151 ? 43.204 -55.822 54.763 1.00 21.96 151 ALA H N 1
ATOM 13021 C CA . ALA H 3 151 ? 44.603 -55.847 54.308 1.00 26.49 151 ALA H CA 1
ATOM 13022 C C . ALA H 3 151 ? 45.257 -54.463 54.404 1.00 22.61 151 ALA H C 1
ATOM 13023 O O . ALA H 3 151 ? 46.378 -54.325 54.916 1.00 24.52 151 ALA H O 1
ATOM 13025 N N . SER H 3 152 ? 44.544 -53.435 53.958 1.00 20.06 152 SER H N 1
ATOM 13026 C CA . SER H 3 152 ? 45.106 -52.074 53.958 1.00 23.74 152 SER H CA 1
ATOM 13027 C C . SER H 3 152 ? 45.294 -51.523 55.357 1.00 22.20 152 SER H C 1
ATOM 13028 O O . SER H 3 152 ? 46.318 -50.899 55.672 1.00 20.66 152 SER H O 1
ATOM 13031 N N . ALA H 3 153 ? 44.287 -51.748 56.196 1.00 25.09 153 ALA H N 1
ATOM 13032 C CA . ALA H 3 153 ? 44.342 -51.310 57.585 1.00 19.91 153 ALA H CA 1
ATOM 13033 C C . ALA H 3 153 ? 45.567 -51.908 58.262 1.00 22.39 153 ALA H C 1
ATOM 13034 O O . ALA H 3 153 ? 46.276 -51.220 58.988 1.00 23.22 153 ALA H O 1
ATOM 13036 N N . LEU H 3 154 ? 45.795 -53.202 58.022 1.00 22.56 154 LEU H N 1
ATOM 13037 C CA . LEU H 3 154 ? 46.951 -53.916 58.563 1.00 23.70 154 LEU H CA 1
ATOM 13038 C C . LEU H 3 154 ? 48.254 -53.320 58.025 1.00 25.69 154 LEU H C 1
ATOM 13039 O O . LEU H 3 154 ? 49.205 -53.077 58.783 1.00 24.62 154 LEU H O 1
ATOM 13044 N N . ALA H 3 155 ? 48.293 -53.083 56.716 1.00 24.05 155 ALA H N 1
ATOM 13045 C CA . ALA H 3 155 ? 49.516 -52.575 56.085 1.00 26.40 155 ALA H CA 1
ATOM 13046 C C . ALA H 3 155 ? 49.781 -51.151 56.533 1.00 25.21 155 ALA H C 1
ATOM 13047 O O . ALA H 3 155 ? 50.922 -50.795 56.829 1.00 28.74 155 ALA H O 1
ATOM 13049 N N . ALA H 3 156 ? 48.730 -50.343 56.612 1.00 23.51 156 ALA H N 1
ATOM 13050 C CA . ALA H 3 156 ? 48.902 -48.978 57.089 1.00 25.32 156 ALA H CA 1
ATOM 13051 C C . ALA H 3 156 ? 49.521 -48.893 58.506 1.00 27.86 156 ALA H C 1
ATOM 13052 O O . ALA H 3 156 ? 50.479 -48.141 58.722 1.00 27.88 156 ALA H O 1
ATOM 13054 N N . ILE H 3 157 ? 49.001 -49.655 59.469 1.00 26.90 157 ILE H N 1
ATOM 13055 C CA . ILE H 3 157 ? 49.564 -49.583 60.822 1.00 26.18 157 ILE H CA 1
ATOM 13056 C C . ILE H 3 157 ? 50.964 -50.228 60.905 1.00 27.78 157 ILE H C 1
ATOM 13057 O O . ILE H 3 157 ? 51.844 -49.744 61.604 1.00 26.00 157 ILE H O 1
ATOM 13062 N N . ALA H 3 158 ? 51.173 -51.311 60.177 1.00 27.58 158 ALA H N 1
ATOM 13063 C CA . ALA H 3 158 ? 52.510 -51.886 60.104 1.00 30.22 158 ALA H CA 1
ATOM 13064 C C . ALA H 3 158 ? 53.516 -50.855 59.565 1.00 29.55 158 ALA H C 1
ATOM 13065 O O . ALA H 3 158 ? 54.628 -50.721 60.084 1.00 29.82 158 ALA H O 1
ATOM 13067 N N . ALA H 3 159 ? 53.108 -50.119 58.538 1.00 25.10 159 ALA H N 1
ATOM 13068 C CA . ALA H 3 159 ? 53.964 -49.100 57.951 1.00 27.59 159 ALA H CA 1
ATOM 13069 C C . ALA H 3 159 ? 54.259 -47.992 58.953 1.00 35.26 159 ALA H C 1
ATOM 13070 O O . ALA H 3 159 ? 55.395 -47.525 59.045 1.00 34.76 159 ALA H O 1
ATOM 13072 N N . LEU H 3 160 ? 53.231 -47.560 59.683 1.00 28.21 160 LEU H N 1
ATOM 13073 C CA . LEU H 3 160 ? 53.412 -46.524 60.676 1.00 29.96 160 LEU H CA 1
ATOM 13074 C C . LEU H 3 160 ? 54.372 -46.993 61.773 1.00 34.23 160 LEU H C 1
ATOM 13075 O O . LEU H 3 160 ? 55.246 -46.248 62.206 1.00 30.69 160 LEU H O 1
ATOM 13080 N N . MET H 3 161 ? 54.215 -48.246 62.188 1.00 32.48 161 MET H N 1
ATOM 13081 C CA . MET H 3 161 ? 55.077 -48.849 63.191 1.00 30.73 161 MET H CA 1
ATOM 13082 C C . MET H 3 161 ? 56.529 -49.004 62.715 1.00 38.57 161 MET H C 1
ATOM 13083 O O . MET H 3 161 ? 57.434 -49.121 63.529 1.00 39.27 161 MET H O 1
ATOM 13088 N N . ASN H 3 162 ? 56.761 -49.003 61.407 1.00 36.09 162 ASN H N 1
ATOM 13089 C CA . ASN H 3 162 ? 58.131 -49.062 60.919 1.00 34.44 162 ASN H CA 1
ATOM 13090 C C . ASN H 3 162 ? 58.585 -47.793 60.213 1.00 33.77 162 ASN H C 1
ATOM 13091 O O . ASN H 3 162 ? 59.479 -47.833 59.383 1.00 35.10 162 ASN H O 1
ATOM 13096 N N . THR H 3 163 ? 57.978 -46.669 60.572 1.00 31.37 163 THR H N 1
ATOM 13097 C CA . THR H 3 163 ? 58.365 -45.377 60.044 1.00 32.31 163 THR H CA 1
ATOM 13098 C C . THR H 3 163 ? 59.524 -44.733 60.807 1.00 38.73 163 THR H C 1
ATOM 13099 O O . THR H 3 163 ? 59.666 -44.888 62.020 1.00 37.75 163 THR H O 1
ATOM 13103 N N . LYS H 3 164 ? 60.352 -43.999 60.073 1.00 42.20 164 LYS H N 1
ATOM 13104 C CA . LYS H 3 164 ? 61.481 -43.291 60.655 1.00 39.68 164 LYS H CA 1
ATOM 13105 C C . LYS H 3 164 ? 61.351 -41.830 60.278 1.00 39.77 164 LYS H C 1
ATOM 13106 O O . LYS H 3 164 ? 61.359 -41.484 59.090 1.00 38.00 164 LYS H O 1
ATOM 13112 N N . VAL H 3 165 ? 61.192 -40.973 61.279 1.00 37.26 165 VAL H N 1
ATOM 13113 C CA . VAL H 3 165 ? 61.045 -39.548 61.014 1.00 43.26 165 VAL H CA 1
ATOM 13114 C C . VAL H 3 165 ? 62.307 -39.017 60.346 1.00 42.82 165 VAL H C 1
ATOM 13115 O O . VAL H 3 165 ? 63.414 -39.294 60.794 1.00 41.81 165 VAL H O 1
ATOM 13119 N N . PRO H 3 166 ? 62.146 -38.273 59.250 1.00 42.18 166 PRO H N 1
ATOM 13120 C CA . PRO H 3 166 ? 63.322 -37.826 58.501 1.00 47.42 166 PRO H CA 1
ATOM 13121 C C . PRO H 3 166 ? 63.785 -36.463 58.992 1.00 49.71 166 PRO H C 1
ATOM 13122 O O . PRO H 3 166 ? 63.742 -35.502 58.227 1.00 48.40 166 PRO H O 1
ATOM 13126 N N . ALA H 3 167 ? 64.201 -36.359 60.249 1.00 50.58 167 ALA H N 1
ATOM 13127 C CA . ALA H 3 167 ? 64.535 -35.040 60.778 1.00 55.17 167 ALA H CA 1
ATOM 13128 C C . ALA H 3 167 ? 65.818 -34.507 60.137 1.00 53.93 167 ALA H C 1
ATOM 13129 O O . ALA H 3 167 ? 65.892 -33.341 59.759 1.00 54.15 167 ALA H O 1
ATOM 13131 N N . GLU H 3 168 ? 66.815 -35.375 60.002 1.00 53.29 168 GLU H N 1
ATOM 13132 C CA . GLU H 3 168 ? 68.101 -34.984 59.435 1.00 55.02 168 GLU H CA 1
ATOM 13133 C C . GLU H 3 168 ? 67.946 -34.367 58.067 1.00 59.11 168 GLU H C 1
ATOM 13134 O O . GLU H 3 168 ? 68.354 -33.234 57.842 1.00 66.27 168 GLU H O 1
ATOM 13140 N N . ARG H 3 169 ? 67.354 -35.120 57.150 1.00 60.58 169 ARG H N 1
ATOM 13141 C CA . ARG H 3 169 ? 67.134 -34.627 55.807 1.00 54.27 169 ARG H CA 1
ATOM 13142 C C . ARG H 3 169 ? 66.627 -33.206 55.854 1.00 55.85 169 ARG H C 1
ATOM 13143 O O . ARG H 3 169 ? 66.938 -32.406 54.978 1.00 60.30 169 ARG H O 1
ATOM 13151 N N . PHE H 3 170 ? 65.830 -32.895 56.872 1.00 55.92 170 PHE H N 1
ATOM 13152 C CA . PHE H 3 170 ? 65.199 -31.582 56.952 1.00 57.79 170 PHE H CA 1
ATOM 13153 C C . PHE H 3 170 ? 65.879 -30.694 57.989 1.00 60.77 170 PHE H C 1
ATOM 13154 O O . PHE H 3 170 ? 65.301 -29.709 58.453 1.00 63.33 170 PHE H O 1
ATOM 13162 N N . ASP H 3 171 ? 67.111 -31.050 58.340 1.00 61.18 171 ASP H N 1
ATOM 13163 C CA . ASP H 3 171 ? 67.913 -30.266 59.278 1.00 64.82 171 ASP H CA 1
ATOM 13164 C C . ASP H 3 171 ? 67.082 -29.905 60.499 1.00 64.62 171 ASP H C 1
ATOM 13165 O O . ASP H 3 171 ? 66.708 -28.748 60.698 1.00 64.83 171 ASP H O 1
ATOM 13170 N N . LEU H 3 172 ? 66.813 -30.916 61.318 1.00 56.71 172 LEU H N 1
ATOM 13171 C CA . LEU H 3 172 ? 65.789 -30.824 62.334 1.00 52.38 172 LEU H CA 1
ATOM 13172 C C . LEU H 3 172 ? 66.162 -31.773 63.454 1.00 55.13 172 LEU H C 1
ATOM 13173 O O . LEU H 3 172 ? 65.389 -31.987 64.389 1.00 56.50 172 LEU H O 1
ATOM 13178 N N . GLY H 3 173 ? 67.348 -32.362 63.338 1.00 53.96 173 GLY H N 1
ATOM 13179 C CA . GLY H 3 173 ? 67.887 -33.214 64.384 1.00 51.67 173 GLY H CA 1
ATOM 13180 C C . GLY H 3 173 ? 68.139 -34.635 63.924 1.00 54.45 173 GLY H C 1
ATOM 13181 O O . GLY H 3 173 ? 67.922 -34.959 62.763 1.00 55.39 173 GLY H O 1
ATOM 13182 N N . GLU H 3 174 ? 68.617 -35.474 64.838 1.00 52.74 174 GLU H N 1
ATOM 13183 C CA . GLU H 3 174 ? 68.675 -36.907 64.617 1.00 54.13 174 GLU H CA 1
ATOM 13184 C C . GLU H 3 174 ? 67.335 -37.390 64.078 1.00 56.25 174 GLU H C 1
ATOM 13185 O O . GLU H 3 174 ? 66.282 -36.837 64.408 1.00 53.67 174 GLU H O 1
ATOM 13191 N N . ASP H 3 175 ? 67.378 -38.430 63.256 1.00 55.45 175 ASP H N 1
ATOM 13192 C CA . ASP H 3 175 ? 66.176 -39.137 62.863 1.00 47.52 175 ASP H CA 1
ATOM 13193 C C . ASP H 3 175 ? 65.677 -39.893 64.097 1.00 53.34 175 ASP H C 1
ATOM 13194 O O . ASP H 3 175 ? 66.457 -40.187 65.008 1.00 52.12 175 ASP H O 1
ATOM 13199 N N . TYR H 3 176 ? 64.383 -40.204 64.133 1.00 46.87 176 TYR H N 1
ATOM 13200 C CA . TYR H 3 176 ? 63.849 -41.101 65.157 1.00 44.98 176 TYR H CA 1
ATOM 13201 C C . TYR H 3 176 ? 62.637 -41.882 64.664 1.00 40.84 176 TYR H C 1
ATOM 13202 O O . TYR H 3 176 ? 61.907 -41.426 63.783 1.00 36.60 176 TYR H O 1
ATOM 13211 N N . LEU H 3 177 ? 62.432 -43.055 65.256 1.00 37.11 177 LEU H N 1
ATOM 13212 C CA . LEU H 3 177 ? 61.226 -43.834 65.044 1.00 37.64 177 LEU H CA 1
ATOM 13213 C C . LEU H 3 177 ? 59.976 -43.048 65.427 1.00 41.84 177 LEU H C 1
ATOM 13214 O O . LEU H 3 177 ? 59.920 -42.427 66.491 1.00 41.39 177 LEU H O 1
ATOM 13219 N N . LEU H 3 178 ? 58.980 -43.064 64.544 1.00 39.87 178 LEU H N 1
ATOM 13220 C CA . LEU H 3 178 ? 57.685 -42.460 64.840 1.00 38.75 178 LEU H CA 1
ATOM 13221 C C . LEU H 3 178 ? 57.104 -43.116 66.084 1.00 39.45 178 LEU H C 1
ATOM 13222 O O . LEU H 3 178 ? 57.055 -44.338 66.188 1.00 38.55 178 LEU H O 1
ATOM 13227 N N . PRO H 3 179 ? 56.670 -42.303 67.046 1.00 43.56 179 PRO H N 1
ATOM 13228 C CA . PRO H 3 179 ? 56.025 -42.885 68.231 1.00 40.55 179 PRO H CA 1
ATOM 13229 C C . PRO H 3 179 ? 54.635 -43.426 67.893 1.00 37.11 179 PRO H C 1
ATOM 13230 O O . PRO H 3 179 ? 53.727 -42.657 67.606 1.00 36.45 179 PRO H O 1
ATOM 13234 N N . VAL H 3 180 ? 54.481 -44.743 67.923 1.00 40.25 180 VAL H N 1
ATOM 13235 C CA . VAL H 3 180 ? 53.175 -45.363 67.723 1.00 41.65 180 VAL H CA 1
ATOM 13236 C C . VAL H 3 180 ? 52.654 -45.964 69.033 1.00 38.13 180 VAL H C 1
ATOM 13237 O O . VAL H 3 180 ? 53.303 -46.814 69.626 1.00 37.81 180 VAL H O 1
ATOM 13241 N N . ARG H 3 181 ? 51.469 -45.551 69.465 1.00 39.85 181 ARG H N 1
ATOM 13242 C CA . ARG H 3 181 ? 50.978 -45.966 70.776 1.00 41.25 181 ARG H CA 1
ATOM 13243 C C . ARG H 3 181 ? 49.690 -46.792 70.782 1.00 37.74 181 ARG H C 1
ATOM 13244 O O . ARG H 3 181 ? 49.091 -47.000 71.832 1.00 39.07 181 ARG H O 1
ATOM 13252 N N . ASP H 3 182 ? 49.260 -47.276 69.631 1.00 35.43 182 ASP H N 1
ATOM 13253 C CA . ASP H 3 182 ? 48.104 -48.173 69.625 1.00 37.94 182 ASP H CA 1
ATOM 13254 C C . ASP H 3 182 ? 48.168 -49.018 68.377 1.00 32.35 182 ASP H C 1
ATOM 13255 O O . ASP H 3 182 ? 49.024 -48.813 67.519 1.00 32.45 182 ASP H O 1
ATOM 13260 N N . LEU H 3 183 ? 47.277 -49.990 68.287 1.00 33.29 183 LEU H N 1
ATOM 13261 C CA . LEU H 3 183 ? 47.339 -50.930 67.190 1.00 30.71 183 LEU H CA 1
ATOM 13262 C C . LEU H 3 183 ? 45.916 -51.205 66.688 1.00 30.18 183 LEU H C 1
ATOM 13263 O O . LEU H 3 183 ? 45.327 -52.246 66.981 1.00 31.50 183 LEU H O 1
ATOM 13268 N N . PRO H 3 184 ? 45.361 -50.246 65.937 1.00 27.00 184 PRO H N 1
ATOM 13269 C CA . PRO H 3 184 ? 44.064 -50.360 65.258 1.00 26.02 184 PRO H CA 1
ATOM 13270 C C . PRO H 3 184 ? 44.065 -51.526 64.279 1.00 27.18 184 PRO H C 1
ATOM 13271 O O . PRO H 3 184 ? 44.978 -51.612 63.442 1.00 25.11 184 PRO H O 1
ATOM 13275 N N . VAL H 3 185 ? 43.044 -52.377 64.360 1.00 23.41 185 VAL H N 1
ATOM 13276 C CA . VAL H 3 185 ? 42.871 -53.492 63.446 1.00 19.54 185 VAL H CA 1
ATOM 13277 C C . VAL H 3 185 ? 41.411 -53.533 63.116 1.00 28.00 185 VAL H C 1
ATOM 13278 O O . VAL H 3 185 ? 40.556 -53.401 64.025 1.00 22.63 185 VAL H O 1
ATOM 13282 N N . SER H 3 186 ? 41.125 -53.689 61.819 1.00 23.37 186 SER H N 1
ATOM 13283 C CA . SER H 3 186 ? 39.757 -53.714 61.327 1.00 22.71 186 SER H CA 1
ATOM 13284 C C . SER H 3 186 ? 39.376 -55.105 60.873 1.00 21.11 186 SER H C 1
ATOM 13285 O O . SER H 3 186 ? 40.193 -55.826 60.300 1.00 24.34 186 SER H O 1
ATOM 13288 N N . VAL H 3 187 ? 38.130 -55.481 61.138 1.00 23.03 187 VAL H N 1
ATOM 13289 C CA . VAL H 3 187 ? 37.599 -56.785 60.759 1.00 21.76 187 VAL H CA 1
ATOM 13290 C C . VAL H 3 187 ? 36.334 -56.605 59.945 1.00 23.33 187 VAL H C 1
ATOM 13291 O O . VAL H 3 187 ? 35.348 -56.031 60.413 1.00 25.25 187 VAL H O 1
ATOM 13295 N N . THR H 3 188 ? 36.344 -57.156 58.741 1.00 25.45 188 THR H N 1
ATOM 13296 C CA . THR H 3 188 ? 35.288 -56.907 57.782 1.00 22.16 188 THR H CA 1
ATOM 13297 C C . THR H 3 188 ? 34.573 -58.182 57.432 1.00 22.24 188 THR H C 1
ATOM 13298 O O . THR H 3 188 ? 35.198 -59.172 57.054 1.00 22.74 188 THR H O 1
ATOM 13302 N N . SER H 3 189 ? 33.248 -58.155 57.534 1.00 22.05 189 SER H N 1
ATOM 13303 C CA . SER H 3 189 ? 32.483 -59.335 57.195 1.00 24.23 189 SER H CA 1
ATOM 13304 C C . SER H 3 189 ? 31.509 -59.108 56.042 1.00 25.32 189 SER H C 1
ATOM 13305 O O . SER H 3 189 ? 30.885 -58.050 55.917 1.00 26.90 189 SER H O 1
ATOM 13308 N N . LEU H 3 190 ? 31.392 -60.122 55.201 1.00 23.48 190 LEU H N 1
ATOM 13309 C CA . LEU H 3 190 ? 30.347 -60.171 54.207 1.00 25.06 190 LEU H CA 1
ATOM 13310 C C . LEU H 3 190 ? 29.039 -60.591 54.915 1.00 30.62 190 LEU H C 1
ATOM 13311 O O . LEU H 3 190 ? 29.001 -61.617 55.609 1.00 29.93 190 LEU H O 1
ATOM 13316 N N . ILE H 3 191 ? 27.967 -59.819 54.753 1.00 26.59 191 ILE H N 1
ATOM 13317 C CA . ILE H 3 191 ? 26.688 -60.218 55.334 1.00 28.18 191 ILE H CA 1
ATOM 13318 C C . ILE H 3 191 ? 25.776 -60.815 54.266 1.00 31.15 191 ILE H C 1
ATOM 13319 O O . ILE H 3 191 ? 25.409 -60.144 53.313 1.00 30.23 191 ILE H O 1
ATOM 13324 N N . VAL H 3 192 ? 25.432 -62.090 54.412 1.00 33.24 192 VAL H N 1
ATOM 13325 C CA . VAL H 3 192 ? 24.475 -62.704 53.514 1.00 30.01 192 VAL H CA 1
ATOM 13326 C C . VAL H 3 192 ? 23.246 -63.179 54.284 1.00 36.05 192 VAL H C 1
ATOM 13327 O O . VAL H 3 192 ? 23.282 -64.228 54.935 1.00 36.35 192 VAL H O 1
ATOM 13331 N N . GLY H 3 193 ? 22.153 -62.424 54.199 1.00 33.92 193 GLY H N 1
ATOM 13332 C CA . GLY H 3 193 ? 20.951 -62.764 54.936 1.00 30.46 193 GLY H CA 1
ATOM 13333 C C . GLY H 3 193 ? 21.181 -62.535 56.422 1.00 35.64 193 GLY H C 1
ATOM 13334 O O . GLY H 3 193 ? 21.491 -61.424 56.828 1.00 38.59 193 GLY H O 1
ATOM 13335 N N . ASN H 3 194 ? 21.042 -63.580 57.234 1.00 34.88 194 ASN H N 1
ATOM 13336 C CA . ASN H 3 194 ? 21.370 -63.481 58.661 1.00 38.04 194 ASN H CA 1
ATOM 13337 C C . ASN H 3 194 ? 22.620 -64.279 59.031 1.00 36.97 194 ASN H C 1
ATOM 13338 O O . ASN H 3 194 ? 22.780 -64.726 60.164 1.00 40.23 194 ASN H O 1
ATOM 13343 N N . LYS H 3 195 ? 23.505 -64.460 58.059 1.00 39.56 195 LYS H N 1
ATOM 13344 C CA . LYS H 3 195 ? 24.799 -65.076 58.312 1.00 38.35 195 LYS H CA 1
ATOM 13345 C C . LYS H 3 195 ? 25.913 -64.102 57.955 1.00 36.59 195 LYS H C 1
ATOM 13346 O O . LYS H 3 195 ? 25.720 -63.205 57.131 1.00 33.97 195 LYS H O 1
ATOM 13352 N N . TYR H 3 196 ? 27.064 -64.257 58.605 1.00 31.95 196 TYR H N 1
ATOM 13353 C CA . TYR H 3 196 ? 28.225 -63.437 58.301 1.00 28.85 196 TYR H CA 1
ATOM 13354 C C . TYR H 3 196 ? 29.396 -64.308 57.849 1.00 29.67 196 TYR H C 1
ATOM 13355 O O . TYR H 3 196 ? 29.473 -65.490 58.192 1.00 29.34 196 TYR H O 1
ATOM 13364 N N . LEU H 3 197 ? 30.289 -63.731 57.054 1.00 25.73 197 LEU H N 1
ATOM 13365 C CA . LEU H 3 197 ? 31.514 -64.414 56.653 1.00 24.57 197 LEU H CA 1
ATOM 13366 C C . LEU H 3 197 ? 32.656 -63.421 56.792 1.00 28.03 197 LEU H C 1
ATOM 13367 O O . LEU H 3 197 ? 32.804 -62.481 55.981 1.00 23.72 197 LEU H O 1
ATOM 13372 N N . VAL H 3 198 ? 33.432 -63.625 57.857 1.00 27.56 198 VAL H N 1
ATOM 13373 C CA . VAL H 3 198 ? 34.577 -62.791 58.176 1.00 28.30 198 VAL H CA 1
ATOM 13374 C C . VAL H 3 198 ? 35.620 -62.937 57.071 1.00 26.40 198 VAL H C 1
ATOM 13375 O O . VAL H 3 198 ? 35.877 -64.039 56.610 1.00 25.71 198 VAL H O 1
ATOM 13379 N N . ASP H 3 199 ? 36.197 -61.816 56.639 1.00 25.93 199 ASP H N 1
ATOM 13380 C CA . ASP H 3 199 ? 37.278 -61.842 55.654 1.00 27.87 199 ASP H CA 1
ATOM 13381 C C . ASP H 3 199 ? 36.849 -62.483 54.334 1.00 21.58 199 ASP H C 1
ATOM 13382 O O . ASP H 3 199 ? 37.404 -63.487 53.906 1.00 25.61 199 ASP H O 1
ATOM 13387 N N . PRO H 3 200 ? 35.841 -61.906 53.688 1.00 21.35 200 PRO H N 1
ATOM 13388 C CA . PRO H 3 200 ? 35.345 -62.513 52.447 1.00 23.10 200 PRO H CA 1
ATOM 13389 C C . PRO H 3 200 ? 36.401 -62.505 51.325 1.00 25.15 200 PRO H C 1
ATOM 13390 O O . PRO H 3 200 ? 37.105 -61.509 51.112 1.00 24.42 200 PRO H O 1
ATOM 13394 N N . SER H 3 201 ? 36.521 -63.622 50.626 1.00 21.49 201 SER H N 1
ATOM 13395 C CA . SER H 3 201 ? 37.334 -63.664 49.431 1.00 25.03 201 SER H CA 1
ATOM 13396 C C . SER H 3 201 ? 36.582 -62.927 48.299 1.00 30.27 201 SER H C 1
ATOM 13397 O O . SER H 3 201 ? 35.395 -62.600 48.430 1.00 25.03 201 SER H O 1
ATOM 13400 N N . ARG H 3 202 ? 37.277 -62.670 47.196 1.00 28.68 202 ARG H N 1
ATOM 13401 C CA . ARG H 3 202 ? 36.643 -62.067 46.031 1.00 27.53 202 ARG H CA 1
ATOM 13402 C C . ARG H 3 202 ? 35.524 -62.974 45.515 1.00 27.93 202 ARG H C 1
ATOM 13403 O O . ARG H 3 202 ? 34.435 -62.507 45.177 1.00 26.06 202 ARG H O 1
ATOM 13411 N N . GLU H 3 203 ? 35.771 -64.276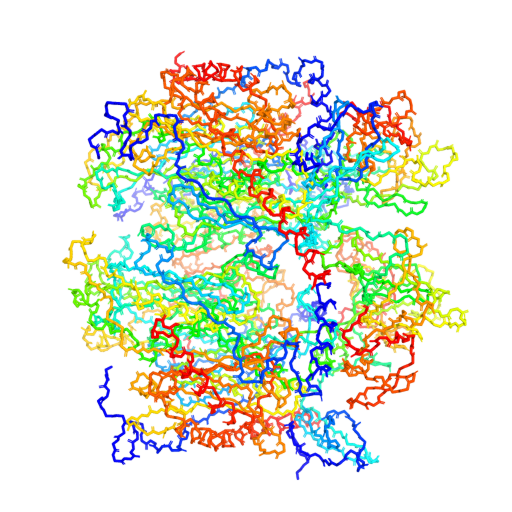 45.502 1.00 25.60 203 GLU H N 1
ATOM 13412 C CA . GLU H 3 203 ? 34.756 -65.209 45.049 1.00 25.66 203 GLU H CA 1
ATOM 13413 C C . GLU H 3 203 ? 33.501 -65.082 45.895 1.00 30.79 203 GLU H C 1
ATOM 13414 O O . GLU H 3 203 ? 32.388 -65.096 45.377 1.00 30.27 203 GLU H O 1
ATOM 13420 N N . GLU H 3 204 ? 33.682 -64.928 47.202 1.00 28.34 204 GLU H N 1
ATOM 13421 C CA . GLU H 3 204 ? 32.541 -64.761 48.082 1.00 27.55 204 GLU H CA 1
ATOM 13422 C C . GLU H 3 204 ? 31.831 -63.442 47.814 1.00 27.20 204 GLU H C 1
ATOM 13423 O O . GLU H 3 204 ? 30.614 -63.368 47.934 1.00 25.77 204 GLU H O 1
ATOM 13429 N N . MET H 3 205 ? 32.580 -62.409 47.438 1.00 25.05 205 MET H N 1
ATOM 13430 C CA . MET H 3 205 ? 31.970 -61.113 47.172 1.00 24.86 205 MET H CA 1
ATOM 13431 C C . MET H 3 205 ? 31.018 -61.177 45.965 1.00 27.20 205 MET H C 1
ATOM 13432 O O . MET H 3 205 ? 30.226 -60.282 45.758 1.00 29.48 205 MET H O 1
ATOM 13437 N N . SER H 3 206 ? 31.087 -62.242 45.178 1.00 25.43 206 SER H N 1
ATOM 13438 C CA . SER H 3 206 ? 30.156 -62.395 44.076 1.00 30.83 206 SER H CA 1
ATOM 13439 C C . SER H 3 206 ? 28.711 -62.323 44.564 1.00 29.40 206 SER H C 1
ATOM 13440 O O . SER H 3 206 ? 27.800 -62.054 43.805 1.00 31.50 206 SER H O 1
ATOM 13443 N N . VAL H 3 207 ? 28.502 -62.577 45.843 1.00 31.17 207 VAL H N 1
ATOM 13444 C CA . VAL H 3 207 ? 27.161 -62.568 46.400 1.00 30.79 207 VAL H CA 1
ATOM 13445 C C . VAL H 3 207 ? 26.548 -61.174 46.426 1.00 30.91 207 VAL H C 1
ATOM 13446 O O . VAL H 3 207 ? 25.349 -61.025 46.252 1.00 37.46 207 VAL H O 1
ATOM 13450 N N . GLY H 3 208 ? 27.365 -60.156 46.662 1.00 28.36 208 GLY H N 1
ATOM 13451 C CA . GLY H 3 208 ? 26.873 -58.794 46.737 1.00 25.08 208 GLY H CA 1
ATOM 13452 C C . GLY H 3 208 ? 27.846 -57.995 47.562 1.00 31.63 208 GLY H C 1
ATOM 13453 O O . GLY H 3 208 ? 28.695 -58.574 48.242 1.00 35.37 208 GLY H O 1
ATOM 13454 N N . ASP H 3 209 ? 27.747 -56.675 47.513 1.00 30.86 209 ASP H N 1
ATOM 13455 C CA . ASP H 3 209 ? 28.718 -55.835 48.208 1.00 32.86 209 ASP H CA 1
ATOM 13456 C C . ASP H 3 209 ? 28.167 -55.371 49.558 1.00 31.40 209 ASP H C 1
ATOM 13457 O O . ASP H 3 209 ? 28.058 -54.179 49.824 1.00 32.69 209 ASP H O 1
ATOM 13462 N N . THR H 3 210 ? 27.828 -56.328 50.407 1.00 27.89 210 THR H N 1
ATOM 13463 C CA . THR H 3 210 ? 27.079 -56.044 51.630 1.00 28.55 210 THR H CA 1
ATOM 13464 C C . THR H 3 210 ? 27.912 -56.442 52.849 1.00 28.85 210 THR H C 1
ATOM 13465 O O . THR H 3 210 ? 27.947 -57.615 53.250 1.00 23.45 210 THR H O 1
ATOM 13469 N N . THR H 3 211 ? 28.599 -55.463 53.419 1.00 23.70 211 THR H N 1
ATOM 13470 C CA . THR H 3 211 ? 29.581 -55.750 54.436 1.00 24.70 211 THR H CA 1
ATOM 13471 C C . THR H 3 211 ? 29.403 -54.960 55.735 1.00 24.79 211 THR H C 1
ATOM 13472 O O . THR H 3 211 ? 28.634 -53.995 55.821 1.00 21.27 211 THR H O 1
ATOM 13476 N N . LEU H 3 212 ? 30.148 -55.392 56.745 1.00 25.59 212 LEU H N 1
ATOM 13477 C CA . LEU H 3 212 ? 30.213 -54.683 58.013 1.00 24.14 212 LEU H CA 1
ATOM 13478 C C . LEU H 3 212 ? 31.670 -54.706 58.456 1.00 22.81 212 LEU H C 1
ATOM 13479 O O . LEU H 3 212 ? 32.323 -55.748 58.439 1.00 23.45 212 LEU H O 1
ATOM 13484 N N . THR H 3 213 ? 32.191 -53.540 58.792 1.00 21.67 213 THR H N 1
ATOM 13485 C CA . THR H 3 213 ? 33.552 -53.418 59.274 1.00 23.94 213 THR H CA 1
ATOM 13486 C C . THR H 3 213 ? 33.552 -52.889 60.709 1.00 25.12 213 THR H C 1
ATOM 13487 O O . THR H 3 213 ? 32.890 -51.901 61.009 1.00 25.59 213 THR H O 1
ATOM 13491 N N . ILE H 3 214 ? 34.294 -53.548 61.592 1.00 27.07 214 ILE H N 1
ATOM 13492 C CA . ILE H 3 214 ? 34.466 -53.071 62.959 1.00 24.89 214 ILE H CA 1
ATOM 13493 C C . ILE H 3 214 ? 35.952 -52.972 63.253 1.00 25.05 214 ILE H C 1
ATOM 13494 O O . ILE H 3 214 ? 36.696 -53.931 63.028 1.00 24.54 214 ILE H O 1
ATOM 13499 N N . THR H 3 215 ? 36.377 -51.820 63.756 1.00 20.92 215 THR H N 1
ATOM 13500 C CA . THR H 3 215 ? 37.766 -51.617 64.127 1.00 25.60 215 THR H CA 1
ATOM 13501 C C . THR H 3 215 ? 37.953 -51.419 65.628 1.00 26.71 215 THR H C 1
ATOM 13502 O O . THR H 3 215 ? 37.237 -50.652 66.269 1.00 29.18 215 THR H O 1
ATOM 13506 N N . THR H 3 216 ? 38.946 -52.096 66.187 1.00 27.41 216 THR H N 1
ATOM 13507 C CA . THR H 3 216 ? 39.229 -51.946 67.601 1.00 27.46 216 THR H CA 1
ATOM 13508 C C . THR H 3 216 ? 40.658 -51.490 67.856 1.00 28.81 216 THR H C 1
ATOM 13509 O O . THR H 3 216 ? 41.537 -51.619 66.995 1.00 26.36 216 THR H O 1
ATOM 13513 N N . ASP H 3 217 ? 40.876 -50.948 69.051 1.00 28.39 217 ASP H N 1
ATOM 13514 C CA . ASP H 3 217 ? 42.211 -50.615 69.512 1.00 29.37 217 ASP H CA 1
ATOM 13515 C C . ASP H 3 217 ? 42.778 -51.743 70.381 1.00 32.08 217 ASP H C 1
ATOM 13516 O O . ASP H 3 217 ? 42.166 -52.805 70.513 1.00 28.19 217 ASP H O 1
ATOM 13521 N N . LYS H 3 218 ? 43.958 -51.483 70.943 1.00 33.55 218 LYS H N 1
ATOM 13522 C CA . LYS H 3 218 ? 44.670 -52.341 71.905 1.00 37.24 218 LYS H CA 1
ATOM 13523 C C . LYS H 3 218 ? 43.820 -52.998 72.999 1.00 31.94 218 LYS H C 1
ATOM 13524 O O . LYS H 3 218 ? 44.010 -54.154 73.342 1.00 33.33 218 LYS H O 1
ATOM 13530 N N . ASP H 3 219 ? 42.936 -52.214 73.592 1.00 33.24 219 ASP H N 1
ATOM 13531 C CA . ASP H 3 219 ? 42.165 -52.646 74.748 1.00 32.58 219 ASP H CA 1
ATOM 13532 C C . ASP H 3 219 ? 40.809 -53.159 74.364 1.00 29.52 219 ASP H C 1
ATOM 13533 O O . ASP H 3 219 ? 39.922 -53.222 75.212 1.00 36.16 219 ASP H O 1
ATOM 13538 N N . ASP H 3 220 ? 40.624 -53.475 73.088 1.00 29.83 220 ASP H N 1
ATOM 13539 C CA . ASP H 3 220 ? 39.342 -53.997 72.593 1.00 31.50 220 ASP H CA 1
ATOM 13540 C C . ASP H 3 220 ? 38.203 -52.966 72.589 1.00 30.24 220 ASP H C 1
ATOM 13541 O O . ASP H 3 220 ? 37.042 -53.329 72.446 1.00 28.98 220 ASP H O 1
ATOM 13546 N N . ASN H 3 221 ? 38.521 -51.689 72.747 1.00 25.61 221 ASN H N 1
ATOM 13547 C CA . ASN H 3 221 ? 37.513 -50.679 72.477 1.00 28.94 221 ASN H CA 1
ATOM 13548 C C . ASN H 3 221 ? 37.250 -50.617 70.999 1.00 31.01 221 ASN H C 1
ATOM 13549 O O . ASN H 3 221 ? 38.179 -50.738 70.182 1.00 31.81 221 ASN H O 1
ATOM 13554 N N . VAL H 3 222 ? 35.982 -50.466 70.650 1.00 25.71 222 VAL H N 1
ATOM 13555 C CA . VAL H 3 222 ? 35.611 -50.246 69.273 1.00 25.25 222 VAL H CA 1
ATOM 13556 C C . VAL H 3 222 ? 35.940 -48.787 68.973 1.00 29.44 222 VAL H C 1
ATOM 13557 O O . VAL H 3 222 ? 35.612 -47.888 69.755 1.00 27.58 222 VAL H O 1
ATOM 13561 N N . VAL H 3 223 ? 36.595 -48.562 67.839 1.00 27.94 223 VAL H N 1
ATOM 13562 C CA . VAL H 3 223 ? 37.174 -47.263 67.527 1.00 28.12 223 VAL H CA 1
ATOM 13563 C C . VAL H 3 223 ? 36.621 -46.729 66.192 1.00 29.78 223 VAL H C 1
ATOM 13564 O O . VAL H 3 223 ? 36.622 -45.521 65.931 1.00 30.73 223 VAL H O 1
ATOM 13568 N N . ALA H 3 224 ? 36.106 -47.632 65.364 1.00 23.26 224 ALA H N 1
ATOM 13569 C CA . ALA H 3 224 ? 35.457 -47.232 64.119 1.00 25.06 224 ALA H CA 1
ATOM 13570 C C . ALA H 3 224 ? 34.546 -48.353 63.690 1.00 23.23 224 ALA H C 1
ATOM 13571 O O . ALA H 3 224 ? 34.844 -49.518 63.925 1.00 26.30 224 ALA H O 1
ATOM 13573 N N . MET H 3 225 ? 33.421 -48.021 63.087 1.00 23.24 225 MET H N 1
ATOM 13574 C CA . MET H 3 225 ? 32.602 -49.049 62.469 1.00 23.69 225 MET H CA 1
ATOM 13575 C C . MET H 3 225 ? 31.970 -48.478 61.215 1.00 27.63 225 MET H C 1
ATOM 13576 O O . MET H 3 225 ? 31.711 -47.276 61.119 1.00 26.47 225 MET H O 1
ATOM 13581 N N . GLN H 3 226 ? 31.701 -49.359 60.264 1.00 25.42 226 GLN H N 1
ATOM 13582 C CA . GLN H 3 226 ? 31.145 -48.961 59.000 1.00 24.35 226 GLN H CA 1
ATOM 13583 C C . GLN H 3 226 ? 30.325 -50.105 58.402 1.00 27.72 226 GLN H C 1
ATOM 13584 O O . GLN H 3 226 ? 30.864 -51.167 58.071 1.00 28.71 226 GLN H O 1
ATOM 13590 N N . LYS H 3 227 ? 29.020 -49.896 58.280 1.00 25.87 227 LYS H N 1
ATOM 13591 C CA . LYS H 3 227 ? 28.187 -50.765 57.456 1.00 27.11 227 LYS H CA 1
ATOM 13592 C C . LYS H 3 227 ? 28.171 -50.241 55.988 1.00 27.79 227 LYS H C 1
ATOM 13593 O O . LYS H 3 227 ? 28.037 -49.038 55.763 1.00 24.29 227 LYS H O 1
ATOM 13599 N N . SER H 3 228 ? 28.322 -51.125 54.999 1.00 26.50 228 SER H N 1
ATOM 13600 C CA . SER H 3 228 ? 28.315 -50.689 53.586 1.00 27.85 228 SER H CA 1
ATOM 13601 C C . SER H 3 228 ? 27.505 -51.606 52.721 1.00 27.72 228 SER H C 1
ATOM 13602 O O . SER H 3 228 ? 27.544 -52.829 52.902 1.00 26.31 228 SER H O 1
ATOM 13605 N N . GLY H 3 229 ? 26.816 -51.019 51.744 1.00 25.73 229 GLY H N 1
ATOM 13606 C CA . GLY H 3 229 ? 26.073 -51.799 50.774 1.00 26.31 229 GLY H CA 1
ATOM 13607 C C . GLY H 3 229 ? 24.580 -51.677 50.973 1.00 27.65 229 GLY H C 1
ATOM 13608 O O . GLY H 3 229 ? 24.119 -51.213 52.022 1.00 26.57 229 GLY H O 1
ATOM 13609 N N . GLY H 3 230 ? 23.818 -52.087 49.965 1.00 27.22 230 GLY H N 1
ATOM 13610 C CA . GLY H 3 230 ? 22.376 -51.963 50.020 1.00 26.87 230 GLY H CA 1
ATOM 13611 C C . GLY H 3 230 ? 21.715 -53.174 50.638 1.00 31.71 230 GLY H C 1
ATOM 13612 O O . GLY H 3 230 ? 21.169 -54.008 49.929 1.00 34.38 230 GLY H O 1
ATOM 13613 N N . TYR H 3 231 ? 21.777 -53.289 51.959 1.00 26.45 231 TYR H N 1
ATOM 13614 C CA . TYR H 3 231 ? 21.112 -54.386 52.633 1.00 26.91 231 TYR H CA 1
ATOM 13615 C C . TYR H 3 231 ? 20.567 -53.923 53.971 1.00 32.98 231 TYR H C 1
ATOM 13616 O O . TYR H 3 231 ? 20.884 -52.825 54.441 1.00 28.33 231 TYR H O 1
ATOM 13625 N N . LEU H 3 232 ? 19.746 -54.761 54.590 1.00 31.90 232 LEU H N 1
ATOM 13626 C CA . LEU H 3 232 ? 19.289 -54.475 55.935 1.00 30.86 232 LEU H CA 1
ATOM 13627 C C . LEU H 3 232 ? 20.021 -55.368 56.936 1.00 27.64 232 LEU H C 1
ATOM 13628 O O . LEU H 3 232 ? 20.069 -56.578 56.777 1.00 26.55 232 LEU H O 1
ATOM 13633 N N . LEU H 3 233 ? 20.596 -54.758 57.964 1.00 26.93 233 LEU H N 1
ATOM 13634 C CA . LEU H 3 233 ? 21.397 -55.488 58.951 1.00 26.81 233 LEU H CA 1
ATOM 13635 C C . LEU H 3 233 ? 20.556 -55.900 60.164 1.00 29.24 233 LEU H C 1
ATOM 13636 O O . LEU H 3 233 ? 20.064 -55.056 60.923 1.00 27.51 233 LEU H O 1
ATOM 13641 N N . ASP H 3 234 ? 20.409 -57.200 60.355 1.00 31.73 234 ASP H N 1
ATOM 13642 C CA . ASP H 3 234 ? 19.707 -57.731 61.520 1.00 36.41 234 ASP H CA 1
ATOM 13643 C C . ASP H 3 234 ? 20.432 -57.321 62.802 1.00 32.76 234 ASP H C 1
ATOM 13644 O O . ASP H 3 234 ? 21.638 -57.484 62.902 1.00 32.97 234 ASP H O 1
ATOM 13649 N N . GLU H 3 235 ? 19.717 -56.773 63.775 1.00 32.48 235 GLU H N 1
ATOM 13650 C CA . GLU H 3 235 ? 20.380 -56.325 65.000 1.00 36.95 235 GLU H CA 1
ATOM 13651 C C . GLU H 3 235 ? 20.946 -57.482 65.839 1.00 36.86 235 GLU H C 1
ATOM 13652 O O . GLU H 3 235 ? 21.955 -57.330 66.536 1.00 33.95 235 GLU H O 1
ATOM 13658 N N . LYS H 3 236 ? 20.295 -58.636 65.770 1.00 32.65 236 LYS H N 1
ATOM 13659 C CA . LYS H 3 236 ? 20.762 -59.792 66.514 1.00 39.61 236 LYS H CA 1
ATOM 13660 C C . LYS H 3 236 ? 22.101 -60.244 65.935 1.00 37.89 236 LYS H C 1
ATOM 13661 O O . LYS H 3 236 ? 23.048 -60.552 66.673 1.00 32.94 236 LYS H O 1
ATOM 13667 N N . LEU H 3 237 ? 22.166 -60.271 64.605 1.00 35.70 237 LEU H N 1
ATOM 13668 C CA . LEU H 3 237 ? 23.381 -60.656 63.907 1.00 35.00 237 LEU H CA 1
ATOM 13669 C C . LEU H 3 237 ? 24.474 -59.674 64.235 1.00 28.36 237 LEU H C 1
ATOM 13670 O O . LEU H 3 237 ? 25.603 -60.052 64.518 1.00 32.63 237 LEU H O 1
ATOM 13675 N N . PHE H 3 238 ? 24.140 -58.398 64.213 1.00 28.27 238 PHE H N 1
ATOM 13676 C CA . PHE H 3 238 ? 25.132 -57.404 64.573 1.00 31.20 238 PHE H CA 1
ATOM 13677 C C . PHE H 3 238 ? 25.763 -57.656 65.957 1.00 28.86 238 PHE H C 1
ATOM 13678 O O . PHE H 3 238 ? 26.981 -57.522 66.123 1.00 29.83 238 PHE H O 1
ATOM 13686 N N . ASP H 3 239 ? 24.934 -57.981 66.946 1.00 29.75 239 ASP H N 1
ATOM 13687 C CA . ASP H 3 239 ? 25.426 -58.232 68.313 1.00 33.18 239 ASP H CA 1
ATOM 13688 C C . ASP H 3 239 ? 26.422 -59.382 68.372 1.00 29.74 239 ASP H C 1
ATOM 13689 O O . ASP H 3 239 ? 27.489 -59.272 68.980 1.00 27.66 239 ASP H O 1
ATOM 13694 N N . GLU H 3 240 ? 26.058 -60.481 67.726 1.00 32.05 240 GLU H N 1
ATOM 13695 C CA . GLU H 3 240 ? 26.912 -61.634 67.671 1.00 31.10 240 GLU H CA 1
ATOM 13696 C C . GLU H 3 240 ? 28.218 -61.278 66.955 1.00 32.55 240 GLU H C 1
ATOM 13697 O O . GLU H 3 240 ? 29.305 -61.623 67.430 1.00 29.92 240 GLU H O 1
ATOM 13703 N N . LEU H 3 241 ? 28.110 -60.555 65.840 1.00 31.00 241 LEU H N 1
ATOM 13704 C CA . LEU H 3 241 ? 29.281 -60.201 65.034 1.00 29.61 241 LEU H CA 1
ATOM 13705 C C . LEU H 3 241 ? 30.168 -59.169 65.720 1.00 27.56 241 LEU H C 1
ATOM 13706 O O . LEU H 3 241 ? 31.369 -59.138 65.516 1.00 28.72 241 LEU H O 1
ATOM 13711 N N . LEU H 3 242 ? 29.570 -58.313 66.530 1.00 28.69 242 LEU H N 1
ATOM 13712 C CA . LEU H 3 242 ? 30.346 -57.377 67.331 1.00 27.64 242 LEU H CA 1
ATOM 13713 C C . LEU H 3 242 ? 31.392 -58.151 68.140 1.00 30.48 242 LEU H C 1
ATOM 13714 O O . LEU H 3 242 ? 32.582 -57.781 68.162 1.00 28.19 242 LEU H O 1
ATOM 13719 N N . ASP H 3 243 ? 30.941 -59.229 68.801 1.00 29.91 243 ASP H N 1
ATOM 13720 C CA . ASP H 3 243 ? 31.812 -60.024 69.679 1.00 28.93 243 ASP H CA 1
ATOM 13721 C C . ASP H 3 243 ? 32.848 -60.800 68.897 1.00 24.92 243 ASP H C 1
ATOM 13722 O O . ASP H 3 243 ? 34.051 -60.737 69.190 1.00 25.99 243 ASP H O 1
ATOM 13727 N N . VAL H 3 244 ? 32.384 -61.524 67.891 1.00 25.99 244 VAL H N 1
ATOM 13728 C CA . VAL H 3 244 ? 33.274 -62.267 67.017 1.00 23.34 244 VAL H CA 1
ATOM 13729 C C . VAL H 3 244 ? 34.404 -61.372 66.499 1.00 26.85 244 VAL H C 1
ATOM 13730 O O . VAL H 3 244 ? 35.567 -61.790 66.481 1.00 25.98 244 VAL H O 1
ATOM 13734 N N . SER H 3 245 ? 34.065 -60.125 66.141 1.00 25.25 245 SER H N 1
ATOM 13735 C CA . SER H 3 245 ? 35.014 -59.199 65.513 1.00 24.88 245 SER H CA 1
ATOM 13736 C C . SER H 3 245 ? 36.085 -58.695 66.470 1.00 25.41 245 SER H C 1
ATOM 13737 O O . SER H 3 245 ? 37.268 -58.644 66.130 1.00 24.13 245 SER H O 1
ATOM 13740 N N . ILE H 3 246 ? 35.663 -58.290 67.657 1.00 25.72 246 ILE H N 1
ATOM 13741 C CA . ILE H 3 246 ? 36.610 -57.874 68.671 1.00 26.75 246 ILE H CA 1
ATOM 13742 C C . ILE H 3 246 ? 37.606 -59.007 68.879 1.00 24.28 246 ILE H C 1
ATOM 13743 O O . ILE H 3 246 ? 38.803 -58.791 68.890 1.00 24.83 246 ILE H O 1
ATOM 13748 N N . ASN H 3 247 ? 37.092 -60.225 68.998 1.00 25.62 247 ASN H N 1
ATOM 13749 C CA . ASN H 3 247 ? 37.946 -61.393 69.150 1.00 26.09 247 ASN H CA 1
ATOM 13750 C C . ASN H 3 247 ? 38.921 -61.565 67.975 1.00 28.73 247 ASN H C 1
ATOM 13751 O O . ASN H 3 247 ? 40.136 -61.613 68.188 1.00 29.75 247 ASN H O 1
ATOM 13756 N N . CYS H 3 248 ? 38.393 -61.656 66.747 1.00 28.96 248 CYS H N 1
ATOM 13757 C CA . CYS H 3 248 ? 39.227 -61.748 65.531 1.00 23.46 248 CYS H CA 1
ATOM 13758 C C . CYS H 3 248 ? 40.319 -60.686 65.460 1.00 25.26 248 CYS H C 1
ATOM 13759 O O . CYS H 3 248 ? 41.444 -60.972 65.066 1.00 27.07 248 CYS H O 1
ATOM 13762 N N . ALA H 3 249 ? 39.960 -59.455 65.811 1.00 24.43 249 ALA H N 1
ATOM 13763 C CA . ALA H 3 249 ? 40.886 -58.331 65.829 1.00 24.82 249 ALA H CA 1
ATOM 13764 C C . ALA H 3 249 ? 42.050 -58.589 66.791 1.00 29.99 249 ALA H C 1
ATOM 13765 O O . ALA H 3 249 ? 43.202 -58.232 66.512 1.00 28.64 249 ALA H O 1
ATOM 13767 N N . ARG H 3 250 ? 41.735 -59.201 67.929 1.00 30.47 250 ARG H N 1
ATOM 13768 C CA . ARG H 3 250 ? 42.742 -59.534 68.929 1.00 34.20 250 ARG H CA 1
ATOM 13769 C C . ARG H 3 250 ? 43.726 -60.554 68.377 1.00 32.08 250 ARG H C 1
ATOM 13770 O O . ARG H 3 250 ? 44.926 -60.354 68.472 1.00 33.77 250 ARG H O 1
ATOM 13778 N N . LYS H 3 251 ? 43.224 -61.651 67.815 1.00 30.06 251 LYS H N 1
ATOM 13779 C CA . LYS H 3 251 ? 44.111 -62.632 67.185 1.00 35.11 251 LYS H CA 1
ATOM 13780 C C . LYS H 3 251 ? 45.026 -61.958 66.159 1.00 39.28 251 LYS H C 1
ATOM 13781 O O . LYS H 3 251 ? 46.248 -62.137 66.172 1.00 46.57 251 LYS H O 1
ATOM 13787 N N . LEU H 3 252 ? 44.423 -61.180 65.269 1.00 29.29 252 LEU H N 1
ATOM 13788 C CA . LEU H 3 252 ? 45.173 -60.466 64.260 1.00 34.07 252 LEU H CA 1
ATOM 13789 C C . LEU H 3 252 ? 46.271 -59.639 64.886 1.00 36.14 252 LEU H C 1
ATOM 13790 O O . LEU H 3 252 ? 47.405 -59.604 64.398 1.00 38.59 252 LEU H O 1
ATOM 13795 N N . ARG H 3 253 ? 45.912 -58.963 65.969 1.00 36.92 253 ARG H N 1
ATOM 13796 C CA . ARG H 3 253 ? 46.789 -58.025 66.645 1.00 35.81 253 ARG H CA 1
ATOM 13797 C C . ARG H 3 253 ? 48.028 -58.772 67.115 1.00 41.96 253 ARG H C 1
ATOM 13798 O O . ARG H 3 253 ? 49.112 -58.210 67.201 1.00 45.57 253 ARG H O 1
ATOM 13806 N N . GLU H 3 254 ? 47.878 -60.062 67.373 1.00 40.21 254 GLU H N 1
ATOM 13807 C CA . GLU H 3 254 ? 48.989 -60.830 67.908 1.00 47.93 254 GLU H CA 1
ATOM 13808 C C . GLU H 3 254 ? 49.979 -61.287 66.827 1.00 52.25 254 GLU H C 1
ATOM 13809 O O . GLU H 3 254 ? 51.033 -61.844 67.130 1.00 59.54 254 GLU H O 1
ATOM 13815 N N . LYS H 3 255 ? 49.652 -61.019 65.568 1.00 48.34 255 LYS H N 1
ATOM 13816 C CA . LYS H 3 255 ? 50.579 -61.289 64.481 1.00 48.08 255 LYS H CA 1
ATOM 13817 C C . LYS H 3 255 ? 51.636 -60.177 64.383 1.00 48.29 255 LYS H C 1
ATOM 13818 O O . LYS H 3 255 ? 52.678 -60.354 63.764 1.00 55.69 255 LYS H O 1
ATOM 13824 N N . PHE H 3 256 ? 51.372 -59.039 65.010 1.00 41.26 256 PHE H N 1
ATOM 13825 C CA . PHE H 3 256 ? 52.327 -57.935 64.997 1.00 46.35 256 PHE H CA 1
ATOM 13826 C C . PHE H 3 256 ? 53.480 -58.136 65.976 1.00 57.37 256 PHE H C 1
ATOM 13827 O O . PHE H 3 256 ? 54.432 -57.362 65.987 1.00 61.26 256 PHE H O 1
ATOM 13835 N N . LYS H 3 257 ? 53.399 -59.183 66.791 1.00 63.31 257 LYS H N 1
ATOM 13836 C CA . LYS H 3 257 ? 54.489 -59.531 67.696 1.00 69.40 257 LYS H CA 1
ATOM 13837 C C . LYS H 3 257 ? 55.666 -60.068 66.877 1.00 75.09 257 LYS H C 1
ATOM 13838 O O . LYS H 3 257 ? 56.454 -60.881 67.360 1.00 75.38 257 LYS H O 1
ATOM 13844 N N . GLU H 3 258 ? 55.771 -59.600 65.633 1.00 77.02 258 GLU H N 1
ATOM 13845 C CA . GLU H 3 258 ? 56.766 -60.082 64.672 1.00 78.99 258 GLU H CA 1
ATOM 13846 C C . GLU H 3 258 ? 56.483 -61.526 64.248 1.00 82.96 258 GLU H C 1
ATOM 13847 O O . GLU H 3 258 ? 56.942 -61.976 63.194 1.00 84.05 258 GLU H O 1
ATOM 13853 N N . ILE H 3 259 ? 55.716 -62.232 65.079 1.00 79.43 259 ILE H N 1
ATOM 13854 C CA . ILE H 3 259 ? 55.222 -63.579 64.786 1.00 85.16 259 ILE H CA 1
ATOM 13855 C C . ILE H 3 259 ? 54.841 -63.788 63.319 1.00 88.66 259 ILE H C 1
ATOM 13856 O O . ILE H 3 259 ? 53.864 -63.212 62.832 1.00 83.78 259 ILE H O 1
ATOM 13862 N N . PRO I 3 2 ? 34.066 -40.689 9.661 1.00 87.57 2 PRO I N 1
ATOM 13863 C CA . PRO I 3 2 ? 33.668 -40.301 8.299 1.00 85.48 2 PRO I CA 1
ATOM 13864 C C . PRO I 3 2 ? 34.711 -39.412 7.613 1.00 79.14 2 PRO I C 1
ATOM 13865 O O . PRO I 3 2 ? 34.905 -39.524 6.402 1.00 72.40 2 PRO I O 1
ATOM 13869 N N . GLU I 3 3 ? 35.362 -38.542 8.386 1.00 84.16 3 GLU I N 1
ATOM 13870 C CA . GLU I 3 3 ? 36.419 -37.666 7.877 1.00 81.68 3 GLU I CA 1
ATOM 13871 C C . GLU I 3 3 ? 37.600 -38.508 7.417 1.00 72.13 3 GLU I C 1
ATOM 13872 O O . GLU I 3 3 ? 38.420 -38.085 6.594 1.00 64.64 3 GLU I O 1
ATOM 13878 N N . ASP I 3 4 ? 37.659 -39.713 7.967 1.00 68.55 4 ASP I N 1
ATOM 13879 C CA . ASP I 3 4 ? 38.668 -40.691 7.619 1.00 67.55 4 ASP I CA 1
ATOM 13880 C C . ASP I 3 4 ? 38.744 -40.896 6.100 1.00 61.00 4 ASP I C 1
ATOM 13881 O O . ASP I 3 4 ? 39.831 -41.087 5.548 1.00 55.06 4 ASP I O 1
ATOM 13886 N N . ILE I 3 5 ? 37.588 -40.851 5.439 1.00 56.22 5 ILE I N 1
ATOM 13887 C CA . ILE I 3 5 ? 37.460 -41.315 4.064 1.00 49.17 5 ILE I CA 1
ATOM 13888 C C . ILE I 3 5 ? 38.331 -40.548 3.074 1.00 49.09 5 ILE I C 1
ATOM 13889 O O . ILE I 3 5 ? 39.147 -41.155 2.382 1.00 45.73 5 ILE I O 1
ATOM 13894 N N . LEU I 3 6 ? 38.176 -39.228 3.009 1.00 47.73 6 LEU I N 1
ATOM 13895 C CA . LEU I 3 6 ? 39.054 -38.414 2.171 1.00 47.33 6 LEU I CA 1
ATOM 13896 C C . LEU I 3 6 ? 40.531 -38.675 2.471 1.00 45.75 6 LEU I C 1
ATOM 13897 O O . LEU I 3 6 ? 41.365 -38.707 1.565 1.00 44.17 6 LEU I O 1
ATOM 13902 N N . VAL I 3 7 ? 40.837 -38.866 3.749 1.00 44.13 7 VAL I N 1
ATOM 13903 C CA . VAL I 3 7 ? 42.208 -39.021 4.212 1.00 39.76 7 VAL I CA 1
ATOM 13904 C C . VAL I 3 7 ? 42.805 -40.361 3.789 1.00 42.71 7 VAL I C 1
ATOM 13905 O O . VAL I 3 7 ? 43.982 -40.438 3.415 1.00 41.04 7 VAL I O 1
ATOM 13909 N N . ASP I 3 8 ? 41.996 -41.414 3.829 1.00 39.22 8 ASP I N 1
ATOM 13910 C CA . ASP I 3 8 ? 42.455 -42.710 3.358 1.00 37.64 8 ASP I CA 1
ATOM 13911 C C . ASP I 3 8 ? 42.790 -42.701 1.873 1.00 40.53 8 ASP I C 1
ATOM 13912 O O . ASP I 3 8 ? 43.745 -43.362 1.438 1.00 39.52 8 ASP I O 1
ATOM 13917 N N . ILE I 3 9 ? 42.005 -41.966 1.093 1.00 35.79 9 ILE I N 1
ATOM 13918 C CA . ILE I 3 9 ? 42.285 -41.854 -0.322 1.00 41.40 9 ILE I CA 1
ATOM 13919 C C . ILE I 3 9 ? 43.556 -41.030 -0.548 1.00 41.54 9 ILE I C 1
ATOM 13920 O O . ILE I 3 9 ? 44.424 -41.434 -1.320 1.00 39.28 9 ILE I O 1
ATOM 13925 N N . LYS I 3 10 ? 43.677 -39.900 0.145 1.00 38.07 10 LYS I N 1
ATOM 13926 C CA . LYS I 3 10 ? 44.871 -39.074 0.039 1.00 36.20 10 LYS I CA 1
ATOM 13927 C C . LYS I 3 10 ? 46.119 -39.900 0.361 1.00 36.85 10 LYS I C 1
ATOM 13928 O O . LYS I 3 10 ? 47.179 -39.743 -0.261 1.00 36.36 10 LYS I O 1
ATOM 13934 N N . ARG I 3 11 ? 45.969 -40.791 1.333 1.00 38.09 11 ARG I N 1
ATOM 13935 C CA . ARG I 3 11 ? 47.013 -41.720 1.732 1.00 34.47 11 ARG I CA 1
ATOM 13936 C C . ARG I 3 11 ? 47.487 -42.574 0.554 1.00 35.56 11 ARG I C 1
ATOM 13937 O O . ARG I 3 11 ? 48.698 -42.742 0.325 1.00 30.92 11 ARG I O 1
ATOM 13945 N N . ASP I 3 12 ? 46.530 -43.125 -0.187 1.00 34.77 12 ASP I N 1
ATOM 13946 C CA . ASP I 3 12 ? 46.865 -43.961 -1.333 1.00 34.87 12 ASP I CA 1
ATOM 13947 C C . ASP I 3 12 ? 47.644 -43.163 -2.358 1.00 36.06 12 ASP I C 1
ATOM 13948 O O . ASP I 3 12 ? 48.565 -43.686 -2.977 1.00 42.32 12 ASP I O 1
ATOM 13953 N N . TYR I 3 13 ? 47.268 -41.896 -2.525 1.00 34.86 13 TYR I N 1
ATOM 13954 C CA . TYR I 3 13 ? 47.928 -41.006 -3.471 1.00 36.76 13 TYR I CA 1
ATOM 13955 C C . TYR I 3 13 ? 49.360 -40.744 -3.043 1.00 33.05 13 TYR I C 1
ATOM 13956 O O . TYR I 3 13 ? 50.287 -40.869 -3.836 1.00 34.33 13 TYR I O 1
ATOM 13965 N N . VAL I 3 14 ? 49.538 -40.394 -1.777 1.00 31.13 14 VAL I N 1
ATOM 13966 C CA . VAL I 3 14 ? 50.874 -40.162 -1.259 1.00 32.29 14 VAL I CA 1
ATOM 13967 C C . VAL I 3 14 ? 51.775 -41.389 -1.393 1.00 33.64 14 VAL I C 1
ATOM 13968 O O . VAL I 3 14 ? 52.927 -41.269 -1.797 1.00 33.90 14 VAL I O 1
ATOM 13972 N N . LEU I 3 15 ? 51.253 -42.563 -1.055 1.00 31.94 15 LEU I N 1
ATOM 13973 C CA . LEU I 3 15 ? 52.027 -43.793 -1.156 1.00 30.58 15 LEU I CA 1
ATOM 13974 C C . LEU I 3 15 ? 52.356 -44.139 -2.606 1.00 35.06 15 LEU I C 1
ATOM 13975 O O . LEU I 3 15 ? 53.442 -44.652 -2.903 1.00 31.22 15 LEU I O 1
ATOM 13980 N N . SER I 3 16 ? 51.418 -43.853 -3.505 1.00 32.42 16 SER I N 1
ATOM 13981 C CA . SER I 3 16 ? 51.629 -44.112 -4.922 1.00 32.92 16 SER I CA 1
ATOM 13982 C C . SER I 3 16 ? 52.805 -43.294 -5.481 1.00 35.16 16 SER I C 1
ATOM 13983 O O . SER I 3 16 ? 53.678 -43.830 -6.169 1.00 33.81 16 SER I O 1
ATOM 13986 N N . LYS I 3 17 ? 52.836 -42.001 -5.167 1.00 32.21 17 LYS I N 1
ATOM 13987 C CA . LYS I 3 17 ? 53.964 -41.155 -5.536 1.00 28.79 17 LYS I CA 1
ATOM 13988 C C . LYS I 3 17 ? 55.270 -41.571 -4.862 1.00 29.45 17 LYS I C 1
ATOM 13989 O O . LYS I 3 17 ? 56.345 -41.473 -5.465 1.00 27.12 17 LYS I O 1
ATOM 13995 N N . LEU I 3 18 ? 55.177 -42.011 -3.605 1.00 30.29 18 LEU I N 1
ATOM 13996 C CA . LEU I 3 18 ? 56.343 -42.451 -2.832 1.00 28.36 18 LEU I CA 1
ATOM 13997 C C . LEU I 3 18 ? 56.944 -43.692 -3.495 1.00 33.04 18 LEU I C 1
ATOM 13998 O O . LEU I 3 18 ? 58.155 -43.905 -3.487 1.00 35.01 18 LEU I O 1
ATOM 14003 N N . ARG I 3 19 ? 56.081 -44.521 -4.065 1.00 29.40 19 ARG I N 1
ATOM 14004 C CA . ARG I 3 19 ? 56.529 -45.730 -4.722 1.00 33.45 19 ARG I CA 1
ATOM 14005 C C . ARG I 3 19 ? 57.327 -45.355 -5.971 1.00 35.31 19 ARG I C 1
ATOM 14006 O O . ARG I 3 19 ? 58.182 -46.110 -6.422 1.00 34.34 19 ARG I O 1
ATOM 14014 N N . ASP I 3 20 ? 57.030 -44.189 -6.536 1.00 32.09 20 ASP I N 1
ATOM 14015 C CA . ASP I 3 20 ? 57.764 -43.708 -7.702 1.00 30.67 20 ASP I CA 1
ATOM 14016 C C . ASP I 3 20 ? 58.803 -42.662 -7.306 1.00 32.02 20 ASP I C 1
ATOM 14017 O O . ASP I 3 20 ? 59.161 -41.797 -8.096 1.00 31.69 20 ASP I O 1
ATOM 14022 N N . ASN I 3 21 ? 59.261 -42.735 -6.062 1.00 29.39 21 ASN I N 1
ATOM 14023 C CA . ASN I 3 21 ? 60.304 -41.848 -5.577 1.00 30.25 21 ASN I CA 1
ATOM 14024 C C . ASN I 3 21 ? 59.956 -40.359 -5.627 1.00 28.49 21 ASN I C 1
ATOM 14025 O O . ASN I 3 21 ? 60.835 -39.531 -5.825 1.00 30.85 21 ASN I O 1
ATOM 14030 N N . GLU I 3 22 ? 58.689 -40.006 -5.472 1.00 26.30 22 GLU I N 1
ATOM 14031 C CA . GLU I 3 22 ? 58.322 -38.592 -5.510 1.00 28.58 22 GLU I CA 1
ATOM 14032 C C . GLU I 3 22 ? 57.485 -38.150 -4.304 1.00 30.90 22 GLU I C 1
ATOM 14033 O O . GLU I 3 22 ? 56.815 -38.958 -3.670 1.00 25.45 22 GLU I O 1
ATOM 14039 N N . ARG I 3 23 ? 57.525 -36.857 -4.006 1.00 26.60 23 ARG I N 1
ATOM 14040 C CA . ARG I 3 23 ? 56.603 -36.274 -3.050 1.00 27.07 23 ARG I CA 1
ATOM 14041 C C . ARG I 3 23 ? 55.543 -35.524 -3.857 1.00 31.64 23 ARG I C 1
ATOM 14042 O O . ARG I 3 23 ? 55.832 -35.007 -4.933 1.00 33.19 23 ARG I O 1
ATOM 14050 N N . ILE I 3 24 ? 54.324 -35.456 -3.339 1.00 29.98 24 ILE I N 1
ATOM 14051 C CA . ILE I 3 24 ? 53.219 -34.859 -4.085 1.00 31.65 24 ILE I CA 1
ATOM 14052 C C . ILE I 3 24 ? 53.428 -33.381 -4.471 1.00 33.08 24 ILE I C 1
ATOM 14053 O O . ILE I 3 24 ? 52.842 -32.912 -5.448 1.00 34.47 24 ILE I O 1
ATOM 14058 N N . ASP I 3 25 ? 54.256 -32.646 -3.729 1.00 31.35 25 ASP I N 1
ATOM 14059 C CA . ASP I 3 25 ? 54.544 -31.257 -4.111 1.00 31.09 25 ASP I CA 1
ATOM 14060 C C . ASP I 3 25 ? 55.898 -31.073 -4.842 1.00 31.59 25 ASP I C 1
ATOM 14061 O O . ASP I 3 25 ? 56.324 -29.952 -5.110 1.00 30.33 25 ASP I O 1
ATOM 14066 N N . GLY I 3 26 ? 56.569 -32.172 -5.154 1.00 28.35 26 GLY I N 1
ATOM 14067 C CA . GLY I 3 26 ? 57.796 -32.096 -5.916 1.00 27.20 26 GLY I CA 1
ATOM 14068 C C . GLY I 3 26 ? 59.047 -31.854 -5.090 1.00 32.69 26 GLY I C 1
ATOM 14069 O O . GLY I 3 26 ? 60.157 -31.890 -5.628 1.00 38.09 26 GLY I O 1
ATOM 14070 N N . ARG I 3 27 ? 58.887 -31.589 -3.800 1.00 25.93 27 ARG I N 1
ATOM 14071 C CA . ARG I 3 27 ? 60.041 -31.373 -2.935 1.00 26.49 27 ARG I CA 1
ATOM 14072 C C . ARG I 3 27 ? 60.932 -32.601 -2.884 1.00 29.19 27 ARG I C 1
ATOM 14073 O O . ARG I 3 27 ? 60.479 -33.741 -3.086 1.00 25.51 27 ARG I O 1
ATOM 14081 N N . GLY I 3 28 ? 62.198 -32.370 -2.568 1.00 25.80 28 GLY I N 1
ATOM 14082 C CA . GLY I 3 28 ? 63.082 -33.467 -2.237 1.00 28.89 28 GLY I CA 1
ATOM 14083 C C . GLY I 3 28 ? 62.798 -34.017 -0.841 1.00 30.24 28 GLY I C 1
ATOM 14084 O O . GLY I 3 28 ? 62.095 -33.392 -0.038 1.00 30.07 28 GLY I O 1
ATOM 14085 N N . PHE I 3 29 ? 63.371 -35.177 -0.543 1.00 24.26 29 PHE I N 1
ATOM 14086 C CA . PHE I 3 29 ? 63.068 -35.871 0.698 1.00 28.48 29 PHE I CA 1
ATOM 14087 C C . PHE I 3 29 ? 63.708 -35.231 1.929 1.00 28.34 29 PHE I C 1
ATOM 14088 O O . PHE I 3 29 ? 63.268 -35.465 3.046 1.00 30.95 29 PHE I O 1
ATOM 14096 N N . ASP I 3 30 ? 64.732 -34.419 1.723 1.00 25.58 30 ASP I N 1
ATOM 14097 C CA . ASP I 3 30 ? 65.350 -33.695 2.814 1.00 22.12 30 ASP I CA 1
ATOM 14098 C C . ASP I 3 30 ? 65.089 -32.193 2.653 1.00 23.00 30 ASP I C 1
ATOM 14099 O O . ASP I 3 30 ? 65.870 -31.384 3.123 1.00 28.31 30 ASP I O 1
ATOM 14104 N N . GLU I 3 31 ? 63.982 -31.833 2.004 1.00 21.77 31 GLU I N 1
ATOM 14105 C CA . GLU I 3 31 ? 63.649 -30.426 1.726 1.00 25.82 31 GLU I CA 1
ATOM 14106 C C . GLU I 3 31 ? 62.467 -29.830 2.541 1.00 26.08 31 GLU I C 1
ATOM 14107 O O . GLU I 3 31 ? 61.328 -30.307 2.466 1.00 23.03 31 GLU I O 1
ATOM 14113 N N . PHE I 3 32 ? 62.741 -28.754 3.273 1.00 26.68 32 PHE I N 1
ATOM 14114 C CA . PHE I 3 32 ? 61.700 -27.989 3.970 1.00 25.50 32 PHE I CA 1
ATOM 14115 C C . PHE I 3 32 ? 60.861 -27.132 3.034 1.00 27.73 32 PHE I C 1
ATOM 14116 O O . PHE I 3 32 ? 61.342 -26.682 1.994 1.00 30.15 32 PHE I O 1
ATOM 14124 N N . ARG I 3 33 ? 59.599 -26.914 3.393 1.00 25.50 33 ARG I N 1
ATOM 14125 C CA . ARG I 3 33 ? 58.825 -25.880 2.737 1.00 25.01 33 ARG I CA 1
ATOM 14126 C C . ARG I 3 33 ? 59.413 -24.490 3.040 1.00 31.24 33 ARG I C 1
ATOM 14127 O O . ARG I 3 33 ? 60.329 -24.323 3.870 1.00 22.77 33 ARG I O 1
ATOM 14135 N N . LYS I 3 34 ? 58.883 -23.485 2.357 1.00 26.61 34 LYS I N 1
ATOM 14136 C CA . LYS I 3 34 ? 59.287 -22.121 2.645 1.00 28.86 34 LYS I CA 1
ATOM 14137 C C . LYS I 3 34 ? 59.009 -21.721 4.099 1.00 27.16 34 LYS I C 1
ATOM 14138 O O . LYS I 3 34 ? 57.913 -21.905 4.608 1.00 31.40 34 LYS I O 1
ATOM 14144 N N . VAL I 3 35 ? 60.009 -21.157 4.748 1.00 26.40 35 VAL I N 1
ATOM 14145 C CA . VAL I 3 35 ? 59.881 -20.680 6.101 1.00 28.01 35 VAL I CA 1
ATOM 14146 C C . VAL I 3 35 ? 59.873 -19.165 6.170 1.00 31.46 35 VAL I C 1
ATOM 14147 O O . VAL I 3 35 ? 60.714 -18.508 5.591 1.00 32.01 35 VAL I O 1
ATOM 14151 N N . GLU I 3 36 ? 58.915 -18.620 6.906 1.00 34.21 36 GLU I N 1
ATOM 14152 C CA . GLU I 3 36 ? 58.883 -17.195 7.188 1.00 33.59 36 GLU I CA 1
ATOM 14153 C C . GLU I 3 36 ? 58.774 -16.935 8.695 1.00 34.55 36 GLU I C 1
ATOM 14154 O O . GLU I 3 36 ? 57.869 -17.454 9.364 1.00 33.08 36 GLU I O 1
ATOM 14160 N N . ILE I 3 37 ? 59.702 -16.135 9.217 1.00 33.91 37 ILE I N 1
ATOM 14161 C CA . ILE I 3 37 ? 59.813 -15.875 10.650 1.00 34.48 37 ILE I CA 1
ATOM 14162 C C . ILE I 3 37 ? 59.650 -14.390 10.952 1.00 37.09 37 ILE I C 1
ATOM 14163 O O . ILE I 3 37 ? 60.488 -13.582 10.571 1.00 42.00 37 ILE I O 1
ATOM 14168 N N . ILE I 3 38 ? 58.593 -14.043 11.674 1.00 36.23 38 ILE I N 1
ATOM 14169 C CA . ILE I 3 38 ? 58.175 -12.652 11.819 1.00 33.24 38 ILE I CA 1
ATOM 14170 C C . ILE I 3 38 ? 58.043 -12.252 13.289 1.00 33.23 38 ILE I C 1
ATOM 14171 O O . ILE I 3 38 ? 57.065 -12.608 13.964 1.00 32.51 38 ILE I O 1
ATOM 14176 N N . PRO I 3 39 ? 59.035 -11.515 13.798 1.00 36.63 39 PRO I N 1
ATOM 14177 C CA . PRO I 3 39 ? 59.077 -11.117 15.210 1.00 34.20 39 PRO I CA 1
ATOM 14178 C C . PRO I 3 39 ? 58.083 -10.019 15.592 1.00 34.78 39 PRO I C 1
ATOM 14179 O O . PRO I 3 39 ? 57.503 -9.356 14.735 1.00 33.17 39 PRO I O 1
ATOM 14183 N N . ASN I 3 40 ? 57.877 -9.847 16.895 1.00 38.00 40 ASN I N 1
ATOM 14184 C CA . ASN I 3 40 ? 57.197 -8.665 17.413 1.00 38.36 40 ASN I CA 1
ATOM 14185 C C . ASN I 3 40 ? 55.769 -8.496 16.925 1.00 38.90 40 ASN I C 1
ATOM 14186 O O . ASN I 3 40 ? 55.350 -7.379 16.645 1.00 40.15 40 ASN I O 1
ATOM 14191 N N . VAL I 3 41 ? 55.017 -9.584 16.823 1.00 36.58 41 VAL I N 1
ATOM 14192 C CA . VAL I 3 41 ? 53.672 -9.498 16.258 1.00 35.14 41 VAL I CA 1
ATOM 14193 C C . VAL I 3 41 ? 52.596 -9.228 17.319 1.00 35.12 41 VAL I C 1
ATOM 14194 O O . VAL I 3 41 ? 51.466 -8.874 16.989 1.00 35.09 41 VAL I O 1
ATOM 14198 N N . ILE I 3 42 ? 52.961 -9.414 18.585 1.00 36.33 42 ILE I N 1
ATOM 14199 C CA . ILE I 3 42 ? 52.093 -9.136 19.725 1.00 35.75 42 ILE I CA 1
ATOM 14200 C C . ILE I 3 42 ? 52.837 -8.150 20.612 1.00 38.09 42 ILE I C 1
ATOM 14201 O O . ILE I 3 42 ? 53.710 -8.566 21.384 1.00 38.70 42 ILE I O 1
ATOM 14206 N N . GLU I 3 43 ? 52.503 -6.861 20.516 1.00 39.63 43 GLU I N 1
ATOM 14207 C CA . GLU I 3 43 ? 53.285 -5.804 21.187 1.00 41.83 43 GLU I CA 1
ATOM 14208 C C . GLU I 3 43 ? 53.235 -5.894 22.692 1.00 38.22 43 GLU I C 1
ATOM 14209 O O . GLU I 3 43 ? 54.234 -5.705 23.363 1.00 42.81 43 GLU I O 1
ATOM 14215 N N . LYS I 3 44 ? 52.056 -6.156 23.227 1.00 38.11 44 LYS I N 1
ATOM 14216 C CA . LYS I 3 44 ? 51.935 -6.301 24.658 1.00 39.01 44 LYS I CA 1
ATOM 14217 C C . LYS I 3 44 ? 52.886 -7.360 25.203 1.00 44.66 44 LYS I C 1
ATOM 14218 O O . LYS I 3 44 ? 53.481 -7.169 26.271 1.00 50.43 44 LYS I O 1
ATOM 14224 N N . ALA I 3 45 ? 53.038 -8.479 24.496 1.00 39.32 45 ALA I N 1
ATOM 14225 C CA . ALA I 3 45 ? 53.902 -9.538 25.021 1.00 37.93 45 ALA I CA 1
ATOM 14226 C C . ALA I 3 45 ? 55.345 -9.059 25.148 1.00 37.25 45 ALA I C 1
ATOM 14227 O O . ALA I 3 45 ? 55.776 -8.168 24.427 1.00 39.78 45 ALA I O 1
ATOM 14229 N N . GLU I 3 46 ? 56.087 -9.642 26.080 1.00 38.38 46 GLU I N 1
ATOM 14230 C CA . GLU I 3 46 ? 57.481 -9.265 26.265 1.00 40.68 46 GLU I CA 1
ATOM 14231 C C . GLU I 3 46 ? 58.336 -9.667 25.060 1.00 42.08 46 GLU I C 1
ATOM 14232 O O . GLU I 3 46 ? 59.378 -9.058 24.799 1.00 39.75 46 GLU I O 1
ATOM 14238 N N . GLY I 3 47 ? 57.881 -10.692 24.338 1.00 38.99 47 GLY I N 1
ATOM 14239 C CA . GLY I 3 47 ? 58.538 -11.177 23.136 1.00 38.62 47 GLY I CA 1
ATOM 14240 C C . GLY I 3 47 ? 57.539 -12.007 22.356 1.00 37.59 47 GLY I C 1
ATOM 14241 O O . GLY I 3 47 ? 56.557 -12.471 22.932 1.00 39.24 47 GLY I O 1
ATOM 14242 N N . SER I 3 48 ? 57.758 -12.192 21.055 1.00 35.71 48 SER I N 1
ATOM 14243 C CA . SER I 3 48 ? 56.787 -12.939 20.250 1.00 32.75 48 SER I CA 1
ATOM 14244 C C . SER I 3 48 ? 57.233 -13.179 18.819 1.00 35.92 48 SER I C 1
ATOM 14245 O O . SER I 3 48 ? 58.087 -12.469 18.297 1.00 33.56 48 SER I O 1
ATOM 14248 N N . ALA I 3 49 ? 56.652 -14.193 18.190 1.00 30.70 49 ALA I N 1
ATOM 14249 C CA . ALA I 3 49 ? 56.955 -14.490 16.802 1.00 31.64 49 ALA I CA 1
ATOM 14250 C C . ALA I 3 49 ? 55.867 -15.298 16.127 1.00 29.24 49 ALA I C 1
ATOM 14251 O O . ALA I 3 49 ? 55.273 -16.193 16.726 1.00 31.40 49 ALA I O 1
ATOM 14253 N N . LEU I 3 50 ? 55.619 -14.958 14.871 1.00 25.53 50 LEU I N 1
ATOM 14254 C CA . LEU I 3 50 ? 54.753 -15.724 13.997 1.00 28.14 50 LEU I CA 1
ATOM 14255 C C . LEU I 3 50 ? 55.641 -16.476 13.020 1.00 30.18 50 LEU I C 1
ATOM 14256 O O . LEU I 3 50 ? 56.595 -15.925 12.481 1.00 28.12 50 LEU I O 1
ATOM 14261 N N . VAL I 3 51 ? 55.341 -17.751 12.816 1.00 32.22 51 VAL I N 1
ATOM 14262 C CA . VAL I 3 51 ? 56.078 -18.551 11.853 1.00 28.36 51 VAL I CA 1
ATOM 14263 C C . VAL I 3 51 ? 55.131 -19.141 10.828 1.00 27.67 51 VAL I C 1
ATOM 14264 O O . VAL I 3 51 ? 54.058 -19.648 11.157 1.00 29.93 51 VAL I O 1
ATOM 14268 N N . LYS I 3 52 ? 55.522 -19.011 9.567 1.00 29.77 52 LYS I N 1
ATOM 14269 C CA . LYS I 3 52 ? 54.824 -19.658 8.480 1.00 31.94 52 LYS I CA 1
ATOM 14270 C C . LYS I 3 52 ? 55.751 -20.705 7.928 1.00 29.14 52 LYS I C 1
ATOM 14271 O O . LYS I 3 52 ? 56.890 -20.411 7.576 1.00 30.02 52 LYS I O 1
ATOM 14277 N N . LEU I 3 53 ? 55.271 -21.940 7.901 1.00 30.85 53 LEU I N 1
ATOM 14278 C CA . LEU I 3 53 ? 56.030 -23.049 7.343 1.00 28.64 53 LEU I CA 1
ATOM 14279 C C . LEU I 3 53 ? 55.124 -23.649 6.303 1.00 29.29 53 LEU I C 1
ATOM 14280 O O . LEU I 3 53 ? 54.128 -24.296 6.644 1.00 28.05 53 LEU I O 1
ATOM 14285 N N . GLY I 3 54 ? 55.451 -23.426 5.029 1.00 27.24 54 GLY I N 1
ATOM 14286 C CA . GLY I 3 54 ? 54.493 -23.723 3.977 1.00 26.19 54 GLY I CA 1
ATOM 14287 C C . GLY I 3 54 ? 53.247 -22.953 4.374 1.00 32.98 54 GLY I C 1
ATOM 14288 O O . GLY I 3 54 ? 53.330 -21.755 4.676 1.00 32.91 54 GLY I O 1
ATOM 14289 N N . ASP I 3 55 ? 52.108 -23.636 4.424 1.00 30.76 55 ASP I N 1
ATOM 14290 C CA . ASP I 3 55 ? 50.863 -23.007 4.849 1.00 29.73 55 ASP I CA 1
ATOM 14291 C C . ASP I 3 55 ? 50.578 -23.262 6.323 1.00 31.45 55 ASP I C 1
ATOM 14292 O O . ASP I 3 55 ? 49.512 -22.919 6.824 1.00 30.61 55 ASP I O 1
ATOM 14297 N N . THR I 3 56 ? 51.520 -23.869 7.027 1.00 28.49 56 THR I N 1
ATOM 14298 C CA . THR I 3 56 ? 51.355 -24.024 8.462 1.00 27.77 56 THR I CA 1
ATOM 14299 C C . THR I 3 56 ? 51.720 -22.720 9.168 1.00 29.21 56 THR I C 1
ATOM 14300 O O . THR I 3 56 ? 52.766 -22.125 8.879 1.00 28.10 56 THR I O 1
ATOM 14304 N N . GLN I 3 57 ? 50.866 -22.289 10.097 1.00 26.68 57 GLN I N 1
ATOM 14305 C CA . GLN I 3 57 ? 51.076 -21.036 10.825 1.00 30.73 57 GLN I CA 1
ATOM 14306 C C . GLN I 3 57 ? 50.942 -21.189 12.335 1.00 29.60 57 GLN I C 1
ATOM 14307 O O . GLN I 3 57 ? 49.984 -21.775 12.825 1.00 30.98 57 GLN I O 1
ATOM 14313 N N . VAL I 3 58 ? 51.895 -20.615 13.058 1.00 29.88 58 VAL I N 1
ATOM 14314 C CA . VAL I 3 58 ? 51.929 -20.653 14.515 1.00 32.29 58 VAL I CA 1
ATOM 14315 C C . VAL I 3 58 ? 52.387 -19.312 15.067 1.00 28.01 58 VAL I C 1
ATOM 14316 O O . VAL I 3 58 ? 53.268 -18.690 14.490 1.00 29.85 58 VAL I O 1
ATOM 14320 N N . VAL I 3 59 ? 51.830 -18.896 16.202 1.00 26.88 59 VAL I N 1
ATOM 14321 C CA . VAL I 3 59 ? 52.342 -17.724 16.918 1.00 28.64 59 VAL I CA 1
ATOM 14322 C C . VAL I 3 59 ? 52.792 -18.117 18.312 1.00 28.54 59 VAL I C 1
ATOM 14323 O O . VAL I 3 59 ? 52.128 -18.886 18.984 1.00 25.41 59 VAL I O 1
ATOM 14327 N N . VAL I 3 60 ? 53.929 -17.591 18.737 1.00 30.23 60 VAL I N 1
ATOM 14328 C CA . VAL I 3 60 ? 54.416 -17.839 20.079 1.00 29.62 60 VAL I CA 1
ATOM 14329 C C . VAL I 3 60 ? 54.620 -16.517 20.815 1.00 31.25 60 VAL I C 1
ATOM 14330 O O . VAL I 3 60 ? 55.311 -15.615 20.331 1.00 30.95 60 VAL I O 1
ATOM 14334 N N . GLY I 3 61 ? 54.007 -16.405 21.987 1.00 32.01 61 GLY I N 1
ATOM 14335 C CA . GLY I 3 61 ? 54.187 -15.238 22.825 1.00 28.50 61 GLY I CA 1
ATOM 14336 C C . GLY I 3 61 ? 55.022 -15.594 24.034 1.00 31.97 61 GLY I C 1
ATOM 14337 O O . GLY I 3 61 ? 54.962 -16.718 24.531 1.00 33.27 61 GLY I O 1
ATOM 14338 N N . VAL I 3 62 ? 55.810 -14.637 24.508 1.00 34.96 62 VAL I N 1
ATOM 14339 C CA . VAL I 3 62 ? 56.604 -14.829 25.706 1.00 29.04 62 VAL I CA 1
ATOM 14340 C C . VAL I 3 62 ? 56.163 -13.821 26.748 1.00 39.08 62 VAL I C 1
ATOM 14341 O O . VAL I 3 62 ? 55.999 -12.630 26.441 1.00 39.91 62 VAL I O 1
ATOM 14345 N N . LYS I 3 63 ? 55.948 -14.306 27.973 1.00 37.44 63 LYS I N 1
ATOM 14346 C CA . LYS I 3 63 ? 55.594 -13.443 29.098 1.00 35.29 63 LYS I CA 1
ATOM 14347 C C . LYS I 3 63 ? 56.557 -13.670 30.250 1.00 42.31 63 LYS I C 1
ATOM 14348 O O . LYS I 3 63 ? 56.887 -14.818 30.598 1.00 35.85 63 LYS I O 1
ATOM 14354 N N . MET I 3 64 ? 57.018 -12.565 30.832 1.00 42.71 64 MET I N 1
ATOM 14355 C CA . MET I 3 64 ? 57.911 -12.628 31.979 1.00 40.04 64 MET I CA 1
ATOM 14356 C C . MET I 3 64 ? 57.344 -11.901 33.189 1.00 42.88 64 MET I C 1
ATOM 14357 O O . MET I 3 64 ? 56.770 -10.822 33.071 1.00 42.64 64 MET I O 1
ATOM 14362 N N . GLN I 3 65 ? 57.516 -12.498 34.360 1.00 42.43 65 GLN I N 1
ATOM 14363 C CA . GLN I 3 65 ? 57.038 -11.889 35.580 1.00 45.79 65 GLN I CA 1
ATOM 14364 C C . GLN I 3 65 ? 57.792 -12.496 36.737 1.00 44.59 65 GLN I C 1
ATOM 14365 O O . GLN I 3 65 ? 58.146 -13.668 36.696 1.00 45.36 65 GLN I O 1
ATOM 14371 N N . PRO I 3 66 ? 58.061 -11.684 37.767 1.00 50.23 66 PRO I N 1
ATOM 14372 C CA . PRO I 3 66 ? 58.725 -12.090 39.013 1.00 47.45 66 PRO I CA 1
ATOM 14373 C C . PRO I 3 66 ? 58.010 -13.252 39.682 1.00 43.56 66 PRO I C 1
ATOM 14374 O O . PRO I 3 66 ? 56.781 -13.318 39.664 1.00 43.60 66 PRO I O 1
ATOM 14378 N N . GLY I 3 67 ? 58.778 -14.171 40.251 1.00 44.92 67 GLY I N 1
ATOM 14379 C CA . GLY I 3 67 ? 58.189 -15.312 40.924 1.00 47.93 67 GLY I CA 1
ATOM 14380 C C . GLY I 3 67 ? 59.122 -16.053 41.859 1.00 54.37 67 GLY I C 1
ATOM 14381 O O . GLY I 3 67 ? 60.340 -15.848 41.860 1.00 50.85 67 GLY I O 1
ATOM 14382 N N . GLU I 3 68 ? 58.515 -16.907 42.674 1.00 61.37 68 GLU I N 1
ATOM 14383 C CA . GLU I 3 68 ? 59.223 -17.833 43.543 1.00 64.40 68 GLU I CA 1
ATOM 14384 C C . GLU I 3 68 ? 60.085 -18.772 42.716 1.00 65.36 68 GLU I C 1
ATOM 14385 O O . GLU I 3 68 ? 59.601 -19.386 41.767 1.00 59.67 68 GLU I O 1
ATOM 14391 N N . PRO I 3 69 ? 61.366 -18.905 43.074 1.00 64.18 69 PRO I N 1
ATOM 14392 C CA . PRO I 3 69 ? 62.149 -19.970 42.443 1.00 65.11 69 PRO I CA 1
ATOM 14393 C C . PRO I 3 69 ? 61.682 -21.314 42.990 1.00 69.20 69 PRO I C 1
ATOM 14394 O O . PRO I 3 69 ? 60.993 -21.345 44.012 1.00 70.89 69 PRO I O 1
ATOM 14398 N N . TYR I 3 70 ? 62.040 -22.408 42.329 1.00 69.45 70 TYR I N 1
ATOM 14399 C CA . TYR I 3 70 ? 61.702 -23.726 42.849 1.00 68.76 70 TYR I CA 1
ATOM 14400 C C . TYR I 3 70 ? 62.677 -24.114 43.939 1.00 70.08 70 TYR I C 1
ATOM 14401 O O . TYR I 3 70 ? 63.885 -23.951 43.785 1.00 71.92 70 TYR I O 1
ATOM 14410 N N . PRO I 3 71 ? 62.143 -24.625 45.055 1.00 78.28 71 PRO I N 1
ATOM 14411 C CA . PRO I 3 71 ? 62.912 -24.999 46.244 1.00 77.90 71 PRO I CA 1
ATOM 14412 C C . PRO I 3 71 ? 64.165 -25.805 45.905 1.00 75.88 71 PRO I C 1
ATOM 14413 O O . PRO I 3 71 ? 65.197 -25.638 46.559 1.00 67.63 71 PRO I O 1
ATOM 14417 N N . ASP I 3 72 ? 64.076 -26.657 44.888 1.00 71.29 72 ASP I N 1
ATOM 14418 C CA . ASP I 3 72 ? 65.213 -27.480 44.498 1.00 77.73 72 ASP I CA 1
ATOM 14419 C C . ASP I 3 72 ? 66.338 -26.672 43.850 1.00 78.23 72 ASP I C 1
ATOM 14420 O O . ASP I 3 72 ? 67.516 -27.036 43.944 1.00 75.63 72 ASP I O 1
ATOM 14425 N N . THR I 3 73 ? 65.975 -25.577 43.190 1.00 77.29 73 THR I N 1
ATOM 14426 C CA . THR I 3 73 ? 66.961 -24.783 42.461 1.00 75.78 73 THR I CA 1
ATOM 14427 C C . THR I 3 73 ? 66.724 -23.279 42.534 1.00 73.76 73 THR I C 1
ATOM 14428 O O . THR I 3 73 ? 66.348 -22.656 41.540 1.00 72.94 73 THR I O 1
ATOM 14432 N N . PRO I 3 74 ? 66.954 -22.684 43.714 1.00 72.11 74 PRO I N 1
ATOM 14433 C CA . PRO I 3 74 ? 67.063 -21.228 43.714 1.00 67.26 74 PRO I CA 1
ATOM 14434 C C . PRO I 3 74 ? 68.247 -20.898 42.825 1.00 69.15 74 PRO I C 1
ATOM 14435 O O . PRO I 3 74 ? 68.854 -21.806 42.253 1.00 69.04 74 PRO I O 1
ATOM 14439 N N . ASP I 3 75 ? 68.582 -19.625 42.703 1.00 67.85 75 ASP I N 1
ATOM 14440 C CA . ASP I 3 75 ? 69.704 -19.260 41.859 1.00 71.05 75 ASP I CA 1
ATOM 14441 C C . ASP I 3 75 ? 69.419 -19.645 40.411 1.00 65.87 75 ASP I C 1
ATOM 14442 O O . ASP I 3 75 ? 70.330 -19.719 39.589 1.00 65.28 75 ASP I O 1
ATOM 14447 N N . ARG I 3 76 ? 68.150 -19.883 40.100 1.00 63.26 76 ARG I N 1
ATOM 14448 C CA . ARG I 3 76 ? 67.774 -20.310 38.759 1.00 60.19 76 ARG I CA 1
ATOM 14449 C C . ARG I 3 76 ? 66.399 -19.781 38.323 1.00 56.57 76 ARG I C 1
ATOM 14450 O O . ARG I 3 76 ? 65.377 -20.089 38.942 1.00 53.85 76 ARG I O 1
ATOM 14458 N N . GLY I 3 77 ? 66.381 -18.981 37.259 1.00 55.97 77 GLY I N 1
ATOM 14459 C CA . GLY I 3 77 ? 65.136 -18.566 36.635 1.00 50.00 77 GLY I CA 1
ATOM 14460 C C . GLY I 3 77 ? 64.350 -19.771 36.144 1.00 45.91 77 GLY I C 1
ATOM 14461 O O . GLY I 3 77 ? 64.846 -20.895 36.183 1.00 44.65 77 GLY I O 1
ATOM 14462 N N . VAL I 3 78 ? 63.127 -19.548 35.676 1.00 42.01 78 VAL I N 1
ATOM 14463 C CA . VAL I 3 78 ? 62.253 -20.656 35.326 1.00 42.14 78 VAL I CA 1
ATOM 14464 C C . VAL I 3 78 ? 61.598 -20.457 33.962 1.00 40.73 78 VAL I C 1
ATOM 14465 O O . VAL I 3 78 ? 61.246 -19.338 33.597 1.00 38.26 78 VAL I O 1
ATOM 14469 N N . ILE I 3 79 ? 61.452 -21.550 33.211 1.00 43.63 79 ILE I N 1
ATOM 14470 C CA . ILE I 3 79 ? 60.826 -21.521 31.882 1.00 40.02 79 ILE I CA 1
ATOM 14471 C C . ILE I 3 79 ? 59.738 -22.576 31.772 1.00 37.44 79 ILE I C 1
ATOM 14472 O O . ILE I 3 79 ? 59.959 -23.757 32.041 1.00 35.61 79 ILE I O 1
ATOM 14477 N N . ILE I 3 80 ? 58.564 -22.143 31.346 1.00 36.84 80 ILE I N 1
ATOM 14478 C CA . ILE I 3 80 ? 57.411 -23.010 31.310 1.00 33.24 80 ILE I CA 1
ATOM 14479 C C . ILE I 3 80 ? 56.788 -22.895 29.939 1.00 35.22 80 ILE I C 1
ATOM 14480 O O . ILE I 3 80 ? 56.404 -21.807 29.520 1.00 34.45 80 ILE I O 1
ATOM 14485 N N . VAL I 3 81 ? 56.678 -24.021 29.244 1.00 33.20 81 VAL I N 1
ATOM 14486 C CA . VAL I 3 81 ? 56.198 -24.009 27.878 1.00 30.87 81 VAL I CA 1
ATOM 14487 C C . VAL I 3 81 ? 54.850 -24.684 27.802 1.00 32.56 81 VAL I C 1
ATOM 14488 O O . VAL I 3 81 ? 54.673 -25.770 28.322 1.00 34.55 81 VAL I O 1
ATOM 14492 N N . ASN I 3 82 ? 53.907 -24.037 27.132 1.00 28.58 82 ASN I N 1
ATOM 14493 C CA . ASN I 3 82 ? 52.591 -24.600 26.921 1.00 31.72 82 ASN I CA 1
ATOM 14494 C C . ASN I 3 82 ? 52.130 -24.365 25.501 1.00 33.85 82 ASN I C 1
ATOM 14495 O O . ASN I 3 82 ? 52.511 -23.369 24.873 1.00 32.36 82 ASN I O 1
ATOM 14500 N N . ALA I 3 83 ? 51.317 -25.286 24.997 1.00 26.27 83 ALA I N 1
ATOM 14501 C CA . ALA I 3 83 ? 50.787 -25.165 23.657 1.00 31.82 83 ALA I CA 1
ATOM 14502 C C . ALA I 3 83 ? 49.285 -25.335 23.687 1.00 32.46 83 ALA I C 1
ATOM 14503 O O . ALA I 3 83 ? 48.763 -26.165 24.429 1.00 35.08 83 ALA I O 1
ATOM 14505 N N . GLU I 3 84 ? 48.596 -24.537 22.881 1.00 31.00 84 GLU I N 1
ATOM 14506 C CA . GLU I 3 84 ? 47.183 -24.755 22.617 1.00 34.92 84 GLU I CA 1
ATOM 14507 C C . GLU I 3 84 ? 47.024 -25.121 21.141 1.00 40.70 84 GLU I C 1
ATOM 14508 O O . GLU I 3 84 ? 47.207 -24.293 20.250 1.00 41.09 84 GLU I O 1
ATOM 14514 N N . LEU I 3 85 ? 46.722 -26.380 20.875 1.00 41.85 85 LEU I N 1
ATOM 14515 C CA . LEU I 3 85 ? 46.354 -26.773 19.534 1.00 42.82 85 LEU I CA 1
ATOM 14516 C C . LEU I 3 85 ? 44.854 -26.551 19.425 1.00 45.00 85 LEU I C 1
ATOM 14517 O O . LEU I 3 85 ? 44.056 -27.462 19.605 1.00 52.10 85 LEU I O 1
ATOM 14522 N N . VAL I 3 86 ? 44.482 -25.304 19.153 1.00 53.26 86 VAL I N 1
ATOM 14523 C CA . VAL I 3 86 ? 43.085 -24.861 19.245 1.00 58.48 86 VAL I CA 1
ATOM 14524 C C . VAL I 3 86 ? 42.245 -25.264 18.040 1.00 55.59 86 VAL I C 1
ATOM 14525 O O . VAL I 3 86 ? 42.733 -25.296 16.916 1.00 55.18 86 VAL I O 1
ATOM 14529 N N . PRO I 3 87 ? 40.966 -25.566 18.286 1.00 56.89 87 PRO I N 1
ATOM 14530 C CA . PRO I 3 87 ? 40.018 -25.883 17.215 1.00 58.98 87 PRO I CA 1
ATOM 14531 C C . PRO I 3 87 ? 40.178 -24.932 16.023 1.00 58.42 87 PRO I C 1
ATOM 14532 O O . PRO I 3 87 ? 39.848 -25.292 14.889 1.00 58.17 87 PRO I O 1
ATOM 14536 N N . LEU I 3 88 ? 40.651 -23.717 16.295 1.00 55.98 88 LEU I N 1
ATOM 14537 C CA . LEU I 3 88 ? 41.008 -22.758 15.248 1.00 55.51 88 LEU I CA 1
ATOM 14538 C C . LEU I 3 88 ? 42.390 -23.103 14.689 1.00 53.60 88 LEU I C 1
ATOM 14539 O O . LEU I 3 88 ? 43.410 -22.529 15.086 1.00 55.37 88 LEU I O 1
ATOM 14544 N N . ALA I 3 89 ? 42.417 -24.074 13.794 1.00 52.17 89 ALA I N 1
ATOM 14545 C CA . ALA I 3 89 ? 43.661 -24.535 13.186 1.00 54.28 89 ALA I CA 1
ATOM 14546 C C . ALA I 3 89 ? 43.354 -25.810 12.428 1.00 52.62 89 ALA I C 1
ATOM 14547 O O . ALA I 3 89 ? 43.877 -26.041 11.330 1.00 46.87 89 ALA I O 1
ATOM 14549 N N . SER I 3 90 ? 42.469 -26.615 13.020 1.00 54.52 90 SER I N 1
ATOM 14550 C CA . SER I 3 90 ? 42.109 -27.918 12.471 1.00 58.85 90 SER I CA 1
ATOM 14551 C C . SER I 3 90 ? 40.656 -28.292 12.793 1.00 61.78 90 SER I C 1
ATOM 14552 O O . SER I 3 90 ? 40.159 -28.028 13.894 1.00 56.05 90 SER I O 1
ATOM 14555 N N . PRO I 3 91 ? 39.964 -28.893 11.813 1.00 63.62 91 PRO I N 1
ATOM 14556 C CA . PRO I 3 91 ? 38.641 -29.490 12.055 1.00 62.13 91 PRO I CA 1
ATOM 14557 C C . PRO I 3 91 ? 38.674 -30.552 13.172 1.00 62.92 91 PRO I C 1
ATOM 14558 O O . PRO I 3 91 ? 37.627 -30.958 13.673 1.00 59.97 91 PRO I O 1
ATOM 14562 N N . THR I 3 92 ? 39.871 -30.987 13.559 1.00 66.28 92 THR I N 1
ATOM 14563 C CA . THR I 3 92 ? 40.016 -32.080 14.522 1.00 66.93 92 THR I CA 1
ATOM 14564 C C . THR I 3 92 ? 40.562 -31.637 15.890 1.00 66.47 92 THR I C 1
ATOM 14565 O O . THR I 3 92 ? 40.640 -32.448 16.812 1.00 70.98 92 THR I O 1
ATOM 14569 N N . PHE I 3 93 ? 40.952 -30.367 16.028 1.00 67.91 93 PHE I N 1
ATOM 14570 C CA . PHE I 3 93 ? 41.306 -29.839 17.352 1.00 66.14 93 PHE I CA 1
ATOM 14571 C C . PHE I 3 93 ? 40.016 -29.585 18.139 1.00 74.48 93 PHE I C 1
ATOM 14572 O O . PHE I 3 93 ? 39.074 -28.962 17.631 1.00 71.08 93 PHE I O 1
ATOM 14580 N N . GLU I 3 94 ? 39.971 -30.083 19.372 1.00 77.50 94 GLU I N 1
ATOM 14581 C CA . GLU I 3 94 ? 38.754 -30.029 20.168 1.00 77.16 94 GLU I CA 1
ATOM 14582 C C . GLU I 3 94 ? 38.936 -29.183 21.425 1.00 83.15 94 GLU I C 1
ATOM 14583 O O . GLU I 3 94 ? 39.955 -29.290 22.108 1.00 86.38 94 GLU I O 1
ATOM 14589 N N . PRO I 3 95 ? 37.945 -28.327 21.725 1.00 80.57 95 PRO I N 1
ATOM 14590 C CA . PRO I 3 95 ? 37.999 -27.447 22.896 1.00 78.93 95 PRO I CA 1
ATOM 14591 C C . PRO I 3 95 ? 38.104 -28.244 24.189 1.00 80.30 95 PRO I C 1
ATOM 14592 O O . PRO I 3 95 ? 37.273 -29.111 24.463 1.00 83.49 95 PRO I O 1
ATOM 14596 N N . GLY I 3 96 ? 39.129 -27.947 24.974 1.00 74.69 96 GLY I N 1
ATOM 14597 C CA . GLY I 3 96 ? 39.348 -28.633 26.229 1.00 73.78 96 GLY I CA 1
ATOM 14598 C C . GLY I 3 96 ? 40.805 -28.540 26.620 1.00 74.98 96 GLY I C 1
ATOM 14599 O O . GLY I 3 96 ? 41.584 -27.853 25.957 1.00 75.07 96 GLY I O 1
ATOM 14600 N N . PRO I 3 97 ? 41.182 -29.225 27.708 1.00 79.99 97 PRO I N 1
ATOM 14601 C CA . PRO I 3 97 ? 42.569 -29.291 28.185 1.00 73.95 97 PRO I CA 1
ATOM 14602 C C . PRO I 3 97 ? 43.445 -30.026 27.175 1.00 67.57 97 PRO I C 1
ATOM 14603 O O . PRO I 3 97 ? 42.957 -30.927 26.486 1.00 65.15 97 PRO I O 1
ATOM 14607 N N . PRO I 3 98 ? 44.731 -29.650 27.092 1.00 65.41 98 PRO I N 1
ATOM 14608 C CA . PRO I 3 98 ? 45.647 -30.242 26.111 1.00 59.72 98 PRO I CA 1
ATOM 14609 C C . PRO I 3 98 ? 45.585 -31.766 26.081 1.00 56.58 98 PRO I C 1
ATOM 14610 O O . PRO I 3 98 ? 45.700 -32.434 27.111 1.00 58.37 98 PRO I O 1
ATOM 14614 N N . ASP I 3 99 ? 45.378 -32.300 24.887 1.00 49.47 99 ASP I N 1
ATOM 14615 C CA . ASP I 3 99 ? 45.525 -33.715 24.659 1.00 48.49 99 ASP I CA 1
ATOM 14616 C C . ASP I 3 99 ? 47.009 -34.067 24.709 1.00 44.54 99 ASP I C 1
ATOM 14617 O O . ASP I 3 99 ? 47.859 -33.212 24.924 1.00 42.89 99 ASP I O 1
ATOM 14622 N N . GLU I 3 100 ? 47.311 -35.334 24.487 1.00 40.98 100 GLU I N 1
ATOM 14623 C CA . GLU I 3 100 ? 48.679 -35.822 24.515 1.00 43.38 100 GLU I CA 1
ATOM 14624 C C . GLU I 3 100 ? 49.549 -35.092 23.513 1.00 41.51 100 GLU I C 1
ATOM 14625 O O . GLU I 3 100 ? 50.662 -34.666 23.836 1.00 37.31 100 GLU I O 1
ATOM 14631 N N . ASN I 3 101 ? 49.036 -34.991 22.289 1.00 39.87 101 ASN I N 1
ATOM 14632 C CA . ASN I 3 101 ? 49.697 -34.271 21.209 1.00 40.21 101 ASN I CA 1
ATOM 14633 C C . ASN I 3 101 ? 50.173 -32.898 21.638 1.00 37.72 101 ASN I C 1
ATOM 14634 O O . ASN I 3 101 ? 51.344 -32.541 21.486 1.00 36.55 101 ASN I O 1
ATOM 14639 N N . SER I 3 102 ? 49.260 -32.133 22.203 1.00 37.64 102 SER I N 1
ATOM 14640 C CA . SER I 3 102 ? 49.614 -30.818 22.705 1.00 38.42 102 SER I CA 1
ATOM 14641 C C . SER I 3 102 ? 50.692 -30.889 23.800 1.00 34.48 102 SER I C 1
ATOM 14642 O O . SER I 3 102 ? 51.627 -30.086 23.827 1.00 31.24 102 SER I O 1
ATOM 14645 N N . ILE I 3 103 ? 50.571 -31.857 24.699 1.00 35.22 103 ILE I N 1
ATOM 14646 C CA . ILE I 3 103 ? 51.562 -32.010 25.752 1.00 33.33 103 ILE I CA 1
ATOM 14647 C C . ILE I 3 103 ? 52.893 -32.397 25.100 1.00 28.43 103 ILE I C 1
ATOM 14648 O O . ILE I 3 103 ? 53.931 -31.813 25.373 1.00 28.25 103 ILE I O 1
ATOM 14653 N N . GLU I 3 104 ? 52.851 -33.367 24.203 1.00 30.54 104 GLU I N 1
ATOM 14654 C CA . GLU I 3 104 ? 54.067 -33.787 23.512 1.00 37.08 104 GLU I CA 1
ATOM 14655 C C . GLU I 3 104 ? 54.755 -32.620 22.751 1.00 31.04 104 GLU I C 1
ATOM 14656 O O . GLU I 3 104 ? 55.957 -32.367 22.917 1.00 25.46 104 GLU I O 1
ATOM 14662 N N . LEU I 3 105 ? 53.989 -31.896 21.943 1.00 27.27 105 LEU I N 1
ATOM 14663 C CA . LEU I 3 105 ? 54.571 -30.799 21.174 1.00 28.44 105 LEU I CA 1
ATOM 14664 C C . LEU I 3 105 ? 55.259 -29.788 22.072 1.00 28.98 105 LEU I C 1
ATOM 14665 O O . LEU I 3 105 ? 56.402 -29.411 21.833 1.00 27.78 105 LEU I O 1
ATOM 14670 N N . ALA I 3 106 ? 54.562 -29.354 23.115 1.00 28.10 106 ALA I N 1
ATOM 14671 C CA . ALA I 3 106 ? 55.116 -28.356 24.010 1.00 25.42 106 ALA I CA 1
ATOM 14672 C C . ALA I 3 106 ? 56.380 -28.873 24.713 1.00 27.87 106 ALA I C 1
ATOM 14673 O O . ALA I 3 106 ? 57.338 -28.126 24.943 1.00 26.18 106 ALA I O 1
ATOM 14675 N N . ARG I 3 107 ? 56.392 -30.153 25.046 1.00 22.74 107 ARG I N 1
ATOM 14676 C CA . ARG I 3 107 ? 57.538 -30.698 25.748 1.00 28.95 107 ARG I CA 1
ATOM 14677 C C . ARG I 3 107 ? 58.757 -30.827 24.838 1.00 25.71 107 ARG I C 1
ATOM 14678 O O . ARG I 3 107 ? 59.890 -30.588 25.273 1.00 25.05 107 ARG I O 1
ATOM 14686 N N . VAL I 3 108 ? 58.539 -31.218 23.584 1.00 24.72 108 VAL I N 1
ATOM 14687 C CA . VAL I 3 108 ? 59.666 -31.270 22.637 1.00 28.58 108 VAL I CA 1
ATOM 14688 C C . VAL I 3 108 ? 60.275 -29.876 22.431 1.00 24.26 108 VAL I C 1
ATOM 14689 O O . VAL I 3 108 ? 61.496 -29.711 22.503 1.00 24.38 108 VAL I O 1
ATOM 14693 N N . VAL I 3 109 ? 59.421 -28.875 22.229 1.00 22.47 109 VAL I N 1
ATOM 14694 C CA . VAL I 3 109 ? 59.890 -27.496 22.151 1.00 23.97 109 VAL I CA 1
ATOM 14695 C C . VAL I 3 109 ? 60.639 -27.125 23.420 1.00 26.13 109 VAL I C 1
ATOM 14696 O O . VAL I 3 109 ? 61.775 -26.631 23.369 1.00 26.53 109 VAL I O 1
ATOM 14700 N N . ASP I 3 110 ? 60.026 -27.402 24.568 1.00 27.77 110 ASP I N 1
ATOM 14701 C CA . ASP I 3 110 ? 60.684 -27.112 25.839 1.00 26.59 110 ASP I CA 1
ATOM 14702 C C . ASP I 3 110 ? 62.038 -27.795 25.953 1.00 26.73 110 ASP I C 1
ATOM 14703 O O . ASP I 3 110 ? 62.979 -27.218 26.491 1.00 27.71 110 ASP I O 1
ATOM 14708 N N . ARG I 3 111 ? 62.140 -29.022 25.438 1.00 26.27 111 ARG I N 1
ATOM 14709 C CA . ARG I 3 111 ? 63.387 -29.784 25.557 1.00 27.68 111 ARG I CA 1
ATOM 14710 C C . ARG I 3 111 ? 64.532 -29.172 24.760 1.00 27.12 111 ARG I C 1
ATOM 14711 O O . ARG I 3 111 ? 65.667 -29.121 25.244 1.00 27.70 111 ARG I O 1
ATOM 14719 N N . GLY I 3 112 ? 64.227 -28.687 23.555 1.00 25.96 112 GLY I N 1
ATOM 14720 C CA . GLY I 3 112 ? 65.217 -28.008 22.739 1.00 26.25 112 GLY I CA 1
ATOM 14721 C C . GLY I 3 112 ? 65.822 -26.823 23.468 1.00 26.82 112 GLY I C 1
ATOM 14722 O O . GLY I 3 112 ? 67.033 -26.639 23.482 1.00 28.78 112 GLY I O 1
ATOM 14723 N N . ILE I 3 113 ? 64.969 -26.034 24.105 1.00 29.48 113 ILE I N 1
ATOM 14724 C CA . ILE I 3 113 ? 65.397 -24.795 24.741 1.00 27.09 113 ILE I CA 1
ATOM 14725 C C . ILE I 3 113 ? 66.169 -25.078 26.006 1.00 29.34 113 ILE I C 1
ATOM 14726 O O . ILE I 3 113 ? 67.171 -24.445 26.293 1.00 32.38 113 ILE I O 1
ATOM 14731 N N . ARG I 3 114 ? 65.712 -26.069 26.748 1.00 31.40 114 ARG I N 1
ATOM 14732 C CA . ARG I 3 114 ? 66.322 -26.411 28.012 1.00 27.58 114 ARG I CA 1
ATOM 14733 C C . ARG I 3 114 ? 67.693 -27.069 27.859 1.00 29.95 114 ARG I C 1
ATOM 14734 O O . ARG I 3 114 ? 68.650 -26.682 28.531 1.00 31.23 114 ARG I O 1
ATOM 14742 N N . GLU I 3 115 ? 67.798 -28.063 26.981 1.00 31.22 115 GLU I N 1
ATOM 14743 C CA . GLU I 3 115 ? 69.041 -28.836 26.866 1.00 28.40 115 GLU I CA 1
ATOM 14744 C C . GLU I 3 115 ? 70.128 -28.090 26.095 1.00 31.82 115 GLU I C 1
ATOM 14745 O O . GLU I 3 115 ? 71.310 -28.320 26.307 1.00 38.36 115 GLU I O 1
ATOM 14751 N N . SER I 3 116 ? 69.728 -27.200 25.200 1.00 30.48 116 SER I N 1
ATOM 14752 C CA . SER I 3 116 ? 70.681 -26.358 24.506 1.00 30.20 116 SER I CA 1
ATOM 14753 C C . SER I 3 116 ? 71.082 -25.178 25.386 1.00 31.16 116 SER I C 1
ATOM 14754 O O . SER I 3 116 ? 71.988 -24.433 25.044 1.00 27.59 116 SER I O 1
ATOM 14757 N N . GLU I 3 117 ? 70.392 -25.007 26.512 1.00 32.41 117 GLU I N 1
ATOM 14758 C CA . GLU I 3 117 ? 70.645 -23.888 27.430 1.00 32.75 117 GLU I CA 1
ATOM 14759 C C . GLU I 3 117 ? 70.591 -22.545 26.702 1.00 32.78 117 GLU I C 1
ATOM 14760 O O . GLU I 3 117 ? 71.429 -21.670 26.930 1.00 37.22 117 GLU I O 1
ATOM 14766 N N . ALA I 3 118 ? 69.600 -22.393 25.826 1.00 33.72 118 ALA I N 1
ATOM 14767 C CA . ALA I 3 118 ? 69.464 -21.205 24.978 1.00 32.86 118 ALA I CA 1
ATOM 14768 C C . ALA I 3 118 ? 69.349 -19.929 25.803 1.00 40.07 118 ALA I C 1
ATOM 14769 O O . ALA I 3 118 ? 69.746 -18.856 25.355 1.00 41.31 118 ALA I O 1
ATOM 14771 N N . VAL I 3 119 ? 68.778 -20.057 26.996 1.00 33.97 119 VAL I N 1
ATOM 14772 C CA . VAL I 3 119 ? 68.546 -18.934 27.874 1.00 37.85 119 VAL I CA 1
ATOM 14773 C C . VAL I 3 119 ? 69.357 -19.163 29.134 1.00 41.28 119 VAL I C 1
ATOM 14774 O O . VAL I 3 119 ? 69.258 -20.221 29.743 1.00 44.81 119 VAL I O 1
ATOM 14778 N N . ASP I 3 120 ? 70.166 -18.182 29.517 1.00 45.19 120 ASP I N 1
ATOM 14779 C CA . ASP I 3 120 ? 70.968 -18.286 30.737 1.00 54.62 120 ASP I CA 1
ATOM 14780 C C . ASP I 3 120 ? 70.084 -18.047 31.958 1.00 53.02 120 ASP I C 1
ATOM 14781 O O . ASP I 3 120 ? 69.755 -16.909 32.274 1.00 55.79 120 ASP I O 1
ATOM 14786 N N . LEU I 3 121 ? 69.696 -19.118 32.638 1.00 48.52 121 LEU I N 1
ATOM 14787 C CA . LEU I 3 121 ? 68.715 -19.001 33.703 1.00 52.70 121 LEU I CA 1
ATOM 14788 C C . LEU I 3 121 ? 69.319 -18.452 34.986 1.00 58.43 121 LEU I C 1
ATOM 14789 O O . LEU I 3 121 ? 68.600 -17.968 35.861 1.00 54.96 121 LEU I O 1
ATOM 14794 N N . SER I 3 122 ? 70.642 -18.531 35.092 1.00 58.45 122 SER I N 1
ATOM 14795 C CA . SER I 3 122 ? 71.339 -18.022 36.261 1.00 57.85 122 SER I CA 1
ATOM 14796 C C . SER I 3 122 ? 71.220 -16.510 36.290 1.00 61.95 122 SER I C 1
ATOM 14797 O O . SER I 3 122 ? 71.124 -15.910 37.364 1.00 65.31 122 SER I O 1
ATOM 14800 N N . LYS I 3 123 ? 71.215 -15.896 35.108 1.00 55.59 123 LYS I N 1
ATOM 14801 C CA . LYS I 3 123 ? 71.081 -14.444 35.003 1.00 56.91 123 LYS I CA 1
ATOM 14802 C C . LYS I 3 123 ? 69.663 -13.931 35.267 1.00 57.49 123 LYS I C 1
ATOM 14803 O O . LYS I 3 123 ? 69.443 -12.723 35.302 1.00 60.15 123 LYS I O 1
ATOM 14809 N N . LEU I 3 124 ? 68.704 -14.834 35.444 1.00 56.29 124 LEU I N 1
ATOM 14810 C CA . LEU I 3 124 ? 67.319 -14.419 35.679 1.00 53.89 124 LEU I CA 1
ATOM 14811 C C . LEU I 3 124 ? 66.982 -14.431 37.164 1.00 55.34 124 LEU I C 1
ATOM 14812 O O . LEU I 3 124 ? 65.814 -14.404 37.555 1.00 53.11 124 LEU I O 1
ATOM 14817 N N . VAL I 3 125 ? 68.023 -14.471 37.987 1.00 59.21 125 VAL I N 1
ATOM 14818 C CA . VAL I 3 125 ? 67.871 -14.459 39.434 1.00 55.58 125 VAL I CA 1
ATOM 14819 C C . VAL I 3 125 ? 67.762 -13.038 39.980 1.00 59.10 125 VAL I C 1
ATOM 14820 O O . VAL I 3 125 ? 68.599 -12.187 39.691 1.00 57.22 125 VAL I O 1
ATOM 14824 N N . ILE I 3 126 ? 66.721 -12.793 40.768 1.00 58.49 126 ILE I N 1
ATOM 14825 C CA . ILE I 3 126 ? 66.496 -11.484 41.367 1.00 60.49 126 ILE I CA 1
ATOM 14826 C C . ILE I 3 126 ? 66.956 -11.460 42.834 1.00 64.99 126 ILE I C 1
ATOM 14827 O O . ILE I 3 126 ? 67.738 -10.600 43.241 1.00 61.22 126 ILE I O 1
ATOM 14832 N N . GLU I 3 127 ? 66.483 -12.424 43.616 1.00 64.16 127 GLU I N 1
ATOM 14833 C CA . GLU I 3 127 ? 66.930 -12.581 44.986 1.00 61.09 127 GLU I CA 1
ATOM 14834 C C . GLU I 3 127 ? 67.238 -14.046 45.294 1.00 66.84 127 GLU I C 1
ATOM 14835 O O . GLU I 3 127 ? 66.336 -14.886 45.349 1.00 67.10 127 GLU I O 1
ATOM 14841 N N . GLU I 3 128 ? 68.528 -14.337 45.448 1.00 63.79 128 GLU I N 1
ATOM 14842 C CA . GLU I 3 128 ? 69.025 -15.601 46.011 1.00 68.59 128 GLU I CA 1
ATOM 14843 C C . GLU I 3 128 ? 68.094 -16.812 45.937 1.00 66.98 128 GLU I C 1
ATOM 14844 O O . GLU I 3 128 ? 68.369 -17.758 45.208 1.00 77.09 128 GLU I O 1
ATOM 14850 N N . GLY I 3 129 ? 67.022 -16.804 46.720 1.00 64.87 129 GLY I N 1
ATOM 14851 C CA . GLY I 3 129 ? 66.093 -17.924 46.741 1.00 61.21 129 GLY I CA 1
ATOM 14852 C C . GLY I 3 129 ? 64.693 -17.451 47.065 1.00 67.42 129 GLY I C 1
ATOM 14853 O O . GLY I 3 129 ? 63.865 -18.179 47.622 1.00 63.68 129 GLY I O 1
ATOM 14854 N N . GLU I 3 130 ? 64.430 -16.202 46.711 1.00 67.90 130 GLU I N 1
ATOM 14855 C CA . GLU I 3 130 ? 63.149 -15.589 47.003 1.00 69.62 130 GLU I CA 1
ATOM 14856 C C . GLU I 3 130 ? 62.469 -15.127 45.722 1.00 63.51 130 GLU I C 1
ATOM 14857 O O . GLU I 3 130 ? 61.304 -15.436 45.487 1.00 61.94 130 GLU I O 1
ATOM 14863 N N . LYS I 3 131 ? 63.212 -14.388 44.902 1.00 64.10 131 LYS I N 1
ATOM 14864 C CA . LYS I 3 131 ? 62.674 -13.808 43.679 1.00 59.04 131 LYS I CA 1
ATOM 14865 C C . LYS I 3 131 ? 63.510 -14.186 42.462 1.00 61.58 131 LYS I C 1
ATOM 14866 O O . LYS I 3 131 ? 64.744 -14.091 42.464 1.00 56.01 131 LYS I O 1
ATOM 14872 N N . VAL I 3 132 ? 62.816 -14.603 41.413 1.00 57.28 132 VAL I N 1
ATOM 14873 C CA . VAL I 3 132 ? 63.464 -14.993 40.176 1.00 55.38 132 VAL I CA 1
ATOM 14874 C C . VAL I 3 132 ? 62.502 -14.764 39.023 1.00 49.24 132 VAL I C 1
ATOM 14875 O O . VAL I 3 132 ? 61.283 -14.818 39.198 1.00 49.37 132 VAL I O 1
ATOM 14879 N N . TRP I 3 133 ? 63.045 -14.490 37.849 1.00 45.33 133 TRP I N 1
ATOM 14880 C CA . TRP I 3 133 ? 62.209 -14.303 36.676 1.00 46.70 133 TRP I CA 1
ATOM 14881 C C . TRP I 3 133 ? 61.593 -15.613 36.174 1.00 44.98 133 TRP I C 1
ATOM 14882 O O . TRP I 3 133 ? 62.254 -16.648 36.080 1.00 42.28 133 TRP I O 1
ATOM 14893 N N . ILE I 3 134 ? 60.318 -15.552 35.836 1.00 41.94 134 ILE I N 1
ATOM 14894 C CA . ILE I 3 134 ? 59.639 -16.692 35.268 1.00 38.03 134 ILE I CA 1
ATOM 14895 C C . ILE I 3 134 ? 59.322 -16.397 33.816 1.00 41.52 134 ILE I C 1
ATOM 14896 O O . ILE I 3 134 ? 58.724 -15.367 33.515 1.00 40.89 134 ILE I O 1
ATOM 14901 N N . VAL I 3 135 ? 59.738 -17.291 32.919 1.00 39.70 135 VAL I N 1
ATOM 14902 C CA . VAL I 3 135 ? 59.507 -17.114 31.486 1.00 38.68 135 VAL I CA 1
ATOM 14903 C C . VAL I 3 135 ? 58.416 -18.062 31.008 1.00 38.38 135 VAL I C 1
ATOM 14904 O O . VAL I 3 135 ? 58.603 -19.281 31.020 1.00 38.93 135 VAL I O 1
ATOM 14908 N N . PHE I 3 136 ? 57.277 -17.499 30.606 1.00 36.04 136 PHE I N 1
ATOM 14909 C CA . PHE I 3 136 ? 56.183 -18.271 30.029 1.00 32.35 136 PHE I CA 1
ATOM 14910 C C . PHE I 3 136 ? 56.266 -18.218 28.507 1.00 35.27 136 PHE I C 1
ATOM 14911 O O . PHE I 3 136 ? 56.205 -17.143 27.909 1.00 35.44 136 PHE I O 1
ATOM 14919 N N . VAL I 3 137 ? 56.384 -19.384 27.888 1.00 32.64 137 VAL I N 1
ATOM 14920 C CA . VAL I 3 137 ? 56.356 -19.499 26.446 1.00 27.99 137 VAL I CA 1
ATOM 14921 C C . VAL I 3 137 ? 55.082 -20.218 26.056 1.00 28.33 137 VAL I C 1
ATOM 14922 O O . VAL I 3 137 ? 54.895 -21.385 26.370 1.00 29.22 137 VAL I O 1
ATOM 14926 N N . ASP I 3 138 ? 54.200 -19.504 25.380 1.00 25.32 138 ASP I N 1
ATOM 14927 C CA . ASP I 3 138 ? 52.928 -20.061 24.996 1.00 29.18 138 ASP I CA 1
ATOM 14928 C C . ASP I 3 138 ? 52.773 -20.150 23.480 1.00 31.81 138 ASP I C 1
ATOM 14929 O O . ASP I 3 138 ? 52.851 -19.145 22.770 1.00 28.57 138 ASP I O 1
ATOM 14934 N N . ILE I 3 139 ? 52.583 -21.383 23.014 1.00 29.79 139 ILE I N 1
ATOM 14935 C CA . ILE I 3 139 ? 52.422 -21.718 21.607 1.00 27.46 139 ILE I CA 1
ATOM 14936 C C . ILE I 3 139 ? 50.938 -21.793 21.254 1.00 30.18 139 ILE I C 1
ATOM 14937 O O . ILE I 3 139 ? 50.169 -22.557 21.855 1.00 30.24 139 ILE I O 1
ATOM 14942 N N . HIS I 3 140 ? 50.538 -20.993 20.278 1.00 30.64 140 HIS I N 1
ATOM 14943 C CA . HIS I 3 140 ? 49.159 -20.976 19.819 1.00 29.46 140 HIS I CA 1
ATOM 14944 C C . HIS I 3 140 ? 49.099 -21.300 18.341 1.00 31.43 140 HIS I C 1
ATOM 14945 O O . HIS I 3 140 ? 49.525 -20.510 17.507 1.00 32.51 140 HIS I O 1
ATOM 14952 N N . ALA I 3 141 ? 48.579 -22.476 18.018 1.00 34.13 141 ALA I N 1
ATOM 14953 C CA . ALA I 3 141 ? 48.468 -22.904 16.638 1.00 30.54 141 ALA I CA 1
ATOM 14954 C C . ALA I 3 141 ? 47.419 -22.052 15.916 1.00 32.59 141 ALA I C 1
ATOM 14955 O O . ALA I 3 141 ? 46.321 -21.860 16.420 1.00 34.00 141 ALA I O 1
ATOM 14957 N N . LEU I 3 142 ? 47.758 -21.534 14.744 1.00 29.85 142 LEU I N 1
ATOM 14958 C CA . LEU I 3 142 ? 46.784 -20.780 13.945 1.00 32.20 142 LEU I CA 1
ATOM 14959 C C . LEU I 3 142 ? 46.208 -21.573 12.775 1.00 33.35 142 LEU I C 1
ATOM 14960 O O . LEU I 3 142 ? 45.014 -21.493 12.505 1.00 36.30 142 LEU I O 1
ATOM 14965 N N . ASP I 3 143 ? 47.063 -22.321 12.080 1.00 30.56 143 ASP I N 1
ATOM 14966 C CA . ASP I 3 143 ? 46.679 -23.043 10.873 1.00 33.14 143 ASP I CA 1
ATOM 14967 C C . ASP I 3 143 ? 47.524 -24.326 10.780 1.00 33.90 143 ASP I C 1
ATOM 14968 O O . ASP I 3 143 ? 48.743 -24.267 10.627 1.00 31.19 143 ASP I O 1
ATOM 14973 N N . ASP I 3 144 ? 46.889 -25.486 10.886 1.00 34.09 144 ASP I N 1
ATOM 14974 C CA . ASP I 3 144 ? 47.644 -26.735 10.880 1.00 32.78 144 ASP I CA 1
ATOM 14975 C C . ASP I 3 144 ? 47.635 -27.389 9.512 1.00 30.16 144 ASP I C 1
ATOM 14976 O O . ASP I 3 144 ? 46.685 -28.077 9.145 1.00 27.07 144 ASP I O 1
ATOM 14981 N N . ASP I 3 145 ? 48.716 -27.181 8.774 1.00 28.25 145 ASP I N 1
ATOM 14982 C CA . ASP I 3 145 ? 48.897 -27.852 7.501 1.00 35.08 145 ASP I CA 1
ATOM 14983 C C . ASP I 3 145 ? 50.101 -28.782 7.572 1.00 32.56 145 ASP I C 1
ATOM 14984 O O . ASP I 3 145 ? 50.733 -29.059 6.553 1.00 29.78 145 ASP I O 1
ATOM 14989 N N . GLY I 3 146 ? 50.415 -29.241 8.784 1.00 30.54 146 GLY I N 1
ATOM 14990 C CA . GLY I 3 146 ? 51.460 -30.227 8.998 1.00 25.31 146 GLY I CA 1
ATOM 14991 C C . GLY I 3 146 ? 52.680 -29.657 9.683 1.00 24.91 146 GLY I C 1
ATOM 14992 O O . GLY I 3 146 ? 52.984 -28.481 9.504 1.00 27.54 146 GLY I O 1
ATOM 14993 N N . ASN I 3 147 ? 53.374 -30.491 10.463 1.00 24.12 147 ASN I N 1
ATOM 14994 C CA . ASN I 3 147 ? 54.600 -30.114 11.175 1.00 20.93 147 ASN I CA 1
ATOM 14995 C C . ASN I 3 147 ? 54.495 -28.842 12.040 1.00 25.28 147 ASN I C 1
ATOM 14996 O O . ASN I 3 147 ? 55.370 -27.969 11.994 1.00 26.12 147 ASN I O 1
ATOM 15001 N N . LEU I 3 148 ? 53.422 -28.737 12.823 1.00 27.28 148 LEU I N 1
ATOM 15002 C CA . LEU I 3 148 ? 53.303 -27.683 13.839 1.00 23.24 148 LEU I CA 1
ATOM 15003 C C . LEU I 3 148 ? 54.493 -27.734 14.789 1.00 22.82 148 LEU I C 1
ATOM 15004 O O . LEU I 3 148 ? 54.930 -26.715 15.295 1.00 24.17 148 LEU I O 1
ATOM 15009 N N . LEU I 3 149 ? 55.030 -28.930 14.994 1.00 22.47 149 LEU I N 1
ATOM 15010 C CA . LEU I 3 149 ? 56.180 -29.124 15.864 1.00 23.65 149 LEU I CA 1
ATOM 15011 C C . LEU I 3 149 ? 57.388 -28.219 15.501 1.00 26.63 149 LEU I C 1
ATOM 15012 O O . LEU I 3 149 ? 57.828 -27.404 16.327 1.00 23.93 149 LEU I O 1
ATOM 15017 N N . ASP I 3 150 ? 57.926 -28.370 14.282 1.00 24.37 150 ASP I N 1
ATOM 15018 C CA . ASP I 3 150 ? 59.076 -27.555 13.847 1.00 25.12 150 ASP I CA 1
ATOM 15019 C C . ASP I 3 150 ? 58.717 -26.065 13.719 1.00 24.64 150 ASP I C 1
ATOM 15020 O O . ASP I 3 150 ? 59.492 -25.190 14.101 1.00 25.57 150 ASP I O 1
ATOM 15025 N N . ALA I 3 151 ? 57.534 -25.774 13.192 1.00 24.85 151 ALA I N 1
ATOM 15026 C CA . ALA I 3 151 ? 57.117 -24.390 13.100 1.00 24.56 151 ALA I CA 1
ATOM 15027 C C . ALA I 3 151 ? 57.183 -23.779 14.497 1.00 23.97 151 ALA I C 1
ATOM 15028 O O . ALA I 3 151 ? 57.716 -22.685 14.678 1.00 27.81 151 ALA I O 1
ATOM 15030 N N . SER I 3 152 ? 56.676 -24.511 15.488 1.00 20.33 152 SER I N 1
ATOM 15031 C CA . SER I 3 152 ? 56.631 -24.023 16.869 1.00 24.65 152 SER I CA 1
ATOM 15032 C C . SER I 3 152 ? 58.028 -23.865 17.495 1.00 25.85 152 SER I C 1
ATOM 15033 O O . SER I 3 152 ? 58.278 -22.916 18.255 1.00 23.47 152 SER I O 1
ATOM 15036 N N . ALA I 3 153 ? 58.934 -24.795 17.192 1.00 24.93 153 ALA I N 1
ATOM 15037 C CA . ALA I 3 153 ? 60.298 -24.690 17.707 1.00 25.25 153 ALA I CA 1
ATOM 15038 C C . ALA I 3 153 ? 60.947 -23.416 17.159 1.00 27.54 153 ALA I C 1
ATOM 15039 O O . ALA I 3 153 ? 61.582 -22.659 17.898 1.00 27.65 153 ALA I O 1
ATOM 15041 N N . LEU I 3 154 ? 60.764 -23.188 15.862 1.00 27.74 154 LEU I N 1
ATOM 15042 C CA . LEU I 3 154 ? 61.245 -21.977 15.204 1.00 29.42 154 LEU I CA 1
ATOM 15043 C C . LEU I 3 154 ? 60.669 -20.727 15.881 1.00 26.78 154 LEU I C 1
ATOM 15044 O O . LEU I 3 154 ? 61.407 -19.835 16.302 1.00 27.10 154 LEU I O 1
ATOM 15049 N N . ALA I 3 155 ? 59.352 -20.672 16.005 1.00 24.69 155 ALA I N 1
ATOM 15050 C CA . ALA I 3 155 ? 58.724 -19.462 16.533 1.00 30.47 155 ALA I CA 1
ATOM 15051 C C . ALA I 3 155 ? 59.084 -19.219 17.998 1.00 28.84 155 ALA I C 1
ATOM 15052 O O . ALA I 3 155 ? 59.273 -18.085 18.426 1.00 33.37 155 ALA I O 1
ATOM 15054 N N . ALA I 3 156 ? 59.211 -20.291 18.758 1.00 25.77 156 ALA I N 1
ATOM 15055 C CA . ALA I 3 156 ? 59.576 -20.163 20.151 1.00 27.39 156 ALA I CA 1
ATOM 15056 C C . ALA I 3 156 ? 60.973 -19.570 20.319 1.00 29.65 156 ALA I C 1
ATOM 15057 O O . ALA I 3 156 ? 61.167 -18.644 21.113 1.00 31.82 156 ALA I O 1
ATOM 15059 N N . ILE I 3 157 ? 61.959 -20.104 19.608 1.00 26.34 157 ILE I N 1
ATOM 15060 C CA . ILE I 3 157 ? 63.310 -19.583 19.779 1.00 27.94 157 ILE I CA 1
ATOM 15061 C C . ILE I 3 157 ? 63.398 -18.159 19.206 1.00 31.63 157 ILE I C 1
ATOM 15062 O O . ILE I 3 157 ? 64.171 -17.342 19.674 1.00 30.03 157 ILE I O 1
ATOM 15067 N N . ALA I 3 158 ? 62.583 -17.871 18.199 1.00 32.94 158 ALA I N 1
ATOM 15068 C CA . ALA I 3 158 ? 62.562 -16.541 17.607 1.00 33.29 158 ALA I CA 1
ATOM 15069 C C . ALA I 3 158 ? 62.001 -15.519 18.595 1.00 34.95 158 ALA I C 1
ATOM 15070 O O . ALA I 3 158 ? 62.570 -14.446 18.783 1.00 40.05 158 ALA I O 1
ATOM 15072 N N . ALA I 3 159 ? 60.881 -15.866 19.219 1.00 31.65 159 ALA I N 1
ATOM 15073 C CA . ALA I 3 159 ? 60.248 -15.013 20.204 1.00 35.59 159 ALA I CA 1
ATOM 15074 C C . ALA I 3 159 ? 61.165 -14.747 21.414 1.00 38.01 159 ALA I C 1
ATOM 15075 O O . ALA I 3 159 ? 61.265 -13.615 21.881 1.00 32.69 159 ALA I O 1
ATOM 15077 N N . LEU I 3 160 ? 61.841 -15.788 21.902 1.00 33.17 160 LEU I N 1
ATOM 15078 C CA . LEU I 3 160 ? 62.813 -15.611 22.970 1.00 33.53 160 LEU I CA 1
ATOM 15079 C C . LEU I 3 160 ? 63.891 -14.642 22.530 1.00 37.88 160 LEU I C 1
ATOM 15080 O O . LEU I 3 160 ? 64.364 -13.817 23.312 1.00 36.30 160 LEU I O 1
ATOM 15085 N N . MET I 3 161 ? 64.280 -14.752 21.267 1.00 35.60 161 MET I N 1
ATOM 15086 C CA . MET I 3 161 ? 65.311 -13.886 20.722 1.00 38.93 161 MET I CA 1
ATOM 15087 C C . MET I 3 161 ? 64.836 -12.439 20.613 1.00 41.52 161 MET I C 1
ATOM 15088 O O . MET I 3 161 ? 65.662 -11.536 20.623 1.00 40.56 161 MET I O 1
ATOM 15093 N N . ASN I 3 162 ? 63.524 -12.211 20.505 1.00 37.16 162 ASN I N 1
ATOM 15094 C CA . ASN I 3 162 ? 63.028 -10.834 20.528 1.00 39.26 162 ASN I CA 1
ATOM 15095 C C . ASN I 3 162 ? 62.326 -10.468 21.834 1.00 38.15 162 ASN I C 1
ATOM 15096 O O . ASN I 3 162 ? 61.380 -9.691 21.852 1.00 43.34 162 ASN I O 1
ATOM 15101 N N . THR I 3 163 ? 62.811 -11.024 22.933 1.00 40.68 163 THR I N 1
ATOM 15102 C CA . THR I 3 163 ? 62.190 -10.801 24.230 1.00 40.73 163 THR I CA 1
ATOM 15103 C C . THR I 3 163 ? 62.845 -9.699 25.051 1.00 35.22 163 THR I C 1
ATOM 15104 O O . THR I 3 163 ? 64.057 -9.698 25.262 1.00 35.45 163 THR I O 1
ATOM 15108 N N . LYS I 3 164 ? 62.016 -8.766 25.518 1.00 39.25 164 LYS I N 1
ATOM 15109 C CA . LYS I 3 164 ? 62.460 -7.673 26.385 1.00 40.87 164 LYS I CA 1
ATOM 15110 C C . LYS I 3 164 ? 62.085 -7.938 27.854 1.00 42.18 164 LYS I C 1
ATOM 15111 O O . LYS I 3 164 ? 60.897 -7.998 28.194 1.00 37.63 164 LYS I O 1
ATOM 15117 N N . VAL I 3 165 ? 63.087 -8.110 28.717 1.00 40.17 165 VAL I N 1
ATOM 15118 C CA . VAL I 3 165 ? 62.829 -8.337 30.140 1.00 43.86 165 VAL I CA 1
ATOM 15119 C C . VAL I 3 165 ? 62.154 -7.107 30.740 1.00 44.23 165 VAL I C 1
ATOM 15120 O O . VAL I 3 165 ? 62.707 -6.016 30.696 1.00 46.68 165 VAL I O 1
ATOM 15124 N N . PRO I 3 166 ? 60.950 -7.275 31.303 1.00 43.44 166 PRO I N 1
ATOM 15125 C CA . PRO I 3 166 ? 60.154 -6.116 31.716 1.00 44.00 166 PRO I CA 1
ATOM 15126 C C . PRO I 3 166 ? 60.563 -5.620 33.105 1.00 49.88 166 PRO I C 1
ATOM 15127 O O . PRO I 3 166 ? 59.735 -5.591 34.015 1.00 47.83 166 PRO I O 1
ATOM 15131 N N . ALA I 3 167 ? 61.830 -5.242 33.253 1.00 50.16 167 ALA I N 1
ATOM 15132 C CA . ALA I 3 167 ? 62.361 -4.765 34.527 1.00 55.96 167 ALA I CA 1
ATOM 15133 C C . ALA I 3 167 ? 61.608 -3.546 35.057 1.00 58.62 167 ALA I C 1
ATOM 15134 O O . ALA I 3 167 ? 61.103 -3.555 36.182 1.00 55.77 167 ALA I O 1
ATOM 15136 N N . GLU I 3 168 ? 61.538 -2.502 34.237 1.00 60.61 168 GLU I N 1
ATOM 15137 C CA . GLU I 3 168 ? 60.903 -1.249 34.634 1.00 64.83 168 GLU I CA 1
ATOM 15138 C C . GLU I 3 168 ? 59.382 -1.327 34.560 1.00 65.80 168 GLU I C 1
ATOM 15139 O O . GLU I 3 168 ? 58.728 -0.518 33.899 1.00 70.11 168 GLU I O 1
ATOM 15145 N N . ARG I 3 169 ? 58.830 -2.323 35.235 1.00 63.26 169 ARG I N 1
ATOM 15146 C CA . ARG I 3 169 ? 57.396 -2.431 35.423 1.00 61.61 169 ARG I CA 1
ATOM 15147 C C . ARG I 3 169 ? 57.211 -3.109 36.763 1.00 59.05 169 ARG I C 1
ATOM 15148 O O . ARG I 3 169 ? 56.248 -2.861 37.487 1.00 62.64 169 ARG I O 1
ATOM 15156 N N . PHE I 3 170 ? 58.158 -3.974 37.090 1.00 57.35 170 PHE I N 1
ATOM 15157 C CA . PHE I 3 170 ? 58.178 -4.598 38.402 1.00 63.22 170 PHE I CA 1
ATOM 15158 C C . PHE I 3 170 ? 59.190 -3.853 39.288 1.00 63.75 170 PHE I C 1
ATOM 15159 O O . PHE I 3 170 ? 59.539 -4.301 40.381 1.00 61.84 170 PHE I O 1
ATOM 15167 N N . ASP I 3 171 ? 59.629 -2.692 38.797 1.00 64.88 171 ASP I N 1
ATOM 15168 C CA . ASP I 3 171 ? 60.598 -1.857 39.496 1.00 63.41 171 ASP I CA 1
ATOM 15169 C C . ASP I 3 171 ? 61.844 -2.647 39.861 1.00 64.52 171 ASP I C 1
ATOM 15170 O O . ASP I 3 171 ? 62.333 -2.577 40.988 1.00 69.82 171 ASP I O 1
ATOM 15175 N N . LEU I 3 172 ? 62.350 -3.403 38.894 1.00 64.33 172 LEU I N 1
ATOM 15176 C CA . LEU I 3 172 ? 63.561 -4.182 39.086 1.00 59.31 172 LEU I CA 1
ATOM 15177 C C . LEU I 3 172 ? 64.681 -3.546 38.300 1.00 56.95 172 LEU I C 1
ATOM 15178 O O . LEU I 3 172 ? 65.725 -4.150 38.084 1.00 63.39 172 LEU I O 1
ATOM 15183 N N . GLY I 3 173 ? 64.451 -2.319 37.859 1.00 61.01 173 GLY I N 1
ATOM 15184 C CA . GLY I 3 173 ? 65.462 -1.583 37.131 1.00 60.84 173 GLY I CA 1
ATOM 15185 C C . GLY I 3 173 ? 65.088 -1.335 35.687 1.00 62.67 173 GLY I C 1
ATOM 15186 O O . GLY I 3 173 ? 63.916 -1.207 35.332 1.00 59.54 173 GLY I O 1
ATOM 15187 N N . GLU I 3 174 ? 66.113 -1.290 34.850 1.00 64.77 174 GLU I N 1
ATOM 15188 C CA . GLU I 3 174 ? 65.978 -0.922 33.454 1.00 61.31 174 GLU I CA 1
ATOM 15189 C C . GLU I 3 174 ? 65.690 -2.142 32.566 1.00 61.87 174 GLU I C 1
ATOM 15190 O O . GLU I 3 174 ? 66.303 -3.197 32.730 1.00 54.53 174 GLU I O 1
ATOM 15196 N N . ASP I 3 175 ? 64.748 -1.985 31.637 1.00 57.98 175 ASP I N 1
ATOM 15197 C CA . ASP I 3 175 ? 64.454 -3.003 30.636 1.00 52.40 175 ASP I CA 1
ATOM 15198 C C . ASP I 3 175 ? 65.693 -3.406 29.848 1.00 57.87 175 ASP I C 1
ATOM 15199 O O . ASP I 3 175 ? 66.413 -2.547 29.327 1.00 56.02 175 ASP I O 1
ATOM 15204 N N . TYR I 3 176 ? 65.926 -4.715 29.757 1.00 51.69 176 TYR I N 1
ATOM 15205 C CA . TYR I 3 176 ? 67.017 -5.261 28.951 1.00 48.90 176 TYR I CA 1
ATOM 15206 C C . TYR I 3 176 ? 66.540 -6.452 28.118 1.00 45.31 176 TYR I C 1
ATOM 15207 O O . TYR I 3 176 ? 65.515 -7.062 28.423 1.00 49.31 176 TYR I O 1
ATOM 15216 N N . LEU I 3 177 ? 67.287 -6.787 27.074 1.00 40.80 177 LEU I N 1
ATOM 15217 C CA . LEU I 3 177 ? 66.917 -7.910 26.218 1.00 42.89 177 LEU I CA 1
ATOM 15218 C C . LEU I 3 177 ? 67.288 -9.214 26.882 1.00 44.69 177 LEU I C 1
ATOM 15219 O O . LEU I 3 177 ? 68.389 -9.357 27.427 1.00 40.41 177 LEU I O 1
ATOM 15224 N N . LEU I 3 178 ? 66.358 -10.161 26.855 1.00 45.40 178 LEU I N 1
ATOM 15225 C CA . LEU I 3 178 ? 66.660 -11.514 27.299 1.00 41.84 178 LEU I CA 1
ATOM 15226 C C . LEU I 3 178 ? 67.902 -11.973 26.552 1.00 41.04 178 LEU I C 1
ATOM 15227 O O . LEU I 3 178 ? 67.921 -11.981 25.315 1.00 39.89 178 LEU I O 1
ATOM 15232 N N . PRO I 3 179 ? 68.956 -12.338 27.294 1.00 39.61 179 PRO I N 1
ATOM 15233 C CA . PRO I 3 179 ? 70.158 -12.833 26.627 1.00 44.27 179 PRO I CA 1
ATOM 15234 C C . PRO I 3 179 ? 69.969 -14.298 26.208 1.00 42.73 179 PRO I C 1
ATOM 15235 O O . PRO I 3 179 ? 69.773 -15.182 27.046 1.00 44.37 179 PRO I O 1
ATOM 15239 N N . VAL I 3 180 ? 70.021 -14.534 24.906 1.00 41.88 180 VAL I N 1
ATOM 15240 C CA . VAL I 3 180 ? 69.848 -15.862 24.336 1.00 39.91 180 VAL I CA 1
ATOM 15241 C C . VAL I 3 180 ? 71.192 -16.296 23.772 1.00 41.28 180 VAL I C 1
ATOM 15242 O O . VAL I 3 180 ? 71.813 -15.550 23.021 1.00 43.40 180 VAL I O 1
ATOM 15246 N N . ARG I 3 181 ? 71.658 -17.484 24.148 1.00 37.28 181 ARG I N 1
ATOM 15247 C CA . ARG I 3 181 ? 73.012 -17.897 23.789 1.00 38.69 181 ARG I CA 1
ATOM 15248 C C . ARG I 3 181 ? 73.064 -19.173 22.955 1.00 37.93 181 ARG I C 1
ATOM 15249 O O . ARG I 3 181 ? 74.124 -19.778 22.800 1.00 33.70 181 ARG I O 1
ATOM 15257 N N . ASP I 3 182 ? 71.927 -19.595 22.425 1.00 37.03 182 ASP I N 1
ATOM 15258 C CA . ASP I 3 182 ? 71.934 -20.744 21.530 1.00 35.63 182 ASP I CA 1
ATOM 15259 C C . ASP I 3 182 ? 70.694 -20.709 20.669 1.00 30.89 182 ASP I C 1
ATOM 15260 O O . ASP I 3 182 ? 69.792 -19.909 20.892 1.00 32.33 182 ASP I O 1
ATOM 15265 N N . LEU I 3 183 ? 70.664 -21.561 19.659 1.00 35.81 183 LEU I N 1
ATOM 15266 C CA . LEU I 3 183 ? 69.588 -21.522 18.698 1.00 33.47 183 LEU I CA 1
ATOM 15267 C C . LEU I 3 183 ? 69.149 -22.938 18.361 1.00 30.64 183 LEU I C 1
ATOM 15268 O O . LEU I 3 183 ? 69.474 -23.475 17.295 1.00 30.03 183 LEU I O 1
ATOM 15273 N N . PRO I 3 184 ? 68.402 -23.545 19.285 1.00 30.18 184 PRO I N 1
ATOM 15274 C CA . PRO I 3 184 ? 67.869 -24.895 19.095 1.00 28.86 184 PRO I CA 1
ATOM 15275 C C . PRO I 3 184 ? 66.977 -24.916 17.868 1.00 26.07 184 PRO I C 1
ATOM 15276 O O . PRO I 3 184 ? 66.165 -24.017 17.708 1.00 24.41 184 PRO I O 1
ATOM 15280 N N . VAL I 3 185 ? 67.132 -25.917 17.007 1.00 25.16 185 VAL I N 1
ATOM 15281 C CA . VAL I 3 185 ? 66.225 -26.091 15.883 1.00 22.33 185 VAL I CA 1
ATOM 15282 C C . VAL I 3 185 ? 65.866 -27.562 15.783 1.00 25.93 185 VAL I C 1
ATOM 15283 O O . VAL I 3 185 ? 66.742 -28.441 15.860 1.00 25.12 185 VAL I O 1
ATOM 15287 N N . SER I 3 186 ? 64.587 -27.835 15.580 1.00 24.91 186 SER I N 1
ATOM 15288 C CA . SER I 3 186 ? 64.134 -29.211 15.516 1.00 24.75 186 SER I CA 1
ATOM 15289 C C . SER I 3 186 ? 63.777 -29.584 14.099 1.00 22.43 186 SER I C 1
ATOM 15290 O O . SER I 3 186 ? 63.248 -28.768 13.339 1.00 23.79 186 SER I O 1
ATOM 15293 N N . VAL I 3 187 ? 64.061 -30.827 13.733 1.00 23.57 187 VAL I N 1
ATOM 15294 C CA . VAL I 3 187 ? 63.722 -31.293 12.393 1.00 21.35 187 VAL I CA 1
ATOM 15295 C C . VAL I 3 187 ? 62.940 -32.571 12.524 1.00 23.78 187 VAL I C 1
ATOM 15296 O O . VAL I 3 187 ? 63.417 -33.566 13.088 1.00 24.80 187 VAL I O 1
ATOM 15300 N N . THR I 3 188 ? 61.740 -32.551 11.985 1.00 19.55 188 THR I N 1
ATOM 15301 C CA . THR I 3 188 ? 60.857 -33.675 12.135 1.00 21.75 188 THR I CA 1
ATOM 15302 C C . THR I 3 188 ? 60.610 -34.294 10.781 1.00 21.74 188 THR I C 1
ATOM 15303 O O . THR I 3 188 ? 60.302 -33.579 9.828 1.00 23.54 188 THR I O 1
ATOM 15307 N N . SER I 3 189 ? 60.692 -35.613 10.702 1.00 19.29 189 SER I N 1
ATOM 15308 C CA . SER I 3 189 ? 60.389 -36.314 9.457 1.00 23.59 189 SER I CA 1
ATOM 15309 C C . SER I 3 189 ? 59.323 -37.389 9.628 1.00 25.99 189 SER I C 1
ATOM 15310 O O . SER I 3 189 ? 59.274 -38.074 10.643 1.00 24.25 189 SER I O 1
ATOM 15313 N N . LEU I 3 190 ? 58.475 -37.515 8.612 1.00 27.54 190 LEU I N 1
ATOM 15314 C CA . LEU I 3 190 ? 57.561 -38.630 8.462 1.00 24.19 190 LEU I CA 1
ATOM 15315 C C . LEU I 3 190 ? 58.351 -39.860 7.991 1.00 28.71 190 LEU I C 1
ATOM 15316 O O . LEU I 3 190 ? 59.025 -39.810 6.955 1.00 27.70 190 LEU I O 1
ATOM 15321 N N . ILE I 3 191 ? 58.290 -40.946 8.767 1.00 28.94 191 ILE I N 1
ATOM 15322 C CA . ILE I 3 191 ? 58.919 -42.219 8.410 1.00 22.29 191 ILE I CA 1
ATOM 15323 C C . ILE I 3 191 ? 57.838 -43.100 7.810 1.00 28.50 191 ILE I C 1
ATOM 15324 O O . ILE I 3 191 ? 56.760 -43.248 8.377 1.00 30.75 191 ILE I O 1
ATOM 15329 N N . VAL I 3 192 ? 58.102 -43.656 6.634 1.00 30.73 192 VAL I N 1
ATOM 15330 C CA . VAL I 3 192 ? 57.129 -44.494 5.974 1.00 28.21 192 VAL I CA 1
ATOM 15331 C C . VAL I 3 192 ? 57.877 -45.702 5.510 1.00 32.51 192 VAL I C 1
ATOM 15332 O O . VAL I 3 192 ? 58.616 -45.638 4.537 1.00 35.65 192 VAL I O 1
ATOM 15336 N N . GLY I 3 193 ? 57.695 -46.811 6.215 1.00 38.66 193 GLY I N 1
ATOM 15337 C CA . GLY I 3 193 ? 58.447 -48.014 5.918 1.00 29.88 193 GLY I CA 1
ATOM 15338 C C . GLY I 3 193 ? 59.895 -47.689 6.170 1.00 35.63 193 GLY I C 1
ATOM 15339 O O . GLY I 3 193 ? 60.268 -47.298 7.278 1.00 37.89 193 GLY I O 1
ATOM 15340 N N . ASN I 3 194 ? 60.711 -47.825 5.135 1.00 33.62 194 ASN I N 1
ATOM 15341 C CA . ASN I 3 194 ? 62.128 -47.539 5.256 1.00 37.29 194 ASN I CA 1
ATOM 15342 C C . ASN I 3 194 ? 62.491 -46.291 4.466 1.00 35.68 194 ASN I C 1
ATOM 15343 O O . ASN I 3 194 ? 63.588 -46.190 3.939 1.00 35.71 194 ASN I O 1
ATOM 15348 N N . LYS I 3 195 ? 61.557 -45.350 4.371 1.00 32.47 195 LYS I N 1
ATOM 15349 C CA . LYS I 3 195 ? 61.852 -44.048 3.779 1.00 34.07 195 LYS I CA 1
ATOM 15350 C C . LYS I 3 195 ? 61.512 -42.953 4.776 1.00 31.16 195 LYS I C 1
ATOM 15351 O O . LYS I 3 195 ? 60.777 -43.192 5.730 1.00 27.24 195 LYS I O 1
ATOM 15357 N N . TYR I 3 196 ? 62.074 -41.767 4.565 1.00 25.48 196 TYR I N 1
ATOM 15358 C CA . TYR I 3 196 ? 61.738 -40.607 5.364 1.00 25.74 196 TYR I CA 1
ATOM 15359 C C . TYR I 3 196 ? 61.372 -39.410 4.476 1.00 29.53 196 TYR I C 1
ATOM 15360 O O . TYR I 3 196 ? 61.860 -39.279 3.349 1.00 26.40 196 TYR I O 1
ATOM 15369 N N . LEU I 3 197 ? 60.493 -38.562 5.005 1.00 27.08 197 LEU I N 1
ATOM 15370 C CA . LEU I 3 197 ? 60.107 -37.305 4.394 1.00 25.38 197 LEU I CA 1
ATOM 15371 C C . LEU I 3 197 ? 60.272 -36.181 5.418 1.00 26.15 197 LEU I C 1
ATOM 15372 O O . LEU I 3 197 ? 59.405 -35.965 6.273 1.00 26.03 197 LEU I O 1
ATOM 15377 N N . VAL I 3 198 ? 61.385 -35.470 5.333 1.00 23.54 198 VAL I N 1
ATOM 15378 C CA . VAL I 3 198 ? 61.618 -34.294 6.167 1.00 26.67 198 VAL I CA 1
ATOM 15379 C C . VAL I 3 198 ? 60.478 -33.273 5.988 1.00 29.00 198 VAL I C 1
ATOM 15380 O O . VAL I 3 198 ? 59.987 -33.054 4.874 1.00 25.73 198 VAL I O 1
ATOM 15384 N N . ASP I 3 199 ? 60.037 -32.684 7.098 1.00 26.26 199 ASP I N 1
ATOM 15385 C CA . ASP I 3 199 ? 58.995 -31.654 7.084 1.00 25.32 199 ASP I CA 1
ATOM 15386 C C . ASP I 3 199 ? 57.683 -32.074 6.417 1.00 24.21 199 ASP I C 1
ATOM 15387 O O . ASP I 3 199 ? 57.276 -31.507 5.423 1.00 24.87 199 ASP I O 1
ATOM 15392 N N . PRO I 3 200 ? 57.010 -33.075 6.975 1.00 24.67 200 PRO I N 1
ATOM 15393 C CA . PRO I 3 200 ? 55.781 -33.542 6.329 1.00 23.03 200 PRO I CA 1
ATOM 15394 C C . PRO I 3 200 ? 54.658 -32.499 6.297 1.00 26.77 200 PRO I C 1
ATOM 15395 O O . PRO I 3 200 ? 54.479 -31.714 7.228 1.00 25.00 200 PRO I O 1
ATOM 15399 N N . SER I 3 201 ? 53.897 -32.509 5.210 1.00 24.39 201 SER I N 1
ATOM 15400 C CA . SER I 3 201 ? 52.709 -31.689 5.117 1.00 26.64 201 SER I CA 1
ATOM 15401 C C . SER I 3 201 ? 51.533 -32.463 5.717 1.00 28.35 201 SER I C 1
ATOM 15402 O O . SER I 3 201 ? 51.582 -33.690 5.817 1.00 25.07 201 SER I O 1
ATOM 15405 N N . ARG I 3 202 ? 50.480 -31.748 6.101 1.00 25.45 202 ARG I N 1
ATOM 15406 C CA . ARG I 3 202 ? 49.269 -32.401 6.579 1.00 30.26 202 ARG I CA 1
ATOM 15407 C C . ARG I 3 202 ? 48.812 -33.505 5.620 1.00 28.99 202 ARG I C 1
ATOM 15408 O O . ARG I 3 202 ? 48.496 -34.613 6.051 1.00 30.72 202 ARG I O 1
ATOM 15416 N N . GLU I 3 203 ? 48.795 -33.219 4.324 1.00 29.59 203 GLU I N 1
ATOM 15417 C CA . GLU I 3 203 ? 48.429 -34.243 3.364 1.00 28.52 203 GLU I CA 1
ATOM 15418 C C . GLU I 3 203 ? 49.313 -35.466 3.515 1.00 29.05 203 GLU I C 1
ATOM 15419 O O . GLU I 3 203 ? 48.833 -36.599 3.504 1.00 29.93 203 GLU I O 1
ATOM 15425 N N . GLU I 3 204 ? 50.609 -35.250 3.669 1.00 25.68 204 GLU I N 1
ATOM 15426 C CA . GLU I 3 204 ? 51.482 -36.396 3.749 1.00 28.08 204 GLU I CA 1
ATOM 15427 C C . GLU I 3 204 ? 51.174 -37.200 5.012 1.00 31.77 204 GLU I C 1
ATOM 15428 O O . GLU I 3 204 ? 51.208 -38.439 4.983 1.00 28.33 204 GLU I O 1
ATOM 15434 N N . MET I 3 205 ? 50.830 -36.491 6.092 1.00 26.84 205 MET I N 1
ATOM 15435 C CA . MET I 3 205 ? 50.526 -37.112 7.382 1.00 31.25 205 MET I CA 1
ATOM 15436 C C . MET I 3 205 ? 49.374 -38.106 7.286 1.00 31.75 205 MET I C 1
ATOM 15437 O O . MET I 3 205 ? 49.171 -38.919 8.185 1.00 33.37 205 MET I O 1
ATOM 15442 N N . SER I 3 206 ? 48.627 -38.058 6.192 1.00 28.97 206 SER I N 1
ATOM 15443 C CA . SER I 3 206 ? 47.532 -38.997 6.012 1.00 32.07 206 SER I CA 1
ATOM 15444 C C . SER I 3 206 ? 48.041 -40.445 6.022 1.00 31.16 206 SER I C 1
ATOM 15445 O O . SER I 3 206 ? 47.299 -41.388 6.227 1.00 33.40 206 SER I O 1
ATOM 15448 N N . VAL I 3 207 ? 49.328 -40.621 5.806 1.00 30.17 207 VAL I N 1
ATOM 15449 C CA . VAL I 3 207 ? 49.899 -41.954 5.795 1.00 32.11 207 VAL I CA 1
ATOM 15450 C C . VAL I 3 207 ? 49.943 -42.517 7.209 1.00 32.22 207 VAL I C 1
ATOM 15451 O O . VAL I 3 207 ? 49.892 -43.719 7.414 1.00 36.30 207 VAL I O 1
ATOM 15455 N N . GLY I 3 208 ? 50.028 -41.640 8.191 1.00 31.87 208 GLY I N 1
ATOM 15456 C CA . GLY I 3 208 ? 50.134 -42.084 9.562 1.00 29.78 208 GLY I CA 1
ATOM 15457 C C . GLY I 3 208 ? 50.962 -41.125 10.382 1.00 31.02 208 GLY I C 1
ATOM 15458 O O . GLY I 3 208 ? 51.654 -40.277 9.833 1.00 32.19 208 GLY I O 1
ATOM 15459 N N . ASP I 3 209 ? 50.884 -41.258 11.700 1.00 29.41 209 ASP I N 1
ATOM 15460 C CA . ASP I 3 209 ? 51.543 -40.332 12.606 1.00 32.97 209 ASP I CA 1
ATOM 15461 C C . ASP I 3 209 ? 52.862 -40.914 13.137 1.00 32.79 209 ASP I C 1
ATOM 15462 O O . ASP I 3 209 ? 53.083 -40.993 14.349 1.00 33.28 209 ASP I O 1
ATOM 15467 N N . THR I 3 210 ? 53.741 -41.294 12.220 1.00 24.81 210 THR I N 1
ATOM 15468 C CA . THR I 3 210 ? 54.962 -42.002 12.564 1.00 25.78 210 THR I CA 1
ATOM 15469 C C . THR I 3 210 ? 56.180 -41.160 12.215 1.00 24.11 210 THR I C 1
ATOM 15470 O O . THR I 3 210 ? 56.631 -41.156 11.068 1.00 23.44 210 THR I O 1
ATOM 15474 N N . THR I 3 211 ? 56.701 -40.447 13.209 1.00 18.08 211 THR I N 1
ATOM 15475 C CA . THR I 3 211 ? 57.693 -39.411 12.972 1.00 22.88 211 THR I CA 1
ATOM 15476 C C . THR I 3 211 ? 58.962 -39.570 13.794 1.00 25.67 211 THR I C 1
ATOM 15477 O O . THR I 3 211 ? 59.012 -40.323 14.754 1.00 24.13 211 THR I O 1
ATOM 15481 N N . LEU I 3 212 ? 59.979 -38.806 13.415 1.00 26.05 212 LEU I N 1
ATOM 15482 C CA . LEU I 3 212 ? 61.232 -38.728 14.147 1.00 21.55 212 LEU I CA 1
ATOM 15483 C C . LEU I 3 212 ? 61.570 -37.256 14.163 1.00 22.68 212 LEU I C 1
ATOM 15484 O O . LEU I 3 212 ? 61.531 -36.592 13.129 1.00 20.91 212 LEU I O 1
ATOM 15489 N N . THR I 3 213 ? 61.869 -36.740 15.341 1.00 18.81 213 THR I N 1
ATOM 15490 C CA . THR I 3 213 ? 62.267 -35.361 15.487 1.00 21.80 213 THR I CA 1
ATOM 15491 C C . THR I 3 213 ? 63.644 -35.360 16.108 1.00 23.32 213 THR I C 1
ATOM 15492 O O . THR I 3 213 ? 63.893 -36.067 17.088 1.00 23.90 213 THR I O 1
ATOM 15496 N N . ILE I 3 214 ? 64.539 -34.572 15.526 1.00 23.04 214 ILE I N 1
ATOM 15497 C CA . ILE I 3 214 ? 65.885 -34.389 16.055 1.00 20.52 214 ILE I CA 1
ATOM 15498 C C . ILE I 3 214 ? 66.153 -32.904 16.213 1.00 22.39 214 ILE I C 1
ATOM 15499 O O . ILE I 3 214 ? 65.840 -32.108 15.329 1.00 23.61 214 ILE I O 1
ATOM 15504 N N . THR I 3 215 ? 66.715 -32.522 17.348 1.00 22.25 215 THR I N 1
ATOM 15505 C CA . THR I 3 215 ? 66.943 -31.109 17.621 1.00 23.77 215 THR I CA 1
ATOM 15506 C C . THR I 3 215 ? 68.411 -30.883 17.920 1.00 21.73 215 THR I C 1
ATOM 15507 O O . THR I 3 215 ? 69.030 -31.656 18.653 1.00 24.16 215 THR I O 1
ATOM 15511 N N . THR I 3 216 ? 68.968 -29.816 17.360 1.00 19.89 216 THR I N 1
ATOM 15512 C CA . THR I 3 216 ? 70.392 -29.554 17.522 1.00 22.87 216 THR I CA 1
ATOM 15513 C C . THR I 3 216 ? 70.623 -28.154 18.054 1.00 24.41 216 THR I C 1
ATOM 15514 O O . THR I 3 216 ? 69.730 -27.291 18.017 1.00 21.94 216 THR I O 1
ATOM 15518 N N . ASP I 3 217 ? 71.822 -27.931 18.572 1.00 24.80 217 ASP I N 1
ATOM 15519 C CA . ASP I 3 217 ? 72.199 -26.582 18.960 1.00 29.07 217 ASP I CA 1
ATOM 15520 C C . ASP I 3 217 ? 73.003 -25.903 17.840 1.00 31.90 217 ASP I C 1
ATOM 15521 O O . ASP I 3 217 ? 73.028 -26.369 16.690 1.00 29.81 217 ASP I O 1
ATOM 15526 N N . LYS I 3 218 ? 73.657 -24.801 18.170 1.00 32.92 218 LYS I N 1
ATOM 15527 C CA . LYS I 3 218 ? 74.326 -24.023 17.141 1.00 37.04 218 LYS I CA 1
ATOM 15528 C C . LYS I 3 218 ? 75.632 -24.677 16.688 1.00 35.88 218 LYS I C 1
ATOM 15529 O O . LYS I 3 218 ? 76.116 -24.391 15.598 1.00 40.42 218 LYS I O 1
ATOM 15535 N N . ASP I 3 219 ? 76.194 -25.553 17.514 1.00 32.02 219 ASP I N 1
ATOM 15536 C CA . ASP I 3 219 ? 77.411 -26.267 17.140 1.00 30.20 219 ASP I CA 1
ATOM 15537 C C . ASP I 3 219 ? 77.108 -27.642 16.557 1.00 30.45 219 ASP I C 1
ATOM 15538 O O . ASP I 3 219 ? 77.996 -28.477 16.445 1.00 30.58 219 ASP I O 1
ATOM 15543 N N . ASP I 3 220 ? 75.849 -27.878 16.189 1.00 32.32 220 ASP I N 1
ATOM 15544 C CA . ASP I 3 220 ? 75.443 -29.153 15.597 1.00 31.06 220 ASP I CA 1
ATOM 15545 C C . ASP I 3 220 ? 75.409 -30.334 16.569 1.00 30.44 220 ASP I C 1
ATOM 15546 O O . ASP I 3 220 ? 75.227 -31.467 16.142 1.00 35.29 220 ASP I O 1
ATOM 15551 N N . ASN I 3 221 ? 75.597 -30.094 17.859 1.00 28.16 221 ASN I N 1
ATOM 15552 C CA . ASN I 3 221 ? 75.321 -31.138 18.837 1.00 30.04 221 ASN I CA 1
ATOM 15553 C C . ASN I 3 221 ? 73.840 -31.467 18.806 1.00 26.89 221 ASN I C 1
ATOM 15554 O O . ASN I 3 221 ? 73.016 -30.598 18.519 1.00 27.66 221 ASN I O 1
ATOM 15559 N N . VAL I 3 222 ? 73.502 -32.726 19.065 1.00 28.56 222 VAL I N 1
ATOM 15560 C CA . VAL I 3 222 ? 72.107 -33.106 19.247 1.00 25.92 222 VAL I CA 1
ATOM 15561 C C . VAL I 3 222 ? 71.717 -32.868 20.701 1.00 26.63 222 VAL I C 1
ATOM 15562 O O . VAL I 3 222 ? 72.427 -33.268 21.625 1.00 24.99 222 VAL I O 1
ATOM 15566 N N . VAL I 3 223 ? 70.578 -32.219 20.889 1.00 26.25 223 VAL I N 1
ATOM 15567 C CA . VAL I 3 223 ? 70.156 -31.730 22.199 1.00 25.25 223 VAL I CA 1
ATOM 15568 C C . VAL I 3 223 ? 68.818 -32.365 22.630 1.00 26.52 223 VAL I C 1
ATOM 15569 O O . VAL I 3 223 ? 68.570 -32.569 23.814 1.00 28.58 223 VAL I O 1
ATOM 15573 N N . ALA I 3 224 ? 67.970 -32.693 21.658 1.00 25.78 224 ALA I N 1
ATOM 15574 C CA . ALA I 3 224 ? 66.757 -33.463 21.920 1.00 26.40 224 ALA I CA 1
ATOM 15575 C C . ALA I 3 224 ? 66.417 -34.390 20.761 1.00 27.29 224 ALA I C 1
ATOM 15576 O O . ALA I 3 224 ? 66.637 -34.045 19.589 1.00 26.56 224 ALA I O 1
ATOM 15578 N N . MET I 3 225 ? 65.895 -35.576 21.079 1.00 25.20 225 MET I N 1
ATOM 15579 C CA . MET I 3 225 ? 65.280 -36.414 20.048 1.00 21.79 225 MET I CA 1
ATOM 15580 C C . MET I 3 225 ? 63.986 -37.040 20.551 1.00 25.47 225 MET I C 1
ATOM 15581 O O . MET I 3 225 ? 63.847 -37.352 21.742 1.00 25.15 225 MET I O 1
ATOM 15586 N N . GLN I 3 226 ? 63.043 -37.235 19.638 1.00 25.42 226 GLN I N 1
ATOM 15587 C CA . GLN I 3 226 ? 61.794 -37.889 19.983 1.00 25.27 226 GLN I CA 1
ATOM 15588 C C . GLN I 3 226 ? 61.291 -38.752 18.827 1.00 25.17 226 GLN I C 1
ATOM 15589 O O . GLN I 3 226 ? 60.938 -38.221 17.774 1.00 21.45 226 GLN I O 1
ATOM 15595 N N . LYS I 3 227 ? 61.231 -40.072 19.023 1.00 23.93 227 LYS I N 1
ATOM 15596 C CA . LYS I 3 227 ? 60.490 -40.931 18.081 1.00 22.87 227 LYS I CA 1
ATOM 15597 C C . LYS I 3 227 ? 59.017 -41.035 18.521 1.00 24.59 227 LYS I C 1
ATOM 15598 O O . LYS I 3 227 ? 58.750 -41.268 19.690 1.00 27.61 227 LYS I O 1
ATOM 15604 N N . SER I 3 228 ? 58.062 -40.856 17.608 1.00 22.85 228 SER I N 1
ATOM 15605 C CA . SER I 3 228 ? 56.639 -40.870 17.991 1.00 23.65 228 SER I CA 1
ATOM 15606 C C . SER I 3 228 ? 55.771 -41.643 17.040 1.00 24.92 228 SER I C 1
ATOM 15607 O O . SER I 3 228 ? 55.933 -41.539 15.832 1.00 23.79 228 SER I O 1
ATOM 15610 N N . GLY I 3 229 ? 54.812 -42.382 17.588 1.00 24.49 229 GLY I N 1
ATOM 15611 C CA . GLY I 3 229 ? 53.881 -43.132 16.768 1.00 27.15 229 GLY I CA 1
ATOM 15612 C C . GLY I 3 229 ? 54.178 -44.612 16.841 1.00 27.71 229 GLY I C 1
ATOM 15613 O O . GLY I 3 229 ? 55.255 -45.015 17.289 1.00 23.19 229 GLY I O 1
ATOM 15614 N N . GLY I 3 230 ? 53.225 -45.426 16.410 1.00 24.38 230 GLY I N 1
ATOM 15615 C CA . GLY I 3 230 ? 53.386 -46.861 16.519 1.00 27.22 230 GLY I CA 1
ATOM 15616 C C . GLY I 3 230 ? 54.059 -47.473 15.316 1.00 27.10 230 GLY I C 1
ATOM 15617 O O . GLY I 3 230 ? 53.387 -47.942 14.411 1.00 30.75 230 GLY I O 1
ATOM 15618 N N . TYR I 3 231 ? 55.385 -47.462 15.297 1.00 24.77 231 TYR I N 1
ATOM 15619 C CA . TYR I 3 231 ? 56.113 -48.167 14.254 1.00 26.20 231 TYR I CA 1
ATOM 15620 C C . TYR I 3 231 ? 57.484 -48.583 14.739 1.00 28.92 231 TYR I C 1
ATOM 15621 O O . TYR I 3 231 ? 57.931 -48.170 15.798 1.00 20.32 231 TYR I O 1
ATOM 15630 N N . LEU I 3 232 ? 58.155 -49.386 13.924 1.00 30.54 232 LEU I N 1
ATOM 15631 C CA . LEU I 3 232 ? 59.514 -49.787 14.214 1.00 27.48 232 LEU I CA 1
ATOM 15632 C C . LEU I 3 232 ? 60.470 -48.965 13.343 1.00 30.98 232 LEU I C 1
ATOM 15633 O O . LEU I 3 232 ? 60.294 -48.854 12.130 1.00 30.84 232 LEU I O 1
ATOM 15638 N N . LEU I 3 233 ? 61.459 -48.364 13.991 1.00 29.39 233 LEU I N 1
ATOM 15639 C CA . LEU I 3 233 ? 62.427 -47.508 13.336 1.00 29.06 233 LEU I CA 1
ATOM 15640 C C . LEU I 3 233 ? 63.671 -48.334 12.979 1.00 28.56 233 LEU I C 1
ATOM 15641 O O . LEU I 3 233 ? 64.400 -48.812 13.859 1.00 22.87 233 LEU I O 1
ATOM 15646 N N . ASP I 3 234 ? 63.892 -48.510 11.683 1.00 28.05 234 ASP I N 1
ATOM 15647 C CA . ASP I 3 234 ? 65.096 -49.178 11.179 1.00 30.29 234 ASP I CA 1
ATOM 15648 C C . ASP I 3 234 ? 66.354 -48.388 11.553 1.00 29.12 234 ASP I C 1
ATOM 15649 O O . ASP I 3 234 ? 66.434 -47.169 11.305 1.00 28.22 234 ASP I O 1
ATOM 15654 N N . GLU I 3 235 ? 67.324 -49.066 12.166 1.00 27.37 235 GLU I N 1
ATOM 15655 C CA . GLU I 3 235 ? 68.540 -48.399 12.653 1.00 31.16 235 GLU I CA 1
ATOM 15656 C C . GLU I 3 235 ? 69.340 -47.707 11.541 1.00 30.45 235 GLU I C 1
ATOM 15657 O O . GLU I 3 235 ? 69.902 -46.632 11.726 1.00 27.81 235 GLU I O 1
ATOM 15663 N N . LYS I 3 236 ? 69.404 -48.348 10.388 1.00 29.91 236 LYS I N 1
ATOM 15664 C CA . LYS I 3 236 ? 70.150 -47.795 9.278 1.00 36.83 236 LYS I CA 1
ATOM 15665 C C . LYS I 3 236 ? 69.470 -46.501 8.785 1.00 32.20 236 LYS I C 1
ATOM 15666 O O . LYS I 3 236 ? 70.126 -45.487 8.541 1.00 30.38 236 LYS I O 1
ATOM 15672 N N . LEU I 3 237 ? 68.150 -46.531 8.686 1.00 27.88 237 LEU I N 1
ATOM 15673 C CA . LEU I 3 237 ? 67.416 -45.339 8.336 1.00 29.89 237 LEU I CA 1
ATOM 15674 C C . LEU I 3 237 ? 67.673 -44.265 9.397 1.00 28.72 237 LEU I C 1
ATOM 15675 O O . LEU I 3 237 ? 67.893 -43.096 9.077 1.00 29.17 237 LEU I O 1
ATOM 15680 N N . PHE I 3 238 ? 67.672 -44.650 10.663 1.00 31.10 238 PHE I N 1
ATOM 15681 C CA . PHE I 3 238 ? 67.923 -43.647 11.682 1.00 30.22 238 PHE I CA 1
ATOM 15682 C C . PHE I 3 238 ? 69.279 -42.972 11.457 1.00 28.33 238 PHE I C 1
ATOM 15683 O O . PHE I 3 238 ? 69.389 -41.749 11.535 1.00 27.65 238 PHE I O 1
ATOM 15691 N N . ASP I 3 239 ? 70.313 -43.769 11.213 1.00 28.40 239 ASP I N 1
ATOM 15692 C CA . ASP I 3 239 ? 71.652 -43.220 10.915 1.00 30.16 239 ASP I CA 1
ATOM 15693 C C . ASP I 3 239 ? 71.659 -42.191 9.776 1.00 30.89 239 ASP I C 1
ATOM 15694 O O . ASP I 3 239 ? 72.217 -41.107 9.910 1.00 31.50 239 ASP I O 1
ATOM 15699 N N . GLU I 3 240 ? 71.050 -42.534 8.652 1.00 25.88 240 GLU I N 1
ATOM 15700 C CA . GLU I 3 240 ? 71.010 -41.592 7.553 1.00 34.96 240 GLU I CA 1
ATOM 15701 C C . GLU I 3 240 ? 70.243 -40.338 7.947 1.00 30.22 240 GLU I C 1
ATOM 15702 O O . GLU I 3 240 ? 70.632 -39.214 7.590 1.00 30.29 240 GLU I O 1
ATOM 15708 N N . LEU I 3 241 ? 69.146 -40.534 8.669 1.00 28.19 241 LEU I N 1
ATOM 15709 C CA . LEU I 3 241 ? 68.241 -39.430 8.943 1.00 28.48 241 LEU I CA 1
ATOM 15710 C C . LEU I 3 241 ? 68.870 -38.470 9.942 1.00 25.37 241 LEU I C 1
ATOM 15711 O O . LEU I 3 241 ? 68.556 -37.287 9.950 1.00 28.22 241 LEU I O 1
ATOM 15716 N N . LEU I 3 242 ? 69.809 -38.991 10.726 1.00 25.64 242 LEU I N 1
ATOM 15717 C CA . LEU I 3 242 ? 70.566 -38.226 11.708 1.00 25.84 242 LEU I CA 1
ATOM 15718 C C . LEU I 3 242 ? 71.460 -37.182 11.039 1.00 31.22 242 LEU I C 1
ATOM 15719 O O . LEU I 3 242 ? 71.466 -36.007 11.426 1.00 26.95 242 LEU I O 1
ATOM 15724 N N . ASP I 3 243 ? 72.242 -37.621 10.050 1.00 28.91 243 ASP I N 1
ATOM 15725 C CA . ASP I 3 243 ? 73.133 -36.712 9.337 1.00 27.87 243 ASP I CA 1
ATOM 15726 C C . ASP I 3 243 ? 72.300 -35.714 8.539 1.00 28.60 243 ASP I C 1
ATOM 15727 O O . ASP I 3 243 ? 72.542 -34.508 8.586 1.00 25.35 243 ASP I O 1
ATOM 15732 N N . VAL I 3 244 ? 71.296 -36.219 7.828 1.00 24.89 244 VAL I N 1
ATOM 15733 C CA . VAL I 3 244 ? 70.392 -35.336 7.119 1.00 25.69 244 VAL I CA 1
ATOM 15734 C C . VAL I 3 244 ? 69.788 -34.251 8.029 1.00 32.68 244 VAL I C 1
ATOM 15735 O O . VAL I 3 244 ? 69.845 -33.050 7.697 1.00 29.69 244 VAL I O 1
ATOM 15739 N N . SER I 3 245 ? 69.209 -34.672 9.164 1.00 27.80 245 SER I N 1
ATOM 15740 C CA . SER I 3 245 ? 68.548 -33.739 10.078 1.00 25.32 245 SER I CA 1
ATOM 15741 C C . SER I 3 245 ? 69.499 -32.640 10.552 1.00 26.07 245 SER I C 1
ATOM 15742 O O . SER I 3 245 ? 69.120 -31.461 10.642 1.00 23.25 245 SER I O 1
ATOM 15745 N N . ILE I 3 246 ? 70.735 -33.019 10.864 1.00 25.52 246 ILE I N 1
ATOM 15746 C CA . ILE I 3 246 ? 71.672 -32.043 11.409 1.00 25.41 246 ILE I CA 1
ATOM 15747 C C . ILE I 3 246 ? 71.895 -30.972 10.342 1.00 30.61 246 ILE I C 1
ATOM 15748 O O . ILE I 3 246 ? 71.862 -29.779 10.631 1.00 29.65 246 ILE I O 1
ATOM 15753 N N . ASN I 3 247 ? 72.058 -31.423 9.098 1.00 30.06 247 ASN I N 1
ATOM 15754 C CA . ASN I 3 247 ? 72.240 -30.549 7.944 1.00 29.41 247 ASN I CA 1
ATOM 15755 C C . ASN I 3 247 ? 71.042 -29.625 7.761 1.00 27.76 247 ASN I C 1
ATOM 15756 O O . ASN I 3 247 ? 71.210 -28.414 7.729 1.00 28.09 247 ASN I O 1
ATOM 15761 N N . CYS I 3 248 ? 69.837 -30.186 7.655 1.00 27.22 248 CYS I N 1
ATOM 15762 C CA . CYS I 3 248 ? 68.636 -29.349 7.542 1.00 25.75 248 CYS I CA 1
ATOM 15763 C C . CYS I 3 248 ? 68.572 -28.288 8.635 1.00 26.75 248 CYS I C 1
ATOM 15764 O O . CYS I 3 248 ? 68.134 -27.160 8.395 1.00 25.64 248 CYS I O 1
ATOM 15767 N N . ALA I 3 249 ? 68.981 -28.649 9.844 1.00 24.58 249 ALA I N 1
ATOM 15768 C CA . ALA I 3 249 ? 68.866 -27.695 10.939 1.00 28.10 249 ALA I CA 1
ATOM 15769 C C . ALA I 3 249 ? 69.855 -26.543 10.746 1.00 30.30 249 ALA I C 1
ATOM 15770 O O . ALA I 3 249 ? 69.542 -25.397 11.068 1.00 28.16 249 ALA I O 1
ATOM 15772 N N . ARG I 3 250 ? 71.039 -26.847 10.214 1.00 30.02 250 ARG I N 1
ATOM 15773 C CA . ARG I 3 250 ? 71.995 -25.790 9.906 1.00 33.63 250 ARG I CA 1
ATOM 15774 C C . ARG I 3 250 ? 71.399 -24.778 8.948 1.00 28.14 250 ARG I C 1
ATOM 15775 O O . ARG I 3 250 ? 71.591 -23.589 9.124 1.00 33.61 250 ARG I O 1
ATOM 15783 N N . LYS I 3 251 ? 70.681 -25.248 7.933 1.00 30.79 251 LYS I N 1
ATOM 15784 C CA . LYS I 3 251 ? 70.135 -24.342 6.919 1.00 32.27 251 LYS I CA 1
ATOM 15785 C C . LYS I 3 251 ? 69.051 -23.474 7.507 1.00 33.13 251 LYS I C 1
ATOM 15786 O O . LYS I 3 251 ? 68.966 -22.283 7.203 1.00 37.66 251 LYS I O 1
ATOM 15792 N N . LEU I 3 252 ? 68.210 -24.080 8.347 1.00 30.34 252 LEU I N 1
ATOM 15793 C CA . LEU I 3 252 ? 67.137 -23.353 8.993 1.00 27.69 252 LEU I CA 1
ATOM 15794 C C . LEU I 3 252 ? 67.763 -22.300 9.899 1.00 29.97 252 LEU I C 1
ATOM 15795 O O . LEU I 3 252 ? 67.312 -21.152 9.957 1.00 27.47 252 LEU I O 1
ATOM 15800 N N . ARG I 3 253 ? 68.831 -22.703 10.578 1.00 28.64 253 ARG I N 1
ATOM 15801 C CA . ARG I 3 253 ? 69.455 -21.869 11.581 1.00 33.71 253 ARG I CA 1
ATOM 15802 C C . ARG I 3 253 ? 69.900 -20.602 10.861 1.00 40.63 253 ARG I C 1
ATOM 15803 O O . ARG I 3 253 ? 69.836 -19.504 11.417 1.00 38.63 253 ARG I O 1
ATOM 15811 N N . GLU I 3 254 ? 70.281 -20.762 9.593 1.00 41.02 254 GLU I N 1
ATOM 15812 C CA . GLU I 3 254 ? 70.737 -19.648 8.778 1.00 40.19 254 GLU I CA 1
ATOM 15813 C C . GLU I 3 254 ? 69.662 -18.602 8.603 1.00 45.88 254 GLU I C 1
ATOM 15814 O O . GLU I 3 254 ? 69.955 -17.411 8.493 1.00 51.44 254 GLU I O 1
ATOM 15820 N N . LYS I 3 255 ? 68.411 -19.033 8.570 1.00 43.35 255 LYS I N 1
ATOM 15821 C CA . LYS I 3 255 ? 67.334 -18.078 8.341 1.00 43.91 255 LYS I CA 1
ATOM 15822 C C . LYS I 3 255 ? 67.208 -17.069 9.507 1.00 48.45 255 LYS I C 1
ATOM 15823 O O . LYS I 3 255 ? 66.452 -16.109 9.428 1.00 56.57 255 LYS I O 1
ATOM 15829 N N . PHE I 3 256 ? 67.979 -17.266 10.567 1.00 40.03 256 PHE I N 1
ATOM 15830 C CA . PHE I 3 256 ? 67.928 -16.365 11.711 1.00 47.09 256 PHE I CA 1
ATOM 15831 C C . PHE I 3 256 ? 68.917 -15.194 11.625 1.00 58.44 256 PHE I C 1
ATOM 15832 O O . PHE I 3 256 ? 68.846 -14.261 12.426 1.00 56.24 256 PHE I O 1
ATOM 15840 N N . LYS I 3 257 ? 69.839 -15.248 10.663 1.00 60.32 257 LYS I N 1
ATOM 15841 C CA . LYS I 3 257 ? 70.690 -14.100 10.362 1.00 68.83 257 LYS I CA 1
ATOM 15842 C C . LYS I 3 257 ? 69.855 -12.963 9.785 1.00 78.37 257 LYS I C 1
ATOM 15843 O O . LYS I 3 257 ? 70.035 -11.798 10.151 1.00 82.44 257 LYS I O 1
ATOM 15849 N N . GLU I 3 258 ? 68.946 -13.327 8.881 1.00 82.83 258 GLU I N 1
ATOM 15850 C CA . GLU I 3 258 ? 67.983 -12.403 8.274 1.00 91.39 258 GLU I CA 1
ATOM 15851 C C . GLU I 3 258 ? 68.486 -11.757 6.982 1.00 102.98 258 GLU I C 1
ATOM 15852 O O . GLU I 3 258 ? 67.817 -11.823 5.946 1.00 105.56 258 GLU I O 1
ATOM 15858 N N . ILE I 3 259 ? 69.659 -11.130 7.052 1.00 104.63 259 ILE I N 1
ATOM 15859 C CA . ILE I 3 259 ? 70.261 -10.468 5.894 1.00 104.86 259 ILE I CA 1
ATOM 15860 C C . ILE I 3 259 ? 70.537 -11.445 4.743 1.00 104.87 259 ILE I C 1
ATOM 15861 O O . ILE I 3 259 ? 70.063 -11.263 3.620 1.00 101.31 259 ILE I O 1
#

Secondary structure (DSSP, 8-state):
--EE-TT-EEEETTTSEE-TTEEEETTEEEESSSEEEEEETTEEEEEESS------TT-EEEEEEEEE-SSEEEEEEEEETT--SPPTT-EEEEEEGGGTTSS--SSGGGT--TT-EEEEEEEETTTEEE--STT-EEEE-B-TTT-PBPEE-SSSEE-SSS--EE---B-TTTTTT--/--EE-TT-EEEETTTSEE-TTEEEETTEEEESSSEEEEEETTEEEEEESSPPP---TT-EEEEEEEEE-SSEEEEEEEEETTB-SPPTT-EEEEEESSTTTSS--S-GGGT--TT-EEEEEEEETTTEEE--STT-EEEE-B-TTT-PBPEEETTEEE-TTT--EE---B-TTTTSS--/--EE-TT-EEEETTT-EE-TTEEEETTEEEESSSEEEEEETTEEEEEESS------TT-EEEEEEEEE-SSEEEEEEEEETT--SPPTT-EEEEEEGGGTTSS--S-STTT--TT-EEEEEEEETTTEEE--SSS-EEEE-B-SSS-PBPEE-SSSEE-TTT--EE---B-TTTTTT--/---SEETTEETTS--TT-PPPEEEEE---SSSSEEEEEEETTEEEEEEEEEEEE-SSSTT--SSS-EEEEEEEE-GGGSSS-PPSS--HHHHHHHHHHHHHHHTTB-GGGSTTEEEEEEEEEEE--TTHHHHHHHHHHHHHHHTT--BSSEEEEEEEEEETTEEEES--HHHHHHSSEEEEEEEEEETTEEEEEEEEEEEEEE-HHHHHHHHHHHHHHHHHHHHHHHHHHHHHHHHHHHHHH-/---S-SEETTEETTS--TTPPPPEEEEE---SSSSEEEEEEETTEEEEEEEEEEE---SSTT--SSS-EEEEEEEE-TTSSSS---SS--HHHHHHHHHHHHHHHTTB-GGGSTT-EEEEEEEEEE--TTHHHHHHHHHHHHHHHTT--BSSEEEEEEEEEETTEEEES--HHHHHHSSEEEEEEEEEETTEEEEEEEEEEEEEE-HHHHHHHHHHHHHHHHHHHHHHHHHHHHHHHHHHHHHTTTT-/---SEETTEETTS--TT-PPPEEEEE---SSSSEEEEEEETTEEEEEEEEEEEE-SSTTS--TTS-EEEEEEEE-TTSSSS-PPSS--HHHHHHHHHHHHHHHTTB-GGGSTTEEEEEEEEEEE--TTHHHHHHHHHHHHHHHTT--BSSEEEEEEEEEETTEEEES--HHHHHHSSEEEEEEEEEETTEEEEEEEEEEEEEE-HHHHHHHHHHHHHHHHHHHHHHHHHHHHHHHHHHHHHHHHT-/-HHHHHHHHHHHHHHHTT--TT---TT----EEEEETSSBTBSEEEEEEETTEEEEEEEEEEEEPPPSS-TTS-EEEEEEE--TTS-TT--SSSS-HHHHHHHHHHHHHHHHTT-B-GGGGEEETTTEEEEEEEEEEEEE-SS-HHHHHHHHHHHHHHT-EE-TGGGTSSS-EEPPB----EEEEEEEETTEEEES--TTGGGG-S-EEEEEE-TTS-EEEEEEESS-PBPHHHHHHHHHHHHHHHHHHHHTT-/-THHHHHHHHHHHHHHHHTT--TTS--TT-PPPEEEEE-S-TTSSEEEEEEETTEEEEEEEEEEEEPPPTT-TT--EEEEEEE--TTS-TT--SSSPPHHHHHHHHHHHHHHHHTT-B-GGGGEEETTTEEEEEEEEEEEEE-SS-HHHHHHHHHHHHHHT-EE-TGGGTSSS-EE--B----EEEEEEEETTEEEES--HHHHTT-S-EEEEEE-TTS-EEEEEEESS--B-HHHHHHHHHHHHHHHHHHHGGGS--/-THHHHHHHHHHHHHHHHTT--TT---TT-PPPEEEEE--SSSSSEEEEEEETTEEEEEEEEEEEEPPPTT-SS--EEEEEEE--TTT-TT--SSS--HHHHHHHHHHHHHHHHTT-B-GGGGEEETTTEEEEEEEEEEEEE-SS-HHHHHHHHHHHHHHT-EE-TTTTTSSS-EEPPB----EEEEEEEETTEEEES--HHHHTT-S-EEEEEE-TTS-EEEEEEESSS-B-HHHHHHHHHHHHHHHHHHHHTTT--